Protein 1Z2F (pdb70)

Nearest PDB structures (foldseek):
  1m8n-assembly3_C  TM=9.891E-01  e=2.201E-18  Choristoneura fumiferana
  1l0s-assembly4_D  TM=8.156E-01  e=5.195E-10  Choristoneura fumiferana
  1n4i-assembly1_A  TM=8.699E-01  e=1.036E-05  Choristoneura fumiferana
  3gq7-assembly1_A  TM=3.235E-01  e=2.795E+00  Salasvirus phi29
  1m8n-assembly3_C  TM=9.851E-01  e=5.716E-19  Choristoneura fumiferana

Organism: Choristoneura fumiferana (NCBI:txid7141)

Foldseek 3Di:
DFDEAEDQDDADPQEDATPEYHANEYHANEYHGAHEYEHPEYEAVEYEHNEYEYHEYEYCEYYECEYYECEYHENEYEYVEYEEQKYKYFPYWYWFQWYYAQRRIDPDPRIDIDGMDIDGD

Solvent-accessible surface area: 5864 Å² total; per-residue (Å²): 164,40,91,45,87,62,90,89,13,97,48,45,119,117,7,55,2,51,118,2,43,1,52,59,0,95,0,67,66,0,88,0,32,27,70,0,60,0,45,148,1,63,0,22,64,6,32,0,87,101,0,72,0,54,61,7,56,0,47,134,2,82,0,56,108,1,58,1,55,18,1,58,1,67,12,6,87,0,119,62,4,46,0,54,16,0,17,1,40,32,119,60,1,44,1,13,68,2,61,0,72,129,19,112,28,58,143,56,91,56,25,114,69,72,62,32,70,55,56,51,124

CATH classification: 2.160.10.20

Structure (mmCIF, N/CA/C/O backbone):
data_1Z2F
#
_entry.id   1Z2F
#
loop_
_atom_site.group_PDB
_atom_site.id
_atom_site.type_symbol
_atom_site.label_atom_id
_atom_site.label_alt_id
_atom_site.label_comp_id
_atom_site.label_asym_id
_atom_site.label_entity_id
_atom_site.label_seq_id
_atom_site.pdbx_PDB_ins_code
_atom_site.Cartn_x
_atom_site.Cartn_y
_atom_site.Cartn_z
_atom_site.occupancy
_atom_site.B_iso_or_equiv
_atom_site.auth_seq_id
_atom_site.auth_comp_id
_atom_site.auth_asym_id
_atom_site.auth_atom_id
_atom_site.pdbx_PDB_model_num
ATOM 1 N N . ASP A 1 1 ? 9.829 -14.164 -1.668 1.00 0.00 1 ASP A N 1
ATOM 2 C CA . ASP A 1 1 ? 9.390 -12.980 -2.441 1.00 0.00 1 ASP A CA 1
ATOM 3 C C . ASP A 1 1 ? 8.179 -12.336 -1.769 1.00 0.00 1 ASP A C 1
ATOM 4 O O . ASP A 1 1 ? 7.361 -13.019 -1.146 1.00 0.00 1 ASP A O 1
ATOM 15 N N . GLY A 1 2 ? 8.067 -11.012 -1.869 1.00 0.00 2 GLY A N 1
ATOM 16 C CA . GLY A 1 2 ? 7.054 -10.218 -1.189 1.00 0.00 2 GLY A CA 1
ATOM 17 C C . GLY A 1 2 ? 7.148 -8.771 -1.659 1.00 0.00 2 GLY A C 1
ATOM 18 O O . GLY A 1 2 ? 7.835 -8.477 -2.642 1.00 0.00 2 GLY A O 1
ATOM 22 N N . THR A 1 3 ? 6.461 -7.864 -0.968 1.00 0.00 3 THR A N 1
ATOM 23 C CA . THR A 1 3 ? 6.368 -6.434 -1.264 1.00 0.00 3 THR A CA 1
ATOM 24 C C . THR A 1 3 ? 7.661 -5.676 -0.891 1.00 0.00 3 THR A C 1
ATOM 25 O O . THR A 1 3 ? 7.627 -4.616 -0.264 1.00 0.00 3 THR A O 1
ATOM 36 N N . CYS A 1 4 ? 8.821 -6.242 -1.230 1.00 0.00 4 CYS A N 1
ATOM 37 C CA . CYS A 1 4 ? 10.118 -5.602 -1.090 1.00 0.00 4 CYS A CA 1
ATOM 38 C C . CYS A 1 4 ? 10.139 -4.278 -1.865 1.00 0.00 4 CYS A C 1
ATOM 39 O O . CYS A 1 4 ? 9.555 -4.172 -2.947 1.00 0.00 4 CYS A O 1
ATOM 46 N N . VAL A 1 5 ? 10.909 -3.315 -1.366 1.00 0.00 5 VAL A N 1
ATOM 47 C CA . VAL A 1 5 ? 11.242 -2.065 -2.039 1.00 0.00 5 VAL A CA 1
ATOM 48 C C . VAL A 1 5 ? 12.774 -2.072 -2.126 1.00 0.00 5 VAL A C 1
ATOM 49 O O . VAL A 1 5 ? 13.478 -1.283 -1.492 1.00 0.00 5 VAL A O 1
ATOM 62 N N . ASN A 1 6 ? 13.300 -3.082 -2.826 1.00 0.00 6 ASN A N 1
ATOM 63 C CA . ASN A 1 6 ? 14.733 -3.286 -2.964 1.00 0.00 6 ASN A CA 1
ATOM 64 C C . ASN A 1 6 ? 15.261 -2.410 -4.097 1.00 0.00 6 ASN A C 1
ATOM 65 O O . ASN A 1 6 ? 14.738 -2.461 -5.213 1.00 0.00 6 ASN A O 1
ATOM 76 N N . THR A 1 7 ? 16.300 -1.629 -3.818 1.00 0.00 7 THR A N 1
ATOM 77 C CA . THR A 1 7 ? 16.991 -0.820 -4.816 1.00 0.00 7 THR A CA 1
ATOM 78 C C . THR A 1 7 ? 17.975 -1.703 -5.600 1.00 0.00 7 THR A C 1
ATOM 79 O O . THR A 1 7 ? 17.854 -1.866 -6.817 1.00 0.00 7 THR A O 1
ATOM 90 N N . ASN A 1 8 ? 18.945 -2.274 -4.876 1.00 0.00 8 ASN A N 1
ATOM 91 C CA . ASN A 1 8 ? 20.119 -2.978 -5.408 1.00 0.00 8 ASN A CA 1
ATOM 92 C C . ASN A 1 8 ? 20.730 -3.986 -4.418 1.00 0.00 8 ASN A C 1
ATOM 93 O O . ASN A 1 8 ? 21.822 -4.506 -4.653 1.00 0.00 8 ASN A O 1
ATOM 104 N N . SER A 1 9 ? 20.061 -4.241 -3.296 1.00 0.00 9 SER A N 1
ATOM 105 C CA . SER A 1 9 ? 20.487 -5.180 -2.266 1.00 0.00 9 SER A CA 1
ATOM 106 C C . SER A 1 9 ? 20.402 -6.623 -2.755 1.00 0.00 9 SER A C 1
ATOM 107 O O . SER A 1 9 ? 19.736 -6.923 -3.752 1.00 0.00 9 SER A O 1
ATOM 115 N N . GLN A 1 10 ? 21.010 -7.521 -1.983 1.00 0.00 10 GLN A N 1
ATOM 116 C CA . GLN A 1 10 ? 20.885 -8.958 -2.130 1.00 0.00 10 GLN A CA 1
ATOM 117 C C . GLN A 1 10 ? 19.930 -9.435 -1.040 1.00 0.00 10 GLN A C 1
ATOM 118 O O . GLN A 1 10 ? 20.073 -9.058 0.124 1.00 0.00 10 GLN A O 1
ATOM 132 N N . ILE A 1 11 ? 19.010 -10.312 -1.430 1.00 0.00 11 ILE A N 1
ATOM 133 C CA . ILE A 1 11 ? 18.093 -11.054 -0.576 1.00 0.00 11 ILE A CA 1
ATOM 134 C C . ILE A 1 11 ? 18.142 -12.479 -1.124 1.00 0.00 11 ILE A C 1
ATOM 135 O O . ILE A 1 11 ? 17.868 -12.677 -2.312 1.00 0.00 11 ILE A O 1
ATOM 151 N N . THR A 1 12 ? 18.581 -13.446 -0.313 1.00 0.00 12 THR A N 1
ATOM 152 C CA . THR A 1 12 ? 18.771 -14.812 -0.810 1.00 0.00 12 THR A CA 1
ATOM 153 C C . THR A 1 12 ? 17.424 -15.486 -1.111 1.00 0.00 12 THR A C 1
ATOM 154 O O . THR A 1 12 ? 16.363 -15.007 -0.698 1.00 0.00 12 THR A O 1
ATOM 165 N N . ALA A 1 13 ? 17.470 -16.640 -1.788 1.00 0.00 13 ALA A N 1
ATOM 166 C CA . ALA A 1 13 ? 16.300 -17.417 -2.188 1.00 0.00 13 ALA A CA 1
ATOM 167 C C . ALA A 1 13 ? 15.379 -17.794 -1.019 1.00 0.00 13 ALA A C 1
ATOM 168 O O . ALA A 1 13 ? 14.184 -17.999 -1.242 1.00 0.00 13 ALA A O 1
ATOM 175 N N . ASN A 1 14 ? 15.915 -17.896 0.206 1.00 0.00 14 ASN A N 1
ATOM 176 C CA . ASN A 1 14 ? 15.142 -18.273 1.397 1.00 0.00 14 ASN A CA 1
ATOM 177 C C . ASN A 1 14 ? 14.989 -17.112 2.387 1.00 0.00 14 ASN A C 1
ATOM 178 O O . ASN A 1 14 ? 14.307 -17.252 3.403 1.00 0.00 14 ASN A O 1
ATOM 189 N N . SER A 1 15 ? 15.623 -15.969 2.112 1.00 0.00 15 SER A N 1
ATOM 190 C CA . SER A 1 15 ? 15.372 -14.732 2.838 1.00 0.00 15 SER A CA 1
ATOM 191 C C . SER A 1 15 ? 14.013 -14.171 2.392 1.00 0.00 15 SER A C 1
ATOM 192 O O . SER A 1 15 ? 13.425 -14.671 1.425 1.00 0.00 15 SER A O 1
ATOM 200 N N . GLN A 1 16 ? 13.502 -13.124 3.050 1.00 0.00 16 GLN A N 1
ATOM 201 C CA . GLN A 1 16 ? 12.221 -12.542 2.682 1.00 0.00 16 GLN A CA 1
ATOM 202 C C . GLN A 1 16 ? 12.211 -11.061 3.031 1.00 0.00 16 GLN A C 1
ATOM 203 O O . GLN A 1 16 ? 12.781 -10.653 4.046 1.00 0.00 16 GLN A O 1
ATOM 217 N N . CYS A 1 17 ? 11.515 -10.272 2.213 1.00 0.00 17 CYS A N 1
ATOM 218 C CA . CYS A 1 17 ? 11.209 -8.883 2.502 1.00 0.00 17 CYS A CA 1
ATOM 219 C C . CYS A 1 17 ? 9.740 -8.604 2.182 1.00 0.00 17 CYS A C 1
ATOM 220 O O . CYS A 1 17 ? 9.198 -9.138 1.214 1.00 0.00 17 CYS A O 1
ATOM 227 N N . VAL A 1 18 ? 9.085 -7.795 3.019 1.00 0.00 18 VAL A N 1
ATOM 228 C CA . VAL A 1 18 ? 7.661 -7.476 2.913 1.00 0.00 18 VAL A CA 1
ATOM 229 C C . VAL A 1 18 ? 7.503 -6.040 3.415 1.00 0.00 18 VAL A C 1
ATOM 230 O O . VAL A 1 18 ? 7.994 -5.721 4.502 1.00 0.00 18 VAL A O 1
ATOM 243 N N . LYS A 1 19 ? 6.838 -5.189 2.623 1.00 0.00 19 LYS A N 1
ATOM 244 C CA . LYS A 1 19 ? 6.632 -3.750 2.831 1.00 0.00 19 LYS A CA 1
ATOM 245 C C . LYS A 1 19 ? 7.818 -3.057 3.515 1.00 0.00 19 LYS A C 1
ATOM 246 O O . LYS A 1 19 ? 7.627 -2.318 4.478 1.00 0.00 19 LYS A O 1
ATOM 265 N N . SER A 1 20 ? 9.038 -3.317 3.045 1.00 0.00 20 SER A N 1
ATOM 266 C CA . SER A 1 20 ? 10.283 -2.857 3.653 1.00 0.00 20 SER A CA 1
ATOM 267 C C . SER A 1 20 ? 11.263 -2.473 2.546 1.00 0.00 20 SER A C 1
ATOM 268 O O . SER A 1 20 ? 11.146 -2.971 1.422 1.00 0.00 20 SER A O 1
ATOM 276 N N . THR A 1 21 ? 12.233 -1.613 2.856 1.00 0.00 21 THR A N 1
ATOM 277 C CA . THR A 1 21 ? 13.108 -0.985 1.869 1.00 0.00 21 THR A CA 1
ATOM 278 C C . THR A 1 21 ? 14.547 -1.435 2.116 1.00 0.00 21 THR A C 1
ATOM 279 O O . THR A 1 21 ? 14.955 -1.603 3.268 1.00 0.00 21 THR A O 1
ATOM 290 N N . ALA A 1 22 ? 15.326 -1.629 1.049 1.00 0.00 22 ALA A N 1
ATOM 291 C CA . ALA A 1 22 ? 16.670 -2.172 1.152 1.00 0.00 22 ALA A CA 1
ATOM 292 C C . ALA A 1 22 ? 17.605 -1.419 0.214 1.00 0.00 22 ALA A C 1
ATOM 293 O O . ALA A 1 22 ? 17.330 -1.319 -0.987 1.00 0.00 22 ALA A O 1
ATOM 300 N N . THR A 1 23 ? 18.722 -0.937 0.758 1.00 0.00 23 THR A N 1
ATOM 301 C CA . THR A 1 23 ? 19.713 -0.149 0.039 1.00 0.00 23 THR A CA 1
ATOM 302 C C . THR A 1 23 ? 21.084 -0.825 0.156 1.00 0.00 23 THR A C 1
ATOM 303 O O . THR A 1 23 ? 21.757 -0.685 1.176 1.00 0.00 23 THR A O 1
ATOM 314 N N . ASN A 1 24 ? 21.513 -1.542 -0.894 1.00 0.00 24 ASN A N 1
ATOM 315 C CA . ASN A 1 24 ? 22.795 -2.262 -0.963 1.00 0.00 24 ASN A CA 1
ATOM 316 C C . ASN A 1 24 ? 23.025 -3.188 0.247 1.00 0.00 24 ASN A C 1
ATOM 317 O O . ASN A 1 24 ? 24.140 -3.300 0.753 1.00 0.00 24 ASN A O 1
ATOM 328 N N . CYS A 1 25 ? 21.966 -3.814 0.766 1.00 0.00 25 CYS A N 1
ATOM 329 C CA . CYS A 1 25 ? 22.062 -4.717 1.906 1.00 0.00 25 CYS A CA 1
ATOM 330 C C . CYS A 1 25 ? 22.468 -6.104 1.412 1.00 0.00 25 CYS A C 1
ATOM 331 O O . CYS A 1 25 ? 22.407 -6.389 0.213 1.00 0.00 25 CYS A O 1
ATOM 338 N N . TYR A 1 26 ? 22.796 -6.990 2.345 1.00 0.00 26 TYR A N 1
ATOM 339 C CA . TYR A 1 26 ? 23.158 -8.368 2.077 1.00 0.00 26 TYR A CA 1
ATOM 340 C C . TYR A 1 26 ? 22.387 -9.189 3.100 1.00 0.00 26 TYR A C 1
ATOM 341 O O . TYR A 1 26 ? 22.740 -9.217 4.278 1.00 0.00 26 TYR A O 1
ATOM 359 N N . ILE A 1 27 ? 21.275 -9.773 2.664 1.00 0.00 27 ILE A N 1
ATOM 360 C CA . ILE A 1 27 ? 20.287 -10.418 3.511 1.00 0.00 27 ILE A CA 1
ATOM 361 C C . ILE A 1 27 ? 20.396 -11.912 3.201 1.00 0.00 27 ILE A C 1
ATOM 362 O O . ILE A 1 27 ? 20.040 -12.328 2.095 1.00 0.00 27 ILE A O 1
ATOM 378 N N . ASP A 1 28 ? 20.925 -12.702 4.141 1.00 0.00 28 ASP A N 1
ATOM 379 C CA . ASP A 1 28 ? 21.191 -14.129 3.974 1.00 0.00 28 ASP A CA 1
ATOM 380 C C . ASP A 1 28 ? 20.389 -14.906 5.010 1.00 0.00 28 ASP A C 1
ATOM 381 O O . ASP A 1 28 ? 20.513 -14.651 6.207 1.00 0.00 28 ASP A O 1
ATOM 390 N N . ASN A 1 29 ? 19.557 -15.840 4.547 1.00 0.00 29 ASN A N 1
ATOM 391 C CA . ASN A 1 29 ? 18.538 -16.567 5.313 1.00 0.00 29 ASN A CA 1
ATOM 392 C C . ASN A 1 29 ? 17.786 -15.682 6.326 1.00 0.00 29 ASN A C 1
ATOM 393 O O . ASN A 1 29 ? 17.451 -16.139 7.420 1.00 0.00 29 ASN A O 1
ATOM 404 N N . SER A 1 30 ? 17.536 -14.413 5.989 1.00 0.00 30 SER A N 1
ATOM 405 C CA . SER A 1 30 ? 17.044 -13.410 6.926 1.00 0.00 30 SER A CA 1
ATOM 406 C C . SER A 1 30 ? 15.747 -12.753 6.463 1.00 0.00 30 SER A C 1
ATOM 407 O O . SER A 1 30 ? 15.326 -12.892 5.315 1.00 0.00 30 SER A O 1
ATOM 415 N N . GLN A 1 31 ? 15.106 -12.029 7.378 1.00 0.00 31 GLN A N 1
ATOM 416 C CA . GLN A 1 31 ? 13.763 -11.499 7.212 1.00 0.00 31 GLN A CA 1
ATOM 417 C C . GLN A 1 31 ? 13.803 -10.002 7.502 1.00 0.00 31 GLN A C 1
ATOM 418 O O . GLN A 1 31 ? 14.228 -9.592 8.584 1.00 0.00 31 GLN A O 1
ATOM 432 N N . LEU A 1 32 ? 13.350 -9.205 6.536 1.00 0.00 32 LEU A N 1
ATOM 433 C CA . LEU A 1 32 ? 13.311 -7.742 6.595 1.00 0.00 32 LEU A CA 1
ATOM 434 C C . LEU A 1 32 ? 11.847 -7.340 6.393 1.00 0.00 32 LEU A C 1
ATOM 435 O O . LEU A 1 32 ? 11.401 -7.259 5.248 1.00 0.00 32 LEU A O 1
ATOM 451 N N . VAL A 1 33 ? 11.083 -7.114 7.467 1.00 0.00 33 VAL A N 1
ATOM 452 C CA . VAL A 1 33 ? 9.627 -6.970 7.340 1.00 0.00 33 VAL A CA 1
ATOM 453 C C . VAL A 1 33 ? 9.054 -5.733 8.039 1.00 0.00 33 VAL A C 1
ATOM 454 O O . VAL A 1 33 ? 9.686 -5.152 8.923 1.00 0.00 33 VAL A O 1
ATOM 467 N N . ASP A 1 34 ? 7.822 -5.378 7.651 1.00 0.00 34 ASP A N 1
ATOM 468 C CA . ASP A 1 34 ? 6.979 -4.341 8.249 1.00 0.00 34 ASP A CA 1
ATOM 469 C C . ASP A 1 34 ? 7.695 -3.001 8.413 1.00 0.00 34 ASP A C 1
ATOM 470 O O . ASP A 1 34 ? 8.062 -2.613 9.515 1.00 0.00 34 ASP A O 1
ATOM 479 N N . THR A 1 35 ? 7.897 -2.283 7.309 1.00 0.00 35 THR A N 1
ATOM 480 C CA . THR A 1 35 ? 8.608 -1.023 7.220 1.00 0.00 35 THR A CA 1
ATOM 481 C C . THR A 1 35 ? 9.998 -1.042 7.872 1.00 0.00 35 THR A C 1
ATOM 482 O O . THR A 1 35 ? 10.417 -0.077 8.518 1.00 0.00 35 THR A O 1
ATOM 493 N N . SER A 1 36 ? 10.714 -2.158 7.740 1.00 0.00 36 SER A N 1
ATOM 494 C CA . SER A 1 36 ? 12.117 -2.178 8.083 1.00 0.00 36 SER A CA 1
ATOM 495 C C . SER A 1 36 ? 12.828 -1.475 6.929 1.00 0.00 36 SER A C 1
ATOM 496 O O . SER A 1 36 ? 12.353 -1.462 5.787 1.00 0.00 36 SER A O 1
ATOM 504 N N . ILE A 1 37 ? 13.973 -0.882 7.223 1.00 0.00 37 ILE A N 1
ATOM 505 C CA . ILE A 1 37 ? 14.765 -0.146 6.261 1.00 0.00 37 ILE A CA 1
ATOM 506 C C . ILE A 1 37 ? 16.215 -0.536 6.556 1.00 0.00 37 ILE A C 1
ATOM 507 O O . ILE A 1 37 ? 16.642 -0.454 7.712 1.00 0.00 37 ILE A O 1
ATOM 523 N N . CYS A 1 38 ? 16.978 -0.958 5.542 1.00 0.00 38 CYS A N 1
ATOM 524 C CA . CYS A 1 38 ? 18.379 -1.318 5.710 1.00 0.00 38 CYS A CA 1
ATOM 525 C C . CYS A 1 38 ? 19.213 -0.551 4.691 1.00 0.00 38 CYS A C 1
ATOM 526 O O . CYS A 1 38 ? 18.745 -0.265 3.583 1.00 0.00 38 CYS A O 1
ATOM 533 N N . THR A 1 39 ? 20.456 -0.256 5.063 1.00 0.00 39 THR A N 1
ATOM 534 C CA . THR A 1 39 ? 21.402 0.488 4.257 1.00 0.00 39 THR A CA 1
ATOM 535 C C . THR A 1 39 ? 22.766 -0.149 4.512 1.00 0.00 39 THR A C 1
ATOM 536 O O . THR A 1 39 ? 23.206 -0.218 5.662 1.00 0.00 39 THR A O 1
ATOM 547 N N . ARG A 1 40 ? 23.423 -0.639 3.459 1.00 0.00 40 ARG A N 1
ATOM 548 C CA . ARG A 1 40 ? 24.759 -1.255 3.460 1.00 0.00 40 ARG A CA 1
ATOM 549 C C . ARG A 1 40 ? 25.027 -2.197 4.645 1.00 0.00 40 ARG A C 1
ATOM 550 O O . ARG A 1 40 ? 26.133 -2.208 5.187 1.00 0.00 40 ARG A O 1
ATOM 571 N N . SER A 1 41 ? 24.023 -2.972 5.062 1.00 0.00 41 SER A N 1
ATOM 572 C CA . SER A 1 41 ? 24.102 -3.830 6.239 1.00 0.00 41 SER A CA 1
ATOM 573 C C . SER A 1 41 ? 24.057 -5.302 5.836 1.00 0.00 41 SER A C 1
ATOM 574 O O . SER A 1 41 ? 23.509 -5.657 4.789 1.00 0.00 41 SER A O 1
ATOM 582 N N . GLN A 1 42 ? 24.610 -6.147 6.702 1.00 0.00 42 GLN A N 1
ATOM 583 C CA . GLN A 1 42 ? 24.637 -7.599 6.569 1.00 0.00 42 GLN A CA 1
ATOM 584 C C . GLN A 1 42 ? 23.641 -8.160 7.578 1.00 0.00 42 GLN A C 1
ATOM 585 O O . GLN A 1 42 ? 23.754 -7.862 8.769 1.00 0.00 42 GLN A O 1
ATOM 599 N N . TYR A 1 43 ? 22.687 -8.973 7.128 1.00 0.00 43 TYR A N 1
ATOM 600 C CA . TYR A 1 43 ? 21.804 -9.747 7.993 1.00 0.00 43 TYR A CA 1
ATOM 601 C C . TYR A 1 43 ? 22.106 -11.205 7.666 1.00 0.00 43 TYR A C 1
ATOM 602 O O . TYR A 1 43 ? 22.193 -11.557 6.486 1.00 0.00 43 TYR A O 1
ATOM 620 N N . SER A 1 44 ? 22.245 -12.045 8.685 1.00 0.00 44 SER A N 1
ATOM 621 C CA . SER A 1 44 ? 22.609 -13.438 8.526 1.00 0.00 44 SER A CA 1
ATOM 622 C C . SER A 1 44 ? 21.781 -14.258 9.515 1.00 0.00 44 SER A C 1
ATOM 623 O O . SER A 1 44 ? 21.924 -14.104 10.729 1.00 0.00 44 SER A O 1
ATOM 631 N N . ASP A 1 45 ? 20.918 -15.130 8.990 1.00 0.00 45 ASP A N 1
ATOM 632 C CA . ASP A 1 45 ? 19.977 -15.967 9.736 1.00 0.00 45 ASP A CA 1
ATOM 633 C C . ASP A 1 45 ? 19.192 -15.190 10.814 1.00 0.00 45 ASP A C 1
ATOM 634 O O . ASP A 1 45 ? 18.978 -15.682 11.923 1.00 0.00 45 ASP A O 1
ATOM 643 N N . ALA A 1 46 ? 18.781 -13.952 10.508 1.00 0.00 46 ALA A N 1
ATOM 644 C CA . ALA A 1 46 ? 18.223 -12.992 11.460 1.00 0.00 46 ALA A CA 1
ATOM 645 C C . ALA A 1 46 ? 16.836 -12.491 11.036 1.00 0.00 46 ALA A C 1
ATOM 646 O O . ALA A 1 46 ? 16.423 -12.655 9.888 1.00 0.00 46 ALA A O 1
ATOM 653 N N . ASN A 1 47 ? 16.125 -11.822 11.947 1.00 0.00 47 ASN A N 1
ATOM 654 C CA . ASN A 1 47 ? 14.833 -11.190 11.681 1.00 0.00 47 ASN A CA 1
ATOM 655 C C . ASN A 1 47 ? 14.870 -9.755 12.175 1.00 0.00 47 ASN A C 1
ATOM 656 O O . ASN A 1 47 ? 15.398 -9.467 13.250 1.00 0.00 47 ASN A O 1
ATOM 667 N N . VAL A 1 48 ? 14.288 -8.869 11.381 1.00 0.00 48 VAL A N 1
ATOM 668 C CA . VAL A 1 48 ? 14.210 -7.447 11.658 1.00 0.00 48 VAL A CA 1
ATOM 669 C C . VAL A 1 48 ? 12.801 -6.973 11.300 1.00 0.00 48 VAL A C 1
ATOM 670 O O . VAL A 1 48 ? 12.265 -7.337 10.244 1.00 0.00 48 VAL A O 1
ATOM 683 N N . LYS A 1 49 ? 12.214 -6.159 12.185 1.00 0.00 49 LYS A N 1
ATOM 684 C CA . LYS A 1 49 ? 10.858 -5.640 12.053 1.00 0.00 49 LYS A CA 1
ATOM 685 C C . LYS A 1 49 ? 10.880 -4.148 12.356 1.00 0.00 49 LYS A C 1
ATOM 686 O O . LYS A 1 49 ? 11.455 -3.744 13.370 1.00 0.00 49 LYS A O 1
ATOM 705 N N . LYS A 1 50 ? 10.238 -3.342 11.509 1.00 0.00 50 LYS A N 1
ATOM 706 C CA . LYS A 1 50 ? 10.090 -1.886 11.593 1.00 0.00 50 LYS A CA 1
ATOM 707 C C . LYS A 1 50 ? 11.330 -1.120 12.066 1.00 0.00 50 LYS A C 1
ATOM 708 O O . LYS A 1 50 ? 11.197 -0.107 12.752 1.00 0.00 50 LYS A O 1
ATOM 727 N N . SER A 1 51 ? 12.534 -1.579 11.730 1.00 0.00 51 SER A N 1
ATOM 728 C CA . SER A 1 51 ? 13.765 -1.001 12.257 1.00 0.00 51 SER A CA 1
ATOM 729 C C . SER A 1 51 ? 14.494 -0.265 11.141 1.00 0.00 51 SER A C 1
ATOM 730 O O . SER A 1 51 ? 14.233 -0.519 9.966 1.00 0.00 51 SER A O 1
ATOM 738 N N . VAL A 1 52 ? 15.416 0.626 11.490 1.00 0.00 52 VAL A N 1
ATOM 739 C CA . VAL A 1 52 ? 16.187 1.411 10.535 1.00 0.00 52 VAL A CA 1
ATOM 740 C C . VAL A 1 52 ? 17.640 1.093 10.856 1.00 0.00 52 VAL A C 1
ATOM 741 O O . VAL A 1 52 ? 18.111 1.394 11.954 1.00 0.00 52 VAL A O 1
ATOM 754 N N . THR A 1 53 ? 18.354 0.473 9.922 1.00 0.00 53 THR A N 1
ATOM 755 C CA . THR A 1 53 ? 19.645 -0.088 10.172 1.00 0.00 53 THR A CA 1
ATOM 756 C C . THR A 1 53 ? 20.607 0.399 9.083 1.00 0.00 53 THR A C 1
ATOM 757 O O . THR A 1 53 ? 20.276 0.367 7.895 1.00 0.00 53 THR A O 1
ATOM 768 N N . THR A 1 54 ? 21.797 0.844 9.489 1.00 0.00 54 THR A N 1
ATOM 769 C CA . THR A 1 54 ? 22.813 1.390 8.604 1.00 0.00 54 THR A CA 1
ATOM 770 C C . THR A 1 54 ? 24.170 0.810 9.007 1.00 0.00 54 THR A C 1
ATOM 771 O O . THR A 1 54 ? 24.569 0.920 10.168 1.00 0.00 54 THR A O 1
ATOM 782 N N . ASP A 1 55 ? 24.894 0.257 8.029 1.00 0.00 55 ASP A N 1
ATOM 783 C CA . ASP A 1 55 ? 26.248 -0.285 8.156 1.00 0.00 55 ASP A CA 1
ATOM 784 C C . ASP A 1 55 ? 26.401 -1.267 9.329 1.00 0.00 55 ASP A C 1
ATOM 785 O O . ASP A 1 55 ? 27.362 -1.184 10.095 1.00 0.00 55 ASP A O 1
ATOM 794 N N . CYS A 1 56 ? 25.444 -2.189 9.502 1.00 0.00 56 CYS A N 1
ATOM 795 C CA . CYS A 1 56 ? 25.417 -3.099 10.643 1.00 0.00 56 CYS A CA 1
ATOM 796 C C . CYS A 1 56 ? 25.691 -4.537 10.208 1.00 0.00 56 CYS A C 1
ATOM 797 O O . CYS A 1 56 ? 25.636 -4.854 9.018 1.00 0.00 56 CYS A O 1
ATOM 804 N N . ASN A 1 57 ? 25.947 -5.419 11.178 1.00 0.00 57 ASN A N 1
ATOM 805 C CA . ASN A 1 57 ? 26.167 -6.844 10.965 1.00 0.00 57 ASN A CA 1
ATOM 806 C C . ASN A 1 57 ? 25.289 -7.534 11.992 1.00 0.00 57 ASN A C 1
ATOM 807 O O . ASN A 1 57 ? 25.537 -7.396 13.185 1.00 0.00 57 ASN A O 1
ATOM 818 N N . ILE A 1 58 ? 24.244 -8.221 11.550 1.00 0.00 58 ILE A N 1
ATOM 819 C CA . ILE A 1 58 ? 23.195 -8.738 12.415 1.00 0.00 58 ILE A CA 1
ATOM 820 C C . ILE A 1 58 ? 23.161 -10.244 12.189 1.00 0.00 58 ILE A C 1
ATOM 821 O O . ILE A 1 58 ? 22.686 -10.699 11.149 1.00 0.00 58 ILE A O 1
ATOM 837 N N . ASP A 1 59 ? 23.690 -11.015 13.141 1.00 0.00 59 ASP A N 1
ATOM 838 C CA . ASP A 1 59 ? 23.858 -12.457 13.001 1.00 0.00 59 ASP A CA 1
ATOM 839 C C . ASP A 1 59 ? 22.985 -13.161 14.030 1.00 0.00 59 ASP A C 1
ATOM 840 O O . ASP A 1 59 ? 23.030 -12.812 15.211 1.00 0.00 59 ASP A O 1
ATOM 849 N N . LYS A 1 60 ? 22.174 -14.125 13.584 1.00 0.00 60 LYS A N 1
ATOM 850 C CA . LYS A 1 60 ? 21.273 -14.948 14.402 1.00 0.00 60 LYS A CA 1
ATOM 851 C C . LYS A 1 60 ? 20.476 -14.147 15.444 1.00 0.00 60 LYS A C 1
ATOM 852 O O . LYS A 1 60 ? 20.258 -14.627 16.558 1.00 0.00 60 LYS A O 1
ATOM 871 N N . SER A 1 61 ? 20.049 -12.929 15.102 1.00 0.00 61 SER A N 1
ATOM 872 C CA . SER A 1 61 ? 19.420 -12.004 16.039 1.00 0.00 61 SER A CA 1
ATOM 873 C C . SER A 1 61 ? 17.993 -11.661 15.604 1.00 0.00 61 SER A C 1
ATOM 874 O O . SER A 1 61 ? 17.589 -11.936 14.472 1.00 0.00 61 SER A O 1
ATOM 882 N N . GLN A 1 62 ? 17.237 -11.041 16.508 1.00 0.00 62 GLN A N 1
ATOM 883 C CA . GLN A 1 62 ? 15.865 -10.602 16.319 1.00 0.00 62 GLN A CA 1
ATOM 884 C C . GLN A 1 62 ? 15.815 -9.135 16.743 1.00 0.00 62 GLN A C 1
ATOM 885 O O . GLN A 1 62 ? 16.299 -8.786 17.823 1.00 0.00 62 GLN A O 1
ATOM 899 N N . VAL A 1 63 ? 15.250 -8.277 15.899 1.00 0.00 63 VAL A N 1
ATOM 900 C CA . VAL A 1 63 ? 15.323 -6.830 16.050 1.00 0.00 63 VAL A CA 1
ATOM 901 C C . VAL A 1 63 ? 13.930 -6.251 15.804 1.00 0.00 63 VAL A C 1
ATOM 902 O O . VAL A 1 63 ? 13.285 -6.613 14.817 1.00 0.00 63 VAL A O 1
ATOM 915 N N . TYR A 1 64 ? 13.479 -5.334 16.665 1.00 0.00 64 TYR A N 1
ATOM 916 C CA . TYR A 1 64 ? 12.139 -4.760 16.593 1.00 0.00 64 TYR A CA 1
ATOM 917 C C . TYR A 1 64 ? 12.216 -3.260 16.853 1.00 0.00 64 TYR A C 1
ATOM 918 O O . TYR A 1 64 ? 12.756 -2.842 17.876 1.00 0.00 64 TYR A O 1
ATOM 936 N N . LEU A 1 65 ? 11.651 -2.452 15.955 1.00 0.00 65 LEU A N 1
ATOM 937 C CA . LEU A 1 65 ? 11.542 -0.992 16.042 1.00 0.00 65 LEU A CA 1
ATOM 938 C C . LEU A 1 65 ? 12.799 -0.302 16.605 1.00 0.00 65 LEU A C 1
ATOM 939 O O . LEU A 1 65 ? 12.720 0.583 17.458 1.00 0.00 65 LEU A O 1
ATOM 955 N N . THR A 1 66 ? 13.972 -0.735 16.147 1.00 0.00 66 THR A N 1
ATOM 956 C CA . THR A 1 66 ? 15.273 -0.350 16.680 1.00 0.00 66 THR A CA 1
ATOM 957 C C . THR A 1 66 ? 16.052 0.434 15.609 1.00 0.00 66 THR A C 1
ATOM 958 O O . THR A 1 66 ? 15.721 0.391 14.420 1.00 0.00 66 THR A O 1
ATOM 969 N N . THR A 1 67 ? 17.081 1.171 16.027 1.00 0.00 67 THR A N 1
ATOM 970 C CA . THR A 1 67 ? 17.877 2.038 15.170 1.00 0.00 67 THR A CA 1
ATOM 971 C C . THR A 1 67 ? 19.337 1.585 15.273 1.00 0.00 67 THR A C 1
ATOM 972 O O . THR A 1 67 ? 20.035 1.943 16.226 1.00 0.00 67 THR A O 1
ATOM 983 N N . CYS A 1 68 ? 19.783 0.750 14.330 1.00 0.00 68 CYS A N 1
ATOM 984 C CA . CYS A 1 68 ? 21.143 0.228 14.311 1.00 0.00 68 CYS A CA 1
ATOM 985 C C . CYS A 1 68 ? 22.014 1.157 13.469 1.00 0.00 68 CYS A C 1
ATOM 986 O O . CYS A 1 68 ? 21.683 1.425 12.312 1.00 0.00 68 CYS A O 1
ATOM 993 N N . THR A 1 69 ? 23.144 1.608 14.010 1.00 0.00 69 THR A N 1
ATOM 994 C CA . THR A 1 69 ? 24.077 2.479 13.314 1.00 0.00 69 THR A CA 1
ATOM 995 C C . THR A 1 69 ? 25.485 1.939 13.562 1.00 0.00 69 THR A C 1
ATOM 996 O O . THR A 1 69 ? 25.955 1.934 14.703 1.00 0.00 69 THR A O 1
ATOM 1007 N N . GLY A 1 70 ? 26.156 1.466 12.510 1.00 0.00 70 GLY A N 1
ATOM 1008 C CA . GLY A 1 70 ? 27.558 1.065 12.560 1.00 0.00 70 GLY A CA 1
ATOM 1009 C C . GLY A 1 70 ? 27.848 0.020 13.640 1.00 0.00 70 GLY A C 1
ATOM 1010 O O . GLY A 1 70 ? 28.929 0.056 14.228 1.00 0.00 70 GLY A O 1
ATOM 1014 N N . SER A 1 71 ? 26.892 -0.864 13.940 1.00 0.00 71 SER A N 1
ATOM 1015 C CA . SER A 1 71 ? 26.951 -1.760 15.088 1.00 0.00 71 SER A CA 1
ATOM 1016 C C . SER A 1 71 ? 26.811 -3.224 14.676 1.00 0.00 71 SER A C 1
ATOM 1017 O O . SER A 1 71 ? 26.369 -3.534 13.568 1.00 0.00 71 SER A O 1
ATOM 1025 N N . GLN A 1 72 ? 27.154 -4.139 15.582 1.00 0.00 72 GLN A N 1
ATOM 1026 C CA . GLN A 1 72 ? 27.041 -5.569 15.356 1.00 0.00 72 GLN A CA 1
ATOM 1027 C C . GLN A 1 72 ? 26.107 -6.164 16.399 1.00 0.00 72 GLN A C 1
ATOM 1028 O O . GLN A 1 72 ? 26.239 -5.860 17.586 1.00 0.00 72 GLN A O 1
ATOM 1042 N N . TYR A 1 73 ? 25.210 -7.044 15.963 1.00 0.00 73 TYR A N 1
ATOM 1043 C CA . TYR A 1 73 ? 24.321 -7.814 16.818 1.00 0.00 73 TYR A CA 1
ATOM 1044 C C . TYR A 1 73 ? 24.648 -9.276 16.545 1.00 0.00 73 TYR A C 1
ATOM 1045 O O . TYR A 1 73 ? 24.744 -9.666 15.381 1.00 0.00 73 TYR A O 1
ATOM 1063 N N . ASN A 1 74 ? 24.841 -10.082 17.584 1.00 0.00 74 ASN A N 1
ATOM 1064 C CA . ASN A 1 74 ? 25.244 -11.475 17.444 1.00 0.00 74 ASN A CA 1
ATOM 1065 C C . ASN A 1 74 ? 24.496 -12.325 18.475 1.00 0.00 74 ASN A C 1
ATOM 1066 O O . ASN A 1 74 ? 24.843 -12.321 19.657 1.00 0.00 74 ASN A O 1
ATOM 1077 N N . GLY A 1 75 ? 23.468 -13.054 18.041 1.00 0.00 75 GLY A N 1
ATOM 1078 C CA . GLY A 1 75 ? 22.681 -13.923 18.904 1.00 0.00 75 GLY A CA 1
ATOM 1079 C C . GLY A 1 75 ? 21.857 -13.147 19.931 1.00 0.00 75 GLY A C 1
ATOM 1080 O O . GLY A 1 75 ? 21.858 -13.530 21.104 1.00 0.00 75 GLY A O 1
ATOM 1084 N N . ILE A 1 76 ? 21.195 -12.049 19.540 1.00 0.00 76 ILE A N 1
ATOM 1085 C CA . ILE A 1 76 ? 20.499 -11.166 20.482 1.00 0.00 76 ILE A CA 1
ATOM 1086 C C . ILE A 1 76 ? 19.024 -10.987 20.109 1.00 0.00 76 ILE A C 1
ATOM 1087 O O . ILE A 1 76 ? 18.608 -11.260 18.985 1.00 0.00 76 ILE A O 1
ATOM 1103 N N . TYR A 1 77 ? 18.257 -10.442 21.046 1.00 0.00 77 TYR A N 1
ATOM 1104 C CA . TYR A 1 77 ? 16.895 -9.978 20.886 1.00 0.00 77 TYR A CA 1
ATOM 1105 C C . TYR A 1 77 ? 16.928 -8.523 21.348 1.00 0.00 77 TYR A C 1
ATOM 1106 O O . TYR A 1 77 ? 17.365 -8.253 22.469 1.00 0.00 77 TYR A O 1
ATOM 1124 N N . ILE A 1 78 ? 16.518 -7.575 20.509 1.00 0.00 78 ILE A N 1
ATOM 1125 C CA . ILE A 1 78 ? 16.595 -6.154 20.833 1.00 0.00 78 ILE A CA 1
ATOM 1126 C C . ILE A 1 78 ? 15.325 -5.459 20.350 1.00 0.00 78 ILE A C 1
ATOM 1127 O O . ILE A 1 78 ? 14.878 -5.697 19.223 1.00 0.00 78 ILE A O 1
ATOM 1143 N N . ARG A 1 79 ? 14.732 -4.611 21.199 1.00 0.00 79 ARG A N 1
ATOM 1144 C CA . ARG A 1 79 ? 13.501 -3.901 20.862 1.00 0.00 79 ARG A CA 1
ATOM 1145 C C . ARG A 1 79 ? 13.557 -2.440 21.287 1.00 0.00 79 ARG A C 1
ATOM 1146 O O . ARG A 1 79 ? 14.097 -2.116 22.352 1.00 0.00 79 ARG A O 1
ATOM 1167 N N . SER A 1 80 ? 12.942 -1.578 20.477 1.00 0.00 80 SER A N 1
ATOM 1168 C CA . SER A 1 80 ? 12.712 -0.167 20.760 1.00 0.00 80 SER A CA 1
ATOM 1169 C C . SER A 1 80 ? 13.986 0.585 21.186 1.00 0.00 80 SER A C 1
ATOM 1170 O O . SER A 1 80 ? 13.909 1.506 22.002 1.00 0.00 80 SER A O 1
ATOM 1178 N N . SER A 1 81 ? 15.154 0.198 20.663 1.00 0.00 81 SER A N 1
ATOM 1179 C CA . SER A 1 81 ? 16.454 0.673 21.137 1.00 0.00 81 SER A CA 1
ATOM 1180 C C . SER A 1 81 ? 17.238 1.387 20.027 1.00 0.00 81 SER A C 1
ATOM 1181 O O . SER A 1 81 ? 16.820 1.406 18.868 1.00 0.00 81 SER A O 1
ATOM 1189 N N . THR A 1 82 ? 18.390 1.966 20.365 1.00 0.00 82 THR A N 1
ATOM 1190 C CA . THR A 1 82 ? 19.298 2.623 19.431 1.00 0.00 82 THR A CA 1
ATOM 1191 C C . THR A 1 82 ? 20.722 2.204 19.797 1.00 0.00 82 THR A C 1
ATOM 1192 O O . THR A 1 82 ? 21.065 2.165 20.982 1.00 0.00 82 THR A O 1
ATOM 1203 N N . THR A 1 83 ? 21.558 1.895 18.807 1.00 0.00 83 THR A N 1
ATOM 1204 C CA . THR A 1 83 ? 22.904 1.385 19.033 1.00 0.00 83 THR A CA 1
ATOM 1205 C C . THR A 1 83 ? 23.841 2.041 18.015 1.00 0.00 83 THR A C 1
ATOM 1206 O O . THR A 1 83 ? 23.546 2.021 16.816 1.00 0.00 83 THR A O 1
ATOM 1217 N N . THR A 1 84 ? 24.950 2.620 18.478 1.00 0.00 84 THR A N 1
ATOM 1218 C CA . THR A 1 84 ? 25.822 3.461 17.667 1.00 0.00 84 THR A CA 1
ATOM 1219 C C . THR A 1 84 ? 27.277 3.040 17.888 1.00 0.00 84 THR A C 1
ATOM 1220 O O . THR A 1 84 ? 27.847 3.273 18.957 1.00 0.00 84 THR A O 1
ATOM 1231 N N . GLY A 1 85 ? 27.893 2.413 16.884 1.00 0.00 85 GLY A N 1
ATOM 1232 C CA . GLY A 1 85 ? 29.286 1.992 16.959 1.00 0.00 85 GLY A CA 1
ATOM 1233 C C . GLY A 1 85 ? 29.512 0.915 18.017 1.00 0.00 85 GLY A C 1
ATOM 1234 O O . GLY A 1 85 ? 30.507 0.988 18.737 1.00 0.00 85 GLY A O 1
ATOM 1238 N N . THR A 1 86 ? 28.613 -0.061 18.150 1.00 0.00 86 THR A N 1
ATOM 1239 C CA . THR A 1 86 ? 28.641 -1.059 19.220 1.00 0.00 86 THR A CA 1
ATOM 1240 C C . THR A 1 86 ? 28.857 -2.472 18.664 1.00 0.00 86 THR A C 1
ATOM 1241 O O . THR A 1 86 ? 28.762 -2.711 17.461 1.00 0.00 86 THR A O 1
ATOM 1252 N N . SER A 1 87 ? 29.160 -3.430 19.530 1.00 0.00 87 SER A N 1
ATOM 1253 C CA . SER A 1 87 ? 29.166 -4.848 19.220 1.00 0.00 87 SER A CA 1
ATOM 1254 C C . SER A 1 87 ? 28.497 -5.499 20.428 1.00 0.00 87 SER A C 1
ATOM 1255 O O . SER A 1 87 ? 28.901 -5.261 21.570 1.00 0.00 87 SER A O 1
ATOM 1263 N N . ILE A 1 88 ? 27.427 -6.253 20.181 1.00 0.00 88 ILE A N 1
ATOM 1264 C CA . ILE A 1 88 ? 26.522 -6.756 21.202 1.00 0.00 88 ILE A CA 1
ATOM 1265 C C . ILE A 1 88 ? 26.338 -8.252 20.961 1.00 0.00 88 ILE A C 1
ATOM 1266 O O . ILE A 1 88 ? 25.974 -8.665 19.854 1.00 0.00 88 ILE A O 1
ATOM 1282 N N . SER A 1 89 ? 26.586 -9.052 21.999 1.00 0.00 89 SER A N 1
ATOM 1283 C CA . SER A 1 89 ? 26.548 -10.508 21.950 1.00 0.00 89 SER A CA 1
ATOM 1284 C C . SER A 1 89 ? 25.908 -11.075 23.221 1.00 0.00 89 SER A C 1
ATOM 1285 O O . SER A 1 89 ? 25.755 -10.366 24.217 1.00 0.00 89 SER A O 1
ATOM 1293 N N . GLY A 1 90 ? 25.565 -12.365 23.200 1.00 0.00 90 GLY A N 1
ATOM 1294 C CA . GLY A 1 90 ? 25.150 -13.115 24.381 1.00 0.00 90 GLY A CA 1
ATOM 1295 C C . GLY A 1 90 ? 25.800 -14.501 24.329 1.00 0.00 90 GLY A C 1
ATOM 1296 O O . GLY A 1 90 ? 26.848 -14.677 24.956 1.00 0.00 90 GLY A O 1
ATOM 1300 N N . PRO A 1 91 ? 25.272 -15.459 23.542 1.00 0.00 91 PRO A N 1
ATOM 1301 C CA . PRO A 1 91 ? 23.985 -15.400 22.855 1.00 0.00 91 PRO A CA 1
ATOM 1302 C C . PRO A 1 91 ? 22.825 -15.501 23.861 1.00 0.00 91 PRO A C 1
ATOM 1303 O O . PRO A 1 91 ? 23.026 -15.824 25.035 1.00 0.00 91 PRO A O 1
ATOM 1314 N N . GLY A 1 92 ? 21.607 -15.202 23.406 1.00 0.00 92 GLY A N 1
ATOM 1315 C CA . GLY A 1 92 ? 20.432 -15.091 24.268 1.00 0.00 92 GLY A CA 1
ATOM 1316 C C . GLY A 1 92 ? 20.383 -13.733 24.975 1.00 0.00 92 GLY A C 1
ATOM 1317 O O . GLY A 1 92 ? 19.650 -13.571 25.953 1.00 0.00 92 GLY A O 1
ATOM 1321 N N . CYS A 1 93 ? 21.169 -12.763 24.494 1.00 0.00 93 CYS A N 1
ATOM 1322 C CA . CYS A 1 93 ? 21.114 -11.381 24.944 1.00 0.00 93 CYS A CA 1
ATOM 1323 C C . CYS A 1 93 ? 19.725 -10.826 24.655 1.00 0.00 93 CYS A C 1
ATOM 1324 O O . CYS A 1 93 ? 19.146 -11.114 23.607 1.00 0.00 93 CYS A O 1
ATOM 1331 N N . SER A 1 94 ? 19.226 -9.995 25.561 1.00 0.00 94 SER A N 1
ATOM 1332 C CA . SER A 1 94 ? 17.921 -9.372 25.496 1.00 0.00 94 SER A CA 1
ATOM 1333 C C . SER A 1 94 ? 18.109 -7.904 25.877 1.00 0.00 94 SER A C 1
ATOM 1334 O O . SER A 1 94 ? 18.735 -7.624 26.902 1.00 0.00 94 SER A O 1
ATOM 1342 N N . ILE A 1 95 ? 17.602 -6.976 25.062 1.00 0.00 95 ILE A N 1
ATOM 1343 C CA . ILE A 1 95 ? 17.742 -5.533 25.253 1.00 0.00 95 ILE A CA 1
ATOM 1344 C C . ILE A 1 95 ? 16.387 -4.894 24.942 1.00 0.00 95 ILE A C 1
ATOM 1345 O O . ILE A 1 95 ? 15.763 -5.216 23.926 1.00 0.00 95 ILE A O 1
ATOM 1361 N N . SER A 1 96 ? 15.954 -3.959 25.787 1.00 0.00 96 SER A N 1
ATOM 1362 C CA . SER A 1 96 ? 14.715 -3.219 25.600 1.00 0.00 96 SER A CA 1
ATOM 1363 C C . SER A 1 96 ? 14.958 -1.747 25.914 1.00 0.00 96 SER A C 1
ATOM 1364 O O . SER A 1 96 ? 15.569 -1.436 26.939 1.00 0.00 96 SER A O 1
ATOM 1372 N N . THR A 1 97 ? 14.436 -0.862 25.059 1.00 0.00 97 THR A N 1
ATOM 1373 C CA . THR A 1 97 ? 14.370 0.583 25.295 1.00 0.00 97 THR A CA 1
ATOM 1374 C C . THR A 1 97 ? 15.700 1.215 25.763 1.00 0.00 97 THR A C 1
ATOM 1375 O O . THR A 1 97 ? 15.709 2.108 26.615 1.00 0.00 97 THR A O 1
ATOM 1386 N N . CYS A 1 98 ? 16.832 0.774 25.202 1.00 0.00 98 CYS A N 1
ATOM 1387 C CA . CYS A 1 98 ? 18.163 1.284 25.528 1.00 0.00 98 CYS A CA 1
ATOM 1388 C C . CYS A 1 98 ? 18.700 2.183 24.416 1.00 0.00 98 CYS A C 1
ATOM 1389 O O . CYS A 1 98 ? 18.298 2.074 23.257 1.00 0.00 98 CYS A O 1
ATOM 1396 N N . THR A 1 99 ? 19.684 3.009 24.758 1.00 0.00 99 THR A N 1
ATOM 1397 C CA . THR A 1 99 ? 20.482 3.776 23.818 1.00 0.00 99 THR A CA 1
ATOM 1398 C C . THR A 1 99 ? 21.922 3.420 24.187 1.00 0.00 99 THR A C 1
ATOM 1399 O O . THR A 1 99 ? 22.273 3.444 25.368 1.00 0.00 99 THR A O 1
ATOM 1410 N N . ILE A 1 100 ? 22.739 3.001 23.220 1.00 0.00 100 ILE A N 1
ATOM 1411 C CA . ILE A 1 100 ? 24.057 2.436 23.492 1.00 0.00 100 ILE A CA 1
ATOM 1412 C C . ILE A 1 100 ? 25.018 3.035 22.472 1.00 0.00 100 ILE A C 1
ATOM 1413 O O . ILE A 1 100 ? 24.721 3.043 21.277 1.00 0.00 100 ILE A O 1
ATOM 1429 N N . THR A 1 101 ? 26.173 3.516 22.930 1.00 0.00 101 THR A N 1
ATOM 1430 C CA . THR A 1 101 ? 27.193 4.113 22.082 1.00 0.00 101 THR A CA 1
ATOM 1431 C C . THR A 1 101 ? 28.537 3.520 22.496 1.00 0.00 101 THR A C 1
ATOM 1432 O O . THR A 1 101 ? 28.876 3.548 23.679 1.00 0.00 101 THR A O 1
ATOM 1443 N N . ARG A 1 102 ? 29.287 2.962 21.535 1.00 0.00 102 ARG A N 1
ATOM 1444 C CA . ARG A 1 102 ? 30.618 2.358 21.725 1.00 0.00 102 ARG A CA 1
ATOM 1445 C C . ARG A 1 102 ? 30.748 1.550 23.030 1.00 0.00 102 ARG A C 1
ATOM 1446 O O . ARG A 1 102 ? 31.702 1.718 23.789 1.00 0.00 102 ARG A O 1
ATOM 1467 N N . GLY A 1 103 ? 29.774 0.676 23.299 1.00 0.00 103 GLY A N 1
ATOM 1468 C CA . GLY A 1 103 ? 29.811 -0.266 24.412 1.00 0.00 103 GLY A CA 1
ATOM 1469 C C . GLY A 1 103 ? 29.226 0.283 25.717 1.00 0.00 103 GLY A C 1
ATOM 1470 O O . GLY A 1 103 ? 29.148 -0.469 26.688 1.00 0.00 103 GLY A O 1
ATOM 1474 N N . VAL A 1 104 ? 28.796 1.548 25.762 1.00 0.00 104 VAL A N 1
ATOM 1475 C CA . VAL A 1 104 ? 28.267 2.186 26.966 1.00 0.00 104 VAL A CA 1
ATOM 1476 C C . VAL A 1 104 ? 26.774 2.437 26.737 1.00 0.00 104 VAL A C 1
ATOM 1477 O O . VAL A 1 104 ? 26.402 3.171 25.818 1.00 0.00 104 VAL A O 1
ATOM 1490 N N . ALA A 1 105 ? 25.918 1.799 27.542 1.00 0.00 105 ALA A N 1
ATOM 1491 C CA . ALA A 1 105 ? 24.479 2.044 27.539 1.00 0.00 105 ALA A CA 1
ATOM 1492 C C . ALA A 1 105 ? 24.157 3.281 28.385 1.00 0.00 105 ALA A C 1
ATOM 1493 O O . ALA A 1 105 ? 24.869 3.583 29.347 1.00 0.00 105 ALA A O 1
ATOM 1500 N N . THR A 1 106 ? 23.068 3.975 28.057 1.00 0.00 106 THR A N 1
ATOM 1501 C CA . THR A 1 106 ? 22.545 5.080 28.851 1.00 0.00 106 THR A CA 1
ATOM 1502 C C . THR A 1 106 ? 22.104 4.585 30.243 1.00 0.00 106 THR A C 1
ATOM 1503 O O . THR A 1 106 ? 21.592 3.466 30.356 1.00 0.00 106 THR A O 1
ATOM 1514 N N . PRO A 1 107 ? 22.230 5.406 31.303 1.00 0.00 107 PRO A N 1
ATOM 1515 C CA . PRO A 1 107 ? 21.837 5.041 32.663 1.00 0.00 107 PRO A CA 1
ATOM 1516 C C . PRO A 1 107 ? 20.330 5.208 32.936 1.00 0.00 107 PRO A C 1
ATOM 1517 O O . PRO A 1 107 ? 19.899 5.176 34.092 1.00 0.00 107 PRO A O 1
ATOM 1528 N N . ALA A 1 108 ? 19.527 5.426 31.891 1.00 0.00 108 ALA A N 1
ATOM 1529 C CA . ALA A 1 108 ? 18.092 5.637 31.996 1.00 0.00 108 ALA A CA 1
ATOM 1530 C C . ALA A 1 108 ? 17.429 4.345 32.471 1.00 0.00 108 ALA A C 1
ATOM 1531 O O . ALA A 1 108 ? 17.734 3.268 31.953 1.00 0.00 108 ALA A O 1
ATOM 1538 N N . ALA A 1 109 ? 16.466 4.458 33.389 1.00 0.00 109 ALA A N 1
ATOM 1539 C CA . ALA A 1 109 ? 15.718 3.314 33.908 1.00 0.00 109 ALA A CA 1
ATOM 1540 C C . ALA A 1 109 ? 14.910 2.597 32.816 1.00 0.00 109 ALA A C 1
ATOM 1541 O O . ALA A 1 109 ? 14.511 1.448 33.012 1.00 0.00 109 ALA A O 1
ATOM 1548 N N . ALA A 1 110 ? 14.660 3.250 31.674 1.00 0.00 110 ALA A N 1
ATOM 1549 C CA . ALA A 1 110 ? 13.976 2.634 30.542 1.00 0.00 110 ALA A CA 1
ATOM 1550 C C . ALA A 1 110 ? 14.826 1.533 29.897 1.00 0.00 110 ALA A C 1
ATOM 1551 O O . ALA A 1 110 ? 14.267 0.593 29.336 1.00 0.00 110 ALA A O 1
ATOM 1558 N N . CYS A 1 111 ? 16.157 1.623 29.981 1.00 0.00 111 CYS A N 1
ATOM 1559 C CA . CYS A 1 111 ? 17.044 0.634 29.393 1.00 0.00 111 CYS A CA 1
ATOM 1560 C C . CYS A 1 111 ? 16.989 -0.641 30.233 1.00 0.00 111 CYS A C 1
ATOM 1561 O O . CYS A 1 111 ? 17.361 -0.621 31.410 1.00 0.00 111 CYS A O 1
ATOM 1568 N N . LYS A 1 112 ? 16.551 -1.752 29.633 1.00 0.00 112 LYS A N 1
ATOM 1569 C CA . LYS A 1 112 ? 16.626 -3.087 30.225 1.00 0.00 112 LYS A CA 1
ATOM 1570 C C . LYS A 1 112 ? 17.629 -3.894 29.420 1.00 0.00 112 LYS A C 1
ATOM 1571 O O . LYS A 1 112 ? 17.653 -3.804 28.191 1.00 0.00 112 LYS A O 1
ATOM 1590 N N . ILE A 1 113 ? 18.398 -4.726 30.110 1.00 0.00 113 ILE A N 1
ATOM 1591 C CA . ILE A 1 113 ? 19.358 -5.657 29.524 1.00 0.00 113 ILE A CA 1
ATOM 1592 C C . ILE A 1 113 ? 19.296 -6.925 30.377 1.00 0.00 113 ILE A C 1
ATOM 1593 O O . ILE A 1 113 ? 19.268 -6.833 31.609 1.00 0.00 113 ILE A O 1
ATOM 1609 N N . SER A 1 114 ? 19.334 -8.089 29.726 1.00 0.00 114 SER A N 1
ATOM 1610 C CA . SER A 1 114 ? 19.475 -9.390 30.365 1.00 0.00 114 SER A CA 1
ATOM 1611 C C . SER A 1 114 ? 20.364 -10.270 29.482 1.00 0.00 114 SER A C 1
ATOM 1612 O O . SER A 1 114 ? 20.304 -10.181 28.252 1.00 0.00 114 SER A O 1
ATOM 1620 N N . GLY A 1 115 ? 21.181 -11.121 30.112 1.00 0.00 115 GLY A N 1
ATOM 1621 C CA . GLY A 1 115 ? 21.978 -12.154 29.454 1.00 0.00 115 GLY A CA 1
ATOM 1622 C C . GLY A 1 115 ? 22.915 -11.638 28.360 1.00 0.00 115 GLY A C 1
ATOM 1623 O O . GLY A 1 115 ? 23.203 -12.387 27.424 1.00 0.00 115 GLY A O 1
ATOM 1627 N N . CYS A 1 116 ? 23.365 -10.379 28.434 1.00 0.00 116 CYS A N 1
ATOM 1628 C CA . CYS A 1 116 ? 24.081 -9.730 27.343 1.00 0.00 116 CYS A CA 1
ATOM 1629 C C . CYS A 1 116 ? 25.495 -9.309 27.742 1.00 0.00 116 CYS A C 1
ATOM 1630 O O . CYS A 1 116 ? 25.799 -9.141 28.927 1.00 0.00 116 CYS A O 1
ATOM 1637 N N . SER A 1 117 ? 26.318 -9.059 26.725 1.00 0.00 117 SER A N 1
ATOM 1638 C CA . SER A 1 117 ? 27.634 -8.452 26.812 1.00 0.00 117 SER A CA 1
ATOM 1639 C C . SER A 1 117 ? 27.691 -7.335 25.764 1.00 0.00 117 SER A C 1
ATOM 1640 O O . SER A 1 117 ? 27.173 -7.494 24.653 1.00 0.00 117 SER A O 1
ATOM 1648 N N . LEU A 1 118 ? 28.323 -6.213 26.117 1.00 0.00 118 LEU A N 1
ATOM 1649 C CA . LEU A 1 118 ? 28.460 -5.034 25.265 1.00 0.00 118 LEU A CA 1
ATOM 1650 C C . LEU A 1 118 ? 29.946 -4.796 25.018 1.00 0.00 118 LEU A C 1
ATOM 1651 O O . LEU A 1 118 ? 30.778 -5.094 25.881 1.00 0.00 118 LEU A O 1
ATOM 1667 N N . SER A 1 119 ? 30.275 -4.215 23.867 1.00 0.00 119 SER A N 1
ATOM 1668 C CA . SER A 1 119 ? 31.630 -3.827 23.506 1.00 0.00 119 SER A CA 1
ATOM 1669 C C . SER A 1 119 ? 31.574 -2.676 22.499 1.00 0.00 119 SER A C 1
ATOM 1670 O O . SER A 1 119 ? 30.538 -2.436 21.866 1.00 0.00 119 SER A O 1
ATOM 1678 N N . ALA A 1 120 ? 32.678 -1.940 22.370 1.00 0.00 120 ALA A N 1
ATOM 1679 C CA . ALA A 1 120 ? 32.832 -0.941 21.326 1.00 0.00 120 ALA A CA 1
ATOM 1680 C C . ALA A 1 120 ? 33.117 -1.640 19.995 1.00 0.00 120 ALA A C 1
ATOM 1681 O O . ALA A 1 120 ? 33.834 -2.645 19.957 1.00 0.00 120 ALA A O 1
ATOM 1688 N N . MET A 1 121 ? 32.579 -1.086 18.909 1.00 0.00 121 MET A N 1
ATOM 1689 C CA . MET A 1 121 ? 32.916 -1.485 17.550 1.00 0.00 121 MET A CA 1
ATOM 1690 C C . MET A 1 121 ? 34.386 -1.153 17.302 1.00 0.00 121 MET A C 1
ATOM 1691 O O . MET A 1 121 ? 34.761 0.023 17.506 1.00 0.00 121 MET A O 1
ATOM 1706 N N . ASP A 1 1 ? 1.170 -10.753 -2.097 1.00 0.00 1 ASP A N 2
ATOM 1707 C CA . ASP A 1 1 ? 2.616 -10.725 -2.418 1.00 0.00 1 ASP A CA 2
ATOM 1708 C C . ASP A 1 1 ? 3.449 -10.438 -1.165 1.00 0.00 1 ASP A C 2
ATOM 1709 O O . ASP A 1 1 ? 3.996 -11.373 -0.575 1.00 0.00 1 ASP A O 2
ATOM 1720 N N . GLY A 1 2 ? 3.560 -9.170 -0.747 1.00 0.00 2 GLY A N 2
ATOM 1721 C CA . GLY A 1 2 ? 4.354 -8.748 0.406 1.00 0.00 2 GLY A CA 2
ATOM 1722 C C . GLY A 1 2 ? 4.959 -7.360 0.198 1.00 0.00 2 GLY A C 2
ATOM 1723 O O . GLY A 1 2 ? 5.073 -6.604 1.163 1.00 0.00 2 GLY A O 2
ATOM 1727 N N . THR A 1 3 ? 5.276 -7.004 -1.055 1.00 0.00 3 THR A N 2
ATOM 1728 C CA . THR A 1 3 ? 5.960 -5.772 -1.459 1.00 0.00 3 THR A CA 2
ATOM 1729 C C . THR A 1 3 ? 7.398 -5.717 -0.900 1.00 0.00 3 THR A C 2
ATOM 1730 O O . THR A 1 3 ? 7.729 -6.366 0.092 1.00 0.00 3 THR A O 2
ATOM 1741 N N . CYS A 1 4 ? 8.270 -4.946 -1.549 1.00 0.00 4 CYS A N 2
ATOM 1742 C CA . CYS A 1 4 ? 9.610 -4.576 -1.102 1.00 0.00 4 CYS A CA 2
ATOM 1743 C C . CYS A 1 4 ? 10.041 -3.398 -1.986 1.00 0.00 4 CYS A C 2
ATOM 1744 O O . CYS A 1 4 ? 9.502 -3.221 -3.084 1.00 0.00 4 CYS A O 2
ATOM 1751 N N . VAL A 1 5 ? 11.022 -2.615 -1.541 1.00 0.00 5 VAL A N 2
ATOM 1752 C CA . VAL A 1 5 ? 11.656 -1.564 -2.329 1.00 0.00 5 VAL A CA 2
ATOM 1753 C C . VAL A 1 5 ? 13.154 -1.840 -2.218 1.00 0.00 5 VAL A C 2
ATOM 1754 O O . VAL A 1 5 ? 13.675 -1.907 -1.106 1.00 0.00 5 VAL A O 2
ATOM 1767 N N . ASN A 1 6 ? 13.844 -2.046 -3.343 1.00 0.00 6 ASN A N 2
ATOM 1768 C CA . ASN A 1 6 ? 15.235 -2.497 -3.346 1.00 0.00 6 ASN A CA 2
ATOM 1769 C C . ASN A 1 6 ? 16.065 -1.649 -4.306 1.00 0.00 6 ASN A C 2
ATOM 1770 O O . ASN A 1 6 ? 15.652 -1.408 -5.443 1.00 0.00 6 ASN A O 2
ATOM 1781 N N . THR A 1 7 ? 17.255 -1.256 -3.858 1.00 0.00 7 THR A N 2
ATOM 1782 C CA . THR A 1 7 ? 18.300 -0.624 -4.638 1.00 0.00 7 THR A CA 2
ATOM 1783 C C . THR A 1 7 ? 19.565 -1.465 -4.427 1.00 0.00 7 THR A C 2
ATOM 1784 O O . THR A 1 7 ? 20.267 -1.308 -3.429 1.00 0.00 7 THR A O 2
ATOM 1795 N N . ASN A 1 8 ? 19.839 -2.376 -5.368 1.00 0.00 8 ASN A N 2
ATOM 1796 C CA . ASN A 1 8 ? 21.035 -3.226 -5.459 1.00 0.00 8 ASN A CA 2
ATOM 1797 C C . ASN A 1 8 ? 21.345 -4.100 -4.229 1.00 0.00 8 ASN A C 2
ATOM 1798 O O . ASN A 1 8 ? 22.467 -4.594 -4.098 1.00 0.00 8 ASN A O 2
ATOM 1809 N N . SER A 1 9 ? 20.402 -4.313 -3.310 1.00 0.00 9 SER A N 2
ATOM 1810 C CA . SER A 1 9 ? 20.576 -5.291 -2.237 1.00 0.00 9 SER A CA 2
ATOM 1811 C C . SER A 1 9 ? 20.435 -6.706 -2.783 1.00 0.00 9 SER A C 2
ATOM 1812 O O . SER A 1 9 ? 19.787 -6.928 -3.812 1.00 0.00 9 SER A O 2
ATOM 1820 N N . GLN A 1 10 ? 20.977 -7.660 -2.030 1.00 0.00 10 GLN A N 2
ATOM 1821 C CA . GLN A 1 10 ? 20.885 -9.083 -2.282 1.00 0.00 10 GLN A CA 2
ATOM 1822 C C . GLN A 1 10 ? 20.022 -9.675 -1.172 1.00 0.00 10 GLN A C 2
ATOM 1823 O O . GLN A 1 10 ? 20.218 -9.382 0.009 1.00 0.00 10 GLN A O 2
ATOM 1837 N N . ILE A 1 11 ? 19.086 -10.527 -1.576 1.00 0.00 11 ILE A N 2
ATOM 1838 C CA . ILE A 1 11 ? 18.108 -11.193 -0.730 1.00 0.00 11 ILE A CA 2
ATOM 1839 C C . ILE A 1 11 ? 18.082 -12.647 -1.204 1.00 0.00 11 ILE A C 2
ATOM 1840 O O . ILE A 1 11 ? 17.773 -12.913 -2.368 1.00 0.00 11 ILE A O 2
ATOM 1856 N N . THR A 1 12 ? 18.482 -13.570 -0.329 1.00 0.00 12 THR A N 2
ATOM 1857 C CA . THR A 1 12 ? 18.580 -14.994 -0.659 1.00 0.00 12 THR A CA 2
ATOM 1858 C C . THR A 1 12 ? 17.191 -15.641 -0.831 1.00 0.00 12 THR A C 2
ATOM 1859 O O . THR A 1 12 ? 16.157 -15.038 -0.530 1.00 0.00 12 THR A O 2
ATOM 1870 N N . ALA A 1 13 ? 17.163 -16.888 -1.322 1.00 0.00 13 ALA A N 2
ATOM 1871 C CA . ALA A 1 13 ? 15.942 -17.607 -1.684 1.00 0.00 13 ALA A CA 2
ATOM 1872 C C . ALA A 1 13 ? 14.958 -17.784 -0.518 1.00 0.00 13 ALA A C 2
ATOM 1873 O O . ALA A 1 13 ? 13.752 -17.862 -0.756 1.00 0.00 13 ALA A O 2
ATOM 1880 N N . ASN A 1 14 ? 15.453 -17.844 0.725 1.00 0.00 14 ASN A N 2
ATOM 1881 C CA . ASN A 1 14 ? 14.631 -18.024 1.930 1.00 0.00 14 ASN A CA 2
ATOM 1882 C C . ASN A 1 14 ? 14.637 -16.755 2.794 1.00 0.00 14 ASN A C 2
ATOM 1883 O O . ASN A 1 14 ? 14.544 -16.803 4.025 1.00 0.00 14 ASN A O 2
ATOM 1894 N N . SER A 1 15 ? 14.759 -15.606 2.135 1.00 0.00 15 SER A N 2
ATOM 1895 C CA . SER A 1 15 ? 14.820 -14.294 2.748 1.00 0.00 15 SER A CA 2
ATOM 1896 C C . SER A 1 15 ? 13.784 -13.386 2.089 1.00 0.00 15 SER A C 2
ATOM 1897 O O . SER A 1 15 ? 13.368 -13.635 0.953 1.00 0.00 15 SER A O 2
ATOM 1905 N N . GLN A 1 16 ? 13.343 -12.349 2.805 1.00 0.00 16 GLN A N 2
ATOM 1906 C CA . GLN A 1 16 ? 12.279 -11.457 2.360 1.00 0.00 16 GLN A CA 2
ATOM 1907 C C . GLN A 1 16 ? 12.527 -10.056 2.916 1.00 0.00 16 GLN A C 2
ATOM 1908 O O . GLN A 1 16 ? 13.102 -9.911 3.997 1.00 0.00 16 GLN A O 2
ATOM 1922 N N . CYS A 1 17 ? 12.013 -9.046 2.211 1.00 0.00 17 CYS A N 2
ATOM 1923 C CA . CYS A 1 17 ? 12.080 -7.635 2.581 1.00 0.00 17 CYS A CA 2
ATOM 1924 C C . CYS A 1 17 ? 10.660 -7.037 2.607 1.00 0.00 17 CYS A C 2
ATOM 1925 O O . CYS A 1 17 ? 10.398 -6.013 1.982 1.00 0.00 17 CYS A O 2
ATOM 1932 N N . VAL A 1 18 ? 9.727 -7.722 3.281 1.00 0.00 18 VAL A N 2
ATOM 1933 C CA . VAL A 1 18 ? 8.283 -7.457 3.265 1.00 0.00 18 VAL A CA 2
ATOM 1934 C C . VAL A 1 18 ? 7.993 -5.993 3.635 1.00 0.00 18 VAL A C 2
ATOM 1935 O O . VAL A 1 18 ? 8.218 -5.579 4.773 1.00 0.00 18 VAL A O 2
ATOM 1948 N N . LYS A 1 19 ? 7.495 -5.215 2.669 1.00 0.00 19 LYS A N 2
ATOM 1949 C CA . LYS A 1 19 ? 7.298 -3.755 2.669 1.00 0.00 19 LYS A CA 2
ATOM 1950 C C . LYS A 1 19 ? 8.578 -2.932 2.864 1.00 0.00 19 LYS A C 2
ATOM 1951 O O . LYS A 1 19 ? 8.585 -1.751 2.515 1.00 0.00 19 LYS A O 2
ATOM 1970 N N . SER A 1 20 ? 9.626 -3.506 3.440 1.00 0.00 20 SER A N 2
ATOM 1971 C CA . SER A 1 20 ? 10.854 -2.837 3.798 1.00 0.00 20 SER A CA 2
ATOM 1972 C C . SER A 1 20 ? 11.566 -2.229 2.590 1.00 0.00 20 SER A C 2
ATOM 1973 O O . SER A 1 20 ? 11.426 -2.685 1.449 1.00 0.00 20 SER A O 2
ATOM 1981 N N . THR A 1 21 ? 12.369 -1.209 2.875 1.00 0.00 21 THR A N 2
ATOM 1982 C CA . THR A 1 21 ? 13.293 -0.610 1.929 1.00 0.00 21 THR A CA 2
ATOM 1983 C C . THR A 1 21 ? 14.653 -1.287 2.138 1.00 0.00 21 THR A C 2
ATOM 1984 O O . THR A 1 21 ? 15.016 -1.626 3.267 1.00 0.00 21 THR A O 2
ATOM 1995 N N . ALA A 1 22 ? 15.422 -1.484 1.073 1.00 0.00 22 ALA A N 2
ATOM 1996 C CA . ALA A 1 22 ? 16.721 -2.123 1.138 1.00 0.00 22 ALA A CA 2
ATOM 1997 C C . ALA A 1 22 ? 17.662 -1.405 0.185 1.00 0.00 22 ALA A C 2
ATOM 1998 O O . ALA A 1 22 ? 17.366 -1.297 -1.006 1.00 0.00 22 ALA A O 2
ATOM 2005 N N . THR A 1 23 ? 18.796 -0.934 0.698 1.00 0.00 23 THR A N 2
ATOM 2006 C CA . THR A 1 23 ? 19.811 -0.263 -0.104 1.00 0.00 23 THR A CA 2
ATOM 2007 C C . THR A 1 23 ? 21.143 -0.992 0.084 1.00 0.00 23 THR A C 2
ATOM 2008 O O . THR A 1 23 ? 21.729 -0.939 1.165 1.00 0.00 23 THR A O 2
ATOM 2019 N N . ASN A 1 24 ? 21.620 -1.648 -0.979 1.00 0.00 24 ASN A N 2
ATOM 2020 C CA . ASN A 1 24 ? 22.848 -2.439 -1.071 1.00 0.00 24 ASN A CA 2
ATOM 2021 C C . ASN A 1 24 ? 23.099 -3.327 0.161 1.00 0.00 24 ASN A C 2
ATOM 2022 O O . ASN A 1 24 ? 24.212 -3.377 0.690 1.00 0.00 24 ASN A O 2
ATOM 2033 N N . CYS A 1 25 ? 22.057 -3.992 0.660 1.00 0.00 25 CYS A N 2
ATOM 2034 C CA . CYS A 1 25 ? 22.146 -4.877 1.816 1.00 0.00 25 CYS A CA 2
ATOM 2035 C C . CYS A 1 25 ? 22.516 -6.283 1.351 1.00 0.00 25 CYS A C 2
ATOM 2036 O O . CYS A 1 25 ? 22.444 -6.586 0.157 1.00 0.00 25 CYS A O 2
ATOM 2043 N N . TYR A 1 26 ? 22.818 -7.164 2.298 1.00 0.00 26 TYR A N 2
ATOM 2044 C CA . TYR A 1 26 ? 23.101 -8.568 2.049 1.00 0.00 26 TYR A CA 2
ATOM 2045 C C . TYR A 1 26 ? 22.309 -9.348 3.091 1.00 0.00 26 TYR A C 2
ATOM 2046 O O . TYR A 1 26 ? 22.537 -9.174 4.290 1.00 0.00 26 TYR A O 2
ATOM 2064 N N . ILE A 1 27 ? 21.351 -10.159 2.645 1.00 0.00 27 ILE A N 2
ATOM 2065 C CA . ILE A 1 27 ? 20.369 -10.799 3.505 1.00 0.00 27 ILE A CA 2
ATOM 2066 C C . ILE A 1 27 ? 20.468 -12.304 3.245 1.00 0.00 27 ILE A C 2
ATOM 2067 O O . ILE A 1 27 ? 20.076 -12.778 2.173 1.00 0.00 27 ILE A O 2
ATOM 2083 N N . ASP A 1 28 ? 21.011 -13.049 4.212 1.00 0.00 28 ASP A N 2
ATOM 2084 C CA . ASP A 1 28 ? 21.287 -14.479 4.134 1.00 0.00 28 ASP A CA 2
ATOM 2085 C C . ASP A 1 28 ? 20.389 -15.203 5.133 1.00 0.00 28 ASP A C 2
ATOM 2086 O O . ASP A 1 28 ? 20.509 -14.981 6.338 1.00 0.00 28 ASP A O 2
ATOM 2095 N N . ASN A 1 29 ? 19.473 -16.041 4.637 1.00 0.00 29 ASN A N 2
ATOM 2096 C CA . ASN A 1 29 ? 18.431 -16.735 5.407 1.00 0.00 29 ASN A CA 2
ATOM 2097 C C . ASN A 1 29 ? 17.718 -15.833 6.433 1.00 0.00 29 ASN A C 2
ATOM 2098 O O . ASN A 1 29 ? 17.358 -16.290 7.520 1.00 0.00 29 ASN A O 2
ATOM 2109 N N . SER A 1 30 ? 17.529 -14.549 6.118 1.00 0.00 30 SER A N 2
ATOM 2110 C CA . SER A 1 30 ? 17.073 -13.534 7.057 1.00 0.00 30 SER A CA 2
ATOM 2111 C C . SER A 1 30 ? 15.845 -12.803 6.526 1.00 0.00 30 SER A C 2
ATOM 2112 O O . SER A 1 30 ? 15.600 -12.756 5.323 1.00 0.00 30 SER A O 2
ATOM 2120 N N . GLN A 1 31 ? 15.051 -12.224 7.420 1.00 0.00 31 GLN A N 2
ATOM 2121 C CA . GLN A 1 31 ? 13.776 -11.618 7.075 1.00 0.00 31 GLN A CA 2
ATOM 2122 C C . GLN A 1 31 ? 13.732 -10.213 7.671 1.00 0.00 31 GLN A C 2
ATOM 2123 O O . GLN A 1 31 ? 14.115 -10.008 8.824 1.00 0.00 31 GLN A O 2
ATOM 2137 N N . LEU A 1 32 ? 13.289 -9.253 6.862 1.00 0.00 32 LEU A N 2
ATOM 2138 C CA . LEU A 1 32 ? 13.332 -7.819 7.122 1.00 0.00 32 LEU A CA 2
ATOM 2139 C C . LEU A 1 32 ? 11.927 -7.329 6.800 1.00 0.00 32 LEU A C 2
ATOM 2140 O O . LEU A 1 32 ? 11.626 -7.030 5.646 1.00 0.00 32 LEU A O 2
ATOM 2156 N N . VAL A 1 33 ? 11.046 -7.257 7.793 1.00 0.00 33 VAL A N 2
ATOM 2157 C CA . VAL A 1 33 ? 9.618 -7.054 7.558 1.00 0.00 33 VAL A CA 2
ATOM 2158 C C . VAL A 1 33 ? 9.075 -5.758 8.163 1.00 0.00 33 VAL A C 2
ATOM 2159 O O . VAL A 1 33 ? 9.774 -5.047 8.892 1.00 0.00 33 VAL A O 2
ATOM 2172 N N . ASP A 1 34 ? 7.789 -5.506 7.898 1.00 0.00 34 ASP A N 2
ATOM 2173 C CA . ASP A 1 34 ? 6.978 -4.446 8.492 1.00 0.00 34 ASP A CA 2
ATOM 2174 C C . ASP A 1 34 ? 7.600 -3.067 8.265 1.00 0.00 34 ASP A C 2
ATOM 2175 O O . ASP A 1 34 ? 7.780 -2.274 9.190 1.00 0.00 34 ASP A O 2
ATOM 2184 N N . THR A 1 35 ? 7.956 -2.805 7.007 1.00 0.00 35 THR A N 2
ATOM 2185 C CA . THR A 1 35 ? 8.473 -1.534 6.545 1.00 0.00 35 THR A CA 2
ATOM 2186 C C . THR A 1 35 ? 9.740 -1.092 7.306 1.00 0.00 35 THR A C 2
ATOM 2187 O O . THR A 1 35 ? 9.874 0.062 7.724 1.00 0.00 35 THR A O 2
ATOM 2198 N N . SER A 1 36 ? 10.676 -2.026 7.506 1.00 0.00 36 SER A N 2
ATOM 2199 C CA . SER A 1 36 ? 12.011 -1.721 7.991 1.00 0.00 36 SER A CA 2
ATOM 2200 C C . SER A 1 36 ? 12.799 -1.014 6.880 1.00 0.00 36 SER A C 2
ATOM 2201 O O . SER A 1 36 ? 12.329 -0.871 5.745 1.00 0.00 36 SER A O 2
ATOM 2209 N N . ILE A 1 37 ? 14.028 -0.603 7.179 1.00 0.00 37 ILE A N 2
ATOM 2210 C CA . ILE A 1 37 ? 14.969 -0.135 6.176 1.00 0.00 37 ILE A CA 2
ATOM 2211 C C . ILE A 1 37 ? 16.358 -0.650 6.520 1.00 0.00 37 ILE A C 2
ATOM 2212 O O . ILE A 1 37 ? 16.771 -0.567 7.681 1.00 0.00 37 ILE A O 2
ATOM 2228 N N . CYS A 1 38 ? 17.086 -1.133 5.511 1.00 0.00 38 CYS A N 2
ATOM 2229 C CA . CYS A 1 38 ? 18.474 -1.503 5.662 1.00 0.00 38 CYS A CA 2
ATOM 2230 C C . CYS A 1 38 ? 19.301 -0.661 4.705 1.00 0.00 38 CYS A C 2
ATOM 2231 O O . CYS A 1 38 ? 18.858 -0.381 3.584 1.00 0.00 38 CYS A O 2
ATOM 2238 N N . THR A 1 39 ? 20.504 -0.284 5.140 1.00 0.00 39 THR A N 2
ATOM 2239 C CA . THR A 1 39 ? 21.383 0.555 4.332 1.00 0.00 39 THR A CA 2
ATOM 2240 C C . THR A 1 39 ? 22.821 0.053 4.479 1.00 0.00 39 THR A C 2
ATOM 2241 O O . THR A 1 39 ? 23.466 0.293 5.500 1.00 0.00 39 THR A O 2
ATOM 2252 N N . ARG A 1 40 ? 23.323 -0.639 3.451 1.00 0.00 40 ARG A N 2
ATOM 2253 C CA . ARG A 1 40 ? 24.656 -1.241 3.396 1.00 0.00 40 ARG A CA 2
ATOM 2254 C C . ARG A 1 40 ? 24.926 -2.119 4.625 1.00 0.00 40 ARG A C 2
ATOM 2255 O O . ARG A 1 40 ? 25.965 -1.991 5.274 1.00 0.00 40 ARG A O 2
ATOM 2276 N N . SER A 1 41 ? 23.985 -3.011 4.940 1.00 0.00 41 SER A N 2
ATOM 2277 C CA . SER A 1 41 ? 24.007 -3.824 6.148 1.00 0.00 41 SER A CA 2
ATOM 2278 C C . SER A 1 41 ? 23.913 -5.312 5.809 1.00 0.00 41 SER A C 2
ATOM 2279 O O . SER A 1 41 ? 23.372 -5.694 4.766 1.00 0.00 41 SER A O 2
ATOM 2287 N N . GLN A 1 42 ? 24.438 -6.143 6.708 1.00 0.00 42 GLN A N 2
ATOM 2288 C CA . GLN A 1 42 ? 24.494 -7.596 6.603 1.00 0.00 42 GLN A CA 2
ATOM 2289 C C . GLN A 1 42 ? 23.486 -8.188 7.587 1.00 0.00 42 GLN A C 2
ATOM 2290 O O . GLN A 1 42 ? 23.377 -7.723 8.724 1.00 0.00 42 GLN A O 2
ATOM 2304 N N . TYR A 1 43 ? 22.809 -9.253 7.171 1.00 0.00 43 TYR A N 2
ATOM 2305 C CA . TYR A 1 43 ? 21.842 -9.989 7.967 1.00 0.00 43 TYR A CA 2
ATOM 2306 C C . TYR A 1 43 ? 22.101 -11.456 7.686 1.00 0.00 43 TYR A C 2
ATOM 2307 O O . TYR A 1 43 ? 22.199 -11.837 6.515 1.00 0.00 43 TYR A O 2
ATOM 2325 N N . SER A 1 44 ? 22.236 -12.259 8.735 1.00 0.00 44 SER A N 2
ATOM 2326 C CA . SER A 1 44 ? 22.627 -13.649 8.620 1.00 0.00 44 SER A CA 2
ATOM 2327 C C . SER A 1 44 ? 21.820 -14.450 9.642 1.00 0.00 44 SER A C 2
ATOM 2328 O O . SER A 1 44 ? 21.980 -14.262 10.849 1.00 0.00 44 SER A O 2
ATOM 2336 N N . ASP A 1 45 ? 20.952 -15.335 9.152 1.00 0.00 45 ASP A N 2
ATOM 2337 C CA . ASP A 1 45 ? 19.995 -16.136 9.918 1.00 0.00 45 ASP A CA 2
ATOM 2338 C C . ASP A 1 45 ? 19.211 -15.332 10.976 1.00 0.00 45 ASP A C 2
ATOM 2339 O O . ASP A 1 45 ? 18.971 -15.808 12.088 1.00 0.00 45 ASP A O 2
ATOM 2348 N N . ALA A 1 46 ? 18.834 -14.090 10.653 1.00 0.00 46 ALA A N 2
ATOM 2349 C CA . ALA A 1 46 ? 18.275 -13.108 11.580 1.00 0.00 46 ALA A CA 2
ATOM 2350 C C . ALA A 1 46 ? 16.855 -12.689 11.175 1.00 0.00 46 ALA A C 2
ATOM 2351 O O . ALA A 1 46 ? 16.443 -12.863 10.027 1.00 0.00 46 ALA A O 2
ATOM 2358 N N . ASN A 1 47 ? 16.116 -12.071 12.099 1.00 0.00 47 ASN A N 2
ATOM 2359 C CA . ASN A 1 47 ? 14.789 -11.516 11.844 1.00 0.00 47 ASN A CA 2
ATOM 2360 C C . ASN A 1 47 ? 14.754 -10.077 12.325 1.00 0.00 47 ASN A C 2
ATOM 2361 O O . ASN A 1 47 ? 15.311 -9.754 13.372 1.00 0.00 47 ASN A O 2
ATOM 2372 N N . VAL A 1 48 ? 14.095 -9.219 11.566 1.00 0.00 48 VAL A N 2
ATOM 2373 C CA . VAL A 1 48 ? 14.080 -7.783 11.778 1.00 0.00 48 VAL A CA 2
ATOM 2374 C C . VAL A 1 48 ? 12.680 -7.280 11.438 1.00 0.00 48 VAL A C 2
ATOM 2375 O O . VAL A 1 48 ? 12.115 -7.683 10.420 1.00 0.00 48 VAL A O 2
ATOM 2388 N N . LYS A 1 49 ? 12.126 -6.398 12.274 1.00 0.00 49 LYS A N 2
ATOM 2389 C CA . LYS A 1 49 ? 10.765 -5.886 12.137 1.00 0.00 49 LYS A CA 2
ATOM 2390 C C . LYS A 1 49 ? 10.783 -4.389 12.415 1.00 0.00 49 LYS A C 2
ATOM 2391 O O . LYS A 1 49 ? 11.303 -3.967 13.450 1.00 0.00 49 LYS A O 2
ATOM 2410 N N . LYS A 1 50 ? 10.189 -3.608 11.508 1.00 0.00 50 LYS A N 2
ATOM 2411 C CA . LYS A 1 50 ? 10.066 -2.148 11.540 1.00 0.00 50 LYS A CA 2
ATOM 2412 C C . LYS A 1 50 ? 11.310 -1.447 12.108 1.00 0.00 50 LYS A C 2
ATOM 2413 O O . LYS A 1 50 ? 11.193 -0.598 12.988 1.00 0.00 50 LYS A O 2
ATOM 2432 N N . SER A 1 51 ? 12.506 -1.803 11.643 1.00 0.00 51 SER A N 2
ATOM 2433 C CA . SER A 1 51 ? 13.757 -1.298 12.204 1.00 0.00 51 SER A CA 2
ATOM 2434 C C . SER A 1 51 ? 14.525 -0.538 11.125 1.00 0.00 51 SER A C 2
ATOM 2435 O O . SER A 1 51 ? 14.165 -0.596 9.952 1.00 0.00 51 SER A O 2
ATOM 2443 N N . VAL A 1 52 ? 15.568 0.193 11.506 1.00 0.00 52 VAL A N 2
ATOM 2444 C CA . VAL A 1 52 ? 16.264 1.139 10.642 1.00 0.00 52 VAL A CA 2
ATOM 2445 C C . VAL A 1 52 ? 17.751 0.835 10.756 1.00 0.00 52 VAL A C 2
ATOM 2446 O O . VAL A 1 52 ? 18.245 0.756 11.885 1.00 0.00 52 VAL A O 2
ATOM 2459 N N . THR A 1 53 ? 18.484 0.694 9.645 1.00 0.00 53 THR A N 2
ATOM 2460 C CA . THR A 1 53 ? 19.928 0.484 9.759 1.00 0.00 53 THR A CA 2
ATOM 2461 C C . THR A 1 53 ? 20.734 1.338 8.800 1.00 0.00 53 THR A C 2
ATOM 2462 O O . THR A 1 53 ? 20.245 1.788 7.757 1.00 0.00 53 THR A O 2
ATOM 2473 N N . THR A 1 54 ? 21.992 1.562 9.170 1.00 0.00 54 THR A N 2
ATOM 2474 C CA . THR A 1 54 ? 23.014 2.140 8.334 1.00 0.00 54 THR A CA 2
ATOM 2475 C C . THR A 1 54 ? 24.325 1.500 8.798 1.00 0.00 54 THR A C 2
ATOM 2476 O O . THR A 1 54 ? 24.751 1.731 9.932 1.00 0.00 54 THR A O 2
ATOM 2487 N N . ASP A 1 55 ? 24.940 0.685 7.937 1.00 0.00 55 ASP A N 2
ATOM 2488 C CA . ASP A 1 55 ? 26.135 -0.113 8.212 1.00 0.00 55 ASP A CA 2
ATOM 2489 C C . ASP A 1 55 ? 25.988 -0.945 9.488 1.00 0.00 55 ASP A C 2
ATOM 2490 O O . ASP A 1 55 ? 26.542 -0.613 10.538 1.00 0.00 55 ASP A O 2
ATOM 2499 N N . CYS A 1 56 ? 25.207 -2.023 9.407 1.00 0.00 56 CYS A N 2
ATOM 2500 C CA . CYS A 1 56 ? 24.917 -2.907 10.525 1.00 0.00 56 CYS A CA 2
ATOM 2501 C C . CYS A 1 56 ? 25.305 -4.339 10.151 1.00 0.00 56 CYS A C 2
ATOM 2502 O O . CYS A 1 56 ? 25.358 -4.667 8.963 1.00 0.00 56 CYS A O 2
ATOM 2509 N N . ASN A 1 57 ? 25.531 -5.214 11.134 1.00 0.00 57 ASN A N 2
ATOM 2510 C CA . ASN A 1 57 ? 25.742 -6.640 10.904 1.00 0.00 57 ASN A CA 2
ATOM 2511 C C . ASN A 1 57 ? 24.912 -7.364 11.943 1.00 0.00 57 ASN A C 2
ATOM 2512 O O . ASN A 1 57 ? 25.126 -7.141 13.131 1.00 0.00 57 ASN A O 2
ATOM 2523 N N . ILE A 1 58 ? 23.959 -8.184 11.520 1.00 0.00 58 ILE A N 2
ATOM 2524 C CA . ILE A 1 58 ? 22.963 -8.766 12.403 1.00 0.00 58 ILE A CA 2
ATOM 2525 C C . ILE A 1 58 ? 23.041 -10.272 12.205 1.00 0.00 58 ILE A C 2
ATOM 2526 O O . ILE A 1 58 ? 22.582 -10.791 11.186 1.00 0.00 58 ILE A O 2
ATOM 2542 N N . ASP A 1 59 ? 23.645 -10.973 13.164 1.00 0.00 59 ASP A N 2
ATOM 2543 C CA . ASP A 1 59 ? 23.864 -12.408 13.084 1.00 0.00 59 ASP A CA 2
ATOM 2544 C C . ASP A 1 59 ? 22.957 -13.081 14.103 1.00 0.00 59 ASP A C 2
ATOM 2545 O O . ASP A 1 59 ? 22.967 -12.697 15.271 1.00 0.00 59 ASP A O 2
ATOM 2554 N N . LYS A 1 60 ? 22.154 -14.058 13.674 1.00 0.00 60 LYS A N 2
ATOM 2555 C CA . LYS A 1 60 ? 21.298 -14.910 14.514 1.00 0.00 60 LYS A CA 2
ATOM 2556 C C . LYS A 1 60 ? 20.375 -14.140 15.474 1.00 0.00 60 LYS A C 2
ATOM 2557 O O . LYS A 1 60 ? 19.899 -14.715 16.456 1.00 0.00 60 LYS A O 2
ATOM 2576 N N . SER A 1 61 ? 20.112 -12.862 15.212 1.00 0.00 61 SER A N 2
ATOM 2577 C CA . SER A 1 61 ? 19.437 -11.969 16.147 1.00 0.00 61 SER A CA 2
ATOM 2578 C C . SER A 1 61 ? 18.002 -11.689 15.701 1.00 0.00 61 SER A C 2
ATOM 2579 O O . SER A 1 61 ? 17.619 -11.978 14.566 1.00 0.00 61 SER A O 2
ATOM 2587 N N . GLN A 1 62 ? 17.209 -11.128 16.608 1.00 0.00 62 GLN A N 2
ATOM 2588 C CA . GLN A 1 62 ? 15.806 -10.803 16.436 1.00 0.00 62 GLN A CA 2
ATOM 2589 C C . GLN A 1 62 ? 15.689 -9.336 16.852 1.00 0.00 62 GLN A C 2
ATOM 2590 O O . GLN A 1 62 ? 16.039 -8.970 17.976 1.00 0.00 62 GLN A O 2
ATOM 2604 N N . VAL A 1 63 ? 15.232 -8.490 15.937 1.00 0.00 63 VAL A N 2
ATOM 2605 C CA . VAL A 1 63 ? 15.286 -7.042 16.073 1.00 0.00 63 VAL A CA 2
ATOM 2606 C C . VAL A 1 63 ? 13.888 -6.473 15.839 1.00 0.00 63 VAL A C 2
ATOM 2607 O O . VAL A 1 63 ? 13.213 -6.871 14.886 1.00 0.00 63 VAL A O 2
ATOM 2620 N N . TYR A 1 64 ? 13.464 -5.535 16.685 1.00 0.00 64 TYR A N 2
ATOM 2621 C CA . TYR A 1 64 ? 12.119 -4.979 16.669 1.00 0.00 64 TYR A CA 2
ATOM 2622 C C . TYR A 1 64 ? 12.224 -3.481 16.935 1.00 0.00 64 TYR A C 2
ATOM 2623 O O . TYR A 1 64 ? 12.815 -3.094 17.942 1.00 0.00 64 TYR A O 2
ATOM 2641 N N . LEU A 1 65 ? 11.635 -2.641 16.077 1.00 0.00 65 LEU A N 2
ATOM 2642 C CA . LEU A 1 65 ? 11.517 -1.186 16.249 1.00 0.00 65 LEU A CA 2
ATOM 2643 C C . LEU A 1 65 ? 12.841 -0.491 16.643 1.00 0.00 65 LEU A C 2
ATOM 2644 O O . LEU A 1 65 ? 12.832 0.548 17.305 1.00 0.00 65 LEU A O 2
ATOM 2660 N N . THR A 1 66 ? 13.98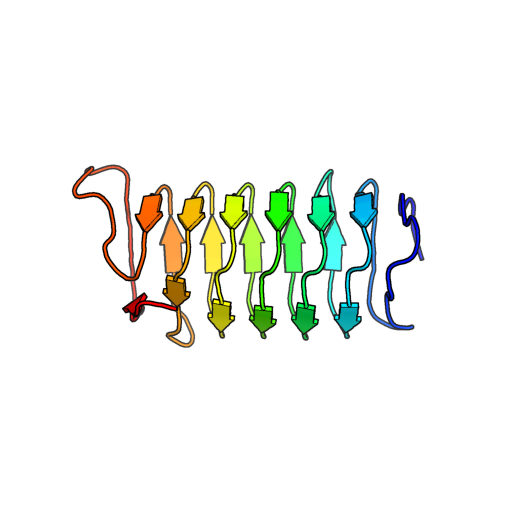4 -1.047 16.242 1.00 0.00 66 THR A N 2
ATOM 2661 C CA . THR A 1 66 ? 15.306 -0.638 16.707 1.00 0.00 66 THR A CA 2
ATOM 2662 C C . THR A 1 66 ? 16.056 0.108 15.591 1.00 0.00 66 THR A C 2
ATOM 2663 O O . THR A 1 66 ? 15.719 -0.008 14.409 1.00 0.00 66 THR A O 2
ATOM 2674 N N . THR A 1 67 ? 17.081 0.879 15.958 1.00 0.00 67 THR A N 2
ATOM 2675 C CA . THR A 1 67 ? 17.903 1.657 15.041 1.00 0.00 67 THR A CA 2
ATOM 2676 C C . THR A 1 67 ? 19.365 1.244 15.241 1.00 0.00 67 THR A C 2
ATOM 2677 O O . THR A 1 67 ? 19.853 1.248 16.373 1.00 0.00 67 THR A O 2
ATOM 2688 N N . CYS A 1 68 ? 20.062 0.904 14.152 1.00 0.00 68 CYS A N 2
ATOM 2689 C CA . CYS A 1 68 ? 21.430 0.401 14.169 1.00 0.00 68 CYS A CA 2
ATOM 2690 C C . CYS A 1 68 ? 22.302 1.285 13.285 1.00 0.00 68 CYS A C 2
ATOM 2691 O O . CYS A 1 68 ? 22.054 1.379 12.081 1.00 0.00 68 CYS A O 2
ATOM 2698 N N . THR A 1 69 ? 23.350 1.879 13.853 1.00 0.00 69 THR A N 2
ATOM 2699 C CA . THR A 1 69 ? 24.226 2.802 13.148 1.00 0.00 69 THR A CA 2
ATOM 2700 C C . THR A 1 69 ? 25.665 2.374 13.428 1.00 0.00 69 THR A C 2
ATOM 2701 O O . THR A 1 69 ? 26.122 2.448 14.571 1.00 0.00 69 THR A O 2
ATOM 2712 N N . GLY A 1 70 ? 26.376 1.885 12.408 1.00 0.00 70 GLY A N 2
ATOM 2713 C CA . GLY A 1 70 ? 27.764 1.448 12.536 1.00 0.00 70 GLY A CA 2
ATOM 2714 C C . GLY A 1 70 ? 27.947 0.396 13.634 1.00 0.00 70 GLY A C 2
ATOM 2715 O O . GLY A 1 70 ? 28.968 0.420 14.323 1.00 0.00 70 GLY A O 2
ATOM 2719 N N . SER A 1 71 ? 26.960 -0.482 13.842 1.00 0.00 71 SER A N 2
ATOM 2720 C CA . SER A 1 71 ? 26.902 -1.388 14.986 1.00 0.00 71 SER A CA 2
ATOM 2721 C C . SER A 1 71 ? 26.669 -2.837 14.549 1.00 0.00 71 SER A C 2
ATOM 2722 O O . SER A 1 71 ? 26.490 -3.120 13.365 1.00 0.00 71 SER A O 2
ATOM 2730 N N . GLN A 1 72 ? 26.707 -3.779 15.492 1.00 0.00 72 GLN A N 2
ATOM 2731 C CA . GLN A 1 72 ? 26.720 -5.202 15.193 1.00 0.00 72 GLN A CA 2
ATOM 2732 C C . GLN A 1 72 ? 26.006 -5.973 16.300 1.00 0.00 72 GLN A C 2
ATOM 2733 O O . GLN A 1 72 ? 26.221 -5.690 17.480 1.00 0.00 72 GLN A O 2
ATOM 2747 N N . TYR A 1 73 ? 25.204 -6.970 15.925 1.00 0.00 73 TYR A N 2
ATOM 2748 C CA . TYR A 1 73 ? 24.443 -7.814 16.837 1.00 0.00 73 TYR A CA 2
ATOM 2749 C C . TYR A 1 73 ? 24.799 -9.269 16.536 1.00 0.00 73 TYR A C 2
ATOM 2750 O O . TYR A 1 73 ? 24.891 -9.641 15.364 1.00 0.00 73 TYR A O 2
ATOM 2768 N N . ASN A 1 74 ? 24.966 -10.099 17.567 1.00 0.00 74 ASN A N 2
ATOM 2769 C CA . ASN A 1 74 ? 25.168 -11.540 17.433 1.00 0.00 74 ASN A CA 2
ATOM 2770 C C . ASN A 1 74 ? 24.324 -12.262 18.491 1.00 0.00 74 ASN A C 2
ATOM 2771 O O . ASN A 1 74 ? 24.592 -12.137 19.686 1.00 0.00 74 ASN A O 2
ATOM 2782 N N . GLY A 1 75 ? 23.335 -13.043 18.056 1.00 0.00 75 GLY A N 2
ATOM 2783 C CA . GLY A 1 75 ? 22.491 -13.863 18.914 1.00 0.00 75 GLY A CA 2
ATOM 2784 C C . GLY A 1 75 ? 21.733 -13.064 19.976 1.00 0.00 75 GLY A C 2
ATOM 2785 O O . GLY A 1 75 ? 21.721 -13.482 21.137 1.00 0.00 75 GLY A O 2
ATOM 2789 N N . ILE A 1 76 ? 21.129 -11.924 19.620 1.00 0.00 76 ILE A N 2
ATOM 2790 C CA . ILE A 1 76 ? 20.443 -11.057 20.583 1.00 0.00 76 ILE A CA 2
ATOM 2791 C C . ILE A 1 76 ? 18.975 -10.853 20.206 1.00 0.00 76 ILE A C 2
ATOM 2792 O O . ILE A 1 76 ? 18.597 -10.987 19.044 1.00 0.00 76 ILE A O 2
ATOM 2808 N N . TYR A 1 77 ? 18.174 -10.451 21.187 1.00 0.00 77 TYR A N 2
ATOM 2809 C CA . TYR A 1 77 ? 16.818 -9.963 21.025 1.00 0.00 77 TYR A CA 2
ATOM 2810 C C . TYR A 1 77 ? 16.936 -8.487 21.390 1.00 0.00 77 TYR A C 2
ATOM 2811 O O . TYR A 1 77 ? 17.443 -8.183 22.473 1.00 0.00 77 TYR A O 2
ATOM 2829 N N . ILE A 1 78 ? 16.523 -7.561 20.527 1.00 0.00 78 ILE A N 2
ATOM 2830 C CA . ILE A 1 78 ? 16.645 -6.132 20.807 1.00 0.00 78 ILE A CA 2
ATOM 2831 C C . ILE A 1 78 ? 15.366 -5.430 20.362 1.00 0.00 78 ILE A C 2
ATOM 2832 O O . ILE A 1 78 ? 14.866 -5.687 19.263 1.00 0.00 78 ILE A O 2
ATOM 2848 N N . ARG A 1 79 ? 14.817 -4.579 21.235 1.00 0.00 79 ARG A N 2
ATOM 2849 C CA . ARG A 1 79 ? 13.486 -4.010 21.058 1.00 0.00 79 ARG A CA 2
ATOM 2850 C C . ARG A 1 79 ? 13.545 -2.516 21.303 1.00 0.00 79 ARG A C 2
ATOM 2851 O O . ARG A 1 79 ? 14.085 -2.100 22.329 1.00 0.00 79 ARG A O 2
ATOM 2872 N N . SER A 1 80 ? 12.952 -1.722 20.417 1.00 0.00 80 SER A N 2
ATOM 2873 C CA . SER A 1 80 ? 12.727 -0.293 20.600 1.00 0.00 80 SER A CA 2
ATOM 2874 C C . SER A 1 80 ? 13.990 0.479 21.033 1.00 0.00 80 SER A C 2
ATOM 2875 O O . SER A 1 80 ? 13.888 1.451 21.786 1.00 0.00 80 SER A O 2
ATOM 2883 N N . SER A 1 81 ? 15.178 0.046 20.596 1.00 0.00 81 SER A N 2
ATOM 2884 C CA . SER A 1 81 ? 16.458 0.547 21.093 1.00 0.00 81 SER A CA 2
ATOM 2885 C C . SER A 1 81 ? 17.249 1.258 19.988 1.00 0.00 81 SER A C 2
ATOM 2886 O O . SER A 1 81 ? 16.864 1.230 18.817 1.00 0.00 81 SER A O 2
ATOM 2894 N N . THR A 1 82 ? 18.368 1.888 20.345 1.00 0.00 82 THR A N 2
ATOM 2895 C CA . THR A 1 82 ? 19.257 2.572 19.411 1.00 0.00 82 THR A CA 2
ATOM 2896 C C . THR A 1 82 ? 20.693 2.181 19.757 1.00 0.00 82 THR A C 2
ATOM 2897 O O . THR A 1 82 ? 21.070 2.197 20.932 1.00 0.00 82 THR A O 2
ATOM 2908 N N . THR A 1 83 ? 21.503 1.835 18.758 1.00 0.00 83 THR A N 2
ATOM 2909 C CA . THR A 1 83 ? 22.859 1.351 18.972 1.00 0.00 83 THR A CA 2
ATOM 2910 C C . THR A 1 83 ? 23.787 2.068 17.988 1.00 0.00 83 THR A C 2
ATOM 2911 O O . THR A 1 83 ? 23.500 2.095 16.785 1.00 0.00 83 THR A O 2
ATOM 2922 N N . THR A 1 84 ? 24.878 2.646 18.492 1.00 0.00 84 THR A N 2
ATOM 2923 C CA . THR A 1 84 ? 25.773 3.493 17.717 1.00 0.00 84 THR A CA 2
ATOM 2924 C C . THR A 1 84 ? 27.217 3.052 17.967 1.00 0.00 84 THR A C 2
ATOM 2925 O O . THR A 1 84 ? 27.671 3.015 19.113 1.00 0.00 84 THR A O 2
ATOM 2936 N N . GLY A 1 85 ? 27.953 2.735 16.898 1.00 0.00 85 GLY A N 2
ATOM 2937 C CA . GLY A 1 85 ? 29.362 2.367 16.958 1.00 0.00 85 GLY A CA 2
ATOM 2938 C C . GLY A 1 85 ? 29.662 1.247 17.954 1.00 0.00 85 GLY A C 2
ATOM 2939 O O . GLY A 1 85 ? 30.694 1.325 18.621 1.00 0.00 85 GLY A O 2
ATOM 2943 N N . THR A 1 86 ? 28.801 0.236 18.104 1.00 0.00 86 THR A N 2
ATOM 2944 C CA . THR A 1 86 ? 28.909 -0.746 19.183 1.00 0.00 86 THR A CA 2
ATOM 2945 C C . THR A 1 86 ? 28.688 -2.170 18.656 1.00 0.00 86 THR A C 2
ATOM 2946 O O . THR A 1 86 ? 28.003 -2.368 17.654 1.00 0.00 86 THR A O 2
ATOM 2957 N N . SER A 1 87 ? 29.229 -3.174 19.346 1.00 0.00 87 SER A N 2
ATOM 2958 C CA . SER A 1 87 ? 28.935 -4.581 19.098 1.00 0.00 87 SER A CA 2
ATOM 2959 C C . SER A 1 87 ? 28.256 -5.153 20.339 1.00 0.00 87 SER A C 2
ATOM 2960 O O . SER A 1 87 ? 28.585 -4.765 21.465 1.00 0.00 87 SER A O 2
ATOM 2968 N N . ILE A 1 88 ? 27.308 -6.064 20.127 1.00 0.00 88 ILE A N 2
ATOM 2969 C CA . ILE A 1 88 ? 26.451 -6.629 21.157 1.00 0.00 88 ILE A CA 2
ATOM 2970 C C . ILE A 1 88 ? 26.351 -8.126 20.866 1.00 0.00 88 ILE A C 2
ATOM 2971 O O . ILE A 1 88 ? 26.031 -8.520 19.740 1.00 0.00 88 ILE A O 2
ATOM 2987 N N . SER A 1 89 ? 26.598 -8.945 21.884 1.00 0.00 89 SER A N 2
ATOM 2988 C CA . SER A 1 89 ? 26.667 -10.394 21.769 1.00 0.00 89 SER A CA 2
ATOM 2989 C C . SER A 1 89 ? 25.973 -11.044 22.968 1.00 0.00 89 SER A C 2
ATOM 2990 O O . SER A 1 89 ? 25.705 -10.377 23.972 1.00 0.00 89 SER A O 2
ATOM 2998 N N . GLY A 1 90 ? 25.713 -12.349 22.883 1.00 0.00 90 GLY A N 2
ATOM 2999 C CA . GLY A 1 90 ? 25.258 -13.162 24.005 1.00 0.00 90 GLY A CA 2
ATOM 3000 C C . GLY A 1 90 ? 25.902 -14.547 23.891 1.00 0.00 90 GLY A C 2
ATOM 3001 O O . GLY A 1 90 ? 27.003 -14.720 24.421 1.00 0.00 90 GLY A O 2
ATOM 3005 N N . PRO A 1 91 ? 25.309 -15.506 23.155 1.00 0.00 91 PRO A N 2
ATOM 3006 C CA . PRO A 1 91 ? 23.967 -15.451 22.584 1.00 0.00 91 PRO A CA 2
ATOM 3007 C C . PRO A 1 91 ? 22.894 -15.570 23.683 1.00 0.00 91 PRO A C 2
ATOM 3008 O O . PRO A 1 91 ? 23.199 -15.882 24.837 1.00 0.00 91 PRO A O 2
ATOM 3019 N N . GLY A 1 92 ? 21.634 -15.309 23.328 1.00 0.00 92 GLY A N 2
ATOM 3020 C CA . GLY A 1 92 ? 20.519 -15.268 24.272 1.00 0.00 92 GLY A CA 2
ATOM 3021 C C . GLY A 1 92 ? 20.452 -13.927 25.009 1.00 0.00 92 GLY A C 2
ATOM 3022 O O . GLY A 1 92 ? 19.782 -13.817 26.037 1.00 0.00 92 GLY A O 2
ATOM 3026 N N . CYS A 1 93 ? 21.162 -12.916 24.500 1.00 0.00 93 CYS A N 2
ATOM 3027 C CA . CYS A 1 93 ? 21.104 -11.545 24.984 1.00 0.00 93 CYS A CA 2
ATOM 3028 C C . CYS A 1 93 ? 19.701 -10.991 24.718 1.00 0.00 93 CYS A C 2
ATOM 3029 O O . CYS A 1 93 ? 19.096 -11.320 23.697 1.00 0.00 93 CYS A O 2
ATOM 3036 N N . SER A 1 94 ? 19.201 -10.123 25.594 1.00 0.00 94 SER A N 2
ATOM 3037 C CA . SER A 1 94 ? 17.901 -9.487 25.475 1.00 0.00 94 SER A CA 2
ATOM 3038 C C . SER A 1 94 ? 18.067 -8.028 25.895 1.00 0.00 94 SER A C 2
ATOM 3039 O O . SER A 1 94 ? 18.651 -7.754 26.945 1.00 0.00 94 SER A O 2
ATOM 3047 N N . ILE A 1 95 ? 17.577 -7.095 25.076 1.00 0.00 95 ILE A N 2
ATOM 3048 C CA . ILE A 1 95 ? 17.692 -5.656 25.282 1.00 0.00 95 ILE A CA 2
ATOM 3049 C C . ILE A 1 95 ? 16.345 -5.033 24.921 1.00 0.00 95 ILE A C 2
ATOM 3050 O O . ILE A 1 95 ? 15.739 -5.398 23.908 1.00 0.00 95 ILE A O 2
ATOM 3066 N N . SER A 1 96 ? 15.905 -4.057 25.709 1.00 0.00 96 SER A N 2
ATOM 3067 C CA . SER A 1 96 ? 14.695 -3.305 25.429 1.00 0.00 96 SER A CA 2
ATOM 3068 C C . SER A 1 96 ? 14.911 -1.838 25.786 1.00 0.00 96 SER A C 2
ATOM 3069 O O . SER A 1 96 ? 15.574 -1.527 26.781 1.00 0.00 96 SER A O 2
ATOM 3077 N N . THR A 1 97 ? 14.306 -0.971 24.971 1.00 0.00 97 THR A N 2
ATOM 3078 C CA . THR A 1 97 ? 14.162 0.472 25.174 1.00 0.00 97 THR A CA 2
ATOM 3079 C C . THR A 1 97 ? 15.460 1.183 25.613 1.00 0.00 97 THR A C 2
ATOM 3080 O O . THR A 1 97 ? 15.424 2.141 26.388 1.00 0.00 97 THR A O 2
ATOM 3091 N N . CYS A 1 98 ? 16.617 0.729 25.117 1.00 0.00 98 CYS A N 2
ATOM 3092 C CA . CYS A 1 98 ? 17.927 1.198 25.548 1.00 0.00 98 CYS A CA 2
ATOM 3093 C C . CYS A 1 98 ? 18.586 2.046 24.454 1.00 0.00 98 CYS A C 2
ATOM 3094 O O . CYS A 1 98 ? 18.220 1.966 23.280 1.00 0.00 98 CYS A O 2
ATOM 3101 N N . THR A 1 99 ? 19.610 2.813 24.826 1.00 0.00 99 THR A N 2
ATOM 3102 C CA . THR A 1 99 ? 20.486 3.511 23.899 1.00 0.00 99 THR A CA 2
ATOM 3103 C C . THR A 1 99 ? 21.903 3.079 24.277 1.00 0.00 99 THR A C 2
ATOM 3104 O O . THR A 1 99 ? 22.234 3.020 25.464 1.00 0.00 99 THR A O 2
ATOM 3115 N N . ILE A 1 100 ? 22.729 2.714 23.295 1.00 0.00 100 ILE A N 2
ATOM 3116 C CA . ILE A 1 100 ? 24.047 2.137 23.535 1.00 0.00 100 ILE A CA 2
ATOM 3117 C C . ILE A 1 100 ? 24.997 2.785 22.538 1.00 0.00 100 ILE A C 2
ATOM 3118 O O . ILE A 1 100 ? 24.704 2.834 21.342 1.00 0.00 100 ILE A O 2
ATOM 3134 N N . THR A 1 101 ? 26.137 3.269 23.023 1.00 0.00 101 THR A N 2
ATOM 3135 C CA . THR A 1 101 ? 27.136 3.955 22.221 1.00 0.00 101 THR A CA 2
ATOM 3136 C C . THR A 1 101 ? 28.496 3.370 22.593 1.00 0.00 101 THR A C 2
ATOM 3137 O O . THR A 1 101 ? 28.854 3.360 23.770 1.00 0.00 101 THR A O 2
ATOM 3148 N N . ARG A 1 102 ? 29.250 2.880 21.599 1.00 0.00 102 ARG A N 2
ATOM 3149 C CA . ARG A 1 102 ? 30.619 2.360 21.742 1.00 0.00 102 ARG A CA 2
ATOM 3150 C C . ARG A 1 102 ? 30.821 1.507 23.006 1.00 0.00 102 ARG A C 2
ATOM 3151 O O . ARG A 1 102 ? 31.744 1.738 23.786 1.00 0.00 102 ARG A O 2
ATOM 3172 N N . GLY A 1 103 ? 29.950 0.521 23.218 1.00 0.00 103 GLY A N 2
ATOM 3173 C CA . GLY A 1 103 ? 30.079 -0.454 24.290 1.00 0.00 103 GLY A CA 2
ATOM 3174 C C . GLY A 1 103 ? 29.506 0.021 25.627 1.00 0.00 103 GLY A C 2
ATOM 3175 O O . GLY A 1 103 ? 29.629 -0.709 26.610 1.00 0.00 103 GLY A O 2
ATOM 3179 N N . VAL A 1 104 ? 28.880 1.202 25.691 1.00 0.00 104 VAL A N 2
ATOM 3180 C CA . VAL A 1 104 ? 28.367 1.788 26.929 1.00 0.00 104 VAL A CA 2
ATOM 3181 C C . VAL A 1 104 ? 26.875 2.072 26.736 1.00 0.00 104 VAL A C 2
ATOM 3182 O O . VAL A 1 104 ? 26.489 2.840 25.853 1.00 0.00 104 VAL A O 2
ATOM 3195 N N . ALA A 1 105 ? 26.028 1.421 27.538 1.00 0.00 105 ALA A N 2
ATOM 3196 C CA . ALA A 1 105 ? 24.596 1.696 27.593 1.00 0.00 105 ALA A CA 2
ATOM 3197 C C . ALA A 1 105 ? 24.337 2.989 28.375 1.00 0.00 105 ALA A C 2
ATOM 3198 O O . ALA A 1 105 ? 25.101 3.326 29.286 1.00 0.00 105 ALA A O 2
ATOM 3205 N N . THR A 1 106 ? 23.252 3.695 28.061 1.00 0.00 106 THR A N 2
ATOM 3206 C CA . THR A 1 106 ? 22.808 4.848 28.834 1.00 0.00 106 THR A CA 2
ATOM 3207 C C . THR A 1 106 ? 22.356 4.410 30.242 1.00 0.00 106 THR A C 2
ATOM 3208 O O . THR A 1 106 ? 21.877 3.285 30.415 1.00 0.00 106 THR A O 2
ATOM 3219 N N . PRO A 1 107 ? 22.454 5.289 31.258 1.00 0.00 107 PRO A N 2
ATOM 3220 C CA . PRO A 1 107 ? 22.014 5.004 32.621 1.00 0.00 107 PRO A CA 2
ATOM 3221 C C . PRO A 1 107 ? 20.504 5.213 32.831 1.00 0.00 107 PRO A C 2
ATOM 3222 O O . PRO A 1 107 ? 20.030 5.241 33.970 1.00 0.00 107 PRO A O 2
ATOM 3233 N N . ALA A 1 108 ? 19.746 5.405 31.748 1.00 0.00 108 ALA A N 2
ATOM 3234 C CA . ALA A 1 108 ? 18.316 5.669 31.791 1.00 0.00 108 ALA A CA 2
ATOM 3235 C C . ALA A 1 108 ? 17.590 4.413 32.270 1.00 0.00 108 ALA A C 2
ATOM 3236 O O . ALA A 1 108 ? 17.888 3.311 31.801 1.00 0.00 108 ALA A O 2
ATOM 3243 N N . ALA A 1 109 ? 16.588 4.580 33.136 1.00 0.00 109 ALA A N 2
ATOM 3244 C CA . ALA A 1 109 ? 15.774 3.474 33.641 1.00 0.00 109 ALA A CA 2
ATOM 3245 C C . ALA A 1 109 ? 14.999 2.759 32.521 1.00 0.00 109 ALA A C 2
ATOM 3246 O O . ALA A 1 109 ? 14.568 1.620 32.709 1.00 0.00 109 ALA A O 2
ATOM 3253 N N . ALA A 1 110 ? 14.820 3.409 31.363 1.00 0.00 110 ALA A N 2
ATOM 3254 C CA . ALA A 1 110 ? 14.181 2.799 30.202 1.00 0.00 110 ALA A CA 2
ATOM 3255 C C . ALA A 1 110 ? 15.048 1.690 29.596 1.00 0.00 110 ALA A C 2
ATOM 3256 O O . ALA A 1 110 ? 14.504 0.773 28.983 1.00 0.00 110 ALA A O 2
ATOM 3263 N N . CYS A 1 111 ? 16.372 1.738 29.768 1.00 0.00 111 CYS A N 2
ATOM 3264 C CA . CYS A 1 111 ? 17.254 0.702 29.260 1.00 0.00 111 CYS A CA 2
ATOM 3265 C C . CYS A 1 111 ? 17.088 -0.559 30.110 1.00 0.00 111 CYS A C 2
ATOM 3266 O O . CYS A 1 111 ? 17.257 -0.510 31.332 1.00 0.00 111 CYS A O 2
ATOM 3273 N N . LYS A 1 112 ? 16.805 -1.696 29.468 1.00 0.00 112 LYS A N 2
ATOM 3274 C CA . LYS A 1 112 ? 16.834 -3.021 30.085 1.00 0.00 112 LYS A CA 2
ATOM 3275 C C . LYS A 1 112 ? 17.803 -3.849 29.249 1.00 0.00 112 LYS A C 2
ATOM 3276 O O . LYS A 1 112 ? 17.743 -3.786 28.020 1.00 0.00 112 LYS A O 2
ATOM 3295 N N . ILE A 1 113 ? 18.677 -4.614 29.903 1.00 0.00 113 ILE A N 2
ATOM 3296 C CA . ILE A 1 113 ? 19.674 -5.491 29.293 1.00 0.00 113 ILE A CA 2
ATOM 3297 C C . ILE A 1 113 ? 19.730 -6.732 30.190 1.00 0.00 113 ILE A C 2
ATOM 3298 O O . ILE A 1 113 ? 19.797 -6.594 31.417 1.00 0.00 113 ILE A O 2
ATOM 3314 N N . SER A 1 114 ? 19.750 -7.923 29.586 1.00 0.00 114 SER A N 2
ATOM 3315 C CA . SER A 1 114 ? 19.863 -9.203 30.273 1.00 0.00 114 SER A CA 2
ATOM 3316 C C . SER A 1 114 ? 20.677 -10.161 29.399 1.00 0.00 114 SER A C 2
ATOM 3317 O O . SER A 1 114 ? 20.400 -10.298 28.207 1.00 0.00 114 SER A O 2
ATOM 3325 N N . GLY A 1 115 ? 21.666 -10.841 29.989 1.00 0.00 115 GLY A N 2
ATOM 3326 C CA . GLY A 1 115 ? 22.416 -11.912 29.334 1.00 0.00 115 GLY A CA 2
ATOM 3327 C C . GLY A 1 115 ? 23.287 -11.441 28.166 1.00 0.00 115 GLY A C 2
ATOM 3328 O O . GLY A 1 115 ? 23.551 -12.233 27.259 1.00 0.00 115 GLY A O 2
ATOM 3332 N N . CYS A 1 116 ? 23.712 -10.173 28.155 1.00 0.00 116 CYS A N 2
ATOM 3333 C CA . CYS A 1 116 ? 24.446 -9.578 27.041 1.00 0.00 116 CYS A CA 2
ATOM 3334 C C . CYS A 1 116 ? 25.903 -9.296 27.399 1.00 0.00 116 CYS A C 2
ATOM 3335 O O . CYS A 1 116 ? 26.264 -9.172 28.573 1.00 0.00 116 CYS A O 2
ATOM 3342 N N . SER A 1 117 ? 26.702 -9.104 26.353 1.00 0.00 117 SER A N 2
ATOM 3343 C CA . SER A 1 117 ? 28.071 -8.615 26.390 1.00 0.00 117 SER A CA 2
ATOM 3344 C C . SER A 1 117 ? 28.149 -7.463 25.384 1.00 0.00 117 SER A C 2
ATOM 3345 O O . SER A 1 117 ? 27.462 -7.495 24.356 1.00 0.00 117 SER A O 2
ATOM 3353 N N . LEU A 1 118 ? 28.960 -6.444 25.680 1.00 0.00 118 LEU A N 2
ATOM 3354 C CA . LEU A 1 118 ? 29.078 -5.220 24.890 1.00 0.00 118 LEU A CA 2
ATOM 3355 C C . LEU A 1 118 ? 30.552 -4.961 24.601 1.00 0.00 118 LEU A C 2
ATOM 3356 O O . LEU A 1 118 ? 31.403 -5.224 25.458 1.00 0.00 118 LEU A O 2
ATOM 3372 N N . SER A 1 119 ? 30.843 -4.382 23.435 1.00 0.00 119 SER A N 2
ATOM 3373 C CA . SER A 1 119 ? 32.182 -3.962 23.038 1.00 0.00 119 SER A CA 2
ATOM 3374 C C . SER A 1 119 ? 32.065 -2.717 22.157 1.00 0.00 119 SER A C 2
ATOM 3375 O O . SER A 1 119 ? 31.085 -2.563 21.424 1.00 0.00 119 SER A O 2
ATOM 3383 N N . ALA A 1 120 ? 33.059 -1.828 22.210 1.00 0.00 120 ALA A N 2
ATOM 3384 C CA . ALA A 1 120 ? 33.153 -0.727 21.261 1.00 0.00 120 ALA A CA 2
ATOM 3385 C C . ALA A 1 120 ? 33.475 -1.299 19.875 1.00 0.00 120 ALA A C 2
ATOM 3386 O O . ALA A 1 120 ? 34.276 -2.232 19.761 1.00 0.00 120 ALA A O 2
ATOM 3393 N N . MET A 1 121 ? 32.866 -0.734 18.830 1.00 0.00 121 MET A N 2
ATOM 3394 C CA . MET A 1 121 ? 33.202 -1.054 17.449 1.00 0.00 121 MET A CA 2
ATOM 3395 C C . MET A 1 121 ? 34.643 -0.620 17.186 1.00 0.00 121 MET A C 2
ATOM 3396 O O . MET A 1 121 ? 35.453 -1.443 16.712 1.00 0.00 121 MET A O 2
ATOM 3411 N N . ASP A 1 1 ? 14.021 -11.440 -6.079 1.00 0.00 1 ASP A N 3
ATOM 3412 C CA . ASP A 1 1 ? 12.655 -11.744 -5.599 1.00 0.00 1 ASP A CA 3
ATOM 3413 C C . ASP A 1 1 ? 12.415 -11.110 -4.229 1.00 0.00 1 ASP A C 3
ATOM 3414 O O . ASP A 1 1 ? 13.233 -11.267 -3.319 1.00 0.00 1 ASP A O 3
ATOM 3425 N N . GLY A 1 2 ? 11.306 -10.382 -4.071 1.00 0.00 2 GLY A N 3
ATOM 3426 C CA . GLY A 1 2 ? 10.917 -9.731 -2.828 1.00 0.00 2 GLY A CA 3
ATOM 3427 C C . GLY A 1 2 ? 9.603 -8.976 -3.016 1.00 0.00 2 GLY A C 3
ATOM 3428 O O . GLY A 1 2 ? 9.059 -8.928 -4.125 1.00 0.00 2 GLY A O 3
ATOM 3432 N N . THR A 1 3 ? 9.110 -8.372 -1.936 1.00 0.00 3 THR A N 3
ATOM 3433 C CA . THR A 1 3 ? 7.851 -7.628 -1.880 1.00 0.00 3 THR A CA 3
ATOM 3434 C C . THR A 1 3 ? 8.132 -6.316 -1.127 1.00 0.00 3 THR A C 3
ATOM 3435 O O . THR A 1 3 ? 7.414 -5.933 -0.201 1.00 0.00 3 THR A O 3
ATOM 3446 N N . CYS A 1 4 ? 9.248 -5.662 -1.460 1.00 0.00 4 CYS A N 3
ATOM 3447 C CA . CYS A 1 4 ? 9.805 -4.530 -0.735 1.00 0.00 4 CYS A CA 3
ATOM 3448 C C . CYS A 1 4 ? 10.450 -3.552 -1.722 1.00 0.00 4 CYS A C 3
ATOM 3449 O O . CYS A 1 4 ? 10.655 -3.882 -2.894 1.00 0.00 4 CYS A O 3
ATOM 3456 N N . VAL A 1 5 ? 10.798 -2.355 -1.247 1.00 0.00 5 VAL A N 3
ATOM 3457 C CA . VAL A 1 5 ? 11.494 -1.328 -2.014 1.00 0.00 5 VAL A CA 3
ATOM 3458 C C . VAL A 1 5 ? 12.988 -1.689 -2.014 1.00 0.00 5 VAL A C 3
ATOM 3459 O O . VAL A 1 5 ? 13.805 -1.066 -1.331 1.00 0.00 5 VAL A O 3
ATOM 3472 N N . ASN A 1 6 ? 13.340 -2.763 -2.725 1.00 0.00 6 ASN A N 3
ATOM 3473 C CA . ASN A 1 6 ? 14.726 -3.161 -2.915 1.00 0.00 6 ASN A CA 3
ATOM 3474 C C . ASN A 1 6 ? 15.359 -2.255 -3.976 1.00 0.00 6 ASN A C 3
ATOM 3475 O O . ASN A 1 6 ? 14.933 -2.271 -5.134 1.00 0.00 6 ASN A O 3
ATOM 3486 N N . THR A 1 7 ? 16.361 -1.470 -3.584 1.00 0.00 7 THR A N 3
ATOM 3487 C CA . THR A 1 7 ? 17.087 -0.574 -4.477 1.00 0.00 7 THR A CA 3
ATOM 3488 C C . THR A 1 7 ? 18.119 -1.368 -5.299 1.00 0.00 7 THR A C 3
ATOM 3489 O O . THR A 1 7 ? 18.078 -1.339 -6.531 1.00 0.00 7 THR A O 3
ATOM 3500 N N . ASN A 1 8 ? 19.047 -2.068 -4.627 1.00 0.00 8 ASN A N 3
ATOM 3501 C CA . ASN A 1 8 ? 20.207 -2.738 -5.237 1.00 0.00 8 ASN A CA 3
ATOM 3502 C C . ASN A 1 8 ? 20.793 -3.790 -4.277 1.00 0.00 8 ASN A C 3
ATOM 3503 O O . ASN A 1 8 ? 22.010 -3.941 -4.148 1.00 0.00 8 ASN A O 3
ATOM 3514 N N . SER A 1 9 ? 19.932 -4.439 -3.499 1.00 0.00 9 SER A N 3
ATOM 3515 C CA . SER A 1 9 ? 20.283 -5.330 -2.399 1.00 0.00 9 SER A CA 3
ATOM 3516 C C . SER A 1 9 ? 20.099 -6.784 -2.813 1.00 0.00 9 SER A C 3
ATOM 3517 O O . SER A 1 9 ? 19.394 -7.084 -3.782 1.00 0.00 9 SER A O 3
ATOM 3525 N N . GLN A 1 10 ? 20.691 -7.684 -2.031 1.00 0.00 10 GLN A N 3
ATOM 3526 C CA . GLN A 1 10 ? 20.635 -9.116 -2.249 1.00 0.00 10 GLN A CA 3
ATOM 3527 C C . GLN A 1 10 ? 19.818 -9.724 -1.114 1.00 0.00 10 GLN A C 3
ATOM 3528 O O . GLN A 1 10 ? 20.070 -9.454 0.060 1.00 0.00 10 GLN A O 3
ATOM 3542 N N . ILE A 1 11 ? 18.880 -10.579 -1.502 1.00 0.00 11 ILE A N 3
ATOM 3543 C CA . ILE A 1 11 ? 17.953 -11.317 -0.655 1.00 0.00 11 ILE A CA 3
ATOM 3544 C C . ILE A 1 11 ? 18.105 -12.771 -1.104 1.00 0.00 11 ILE A C 3
ATOM 3545 O O . ILE A 1 11 ? 17.961 -13.043 -2.301 1.00 0.00 11 ILE A O 3
ATOM 3561 N N . THR A 1 12 ? 18.453 -13.693 -0.203 1.00 0.00 12 THR A N 3
ATOM 3562 C CA . THR A 1 12 ? 18.623 -15.091 -0.615 1.00 0.00 12 THR A CA 3
ATOM 3563 C C . THR A 1 12 ? 17.266 -15.736 -0.942 1.00 0.00 12 THR A C 3
ATOM 3564 O O . THR A 1 12 ? 16.208 -15.214 -0.578 1.00 0.00 12 THR A O 3
ATOM 3575 N N . ALA A 1 13 ? 17.295 -16.908 -1.588 1.00 0.00 13 ALA A N 3
ATOM 3576 C CA . ALA A 1 13 ? 16.107 -17.646 -2.015 1.00 0.00 13 ALA A CA 3
ATOM 3577 C C . ALA A 1 13 ? 15.139 -17.974 -0.870 1.00 0.00 13 ALA A C 3
ATOM 3578 O O . ALA A 1 13 ? 13.944 -18.140 -1.121 1.00 0.00 13 ALA A O 3
ATOM 3585 N N . ASN A 1 14 ? 15.639 -18.077 0.369 1.00 0.00 14 ASN A N 3
ATOM 3586 C CA . ASN A 1 14 ? 14.831 -18.422 1.546 1.00 0.00 14 ASN A CA 3
ATOM 3587 C C . ASN A 1 14 ? 14.687 -17.243 2.519 1.00 0.00 14 ASN A C 3
ATOM 3588 O O . ASN A 1 14 ? 13.999 -17.359 3.536 1.00 0.00 14 ASN A O 3
ATOM 3599 N N . SER A 1 15 ? 15.326 -16.110 2.224 1.00 0.00 15 SER A N 3
ATOM 3600 C CA . SER A 1 15 ? 15.095 -14.865 2.939 1.00 0.00 15 SER A CA 3
ATOM 3601 C C . SER A 1 15 ? 13.722 -14.291 2.562 1.00 0.00 15 SER A C 3
ATOM 3602 O O . SER A 1 15 ? 13.064 -14.768 1.630 1.00 0.00 15 SER A O 3
ATOM 3610 N N . GLN A 1 16 ? 13.302 -13.234 3.260 1.00 0.00 16 GLN A N 3
ATOM 3611 C CA . GLN A 1 16 ? 12.085 -12.485 2.987 1.00 0.00 16 GLN A CA 3
ATOM 3612 C C . GLN A 1 16 ? 12.420 -10.999 3.085 1.00 0.00 16 GLN A C 3
ATOM 3613 O O . GLN A 1 16 ? 13.213 -10.591 3.938 1.00 0.00 16 GLN A O 3
ATOM 3627 N N . CYS A 1 17 ? 11.799 -10.191 2.229 1.00 0.00 17 CYS A N 3
ATOM 3628 C CA . CYS A 1 17 ? 11.891 -8.740 2.239 1.00 0.00 17 CYS A CA 3
ATOM 3629 C C . CYS A 1 17 ? 10.481 -8.268 1.902 1.00 0.00 17 CYS A C 3
ATOM 3630 O O . CYS A 1 17 ? 10.026 -8.509 0.783 1.00 0.00 17 CYS A O 3
ATOM 3637 N N . VAL A 1 18 ? 9.766 -7.662 2.855 1.00 0.00 18 VAL A N 3
ATOM 3638 C CA . VAL A 1 18 ? 8.334 -7.373 2.709 1.00 0.00 18 VAL A CA 3
ATOM 3639 C C . VAL A 1 18 ? 8.035 -6.001 3.318 1.00 0.00 18 VAL A C 3
ATOM 3640 O O . VAL A 1 18 ? 8.353 -5.766 4.482 1.00 0.00 18 VAL A O 3
ATOM 3653 N N . LYS A 1 19 ? 7.444 -5.092 2.528 1.00 0.00 19 LYS A N 3
ATOM 3654 C CA . LYS A 1 19 ? 7.160 -3.671 2.815 1.00 0.00 19 LYS A CA 3
ATOM 3655 C C . LYS A 1 19 ? 8.386 -2.798 3.113 1.00 0.00 19 LYS A C 3
ATOM 3656 O O . LYS A 1 19 ? 8.298 -1.579 2.974 1.00 0.00 19 LYS A O 3
ATOM 3675 N N . SER A 1 20 ? 9.498 -3.387 3.537 1.00 0.00 20 SER A N 3
ATOM 3676 C CA . SER A 1 20 ? 10.739 -2.718 3.880 1.00 0.00 20 SER A CA 3
ATOM 3677 C C . SER A 1 20 ? 11.356 -1.951 2.707 1.00 0.00 20 SER A C 3
ATOM 3678 O O . SER A 1 20 ? 10.909 -2.051 1.563 1.00 0.00 20 SER A O 3
ATOM 3686 N N . THR A 1 21 ? 12.435 -1.229 2.990 1.00 0.00 21 THR A N 3
ATOM 3687 C CA . THR A 1 21 ? 13.302 -0.592 2.013 1.00 0.00 21 THR A CA 3
ATOM 3688 C C . THR A 1 21 ? 14.689 -1.213 2.193 1.00 0.00 21 THR A C 3
ATOM 3689 O O . THR A 1 21 ? 15.078 -1.532 3.317 1.00 0.00 21 THR A O 3
ATOM 3700 N N . ALA A 1 22 ? 15.446 -1.406 1.114 1.00 0.00 22 ALA A N 3
ATOM 3701 C CA . ALA A 1 22 ? 16.769 -2.004 1.199 1.00 0.00 22 ALA A CA 3
ATOM 3702 C C . ALA A 1 22 ? 17.695 -1.274 0.240 1.00 0.00 22 ALA A C 3
ATOM 3703 O O . ALA A 1 22 ? 17.369 -1.129 -0.941 1.00 0.00 22 ALA A O 3
ATOM 3710 N N . THR A 1 23 ? 18.847 -0.839 0.743 1.00 0.00 23 THR A N 3
ATOM 3711 C CA . THR A 1 23 ? 19.773 0.018 0.019 1.00 0.00 23 THR A CA 3
ATOM 3712 C C . THR A 1 23 ? 21.141 -0.678 0.004 1.00 0.00 23 THR A C 3
ATOM 3713 O O . THR A 1 23 ? 21.954 -0.499 0.911 1.00 0.00 23 THR A O 3
ATOM 3724 N N . ASN A 1 24 ? 21.359 -1.520 -1.013 1.00 0.00 24 ASN A N 3
ATOM 3725 C CA . ASN A 1 24 ? 22.503 -2.424 -1.169 1.00 0.00 24 ASN A CA 3
ATOM 3726 C C . ASN A 1 24 ? 22.815 -3.209 0.109 1.00 0.00 24 ASN A C 3
ATOM 3727 O O . ASN A 1 24 ? 23.937 -3.203 0.610 1.00 0.00 24 ASN A O 3
ATOM 3738 N N . CYS A 1 25 ? 21.791 -3.859 0.663 1.00 0.00 25 CYS A N 3
ATOM 3739 C CA . CYS A 1 25 ? 21.925 -4.713 1.835 1.00 0.00 25 CYS A CA 3
ATOM 3740 C C . CYS A 1 25 ? 22.204 -6.138 1.377 1.00 0.00 25 CYS A C 3
ATOM 3741 O O . CYS A 1 25 ? 22.056 -6.463 0.195 1.00 0.00 25 CYS A O 3
ATOM 3748 N N . TYR A 1 26 ? 22.524 -7.006 2.331 1.00 0.00 26 TYR A N 3
ATOM 3749 C CA . TYR A 1 26 ? 22.784 -8.411 2.084 1.00 0.00 26 TYR A CA 3
ATOM 3750 C C . TYR A 1 26 ? 22.027 -9.180 3.159 1.00 0.00 26 TYR A C 3
ATOM 3751 O O . TYR A 1 26 ? 22.336 -9.075 4.346 1.00 0.00 26 TYR A O 3
ATOM 3769 N N . ILE A 1 27 ? 20.977 -9.881 2.739 1.00 0.00 27 ILE A N 3
ATOM 3770 C CA . ILE A 1 27 ? 19.990 -10.521 3.591 1.00 0.00 27 ILE A CA 3
ATOM 3771 C C . ILE A 1 27 ? 20.139 -12.015 3.305 1.00 0.00 27 ILE A C 3
ATOM 3772 O O . ILE A 1 27 ? 19.815 -12.464 2.202 1.00 0.00 27 ILE A O 3
ATOM 3788 N N . ASP A 1 28 ? 20.677 -12.767 4.269 1.00 0.00 28 ASP A N 3
ATOM 3789 C CA . ASP A 1 28 ? 21.008 -14.183 4.136 1.00 0.00 28 ASP A CA 3
ATOM 3790 C C . ASP A 1 28 ? 20.202 -14.962 5.164 1.00 0.00 28 ASP A C 3
ATOM 3791 O O . ASP A 1 28 ? 20.320 -14.706 6.361 1.00 0.00 28 ASP A O 3
ATOM 3800 N N . ASN A 1 29 ? 19.368 -15.889 4.693 1.00 0.00 29 ASN A N 3
ATOM 3801 C CA . ASN A 1 29 ? 18.345 -16.615 5.453 1.00 0.00 29 ASN A CA 3
ATOM 3802 C C . ASN A 1 29 ? 17.607 -15.727 6.472 1.00 0.00 29 ASN A C 3
ATOM 3803 O O . ASN A 1 29 ? 17.316 -16.167 7.586 1.00 0.00 29 ASN A O 3
ATOM 3814 N N . SER A 1 30 ? 17.328 -14.470 6.119 1.00 0.00 30 SER A N 3
ATOM 3815 C CA . SER A 1 30 ? 16.840 -13.455 7.044 1.00 0.00 30 SER A CA 3
ATOM 3816 C C . SER A 1 30 ? 15.536 -12.826 6.561 1.00 0.00 30 SER A C 3
ATOM 3817 O O . SER A 1 30 ? 15.162 -12.955 5.397 1.00 0.00 30 SER A O 3
ATOM 3825 N N . GLN A 1 31 ? 14.829 -12.146 7.464 1.00 0.00 31 GLN A N 3
ATOM 3826 C CA . GLN A 1 31 ? 13.477 -11.649 7.237 1.00 0.00 31 GLN A CA 3
ATOM 3827 C C . GLN A 1 31 ? 13.456 -10.149 7.530 1.00 0.00 31 GLN A C 3
ATOM 3828 O O . GLN A 1 31 ? 13.307 -9.744 8.682 1.00 0.00 31 GLN A O 3
ATOM 3842 N N . LEU A 1 32 ? 13.655 -9.329 6.496 1.00 0.00 32 LEU A N 3
ATOM 3843 C CA . LEU A 1 32 ? 13.597 -7.873 6.575 1.00 0.00 32 LEU A CA 3
ATOM 3844 C C . LEU A 1 32 ? 12.139 -7.458 6.352 1.00 0.00 32 LEU A C 3
ATOM 3845 O O . LEU A 1 32 ? 11.752 -7.191 5.209 1.00 0.00 32 LEU A O 3
ATOM 3861 N N . VAL A 1 33 ? 11.310 -7.394 7.397 1.00 0.00 33 VAL A N 3
ATOM 3862 C CA . VAL A 1 33 ? 9.865 -7.241 7.210 1.00 0.00 33 VAL A CA 3
ATOM 3863 C C . VAL A 1 33 ? 9.258 -6.065 7.989 1.00 0.00 33 VAL A C 3
ATOM 3864 O O . VAL A 1 33 ? 9.934 -5.374 8.758 1.00 0.00 33 VAL A O 3
ATOM 3877 N N . ASP A 1 34 ? 7.959 -5.852 7.746 1.00 0.00 34 ASP A N 3
ATOM 3878 C CA . ASP A 1 34 ? 7.117 -4.770 8.250 1.00 0.00 34 ASP A CA 3
ATOM 3879 C C . ASP A 1 34 ? 7.806 -3.410 8.185 1.00 0.00 34 ASP A C 3
ATOM 3880 O O . ASP A 1 34 ? 8.100 -2.797 9.205 1.00 0.00 34 ASP A O 3
ATOM 3889 N N . THR A 1 35 ? 8.057 -2.929 6.967 1.00 0.00 35 THR A N 3
ATOM 3890 C CA . THR A 1 35 ? 8.524 -1.578 6.711 1.00 0.00 35 THR A CA 3
ATOM 3891 C C . THR A 1 35 ? 9.822 -1.220 7.473 1.00 0.00 35 THR A C 3
ATOM 3892 O O . THR A 1 35 ? 9.982 -0.105 7.975 1.00 0.00 35 THR A O 3
ATOM 3903 N N . SER A 1 36 ? 10.754 -2.173 7.578 1.00 0.00 36 SER A N 3
ATOM 3904 C CA . SER A 1 36 ? 12.101 -1.913 8.060 1.00 0.00 36 SER A CA 3
ATOM 3905 C C . SER A 1 36 ? 12.879 -1.156 6.973 1.00 0.00 36 SER A C 3
ATOM 3906 O O . SER A 1 36 ? 12.410 -1.009 5.841 1.00 0.00 36 SER A O 3
ATOM 3914 N N . ILE A 1 37 ? 14.090 -0.696 7.279 1.00 0.00 37 ILE A N 3
ATOM 3915 C CA . ILE A 1 37 ? 15.002 -0.160 6.280 1.00 0.00 37 ILE A CA 3
ATOM 3916 C C . ILE A 1 37 ? 16.428 -0.571 6.600 1.00 0.00 37 ILE A C 3
ATOM 3917 O O . ILE A 1 37 ? 16.805 -0.606 7.773 1.00 0.00 37 ILE A O 3
ATOM 3933 N N . CYS A 1 38 ? 17.233 -0.820 5.565 1.00 0.00 38 CYS A N 3
ATOM 3934 C CA . CYS A 1 38 ? 18.649 -1.077 5.714 1.00 0.00 38 CYS A CA 3
ATOM 3935 C C . CYS A 1 38 ? 19.429 -0.313 4.649 1.00 0.00 38 CYS A C 3
ATOM 3936 O O . CYS A 1 38 ? 18.920 -0.061 3.550 1.00 0.00 38 CYS A O 3
ATOM 3943 N N . THR A 1 39 ? 20.678 0.018 4.973 1.00 0.00 39 THR A N 3
ATOM 3944 C CA . THR A 1 39 ? 21.597 0.736 4.107 1.00 0.00 39 THR A CA 3
ATOM 3945 C C . THR A 1 39 ? 22.980 0.119 4.318 1.00 0.00 39 THR A C 3
ATOM 3946 O O . THR A 1 39 ? 23.594 0.317 5.367 1.00 0.00 39 THR A O 3
ATOM 3957 N N . ARG A 1 40 ? 23.451 -0.660 3.340 1.00 0.00 40 ARG A N 3
ATOM 3958 C CA . ARG A 1 40 ? 24.709 -1.413 3.381 1.00 0.00 40 ARG A CA 3
ATOM 3959 C C . ARG A 1 40 ? 24.909 -2.184 4.696 1.00 0.00 40 ARG A C 3
ATOM 3960 O O . ARG A 1 40 ? 26.026 -2.256 5.211 1.00 0.00 40 ARG A O 3
ATOM 3981 N N . SER A 1 41 ? 23.838 -2.771 5.237 1.00 0.00 41 SER A N 3
ATOM 3982 C CA . SER A 1 41 ? 23.913 -3.654 6.395 1.00 0.00 41 SER A CA 3
ATOM 3983 C C . SER A 1 41 ? 23.799 -5.113 5.945 1.00 0.00 41 SER A C 3
ATOM 3984 O O . SER A 1 41 ? 23.287 -5.412 4.858 1.00 0.00 41 SER A O 3
ATOM 3992 N N . GLN A 1 42 ? 24.257 -6.016 6.809 1.00 0.00 42 GLN A N 3
ATOM 3993 C CA . GLN A 1 42 ? 24.230 -7.460 6.623 1.00 0.00 42 GLN A CA 3
ATOM 3994 C C . GLN A 1 42 ? 23.300 -8.037 7.686 1.00 0.00 42 GLN A C 3
ATOM 3995 O O . GLN A 1 42 ? 23.456 -7.725 8.867 1.00 0.00 42 GLN A O 3
ATOM 4009 N N . TYR A 1 43 ? 22.392 -8.921 7.281 1.00 0.00 43 TYR A N 3
ATOM 4010 C CA . TYR A 1 43 ? 21.575 -9.723 8.181 1.00 0.00 43 TYR A CA 3
ATOM 4011 C C . TYR A 1 43 ? 21.829 -11.175 7.806 1.00 0.00 43 TYR A C 3
ATOM 4012 O O . TYR A 1 43 ? 21.794 -11.511 6.619 1.00 0.00 43 TYR A O 3
ATOM 4030 N N . SER A 1 44 ? 22.093 -12.016 8.801 1.00 0.00 44 SER A N 3
ATOM 4031 C CA . SER A 1 44 ? 22.473 -13.398 8.602 1.00 0.00 44 SER A CA 3
ATOM 4032 C C . SER A 1 44 ? 21.710 -14.244 9.620 1.00 0.00 44 SER A C 3
ATOM 4033 O O . SER A 1 44 ? 21.902 -14.100 10.831 1.00 0.00 44 SER A O 3
ATOM 4041 N N . ASP A 1 45 ? 20.843 -15.121 9.112 1.00 0.00 45 ASP A N 3
ATOM 4042 C CA . ASP A 1 45 ? 19.916 -15.964 9.864 1.00 0.00 45 ASP A CA 3
ATOM 4043 C C . ASP A 1 45 ? 19.154 -15.184 10.952 1.00 0.00 45 ASP A C 3
ATOM 4044 O O . ASP A 1 45 ? 19.005 -15.650 12.083 1.00 0.00 45 ASP A O 3
ATOM 4053 N N . ALA A 1 46 ? 18.696 -13.971 10.618 1.00 0.00 46 ALA A N 3
ATOM 4054 C CA . ALA A 1 46 ? 18.150 -12.982 11.545 1.00 0.00 46 ALA A CA 3
ATOM 4055 C C . ALA A 1 46 ? 16.761 -12.481 11.116 1.00 0.00 46 ALA A C 3
ATOM 4056 O O . ALA A 1 46 ? 16.304 -12.734 10.000 1.00 0.00 46 ALA A O 3
ATOM 4063 N N . ASN A 1 47 ? 16.083 -11.737 11.991 1.00 0.00 47 ASN A N 3
ATOM 4064 C CA . ASN A 1 47 ? 14.723 -11.233 11.767 1.00 0.00 47 ASN A CA 3
ATOM 4065 C C . ASN A 1 47 ? 14.666 -9.757 12.135 1.00 0.00 47 ASN A C 3
ATOM 4066 O O . ASN A 1 47 ? 15.325 -9.326 13.083 1.00 0.00 47 ASN A O 3
ATOM 4077 N N . VAL A 1 48 ? 13.886 -8.987 11.389 1.00 0.00 48 VAL A N 3
ATOM 4078 C CA . VAL A 1 48 ? 13.856 -7.534 11.443 1.00 0.00 48 VAL A CA 3
ATOM 4079 C C . VAL A 1 48 ? 12.407 -7.087 11.294 1.00 0.00 48 VAL A C 3
ATOM 4080 O O . VAL A 1 48 ? 11.716 -7.536 10.375 1.00 0.00 48 VAL A O 3
ATOM 4093 N N . LYS A 1 49 ? 11.960 -6.190 12.174 1.00 0.00 49 LYS A N 3
ATOM 4094 C CA . LYS A 1 49 ? 10.571 -5.758 12.225 1.00 0.00 49 LYS A CA 3
ATOM 4095 C C . LYS A 1 49 ? 10.564 -4.260 12.467 1.00 0.00 49 LYS A C 3
ATOM 4096 O O . LYS A 1 49 ? 11.043 -3.804 13.508 1.00 0.00 49 LYS A O 3
ATOM 4115 N N . LYS A 1 50 ? 10.029 -3.503 11.508 1.00 0.00 50 LYS A N 3
ATOM 4116 C CA . LYS A 1 50 ? 9.963 -2.040 11.489 1.00 0.00 50 LYS A CA 3
ATOM 4117 C C . LYS A 1 50 ? 11.188 -1.374 12.129 1.00 0.00 50 LYS A C 3
ATOM 4118 O O . LYS A 1 50 ? 11.045 -0.564 13.044 1.00 0.00 50 LYS A O 3
ATOM 4137 N N . SER A 1 51 ? 12.393 -1.739 11.692 1.00 0.00 51 SER A N 3
ATOM 4138 C CA . SER A 1 51 ? 13.633 -1.257 12.292 1.00 0.00 51 SER A CA 3
ATOM 4139 C C . SER A 1 51 ? 14.480 -0.580 11.224 1.00 0.00 51 SER A C 3
ATOM 4140 O O . SER A 1 51 ? 14.220 -0.735 10.033 1.00 0.00 51 SER A O 3
ATOM 4148 N N . VAL A 1 52 ? 15.483 0.181 11.639 1.00 0.00 52 VAL A N 3
ATOM 4149 C CA . VAL A 1 52 ? 16.262 1.066 10.790 1.00 0.00 52 VAL A CA 3
ATOM 4150 C C . VAL A 1 52 ? 17.714 0.630 10.939 1.00 0.00 52 VAL A C 3
ATOM 4151 O O . VAL A 1 52 ? 18.174 0.433 12.066 1.00 0.00 52 VAL A O 3
ATOM 4164 N N . THR A 1 53 ? 18.459 0.503 9.842 1.00 0.00 53 THR A N 3
ATOM 4165 C CA . THR A 1 53 ? 19.881 0.202 9.975 1.00 0.00 53 THR A CA 3
ATOM 4166 C C . THR A 1 53 ? 20.730 0.873 8.901 1.00 0.00 53 THR A C 3
ATOM 4167 O O . THR A 1 53 ? 20.305 1.023 7.752 1.00 0.00 53 THR A O 3
ATOM 4178 N N . THR A 1 54 ? 21.948 1.249 9.292 1.00 0.00 54 THR A N 3
ATOM 4179 C CA . THR A 1 54 ? 22.997 1.709 8.402 1.00 0.00 54 THR A CA 3
ATOM 4180 C C . THR A 1 54 ? 24.307 1.050 8.845 1.00 0.00 54 THR A C 3
ATOM 4181 O O . THR A 1 54 ? 24.695 1.159 10.013 1.00 0.00 54 THR A O 3
ATOM 4192 N N . ASP A 1 55 ? 25.008 0.430 7.892 1.00 0.00 55 ASP A N 3
ATOM 4193 C CA . ASP A 1 55 ? 26.342 -0.155 8.034 1.00 0.00 55 ASP A CA 3
ATOM 4194 C C . ASP A 1 55 ? 26.485 -1.010 9.299 1.00 0.00 55 ASP A C 3
ATOM 4195 O O . ASP A 1 55 ? 27.289 -0.719 10.186 1.00 0.00 55 ASP A O 3
ATOM 4204 N N . CYS A 1 56 ? 25.650 -2.044 9.406 1.00 0.00 56 CYS A N 3
ATOM 4205 C CA . CYS A 1 56 ? 25.502 -2.868 10.598 1.00 0.00 56 CYS A CA 3
ATOM 4206 C C . CYS A 1 56 ? 25.695 -4.334 10.205 1.00 0.00 56 CYS A C 3
ATOM 4207 O O . CYS A 1 56 ? 25.527 -4.681 9.033 1.00 0.00 56 CYS A O 3
ATOM 4214 N N . ASN A 1 57 ? 25.982 -5.216 11.165 1.00 0.00 57 ASN A N 3
ATOM 4215 C CA . ASN A 1 57 ? 26.008 -6.655 10.927 1.00 0.00 57 ASN A CA 3
ATOM 4216 C C . ASN A 1 57 ? 25.144 -7.278 11.998 1.00 0.00 57 ASN A C 3
ATOM 4217 O O . ASN A 1 57 ? 25.330 -6.962 13.170 1.00 0.00 57 ASN A O 3
ATOM 4228 N N . ILE A 1 58 ? 24.210 -8.134 11.609 1.00 0.00 58 ILE A N 3
ATOM 4229 C CA . ILE A 1 58 ? 23.236 -8.712 12.508 1.00 0.00 58 ILE A CA 3
ATOM 4230 C C . ILE A 1 58 ? 23.279 -10.212 12.262 1.00 0.00 58 ILE A C 3
ATOM 4231 O O . ILE A 1 58 ? 22.905 -10.678 11.185 1.00 0.00 58 ILE A O 3
ATOM 4247 N N . ASP A 1 59 ? 23.744 -10.964 13.253 1.00 0.00 59 ASP A N 3
ATOM 4248 C CA . ASP A 1 59 ? 23.926 -12.406 13.163 1.00 0.00 59 ASP A CA 3
ATOM 4249 C C . ASP A 1 59 ? 23.009 -13.085 14.174 1.00 0.00 59 ASP A C 3
ATOM 4250 O O . ASP A 1 59 ? 23.032 -12.730 15.353 1.00 0.00 59 ASP A O 3
ATOM 4259 N N . LYS A 1 60 ? 22.203 -14.051 13.719 1.00 0.00 60 LYS A N 3
ATOM 4260 C CA . LYS A 1 60 ? 21.322 -14.889 14.547 1.00 0.00 60 LYS A CA 3
ATOM 4261 C C . LYS A 1 60 ? 20.562 -14.095 15.620 1.00 0.00 60 LYS A C 3
ATOM 4262 O O . LYS A 1 60 ? 20.477 -14.522 16.771 1.00 0.00 60 LYS A O 3
ATOM 4281 N N . SER A 1 61 ? 20.019 -12.936 15.248 1.00 0.00 61 SER A N 3
ATOM 4282 C CA . SER A 1 61 ? 19.371 -12.013 16.170 1.00 0.00 61 SER A CA 3
ATOM 4283 C C . SER A 1 61 ? 17.970 -11.662 15.670 1.00 0.00 61 SER A C 3
ATOM 4284 O O . SER A 1 61 ? 17.643 -11.892 14.502 1.00 0.00 61 SER A O 3
ATOM 4292 N N . GLN A 1 62 ? 17.150 -11.069 16.537 1.00 0.00 62 GLN A N 3
ATOM 4293 C CA . GLN A 1 62 ? 15.838 -10.545 16.187 1.00 0.00 62 GLN A CA 3
ATOM 4294 C C . GLN A 1 62 ? 15.793 -9.084 16.623 1.00 0.00 62 GLN A C 3
ATOM 4295 O O . GLN A 1 62 ? 16.249 -8.740 17.716 1.00 0.00 62 GLN A O 3
ATOM 4309 N N . VAL A 1 63 ? 15.248 -8.229 15.763 1.00 0.00 63 VAL A N 3
ATOM 4310 C CA . VAL A 1 63 ? 15.315 -6.784 15.885 1.00 0.00 63 VAL A CA 3
ATOM 4311 C C . VAL A 1 63 ? 13.906 -6.231 15.659 1.00 0.00 63 VAL A C 3
ATOM 4312 O O . VAL A 1 63 ? 13.268 -6.588 14.666 1.00 0.00 63 VAL A O 3
ATOM 4325 N N . TYR A 1 64 ? 13.426 -5.363 16.555 1.00 0.00 64 TYR A N 3
ATOM 4326 C CA . TYR A 1 64 ? 12.076 -4.807 16.518 1.00 0.00 64 TYR A CA 3
ATOM 4327 C C . TYR A 1 64 ? 12.149 -3.326 16.876 1.00 0.00 64 TYR A C 3
ATOM 4328 O O . TYR A 1 64 ? 12.758 -2.999 17.895 1.00 0.00 64 TYR A O 3
ATOM 4346 N N . LEU A 1 65 ? 11.510 -2.434 16.105 1.00 0.00 65 LEU A N 3
ATOM 4347 C CA . LEU A 1 65 ? 11.437 -0.986 16.370 1.00 0.00 65 LEU A CA 3
ATOM 4348 C C . LEU A 1 65 ? 12.795 -0.341 16.729 1.00 0.00 65 LEU A C 3
ATOM 4349 O O . LEU A 1 65 ? 12.833 0.689 17.404 1.00 0.00 65 LEU A O 3
ATOM 4365 N N . THR A 1 66 ? 13.913 -0.920 16.291 1.00 0.00 66 THR A N 3
ATOM 4366 C CA . THR A 1 66 ? 15.254 -0.555 16.737 1.00 0.00 66 THR A CA 3
ATOM 4367 C C . THR A 1 66 ? 16.008 0.199 15.634 1.00 0.00 66 THR A C 3
ATOM 4368 O O . THR A 1 66 ? 15.626 0.144 14.464 1.00 0.00 66 THR A O 3
ATOM 4379 N N . THR A 1 67 ? 17.080 0.904 16.000 1.00 0.00 67 THR A N 3
ATOM 4380 C CA . THR A 1 67 ? 17.919 1.671 15.090 1.00 0.00 67 THR A CA 3
ATOM 4381 C C . THR A 1 67 ? 19.378 1.243 15.293 1.00 0.00 67 THR A C 3
ATOM 4382 O O . THR A 1 67 ? 19.865 1.262 16.424 1.00 0.00 67 THR A O 3
ATOM 4393 N N . CYS A 1 68 ? 20.082 0.892 14.211 1.00 0.00 68 CYS A N 3
ATOM 4394 C CA . CYS A 1 68 ? 21.497 0.531 14.239 1.00 0.00 68 CYS A CA 3
ATOM 4395 C C . CYS A 1 68 ? 22.287 1.484 13.344 1.00 0.00 68 CYS A C 3
ATOM 4396 O O . CYS A 1 68 ? 21.907 1.711 12.192 1.00 0.00 68 CYS A O 3
ATOM 4403 N N . THR A 1 69 ? 23.425 1.969 13.842 1.00 0.00 69 THR A N 3
ATOM 4404 C CA . THR A 1 69 ? 24.396 2.714 13.056 1.00 0.00 69 THR A CA 3
ATOM 4405 C C . THR A 1 69 ? 25.781 2.162 13.399 1.00 0.00 69 THR A C 3
ATOM 4406 O O . THR A 1 69 ? 26.174 2.177 14.568 1.00 0.00 69 THR A O 3
ATOM 4417 N N . GLY A 1 70 ? 26.527 1.670 12.407 1.00 0.00 70 GLY A N 3
ATOM 4418 C CA . GLY A 1 70 ? 27.937 1.320 12.580 1.00 0.00 70 GLY A CA 3
ATOM 4419 C C . GLY A 1 70 ? 28.190 0.312 13.705 1.00 0.00 70 GLY A C 3
ATOM 4420 O O . GLY A 1 70 ? 29.188 0.451 14.414 1.00 0.00 70 GLY A O 3
ATOM 4424 N N . SER A 1 71 ? 27.283 -0.647 13.920 1.00 0.00 71 SER A N 3
ATOM 4425 C CA . SER A 1 71 ? 27.300 -1.536 15.079 1.00 0.00 71 SER A CA 3
ATOM 4426 C C . SER A 1 71 ? 27.133 -3.005 14.659 1.00 0.00 71 SER A C 3
ATOM 4427 O O . SER A 1 71 ? 26.934 -3.310 13.481 1.00 0.00 71 SER A O 3
ATOM 4435 N N . GLN A 1 72 ? 27.244 -3.927 15.614 1.00 0.00 72 GLN A N 3
ATOM 4436 C CA . GLN A 1 72 ? 27.324 -5.364 15.373 1.00 0.00 72 GLN A CA 3
ATOM 4437 C C . GLN A 1 72 ? 26.390 -6.043 16.379 1.00 0.00 72 GLN A C 3
ATOM 4438 O O . GLN A 1 72 ? 26.496 -5.747 17.569 1.00 0.00 72 GLN A O 3
ATOM 4452 N N . TYR A 1 73 ? 25.512 -6.951 15.942 1.00 0.00 73 TYR A N 3
ATOM 4453 C CA . TYR A 1 73 ? 24.645 -7.734 16.818 1.00 0.00 73 TYR A CA 3
ATOM 4454 C C . TYR A 1 73 ? 24.951 -9.203 16.553 1.00 0.00 73 TYR A C 3
ATOM 4455 O O . TYR A 1 73 ? 24.959 -9.619 15.396 1.00 0.00 73 TYR A O 3
ATOM 4473 N N . ASN A 1 74 ? 25.144 -10.004 17.597 1.00 0.00 74 ASN A N 3
ATOM 4474 C CA . ASN A 1 74 ? 25.242 -11.456 17.502 1.00 0.00 74 ASN A CA 3
ATOM 4475 C C . ASN A 1 74 ? 24.366 -12.056 18.598 1.00 0.00 74 ASN A C 3
ATOM 4476 O O . ASN A 1 74 ? 24.585 -11.761 19.771 1.00 0.00 74 ASN A O 3
ATOM 4487 N N . GLY A 1 75 ? 23.428 -12.932 18.243 1.00 0.00 75 GLY A N 3
ATOM 4488 C CA . GLY A 1 75 ? 22.666 -13.712 19.209 1.00 0.00 75 GLY A CA 3
ATOM 4489 C C . GLY A 1 75 ? 21.832 -12.862 20.171 1.00 0.00 75 GLY A C 3
ATOM 4490 O O . GLY A 1 75 ? 21.781 -13.190 21.363 1.00 0.00 75 GLY A O 3
ATOM 4494 N N . ILE A 1 76 ? 21.204 -11.778 19.697 1.00 0.00 76 ILE A N 3
ATOM 4495 C CA . ILE A 1 76 ? 20.456 -10.854 20.552 1.00 0.00 76 ILE A CA 3
ATOM 4496 C C . ILE A 1 76 ? 18.980 -10.780 20.149 1.00 0.00 76 ILE A C 3
ATOM 4497 O O . ILE A 1 76 ? 18.599 -11.101 19.024 1.00 0.00 76 ILE A O 3
ATOM 4513 N N . TYR A 1 77 ? 18.159 -10.280 21.063 1.00 0.00 77 TYR A N 3
ATOM 4514 C CA . TYR A 1 77 ? 16.776 -9.905 20.859 1.00 0.00 77 TYR A CA 3
ATOM 4515 C C . TYR A 1 77 ? 16.744 -8.452 21.309 1.00 0.00 77 TYR A C 3
ATOM 4516 O O . TYR A 1 77 ? 17.065 -8.176 22.467 1.00 0.00 77 TYR A O 3
ATOM 4534 N N . ILE A 1 78 ? 16.437 -7.515 20.414 1.00 0.00 78 ILE A N 3
ATOM 4535 C CA . ILE A 1 78 ? 16.537 -6.091 20.708 1.00 0.00 78 ILE A CA 3
ATOM 4536 C C . ILE A 1 78 ? 15.253 -5.400 20.261 1.00 0.00 78 ILE A C 3
ATOM 4537 O O . ILE A 1 78 ? 14.768 -5.630 19.149 1.00 0.00 78 ILE A O 3
ATOM 4553 N N . ARG A 1 79 ? 14.685 -4.584 21.151 1.00 0.00 79 ARG A N 3
ATOM 4554 C CA . ARG A 1 79 ? 13.362 -4.008 20.988 1.00 0.00 79 ARG A CA 3
ATOM 4555 C C . ARG A 1 79 ? 13.428 -2.524 21.308 1.00 0.00 79 ARG A C 3
ATOM 4556 O O . ARG A 1 79 ? 13.937 -2.145 22.366 1.00 0.00 79 ARG A O 3
ATOM 4577 N N . SER A 1 80 ? 12.878 -1.693 20.427 1.00 0.00 80 SER A N 3
ATOM 4578 C CA . SER A 1 80 ? 12.660 -0.270 20.652 1.00 0.00 80 SER A CA 3
ATOM 4579 C C . SER A 1 80 ? 13.927 0.478 21.111 1.00 0.00 80 SER A C 3
ATOM 4580 O O . SER A 1 80 ? 13.830 1.423 21.897 1.00 0.00 80 SER A O 3
ATOM 4588 N N . SER A 1 81 ? 15.112 0.055 20.656 1.00 0.00 81 SER A N 3
ATOM 4589 C CA . SER A 1 81 ? 16.398 0.526 21.167 1.00 0.00 81 SER A CA 3
ATOM 4590 C C . SER A 1 81 ? 17.227 1.194 20.063 1.00 0.00 81 SER A C 3
ATOM 4591 O O . SER A 1 81 ? 16.846 1.181 18.891 1.00 0.00 81 SER A O 3
ATOM 4599 N N . THR A 1 82 ? 18.376 1.769 20.419 1.00 0.00 82 THR A N 3
ATOM 4600 C CA . THR A 1 82 ? 19.293 2.404 19.479 1.00 0.00 82 THR A CA 3
ATOM 4601 C C . THR A 1 82 ? 20.718 1.972 19.822 1.00 0.00 82 THR A C 3
ATOM 4602 O O . THR A 1 82 ? 21.079 1.920 20.999 1.00 0.00 82 THR A O 3
ATOM 4613 N N . THR A 1 83 ? 21.546 1.704 18.813 1.00 0.00 83 THR A N 3
ATOM 4614 C CA . THR A 1 83 ? 22.948 1.363 19.000 1.00 0.00 83 THR A CA 3
ATOM 4615 C C . THR A 1 83 ? 23.786 2.182 18.017 1.00 0.00 83 THR A C 3
ATOM 4616 O O . THR A 1 83 ? 23.378 2.396 16.869 1.00 0.00 83 THR A O 3
ATOM 4627 N N . THR A 1 84 ? 24.949 2.665 18.450 1.00 0.00 84 THR A N 3
ATOM 4628 C CA . THR A 1 84 ? 25.845 3.455 17.623 1.00 0.00 84 THR A CA 3
ATOM 4629 C C . THR A 1 84 ? 27.288 3.113 18.003 1.00 0.00 84 THR A C 3
ATOM 4630 O O . THR A 1 84 ? 27.668 3.204 19.172 1.00 0.00 84 THR A O 3
ATOM 4641 N N . GLY A 1 85 ? 28.098 2.730 17.012 1.00 0.00 85 GLY A N 3
ATOM 4642 C CA . GLY A 1 85 ? 29.507 2.414 17.203 1.00 0.00 85 GLY A CA 3
ATOM 4643 C C . GLY A 1 85 ? 29.735 1.393 18.314 1.00 0.00 85 GLY A C 3
ATOM 4644 O O . GLY A 1 85 ? 30.583 1.625 19.173 1.00 0.00 85 GLY A O 3
ATOM 4648 N N . THR A 1 86 ? 28.997 0.286 18.360 1.00 0.00 86 THR A N 3
ATOM 4649 C CA . THR A 1 86 ? 29.122 -0.683 19.447 1.00 0.00 86 THR A CA 3
ATOM 4650 C C . THR A 1 86 ? 28.926 -2.105 18.912 1.00 0.00 86 THR A C 3
ATOM 4651 O O . THR A 1 86 ? 28.449 -2.300 17.794 1.00 0.00 86 THR A O 3
ATOM 4662 N N . SER A 1 87 ? 29.286 -3.109 19.703 1.00 0.00 87 SER A N 3
ATOM 4663 C CA . SER A 1 87 ? 29.134 -4.508 19.351 1.00 0.00 87 SER A CA 3
ATOM 4664 C C . SER A 1 87 ? 28.436 -5.182 20.520 1.00 0.00 87 SER A C 3
ATOM 4665 O O . SER A 1 87 ? 28.827 -4.958 21.665 1.00 0.00 87 SER A O 3
ATOM 4673 N N . ILE A 1 88 ? 27.417 -5.988 20.235 1.00 0.00 88 ILE A N 3
ATOM 4674 C CA . ILE A 1 88 ? 26.580 -6.660 21.213 1.00 0.00 88 ILE A CA 3
ATOM 4675 C C . ILE A 1 88 ? 26.591 -8.140 20.821 1.00 0.00 88 ILE A C 3
ATOM 4676 O O . ILE A 1 88 ? 26.438 -8.470 19.640 1.00 0.00 88 ILE A O 3
ATOM 4692 N N . SER A 1 89 ? 26.739 -9.025 21.803 1.00 0.00 89 SER A N 3
ATOM 4693 C CA . SER A 1 89 ? 26.953 -10.448 21.601 1.00 0.00 89 SER A CA 3
ATOM 4694 C C . SER A 1 89 ? 26.125 -11.258 22.602 1.00 0.00 89 SER A C 3
ATOM 4695 O O . SER A 1 89 ? 25.661 -10.737 23.624 1.00 0.00 89 SER A O 3
ATOM 4703 N N . GLY A 1 90 ? 25.968 -12.548 22.307 1.00 0.00 90 GLY A N 3
ATOM 4704 C CA . GLY A 1 90 ? 25.134 -13.494 23.032 1.00 0.00 90 GLY A CA 3
ATOM 4705 C C . GLY A 1 90 ? 25.730 -14.900 22.878 1.00 0.00 90 GLY A C 3
ATOM 4706 O O . GLY A 1 90 ? 26.956 -15.027 22.972 1.00 0.00 90 GLY A O 3
ATOM 4710 N N . PRO A 1 91 ? 24.933 -15.961 22.635 1.00 0.00 91 PRO A N 3
ATOM 4711 C CA . PRO A 1 91 ? 23.485 -15.944 22.445 1.00 0.00 91 PRO A CA 3
ATOM 4712 C C . PRO A 1 91 ? 22.724 -15.702 23.757 1.00 0.00 91 PRO A C 3
ATOM 4713 O O . PRO A 1 91 ? 23.283 -15.823 24.850 1.00 0.00 91 PRO A O 3
ATOM 4724 N N . GLY A 1 92 ? 21.431 -15.388 23.638 1.00 0.00 92 GLY A N 3
ATOM 4725 C CA . GLY A 1 92 ? 20.516 -15.246 24.768 1.00 0.00 92 GLY A CA 3
ATOM 4726 C C . GLY A 1 92 ? 20.466 -13.814 25.299 1.00 0.00 92 GLY A C 3
ATOM 4727 O O . GLY A 1 92 ? 19.914 -13.582 26.376 1.00 0.00 92 GLY A O 3
ATOM 4731 N N . CYS A 1 93 ? 21.053 -12.860 24.572 1.00 0.00 93 CYS A N 3
ATOM 4732 C CA . CYS A 1 93 ? 21.019 -11.453 24.927 1.00 0.00 93 CYS A CA 3
ATOM 4733 C C . CYS A 1 93 ? 19.634 -10.889 24.626 1.00 0.00 93 CYS A C 3
ATOM 4734 O O . CYS A 1 93 ? 19.044 -11.202 23.590 1.00 0.00 93 CYS A O 3
ATOM 4741 N N . SER A 1 94 ? 19.150 -10.020 25.504 1.00 0.00 94 SER A N 3
ATOM 4742 C CA . SER A 1 94 ? 17.828 -9.427 25.465 1.00 0.00 94 SER A CA 3
ATOM 4743 C C . SER A 1 94 ? 17.975 -7.960 25.867 1.00 0.00 94 SER A C 3
ATOM 4744 O O . SER A 1 94 ? 18.582 -7.671 26.899 1.00 0.00 94 SER A O 3
ATOM 4752 N N . ILE A 1 95 ? 17.454 -7.043 25.049 1.00 0.00 95 ILE A N 3
ATOM 4753 C CA . ILE A 1 95 ? 17.574 -5.597 25.213 1.00 0.00 95 ILE A CA 3
ATOM 4754 C C . ILE A 1 95 ? 16.209 -4.989 24.886 1.00 0.00 95 ILE A C 3
ATOM 4755 O O . ILE A 1 95 ? 15.608 -5.328 23.862 1.00 0.00 95 ILE A O 3
ATOM 4771 N N . SER A 1 96 ? 15.733 -4.063 25.719 1.00 0.00 96 SER A N 3
ATOM 4772 C CA . SER A 1 96 ? 14.540 -3.275 25.455 1.00 0.00 96 SER A CA 3
ATOM 4773 C C . SER A 1 96 ? 14.773 -1.826 25.882 1.00 0.00 96 SER A C 3
ATOM 4774 O O . SER A 1 96 ? 15.334 -1.574 26.953 1.00 0.00 96 SER A O 3
ATOM 4782 N N . THR A 1 97 ? 14.300 -0.900 25.042 1.00 0.00 97 THR A N 3
ATOM 4783 C CA . THR A 1 97 ? 14.283 0.548 25.258 1.00 0.00 97 THR A CA 3
ATOM 4784 C C . THR A 1 97 ? 15.617 1.135 25.772 1.00 0.00 97 THR A C 3
ATOM 4785 O O . THR A 1 97 ? 15.627 2.078 26.566 1.00 0.00 97 THR A O 3
ATOM 4796 N N . CYS A 1 98 ? 16.753 0.603 25.303 1.00 0.00 98 CYS A N 3
ATOM 4797 C CA . CYS A 1 98 ? 18.088 1.098 25.632 1.00 0.00 98 CYS A CA 3
ATOM 4798 C C . CYS A 1 98 ? 18.644 1.966 24.500 1.00 0.00 98 CYS A C 3
ATOM 4799 O O . CYS A 1 98 ? 18.213 1.872 23.350 1.00 0.00 98 CYS A O 3
ATOM 4806 N N . THR A 1 99 ? 19.670 2.752 24.812 1.00 0.00 99 THR A N 3
ATOM 4807 C CA . THR A 1 99 ? 20.481 3.473 23.846 1.00 0.00 99 THR A CA 3
ATOM 4808 C C . THR A 1 99 ? 21.918 3.118 24.225 1.00 0.00 99 THR A C 3
ATOM 4809 O O . THR A 1 99 ? 22.257 3.141 25.409 1.00 0.00 99 THR A O 3
ATOM 4820 N N . ILE A 1 100 ? 22.749 2.719 23.262 1.00 0.00 100 ILE A N 3
ATOM 4821 C CA . ILE A 1 100 ? 24.088 2.206 23.534 1.00 0.00 100 ILE A CA 3
ATOM 4822 C C . ILE A 1 100 ? 25.031 2.868 22.537 1.00 0.00 100 ILE A C 3
ATOM 4823 O O . ILE A 1 100 ? 24.816 2.773 21.328 1.00 0.00 100 ILE A O 3
ATOM 4839 N N . THR A 1 101 ? 26.083 3.505 23.040 1.00 0.00 101 THR A N 3
ATOM 4840 C CA . THR A 1 101 ? 27.026 4.254 22.228 1.00 0.00 101 THR A CA 3
ATOM 4841 C C . THR A 1 101 ? 28.425 3.873 22.699 1.00 0.00 101 THR A C 3
ATOM 4842 O O . THR A 1 101 ? 28.692 3.938 23.900 1.00 0.00 101 THR A O 3
ATOM 4853 N N . ARG A 1 102 ? 29.309 3.455 21.779 1.00 0.00 102 ARG A N 3
ATOM 4854 C CA . ARG A 1 102 ? 30.704 3.080 22.074 1.00 0.00 102 ARG A CA 3
ATOM 4855 C C . ARG A 1 102 ? 30.815 2.206 23.335 1.00 0.00 102 ARG A C 3
ATOM 4856 O O . ARG A 1 102 ? 31.649 2.455 24.204 1.00 0.00 102 ARG A O 3
ATOM 4877 N N . GLY A 1 103 ? 29.959 1.183 23.447 1.00 0.00 103 GLY A N 3
ATOM 4878 C CA . GLY A 1 103 ? 30.037 0.200 24.521 1.00 0.00 103 GLY A CA 3
ATOM 4879 C C . GLY A 1 103 ? 29.529 0.714 25.869 1.00 0.00 103 GLY A C 3
ATOM 4880 O O . GLY A 1 103 ? 29.804 0.079 26.888 1.00 0.00 103 GLY A O 3
ATOM 4884 N N . VAL A 1 104 ? 28.788 1.827 25.905 1.00 0.00 104 VAL A N 3
ATOM 4885 C CA . VAL A 1 104 ? 28.194 2.378 27.119 1.00 0.00 104 VAL A CA 3
ATOM 4886 C C . VAL A 1 104 ? 26.692 2.496 26.861 1.00 0.00 104 VAL A C 3
ATOM 4887 O O . VAL A 1 104 ? 26.267 3.241 25.974 1.00 0.00 104 VAL A O 3
ATOM 4900 N N . ALA A 1 105 ? 25.889 1.725 27.601 1.00 0.00 105 ALA A N 3
ATOM 4901 C CA . ALA A 1 105 ? 24.440 1.872 27.612 1.00 0.00 105 ALA A CA 3
ATOM 4902 C C . ALA A 1 105 ? 24.064 3.091 28.458 1.00 0.00 105 ALA A C 3
ATOM 4903 O O . ALA A 1 105 ? 24.725 3.379 29.459 1.00 0.00 105 ALA A O 3
ATOM 4910 N N . THR A 1 106 ? 22.991 3.788 28.088 1.00 0.00 106 THR A N 3
ATOM 4911 C CA . THR A 1 106 ? 22.437 4.894 28.857 1.00 0.00 106 THR A CA 3
ATOM 4912 C C . THR A 1 106 ? 21.961 4.386 30.233 1.00 0.00 106 THR A C 3
ATOM 4913 O O . THR A 1 106 ? 21.161 3.447 30.267 1.00 0.00 106 THR A O 3
ATOM 4924 N N . PRO A 1 107 ? 22.370 4.993 31.367 1.00 0.00 107 PRO A N 3
ATOM 4925 C CA . PRO A 1 107 ? 21.871 4.658 32.708 1.00 0.00 107 PRO A CA 3
ATOM 4926 C C . PRO A 1 107 ? 20.375 4.935 32.966 1.00 0.00 107 PRO A C 3
ATOM 4927 O O . PRO A 1 107 ? 19.942 4.948 34.122 1.00 0.00 107 PRO A O 3
ATOM 4938 N N . ALA A 1 108 ? 19.592 5.213 31.923 1.00 0.00 108 ALA A N 3
ATOM 4939 C CA . ALA A 1 108 ? 18.177 5.538 32.023 1.00 0.00 108 ALA A CA 3
ATOM 4940 C C . ALA A 1 108 ? 17.404 4.301 32.482 1.00 0.00 108 ALA A C 3
ATOM 4941 O O . ALA A 1 108 ? 17.666 3.195 32.003 1.00 0.00 108 ALA A O 3
ATOM 49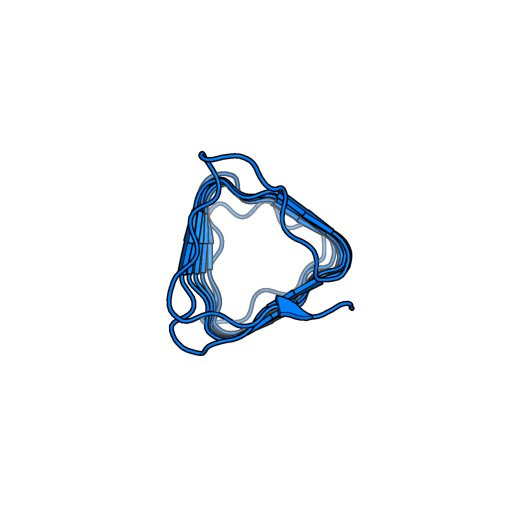48 N N . ALA A 1 109 ? 16.397 4.497 33.337 1.00 0.00 109 ALA A N 3
ATOM 4949 C CA . ALA A 1 109 ? 15.534 3.418 33.818 1.00 0.00 109 ALA A CA 3
ATOM 4950 C C . ALA A 1 109 ? 14.749 2.743 32.681 1.00 0.00 109 ALA A C 3
ATOM 4951 O O . ALA A 1 109 ? 14.283 1.614 32.848 1.00 0.00 109 ALA A O 3
ATOM 4958 N N . ALA A 1 110 ? 14.600 3.415 31.532 1.00 0.00 110 ALA A N 3
ATOM 4959 C CA . ALA A 1 110 ? 13.967 2.842 30.350 1.00 0.00 110 ALA A CA 3
ATOM 4960 C C . ALA A 1 110 ? 14.793 1.692 29.762 1.00 0.00 110 ALA A C 3
ATOM 4961 O O . ALA A 1 110 ? 14.216 0.800 29.143 1.00 0.00 110 ALA A O 3
ATOM 4968 N N . CYS A 1 111 ? 16.116 1.676 29.949 1.00 0.00 111 CYS A N 3
ATOM 4969 C CA . CYS A 1 111 ? 16.946 0.597 29.442 1.00 0.00 111 CYS A CA 3
ATOM 4970 C C . CYS A 1 111 ? 16.736 -0.642 30.313 1.00 0.00 111 CYS A C 3
ATOM 4971 O O . CYS A 1 111 ? 16.846 -0.570 31.541 1.00 0.00 111 CYS A O 3
ATOM 4978 N N . LYS A 1 112 ? 16.485 -1.787 29.676 1.00 0.00 112 LYS A N 3
ATOM 4979 C CA . LYS A 1 112 ? 16.405 -3.105 30.300 1.00 0.00 112 LYS A CA 3
ATOM 4980 C C . LYS A 1 112 ? 17.294 -4.021 29.471 1.00 0.00 112 LYS A C 3
ATOM 4981 O O . LYS A 1 112 ? 17.174 -4.034 28.244 1.00 0.00 112 LYS A O 3
ATOM 5000 N N . ILE A 1 113 ? 18.178 -4.773 30.122 1.00 0.00 113 ILE A N 3
ATOM 5001 C CA . ILE A 1 113 ? 19.144 -5.649 29.478 1.00 0.00 113 ILE A CA 3
ATOM 5002 C C . ILE A 1 113 ? 19.293 -6.921 30.315 1.00 0.00 113 ILE A C 3
ATOM 5003 O O . ILE A 1 113 ? 19.184 -6.868 31.544 1.00 0.00 113 ILE A O 3
ATOM 5019 N N . SER A 1 114 ? 19.530 -8.068 29.677 1.00 0.00 114 SER A N 3
ATOM 5020 C CA . SER A 1 114 ? 19.841 -9.334 30.338 1.00 0.00 114 SER A CA 3
ATOM 5021 C C . SER A 1 114 ? 20.576 -10.251 29.357 1.00 0.00 114 SER A C 3
ATOM 5022 O O . SER A 1 114 ? 20.307 -10.215 28.155 1.00 0.00 114 SER A O 3
ATOM 5030 N N . GLY A 1 115 ? 21.482 -11.090 29.871 1.00 0.00 115 GLY A N 3
ATOM 5031 C CA . GLY A 1 115 ? 22.141 -12.150 29.111 1.00 0.00 115 GLY A CA 3
ATOM 5032 C C . GLY A 1 115 ? 23.079 -11.646 28.010 1.00 0.00 115 GLY A C 3
ATOM 5033 O O . GLY A 1 115 ? 23.365 -12.398 27.078 1.00 0.00 115 GLY A O 3
ATOM 5037 N N . CYS A 1 116 ? 23.541 -10.393 28.083 1.00 0.00 116 CYS A N 3
ATOM 5038 C CA . CYS A 1 116 ? 24.313 -9.753 27.022 1.00 0.00 116 CYS A CA 3
ATOM 5039 C C . CYS A 1 116 ? 25.768 -9.544 27.428 1.00 0.00 116 CYS A C 3
ATOM 5040 O O . CYS A 1 116 ? 26.098 -9.440 28.613 1.00 0.00 116 CYS A O 3
ATOM 5047 N N . SER A 1 117 ? 26.609 -9.396 26.408 1.00 0.00 117 SER A N 3
ATOM 5048 C CA . SER A 1 117 ? 27.995 -8.967 26.490 1.00 0.00 117 SER A CA 3
ATOM 5049 C C . SER A 1 117 ? 28.136 -7.900 25.403 1.00 0.00 117 SER A C 3
ATOM 5050 O O . SER A 1 117 ? 27.526 -8.043 24.338 1.00 0.00 117 SER A O 3
ATOM 5058 N N . LEU A 1 118 ? 28.870 -6.815 25.655 1.00 0.00 118 LEU A N 3
ATOM 5059 C CA . LEU A 1 118 ? 29.009 -5.727 24.689 1.00 0.00 118 LEU A CA 3
ATOM 5060 C C . LEU A 1 118 ? 30.380 -5.060 24.772 1.00 0.00 118 LEU A C 3
ATOM 5061 O O . LEU A 1 118 ? 31.102 -5.233 25.759 1.00 0.00 118 LEU A O 3
ATOM 5077 N N . SER A 1 119 ? 30.717 -4.301 23.727 1.00 0.00 119 SER A N 3
ATOM 5078 C CA . SER A 1 119 ? 32.016 -3.674 23.518 1.00 0.00 119 SER A CA 3
ATOM 5079 C C . SER A 1 119 ? 31.844 -2.380 22.714 1.00 0.00 119 SER A C 3
ATOM 5080 O O . SER A 1 119 ? 30.825 -2.175 22.041 1.00 0.00 119 SER A O 3
ATOM 5088 N N . ALA A 1 120 ? 32.848 -1.504 22.769 1.00 0.00 120 ALA A N 3
ATOM 5089 C CA . ALA A 1 120 ? 32.930 -0.340 21.900 1.00 0.00 120 ALA A CA 3
ATOM 5090 C C . ALA A 1 120 ? 33.441 -0.773 20.523 1.00 0.00 120 ALA A C 3
ATOM 5091 O O . ALA A 1 120 ? 34.306 -1.650 20.430 1.00 0.00 120 ALA A O 3
ATOM 5098 N N . MET A 1 121 ? 32.927 -0.148 19.463 1.00 0.00 121 MET A N 3
ATOM 5099 C CA . MET A 1 121 ? 33.481 -0.293 18.125 1.00 0.00 121 MET A CA 3
ATOM 5100 C C . MET A 1 121 ? 34.757 0.543 18.097 1.00 0.00 121 MET A C 3
ATOM 5101 O O . MET A 1 121 ? 35.814 0.022 17.686 1.00 0.00 121 MET A O 3
ATOM 5116 N N . ASP A 1 1 ? 5.948 -14.935 0.574 1.00 0.00 1 ASP A N 4
ATOM 5117 C CA . ASP A 1 1 ? 6.104 -13.997 -0.561 1.00 0.00 1 ASP A CA 4
ATOM 5118 C C . ASP A 1 1 ? 5.977 -12.549 -0.080 1.00 0.00 1 ASP A C 4
ATOM 5119 O O . ASP A 1 1 ? 5.369 -12.282 0.961 1.00 0.00 1 ASP A O 4
ATOM 5130 N N . GLY A 1 2 ? 6.535 -11.603 -0.837 1.00 0.00 2 GLY A N 4
ATOM 5131 C CA . GLY A 1 2 ? 6.459 -10.175 -0.551 1.00 0.00 2 GLY A CA 4
ATOM 5132 C C . GLY A 1 2 ? 7.295 -9.382 -1.550 1.00 0.00 2 GLY A C 4
ATOM 5133 O O . GLY A 1 2 ? 7.913 -9.959 -2.451 1.00 0.00 2 GLY A O 4
ATOM 5137 N N . THR A 1 3 ? 7.314 -8.062 -1.380 1.00 0.00 3 THR A N 4
ATOM 5138 C CA . THR A 1 3 ? 8.051 -7.114 -2.206 1.00 0.00 3 THR A CA 4
ATOM 5139 C C . THR A 1 3 ? 8.657 -6.043 -1.289 1.00 0.00 3 THR A C 4
ATOM 5140 O O . THR A 1 3 ? 8.183 -5.849 -0.164 1.00 0.00 3 THR A O 4
ATOM 5151 N N . CYS A 1 4 ? 9.691 -5.347 -1.767 1.00 0.00 4 CYS A N 4
ATOM 5152 C CA . CYS A 1 4 ? 10.431 -4.328 -1.035 1.00 0.00 4 CYS A CA 4
ATOM 5153 C C . CYS A 1 4 ? 10.969 -3.285 -2.009 1.00 0.00 4 CYS A C 4
ATOM 5154 O O . CYS A 1 4 ? 11.099 -3.549 -3.209 1.00 0.00 4 CYS A O 4
ATOM 5161 N N . VAL A 1 5 ? 11.344 -2.123 -1.477 1.00 0.00 5 VAL A N 4
ATOM 5162 C CA . VAL A 1 5 ? 12.076 -1.092 -2.201 1.00 0.00 5 VAL A CA 4
ATOM 5163 C C . VAL A 1 5 ? 13.549 -1.532 -2.192 1.00 0.00 5 VAL A C 4
ATOM 5164 O O . VAL A 1 5 ? 14.358 -1.068 -1.386 1.00 0.00 5 VAL A O 4
ATOM 5177 N N . ASN A 1 6 ? 13.869 -2.513 -3.039 1.00 0.00 6 ASN A N 4
ATOM 5178 C CA . ASN A 1 6 ? 15.235 -2.958 -3.288 1.00 0.00 6 ASN A CA 4
ATOM 5179 C C . ASN A 1 6 ? 15.920 -1.883 -4.136 1.00 0.00 6 ASN A C 4
ATOM 5180 O O . ASN A 1 6 ? 15.534 -1.675 -5.290 1.00 0.00 6 ASN A O 4
ATOM 5191 N N . THR A 1 7 ? 16.910 -1.191 -3.571 1.00 0.00 7 THR A N 4
ATOM 5192 C CA . THR A 1 7 ? 17.682 -0.189 -4.297 1.00 0.00 7 THR A CA 4
ATOM 5193 C C . THR A 1 7 ? 18.783 -0.884 -5.119 1.00 0.00 7 THR A C 4
ATOM 5194 O O . THR A 1 7 ? 18.841 -0.715 -6.339 1.00 0.00 7 THR A O 4
ATOM 5205 N N . ASN A 1 8 ? 19.645 -1.669 -4.458 1.00 0.00 8 ASN A N 4
ATOM 5206 C CA . ASN A 1 8 ? 20.771 -2.399 -5.051 1.00 0.00 8 ASN A CA 4
ATOM 5207 C C . ASN A 1 8 ? 21.207 -3.473 -4.050 1.00 0.00 8 ASN A C 4
ATOM 5208 O O . ASN A 1 8 ? 22.358 -3.521 -3.612 1.00 0.00 8 ASN A O 4
ATOM 5219 N N . SER A 1 9 ? 20.249 -4.282 -3.615 1.00 0.00 9 SER A N 4
ATOM 5220 C CA . SER A 1 9 ? 20.362 -5.209 -2.500 1.00 0.00 9 SER A CA 4
ATOM 5221 C C . SER A 1 9 ? 20.128 -6.654 -2.935 1.00 0.00 9 SER A C 4
ATOM 5222 O O . SER A 1 9 ? 19.608 -6.913 -4.025 1.00 0.00 9 SER A O 4
ATOM 5230 N N . GLN A 1 10 ? 20.485 -7.594 -2.058 1.00 0.00 10 GLN A N 4
ATOM 5231 C CA . GLN A 1 10 ? 20.469 -9.021 -2.316 1.00 0.00 10 GLN A CA 4
ATOM 5232 C C . GLN A 1 10 ? 19.663 -9.695 -1.209 1.00 0.00 10 GLN A C 4
ATOM 5233 O O . GLN A 1 10 ? 19.814 -9.377 -0.028 1.00 0.00 10 GLN A O 4
ATOM 5247 N N . ILE A 1 11 ? 18.834 -10.654 -1.615 1.00 0.00 11 ILE A N 4
ATOM 5248 C CA . ILE A 1 11 ? 17.927 -11.417 -0.770 1.00 0.00 11 ILE A CA 4
ATOM 5249 C C . ILE A 1 11 ? 18.078 -12.867 -1.226 1.00 0.00 11 ILE A C 4
ATOM 5250 O O . ILE A 1 11 ? 17.822 -13.174 -2.394 1.00 0.00 11 ILE A O 4
ATOM 5266 N N . THR A 1 12 ? 18.563 -13.736 -0.337 1.00 0.00 12 THR A N 4
ATOM 5267 C CA . THR A 1 12 ? 18.803 -15.141 -0.681 1.00 0.00 12 THR A CA 4
ATOM 5268 C C . THR A 1 12 ? 17.478 -15.889 -0.906 1.00 0.00 12 THR A C 4
ATOM 5269 O O . THR A 1 12 ? 16.407 -15.429 -0.503 1.00 0.00 12 THR A O 4
ATOM 5280 N N . ALA A 1 13 ? 17.556 -17.070 -1.532 1.00 0.00 13 ALA A N 4
ATOM 5281 C CA . ALA A 1 13 ? 16.405 -17.848 -1.987 1.00 0.00 13 ALA A CA 4
ATOM 5282 C C . ALA A 1 13 ? 15.398 -18.194 -0.882 1.00 0.00 13 ALA A C 4
ATOM 5283 O O . ALA A 1 13 ? 14.218 -18.385 -1.183 1.00 0.00 13 ALA A O 4
ATOM 5290 N N . ASN A 1 14 ? 15.847 -18.291 0.376 1.00 0.00 14 ASN A N 4
ATOM 5291 C CA . ASN A 1 14 ? 14.999 -18.681 1.511 1.00 0.00 14 ASN A CA 4
ATOM 5292 C C . ASN A 1 14 ? 14.778 -17.524 2.495 1.00 0.00 14 ASN A C 4
ATOM 5293 O O . ASN A 1 14 ? 14.062 -17.676 3.486 1.00 0.00 14 ASN A O 4
ATOM 5304 N N . SER A 1 15 ? 15.384 -16.366 2.232 1.00 0.00 15 SER A N 4
ATOM 5305 C CA . SER A 1 15 ? 15.098 -15.134 2.947 1.00 0.00 15 SER A CA 4
ATOM 5306 C C . SER A 1 15 ? 13.735 -14.578 2.523 1.00 0.00 15 SER A C 4
ATOM 5307 O O . SER A 1 15 ? 13.130 -15.073 1.567 1.00 0.00 15 SER A O 4
ATOM 5315 N N . GLN A 1 16 ? 13.256 -13.527 3.195 1.00 0.00 16 GLN A N 4
ATOM 5316 C CA . GLN A 1 16 ? 12.043 -12.813 2.820 1.00 0.00 16 GLN A CA 4
ATOM 5317 C C . GLN A 1 16 ? 12.287 -11.325 3.025 1.00 0.00 16 GLN A C 4
ATOM 5318 O O . GLN A 1 16 ? 12.986 -10.928 3.961 1.00 0.00 16 GLN A O 4
ATOM 5332 N N . CYS A 1 17 ? 11.664 -10.507 2.179 1.00 0.00 17 CYS A N 4
ATOM 5333 C CA . CYS A 1 17 ? 11.598 -9.069 2.342 1.00 0.00 17 CYS A CA 4
ATOM 5334 C C . CYS A 1 17 ? 10.148 -8.669 2.067 1.00 0.00 17 CYS A C 4
ATOM 5335 O O . CYS A 1 17 ? 9.587 -9.097 1.053 1.00 0.00 17 CYS A O 4
ATOM 5342 N N . VAL A 1 18 ? 9.528 -7.905 2.970 1.00 0.00 18 VAL A N 4
ATOM 5343 C CA . VAL A 1 18 ? 8.114 -7.545 2.883 1.00 0.00 18 VAL A CA 4
ATOM 5344 C C . VAL A 1 18 ? 7.955 -6.090 3.342 1.00 0.00 18 VAL A C 4
ATOM 5345 O O . VAL A 1 18 ? 8.382 -5.750 4.448 1.00 0.00 18 VAL A O 4
ATOM 5358 N N . LYS A 1 19 ? 7.338 -5.249 2.498 1.00 0.00 19 LYS A N 4
ATOM 5359 C CA . LYS A 1 19 ? 7.079 -3.814 2.694 1.00 0.00 19 LYS A CA 4
ATOM 5360 C C . LYS A 1 19 ? 8.178 -3.091 3.478 1.00 0.00 19 LYS A C 4
ATOM 5361 O O . LYS A 1 19 ? 7.899 -2.393 4.451 1.00 0.00 19 LYS A O 4
ATOM 5380 N N . SER A 1 20 ? 9.424 -3.270 3.052 1.00 0.00 20 SER A N 4
ATOM 5381 C CA . SER A 1 20 ? 10.609 -2.713 3.683 1.00 0.00 20 SER A CA 4
ATOM 5382 C C . SER A 1 20 ? 11.509 -2.118 2.593 1.00 0.00 20 SER A C 4
ATOM 5383 O O . SER A 1 20 ? 11.242 -2.290 1.398 1.00 0.00 20 SER A O 4
ATOM 5391 N N . THR A 1 21 ? 12.560 -1.404 2.985 1.00 0.00 21 THR A N 4
ATOM 5392 C CA . THR A 1 21 ? 13.445 -0.678 2.081 1.00 0.00 21 THR A CA 4
ATOM 5393 C C . THR A 1 21 ? 14.868 -1.158 2.337 1.00 0.00 21 THR A C 4
ATOM 5394 O O . THR A 1 21 ? 15.277 -1.300 3.494 1.00 0.00 21 THR A O 4
ATOM 5405 N N . ALA A 1 22 ? 15.620 -1.393 1.261 1.00 0.00 22 ALA A N 4
ATOM 5406 C CA . ALA A 1 22 ? 16.960 -1.931 1.328 1.00 0.00 22 ALA A CA 4
ATOM 5407 C C . ALA A 1 22 ? 17.857 -1.104 0.425 1.00 0.00 22 ALA A C 4
ATOM 5408 O O . ALA A 1 22 ? 17.776 -1.198 -0.804 1.00 0.00 22 ALA A O 4
ATOM 5415 N N . THR A 1 23 ? 18.714 -0.300 1.040 1.00 0.00 23 THR A N 4
ATOM 5416 C CA . THR A 1 23 ? 19.608 0.631 0.375 1.00 0.00 23 THR A CA 4
ATOM 5417 C C . THR A 1 23 ? 20.989 -0.036 0.312 1.00 0.00 23 THR A C 4
ATOM 5418 O O . THR A 1 23 ? 21.881 0.278 1.101 1.00 0.00 23 THR A O 4
ATOM 5429 N N . ASN A 1 24 ? 21.140 -1.004 -0.602 1.00 0.00 24 ASN A N 4
ATOM 5430 C CA . ASN A 1 24 ? 22.280 -1.914 -0.689 1.00 0.00 24 ASN A CA 4
ATOM 5431 C C . ASN A 1 24 ? 22.461 -2.680 0.619 1.00 0.00 24 ASN A C 4
ATOM 5432 O O . ASN A 1 24 ? 23.316 -2.351 1.437 1.00 0.00 24 ASN A O 4
ATOM 5443 N N . CYS A 1 25 ? 21.633 -3.703 0.824 1.00 0.00 25 CYS A N 4
ATOM 5444 C CA . CYS A 1 25 ? 21.723 -4.597 1.968 1.00 0.00 25 CYS A CA 4
ATOM 5445 C C . CYS A 1 25 ? 21.873 -6.031 1.469 1.00 0.00 25 CYS A C 4
ATOM 5446 O O . CYS A 1 25 ? 21.630 -6.322 0.293 1.00 0.00 25 CYS A O 4
ATOM 5453 N N . TYR A 1 26 ? 22.224 -6.927 2.382 1.00 0.00 26 TYR A N 4
ATOM 5454 C CA . TYR A 1 26 ? 22.458 -8.333 2.113 1.00 0.00 26 TYR A CA 4
ATOM 5455 C C . TYR A 1 26 ? 21.685 -9.107 3.175 1.00 0.00 26 TYR A C 4
ATOM 5456 O O . TYR A 1 26 ? 21.678 -8.718 4.348 1.00 0.00 26 TYR A O 4
ATOM 5474 N N . ILE A 1 27 ? 20.983 -10.156 2.751 1.00 0.00 27 ILE A N 4
ATOM 5475 C CA . ILE A 1 27 ? 20.018 -10.874 3.566 1.00 0.00 27 ILE A CA 4
ATOM 5476 C C . ILE A 1 27 ? 20.264 -12.361 3.293 1.00 0.00 27 ILE A C 4
ATOM 5477 O O . ILE A 1 27 ? 19.965 -12.857 2.202 1.00 0.00 27 ILE A O 4
ATOM 5493 N N . ASP A 1 28 ? 20.845 -13.057 4.269 1.00 0.00 28 ASP A N 4
ATOM 5494 C CA . ASP A 1 28 ? 21.232 -14.461 4.211 1.00 0.00 28 ASP A CA 4
ATOM 5495 C C . ASP A 1 28 ? 20.362 -15.235 5.195 1.00 0.00 28 ASP A C 4
ATOM 5496 O O . ASP A 1 28 ? 20.444 -14.998 6.400 1.00 0.00 28 ASP A O 4
ATOM 5505 N N . ASN A 1 29 ? 19.507 -16.125 4.685 1.00 0.00 29 ASN A N 4
ATOM 5506 C CA . ASN A 1 29 ? 18.466 -16.848 5.427 1.00 0.00 29 ASN A CA 4
ATOM 5507 C C . ASN A 1 29 ? 17.726 -15.977 6.463 1.00 0.00 29 ASN A C 4
ATOM 5508 O O . ASN A 1 29 ? 17.460 -16.424 7.580 1.00 0.00 29 ASN A O 4
ATOM 5519 N N . SER A 1 30 ? 17.422 -14.723 6.122 1.00 0.00 30 SER A N 4
ATOM 5520 C CA . SER A 1 30 ? 16.921 -13.719 7.053 1.00 0.00 30 SER A CA 4
ATOM 5521 C C . SER A 1 30 ? 15.610 -13.103 6.566 1.00 0.00 30 SER A C 4
ATOM 5522 O O . SER A 1 30 ? 15.188 -13.297 5.425 1.00 0.00 30 SER A O 4
ATOM 5530 N N . GLN A 1 31 ? 14.940 -12.367 7.450 1.00 0.00 31 GLN A N 4
ATOM 5531 C CA . GLN A 1 31 ? 13.583 -11.880 7.247 1.00 0.00 31 GLN A CA 4
ATOM 5532 C C . GLN A 1 31 ? 13.584 -10.387 7.550 1.00 0.00 31 GLN A C 4
ATOM 5533 O O . GLN A 1 31 ? 13.837 -10.001 8.691 1.00 0.00 31 GLN A O 4
ATOM 5547 N N . LEU A 1 32 ? 13.307 -9.562 6.540 1.00 0.00 32 LEU A N 4
ATOM 5548 C CA . LEU A 1 32 ? 13.284 -8.103 6.654 1.00 0.00 32 LEU A CA 4
ATOM 5549 C C . LEU A 1 32 ? 11.855 -7.651 6.372 1.00 0.00 32 LEU A C 4
ATOM 5550 O O . LEU A 1 32 ? 11.458 -7.568 5.209 1.00 0.00 32 LEU A O 4
ATOM 5566 N N . VAL A 1 33 ? 11.058 -7.403 7.414 1.00 0.00 33 VAL A N 4
ATOM 5567 C CA . VAL A 1 33 ? 9.622 -7.194 7.249 1.00 0.00 33 VAL A CA 4
ATOM 5568 C C . VAL A 1 33 ? 9.145 -5.895 7.902 1.00 0.00 33 VAL A C 4
ATOM 5569 O O . VAL A 1 33 ? 9.855 -5.309 8.717 1.00 0.00 33 VAL A O 4
ATOM 5582 N N . ASP A 1 34 ? 7.923 -5.490 7.537 1.00 0.00 34 ASP A N 4
ATOM 5583 C CA . ASP A 1 34 ? 7.174 -4.327 8.015 1.00 0.00 34 ASP A CA 4
ATOM 5584 C C . ASP A 1 34 ? 8.022 -3.088 8.274 1.00 0.00 34 ASP A C 4
ATOM 5585 O O . ASP A 1 34 ? 8.516 -2.876 9.382 1.00 0.00 34 ASP A O 4
ATOM 5594 N N . THR A 1 35 ? 8.125 -2.236 7.254 1.00 0.00 35 THR A N 4
ATOM 5595 C CA . THR A 1 35 ? 8.718 -0.918 7.317 1.00 0.00 35 THR A CA 4
ATOM 5596 C C . THR A 1 35 ? 10.123 -0.915 7.944 1.00 0.00 35 THR A C 4
ATOM 5597 O O . THR A 1 35 ? 10.535 0.052 8.589 1.00 0.00 35 THR A O 4
ATOM 5608 N N . SER A 1 36 ? 10.868 -2.008 7.778 1.00 0.00 36 SER A N 4
ATOM 5609 C CA . SER A 1 36 ? 12.268 -2.048 8.113 1.00 0.00 36 SER A CA 4
ATOM 5610 C C . SER A 1 36 ? 12.979 -1.262 7.024 1.00 0.00 36 SER A C 4
ATOM 5611 O O . SER A 1 36 ? 12.569 -1.269 5.858 1.00 0.00 36 SER A O 4
ATOM 5619 N N . ILE A 1 37 ? 14.034 -0.559 7.398 1.00 0.00 37 ILE A N 4
ATOM 5620 C CA . ILE A 1 37 ? 14.762 0.312 6.507 1.00 0.00 37 ILE A CA 4
ATOM 5621 C C . ILE A 1 37 ? 16.227 0.026 6.824 1.00 0.00 37 ILE A C 4
ATOM 5622 O O . ILE A 1 37 ? 16.654 0.193 7.970 1.00 0.00 37 ILE A O 4
ATOM 5638 N N . CYS A 1 38 ? 16.990 -0.427 5.828 1.00 0.00 38 CYS A N 4
ATOM 5639 C CA . CYS A 1 38 ? 18.398 -0.748 5.994 1.00 0.00 38 CYS A CA 4
ATOM 5640 C C . CYS A 1 38 ? 19.213 -0.027 4.924 1.00 0.00 38 CYS A C 4
ATOM 5641 O O . CYS A 1 38 ? 18.705 0.273 3.839 1.00 0.00 38 CYS A O 4
ATOM 5648 N N . THR A 1 39 ? 20.488 0.211 5.220 1.00 0.00 39 THR A N 4
ATOM 5649 C CA . THR A 1 39 ? 21.457 0.824 4.338 1.00 0.00 39 THR A CA 4
ATOM 5650 C C . THR A 1 39 ? 22.785 0.139 4.636 1.00 0.00 39 THR A C 4
ATOM 5651 O O . THR A 1 39 ? 23.142 -0.002 5.805 1.00 0.00 39 THR A O 4
ATOM 5662 N N . ARG A 1 40 ? 23.513 -0.288 3.605 1.00 0.00 40 ARG A N 4
ATOM 5663 C CA . ARG A 1 40 ? 24.867 -0.861 3.686 1.00 0.00 40 ARG A CA 4
ATOM 5664 C C . ARG A 1 40 ? 25.000 -2.000 4.716 1.00 0.00 40 ARG A C 4
ATOM 5665 O O . ARG A 1 40 ? 26.094 -2.230 5.231 1.00 0.00 40 ARG A O 4
ATOM 5686 N N . SER A 1 41 ? 23.918 -2.709 5.047 1.00 0.00 41 SER A N 4
ATOM 5687 C CA . SER A 1 41 ? 23.904 -3.645 6.171 1.00 0.00 41 SER A CA 4
ATOM 5688 C C . SER A 1 41 ? 23.800 -5.101 5.728 1.00 0.00 41 SER A C 4
ATOM 5689 O O . SER A 1 41 ? 23.400 -5.411 4.603 1.00 0.00 41 SER A O 4
ATOM 5697 N N . GLN A 1 42 ? 24.146 -5.988 6.655 1.00 0.00 42 GLN A N 4
ATOM 5698 C CA . GLN A 1 42 ? 24.194 -7.432 6.477 1.00 0.00 42 GLN A CA 4
ATOM 5699 C C . GLN A 1 42 ? 23.321 -8.063 7.558 1.00 0.00 42 GLN A C 4
ATOM 5700 O O . GLN A 1 42 ? 23.396 -7.666 8.726 1.00 0.00 42 GLN A O 4
ATOM 5714 N N . TYR A 1 43 ? 22.543 -9.070 7.175 1.00 0.00 43 TYR A N 4
ATOM 5715 C CA . TYR A 1 43 ? 21.660 -9.823 8.048 1.00 0.00 43 TYR A CA 4
ATOM 5716 C C . TYR A 1 43 ? 21.884 -11.300 7.748 1.00 0.00 43 TYR A C 4
ATOM 5717 O O . TYR A 1 43 ? 21.787 -11.704 6.586 1.00 0.00 43 TYR A O 4
ATOM 5735 N N . SER A 1 44 ? 22.154 -12.093 8.782 1.00 0.00 44 SER A N 4
ATOM 5736 C CA . SER A 1 44 ? 22.504 -13.496 8.653 1.00 0.00 44 SER A CA 4
ATOM 5737 C C . SER A 1 44 ? 21.704 -14.293 9.681 1.00 0.00 44 SER A C 4
ATOM 5738 O O . SER A 1 44 ? 21.829 -14.060 10.884 1.00 0.00 44 SER A O 4
ATOM 5746 N N . ASP A 1 45 ? 20.896 -15.239 9.203 1.00 0.00 45 ASP A N 4
ATOM 5747 C CA . ASP A 1 45 ? 19.960 -16.065 9.966 1.00 0.00 45 ASP A CA 4
ATOM 5748 C C . ASP A 1 45 ? 19.151 -15.274 11.013 1.00 0.00 45 ASP A C 4
ATOM 5749 O O . ASP A 1 45 ? 18.965 -15.725 12.145 1.00 0.00 45 ASP A O 4
ATOM 5758 N N . ALA A 1 46 ? 18.688 -14.071 10.652 1.00 0.00 46 ALA A N 4
ATOM 5759 C CA . ALA A 1 46 ? 18.097 -13.091 11.561 1.00 0.00 46 ALA A CA 4
ATOM 5760 C C . ALA A 1 46 ? 16.669 -12.705 11.148 1.00 0.00 46 ALA A C 4
ATOM 5761 O O . ALA A 1 46 ? 16.260 -12.908 10.004 1.00 0.00 46 ALA A O 4
ATOM 5768 N N . ASN A 1 47 ? 15.923 -12.084 12.064 1.00 0.00 47 ASN A N 4
ATOM 5769 C CA . ASN A 1 47 ? 14.596 -11.521 11.810 1.00 0.00 47 ASN A CA 4
ATOM 5770 C C . ASN A 1 47 ? 14.609 -10.057 12.219 1.00 0.00 47 ASN A C 4
ATOM 5771 O O . ASN A 1 47 ? 15.235 -9.681 13.212 1.00 0.00 47 ASN A O 4
ATOM 5782 N N . VAL A 1 48 ? 13.931 -9.237 11.433 1.00 0.00 48 VAL A N 4
ATOM 5783 C CA . VAL A 1 48 ? 13.999 -7.791 11.520 1.00 0.00 48 VAL A CA 4
ATOM 5784 C C . VAL A 1 48 ? 12.606 -7.227 11.252 1.00 0.00 48 VAL A C 4
ATOM 5785 O O . VAL A 1 48 ? 11.959 -7.620 10.275 1.00 0.00 48 VAL A O 4
ATOM 5798 N N . LYS A 1 49 ? 12.162 -6.288 12.090 1.00 0.00 49 LYS A N 4
ATOM 5799 C CA . LYS A 1 49 ? 10.885 -5.602 11.958 1.00 0.00 49 LYS A CA 4
ATOM 5800 C C . LYS A 1 49 ? 11.096 -4.131 12.294 1.00 0.00 49 LYS A C 4
ATOM 5801 O O . LYS A 1 49 ? 11.743 -3.825 13.299 1.00 0.00 49 LYS A O 4
ATOM 5820 N N . LYS A 1 50 ? 10.524 -3.226 11.496 1.00 0.00 50 LYS A N 4
ATOM 5821 C CA . LYS A 1 50 ? 10.661 -1.771 11.589 1.00 0.00 50 LYS A CA 4
ATOM 5822 C C . LYS A 1 50 ? 12.067 -1.273 11.952 1.00 0.00 50 LYS A C 4
ATOM 5823 O O . LYS A 1 50 ? 12.192 -0.311 12.713 1.00 0.00 50 LYS A O 4
ATOM 5842 N N . SER A 1 51 ? 13.134 -1.909 11.471 1.00 0.00 51 SER A N 4
ATOM 5843 C CA . SER A 1 51 ? 14.467 -1.412 11.771 1.00 0.00 51 SER A CA 4
ATOM 5844 C C . SER A 1 51 ? 14.741 -0.066 11.089 1.00 0.00 51 SER A C 4
ATOM 5845 O O . SER A 1 51 ? 14.077 0.300 10.115 1.00 0.00 51 SER A O 4
ATOM 5853 N N . VAL A 1 52 ? 15.765 0.637 11.572 1.00 0.00 52 VAL A N 4
ATOM 5854 C CA . VAL A 1 52 ? 16.348 1.817 10.943 1.00 0.00 52 VAL A CA 4
ATOM 5855 C C . VAL A 1 52 ? 17.849 1.575 11.116 1.00 0.00 52 VAL A C 4
ATOM 5856 O O . VAL A 1 52 ? 18.463 2.030 12.081 1.00 0.00 52 VAL A O 4
ATOM 5869 N N . THR A 1 53 ? 18.448 0.809 10.209 1.00 0.00 53 THR A N 4
ATOM 5870 C CA . THR A 1 53 ? 19.773 0.284 10.364 1.00 0.00 53 THR A CA 4
ATOM 5871 C C . THR A 1 53 ? 20.677 0.819 9.249 1.00 0.00 53 THR A C 4
ATOM 5872 O O . THR A 1 53 ? 20.277 0.883 8.087 1.00 0.00 53 THR A O 4
ATOM 5883 N N . THR A 1 54 ? 21.904 1.191 9.604 1.00 0.00 54 THR A N 4
ATOM 5884 C CA . THR A 1 54 ? 22.895 1.729 8.692 1.00 0.00 54 THR A CA 4
ATOM 5885 C C . THR A 1 54 ? 24.236 1.068 9.014 1.00 0.00 54 THR A C 4
ATOM 5886 O O . THR A 1 54 ? 24.706 1.142 10.151 1.00 0.00 54 THR A O 4
ATOM 5897 N N . ASP A 1 55 ? 24.868 0.481 7.996 1.00 0.00 55 ASP A N 4
ATOM 5898 C CA . ASP A 1 55 ? 26.195 -0.129 8.034 1.00 0.00 55 ASP A CA 4
ATOM 5899 C C . ASP A 1 55 ? 26.381 -1.106 9.205 1.00 0.00 55 ASP A C 4
ATOM 5900 O O . ASP A 1 55 ? 27.350 -0.995 9.958 1.00 0.00 55 ASP A O 4
ATOM 5909 N N . CYS A 1 56 ? 25.448 -2.052 9.395 1.00 0.00 56 CYS A N 4
ATOM 5910 C CA . CYS A 1 56 ? 25.467 -2.973 10.530 1.00 0.00 56 CYS A CA 4
ATOM 5911 C C . CYS A 1 56 ? 25.630 -4.424 10.074 1.00 0.00 56 CYS A C 4
ATOM 5912 O O . CYS A 1 56 ? 25.406 -4.743 8.905 1.00 0.00 56 CYS A O 4
ATOM 5919 N N . ASN A 1 57 ? 25.997 -5.312 11.004 1.00 0.00 57 ASN A N 4
ATOM 5920 C CA . ASN A 1 57 ? 26.252 -6.727 10.754 1.00 0.00 57 ASN A CA 4
ATOM 5921 C C . ASN A 1 57 ? 25.465 -7.454 11.827 1.00 0.00 57 ASN A C 4
ATOM 5922 O O . ASN A 1 57 ? 25.838 -7.402 12.995 1.00 0.00 57 ASN A O 4
ATOM 5933 N N . ILE A 1 58 ? 24.355 -8.077 11.453 1.00 0.00 58 ILE A N 4
ATOM 5934 C CA . ILE A 1 58 ? 23.383 -8.601 12.399 1.00 0.00 58 ILE A CA 4
ATOM 5935 C C . ILE A 1 58 ? 23.281 -10.102 12.157 1.00 0.00 58 ILE A C 4
ATOM 5936 O O . ILE A 1 58 ? 22.910 -10.535 11.067 1.00 0.00 58 ILE A O 4
ATOM 5952 N N . ASP A 1 59 ? 23.624 -10.899 13.169 1.00 0.00 59 ASP A N 4
ATOM 5953 C CA . ASP A 1 59 ? 23.791 -12.340 13.043 1.00 0.00 59 ASP A CA 4
ATOM 5954 C C . ASP A 1 59 ? 22.942 -13.046 14.093 1.00 0.00 59 ASP A C 4
ATOM 5955 O O . ASP A 1 59 ? 22.963 -12.655 15.261 1.00 0.00 59 ASP A O 4
ATOM 5964 N N . LYS A 1 60 ? 22.183 -14.069 13.688 1.00 0.00 60 LYS A N 4
ATOM 5965 C CA . LYS A 1 60 ? 21.350 -14.919 14.550 1.00 0.00 60 LYS A CA 4
ATOM 5966 C C . LYS A 1 60 ? 20.466 -14.128 15.529 1.00 0.00 60 LYS A C 4
ATOM 5967 O O . LYS A 1 60 ? 20.191 -14.604 16.632 1.00 0.00 60 LYS A O 4
ATOM 5986 N N . SER A 1 61 ? 20.029 -12.924 15.152 1.00 0.00 61 SER A N 4
ATOM 5987 C CA . SER A 1 61 ? 19.368 -11.990 16.056 1.00 0.00 61 SER A CA 4
ATOM 5988 C C . SER A 1 61 ? 17.924 -11.718 15.630 1.00 0.00 61 SER A C 4
ATOM 5989 O O . SER A 1 61 ? 17.505 -12.064 14.524 1.00 0.00 61 SER A O 4
ATOM 5997 N N . GLN A 1 62 ? 17.169 -11.070 16.512 1.00 0.00 62 GLN A N 4
ATOM 5998 C CA . GLN A 1 62 ? 15.792 -10.653 16.325 1.00 0.00 62 GLN A CA 4
ATOM 5999 C C . GLN A 1 62 ? 15.755 -9.169 16.687 1.00 0.00 62 GLN A C 4
ATOM 6000 O O . GLN A 1 62 ? 16.209 -8.786 17.767 1.00 0.00 62 GLN A O 4
ATOM 6014 N N . VAL A 1 63 ? 15.245 -8.333 15.790 1.00 0.00 63 VAL A N 4
ATOM 6015 C CA . VAL A 1 63 ? 15.340 -6.883 15.888 1.00 0.00 63 VAL A CA 4
ATOM 6016 C C . VAL A 1 63 ? 13.947 -6.311 15.649 1.00 0.00 63 VAL A C 4
ATOM 6017 O O . VAL A 1 63 ? 13.317 -6.649 14.647 1.00 0.00 63 VAL A O 4
ATOM 6030 N N . TYR A 1 64 ? 13.480 -5.429 16.537 1.00 0.00 64 TYR A N 4
ATOM 6031 C CA . TYR A 1 64 ? 12.141 -4.859 16.476 1.00 0.00 64 TYR A CA 4
ATOM 6032 C C . TYR A 1 64 ? 12.237 -3.365 16.760 1.00 0.00 64 TYR A C 4
ATOM 6033 O O . TYR A 1 64 ? 12.753 -2.974 17.806 1.00 0.00 64 TYR A O 4
ATOM 6051 N N . LEU A 1 65 ? 11.743 -2.531 15.842 1.00 0.00 65 LEU A N 4
ATOM 6052 C CA . LEU A 1 65 ? 11.624 -1.071 15.969 1.00 0.00 65 LEU A CA 4
ATOM 6053 C C . LEU A 1 65 ? 12.918 -0.393 16.466 1.00 0.00 65 LEU A C 4
ATOM 6054 O O . LEU A 1 65 ? 12.878 0.615 17.173 1.00 0.00 65 LEU A O 4
ATOM 6070 N N . THR A 1 66 ? 14.075 -0.961 16.126 1.00 0.00 66 THR A N 4
ATOM 6071 C CA . THR A 1 66 ? 15.371 -0.584 16.677 1.00 0.00 66 THR A CA 4
ATOM 6072 C C . THR A 1 66 ? 16.211 0.127 15.608 1.00 0.00 66 THR A C 4
ATOM 6073 O O . THR A 1 66 ? 16.062 -0.109 14.403 1.00 0.00 66 THR A O 4
ATOM 6084 N N . THR A 1 67 ? 17.107 0.996 16.070 1.00 0.00 67 THR A N 4
ATOM 6085 C CA . THR A 1 67 ? 17.987 1.807 15.252 1.00 0.00 67 THR A CA 4
ATOM 6086 C C . THR A 1 67 ? 19.417 1.292 15.445 1.00 0.00 67 THR A C 4
ATOM 6087 O O . THR A 1 67 ? 19.835 1.024 16.578 1.00 0.00 67 THR A O 4
ATOM 6098 N N . CYS A 1 68 ? 20.174 1.168 14.356 1.00 0.00 68 CYS A N 4
ATOM 6099 C CA . CYS A 1 68 ? 21.527 0.628 14.355 1.00 0.00 68 CYS A CA 4
ATOM 6100 C C . CYS A 1 68 ? 22.388 1.511 13.467 1.00 0.00 68 CYS A C 4
ATOM 6101 O O . CYS A 1 68 ? 21.986 1.821 12.345 1.00 0.00 68 CYS A O 4
ATOM 6108 N N . THR A 1 69 ? 23.573 1.889 13.941 1.00 0.00 69 THR A N 4
ATOM 6109 C CA . THR A 1 69 ? 24.504 2.713 13.186 1.00 0.00 69 THR A CA 4
ATOM 6110 C C . THR A 1 69 ? 25.898 2.130 13.394 1.00 0.00 69 THR A C 4
ATOM 6111 O O . THR A 1 69 ? 26.387 2.118 14.524 1.00 0.00 69 THR A O 4
ATOM 6122 N N . GLY A 1 70 ? 26.534 1.627 12.335 1.00 0.00 70 GLY A N 4
ATOM 6123 C CA . GLY A 1 70 ? 27.927 1.190 12.376 1.00 0.00 70 GLY A CA 4
ATOM 6124 C C . GLY A 1 70 ? 28.195 0.168 13.483 1.00 0.00 70 GLY A C 4
ATOM 6125 O O . GLY A 1 70 ? 29.218 0.277 14.159 1.00 0.00 70 GLY A O 4
ATOM 6129 N N . SER A 1 71 ? 27.264 -0.762 13.725 1.00 0.00 71 SER A N 4
ATOM 6130 C CA . SER A 1 71 ? 27.293 -1.655 14.878 1.00 0.00 71 SER A CA 4
ATOM 6131 C C . SER A 1 71 ? 27.078 -3.111 14.468 1.00 0.00 71 SER A C 4
ATOM 6132 O O . SER A 1 71 ? 26.701 -3.401 13.332 1.00 0.00 71 SER A O 4
ATOM 6140 N N . GLN A 1 72 ? 27.290 -4.043 15.395 1.00 0.00 72 GLN A N 4
ATOM 6141 C CA . GLN A 1 72 ? 27.156 -5.468 15.138 1.00 0.00 72 GLN A CA 4
ATOM 6142 C C . GLN A 1 72 ? 26.254 -6.086 16.193 1.00 0.00 72 GLN A C 4
ATOM 6143 O O . GLN A 1 72 ? 26.393 -5.760 17.373 1.00 0.00 72 GLN A O 4
ATOM 6157 N N . TYR A 1 73 ? 25.387 -7.013 15.787 1.00 0.00 73 TYR A N 4
ATOM 6158 C CA . TYR A 1 73 ? 24.603 -7.833 16.707 1.00 0.00 73 TYR A CA 4
ATOM 6159 C C . TYR A 1 73 ? 24.967 -9.292 16.444 1.00 0.00 73 TYR A C 4
ATOM 6160 O O . TYR A 1 73 ? 25.087 -9.685 15.283 1.00 0.00 73 TYR A O 4
ATOM 6178 N N . ASN A 1 74 ? 25.088 -10.104 17.491 1.00 0.00 74 ASN A N 4
ATOM 6179 C CA . ASN A 1 74 ? 25.225 -11.552 17.383 1.00 0.00 74 ASN A CA 4
ATOM 6180 C C . ASN A 1 74 ? 24.371 -12.199 18.474 1.00 0.00 74 ASN A C 4
ATOM 6181 O O . ASN A 1 74 ? 24.648 -12.013 19.660 1.00 0.00 74 ASN A O 4
ATOM 6192 N N . GLY A 1 75 ? 23.364 -12.980 18.088 1.00 0.00 75 GLY A N 4
ATOM 6193 C CA . GLY A 1 75 ? 22.548 -13.751 19.015 1.00 0.00 75 GLY A CA 4
ATOM 6194 C C . GLY A 1 75 ? 21.772 -12.881 20.003 1.00 0.00 75 GLY A C 4
ATOM 6195 O O . GLY A 1 75 ? 21.768 -13.199 21.197 1.00 0.00 75 GLY A O 4
ATOM 6199 N N . ILE A 1 76 ? 21.147 -11.788 19.550 1.00 0.00 76 ILE A N 4
ATOM 6200 C CA . ILE A 1 76 ? 20.434 -10.859 20.432 1.00 0.00 76 ILE A CA 4
ATOM 6201 C C . ILE A 1 76 ? 18.948 -10.783 20.067 1.00 0.00 76 ILE A C 4
ATOM 6202 O O . ILE A 1 76 ? 18.543 -11.134 18.963 1.00 0.00 76 ILE A O 4
ATOM 6218 N N . TYR A 1 77 ? 18.152 -10.252 20.985 1.00 0.00 77 TYR A N 4
ATOM 6219 C CA . TYR A 1 77 ? 16.746 -9.932 20.846 1.00 0.00 77 TYR A CA 4
ATOM 6220 C C . TYR A 1 77 ? 16.651 -8.488 21.328 1.00 0.00 77 TYR A C 4
ATOM 6221 O O . TYR A 1 77 ? 16.956 -8.222 22.491 1.00 0.00 77 TYR A O 4
ATOM 6239 N N . ILE A 1 78 ? 16.328 -7.540 20.447 1.00 0.00 78 ILE A N 4
ATOM 6240 C CA . ILE A 1 78 ? 16.421 -6.115 20.757 1.00 0.00 78 ILE A CA 4
ATOM 6241 C C . ILE A 1 78 ? 15.147 -5.403 20.313 1.00 0.00 78 ILE A C 4
ATOM 6242 O O . ILE A 1 78 ? 14.648 -5.659 19.212 1.00 0.00 78 ILE A O 4
ATOM 6258 N N . ARG A 1 79 ? 14.606 -4.530 21.172 1.00 0.00 79 ARG A N 4
ATOM 6259 C CA . ARG A 1 79 ? 13.317 -3.883 20.941 1.00 0.00 79 ARG A CA 4
ATOM 6260 C C . ARG A 1 79 ? 13.424 -2.396 21.202 1.00 0.00 79 ARG A C 4
ATOM 6261 O O . ARG A 1 79 ? 13.946 -2.009 22.249 1.00 0.00 79 ARG A O 4
ATOM 6282 N N . SER A 1 80 ? 12.873 -1.580 20.308 1.00 0.00 80 SER A N 4
ATOM 6283 C CA . SER A 1 80 ? 12.683 -0.145 20.493 1.00 0.00 80 SER A CA 4
ATOM 6284 C C . SER A 1 80 ? 13.944 0.590 20.981 1.00 0.00 80 SER A C 4
ATOM 6285 O O . SER A 1 80 ? 13.839 1.544 21.756 1.00 0.00 80 SER A O 4
ATOM 6293 N N . SER A 1 81 ? 15.131 0.142 20.565 1.00 0.00 81 SER A N 4
ATOM 6294 C CA . SER A 1 81 ? 16.407 0.601 21.108 1.00 0.00 81 SER A CA 4
ATOM 6295 C C . SER A 1 81 ? 17.254 1.303 20.041 1.00 0.00 81 SER A C 4
ATOM 6296 O O . SER A 1 81 ? 16.876 1.350 18.870 1.00 0.00 81 SER A O 4
ATOM 6304 N N . THR A 1 82 ? 18.404 1.849 20.438 1.00 0.00 82 THR A N 4
ATOM 6305 C CA . THR A 1 82 ? 19.345 2.528 19.555 1.00 0.00 82 THR A CA 4
ATOM 6306 C C . THR A 1 82 ? 20.758 2.028 19.877 1.00 0.00 82 THR A C 4
ATOM 6307 O O . THR A 1 82 ? 21.098 1.824 21.045 1.00 0.00 82 THR A O 4
ATOM 6318 N N . THR A 1 83 ? 21.583 1.849 18.847 1.00 0.00 83 THR A N 4
ATOM 6319 C CA . THR A 1 83 ? 22.957 1.369 18.948 1.00 0.00 83 THR A CA 4
ATOM 6320 C C . THR A 1 83 ? 23.809 2.193 17.975 1.00 0.00 83 THR A C 4
ATOM 6321 O O . THR A 1 83 ? 23.319 2.604 16.914 1.00 0.00 83 THR A O 4
ATOM 6332 N N . THR A 1 84 ? 25.049 2.518 18.337 1.00 0.00 84 THR A N 4
ATOM 6333 C CA . THR A 1 84 ? 25.938 3.365 17.550 1.00 0.00 84 THR A CA 4
ATOM 6334 C C . THR A 1 84 ? 27.394 2.997 17.870 1.00 0.00 84 THR A C 4
ATOM 6335 O O . THR A 1 84 ? 27.839 3.119 19.014 1.00 0.00 84 THR A O 4
ATOM 6346 N N . GLY A 1 85 ? 28.151 2.571 16.855 1.00 0.00 85 GLY A N 4
ATOM 6347 C CA . GLY A 1 85 ? 29.550 2.184 16.997 1.00 0.00 85 GLY A CA 4
ATOM 6348 C C . GLY A 1 85 ? 29.725 1.083 18.038 1.00 0.00 85 GLY A C 4
ATOM 6349 O O . GLY A 1 85 ? 30.670 1.134 18.822 1.00 0.00 85 GLY A O 4
ATOM 6353 N N . THR A 1 86 ? 28.837 0.094 18.058 1.00 0.00 86 THR A N 4
ATOM 6354 C CA . THR A 1 86 ? 28.722 -0.906 19.116 1.00 0.00 86 THR A CA 4
ATOM 6355 C C . THR A 1 86 ? 28.879 -2.329 18.576 1.00 0.00 86 THR A C 4
ATOM 6356 O O . THR A 1 86 ? 28.732 -2.578 17.383 1.00 0.00 86 THR A O 4
ATOM 6367 N N . SER A 1 87 ? 29.146 -3.290 19.451 1.00 0.00 87 SER A N 4
ATOM 6368 C CA . SER A 1 87 ? 29.092 -4.710 19.145 1.00 0.00 87 SER A CA 4
ATOM 6369 C C . SER A 1 87 ? 28.389 -5.351 20.342 1.00 0.00 87 SER A C 4
ATOM 6370 O O . SER A 1 87 ? 28.790 -5.135 21.489 1.00 0.00 87 SER A O 4
ATOM 6378 N N . ILE A 1 88 ? 27.295 -6.061 20.072 1.00 0.00 88 ILE A N 4
ATOM 6379 C CA . ILE A 1 88 ? 26.362 -6.576 21.063 1.00 0.00 88 ILE A CA 4
ATOM 6380 C C . ILE A 1 88 ? 26.311 -8.089 20.844 1.00 0.00 88 ILE A C 4
ATOM 6381 O O . ILE A 1 88 ? 26.055 -8.540 19.722 1.00 0.00 88 ILE A O 4
ATOM 6397 N N . SER A 1 89 ? 26.530 -8.862 21.904 1.00 0.00 89 SER A N 4
ATOM 6398 C CA . SER A 1 89 ? 26.649 -10.312 21.836 1.00 0.00 89 SER A CA 4
ATOM 6399 C C . SER A 1 89 ? 25.913 -10.951 23.016 1.00 0.00 89 SER A C 4
ATOM 6400 O O . SER A 1 89 ? 25.573 -10.267 23.984 1.00 0.00 89 SER A O 4
ATOM 6408 N N . GLY A 1 90 ? 25.696 -12.265 22.958 1.00 0.00 90 GLY A N 4
ATOM 6409 C CA . GLY A 1 90 ? 25.204 -13.056 24.081 1.00 0.00 90 GLY A CA 4
ATOM 6410 C C . GLY A 1 90 ? 25.841 -14.446 24.008 1.00 0.00 90 GLY A C 4
ATOM 6411 O O . GLY A 1 90 ? 26.911 -14.626 24.593 1.00 0.00 90 GLY A O 4
ATOM 6415 N N . PRO A 1 91 ? 25.276 -15.403 23.246 1.00 0.00 91 PRO A N 4
ATOM 6416 C CA . PRO A 1 91 ? 23.965 -15.338 22.608 1.00 0.00 91 PRO A CA 4
ATOM 6417 C C . PRO A 1 91 ? 22.841 -15.444 23.655 1.00 0.00 91 PRO A C 4
ATOM 6418 O O . PRO A 1 91 ? 23.087 -15.750 24.824 1.00 0.00 91 PRO A O 4
ATOM 6429 N N . GLY A 1 92 ? 21.602 -15.183 23.235 1.00 0.00 92 GLY A N 4
ATOM 6430 C CA . GLY A 1 92 ? 20.452 -15.100 24.131 1.00 0.00 92 GLY A CA 4
ATOM 6431 C C . GLY A 1 92 ? 20.418 -13.755 24.865 1.00 0.00 92 GLY A C 4
ATOM 6432 O O . GLY A 1 92 ? 19.823 -13.652 25.939 1.00 0.00 92 GLY A O 4
ATOM 6436 N N . CYS A 1 93 ? 21.084 -12.738 24.309 1.00 0.00 93 CYS A N 4
ATOM 6437 C CA . CYS A 1 93 ? 21.038 -11.372 24.805 1.00 0.00 93 CYS A CA 4
ATOM 6438 C C . CYS A 1 93 ? 19.649 -10.799 24.539 1.00 0.00 93 CYS A C 4
ATOM 6439 O O . CYS A 1 93 ? 19.060 -11.068 23.492 1.00 0.00 93 CYS A O 4
ATOM 6446 N N . SER A 1 94 ? 19.162 -9.973 25.455 1.00 0.00 94 SER A N 4
ATOM 6447 C CA . SER A 1 94 ? 17.837 -9.389 25.441 1.00 0.00 94 SER A CA 4
ATOM 6448 C C . SER A 1 94 ? 17.984 -7.922 25.842 1.00 0.00 94 SER A C 4
ATOM 6449 O O . SER A 1 94 ? 18.579 -7.636 26.881 1.00 0.00 94 SER A O 4
ATOM 6457 N N . ILE A 1 95 ? 17.471 -6.999 25.025 1.00 0.00 95 ILE A N 4
ATOM 6458 C CA . ILE A 1 95 ? 17.555 -5.554 25.226 1.00 0.00 95 ILE A CA 4
ATOM 6459 C C . ILE A 1 95 ? 16.183 -4.974 24.874 1.00 0.00 95 ILE A C 4
ATOM 6460 O O . ILE A 1 95 ? 15.602 -5.317 23.841 1.00 0.00 95 ILE A O 4
ATOM 6476 N N . SER A 1 96 ? 15.682 -4.056 25.697 1.00 0.00 96 SER A N 4
ATOM 6477 C CA . SER A 1 96 ? 14.484 -3.292 25.396 1.00 0.00 96 SER A CA 4
ATOM 6478 C C . SER A 1 96 ? 14.708 -1.829 25.759 1.00 0.00 96 SER A C 4
ATOM 6479 O O . SER A 1 96 ? 15.341 -1.522 26.777 1.00 0.00 96 SER A O 4
ATOM 6487 N N . THR A 1 97 ? 14.131 -0.961 24.926 1.00 0.00 97 THR A N 4
ATOM 6488 C CA . THR A 1 97 ? 13.999 0.481 25.128 1.00 0.00 97 THR A CA 4
ATOM 6489 C C . THR A 1 97 ? 15.281 1.155 25.662 1.00 0.00 97 THR A C 4
ATOM 6490 O O . THR A 1 97 ? 15.222 1.990 26.566 1.00 0.00 97 THR A O 4
ATOM 6501 N N . CYS A 1 98 ? 16.449 0.791 25.119 1.00 0.00 98 CYS A N 4
ATOM 6502 C CA . CYS A 1 98 ? 17.750 1.255 25.588 1.00 0.00 98 CYS A CA 4
ATOM 6503 C C . CYS A 1 98 ? 18.461 2.054 24.488 1.00 0.00 98 CYS A C 4
ATOM 6504 O O . CYS A 1 98 ? 18.107 1.969 23.313 1.00 0.00 98 CYS A O 4
ATOM 6511 N N . THR A 1 99 ? 19.512 2.787 24.853 1.00 0.00 99 THR A N 4
ATOM 6512 C CA . THR A 1 99 ? 20.422 3.432 23.918 1.00 0.00 99 THR A CA 4
ATOM 6513 C C . THR A 1 99 ? 21.820 3.019 24.361 1.00 0.00 99 THR A C 4
ATOM 6514 O O . THR A 1 99 ? 22.136 3.107 25.548 1.00 0.00 99 THR A O 4
ATOM 6525 N N . ILE A 1 100 ? 22.655 2.557 23.435 1.00 0.00 100 ILE A N 4
ATOM 6526 C CA . ILE A 1 100 ? 23.996 2.062 23.721 1.00 0.00 100 ILE A CA 4
ATOM 6527 C C . ILE A 1 100 ? 24.903 2.706 22.671 1.00 0.00 100 ILE A C 4
ATOM 6528 O O . ILE A 1 100 ? 24.494 2.895 21.524 1.00 0.00 100 ILE A O 4
ATOM 6544 N N . THR A 1 101 ? 26.123 3.085 23.041 1.00 0.00 101 THR A N 4
ATOM 6545 C CA . THR A 1 101 ? 27.083 3.677 22.119 1.00 0.00 101 THR A CA 4
ATOM 6546 C C . THR A 1 101 ? 28.484 3.258 22.565 1.00 0.00 101 THR A C 4
ATOM 6547 O O . THR A 1 101 ? 28.770 3.254 23.763 1.00 0.00 101 THR A O 4
ATOM 6558 N N . ARG A 1 102 ? 29.340 2.869 21.609 1.00 0.00 102 ARG A N 4
ATOM 6559 C CA . ARG A 1 102 ? 30.703 2.354 21.831 1.00 0.00 102 ARG A CA 4
ATOM 6560 C C . ARG A 1 102 ? 30.823 1.460 23.075 1.00 0.00 102 ARG A C 4
ATOM 6561 O O . ARG A 1 102 ? 31.701 1.656 23.914 1.00 0.00 102 ARG A O 4
ATOM 6582 N N . GLY A 1 103 ? 29.931 0.473 23.199 1.00 0.00 103 GLY A N 4
ATOM 6583 C CA . GLY A 1 103 ? 30.000 -0.541 24.247 1.00 0.00 103 GLY A CA 4
ATOM 6584 C C . GLY A 1 103 ? 29.494 -0.077 25.615 1.00 0.00 103 GLY A C 4
ATOM 6585 O O . GLY A 1 103 ? 29.606 -0.845 26.570 1.00 0.00 103 GLY A O 4
ATOM 6589 N N . VAL A 1 104 ? 28.929 1.128 25.735 1.00 0.00 104 VAL A N 4
ATOM 6590 C CA . VAL A 1 104 ? 28.444 1.680 26.998 1.00 0.00 104 VAL A CA 4
ATOM 6591 C C . VAL A 1 104 ? 26.945 1.948 26.840 1.00 0.00 104 VAL A C 4
ATOM 6592 O O . VAL A 1 104 ? 26.529 2.656 25.920 1.00 0.00 104 VAL A O 4
ATOM 6605 N N . ALA A 1 105 ? 26.126 1.352 27.714 1.00 0.00 105 ALA A N 4
ATOM 6606 C CA . ALA A 1 105 ? 24.699 1.645 27.786 1.00 0.00 105 ALA A CA 4
ATOM 6607 C C . ALA A 1 105 ? 24.509 3.036 28.397 1.00 0.00 105 ALA A C 4
ATOM 6608 O O . ALA A 1 105 ? 25.203 3.407 29.346 1.00 0.00 105 ALA A O 4
ATOM 6615 N N . THR A 1 106 ? 23.556 3.796 27.867 1.00 0.00 106 THR A N 4
ATOM 6616 C CA . THR A 1 106 ? 23.220 5.129 28.352 1.00 0.00 106 THR A CA 4
ATOM 6617 C C . THR A 1 106 ? 22.358 4.965 29.614 1.00 0.00 106 THR A C 4
ATOM 6618 O O . THR A 1 106 ? 21.377 4.214 29.561 1.00 0.00 106 THR A O 4
ATOM 6629 N N . PRO A 1 107 ? 22.675 5.633 30.739 1.00 0.00 107 PRO A N 4
ATOM 6630 C CA . PRO A 1 107 ? 21.793 5.696 31.898 1.00 0.00 107 PRO A CA 4
ATOM 6631 C C . PRO A 1 107 ? 20.416 6.249 31.502 1.00 0.00 107 PRO A C 4
ATOM 6632 O O . PRO A 1 107 ? 20.290 7.428 31.158 1.00 0.00 107 PRO A O 4
ATOM 6643 N N . ALA A 1 108 ? 19.386 5.401 31.535 1.00 0.00 108 ALA A N 4
ATOM 6644 C CA . ALA A 1 108 ? 17.994 5.763 31.320 1.00 0.00 108 ALA A CA 4
ATOM 6645 C C . ALA A 1 108 ? 17.146 4.675 31.973 1.00 0.00 108 ALA A C 4
ATOM 6646 O O . ALA A 1 108 ? 17.434 3.490 31.796 1.00 0.00 108 ALA A O 4
ATOM 6653 N N . ALA A 1 109 ? 16.086 5.065 32.684 1.00 0.00 109 ALA A N 4
ATOM 6654 C CA . ALA A 1 109 ? 15.211 4.124 33.382 1.00 0.00 109 ALA A CA 4
ATOM 6655 C C . ALA A 1 109 ? 14.502 3.168 32.411 1.00 0.00 109 ALA A C 4
ATOM 6656 O O . ALA A 1 109 ? 14.139 2.056 32.799 1.00 0.00 109 ALA A O 4
ATOM 6663 N N . ALA A 1 110 ? 14.304 3.591 31.157 1.00 0.00 110 ALA A N 4
ATOM 6664 C CA . ALA A 1 110 ? 13.680 2.770 30.126 1.00 0.00 110 ALA A CA 4
ATOM 6665 C C . ALA A 1 110 ? 14.579 1.608 29.689 1.00 0.00 110 ALA A C 4
ATOM 6666 O O . ALA A 1 110 ? 14.051 0.580 29.256 1.00 0.00 110 ALA A O 4
ATOM 6673 N N . CYS A 1 111 ? 15.907 1.735 29.809 1.00 0.00 111 CYS A N 4
ATOM 6674 C CA . CYS A 1 111 ? 16.825 0.693 29.371 1.00 0.00 111 CYS A CA 4
ATOM 6675 C C . CYS A 1 111 ? 16.605 -0.554 30.229 1.00 0.00 111 CYS A C 4
ATOM 6676 O O . CYS A 1 111 ? 16.656 -0.481 31.460 1.00 0.00 111 CYS A O 4
ATOM 6683 N N . LYS A 1 112 ? 16.417 -1.703 29.579 1.00 0.00 112 LYS A N 4
ATOM 6684 C CA . LYS A 1 112 ? 16.354 -3.014 30.216 1.00 0.00 112 LYS A CA 4
ATOM 6685 C C . LYS A 1 112 ? 17.251 -3.932 29.399 1.00 0.00 112 LYS A C 4
ATOM 6686 O O . LYS A 1 112 ? 17.200 -3.891 28.168 1.00 0.00 112 LYS A O 4
ATOM 6705 N N . ILE A 1 113 ? 18.078 -4.734 30.066 1.00 0.00 113 ILE A N 4
ATOM 6706 C CA . ILE A 1 113 ? 19.058 -5.610 29.444 1.00 0.00 113 ILE A CA 4
ATOM 6707 C C . ILE A 1 113 ? 19.179 -6.894 30.271 1.00 0.00 113 ILE A C 4
ATOM 6708 O O . ILE A 1 113 ? 19.019 -6.854 31.495 1.00 0.00 113 ILE A O 4
ATOM 6724 N N . SER A 1 114 ? 19.456 -8.034 29.634 1.00 0.00 114 SER A N 4
ATOM 6725 C CA . SER A 1 114 ? 19.767 -9.302 30.292 1.00 0.00 114 SER A CA 4
ATOM 6726 C C . SER A 1 114 ? 20.529 -10.209 29.319 1.00 0.00 114 SER A C 4
ATOM 6727 O O . SER A 1 114 ? 20.266 -10.186 28.115 1.00 0.00 114 SER A O 4
ATOM 6735 N N . GLY A 1 115 ? 21.445 -11.031 29.840 1.00 0.00 115 GLY A N 4
ATOM 6736 C CA . GLY A 1 115 ? 22.127 -12.078 29.081 1.00 0.00 115 GLY A CA 4
ATOM 6737 C C . GLY A 1 115 ? 23.059 -11.550 27.987 1.00 0.00 115 GLY A C 4
ATOM 6738 O O . GLY A 1 115 ? 23.317 -12.269 27.019 1.00 0.00 115 GLY A O 4
ATOM 6742 N N . CYS A 1 116 ? 23.545 -10.310 28.106 1.00 0.00 116 CYS A N 4
ATOM 6743 C CA . CYS A 1 116 ? 24.298 -9.635 27.054 1.00 0.00 116 CYS A CA 4
ATOM 6744 C C . CYS A 1 116 ? 25.754 -9.404 27.450 1.00 0.00 116 CYS A C 4
ATOM 6745 O O . CYS A 1 116 ? 26.098 -9.346 28.634 1.00 0.00 116 CYS A O 4
ATOM 6752 N N . SER A 1 117 ? 26.571 -9.180 26.426 1.00 0.00 117 SER A N 4
ATOM 6753 C CA . SER A 1 117 ? 27.946 -8.722 26.494 1.00 0.00 117 SER A CA 4
ATOM 6754 C C . SER A 1 117 ? 28.045 -7.554 25.511 1.00 0.00 117 SER A C 4
ATOM 6755 O O . SER A 1 117 ? 27.407 -7.580 24.451 1.00 0.00 117 SER A O 4
ATOM 6763 N N . LEU A 1 118 ? 28.809 -6.519 25.866 1.00 0.00 118 LEU A N 4
ATOM 6764 C CA . LEU A 1 118 ? 28.877 -5.259 25.132 1.00 0.00 118 LEU A CA 4
ATOM 6765 C C . LEU A 1 118 ? 30.344 -4.941 24.869 1.00 0.00 118 LEU A C 4
ATOM 6766 O O . LEU A 1 118 ? 31.179 -5.088 25.768 1.00 0.00 118 LEU A O 4
ATOM 6782 N N . SER A 1 119 ? 30.637 -4.450 23.666 1.00 0.00 119 SER A N 4
ATOM 6783 C CA . SER A 1 119 ? 31.968 -4.042 23.242 1.00 0.00 119 SER A CA 4
ATOM 6784 C C . SER A 1 119 ? 31.844 -2.805 22.351 1.00 0.00 119 SER A C 4
ATOM 6785 O O . SER A 1 119 ? 30.809 -2.581 21.713 1.00 0.00 119 SER A O 4
ATOM 6793 N N . ALA A 1 120 ? 32.896 -1.986 22.317 1.00 0.00 120 ALA A N 4
ATOM 6794 C CA . ALA A 1 120 ? 33.000 -0.901 21.355 1.00 0.00 120 ALA A CA 4
ATOM 6795 C C . ALA A 1 120 ? 33.345 -1.498 19.988 1.00 0.00 120 ALA A C 4
ATOM 6796 O O . ALA A 1 120 ? 34.112 -2.462 19.902 1.00 0.00 120 ALA A O 4
ATOM 6803 N N . MET A 1 121 ? 32.793 -0.913 18.926 1.00 0.00 121 MET A N 4
ATOM 6804 C CA . MET A 1 121 ? 33.161 -1.239 17.556 1.00 0.00 121 MET A CA 4
ATOM 6805 C C . MET A 1 121 ? 34.612 -0.823 17.330 1.00 0.00 121 MET A C 4
ATOM 6806 O O . MET A 1 121 ? 34.932 0.356 17.603 1.00 0.00 121 MET A O 4
ATOM 6821 N N . ASP A 1 1 ? 10.910 -14.392 -2.290 1.00 0.00 1 ASP A N 5
ATOM 6822 C CA . ASP A 1 1 ? 9.564 -13.822 -2.062 1.00 0.00 1 ASP A CA 5
ATOM 6823 C C . ASP A 1 1 ? 9.681 -12.475 -1.357 1.00 0.00 1 ASP A C 5
ATOM 6824 O O . ASP A 1 1 ? 10.377 -12.370 -0.343 1.00 0.00 1 ASP A O 5
ATOM 6835 N N . GLY A 1 2 ? 9.026 -11.432 -1.871 1.00 0.00 2 GLY A N 5
ATOM 6836 C CA . GLY A 1 2 ? 9.065 -10.127 -1.235 1.00 0.00 2 GLY A CA 5
ATOM 6837 C C . GLY A 1 2 ? 8.340 -9.043 -2.025 1.00 0.00 2 GLY A C 5
ATOM 6838 O O . GLY A 1 2 ? 7.885 -9.272 -3.149 1.00 0.00 2 GLY A O 5
ATOM 6842 N N . THR A 1 3 ? 8.267 -7.859 -1.420 1.00 0.00 3 THR A N 5
ATOM 6843 C CA . THR A 1 3 ? 7.630 -6.651 -1.945 1.00 0.00 3 THR A CA 5
ATOM 6844 C C . THR A 1 3 ? 8.488 -5.401 -1.653 1.00 0.00 3 THR A C 5
ATOM 6845 O O . THR A 1 3 ? 8.041 -4.274 -1.879 1.00 0.00 3 THR A O 5
ATOM 6856 N N . CYS A 1 4 ? 9.706 -5.583 -1.120 1.00 0.00 4 CYS A N 5
ATOM 6857 C CA . CYS A 1 4 ? 10.587 -4.497 -0.703 1.00 0.00 4 CYS A CA 5
ATOM 6858 C C . CYS A 1 4 ? 10.932 -3.514 -1.821 1.00 0.00 4 CYS A C 5
ATOM 6859 O O . CYS A 1 4 ? 10.999 -3.867 -3.002 1.00 0.00 4 CYS A O 5
ATOM 6866 N N . VAL A 1 5 ? 11.255 -2.291 -1.401 1.00 0.00 5 VAL A N 5
ATOM 6867 C CA . VAL A 1 5 ? 11.844 -1.247 -2.218 1.00 0.00 5 VAL A CA 5
ATOM 6868 C C . VAL A 1 5 ? 13.340 -1.593 -2.233 1.00 0.00 5 VAL A C 5
ATOM 6869 O O . VAL A 1 5 ? 14.133 -1.079 -1.441 1.00 0.00 5 VAL A O 5
ATOM 6882 N N . ASN A 1 6 ? 13.699 -2.580 -3.056 1.00 0.00 6 ASN A N 5
ATOM 6883 C CA . ASN A 1 6 ? 15.080 -2.987 -3.278 1.00 0.00 6 ASN A CA 5
ATOM 6884 C C . ASN A 1 6 ? 15.729 -1.908 -4.143 1.00 0.00 6 ASN A C 5
ATOM 6885 O O . ASN A 1 6 ? 15.519 -1.878 -5.359 1.00 0.00 6 ASN A O 5
ATOM 6896 N N . THR A 1 7 ? 16.462 -0.989 -3.518 1.00 0.00 7 THR A N 5
ATOM 6897 C CA . THR A 1 7 ? 17.198 0.057 -4.211 1.00 0.00 7 THR A CA 5
ATOM 6898 C C . THR A 1 7 ? 18.323 -0.593 -5.031 1.00 0.00 7 THR A C 5
ATOM 6899 O O . THR A 1 7 ? 18.388 -0.406 -6.248 1.00 0.00 7 THR A O 5
ATOM 6910 N N . ASN A 1 8 ? 19.183 -1.379 -4.368 1.00 0.00 8 ASN A N 5
ATOM 6911 C CA . ASN A 1 8 ? 20.264 -2.164 -4.962 1.00 0.00 8 ASN A CA 5
ATOM 6912 C C . ASN A 1 8 ? 20.826 -3.089 -3.878 1.00 0.00 8 ASN A C 5
ATOM 6913 O O . ASN A 1 8 ? 21.796 -2.737 -3.211 1.00 0.00 8 ASN A O 5
ATOM 6924 N N . SER A 1 9 ? 20.173 -4.221 -3.639 1.00 0.00 9 SER A N 5
ATOM 6925 C CA . SER A 1 9 ? 20.488 -5.170 -2.575 1.00 0.00 9 SER A CA 5
ATOM 6926 C C . SER A 1 9 ? 20.214 -6.599 -3.043 1.00 0.00 9 SER A C 5
ATOM 6927 O O . SER A 1 9 ? 19.561 -6.812 -4.071 1.00 0.00 9 SER A O 5
ATOM 6935 N N . GLN A 1 10 ? 20.675 -7.578 -2.265 1.00 0.00 10 GLN A N 5
ATOM 6936 C CA . GLN A 1 10 ? 20.562 -8.994 -2.554 1.00 0.00 10 GLN A CA 5
ATOM 6937 C C . GLN A 1 10 ? 19.803 -9.655 -1.408 1.00 0.00 10 GLN A C 5
ATOM 6938 O O . GLN A 1 10 ? 20.098 -9.429 -0.234 1.00 0.00 10 GLN A O 5
ATOM 6952 N N . ILE A 1 11 ? 18.848 -10.503 -1.775 1.00 0.00 11 ILE A N 5
ATOM 6953 C CA . ILE A 1 11 ? 17.964 -11.242 -0.882 1.00 0.00 11 ILE A CA 5
ATOM 6954 C C . ILE A 1 11 ? 18.032 -12.689 -1.373 1.00 0.00 11 ILE A C 5
ATOM 6955 O O . ILE A 1 11 ? 17.744 -12.963 -2.542 1.00 0.00 11 ILE A O 5
ATOM 6971 N N . THR A 1 12 ? 18.481 -13.595 -0.505 1.00 0.00 12 THR A N 5
ATOM 6972 C CA . THR A 1 12 ? 18.687 -14.998 -0.866 1.00 0.00 12 THR A CA 5
ATOM 6973 C C . THR A 1 12 ? 17.349 -15.719 -1.098 1.00 0.00 12 THR A C 5
ATOM 6974 O O . THR A 1 12 ? 16.285 -15.242 -0.693 1.00 0.00 12 THR A O 5
ATOM 6985 N N . ALA A 1 13 ? 17.408 -16.898 -1.728 1.00 0.00 13 ALA A N 5
ATOM 6986 C CA . ALA A 1 13 ? 16.248 -17.668 -2.176 1.00 0.00 13 ALA A CA 5
ATOM 6987 C C . ALA A 1 13 ? 15.249 -18.010 -1.063 1.00 0.00 13 ALA A C 5
ATOM 6988 O O . ALA A 1 13 ? 14.066 -18.196 -1.355 1.00 0.00 13 ALA A O 5
ATOM 6995 N N . ASN A 1 14 ? 15.706 -18.105 0.193 1.00 0.00 14 ASN A N 5
ATOM 6996 C CA . ASN A 1 14 ? 14.869 -18.497 1.335 1.00 0.00 14 ASN A CA 5
ATOM 6997 C C . ASN A 1 14 ? 14.686 -17.352 2.340 1.00 0.00 14 ASN A C 5
ATOM 6998 O O . ASN A 1 14 ? 14.034 -17.522 3.371 1.00 0.00 14 ASN A O 5
ATOM 7009 N N . SER A 1 15 ? 15.263 -16.183 2.055 1.00 0.00 15 SER A N 5
ATOM 7010 C CA . SER A 1 15 ? 14.991 -14.962 2.796 1.00 0.00 15 SER A CA 5
ATOM 7011 C C . SER A 1 15 ? 13.609 -14.421 2.415 1.00 0.00 15 SER A C 5
ATOM 7012 O O . SER A 1 15 ? 12.962 -14.931 1.492 1.00 0.00 15 SER A O 5
ATOM 7020 N N . GLN A 1 16 ? 13.166 -13.359 3.090 1.00 0.00 16 GLN A N 5
ATOM 7021 C CA . GLN A 1 16 ? 11.955 -12.642 2.736 1.00 0.00 16 GLN A CA 5
ATOM 7022 C C . GLN A 1 16 ? 12.215 -11.159 2.977 1.00 0.00 16 GLN A C 5
ATOM 7023 O O . GLN A 1 16 ? 12.912 -10.801 3.931 1.00 0.00 16 GLN A O 5
ATOM 7037 N N . CYS A 1 17 ? 11.659 -10.298 2.127 1.00 0.00 17 CYS A N 5
ATOM 7038 C CA . CYS A 1 17 ? 11.786 -8.855 2.259 1.00 0.00 17 CYS A CA 5
ATOM 7039 C C . CYS A 1 17 ? 10.419 -8.259 1.933 1.00 0.00 17 CYS A C 5
ATOM 7040 O O . CYS A 1 17 ? 10.037 -8.235 0.765 1.00 0.00 17 CYS A O 5
ATOM 7047 N N . VAL A 1 18 ? 9.674 -7.773 2.927 1.00 0.00 18 VAL A N 5
ATOM 7048 C CA . VAL A 1 18 ? 8.273 -7.390 2.750 1.00 0.00 18 VAL A CA 5
ATOM 7049 C C . VAL A 1 18 ? 8.078 -5.951 3.224 1.00 0.00 18 VAL A C 5
ATOM 7050 O O . VAL A 1 18 ? 8.509 -5.597 4.325 1.00 0.00 18 VAL A O 5
ATOM 7063 N N . LYS A 1 19 ? 7.413 -5.141 2.388 1.00 0.00 19 LYS A N 5
ATOM 7064 C CA . LYS A 1 19 ? 7.057 -3.731 2.603 1.00 0.00 19 LYS A CA 5
ATOM 7065 C C . LYS A 1 19 ? 8.113 -2.924 3.369 1.00 0.00 19 LYS A C 5
ATOM 7066 O O . LYS A 1 19 ? 7.772 -2.153 4.261 1.00 0.00 19 LYS A O 5
ATOM 7085 N N . SER A 1 20 ? 9.387 -3.104 3.030 1.00 0.00 20 SER A N 5
ATOM 7086 C CA . SER A 1 20 ? 10.531 -2.470 3.676 1.00 0.00 20 SER A CA 5
ATOM 7087 C C . SER A 1 20 ? 11.483 -1.969 2.586 1.00 0.00 20 SER A C 5
ATOM 7088 O O . SER A 1 20 ? 11.260 -2.240 1.404 1.00 0.00 20 SER A O 5
ATOM 7096 N N . THR A 1 21 ? 12.537 -1.244 2.949 1.00 0.00 21 THR A N 5
ATOM 7097 C CA . THR A 1 21 ? 13.486 -0.667 1.997 1.00 0.00 21 THR A CA 5
ATOM 7098 C C . THR A 1 21 ? 14.836 -1.366 2.184 1.00 0.00 21 THR A C 5
ATOM 7099 O O . THR A 1 21 ? 15.194 -1.706 3.312 1.00 0.00 21 THR A O 5
ATOM 7110 N N . ALA A 1 22 ? 15.596 -1.589 1.109 1.00 0.00 22 ALA A N 5
ATOM 7111 C CA . ALA A 1 22 ? 16.899 -2.235 1.194 1.00 0.00 22 ALA A CA 5
ATOM 7112 C C . ALA A 1 22 ? 17.866 -1.579 0.219 1.00 0.00 22 ALA A C 5
ATOM 7113 O O . ALA A 1 22 ? 17.673 -1.669 -0.997 1.00 0.00 22 ALA A O 5
ATOM 7120 N N . THR A 1 23 ? 18.936 -0.986 0.745 1.00 0.00 23 THR A N 5
ATOM 7121 C CA . THR A 1 23 ? 19.933 -0.275 -0.051 1.00 0.00 23 THR A CA 5
ATOM 7122 C C . THR A 1 23 ? 21.340 -0.779 0.290 1.00 0.00 23 THR A C 5
ATOM 7123 O O . THR A 1 23 ? 21.777 -0.677 1.437 1.00 0.00 23 THR A O 5
ATOM 7134 N N . ASN A 1 24 ? 22.065 -1.279 -0.721 1.00 0.00 24 ASN A N 5
ATOM 7135 C CA . ASN A 1 24 ? 23.387 -1.897 -0.618 1.00 0.00 24 ASN A CA 5
ATOM 7136 C C . ASN A 1 24 ? 23.427 -2.930 0.509 1.00 0.00 24 ASN A C 5
ATOM 7137 O O . ASN A 1 24 ? 24.244 -2.827 1.427 1.00 0.00 24 ASN A O 5
ATOM 7148 N N . CYS A 1 25 ? 22.515 -3.902 0.479 1.00 0.00 25 CYS A N 5
ATOM 7149 C CA . CYS A 1 25 ? 22.339 -4.844 1.570 1.00 0.00 25 CYS A CA 5
ATOM 7150 C C . CYS A 1 25 ? 22.405 -6.281 1.088 1.00 0.00 25 CYS A C 5
ATOM 7151 O O . CYS A 1 25 ? 22.245 -6.566 -0.100 1.00 0.00 25 CYS A O 5
ATOM 7158 N N . TYR A 1 26 ? 22.607 -7.180 2.049 1.00 0.00 26 TYR A N 5
ATOM 7159 C CA . TYR A 1 26 ? 22.812 -8.598 1.827 1.00 0.00 26 TYR A CA 5
ATOM 7160 C C . TYR A 1 26 ? 21.991 -9.311 2.897 1.00 0.00 26 TYR A C 5
ATOM 7161 O O . TYR A 1 26 ? 22.215 -9.091 4.090 1.00 0.00 26 TYR A O 5
ATOM 7179 N N . ILE A 1 27 ? 21.014 -10.108 2.477 1.00 0.00 27 ILE A N 5
ATOM 7180 C CA . ILE A 1 27 ? 20.014 -10.711 3.343 1.00 0.00 27 ILE A CA 5
ATOM 7181 C C . ILE A 1 27 ? 20.129 -12.221 3.098 1.00 0.00 27 ILE A C 5
ATOM 7182 O O . ILE A 1 27 ? 19.750 -12.720 2.034 1.00 0.00 27 ILE A O 5
ATOM 7198 N N . ASP A 1 28 ? 20.714 -12.935 4.063 1.00 0.00 28 ASP A N 5
ATOM 7199 C CA . ASP A 1 28 ? 21.041 -14.357 4.004 1.00 0.00 28 ASP A CA 5
ATOM 7200 C C . ASP A 1 28 ? 20.146 -15.100 4.991 1.00 0.00 28 ASP A C 5
ATOM 7201 O O . ASP A 1 28 ? 20.216 -14.836 6.189 1.00 0.00 28 ASP A O 5
ATOM 7210 N N . ASN A 1 29 ? 19.291 -15.998 4.495 1.00 0.00 29 ASN A N 5
ATOM 7211 C CA . ASN A 1 29 ? 18.234 -16.698 5.240 1.00 0.00 29 ASN A CA 5
ATOM 7212 C C . ASN A 1 29 ? 17.487 -15.816 6.262 1.00 0.00 29 ASN A C 5
ATOM 7213 O O . ASN A 1 29 ? 17.114 -16.285 7.340 1.00 0.00 29 ASN A O 5
ATOM 7224 N N . SER A 1 30 ? 17.273 -14.536 5.951 1.00 0.00 30 SER A N 5
ATOM 7225 C CA . SER A 1 30 ? 16.786 -13.533 6.890 1.00 0.00 30 SER A CA 5
ATOM 7226 C C . SER A 1 30 ? 15.458 -12.927 6.432 1.00 0.00 30 SER A C 5
ATOM 7227 O O . SER A 1 30 ? 15.073 -13.040 5.268 1.00 0.00 30 SER A O 5
ATOM 7235 N N . GLN A 1 31 ? 14.733 -12.305 7.362 1.00 0.00 31 GLN A N 5
ATOM 7236 C CA . GLN A 1 31 ? 13.370 -11.836 7.166 1.00 0.00 31 GLN A CA 5
ATOM 7237 C C . GLN A 1 31 ? 13.311 -10.357 7.543 1.00 0.00 31 GLN A C 5
ATOM 7238 O O . GLN A 1 31 ? 13.270 -10.022 8.733 1.00 0.00 31 GLN A O 5
ATOM 7252 N N . LEU A 1 32 ? 13.340 -9.482 6.536 1.00 0.00 32 LEU A N 5
ATOM 7253 C CA . LEU A 1 32 ? 13.183 -8.036 6.705 1.00 0.00 32 LEU A CA 5
ATOM 7254 C C . LEU A 1 32 ? 11.714 -7.702 6.459 1.00 0.00 32 LEU A C 5
ATOM 7255 O O . LEU A 1 32 ? 11.201 -8.017 5.384 1.00 0.00 32 LEU A O 5
ATOM 7271 N N . VAL A 1 33 ? 11.020 -7.099 7.425 1.00 0.00 33 VAL A N 5
ATOM 7272 C CA . VAL A 1 33 ? 9.569 -6.944 7.349 1.00 0.00 33 VAL A CA 5
ATOM 7273 C C . VAL A 1 33 ? 9.091 -5.616 7.950 1.00 0.00 33 VAL A C 5
ATOM 7274 O O . VAL A 1 33 ? 9.769 -5.000 8.777 1.00 0.00 33 VAL A O 5
ATOM 7287 N N . ASP A 1 34 ? 7.869 -5.241 7.555 1.00 0.00 34 ASP A N 5
ATOM 7288 C CA . ASP A 1 34 ? 7.050 -4.154 8.089 1.00 0.00 34 ASP A CA 5
ATOM 7289 C C . ASP A 1 34 ? 7.776 -2.816 8.217 1.00 0.00 34 ASP A C 5
ATOM 7290 O O . ASP A 1 34 ? 8.145 -2.402 9.310 1.00 0.00 34 ASP A O 5
ATOM 7299 N N . THR A 1 35 ? 7.942 -2.112 7.100 1.00 0.00 35 THR A N 5
ATOM 7300 C CA . THR A 1 35 ? 8.506 -0.776 7.011 1.00 0.00 35 THR A CA 5
ATOM 7301 C C . THR A 1 35 ? 9.863 -0.629 7.717 1.00 0.00 35 THR A C 5
ATOM 7302 O O . THR A 1 35 ? 10.161 0.399 8.335 1.00 0.00 35 THR A O 5
ATOM 7313 N N . SER A 1 36 ? 10.695 -1.667 7.644 1.00 0.00 36 SER A N 5
ATOM 7314 C CA . SER A 1 36 ? 12.080 -1.568 8.056 1.00 0.00 36 SER A CA 5
ATOM 7315 C C . SER A 1 36 ? 12.867 -0.883 6.934 1.00 0.00 36 SER A C 5
ATOM 7316 O O . SER A 1 36 ? 12.369 -0.704 5.815 1.00 0.00 36 SER A O 5
ATOM 7324 N N . ILE A 1 37 ? 14.123 -0.546 7.206 1.00 0.00 37 ILE A N 5
ATOM 7325 C CA . ILE A 1 37 ? 15.054 -0.097 6.185 1.00 0.00 37 ILE A CA 5
ATOM 7326 C C . ILE A 1 37 ? 16.431 -0.679 6.473 1.00 0.00 37 ILE A C 5
ATOM 7327 O O . ILE A 1 37 ? 16.920 -0.587 7.600 1.00 0.00 37 ILE A O 5
ATOM 7343 N N . CYS A 1 38 ? 17.047 -1.249 5.438 1.00 0.00 38 CYS A N 5
ATOM 7344 C CA . CYS A 1 38 ? 18.390 -1.766 5.481 1.00 0.00 38 CYS A CA 5
ATOM 7345 C C . CYS A 1 38 ? 19.239 -0.792 4.685 1.00 0.00 38 CYS A C 5
ATOM 7346 O O . CYS A 1 38 ? 18.874 -0.470 3.548 1.00 0.00 38 CYS A O 5
ATOM 7353 N N . THR A 1 39 ? 20.368 -0.360 5.244 1.00 0.00 39 THR A N 5
ATOM 7354 C CA . THR A 1 39 ? 21.289 0.518 4.538 1.00 0.00 39 THR A CA 5
ATOM 7355 C C . THR A 1 39 ? 22.704 0.022 4.812 1.00 0.00 39 THR A C 5
ATOM 7356 O O . THR A 1 39 ? 23.128 -0.036 5.967 1.00 0.00 39 THR A O 5
ATOM 7367 N N . ARG A 1 40 ? 23.441 -0.348 3.763 1.00 0.00 40 ARG A N 5
ATOM 7368 C CA . ARG A 1 40 ? 24.848 -0.770 3.833 1.00 0.00 40 ARG A CA 5
ATOM 7369 C C . ARG A 1 40 ? 25.078 -1.883 4.867 1.00 0.00 40 ARG A C 5
ATOM 7370 O O . ARG A 1 40 ? 26.143 -1.937 5.481 1.00 0.00 40 ARG A O 5
ATOM 7391 N N . SER A 1 41 ? 24.090 -2.752 5.094 1.00 0.00 41 SER A N 5
ATOM 7392 C CA . SER A 1 41 ? 24.093 -3.710 6.193 1.00 0.00 41 SER A CA 5
ATOM 7393 C C . SER A 1 41 ? 24.002 -5.152 5.697 1.00 0.00 41 SER A C 5
ATOM 7394 O O . SER A 1 41 ? 23.664 -5.422 4.541 1.00 0.00 41 SER A O 5
ATOM 7402 N N . GLN A 1 42 ? 24.285 -6.086 6.603 1.00 0.00 42 GLN A N 5
ATOM 7403 C CA . GLN A 1 42 ? 24.258 -7.521 6.357 1.00 0.00 42 GLN A CA 5
ATOM 7404 C C . GLN A 1 42 ? 23.369 -8.172 7.409 1.00 0.00 42 GLN A C 5
ATOM 7405 O O . GLN A 1 42 ? 23.555 -7.911 8.600 1.00 0.00 42 GLN A O 5
ATOM 7419 N N . TYR A 1 43 ? 22.453 -9.041 6.987 1.00 0.00 43 TYR A N 5
ATOM 7420 C CA . TYR A 1 43 ? 21.607 -9.834 7.869 1.00 0.00 43 TYR A CA 5
ATOM 7421 C C . TYR A 1 43 ? 21.851 -11.300 7.525 1.00 0.00 43 TYR A C 5
ATOM 7422 O O . TYR A 1 43 ? 21.864 -11.650 6.341 1.00 0.00 43 TYR A O 5
ATOM 7440 N N . SER A 1 44 ? 22.021 -12.140 8.542 1.00 0.00 44 SER A N 5
ATOM 7441 C CA . SER A 1 44 ? 22.357 -13.544 8.407 1.00 0.00 44 SER A CA 5
ATOM 7442 C C . SER A 1 44 ? 21.540 -14.331 9.432 1.00 0.00 44 SER A C 5
ATOM 7443 O O . SER A 1 44 ? 21.690 -14.134 10.639 1.00 0.00 44 SER A O 5
ATOM 7451 N N . ASP A 1 45 ? 20.678 -15.225 8.945 1.00 0.00 45 ASP A N 5
ATOM 7452 C CA . ASP A 1 45 ? 19.716 -16.020 9.709 1.00 0.00 45 ASP A CA 5
ATOM 7453 C C . ASP A 1 45 ? 18.980 -15.208 10.792 1.00 0.00 45 ASP A C 5
ATOM 7454 O O . ASP A 1 45 ? 18.800 -15.671 11.921 1.00 0.00 45 ASP A O 5
ATOM 7463 N N . ALA A 1 46 ? 18.582 -13.973 10.466 1.00 0.00 46 ALA A N 5
ATOM 7464 C CA . ALA A 1 46 ? 18.073 -12.980 11.408 1.00 0.00 46 ALA A CA 5
ATOM 7465 C C . ALA A 1 46 ? 16.718 -12.416 10.965 1.00 0.00 46 ALA A C 5
ATOM 7466 O O . ALA A 1 46 ? 16.300 -12.589 9.819 1.00 0.00 46 ALA A O 5
ATOM 7473 N N . ASN A 1 47 ? 16.044 -11.686 11.858 1.00 0.00 47 ASN A N 5
ATOM 7474 C CA . ASN A 1 47 ? 14.774 -11.024 11.565 1.00 0.00 47 ASN A CA 5
ATOM 7475 C C . ASN A 1 47 ? 14.819 -9.586 12.052 1.00 0.00 47 ASN A C 5
ATOM 7476 O O . ASN A 1 47 ? 15.333 -9.301 13.135 1.00 0.00 47 ASN A O 5
ATOM 7487 N N . VAL A 1 48 ? 14.270 -8.691 11.240 1.00 0.00 48 VAL A N 5
ATOM 7488 C CA . VAL A 1 48 ? 14.302 -7.252 11.442 1.00 0.00 48 VAL A CA 5
ATOM 7489 C C . VAL A 1 48 ? 12.892 -6.743 11.140 1.00 0.00 48 VAL A C 5
ATOM 7490 O O . VAL A 1 48 ? 12.346 -7.052 10.077 1.00 0.00 48 VAL A O 5
ATOM 7503 N N . LYS A 1 49 ? 12.293 -6.000 12.077 1.00 0.00 49 LYS A N 5
ATOM 7504 C CA . LYS A 1 49 ? 10.880 -5.621 12.036 1.00 0.00 49 LYS A CA 5
ATOM 7505 C C . LYS A 1 49 ? 10.769 -4.147 12.402 1.00 0.00 49 LYS A C 5
ATOM 7506 O O . LYS A 1 49 ? 11.233 -3.748 13.473 1.00 0.00 49 LYS A O 5
ATOM 7525 N N . LYS A 1 50 ? 10.153 -3.352 11.525 1.00 0.00 50 LYS A N 5
ATOM 7526 C CA . LYS A 1 50 ? 10.060 -1.891 11.582 1.00 0.00 50 LYS A CA 5
ATOM 7527 C C . LYS A 1 50 ? 11.313 -1.231 12.160 1.00 0.00 50 LYS A C 5
ATOM 7528 O O . LYS A 1 50 ? 11.215 -0.401 13.063 1.00 0.00 50 LYS A O 5
ATOM 7547 N N . SER A 1 51 ? 12.497 -1.609 11.680 1.00 0.00 51 SER A N 5
ATOM 7548 C CA . SER A 1 51 ? 13.762 -1.184 12.261 1.00 0.00 51 SER A CA 5
ATOM 7549 C C . SER A 1 51 ? 14.619 -0.549 11.177 1.00 0.00 51 SER A C 5
ATOM 7550 O O . SER A 1 51 ? 14.403 -0.776 9.987 1.00 0.00 51 SER A O 5
ATOM 7558 N N . VAL A 1 52 ? 15.583 0.261 11.586 1.00 0.00 52 VAL A N 5
ATOM 7559 C CA . VAL A 1 52 ? 16.378 1.111 10.719 1.00 0.00 52 VAL A CA 5
ATOM 7560 C C . VAL A 1 52 ? 17.810 0.625 10.868 1.00 0.00 52 VAL A C 5
ATOM 7561 O O . VAL A 1 52 ? 18.265 0.448 12.004 1.00 0.00 52 VAL A O 5
ATOM 7574 N N . THR A 1 53 ? 18.536 0.430 9.766 1.00 0.00 53 THR A N 5
ATOM 7575 C CA . THR A 1 53 ? 19.953 0.088 9.875 1.00 0.00 53 THR A CA 5
ATOM 7576 C C . THR A 1 53 ? 20.781 0.988 8.974 1.00 0.00 53 THR A C 5
ATOM 7577 O O . THR A 1 53 ? 20.321 1.431 7.918 1.00 0.00 53 THR A O 5
ATOM 7588 N N . THR A 1 54 ? 22.002 1.288 9.404 1.00 0.00 54 THR A N 5
ATOM 7589 C CA . THR A 1 54 ? 23.014 1.947 8.609 1.00 0.00 54 THR A CA 5
ATOM 7590 C C . THR A 1 54 ? 24.350 1.351 9.057 1.00 0.00 54 THR A C 5
ATOM 7591 O O . THR A 1 54 ? 24.749 1.538 10.208 1.00 0.00 54 THR A O 5
ATOM 7602 N N . ASP A 1 55 ? 25.017 0.626 8.155 1.00 0.00 55 ASP A N 5
ATOM 7603 C CA . ASP A 1 55 ? 26.250 -0.122 8.416 1.00 0.00 55 ASP A CA 5
ATOM 7604 C C . ASP A 1 55 ? 26.114 -1.032 9.641 1.00 0.00 55 ASP A C 5
ATOM 7605 O O . ASP A 1 55 ? 26.656 -0.752 10.713 1.00 0.00 55 ASP A O 5
ATOM 7614 N N . CYS A 1 56 ? 25.341 -2.112 9.496 1.00 0.00 56 CYS A N 5
ATOM 7615 C CA . CYS A 1 56 ? 25.004 -3.027 10.573 1.00 0.00 56 CYS A CA 5
ATOM 7616 C C . CYS A 1 56 ? 25.343 -4.453 10.140 1.00 0.00 56 CYS A C 5
ATOM 7617 O O . CYS A 1 56 ? 25.337 -4.756 8.944 1.00 0.00 56 CYS A O 5
ATOM 7624 N N . ASN A 1 57 ? 25.598 -5.348 11.094 1.00 0.00 57 ASN A N 5
ATOM 7625 C CA . ASN A 1 57 ? 25.888 -6.751 10.830 1.00 0.00 57 ASN A CA 5
ATOM 7626 C C . ASN A 1 57 ? 25.076 -7.528 11.847 1.00 0.00 57 ASN A C 5
ATOM 7627 O O . ASN A 1 57 ? 25.331 -7.398 13.042 1.00 0.00 57 ASN A O 5
ATOM 7638 N N . ILE A 1 58 ? 24.073 -8.267 11.391 1.00 0.00 58 ILE A N 5
ATOM 7639 C CA . ILE A 1 58 ? 23.077 -8.888 12.251 1.00 0.00 58 ILE A CA 5
ATOM 7640 C C . ILE A 1 58 ? 23.156 -10.381 11.983 1.00 0.00 58 ILE A C 5
ATOM 7641 O O . ILE A 1 58 ? 22.785 -10.827 10.899 1.00 0.00 58 ILE A O 5
ATOM 7657 N N . ASP A 1 59 ? 23.635 -11.153 12.955 1.00 0.00 59 ASP A N 5
ATOM 7658 C CA . ASP A 1 59 ? 23.758 -12.600 12.841 1.00 0.00 59 ASP A CA 5
ATOM 7659 C C . ASP A 1 59 ? 22.877 -13.245 13.900 1.00 0.00 59 ASP A C 5
ATOM 7660 O O . ASP A 1 59 ? 22.970 -12.889 15.076 1.00 0.00 59 ASP A O 5
ATOM 7669 N N . LYS A 1 60 ? 22.014 -14.178 13.488 1.00 0.00 60 LYS A N 5
ATOM 7670 C CA . LYS A 1 60 ? 21.187 -15.024 14.358 1.00 0.00 60 LYS A CA 5
ATOM 7671 C C . LYS A 1 60 ? 20.408 -14.229 15.419 1.00 0.00 60 LYS A C 5
ATOM 7672 O O . LYS A 1 60 ? 20.241 -14.704 16.544 1.00 0.00 60 LYS A O 5
ATOM 7691 N N . SER A 1 61 ? 19.939 -13.024 15.082 1.00 0.00 61 SER A N 5
ATOM 7692 C CA . SER A 1 61 ? 19.323 -12.101 16.032 1.00 0.00 61 SER A CA 5
ATOM 7693 C C . SER A 1 61 ? 17.914 -11.706 15.583 1.00 0.00 61 SER A C 5
ATOM 7694 O O . SER A 1 61 ? 17.545 -11.897 14.421 1.00 0.00 61 SER A O 5
ATOM 7702 N N . GLN A 1 62 ? 17.135 -11.126 16.498 1.00 0.00 62 GLN A N 5
ATOM 7703 C CA . GLN A 1 62 ? 15.791 -10.617 16.234 1.00 0.00 62 GLN A CA 5
ATOM 7704 C C . GLN A 1 62 ? 15.757 -9.164 16.702 1.00 0.00 62 GLN A C 5
ATOM 7705 O O . GLN A 1 62 ? 16.215 -8.854 17.805 1.00 0.00 62 GLN A O 5
ATOM 7719 N N . VAL A 1 63 ? 15.219 -8.283 15.863 1.00 0.00 63 VAL A N 5
ATOM 7720 C CA . VAL A 1 63 ? 15.302 -6.839 16.027 1.00 0.00 63 VAL A CA 5
ATOM 7721 C C . VAL A 1 63 ? 13.920 -6.241 15.770 1.00 0.00 63 VAL A C 5
ATOM 7722 O O . VAL A 1 63 ? 13.318 -6.529 14.731 1.00 0.00 63 VAL A O 5
ATOM 7735 N N . TYR A 1 64 ? 13.433 -5.396 16.685 1.00 0.00 64 TYR A N 5
ATOM 7736 C CA . TYR A 1 64 ? 12.101 -4.799 16.598 1.00 0.00 64 TYR A CA 5
ATOM 7737 C C . TYR A 1 64 ? 12.183 -3.313 16.931 1.00 0.00 64 TYR A C 5
ATOM 7738 O O . TYR A 1 64 ? 12.750 -2.957 17.962 1.00 0.00 64 TYR A O 5
ATOM 7756 N N . LEU A 1 65 ? 11.585 -2.441 16.112 1.00 0.00 65 LEU A N 5
ATOM 7757 C CA . LEU A 1 65 ? 11.483 -0.992 16.339 1.00 0.00 65 LEU A CA 5
ATOM 7758 C C . LEU A 1 65 ? 12.817 -0.361 16.796 1.00 0.00 65 LEU A C 5
ATOM 7759 O O . LEU A 1 65 ? 12.834 0.537 17.639 1.00 0.00 65 LEU A O 5
ATOM 7775 N N . THR A 1 66 ? 13.944 -0.831 16.257 1.00 0.00 66 THR A N 5
ATOM 7776 C CA . THR A 1 66 ? 15.286 -0.503 16.731 1.00 0.00 66 THR A CA 5
ATOM 7777 C C . THR A 1 66 ? 16.089 0.201 15.626 1.00 0.00 66 THR A C 5
ATOM 7778 O O . THR A 1 66 ? 15.753 0.102 14.443 1.00 0.00 66 THR A O 5
ATOM 7789 N N . THR A 1 67 ? 17.147 0.922 16.004 1.00 0.00 67 THR A N 5
ATOM 7790 C CA . THR A 1 67 ? 17.976 1.714 15.104 1.00 0.00 67 THR A CA 5
ATOM 7791 C C . THR A 1 67 ? 19.439 1.295 15.296 1.00 0.00 67 THR A C 5
ATOM 7792 O O . THR A 1 67 ? 20.052 1.613 16.318 1.00 0.00 67 THR A O 5
ATOM 7803 N N . CYS A 1 68 ? 19.987 0.562 14.322 1.00 0.00 68 CYS A N 5
ATOM 7804 C CA . CYS A 1 68 ? 21.367 0.096 14.326 1.00 0.00 68 CYS A CA 5
ATOM 7805 C C . CYS A 1 68 ? 22.217 1.065 13.503 1.00 0.00 68 CYS A C 5
ATOM 7806 O O . CYS A 1 68 ? 21.948 1.242 12.312 1.00 0.00 68 CYS A O 5
ATOM 7813 N N . THR A 1 69 ? 23.263 1.639 14.095 1.00 0.00 69 THR A N 5
ATOM 7814 C CA . THR A 1 69 ? 24.165 2.561 13.416 1.00 0.00 69 THR A CA 5
ATOM 7815 C C . THR A 1 69 ? 25.596 2.128 13.734 1.00 0.00 69 THR A C 5
ATOM 7816 O O . THR A 1 69 ? 25.992 2.143 14.901 1.00 0.00 69 THR A O 5
ATOM 7827 N N . GLY A 1 70 ? 26.370 1.714 12.726 1.00 0.00 70 GLY A N 5
ATOM 7828 C CA . GLY A 1 70 ? 27.761 1.296 12.906 1.00 0.00 70 GLY A CA 5
ATOM 7829 C C . GLY A 1 70 ? 27.904 0.277 14.039 1.00 0.00 70 GLY A C 5
ATOM 7830 O O . GLY A 1 70 ? 28.787 0.413 14.882 1.00 0.00 70 GLY A O 5
ATOM 7834 N N . SER A 1 71 ? 26.991 -0.688 14.119 1.00 0.00 71 SER A N 5
ATOM 7835 C CA . SER A 1 71 ? 26.849 -1.598 15.246 1.00 0.00 71 SER A CA 5
ATOM 7836 C C . SER A 1 71 ? 26.661 -3.022 14.724 1.00 0.00 71 SER A C 5
ATOM 7837 O O . SER A 1 71 ? 26.455 -3.229 13.527 1.00 0.00 71 SER A O 5
ATOM 7845 N N . GLN A 1 72 ? 26.760 -4.021 15.598 1.00 0.00 72 GLN A N 5
ATOM 7846 C CA . GLN A 1 72 ? 26.650 -5.420 15.207 1.00 0.00 72 GLN A CA 5
ATOM 7847 C C . GLN A 1 72 ? 25.815 -6.138 16.252 1.00 0.00 72 GLN A C 5
ATOM 7848 O O . GLN A 1 72 ? 25.935 -5.829 17.437 1.00 0.00 72 GLN A O 5
ATOM 7862 N N . TYR A 1 73 ? 25.021 -7.116 15.829 1.00 0.00 73 TYR A N 5
ATOM 7863 C CA . TYR A 1 73 ? 24.135 -7.883 16.686 1.00 0.00 73 TYR A CA 5
ATOM 7864 C C . TYR A 1 73 ? 24.451 -9.341 16.397 1.00 0.00 73 TYR A C 5
ATOM 7865 O O . TYR A 1 73 ? 24.427 -9.744 15.236 1.00 0.00 73 TYR A O 5
ATOM 7883 N N . ASN A 1 74 ? 24.796 -10.126 17.413 1.00 0.00 74 ASN A N 5
ATOM 7884 C CA . ASN A 1 74 ? 25.262 -11.497 17.240 1.00 0.00 74 ASN A CA 5
ATOM 7885 C C . ASN A 1 74 ? 24.594 -12.395 18.283 1.00 0.00 74 ASN A C 5
ATOM 7886 O O . ASN A 1 74 ? 25.019 -12.430 19.438 1.00 0.00 74 ASN A O 5
ATOM 7897 N N . GLY A 1 75 ? 23.542 -13.113 17.892 1.00 0.00 75 GLY A N 5
ATOM 7898 C CA . GLY A 1 75 ? 22.800 -13.993 18.782 1.00 0.00 75 GLY A CA 5
ATOM 7899 C C . GLY A 1 75 ? 22.046 -13.219 19.866 1.00 0.00 75 GLY A C 5
ATOM 7900 O O . GLY A 1 75 ? 22.160 -13.578 21.042 1.00 0.00 75 GLY A O 5
ATOM 7904 N N . ILE A 1 76 ? 21.320 -12.152 19.507 1.00 0.00 76 ILE A N 5
ATOM 7905 C CA . ILE A 1 76 ? 20.639 -11.285 20.475 1.00 0.00 76 ILE A CA 5
ATOM 7906 C C . ILE A 1 76 ? 19.159 -11.096 20.127 1.00 0.00 76 ILE A C 5
ATOM 7907 O O . ILE A 1 76 ? 18.724 -11.336 18.998 1.00 0.00 76 ILE A O 5
ATOM 7923 N N . TYR A 1 77 ? 18.405 -10.566 21.085 1.00 0.00 77 TYR A N 5
ATOM 7924 C CA . TYR A 1 77 ? 17.039 -10.106 20.912 1.00 0.00 77 TYR A CA 5
ATOM 7925 C C . TYR A 1 77 ? 17.047 -8.646 21.362 1.00 0.00 77 TYR A C 5
ATOM 7926 O O . TYR A 1 77 ? 17.533 -8.352 22.456 1.00 0.00 77 TYR A O 5
ATOM 7944 N N . ILE A 1 78 ? 16.560 -7.721 20.536 1.00 0.00 78 ILE A N 5
ATOM 7945 C CA . ILE A 1 78 ? 16.605 -6.296 20.856 1.00 0.00 78 ILE A CA 5
ATOM 7946 C C . ILE A 1 78 ? 15.313 -5.627 20.392 1.00 0.00 78 ILE A C 5
ATOM 7947 O O . ILE A 1 78 ? 14.859 -5.857 19.264 1.00 0.00 78 ILE A O 5
ATOM 7963 N N . ARG A 1 79 ? 14.716 -4.797 21.259 1.00 0.00 79 ARG A N 5
ATOM 7964 C CA . ARG A 1 79 ? 13.513 -4.046 20.906 1.00 0.00 79 ARG A CA 5
ATOM 7965 C C . ARG A 1 79 ? 13.585 -2.584 21.326 1.00 0.00 79 ARG A C 5
ATOM 7966 O O . ARG A 1 79 ? 14.143 -2.253 22.378 1.00 0.00 79 ARG A O 5
ATOM 7987 N N . SER A 1 80 ? 12.938 -1.723 20.544 1.00 0.00 80 SER A N 5
ATOM 7988 C CA . SER A 1 80 ? 12.696 -0.320 20.861 1.00 0.00 80 SER A CA 5
ATOM 7989 C C . SER A 1 80 ? 13.976 0.448 21.247 1.00 0.00 80 SER A C 5
ATOM 7990 O O . SER A 1 80 ? 13.901 1.383 22.047 1.00 0.00 80 SER A O 5
ATOM 7998 N N . SER A 1 81 ? 15.144 0.066 20.717 1.00 0.00 81 SER A N 5
ATOM 7999 C CA . SER A 1 81 ? 16.438 0.565 21.179 1.00 0.00 81 SER A CA 5
ATOM 8000 C C . SER A 1 81 ? 17.245 1.239 20.061 1.00 0.00 81 SER A C 5
ATOM 8001 O O . SER A 1 81 ? 16.867 1.197 18.890 1.00 0.00 81 SER A O 5
ATOM 8009 N N . THR A 1 82 ? 18.373 1.856 20.411 1.00 0.00 82 THR A N 5
ATOM 8010 C CA . THR A 1 82 ? 19.288 2.493 19.471 1.00 0.00 82 THR A CA 5
ATOM 8011 C C . THR A 1 82 ? 20.715 2.125 19.880 1.00 0.00 82 THR A C 5
ATOM 8012 O O . THR A 1 82 ? 21.039 2.133 21.070 1.00 0.00 82 THR A O 5
ATOM 8023 N N . THR A 1 83 ? 21.572 1.810 18.912 1.00 0.00 83 THR A N 5
ATOM 8024 C CA . THR A 1 83 ? 22.930 1.347 19.154 1.00 0.00 83 THR A CA 5
ATOM 8025 C C . THR A 1 83 ? 23.843 2.060 18.153 1.00 0.00 83 THR A C 5
ATOM 8026 O O . THR A 1 83 ? 23.534 2.089 16.956 1.00 0.00 83 THR A O 5
ATOM 8037 N N . THR A 1 84 ? 24.933 2.657 18.638 1.00 0.00 84 THR A N 5
ATOM 8038 C CA . THR A 1 84 ? 25.810 3.523 17.867 1.00 0.00 84 THR A CA 5
ATOM 8039 C C . THR A 1 84 ? 27.265 3.147 18.172 1.00 0.00 84 THR A C 5
ATOM 8040 O O . THR A 1 84 ? 27.743 3.370 19.288 1.00 0.00 84 THR A O 5
ATOM 8051 N N . GLY A 1 85 ? 27.996 2.598 17.195 1.00 0.00 85 GLY A N 5
ATOM 8052 C CA . GLY A 1 85 ? 29.384 2.189 17.405 1.00 0.00 85 GLY A CA 5
ATOM 8053 C C . GLY A 1 85 ? 29.465 1.047 18.417 1.00 0.00 85 GLY A C 5
ATOM 8054 O O . GLY A 1 85 ? 30.298 1.100 19.324 1.00 0.00 85 GLY A O 5
ATOM 8058 N N . THR A 1 86 ? 28.588 0.045 18.312 1.00 0.00 86 THR A N 5
ATOM 8059 C CA . THR A 1 86 ? 28.418 -0.967 19.348 1.00 0.00 86 THR A CA 5
ATOM 8060 C C . THR A 1 86 ? 28.231 -2.373 18.777 1.00 0.00 86 THR A C 5
ATOM 8061 O O . THR A 1 86 ? 27.176 -2.707 18.241 1.00 0.00 86 THR A O 5
ATOM 8072 N N . SER A 1 87 ? 29.258 -3.214 18.879 1.00 0.00 87 SER A N 5
ATOM 8073 C CA . SER A 1 87 ? 29.133 -4.635 18.595 1.00 0.00 87 SER A CA 5
ATOM 8074 C C . SER A 1 87 ? 28.568 -5.291 19.862 1.00 0.00 87 SER A C 5
ATOM 8075 O O . SER A 1 87 ? 29.051 -5.003 20.964 1.00 0.00 87 SER A O 5
ATOM 8083 N N . ILE A 1 88 ? 27.554 -6.146 19.720 1.00 0.00 88 ILE A N 5
ATOM 8084 C CA . ILE A 1 88 ? 26.777 -6.723 20.812 1.00 0.00 88 ILE A CA 5
ATOM 8085 C C . ILE A 1 88 ? 26.590 -8.209 20.492 1.00 0.00 88 ILE A C 5
ATOM 8086 O O . ILE A 1 88 ? 26.228 -8.567 19.367 1.00 0.00 88 ILE A O 5
ATOM 8102 N N . SER A 1 89 ? 26.788 -9.058 21.496 1.00 0.00 89 SER A N 5
ATOM 8103 C CA . SER A 1 89 ? 26.770 -10.505 21.390 1.00 0.00 89 SER A CA 5
ATOM 8104 C C . SER A 1 89 ? 25.932 -11.117 22.520 1.00 0.00 89 SER A C 5
ATOM 8105 O O . SER A 1 89 ? 25.589 -10.433 23.491 1.00 0.00 89 SER A O 5
ATOM 8113 N N . GLY A 1 90 ? 25.613 -12.406 22.358 1.00 0.00 90 GLY A N 5
ATOM 8114 C CA . GLY A 1 90 ? 24.940 -13.285 23.312 1.00 0.00 90 GLY A CA 5
ATOM 8115 C C . GLY A 1 90 ? 25.739 -13.534 24.606 1.00 0.00 90 GLY A C 5
ATOM 8116 O O . GLY A 1 90 ? 26.484 -12.654 25.043 1.00 0.00 90 GLY A O 5
ATOM 8120 N N . PRO A 1 91 ? 25.634 -14.723 25.237 1.00 0.00 91 PRO A N 5
ATOM 8121 C CA . PRO A 1 91 ? 24.992 -15.944 24.738 1.00 0.00 91 PRO A CA 5
ATOM 8122 C C . PRO A 1 91 ? 23.457 -15.957 24.827 1.00 0.00 91 PRO A C 5
ATOM 8123 O O . PRO A 1 91 ? 22.830 -16.816 24.206 1.00 0.00 91 PRO A O 5
ATOM 8134 N N . GLY A 1 92 ? 22.844 -15.030 25.569 1.00 0.00 92 GLY A N 5
ATOM 8135 C CA . GLY A 1 92 ? 21.399 -14.994 25.801 1.00 0.00 92 GLY A CA 5
ATOM 8136 C C . GLY A 1 92 ? 20.936 -13.547 25.906 1.00 0.00 92 GLY A C 5
ATOM 8137 O O . GLY A 1 92 ? 20.195 -13.190 26.822 1.00 0.00 92 GLY A O 5
ATOM 8141 N N . CYS A 1 93 ? 21.463 -12.705 25.014 1.00 0.00 93 CYS A N 5
ATOM 8142 C CA . CYS A 1 93 ? 21.318 -11.266 25.086 1.00 0.00 93 CYS A CA 5
ATOM 8143 C C . CYS A 1 93 ? 19.897 -10.838 24.763 1.00 0.00 93 CYS A C 5
ATOM 8144 O O . CYS A 1 93 ? 19.338 -11.224 23.734 1.00 0.00 93 CYS A O 5
ATOM 8151 N N . SER A 1 94 ? 19.379 -9.961 25.611 1.00 0.00 94 SER A N 5
ATOM 8152 C CA . SER A 1 94 ? 18.068 -9.365 25.547 1.00 0.00 94 SER A CA 5
ATOM 8153 C C . SER A 1 94 ? 18.263 -7.890 25.887 1.00 0.00 94 SER A C 5
ATOM 8154 O O . SER A 1 94 ? 18.854 -7.575 26.923 1.00 0.00 94 SER A O 5
ATOM 8162 N N . ILE A 1 95 ? 17.796 -6.989 25.021 1.00 0.00 95 ILE A N 5
ATOM 8163 C CA . ILE A 1 95 ? 17.916 -5.545 25.198 1.00 0.00 95 ILE A CA 5
ATOM 8164 C C . ILE A 1 95 ? 16.545 -4.943 24.902 1.00 0.00 95 ILE A C 5
ATOM 8165 O O . ILE A 1 95 ? 15.851 -5.369 23.971 1.00 0.00 95 ILE A O 5
ATOM 8181 N N . SER A 1 96 ? 16.128 -3.956 25.689 1.00 0.00 96 SER A N 5
ATOM 8182 C CA . SER A 1 96 ? 14.867 -3.273 25.468 1.00 0.00 96 SER A CA 5
ATOM 8183 C C . SER A 1 96 ? 14.974 -1.808 25.868 1.00 0.00 96 SER A C 5
ATOM 8184 O O . SER A 1 96 ? 15.609 -1.486 26.879 1.00 0.00 96 SER A O 5
ATOM 8192 N N . THR A 1 97 ? 14.306 -0.959 25.080 1.00 0.00 97 THR A N 5
ATOM 8193 C CA . THR A 1 97 ? 14.071 0.459 25.353 1.00 0.00 97 THR A CA 5
ATOM 8194 C C . THR A 1 97 ? 15.337 1.217 25.805 1.00 0.00 97 THR A C 5
ATOM 8195 O O . THR A 1 97 ? 15.274 2.091 26.673 1.00 0.00 97 THR A O 5
ATOM 8206 N N . CYS A 1 98 ? 16.496 0.894 25.218 1.00 0.00 98 CYS A N 5
ATOM 8207 C CA . CYS A 1 98 ? 17.797 1.401 25.641 1.00 0.00 98 CYS A CA 5
ATOM 8208 C C . CYS A 1 98 ? 18.461 2.185 24.505 1.00 0.00 98 CYS A C 5
ATOM 8209 O O . CYS A 1 98 ? 18.166 1.965 23.330 1.00 0.00 98 CYS A O 5
ATOM 8216 N N . THR A 1 99 ? 19.410 3.054 24.840 1.00 0.00 99 THR A N 5
ATOM 8217 C CA . THR A 1 99 ? 20.280 3.711 23.879 1.00 0.00 99 THR A CA 5
ATOM 8218 C C . THR A 1 99 ? 21.705 3.378 24.323 1.00 0.00 99 THR A C 5
ATOM 8219 O O . THR A 1 99 ? 22.003 3.407 25.518 1.00 0.00 99 THR A O 5
ATOM 8230 N N . ILE A 1 100 ? 22.579 3.018 23.384 1.00 0.00 100 ILE A N 5
ATOM 8231 C CA . ILE A 1 100 ? 23.937 2.583 23.683 1.00 0.00 100 ILE A CA 5
ATOM 8232 C C . ILE A 1 100 ? 24.843 3.250 22.654 1.00 0.00 100 ILE A C 5
ATOM 8233 O O . ILE A 1 100 ? 24.543 3.229 21.459 1.00 0.00 100 ILE A O 5
ATOM 8249 N N . THR A 1 101 ? 25.949 3.832 23.114 1.00 0.00 101 THR A N 5
ATOM 8250 C CA . THR A 1 101 ? 26.931 4.490 22.268 1.00 0.00 101 THR A CA 5
ATOM 8251 C C . THR A 1 101 ? 28.309 4.026 22.733 1.00 0.00 101 THR A C 5
ATOM 8252 O O . THR A 1 101 ? 28.599 4.075 23.928 1.00 0.00 101 THR A O 5
ATOM 8263 N N . ARG A 1 102 ? 29.158 3.566 21.805 1.00 0.00 102 ARG A N 5
ATOM 8264 C CA . ARG A 1 102 ? 30.544 3.159 22.046 1.00 0.00 102 ARG A CA 5
ATOM 8265 C C . ARG A 1 102 ? 30.730 2.274 23.294 1.00 0.00 102 ARG A C 5
ATOM 8266 O O . ARG A 1 102 ? 31.703 2.428 24.032 1.00 0.00 102 ARG A O 5
ATOM 8287 N N . GLY A 1 103 ? 29.800 1.343 23.536 1.00 0.00 103 GLY A N 5
ATOM 8288 C CA . GLY A 1 103 ? 29.883 0.388 24.640 1.00 0.00 103 GLY A CA 5
ATOM 8289 C C . GLY A 1 103 ? 29.330 0.918 25.968 1.00 0.00 103 GLY A C 5
ATOM 8290 O O . GLY A 1 103 ? 29.500 0.248 26.986 1.00 0.00 103 GLY A O 5
ATOM 8294 N N . VAL A 1 104 ? 28.669 2.080 25.983 1.00 0.00 104 VAL A N 5
ATOM 8295 C CA . VAL A 1 104 ? 28.125 2.704 27.187 1.00 0.00 104 VAL A CA 5
ATOM 8296 C C . VAL A 1 104 ? 26.625 2.911 26.959 1.00 0.00 104 VAL A C 5
ATOM 8297 O O . VAL A 1 104 ? 26.222 3.592 26.012 1.00 0.00 104 VAL A O 5
ATOM 8310 N N . ALA A 1 105 ? 25.794 2.281 27.795 1.00 0.00 105 ALA A N 5
ATOM 8311 C CA . ALA A 1 105 ? 24.347 2.461 27.782 1.00 0.00 105 ALA A CA 5
ATOM 8312 C C . ALA A 1 105 ? 23.972 3.781 28.463 1.00 0.00 105 ALA A C 5
ATOM 8313 O O . ALA A 1 105 ? 24.679 4.238 29.367 1.00 0.00 105 ALA A O 5
ATOM 8320 N N . THR A 1 106 ? 22.843 4.371 28.076 1.00 0.00 106 THR A N 5
ATOM 8321 C CA . THR A 1 106 ? 22.261 5.514 28.769 1.00 0.00 106 THR A CA 5
ATOM 8322 C C . THR A 1 106 ? 21.839 5.111 30.197 1.00 0.00 106 THR A C 5
ATOM 8323 O O . THR A 1 106 ? 21.413 3.970 30.406 1.00 0.00 106 THR A O 5
ATOM 8334 N N . PRO A 1 107 ? 21.892 6.028 31.182 1.00 0.00 107 PRO A N 5
ATOM 8335 C CA . PRO A 1 107 ? 21.539 5.741 32.571 1.00 0.00 107 PRO A CA 5
ATOM 8336 C C . PRO A 1 107 ? 20.024 5.773 32.847 1.00 0.00 107 PRO A C 5
ATOM 8337 O O . PRO A 1 107 ? 19.602 5.742 34.006 1.00 0.00 107 PRO A O 5
ATOM 8348 N N . ALA A 1 108 ? 19.205 5.870 31.800 1.00 0.00 108 ALA A N 5
ATOM 8349 C CA . ALA A 1 108 ? 17.755 5.934 31.899 1.00 0.00 108 ALA A CA 5
ATOM 8350 C C . ALA A 1 108 ? 17.226 4.592 32.406 1.00 0.00 108 ALA A C 5
ATOM 8351 O O . ALA A 1 108 ? 17.639 3.539 31.915 1.00 0.00 108 ALA A O 5
ATOM 8358 N N . ALA A 1 109 ? 16.253 4.630 33.320 1.00 0.00 109 ALA A N 5
ATOM 8359 C CA . ALA A 1 109 ? 15.607 3.431 33.854 1.00 0.00 109 ALA A CA 5
ATOM 8360 C C . ALA A 1 109 ? 14.865 2.633 32.768 1.00 0.00 109 ALA A C 5
ATOM 8361 O O . ALA A 1 109 ? 14.561 1.457 32.978 1.00 0.00 109 ALA A O 5
ATOM 8368 N N . ALA A 1 110 ? 14.569 3.254 31.618 1.00 0.00 110 ALA A N 5
ATOM 8369 C CA . ALA A 1 110 ? 13.953 2.576 30.484 1.00 0.00 110 ALA A CA 5
ATOM 8370 C C . ALA A 1 110 ? 14.902 1.552 29.849 1.00 0.00 110 ALA A C 5
ATOM 8371 O O . ALA A 1 110 ? 14.425 0.582 29.261 1.00 0.00 110 ALA A O 5
ATOM 8378 N N . CYS A 1 111 ? 16.223 1.733 29.967 1.00 0.00 111 CYS A N 5
ATOM 8379 C CA . CYS A 1 111 ? 17.176 0.780 29.423 1.00 0.00 111 CYS A CA 5
ATOM 8380 C C . CYS A 1 111 ? 17.089 -0.527 30.211 1.00 0.00 111 CYS A C 5
ATOM 8381 O O . CYS A 1 111 ? 17.152 -0.518 31.444 1.00 0.00 111 CYS A O 5
ATOM 8388 N N . LYS A 1 112 ? 17.027 -1.653 29.499 1.00 0.00 112 LYS A N 5
ATOM 8389 C CA . LYS A 1 112 ? 17.153 -3.000 30.047 1.00 0.00 112 LYS A CA 5
ATOM 8390 C C . LYS A 1 112 ? 18.153 -3.731 29.161 1.00 0.00 112 LYS A C 5
ATOM 8391 O O . LYS A 1 112 ? 18.047 -3.649 27.936 1.00 0.00 112 LYS A O 5
ATOM 8410 N N . ILE A 1 113 ? 19.103 -4.433 29.775 1.00 0.00 113 ILE A N 5
ATOM 8411 C CA . ILE A 1 113 ? 20.109 -5.273 29.135 1.00 0.00 113 ILE A CA 5
ATOM 8412 C C . ILE A 1 113 ? 20.238 -6.479 30.066 1.00 0.00 113 ILE A C 5
ATOM 8413 O O . ILE A 1 113 ? 20.403 -6.298 31.278 1.00 0.00 113 ILE A O 5
ATOM 8429 N N . SER A 1 114 ? 20.190 -7.692 29.516 1.00 0.00 114 SER A N 5
ATOM 8430 C CA . SER A 1 114 ? 20.357 -8.938 30.253 1.00 0.00 114 SER A CA 5
ATOM 8431 C C . SER A 1 114 ? 21.054 -9.946 29.341 1.00 0.00 114 SER A C 5
ATOM 8432 O O . SER A 1 114 ? 20.733 -10.017 28.155 1.00 0.00 114 SER A O 5
ATOM 8440 N N . GLY A 1 115 ? 21.995 -10.727 29.882 1.00 0.00 115 GLY A N 5
ATOM 8441 C CA . GLY A 1 115 ? 22.637 -11.842 29.187 1.00 0.00 115 GLY A CA 5
ATOM 8442 C C . GLY A 1 115 ? 23.501 -11.441 27.986 1.00 0.00 115 GLY A C 5
ATOM 8443 O O . GLY A 1 115 ? 23.789 -12.299 27.147 1.00 0.00 115 GLY A O 5
ATOM 8447 N N . CYS A 1 116 ? 23.886 -10.164 27.872 1.00 0.00 116 CYS A N 5
ATOM 8448 C CA . CYS A 1 116 ? 24.655 -9.645 26.747 1.00 0.00 116 CYS A CA 5
ATOM 8449 C C . CYS A 1 116 ? 26.135 -9.484 27.085 1.00 0.00 116 CYS A C 5
ATOM 8450 O O . CYS A 1 116 ? 26.519 -9.376 28.254 1.00 0.00 116 CYS A O 5
ATOM 8457 N N . SER A 1 117 ? 26.935 -9.366 26.029 1.00 0.00 117 SER A N 5
ATOM 8458 C CA . SER A 1 117 ? 28.338 -8.982 26.049 1.00 0.00 117 SER A CA 5
ATOM 8459 C C . SER A 1 117 ? 28.492 -7.930 24.946 1.00 0.00 117 SER A C 5
ATOM 8460 O O . SER A 1 117 ? 27.817 -8.021 23.917 1.00 0.00 117 SER A O 5
ATOM 8468 N N . LEU A 1 118 ? 29.325 -6.912 25.158 1.00 0.00 118 LEU A N 5
ATOM 8469 C CA . LEU A 1 118 ? 29.516 -5.816 24.208 1.00 0.00 118 LEU A CA 5
ATOM 8470 C C . LEU A 1 118 ? 31.010 -5.605 23.984 1.00 0.00 118 LEU A C 5
ATOM 8471 O O . LEU A 1 118 ? 31.816 -5.857 24.886 1.00 0.00 118 LEU A O 5
ATOM 8487 N N . SER A 1 119 ? 31.356 -5.085 22.806 1.00 0.00 119 SER A N 5
ATOM 8488 C CA . SER A 1 119 ? 32.741 -4.900 22.370 1.00 0.00 119 SER A CA 5
ATOM 8489 C C . SER A 1 119 ? 32.968 -3.519 21.729 1.00 0.00 119 SER A C 5
ATOM 8490 O O . SER A 1 119 ? 34.026 -3.295 21.134 1.00 0.00 119 SER A O 5
ATOM 8498 N N . ALA A 1 120 ? 32.009 -2.587 21.877 1.00 0.00 120 ALA A N 5
ATOM 8499 C CA . ALA A 1 120 ? 32.039 -1.246 21.287 1.00 0.00 120 ALA A CA 5
ATOM 8500 C C . ALA A 1 120 ? 32.385 -1.309 19.787 1.00 0.00 120 ALA A C 5
ATOM 8501 O O . ALA A 1 120 ? 31.954 -2.236 19.092 1.00 0.00 120 ALA A O 5
ATOM 8508 N N . MET A 1 121 ? 33.126 -0.320 19.290 1.00 0.00 121 MET A N 5
ATOM 8509 C CA . MET A 1 121 ? 33.697 -0.276 17.953 1.00 0.00 121 MET A CA 5
ATOM 8510 C C . MET A 1 121 ? 35.098 0.299 18.096 1.00 0.00 121 MET A C 5
ATOM 8511 O O . MET A 1 121 ? 35.226 1.363 18.737 1.00 0.00 121 MET A O 5
ATOM 8526 N N . ASP A 1 1 ? -0.749 -11.507 -0.369 1.00 0.00 1 ASP A N 6
ATOM 8527 C CA . ASP A 1 1 ? 0.083 -10.721 -1.312 1.00 0.00 1 ASP A CA 6
ATOM 8528 C C . ASP A 1 1 ? 1.006 -9.763 -0.553 1.00 0.00 1 ASP A C 6
ATOM 8529 O O . ASP A 1 1 ? 0.778 -9.457 0.620 1.00 0.00 1 ASP A O 6
ATOM 8540 N N . GLY A 1 2 ? 2.056 -9.276 -1.219 1.00 0.00 2 GLY A N 6
ATOM 8541 C CA . GLY A 1 2 ? 3.022 -8.337 -0.664 1.00 0.00 2 GLY A CA 6
ATOM 8542 C C . GLY A 1 2 ? 4.030 -7.924 -1.736 1.00 0.00 2 GLY A C 6
ATOM 8543 O O . GLY A 1 2 ? 3.995 -8.434 -2.860 1.00 0.00 2 GLY A O 6
ATOM 8547 N N . THR A 1 3 ? 4.920 -6.995 -1.389 1.00 0.00 3 THR A N 6
ATOM 8548 C CA . THR A 1 3 ? 5.979 -6.488 -2.254 1.00 0.00 3 THR A CA 6
ATOM 8549 C C . THR A 1 3 ? 7.087 -5.912 -1.356 1.00 0.00 3 THR A C 6
ATOM 8550 O O . THR A 1 3 ? 6.966 -5.943 -0.126 1.00 0.00 3 THR A O 6
ATOM 8561 N N . CYS A 1 4 ? 8.147 -5.374 -1.957 1.00 0.00 4 CYS A N 6
ATOM 8562 C CA . CYS A 1 4 ? 9.299 -4.786 -1.282 1.00 0.00 4 CYS A CA 6
ATOM 8563 C C . CYS A 1 4 ? 9.663 -3.459 -1.958 1.00 0.00 4 CYS A C 6
ATOM 8564 O O . CYS A 1 4 ? 9.171 -3.150 -3.046 1.00 0.00 4 CYS A O 6
ATOM 8571 N N . VAL A 1 5 ? 10.602 -2.726 -1.359 1.00 0.00 5 VAL A N 6
ATOM 8572 C CA . VAL A 1 5 ? 11.240 -1.545 -1.936 1.00 0.00 5 VAL A CA 6
ATOM 8573 C C . VAL A 1 5 ? 12.751 -1.839 -1.946 1.00 0.00 5 VAL A C 6
ATOM 8574 O O . VAL A 1 5 ? 13.577 -1.100 -1.404 1.00 0.00 5 VAL A O 6
ATOM 8587 N N . ASN A 1 6 ? 13.122 -2.992 -2.516 1.00 0.00 6 ASN A N 6
ATOM 8588 C CA . ASN A 1 6 ? 14.523 -3.356 -2.685 1.00 0.00 6 ASN A CA 6
ATOM 8589 C C . ASN A 1 6 ? 15.118 -2.423 -3.737 1.00 0.00 6 ASN A C 6
ATOM 8590 O O . ASN A 1 6 ? 14.711 -2.460 -4.901 1.00 0.00 6 ASN A O 6
ATOM 8601 N N . THR A 1 7 ? 16.044 -1.563 -3.317 1.00 0.00 7 THR A N 6
ATOM 8602 C CA . THR A 1 7 ? 16.633 -0.543 -4.167 1.00 0.00 7 THR A CA 6
ATOM 8603 C C . THR A 1 7 ? 17.809 -1.139 -4.959 1.00 0.00 7 THR A C 6
ATOM 8604 O O . THR A 1 7 ? 17.865 -0.964 -6.178 1.00 0.00 7 THR A O 6
ATOM 8615 N N . ASN A 1 8 ? 18.734 -1.852 -4.296 1.00 0.00 8 ASN A N 6
ATOM 8616 C CA . ASN A 1 8 ? 19.954 -2.390 -4.923 1.00 0.00 8 ASN A CA 6
ATOM 8617 C C . ASN A 1 8 ? 20.593 -3.503 -4.072 1.00 0.00 8 ASN A C 6
ATOM 8618 O O . ASN A 1 8 ? 21.817 -3.649 -4.037 1.00 0.00 8 ASN A O 6
ATOM 8629 N N . SER A 1 9 ? 19.793 -4.226 -3.290 1.00 0.00 9 SER A N 6
ATOM 8630 C CA . SER A 1 9 ? 20.247 -5.235 -2.336 1.00 0.00 9 SER A CA 6
ATOM 8631 C C . SER A 1 9 ? 20.090 -6.638 -2.906 1.00 0.00 9 SER A C 6
ATOM 8632 O O . SER A 1 9 ? 19.352 -6.852 -3.874 1.00 0.00 9 SER A O 6
ATOM 8640 N N . GLN A 1 10 ? 20.728 -7.599 -2.239 1.00 0.00 10 GLN A N 6
ATOM 8641 C CA . GLN A 1 10 ? 20.617 -9.012 -2.552 1.00 0.00 10 GLN A CA 6
ATOM 8642 C C . GLN A 1 10 ? 19.913 -9.721 -1.394 1.00 0.00 10 GLN A C 6
ATOM 8643 O O . GLN A 1 10 ? 20.357 -9.666 -0.243 1.00 0.00 10 GLN A O 6
ATOM 8657 N N . ILE A 1 11 ? 18.785 -10.352 -1.711 1.00 0.00 11 ILE A N 6
ATOM 8658 C CA . ILE A 1 11 ? 17.880 -11.006 -0.776 1.00 0.00 11 ILE A CA 6
ATOM 8659 C C . ILE A 1 11 ? 17.890 -12.473 -1.206 1.00 0.00 11 ILE A C 6
ATOM 8660 O O . ILE A 1 11 ? 17.568 -12.782 -2.357 1.00 0.00 11 ILE A O 6
ATOM 8676 N N . THR A 1 12 ? 18.344 -13.358 -0.320 1.00 0.00 12 THR A N 6
ATOM 8677 C CA . THR A 1 12 ? 18.509 -14.775 -0.666 1.00 0.00 12 THR A CA 6
ATOM 8678 C C . THR A 1 12 ? 17.154 -15.486 -0.860 1.00 0.00 12 THR A C 6
ATOM 8679 O O . THR A 1 12 ? 16.092 -14.949 -0.531 1.00 0.00 12 THR A O 6
ATOM 8690 N N . ALA A 1 13 ? 17.190 -16.711 -1.401 1.00 0.00 13 ALA A N 6
ATOM 8691 C CA . ALA A 1 13 ? 16.008 -17.477 -1.794 1.00 0.00 13 ALA A CA 6
ATOM 8692 C C . ALA A 1 13 ? 15.030 -17.739 -0.641 1.00 0.00 13 ALA A C 6
ATOM 8693 O O . ALA A 1 13 ? 13.831 -17.883 -0.888 1.00 0.00 13 ALA A O 6
ATOM 8700 N N . ASN A 1 14 ? 15.521 -17.800 0.603 1.00 0.00 14 ASN A N 6
ATOM 8701 C CA . ASN A 1 14 ? 14.705 -18.056 1.798 1.00 0.00 14 ASN A CA 6
ATOM 8702 C C . ASN A 1 14 ? 14.631 -16.812 2.695 1.00 0.00 14 ASN A C 6
ATOM 8703 O O . ASN A 1 14 ? 14.451 -16.905 3.913 1.00 0.00 14 ASN A O 6
ATOM 8714 N N . SER A 1 15 ? 14.780 -15.637 2.089 1.00 0.00 15 SER A N 6
ATOM 8715 C CA . SER A 1 15 ? 14.763 -14.344 2.748 1.00 0.00 15 SER A CA 6
ATOM 8716 C C . SER A 1 15 ? 13.661 -13.481 2.142 1.00 0.00 15 SER A C 6
ATOM 8717 O O . SER A 1 15 ? 13.181 -13.754 1.036 1.00 0.00 15 SER A O 6
ATOM 8725 N N . GLN A 1 16 ? 13.238 -12.450 2.874 1.00 0.00 16 GLN A N 6
ATOM 8726 C CA . GLN A 1 16 ? 12.081 -11.634 2.531 1.00 0.00 16 GLN A CA 6
ATOM 8727 C C . GLN A 1 16 ? 12.353 -10.183 2.919 1.00 0.00 16 GLN A C 6
ATOM 8728 O O . GLN A 1 16 ? 13.104 -9.924 3.859 1.00 0.00 16 GLN A O 6
ATOM 8742 N N . CYS A 1 17 ? 11.694 -9.265 2.209 1.00 0.00 17 CYS A N 6
ATOM 8743 C CA . CYS A 1 17 ? 11.840 -7.814 2.317 1.00 0.00 17 CYS A CA 6
ATOM 8744 C C . CYS A 1 17 ? 10.465 -7.115 2.386 1.00 0.00 17 CYS A C 6
ATOM 8745 O O . CYS A 1 17 ? 10.332 -5.958 1.982 1.00 0.00 17 CYS A O 6
ATOM 8752 N N . VAL A 1 18 ? 9.428 -7.825 2.844 1.00 0.00 18 VAL A N 6
ATOM 8753 C CA . VAL A 1 18 ? 8.027 -7.402 2.761 1.00 0.00 18 VAL A CA 6
ATOM 8754 C C . VAL A 1 18 ? 7.817 -6.000 3.351 1.00 0.00 18 VAL A C 6
ATOM 8755 O O . VAL A 1 18 ? 8.232 -5.720 4.479 1.00 0.00 18 VAL A O 6
ATOM 8768 N N . LYS A 1 19 ? 7.156 -5.120 2.585 1.00 0.00 19 LYS A N 6
ATOM 8769 C CA . LYS A 1 19 ? 6.876 -3.708 2.893 1.00 0.00 19 LYS A CA 6
ATOM 8770 C C . LYS A 1 19 ? 8.122 -2.881 3.222 1.00 0.00 19 LYS A C 6
ATOM 8771 O O . LYS A 1 19 ? 7.978 -1.717 3.594 1.00 0.00 19 LYS A O 6
ATOM 8790 N N . SER A 1 20 ? 9.326 -3.426 3.082 1.00 0.00 20 SER A N 6
ATOM 8791 C CA . SER A 1 20 ? 10.533 -2.815 3.601 1.00 0.00 20 SER A CA 6
ATOM 8792 C C . SER A 1 20 ? 11.454 -2.346 2.487 1.00 0.00 20 SER A C 6
ATOM 8793 O O . SER A 1 20 ? 11.437 -2.879 1.372 1.00 0.00 20 SER A O 6
ATOM 8801 N N . THR A 1 21 ? 12.268 -1.346 2.804 1.00 0.00 21 THR A N 6
ATOM 8802 C CA . THR A 1 21 ? 13.253 -0.790 1.894 1.00 0.00 21 THR A CA 6
ATOM 8803 C C . THR A 1 21 ? 14.573 -1.494 2.176 1.00 0.00 21 THR A C 6
ATOM 8804 O O . THR A 1 21 ? 14.906 -1.739 3.338 1.00 0.00 21 THR A O 6
ATOM 8815 N N . ALA A 1 22 ? 15.340 -1.811 1.134 1.00 0.00 22 ALA A N 6
ATOM 8816 C CA . ALA A 1 22 ? 16.644 -2.430 1.289 1.00 0.00 22 ALA A CA 6
ATOM 8817 C C . ALA A 1 22 ? 17.615 -1.678 0.399 1.00 0.00 22 ALA A C 6
ATOM 8818 O O . ALA A 1 22 ? 17.461 -1.685 -0.827 1.00 0.00 22 ALA A O 6
ATOM 8825 N N . THR A 1 23 ? 18.612 -1.048 1.012 1.00 0.00 23 THR A N 6
ATOM 8826 C CA . THR A 1 23 ? 19.504 -0.119 0.331 1.00 0.00 23 THR A CA 6
ATOM 8827 C C . THR A 1 23 ? 20.910 -0.733 0.294 1.00 0.00 23 THR A C 6
ATOM 8828 O O . THR A 1 23 ? 21.690 -0.574 1.232 1.00 0.00 23 THR A O 6
ATOM 8839 N N . ASN A 1 24 ? 21.205 -1.458 -0.790 1.00 0.00 24 ASN A N 6
ATOM 8840 C CA . ASN A 1 24 ? 22.437 -2.212 -1.042 1.00 0.00 24 ASN A CA 6
ATOM 8841 C C . ASN A 1 24 ? 22.904 -3.048 0.154 1.00 0.00 24 ASN A C 6
ATOM 8842 O O . ASN A 1 24 ? 24.028 -2.908 0.636 1.00 0.00 24 ASN A O 6
ATOM 8853 N N . CYS A 1 25 ? 22.022 -3.924 0.635 1.00 0.00 25 CYS A N 6
ATOM 8854 C CA . CYS A 1 25 ? 22.280 -4.852 1.725 1.00 0.00 25 CYS A CA 6
ATOM 8855 C C . CYS A 1 25 ? 22.487 -6.262 1.171 1.00 0.00 25 CYS A C 6
ATOM 8856 O O . CYS A 1 25 ? 22.229 -6.523 -0.007 1.00 0.00 25 CYS A O 6
ATOM 8863 N N . TYR A 1 26 ? 22.888 -7.187 2.041 1.00 0.00 26 TYR A N 6
ATOM 8864 C CA . TYR A 1 26 ? 22.939 -8.616 1.764 1.00 0.00 26 TYR A CA 6
ATOM 8865 C C . TYR A 1 26 ? 22.204 -9.272 2.926 1.00 0.00 26 TYR A C 6
ATOM 8866 O O . TYR A 1 26 ? 22.565 -9.076 4.089 1.00 0.00 26 TYR A O 6
ATOM 8884 N N . ILE A 1 27 ? 21.136 -9.996 2.602 1.00 0.00 27 ILE A N 6
ATOM 8885 C CA . ILE A 1 27 ? 20.222 -10.591 3.557 1.00 0.00 27 ILE A CA 6
ATOM 8886 C C . ILE A 1 27 ? 20.276 -12.095 3.283 1.00 0.00 27 ILE A C 6
ATOM 8887 O O . ILE A 1 27 ? 19.794 -12.561 2.246 1.00 0.00 27 ILE A O 6
ATOM 8903 N N . ASP A 1 28 ? 20.931 -12.836 4.182 1.00 0.00 28 ASP A N 6
ATOM 8904 C CA . ASP A 1 28 ? 21.265 -14.250 4.045 1.00 0.00 28 ASP A CA 6
ATOM 8905 C C . ASP A 1 28 ? 20.433 -15.051 5.040 1.00 0.00 28 ASP A C 6
ATOM 8906 O O . ASP A 1 28 ? 20.592 -14.872 6.248 1.00 0.00 28 ASP A O 6
ATOM 8915 N N . ASN A 1 29 ? 19.525 -15.899 4.548 1.00 0.00 29 ASN A N 6
ATOM 8916 C CA . ASN A 1 29 ? 18.505 -16.616 5.329 1.00 0.00 29 ASN A CA 6
ATOM 8917 C C . ASN A 1 29 ? 17.832 -15.725 6.391 1.00 0.00 29 ASN A C 6
ATOM 8918 O O . ASN A 1 29 ? 17.566 -16.171 7.509 1.00 0.00 29 ASN A O 6
ATOM 8929 N N . SER A 1 30 ? 17.590 -14.454 6.070 1.00 0.00 30 SER A N 6
ATOM 8930 C CA . SER A 1 30 ? 17.171 -13.433 7.016 1.00 0.00 30 SER A CA 6
ATOM 8931 C C . SER A 1 30 ? 15.911 -12.723 6.537 1.00 0.00 30 SER A C 6
ATOM 8932 O O . SER A 1 30 ? 15.563 -12.757 5.359 1.00 0.00 30 SER A O 6
ATOM 8940 N N . GLN A 1 31 ? 15.207 -12.067 7.454 1.00 0.00 31 GLN A N 6
ATOM 8941 C CA . GLN A 1 31 ? 13.892 -11.509 7.189 1.00 0.00 31 GLN A CA 6
ATOM 8942 C C . GLN A 1 31 ? 13.922 -10.025 7.551 1.00 0.00 31 GLN A C 6
ATOM 8943 O O . GLN A 1 31 ? 14.471 -9.641 8.584 1.00 0.00 31 GLN A O 6
ATOM 8957 N N . LEU A 1 32 ? 13.336 -9.202 6.689 1.00 0.00 32 LEU A N 6
ATOM 8958 C CA . LEU A 1 32 ? 13.262 -7.752 6.776 1.00 0.00 32 LEU A CA 6
ATOM 8959 C C . LEU A 1 32 ? 11.792 -7.457 6.495 1.00 0.00 32 LEU A C 6
ATOM 8960 O O . LEU A 1 32 ? 11.343 -7.681 5.370 1.00 0.00 32 LEU A O 6
ATOM 8976 N N . VAL A 1 33 ? 11.023 -7.036 7.499 1.00 0.00 33 VAL A N 6
ATOM 8977 C CA . VAL A 1 33 ? 9.569 -6.958 7.369 1.00 0.00 33 VAL A CA 6
ATOM 8978 C C . VAL A 1 33 ? 8.979 -5.702 8.016 1.00 0.00 33 VAL A C 6
ATOM 8979 O O . VAL A 1 33 ? 9.615 -5.061 8.859 1.00 0.00 33 VAL A O 6
ATOM 8992 N N . ASP A 1 34 ? 7.725 -5.410 7.648 1.00 0.00 34 ASP A N 6
ATOM 8993 C CA . ASP A 1 34 ? 6.860 -4.378 8.219 1.00 0.00 34 ASP A CA 6
ATOM 8994 C C . ASP A 1 34 ? 7.524 -3.001 8.231 1.00 0.00 34 ASP A C 6
ATOM 8995 O O . ASP A 1 34 ? 7.817 -2.439 9.280 1.00 0.00 34 ASP A O 6
ATOM 9004 N N . THR A 1 35 ? 7.786 -2.455 7.044 1.00 0.00 35 THR A N 6
ATOM 9005 C CA . THR A 1 35 ? 8.498 -1.209 6.830 1.00 0.00 35 THR A CA 6
ATOM 9006 C C . THR A 1 35 ? 9.818 -1.067 7.603 1.00 0.00 35 THR A C 6
ATOM 9007 O O . THR A 1 35 ? 10.085 -0.049 8.251 1.00 0.00 35 THR A O 6
ATOM 9018 N N . SER A 1 36 ? 10.642 -2.111 7.575 1.00 0.00 36 SER A N 6
ATOM 9019 C CA . SER A 1 36 ? 12.012 -1.985 8.021 1.00 0.00 36 SER A CA 6
ATOM 9020 C C . SER A 1 36 ? 12.748 -1.262 6.884 1.00 0.00 36 SER A C 6
ATOM 9021 O O . SER A 1 36 ? 12.261 -1.190 5.748 1.00 0.00 36 SER A O 6
ATOM 9029 N N . ILE A 1 37 ? 13.922 -0.712 7.166 1.00 0.00 37 ILE A N 6
ATOM 9030 C CA . ILE A 1 37 ? 14.695 0.049 6.195 1.00 0.00 37 ILE A CA 6
ATOM 9031 C C . ILE A 1 37 ? 16.161 -0.355 6.397 1.00 0.00 37 ILE A C 6
ATOM 9032 O O . ILE A 1 37 ? 16.807 0.085 7.352 1.00 0.00 37 ILE A O 6
ATOM 9048 N N . CYS A 1 38 ? 16.676 -1.243 5.542 1.00 0.00 38 CYS A N 6
ATOM 9049 C CA . CYS A 1 38 ? 18.055 -1.692 5.627 1.00 0.00 38 CYS A CA 6
ATOM 9050 C C . CYS A 1 38 ? 18.914 -0.700 4.860 1.00 0.00 38 CYS A C 6
ATOM 9051 O O . CYS A 1 38 ? 18.530 -0.296 3.754 1.00 0.00 38 CYS A O 6
ATOM 9058 N N . THR A 1 39 ? 20.099 -0.383 5.378 1.00 0.00 39 THR A N 6
ATOM 9059 C CA . THR A 1 39 ? 21.061 0.448 4.664 1.00 0.00 39 THR A CA 6
ATOM 9060 C C . THR A 1 39 ? 22.446 -0.167 4.831 1.00 0.00 39 THR A C 6
ATOM 9061 O O . THR A 1 39 ? 22.963 -0.269 5.946 1.00 0.00 39 THR A O 6
ATOM 9072 N N . ARG A 1 40 ? 23.046 -0.579 3.714 1.00 0.00 40 ARG A N 6
ATOM 9073 C CA . ARG A 1 40 ? 24.405 -1.113 3.573 1.00 0.00 40 ARG A CA 6
ATOM 9074 C C . ARG A 1 40 ? 24.821 -2.102 4.670 1.00 0.00 40 ARG A C 6
ATOM 9075 O O . ARG A 1 40 ? 25.981 -2.118 5.082 1.00 0.00 40 ARG A O 6
ATOM 9096 N N . SER A 1 41 ? 23.881 -2.916 5.152 1.00 0.00 41 SER A N 6
ATOM 9097 C CA . SER A 1 41 ? 24.091 -3.828 6.267 1.00 0.00 41 SER A CA 6
ATOM 9098 C C . SER A 1 41 ? 24.117 -5.280 5.778 1.00 0.00 41 SER A C 6
ATOM 9099 O O . SER A 1 41 ? 23.672 -5.601 4.671 1.00 0.00 41 SER A O 6
ATOM 9107 N N . GLN A 1 42 ? 24.617 -6.153 6.647 1.00 0.00 42 GLN A N 6
ATOM 9108 C CA . GLN A 1 42 ? 24.661 -7.598 6.469 1.00 0.00 42 GLN A CA 6
ATOM 9109 C C . GLN A 1 42 ? 23.702 -8.199 7.487 1.00 0.00 42 GLN A C 6
ATOM 9110 O O . GLN A 1 42 ? 23.879 -7.961 8.683 1.00 0.00 42 GLN A O 6
ATOM 9124 N N . TYR A 1 43 ? 22.726 -8.988 7.044 1.00 0.00 43 TYR A N 6
ATOM 9125 C CA . TYR A 1 43 ? 21.891 -9.787 7.936 1.00 0.00 43 TYR A CA 6
ATOM 9126 C C . TYR A 1 43 ? 22.200 -11.243 7.607 1.00 0.00 43 TYR A C 6
ATOM 9127 O O . TYR A 1 43 ? 22.272 -11.594 6.424 1.00 0.00 43 TYR A O 6
ATOM 9145 N N . SER A 1 44 ? 22.366 -12.075 8.630 1.00 0.00 44 SER A N 6
ATOM 9146 C CA . SER A 1 44 ? 22.724 -13.472 8.478 1.00 0.00 44 SER A CA 6
ATOM 9147 C C . SER A 1 44 ? 21.950 -14.279 9.524 1.00 0.00 44 SER A C 6
ATOM 9148 O O . SER A 1 44 ? 22.132 -14.091 10.728 1.00 0.00 44 SER A O 6
ATOM 9156 N N . ASP A 1 45 ? 21.082 -15.177 9.055 1.00 0.00 45 ASP A N 6
ATOM 9157 C CA . ASP A 1 45 ? 20.129 -15.964 9.839 1.00 0.00 45 ASP A CA 6
ATOM 9158 C C . ASP A 1 45 ? 19.371 -15.145 10.904 1.00 0.00 45 ASP A C 6
ATOM 9159 O O . ASP A 1 45 ? 19.169 -15.603 12.030 1.00 0.00 45 ASP A O 6
ATOM 9168 N N . ALA A 1 46 ? 18.968 -13.913 10.568 1.00 0.00 46 ALA A N 6
ATOM 9169 C CA . ALA A 1 46 ? 18.434 -12.917 11.497 1.00 0.00 46 ALA A CA 6
ATOM 9170 C C . ALA A 1 46 ? 17.049 -12.407 11.074 1.00 0.00 46 ALA A C 6
ATOM 9171 O O . ALA A 1 46 ? 16.592 -12.659 9.958 1.00 0.00 46 ALA A O 6
ATOM 9178 N N . ASN A 1 47 ? 16.381 -11.644 11.944 1.00 0.00 47 ASN A N 6
ATOM 9179 C CA . ASN A 1 47 ? 15.084 -11.026 11.663 1.00 0.00 47 ASN A CA 6
ATOM 9180 C C . ASN A 1 47 ? 15.100 -9.571 12.103 1.00 0.00 47 ASN A C 6
ATOM 9181 O O . ASN A 1 47 ? 15.629 -9.243 13.164 1.00 0.00 47 ASN A O 6
ATOM 9192 N N . VAL A 1 48 ? 14.489 -8.719 11.295 1.00 0.00 48 VAL A N 6
ATOM 9193 C CA . VAL A 1 48 ? 14.442 -7.277 11.457 1.00 0.00 48 VAL A CA 6
ATOM 9194 C C . VAL A 1 48 ? 13.010 -6.847 11.134 1.00 0.00 48 VAL A C 6
ATOM 9195 O O . VAL A 1 48 ? 12.493 -7.175 10.061 1.00 0.00 48 VAL A O 6
ATOM 9208 N N . LYS A 1 49 ? 12.356 -6.145 12.067 1.00 0.00 49 LYS A N 6
ATOM 9209 C CA . LYS A 1 49 ? 10.935 -5.811 11.975 1.00 0.00 49 LYS A CA 6
ATOM 9210 C C . LYS A 1 49 ? 10.732 -4.350 12.357 1.00 0.00 49 LYS A C 6
ATOM 9211 O O . LYS A 1 49 ? 11.151 -3.925 13.439 1.00 0.00 49 LYS A O 6
ATOM 9230 N N . LYS A 1 50 ? 10.082 -3.594 11.470 1.00 0.00 50 LYS A N 6
ATOM 9231 C CA . LYS A 1 50 ? 9.942 -2.139 11.508 1.00 0.00 50 LYS A CA 6
ATOM 9232 C C . LYS A 1 50 ? 11.170 -1.444 12.104 1.00 0.00 50 LYS A C 6
ATOM 9233 O O . LYS A 1 50 ? 11.047 -0.645 13.031 1.00 0.00 50 LYS A O 6
ATOM 9252 N N . SER A 1 51 ? 12.365 -1.780 11.620 1.00 0.00 51 SER A N 6
ATOM 9253 C CA . SER A 1 51 ? 13.619 -1.316 12.198 1.00 0.00 51 SER A CA 6
ATOM 9254 C C . SER A 1 51 ? 14.492 -0.756 11.089 1.00 0.00 51 SER A C 6
ATOM 9255 O O . SER A 1 51 ? 14.311 -1.094 9.919 1.00 0.00 51 SER A O 6
ATOM 9263 N N . VAL A 1 52 ? 15.447 0.092 11.447 1.00 0.00 52 VAL A N 6
ATOM 9264 C CA . VAL A 1 52 ? 16.316 0.780 10.511 1.00 0.00 52 VAL A CA 6
ATOM 9265 C C . VAL A 1 52 ? 17.731 0.292 10.802 1.00 0.00 52 VAL A C 6
ATOM 9266 O O . VAL A 1 52 ? 18.091 0.133 11.973 1.00 0.00 52 VAL A O 6
ATOM 9279 N N . THR A 1 53 ? 18.542 0.062 9.771 1.00 0.00 53 THR A N 6
ATOM 9280 C CA . THR A 1 53 ? 19.936 -0.319 9.958 1.00 0.00 53 THR A CA 6
ATOM 9281 C C . THR A 1 53 ? 20.802 0.563 9.074 1.00 0.00 53 THR A C 6
ATOM 9282 O O . THR A 1 53 ? 20.387 0.922 7.969 1.00 0.00 53 THR A O 6
ATOM 9293 N N . THR A 1 54 ? 21.999 0.902 9.549 1.00 0.00 54 THR A N 6
ATOM 9294 C CA . THR A 1 54 ? 23.013 1.575 8.762 1.00 0.00 54 THR A CA 6
ATOM 9295 C C . THR A 1 54 ? 24.345 0.900 9.070 1.00 0.00 54 THR A C 6
ATOM 9296 O O . THR A 1 54 ? 24.812 0.971 10.207 1.00 0.00 54 THR A O 6
ATOM 9307 N N . ASP A 1 55 ? 24.958 0.279 8.057 1.00 0.00 55 ASP A N 6
ATOM 9308 C CA . ASP A 1 55 ? 26.284 -0.346 8.121 1.00 0.00 55 ASP A CA 6
ATOM 9309 C C . ASP A 1 55 ? 26.430 -1.290 9.323 1.00 0.00 55 ASP A C 6
ATOM 9310 O O . ASP A 1 55 ? 27.364 -1.171 10.119 1.00 0.00 55 ASP A O 6
ATOM 9319 N N . CYS A 1 56 ? 25.476 -2.212 9.491 1.00 0.00 56 CYS A N 6
ATOM 9320 C CA . CYS A 1 56 ? 25.442 -3.132 10.620 1.00 0.00 56 CYS A CA 6
ATOM 9321 C C . CYS A 1 56 ? 25.747 -4.550 10.153 1.00 0.00 56 CYS A C 6
ATOM 9322 O O . CYS A 1 56 ? 25.654 -4.853 8.961 1.00 0.00 56 CYS A O 6
ATOM 9329 N N . ASN A 1 57 ? 26.063 -5.438 11.095 1.00 0.00 57 ASN A N 6
ATOM 9330 C CA . ASN A 1 57 ? 26.265 -6.856 10.846 1.00 0.00 57 ASN A CA 6
ATOM 9331 C C . ASN A 1 57 ? 25.421 -7.543 11.901 1.00 0.00 57 ASN A C 6
ATOM 9332 O O . ASN A 1 57 ? 25.695 -7.395 13.089 1.00 0.00 57 ASN A O 6
ATOM 9343 N N . ILE A 1 58 ? 24.361 -8.221 11.482 1.00 0.00 58 ILE A N 6
ATOM 9344 C CA . ILE A 1 58 ? 23.331 -8.738 12.367 1.00 0.00 58 ILE A CA 6
ATOM 9345 C C . ILE A 1 58 ? 23.292 -10.241 12.133 1.00 0.00 58 ILE A C 6
ATOM 9346 O O . ILE A 1 58 ? 22.880 -10.693 11.066 1.00 0.00 58 ILE A O 6
ATOM 9362 N N . ASP A 1 59 ? 23.755 -11.009 13.116 1.00 0.00 59 ASP A N 6
ATOM 9363 C CA . ASP A 1 59 ? 23.991 -12.438 12.992 1.00 0.00 59 ASP A CA 6
ATOM 9364 C C . ASP A 1 59 ? 23.135 -13.149 14.029 1.00 0.00 59 ASP A C 6
ATOM 9365 O O . ASP A 1 59 ? 23.198 -12.800 15.208 1.00 0.00 59 ASP A O 6
ATOM 9374 N N . LYS A 1 60 ? 22.313 -14.113 13.607 1.00 0.00 60 LYS A N 6
ATOM 9375 C CA . LYS A 1 60 ? 21.465 -14.938 14.480 1.00 0.00 60 LYS A CA 6
ATOM 9376 C C . LYS A 1 60 ? 20.615 -14.122 15.473 1.00 0.00 60 LYS A C 6
ATOM 9377 O O . LYS A 1 60 ? 20.277 -14.626 16.547 1.00 0.00 60 LYS A O 6
ATOM 9396 N N . SER A 1 61 ? 20.274 -12.872 15.145 1.00 0.00 61 SER A N 6
ATOM 9397 C CA . SER A 1 61 ? 19.661 -11.928 16.075 1.00 0.00 61 SER A CA 6
ATOM 9398 C C . SER A 1 61 ? 18.251 -11.544 15.623 1.00 0.00 61 SER A C 6
ATOM 9399 O O . SER A 1 61 ? 17.859 -11.801 14.481 1.00 0.00 61 SER A O 6
ATOM 9407 N N . GLN A 1 62 ? 17.489 -10.908 16.514 1.00 0.00 62 GLN A N 6
ATOM 9408 C CA . GLN A 1 62 ? 16.121 -10.471 16.279 1.00 0.00 62 GLN A CA 6
ATOM 9409 C C . GLN A 1 62 ? 16.029 -9.004 16.698 1.00 0.00 62 GLN A C 6
ATOM 9410 O O . GLN A 1 62 ? 16.473 -8.636 17.787 1.00 0.00 62 GLN A O 6
ATOM 9424 N N . VAL A 1 63 ? 15.455 -8.171 15.835 1.00 0.00 63 VAL A N 6
ATOM 9425 C CA . VAL A 1 63 ? 15.476 -6.721 15.956 1.00 0.00 63 VAL A CA 6
ATOM 9426 C C . VAL A 1 63 ? 14.057 -6.215 15.694 1.00 0.00 63 VAL A C 6
ATOM 9427 O O . VAL A 1 63 ? 13.457 -6.591 14.684 1.00 0.00 63 VAL A O 6
ATOM 9440 N N . TYR A 1 64 ? 13.519 -5.370 16.579 1.00 0.00 64 TYR A N 6
ATOM 9441 C CA . TYR A 1 64 ? 12.166 -4.831 16.453 1.00 0.00 64 TYR A CA 6
ATOM 9442 C C . TYR A 1 64 ? 12.157 -3.349 16.828 1.00 0.00 64 TYR A C 6
ATOM 9443 O O . TYR A 1 64 ? 12.752 -2.989 17.842 1.00 0.00 64 TYR A O 6
ATOM 9461 N N . LEU A 1 65 ? 11.480 -2.484 16.058 1.00 0.00 65 LEU A N 6
ATOM 9462 C CA . LEU A 1 65 ? 11.367 -1.037 16.330 1.00 0.00 65 LEU A CA 6
ATOM 9463 C C . LEU A 1 65 ? 12.713 -0.358 16.677 1.00 0.00 65 LEU A C 6
ATOM 9464 O O . LEU A 1 65 ? 12.736 0.634 17.409 1.00 0.00 65 LEU A O 6
ATOM 9480 N N . THR A 1 66 ? 13.840 -0.862 16.170 1.00 0.00 66 THR A N 6
ATOM 9481 C CA . THR A 1 66 ? 15.177 -0.462 16.600 1.00 0.00 66 THR A CA 6
ATOM 9482 C C . THR A 1 66 ? 15.933 0.256 15.475 1.00 0.00 66 THR A C 6
ATOM 9483 O O . THR A 1 66 ? 15.604 0.107 14.297 1.00 0.00 66 THR A O 6
ATOM 9494 N N . THR A 1 67 ? 16.962 1.020 15.841 1.00 0.00 67 THR A N 6
ATOM 9495 C CA . THR A 1 67 ? 17.797 1.790 14.931 1.00 0.00 67 THR A CA 6
ATOM 9496 C C . THR A 1 67 ? 19.245 1.342 15.152 1.00 0.00 67 THR A C 6
ATOM 9497 O O . THR A 1 67 ? 19.912 1.785 16.091 1.00 0.00 67 THR A O 6
ATOM 9508 N N . CYS A 1 68 ? 19.707 0.407 14.320 1.00 0.00 68 CYS A N 6
ATOM 9509 C CA . CYS A 1 68 ? 21.075 -0.083 14.345 1.00 0.00 68 CYS A CA 6
ATOM 9510 C C . CYS A 1 68 ? 21.952 0.885 13.554 1.00 0.00 68 CYS A C 6
ATOM 9511 O O . CYS A 1 68 ? 21.648 1.177 12.393 1.00 0.00 68 CYS A O 6
ATOM 9518 N N . THR A 1 69 ? 23.069 1.326 14.134 1.00 0.00 69 THR A N 6
ATOM 9519 C CA . THR A 1 69 ? 24.003 2.223 13.469 1.00 0.00 69 THR A CA 6
ATOM 9520 C C . THR A 1 69 ? 25.407 1.689 13.732 1.00 0.00 69 THR A C 6
ATOM 9521 O O . THR A 1 69 ? 25.800 1.569 14.893 1.00 0.00 69 THR A O 6
ATOM 9532 N N . GLY A 1 70 ? 26.156 1.344 12.682 1.00 0.00 70 GLY A N 6
ATOM 9533 C CA . GLY A 1 70 ? 27.556 0.942 12.770 1.00 0.00 70 GLY A CA 6
ATOM 9534 C C . GLY A 1 70 ? 27.810 -0.060 13.893 1.00 0.00 70 GLY A C 6
ATOM 9535 O O . GLY A 1 70 ? 28.697 0.174 14.707 1.00 0.00 70 GLY A O 6
ATOM 953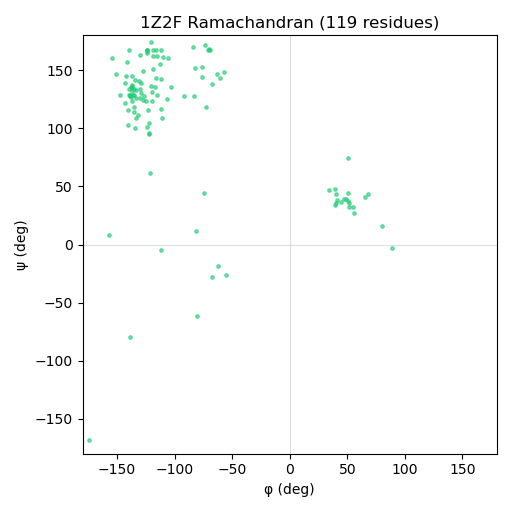9 N N . SER A 1 71 ? 26.989 -1.107 14.010 1.00 0.00 71 SER A N 6
ATOM 9540 C CA . SER A 1 71 ? 26.989 -2.011 15.153 1.00 0.00 71 SER A CA 6
ATOM 9541 C C . SER A 1 71 ? 26.986 -3.467 14.685 1.00 0.00 71 SER A C 6
ATOM 9542 O O . SER A 1 71 ? 26.595 -3.775 13.555 1.00 0.00 71 SER A O 6
ATOM 9550 N N . GLN A 1 72 ? 27.414 -4.367 15.569 1.00 0.00 72 GLN A N 6
ATOM 9551 C CA . GLN A 1 72 ? 27.472 -5.800 15.332 1.00 0.00 72 GLN A CA 6
ATOM 9552 C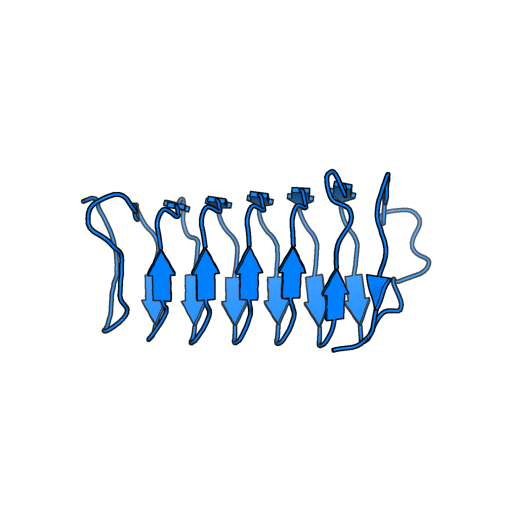 C . GLN A 1 72 ? 26.527 -6.418 16.360 1.00 0.00 72 GLN A C 6
ATOM 9553 O O . GLN A 1 72 ? 26.702 -6.181 17.556 1.00 0.00 72 GLN A O 6
ATOM 9567 N N . TYR A 1 73 ? 25.527 -7.175 15.912 1.00 0.00 73 TYR A N 6
ATOM 9568 C CA . TYR A 1 73 ? 24.605 -7.902 16.779 1.00 0.00 73 TYR A CA 6
ATOM 9569 C C . TYR A 1 73 ? 24.875 -9.384 16.531 1.00 0.00 73 TYR A C 6
ATOM 9570 O O . TYR A 1 73 ? 24.892 -9.796 15.371 1.00 0.00 73 TYR A O 6
ATOM 9588 N N . ASN A 1 74 ? 25.106 -10.197 17.561 1.00 0.00 74 ASN A N 6
ATOM 9589 C CA . ASN A 1 74 ? 25.378 -11.627 17.397 1.00 0.00 74 ASN A CA 6
ATOM 9590 C C . ASN A 1 74 ? 24.604 -12.420 18.452 1.00 0.00 74 ASN A C 6
ATOM 9591 O O . ASN A 1 74 ? 24.947 -12.379 19.635 1.00 0.00 74 ASN A O 6
ATOM 9602 N N . GLY A 1 75 ? 23.585 -13.165 18.026 1.00 0.00 75 GLY A N 6
ATOM 9603 C CA . GLY A 1 75 ? 22.775 -14.001 18.899 1.00 0.00 75 GLY A CA 6
ATOM 9604 C C . GLY A 1 75 ? 22.001 -13.199 19.946 1.00 0.00 75 GLY A C 6
ATOM 9605 O O . GLY A 1 75 ? 21.929 -13.642 21.094 1.00 0.00 75 GLY A O 6
ATOM 9609 N N . ILE A 1 76 ? 21.459 -12.024 19.600 1.00 0.00 76 ILE A N 6
ATOM 9610 C CA . ILE A 1 76 ? 20.797 -11.136 20.563 1.00 0.00 76 ILE A CA 6
ATOM 9611 C C . ILE A 1 76 ? 19.358 -10.824 20.136 1.00 0.00 76 ILE A C 6
ATOM 9612 O O . ILE A 1 76 ? 18.969 -11.052 18.990 1.00 0.00 76 ILE A O 6
ATOM 9628 N N . TYR A 1 77 ? 18.576 -10.262 21.051 1.00 0.00 77 TYR A N 6
ATOM 9629 C CA . TYR A 1 77 ? 17.223 -9.782 20.830 1.00 0.00 77 TYR A CA 6
ATOM 9630 C C . TYR A 1 77 ? 17.191 -8.337 21.313 1.00 0.00 77 TYR A C 6
ATOM 9631 O O . TYR A 1 77 ? 17.636 -8.048 22.428 1.00 0.00 77 TYR A O 6
ATOM 9649 N N . ILE A 1 78 ? 16.696 -7.422 20.482 1.00 0.00 78 ILE A N 6
ATOM 9650 C CA . ILE A 1 78 ? 16.681 -6.000 20.788 1.00 0.00 78 ILE A CA 6
ATOM 9651 C C . ILE A 1 78 ? 15.368 -5.397 20.298 1.00 0.00 78 ILE A C 6
ATOM 9652 O O . ILE A 1 78 ? 14.929 -5.672 19.174 1.00 0.00 78 ILE A O 6
ATOM 9668 N N . ARG A 1 79 ? 14.731 -4.586 21.148 1.00 0.00 79 ARG A N 6
ATOM 9669 C CA . ARG A 1 79 ? 13.451 -3.968 20.837 1.00 0.00 79 ARG A CA 6
ATOM 9670 C C . ARG A 1 79 ? 13.439 -2.504 21.250 1.00 0.00 79 ARG A C 6
ATOM 9671 O O . ARG A 1 79 ? 13.941 -2.151 22.324 1.00 0.00 79 ARG A O 6
ATOM 9692 N N . SER A 1 80 ? 12.831 -1.672 20.408 1.00 0.00 80 SER A N 6
ATOM 9693 C CA . SER A 1 80 ? 12.569 -0.259 20.652 1.00 0.00 80 SER A CA 6
ATOM 9694 C C . SER A 1 80 ? 13.821 0.532 21.078 1.00 0.00 80 SER A C 6
ATOM 9695 O O . SER A 1 80 ? 13.713 1.461 21.879 1.00 0.00 80 SER A O 6
ATOM 9703 N N . SER A 1 81 ? 15.005 0.169 20.569 1.00 0.00 81 SER A N 6
ATOM 9704 C CA . SER A 1 81 ? 16.290 0.683 21.044 1.00 0.00 81 SER A CA 6
ATOM 9705 C C . SER A 1 81 ? 17.100 1.346 19.918 1.00 0.00 81 SER A C 6
ATOM 9706 O O . SER A 1 81 ? 16.702 1.321 18.753 1.00 0.00 81 SER A O 6
ATOM 9714 N N . THR A 1 82 ? 18.251 1.934 20.248 1.00 0.00 82 THR A N 6
ATOM 9715 C CA . THR A 1 82 ? 19.181 2.521 19.285 1.00 0.00 82 THR A CA 6
ATOM 9716 C C . THR A 1 82 ? 20.602 2.115 19.684 1.00 0.00 82 THR A C 6
ATOM 9717 O O . THR A 1 82 ? 20.909 2.056 20.879 1.00 0.00 82 THR A O 6
ATOM 9728 N N . THR A 1 83 ? 21.472 1.854 18.707 1.00 0.00 83 THR A N 6
ATOM 9729 C CA . THR A 1 83 ? 22.862 1.469 18.939 1.00 0.00 83 THR A CA 6
ATOM 9730 C C . THR A 1 83 ? 23.752 2.295 17.999 1.00 0.00 83 THR A C 6
ATOM 9731 O O . THR A 1 83 ? 23.274 2.771 16.960 1.00 0.00 83 THR A O 6
ATOM 9742 N N . THR A 1 84 ? 25.019 2.535 18.350 1.00 0.00 84 THR A N 6
ATOM 9743 C CA . THR A 1 84 ? 25.945 3.346 17.568 1.00 0.00 84 THR A CA 6
ATOM 9744 C C . THR A 1 84 ? 27.386 2.946 17.915 1.00 0.00 84 THR A C 6
ATOM 9745 O O . THR A 1 84 ? 27.872 3.262 19.005 1.00 0.00 84 THR A O 6
ATOM 9756 N N . GLY A 1 85 ? 28.099 2.292 16.991 1.00 0.00 85 GLY A N 6
ATOM 9757 C CA . GLY A 1 85 ? 29.495 1.921 17.216 1.00 0.00 85 GLY A CA 6
ATOM 9758 C C . GLY A 1 85 ? 29.588 0.905 18.349 1.00 0.00 85 GLY A C 6
ATOM 9759 O O . GLY A 1 85 ? 30.359 1.105 19.291 1.00 0.00 85 GLY A O 6
ATOM 9763 N N . THR A 1 86 ? 28.784 -0.154 18.290 1.00 0.00 86 THR A N 6
ATOM 9764 C CA . THR A 1 86 ? 28.601 -1.064 19.411 1.00 0.00 86 THR A CA 6
ATOM 9765 C C . THR A 1 86 ? 28.580 -2.521 18.954 1.00 0.00 86 THR A C 6
ATOM 9766 O O . THR A 1 86 ? 27.840 -2.882 18.039 1.00 0.00 86 THR A O 6
ATOM 9777 N N . SER A 1 87 ? 29.386 -3.368 19.591 1.00 0.00 87 SER A N 6
ATOM 9778 C CA . SER A 1 87 ? 29.308 -4.814 19.422 1.00 0.00 87 SER A CA 6
ATOM 9779 C C . SER A 1 87 ? 28.448 -5.343 20.568 1.00 0.00 87 SER A C 6
ATOM 9780 O O . SER A 1 87 ? 28.632 -4.922 21.714 1.00 0.00 87 SER A O 6
ATOM 9788 N N . ILE A 1 88 ? 27.502 -6.235 20.272 1.00 0.00 88 ILE A N 6
ATOM 9789 C CA . ILE A 1 88 ? 26.467 -6.678 21.195 1.00 0.00 88 ILE A CA 6
ATOM 9790 C C . ILE A 1 88 ? 26.309 -8.186 20.991 1.00 0.00 88 ILE A C 6
ATOM 9791 O O . ILE A 1 88 ? 26.010 -8.638 19.882 1.00 0.00 88 ILE A O 6
ATOM 9807 N N . SER A 1 89 ? 26.516 -8.963 22.052 1.00 0.00 89 SER A N 6
ATOM 9808 C CA . SER A 1 89 ? 26.539 -10.419 22.001 1.00 0.00 89 SER A CA 6
ATOM 9809 C C . SER A 1 89 ? 25.954 -11.012 23.287 1.00 0.00 89 SER A C 6
ATOM 9810 O O . SER A 1 89 ? 25.677 -10.289 24.246 1.00 0.00 89 SER A O 6
ATOM 9818 N N . GLY A 1 90 ? 25.762 -12.332 23.318 1.00 0.00 90 GLY A N 6
ATOM 9819 C CA . GLY A 1 90 ? 25.406 -13.066 24.528 1.00 0.00 90 GLY A CA 6
ATOM 9820 C C . GLY A 1 90 ? 25.983 -14.481 24.439 1.00 0.00 90 GLY A C 6
ATOM 9821 O O . GLY A 1 90 ? 27.030 -14.724 25.044 1.00 0.00 90 GLY A O 6
ATOM 9825 N N . PRO A 1 91 ? 25.394 -15.393 23.641 1.00 0.00 91 PRO A N 6
ATOM 9826 C CA . PRO A 1 91 ? 24.100 -15.254 22.977 1.00 0.00 91 PRO A CA 6
ATOM 9827 C C . PRO A 1 91 ? 22.948 -15.354 23.993 1.00 0.00 91 PRO A C 6
ATOM 9828 O O . PRO A 1 91 ? 23.158 -15.683 25.165 1.00 0.00 91 PRO A O 6
ATOM 9839 N N . GLY A 1 92 ? 21.726 -15.064 23.546 1.00 0.00 92 GLY A N 6
ATOM 9840 C CA . GLY A 1 92 ? 20.533 -15.048 24.389 1.00 0.00 92 GLY A CA 6
ATOM 9841 C C . GLY A 1 92 ? 20.367 -13.711 25.114 1.00 0.00 92 GLY A C 6
ATOM 9842 O O . GLY A 1 92 ? 19.599 -13.622 26.074 1.00 0.00 92 GLY A O 6
ATOM 9846 N N . CYS A 1 93 ? 21.097 -12.679 24.677 1.00 0.00 93 CYS A N 6
ATOM 9847 C CA . CYS A 1 93 ? 20.954 -11.321 25.177 1.00 0.00 93 CYS A CA 6
ATOM 9848 C C . CYS A 1 93 ? 19.581 -10.778 24.807 1.00 0.00 93 CYS A C 6
ATOM 9849 O O . CYS A 1 93 ? 19.062 -11.075 23.730 1.00 0.00 93 CYS A O 6
ATOM 9856 N N . SER A 1 94 ? 19.063 -9.911 25.670 1.00 0.00 94 SER A N 6
ATOM 9857 C CA . SER A 1 94 ? 17.802 -9.220 25.517 1.00 0.00 94 SER A CA 6
ATOM 9858 C C . SER A 1 94 ? 18.045 -7.756 25.882 1.00 0.00 94 SER A C 6
ATOM 9859 O O . SER A 1 94 ? 18.656 -7.481 26.917 1.00 0.00 94 SER A O 6
ATOM 9867 N N . ILE A 1 95 ? 17.582 -6.830 25.042 1.00 0.00 95 ILE A N 6
ATOM 9868 C CA . ILE A 1 95 ? 17.721 -5.385 25.208 1.00 0.00 95 ILE A CA 6
ATOM 9869 C C . ILE A 1 95 ? 16.348 -4.785 24.903 1.00 0.00 95 ILE A C 6
ATOM 9870 O O . ILE A 1 95 ? 15.750 -5.106 23.873 1.00 0.00 95 ILE A O 6
ATOM 9886 N N . SER A 1 96 ? 15.869 -3.889 25.765 1.00 0.00 96 SER A N 6
ATOM 9887 C CA . SER A 1 96 ? 14.592 -3.212 25.611 1.00 0.00 96 SER A CA 6
ATOM 9888 C C . SER A 1 96 ? 14.783 -1.726 25.903 1.00 0.00 96 SER A C 6
ATOM 9889 O O . SER A 1 96 ? 15.365 -1.375 26.935 1.00 0.00 96 SER A O 6
ATOM 9897 N N . THR A 1 97 ? 14.255 -0.878 25.016 1.00 0.00 97 THR A N 6
ATOM 9898 C CA . THR A 1 97 ? 14.148 0.572 25.195 1.00 0.00 97 THR A CA 6
ATOM 9899 C C . THR A 1 97 ? 15.458 1.248 25.657 1.00 0.00 97 THR A C 6
ATOM 9900 O O . THR A 1 97 ? 15.439 2.196 26.445 1.00 0.00 97 THR A O 6
ATOM 9911 N N . CYS A 1 98 ? 16.606 0.773 25.161 1.00 0.00 98 CYS A N 6
ATOM 9912 C CA . CYS A 1 98 ? 17.927 1.299 25.491 1.00 0.00 98 CYS A CA 6
ATOM 9913 C C . CYS A 1 98 ? 18.463 2.187 24.370 1.00 0.00 98 CYS A C 6
ATOM 9914 O O . CYS A 1 98 ? 18.050 2.090 23.214 1.00 0.00 98 CYS A O 6
ATOM 9921 N N . THR A 1 99 ? 19.462 2.996 24.705 1.00 0.00 99 THR A N 6
ATOM 9922 C CA . THR A 1 99 ? 20.264 3.743 23.755 1.00 0.00 99 THR A CA 6
ATOM 9923 C C . THR A 1 99 ? 21.693 3.365 24.134 1.00 0.00 99 THR A C 6
ATOM 9924 O O . THR A 1 99 ? 22.044 3.393 25.315 1.00 0.00 99 THR A O 6
ATOM 9935 N N . ILE A 1 100 ? 22.495 2.925 23.169 1.00 0.00 100 ILE A N 6
ATOM 9936 C CA . ILE A 1 100 ? 23.812 2.362 23.428 1.00 0.00 100 ILE A CA 6
ATOM 9937 C C . ILE A 1 100 ? 24.749 3.017 22.421 1.00 0.00 100 ILE A C 6
ATOM 9938 O O . ILE A 1 100 ? 24.384 3.215 21.261 1.00 0.00 100 ILE A O 6
ATOM 9954 N N . THR A 1 101 ? 25.937 3.424 22.852 1.00 0.00 101 THR A N 6
ATOM 9955 C CA . THR A 1 101 ? 26.897 4.109 22.004 1.00 0.00 101 THR A CA 6
ATOM 9956 C C . THR A 1 101 ? 28.294 3.769 22.520 1.00 0.00 101 THR A C 6
ATOM 9957 O O . THR A 1 101 ? 28.522 3.792 23.730 1.00 0.00 101 THR A O 6
ATOM 9968 N N . ARG A 1 102 ? 29.220 3.437 21.610 1.00 0.00 102 ARG A N 6
ATOM 9969 C CA . ARG A 1 102 ? 30.627 3.122 21.900 1.00 0.00 102 ARG A CA 6
ATOM 9970 C C . ARG A 1 102 ? 30.785 2.225 23.141 1.00 0.00 102 ARG A C 6
ATOM 9971 O O . ARG A 1 102 ? 31.607 2.496 24.015 1.00 0.00 102 ARG A O 6
ATOM 9992 N N . GLY A 1 103 ? 29.982 1.158 23.227 1.00 0.00 103 GLY A N 6
ATOM 9993 C CA . GLY A 1 103 ? 30.102 0.140 24.266 1.00 0.00 103 GLY A CA 6
ATOM 9994 C C . GLY A 1 103 ? 29.400 0.485 25.582 1.00 0.00 103 GLY A C 6
ATOM 9995 O O . GLY A 1 103 ? 29.516 -0.300 26.524 1.00 0.00 103 GLY A O 6
ATOM 9999 N N . VAL A 1 104 ? 28.674 1.606 25.679 1.00 0.00 104 VAL A N 6
ATOM 10000 C CA . VAL A 1 104 ? 28.054 2.065 26.922 1.00 0.00 104 VAL A CA 6
ATOM 10001 C C . VAL A 1 104 ? 26.564 2.304 26.659 1.00 0.00 104 VAL A C 6
ATOM 10002 O O . VAL A 1 104 ? 26.207 2.996 25.704 1.00 0.00 104 VAL A O 6
ATOM 10015 N N . ALA A 1 105 ? 25.693 1.714 27.487 1.00 0.00 105 ALA A N 6
ATOM 10016 C CA . ALA A 1 105 ? 24.253 1.956 27.458 1.00 0.00 105 ALA A CA 6
ATOM 10017 C C . ALA A 1 105 ? 23.910 3.161 28.340 1.00 0.00 105 ALA A C 6
ATOM 10018 O O . ALA A 1 105 ? 24.612 3.437 29.318 1.00 0.00 105 ALA A O 6
ATOM 10025 N N . THR A 1 106 ? 22.822 3.863 28.025 1.00 0.00 106 THR A N 6
ATOM 10026 C CA . THR A 1 106 ? 22.315 4.960 28.838 1.00 0.00 106 THR A CA 6
ATOM 10027 C C . THR A 1 106 ? 21.882 4.453 30.229 1.00 0.00 106 THR A C 6
ATOM 10028 O O . THR A 1 106 ? 21.382 3.329 30.345 1.00 0.00 106 THR A O 6
ATOM 10039 N N . PRO A 1 107 ? 22.022 5.269 31.292 1.00 0.00 107 PRO A N 6
ATOM 10040 C CA . PRO A 1 107 ? 21.618 4.906 32.650 1.00 0.00 107 PRO A CA 6
ATOM 10041 C C . PRO A 1 107 ? 20.120 5.133 32.924 1.00 0.00 107 PRO A C 6
ATOM 10042 O O . PRO A 1 107 ? 19.674 5.043 34.071 1.00 0.00 107 PRO A O 6
ATOM 10053 N N . ALA A 1 108 ? 19.352 5.467 31.887 1.00 0.00 108 ALA A N 6
ATOM 10054 C CA . ALA A 1 108 ? 17.932 5.771 31.982 1.00 0.00 108 ALA A CA 6
ATOM 10055 C C . ALA A 1 108 ? 17.161 4.511 32.377 1.00 0.00 108 ALA A C 6
ATOM 10056 O O . ALA A 1 108 ? 17.445 3.427 31.861 1.00 0.00 108 ALA A O 6
ATOM 10063 N N . ALA A 1 109 ? 16.132 4.664 33.216 1.00 0.00 109 ALA A N 6
ATOM 10064 C CA . ALA A 1 109 ? 15.260 3.564 33.631 1.00 0.00 109 ALA A CA 6
ATOM 10065 C C . ALA A 1 109 ? 14.496 2.942 32.452 1.00 0.00 109 ALA A C 6
ATOM 10066 O O . ALA A 1 109 ? 13.987 1.825 32.571 1.00 0.00 109 ALA A O 6
ATOM 10073 N N . ALA A 1 110 ? 14.412 3.636 31.310 1.00 0.00 110 ALA A N 6
ATOM 10074 C CA . ALA A 1 110 ? 13.839 3.078 30.092 1.00 0.00 110 ALA A CA 6
ATOM 10075 C C . ALA A 1 110 ? 14.654 1.873 29.607 1.00 0.00 110 ALA A C 6
ATOM 10076 O O . ALA A 1 110 ? 14.068 0.907 29.121 1.00 0.00 110 ALA A O 6
ATOM 10083 N N . CYS A 1 111 ? 15.978 1.893 29.774 1.00 0.00 111 CYS A N 6
ATOM 10084 C CA . CYS A 1 111 ? 16.841 0.825 29.301 1.00 0.00 111 CYS A CA 6
ATOM 10085 C C . CYS A 1 111 ? 16.732 -0.379 30.235 1.00 0.00 111 CYS A C 6
ATOM 10086 O O . CYS A 1 111 ? 16.968 -0.253 31.440 1.00 0.00 111 CYS A O 6
ATOM 10093 N N . LYS A 1 112 ? 16.428 -1.551 29.676 1.00 0.00 112 LYS A N 6
ATOM 10094 C CA . LYS A 1 112 ? 16.491 -2.847 30.350 1.00 0.00 112 LYS A CA 6
ATOM 10095 C C . LYS A 1 112 ? 17.385 -3.730 29.486 1.00 0.00 112 LYS A C 6
ATOM 10096 O O . LYS A 1 112 ? 17.238 -3.741 28.263 1.00 0.00 112 LYS A O 6
ATOM 10115 N N . ILE A 1 113 ? 18.283 -4.486 30.110 1.00 0.00 113 ILE A N 6
ATOM 10116 C CA . ILE A 1 113 ? 19.197 -5.402 29.448 1.00 0.00 113 ILE A CA 6
ATOM 10117 C C . ILE A 1 113 ? 19.328 -6.659 30.310 1.00 0.00 113 ILE A C 6
ATOM 10118 O O . ILE A 1 113 ? 19.195 -6.585 31.536 1.00 0.00 113 ILE A O 6
ATOM 10134 N N . SER A 1 114 ? 19.567 -7.818 29.699 1.00 0.00 114 SER A N 6
ATOM 10135 C CA . SER A 1 114 ? 19.828 -9.075 30.396 1.00 0.00 114 SER A CA 6
ATOM 10136 C C . SER A 1 114 ? 20.639 -10.007 29.492 1.00 0.00 114 SER A C 6
ATOM 10137 O O . SER A 1 114 ? 20.532 -9.927 28.264 1.00 0.00 114 SER A O 6
ATOM 10145 N N . GLY A 1 115 ? 21.426 -10.896 30.111 1.00 0.00 115 GLY A N 6
ATOM 10146 C CA . GLY A 1 115 ? 22.177 -11.964 29.453 1.00 0.00 115 GLY A CA 6
ATOM 10147 C C . GLY A 1 115 ? 23.080 -11.465 28.327 1.00 0.00 115 GLY A C 6
ATOM 10148 O O . GLY A 1 115 ? 23.213 -12.156 27.315 1.00 0.00 115 GLY A O 6
ATOM 10152 N N . CYS A 1 116 ? 23.676 -10.276 28.475 1.00 0.00 116 CYS A N 6
ATOM 10153 C CA . CYS A 1 116 ? 24.370 -9.597 27.389 1.00 0.00 116 CYS A CA 6
ATOM 10154 C C . CYS A 1 116 ? 25.823 -9.272 27.718 1.00 0.00 116 CYS A C 6
ATOM 10155 O O . CYS A 1 116 ? 26.213 -9.173 28.885 1.00 0.00 116 CYS A O 6
ATOM 10162 N N . SER A 1 117 ? 26.578 -9.022 26.653 1.00 0.00 117 SER A N 6
ATOM 10163 C CA . SER A 1 117 ? 27.926 -8.491 26.647 1.00 0.00 117 SER A CA 6
ATOM 10164 C C . SER A 1 117 ? 27.933 -7.345 25.631 1.00 0.00 117 SER A C 6
ATOM 10165 O O . SER A 1 117 ? 27.294 -7.441 24.578 1.00 0.00 117 SER A O 6
ATOM 10173 N N . LEU A 1 118 ? 28.638 -6.260 25.954 1.00 0.00 118 LEU A N 6
ATOM 10174 C CA . LEU A 1 118 ? 28.746 -5.061 25.128 1.00 0.00 118 LEU A CA 6
ATOM 10175 C C . LEU A 1 118 ? 30.229 -4.736 24.986 1.00 0.00 118 LEU A C 6
ATOM 10176 O O . LEU A 1 118 ? 30.973 -4.852 25.967 1.00 0.00 118 LEU A O 6
ATOM 10192 N N . SER A 1 119 ? 30.639 -4.267 23.809 1.00 0.00 119 SER A N 6
ATOM 10193 C CA . SER A 1 119 ? 31.990 -3.780 23.556 1.00 0.00 119 SER A CA 6
ATOM 10194 C C . SER A 1 119 ? 31.914 -2.557 22.642 1.00 0.00 119 SER A C 6
ATOM 10195 O O . SER A 1 119 ? 30.977 -2.412 21.849 1.00 0.00 119 SER A O 6
ATOM 10203 N N . ALA A 1 120 ? 32.890 -1.661 22.780 1.00 0.00 120 ALA A N 6
ATOM 10204 C CA . ALA A 1 120 ? 33.007 -0.472 21.952 1.00 0.00 120 ALA A CA 6
ATOM 10205 C C . ALA A 1 120 ? 33.538 -0.822 20.559 1.00 0.00 120 ALA A C 6
ATOM 10206 O O . ALA A 1 120 ? 34.070 -1.912 20.324 1.00 0.00 120 ALA A O 6
ATOM 10213 N N . MET A 1 121 ? 33.460 0.161 19.665 1.00 0.00 121 MET A N 6
ATOM 10214 C CA . MET A 1 121 ? 34.072 0.175 18.348 1.00 0.00 121 MET A CA 6
ATOM 10215 C C . MET A 1 121 ? 34.826 1.490 18.245 1.00 0.00 121 MET A C 6
ATOM 10216 O O . MET A 1 121 ? 34.214 2.536 18.551 1.00 0.00 121 MET A O 6
ATOM 10231 N N . ASP A 1 1 ? 8.140 -8.241 -4.460 1.00 0.00 1 ASP A N 7
ATOM 10232 C CA . ASP A 1 1 ? 7.203 -9.018 -3.617 1.00 0.00 1 ASP A CA 7
ATOM 10233 C C . ASP A 1 1 ? 6.864 -8.243 -2.344 1.00 0.00 1 ASP A C 7
ATOM 10234 O O . ASP A 1 1 ? 7.697 -7.481 -1.849 1.00 0.00 1 ASP A O 7
ATOM 10245 N N . GLY A 1 2 ? 5.643 -8.401 -1.818 1.00 0.00 2 GLY A N 7
ATOM 10246 C CA . GLY A 1 2 ? 5.208 -7.826 -0.543 1.00 0.00 2 GLY A CA 7
ATOM 10247 C C . GLY A 1 2 ? 5.361 -6.307 -0.459 1.00 0.00 2 GLY A C 7
ATOM 10248 O O . GLY A 1 2 ? 5.603 -5.786 0.627 1.00 0.00 2 GLY A O 7
ATOM 10252 N N . THR A 1 3 ? 5.290 -5.600 -1.592 1.00 0.00 3 THR A N 7
ATOM 10253 C CA . THR A 1 3 ? 5.563 -4.163 -1.706 1.00 0.00 3 THR A CA 7
ATOM 10254 C C . THR A 1 3 ? 6.937 -3.750 -1.126 1.00 0.00 3 THR A C 7
ATOM 10255 O O . THR A 1 3 ? 7.145 -2.581 -0.794 1.00 0.00 3 THR A O 7
ATOM 10266 N N . CYS A 1 4 ? 7.886 -4.686 -0.980 1.00 0.00 4 CYS A N 7
ATOM 10267 C CA . CYS A 1 4 ? 9.269 -4.364 -0.648 1.00 0.00 4 CYS A CA 7
ATOM 10268 C C . CYS A 1 4 ? 9.884 -3.561 -1.804 1.00 0.00 4 CYS A C 7
ATOM 10269 O O . CYS A 1 4 ? 9.473 -3.706 -2.960 1.00 0.00 4 CYS A O 7
ATOM 10276 N N . VAL A 1 5 ? 10.894 -2.748 -1.503 1.00 0.00 5 VAL A N 7
ATOM 10277 C CA . VAL A 1 5 ? 11.591 -1.886 -2.449 1.00 0.00 5 VAL A CA 7
ATOM 10278 C C . VAL A 1 5 ? 13.082 -2.185 -2.288 1.00 0.00 5 VAL A C 7
ATOM 10279 O O . VAL A 1 5 ? 13.569 -2.338 -1.166 1.00 0.00 5 VAL A O 7
ATOM 10292 N N . ASN A 1 6 ? 13.813 -2.291 -3.401 1.00 0.00 6 ASN A N 7
ATOM 10293 C CA . ASN A 1 6 ? 15.218 -2.683 -3.396 1.00 0.00 6 ASN A CA 7
ATOM 10294 C C . ASN A 1 6 ? 16.020 -1.787 -4.336 1.00 0.00 6 ASN A C 7
ATOM 10295 O O . ASN A 1 6 ? 15.581 -1.508 -5.454 1.00 0.00 6 ASN A O 7
ATOM 10306 N N . THR A 1 7 ? 17.214 -1.401 -3.896 1.00 0.00 7 THR A N 7
ATOM 10307 C CA . THR A 1 7 ? 18.237 -0.731 -4.675 1.00 0.00 7 THR A CA 7
ATOM 10308 C C . THR A 1 7 ? 19.520 -1.545 -4.477 1.00 0.00 7 THR A C 7
ATOM 10309 O O . THR A 1 7 ? 20.235 -1.360 -3.495 1.00 0.00 7 THR A O 7
ATOM 10320 N N . ASN A 1 8 ? 19.788 -2.471 -5.403 1.00 0.00 8 ASN A N 7
ATOM 10321 C CA . ASN A 1 8 ? 20.984 -3.321 -5.490 1.00 0.00 8 ASN A CA 7
ATOM 10322 C C . ASN A 1 8 ? 21.320 -4.164 -4.243 1.00 0.00 8 ASN A C 7
ATOM 10323 O O . ASN A 1 8 ? 22.449 -4.638 -4.112 1.00 0.00 8 ASN A O 7
ATOM 10334 N N . SER A 1 9 ? 20.388 -4.368 -3.311 1.00 0.00 9 SER A N 7
ATOM 10335 C CA . SER A 1 9 ? 20.584 -5.308 -2.209 1.00 0.00 9 SER A CA 7
ATOM 10336 C C . SER A 1 9 ? 20.433 -6.744 -2.695 1.00 0.00 9 SER A C 7
ATOM 10337 O O . SER A 1 9 ? 19.753 -7.013 -3.693 1.00 0.00 9 SER A O 7
ATOM 10345 N N . GLN A 1 10 ? 21.024 -7.658 -1.932 1.00 0.00 10 GLN A N 7
ATOM 10346 C CA . GLN A 1 10 ? 20.837 -9.089 -2.065 1.00 0.00 10 GLN A CA 7
ATOM 10347 C C . GLN A 1 10 ? 19.695 -9.470 -1.130 1.00 0.00 10 GLN A C 7
ATOM 10348 O O . GLN A 1 10 ? 19.672 -9.045 0.027 1.00 0.00 10 GLN A O 7
ATOM 10362 N N . ILE A 1 11 ? 18.817 -10.344 -1.613 1.00 0.00 11 ILE A N 7
ATOM 10363 C CA . ILE A 1 11 ? 17.788 -11.022 -0.840 1.00 0.00 11 ILE A CA 7
ATOM 10364 C C . ILE A 1 11 ? 17.877 -12.466 -1.335 1.00 0.00 11 ILE A C 7
ATOM 10365 O O . ILE A 1 11 ? 17.611 -12.735 -2.509 1.00 0.00 11 ILE A O 7
ATOM 10381 N N . THR A 1 12 ? 18.365 -13.368 -0.482 1.00 0.00 12 THR A N 7
ATOM 10382 C CA . THR A 1 12 ? 18.576 -14.769 -0.853 1.00 0.00 12 THR A CA 7
ATOM 10383 C C . THR A 1 12 ? 17.233 -15.498 -1.034 1.00 0.00 12 THR A C 7
ATOM 10384 O O . THR A 1 12 ? 16.179 -14.991 -0.641 1.00 0.00 12 THR A O 7
ATOM 10395 N N . ALA A 1 13 ? 17.270 -16.703 -1.616 1.00 0.00 13 ALA A N 7
ATOM 10396 C CA . ALA A 1 13 ? 16.095 -17.458 -2.053 1.00 0.00 13 ALA A CA 7
ATOM 10397 C C . ALA A 1 13 ? 15.052 -17.708 -0.954 1.00 0.00 13 ALA A C 7
ATOM 10398 O O . ALA A 1 13 ? 13.870 -17.851 -1.271 1.00 0.00 13 ALA A O 7
ATOM 10405 N N . ASN A 1 14 ? 15.471 -17.765 0.317 1.00 0.00 14 ASN A N 7
ATOM 10406 C CA . ASN A 1 14 ? 14.577 -18.008 1.458 1.00 0.00 14 ASN A CA 7
ATOM 10407 C C . ASN A 1 14 ? 14.502 -16.800 2.402 1.00 0.00 14 ASN A C 7
ATOM 10408 O O . ASN A 1 14 ? 13.768 -16.821 3.393 1.00 0.00 14 ASN A O 7
ATOM 10419 N N . SER A 1 15 ? 15.253 -15.740 2.107 1.00 0.00 15 SER A N 7
ATOM 10420 C CA . SER A 1 15 ? 15.114 -14.462 2.784 1.00 0.00 15 SER A CA 7
ATOM 10421 C C . SER A 1 15 ? 13.838 -13.770 2.299 1.00 0.00 15 SER A C 7
ATOM 10422 O O . SER A 1 15 ? 13.311 -14.116 1.236 1.00 0.00 15 SER A O 7
ATOM 10430 N N . GLN A 1 16 ? 13.321 -12.802 3.063 1.00 0.00 16 GLN A N 7
ATOM 10431 C CA . GLN A 1 16 ? 12.024 -12.199 2.781 1.00 0.00 16 GLN A CA 7
ATOM 10432 C C . GLN A 1 16 ? 12.058 -10.739 3.203 1.00 0.00 16 GLN A C 7
ATOM 10433 O O . GLN A 1 16 ? 12.620 -10.413 4.250 1.00 0.00 16 GLN A O 7
ATOM 10447 N N . CYS A 1 17 ? 11.423 -9.868 2.421 1.00 0.00 17 CYS A N 7
ATOM 10448 C CA . CYS A 1 17 ? 11.177 -8.494 2.822 1.00 0.00 17 CYS A CA 7
ATOM 10449 C C . CYS A 1 17 ? 9.770 -8.089 2.395 1.00 0.00 17 CYS A C 7
ATOM 10450 O O . CYS A 1 17 ? 9.274 -8.558 1.368 1.00 0.00 17 CYS A O 7
ATOM 10457 N N . VAL A 1 18 ? 9.112 -7.256 3.205 1.00 0.00 18 VAL A N 7
ATOM 10458 C CA . VAL A 1 18 ? 7.700 -6.898 3.060 1.00 0.00 18 VAL A CA 7
ATOM 10459 C C . VAL A 1 18 ? 7.575 -5.453 3.546 1.00 0.00 18 VAL A C 7
ATOM 10460 O O . VAL A 1 18 ? 7.970 -5.154 4.674 1.00 0.00 18 VAL A O 7
ATOM 10473 N N . LYS A 1 19 ? 7.078 -4.556 2.689 1.00 0.00 19 LYS A N 7
ATOM 10474 C CA . LYS A 1 19 ? 7.021 -3.087 2.823 1.00 0.00 19 LYS A CA 7
ATOM 10475 C C . LYS A 1 19 ? 8.377 -2.383 3.004 1.00 0.00 19 LYS A C 7
ATOM 10476 O O . LYS A 1 19 ? 8.466 -1.181 2.756 1.00 0.00 19 LYS A O 7
ATOM 10495 N N . SER A 1 20 ? 9.411 -3.095 3.441 1.00 0.00 20 SER A N 7
ATOM 10496 C CA . SER A 1 20 ? 10.745 -2.587 3.702 1.00 0.00 20 SER A CA 7
ATOM 10497 C C . SER A 1 20 ? 11.414 -1.978 2.469 1.00 0.00 20 SER A C 7
ATOM 10498 O O . SER A 1 20 ? 11.029 -2.265 1.333 1.00 0.00 20 SER A O 7
ATOM 10506 N N . THR A 1 21 ? 12.463 -1.191 2.707 1.00 0.00 21 THR A N 7
ATOM 10507 C CA . THR A 1 21 ? 13.286 -0.588 1.667 1.00 0.00 21 THR A CA 7
ATOM 10508 C C . THR A 1 21 ? 14.736 -0.979 1.952 1.00 0.00 21 THR A C 7
ATOM 10509 O O . THR A 1 21 ? 15.224 -0.772 3.065 1.00 0.00 21 THR A O 7
ATOM 10520 N N . ALA A 1 22 ? 15.424 -1.555 0.967 1.00 0.00 22 ALA A N 7
ATOM 10521 C CA . ALA A 1 22 ? 16.762 -2.094 1.141 1.00 0.00 22 ALA A CA 7
ATOM 10522 C C . ALA A 1 22 ? 17.709 -1.419 0.158 1.00 0.00 22 ALA A C 7
ATOM 10523 O O . ALA A 1 22 ? 17.435 -1.404 -1.045 1.00 0.00 22 ALA A O 7
ATOM 10530 N N . THR A 1 23 ? 18.825 -0.893 0.663 1.00 0.00 23 THR A N 7
ATOM 10531 C CA . THR A 1 23 ? 19.813 -0.183 -0.145 1.00 0.00 23 THR A CA 7
ATOM 10532 C C . THR A 1 23 ? 21.178 -0.871 -0.014 1.00 0.00 23 THR A C 7
ATOM 10533 O O . THR A 1 23 ? 21.863 -0.729 1.000 1.00 0.00 23 THR A O 7
ATOM 10544 N N . ASN A 1 24 ? 21.583 -1.602 -1.056 1.00 0.00 24 ASN A N 7
ATOM 10545 C CA . ASN A 1 24 ? 22.811 -2.391 -1.154 1.00 0.00 24 ASN A CA 7
ATOM 10546 C C . ASN A 1 24 ? 23.091 -3.202 0.123 1.00 0.00 24 ASN A C 7
ATOM 10547 O O . ASN A 1 24 ? 24.208 -3.202 0.645 1.00 0.00 24 ASN A O 7
ATOM 10558 N N . CYS A 1 25 ? 22.060 -3.848 0.669 1.00 0.00 25 CYS A N 7
ATOM 10559 C CA . CYS A 1 25 ? 22.165 -4.683 1.857 1.00 0.00 25 CYS A CA 7
ATOM 10560 C C . CYS A 1 25 ? 22.478 -6.115 1.426 1.00 0.00 25 CYS A C 7
ATOM 10561 O O . CYS A 1 25 ? 22.366 -6.452 0.244 1.00 0.00 25 CYS A O 7
ATOM 10568 N N . TYR A 1 26 ? 22.794 -6.982 2.381 1.00 0.00 26 TYR A N 7
ATOM 10569 C CA . TYR A 1 26 ? 23.126 -8.374 2.135 1.00 0.00 26 TYR A CA 7
ATOM 10570 C C . TYR A 1 26 ? 22.340 -9.205 3.139 1.00 0.00 26 TYR A C 7
ATOM 10571 O O . TYR A 1 26 ? 22.604 -9.141 4.340 1.00 0.00 26 TYR A O 7
ATOM 10589 N N . ILE A 1 27 ? 21.337 -9.936 2.658 1.00 0.00 27 ILE A N 7
ATOM 10590 C CA . ILE A 1 27 ? 20.399 -10.670 3.489 1.00 0.00 27 ILE A CA 7
ATOM 10591 C C . ILE A 1 27 ? 20.660 -12.150 3.185 1.00 0.00 27 ILE A C 7
ATOM 10592 O O . ILE A 1 27 ? 20.602 -12.559 2.019 1.00 0.00 27 ILE A O 7
ATOM 10608 N N . ASP A 1 28 ? 21.007 -12.943 4.201 1.00 0.00 28 ASP A N 7
ATOM 10609 C CA . ASP A 1 28 ? 21.315 -14.367 4.101 1.00 0.00 28 ASP A CA 7
ATOM 10610 C C . ASP A 1 28 ? 20.392 -15.125 5.049 1.00 0.00 28 ASP A C 7
ATOM 10611 O O . ASP A 1 28 ? 20.485 -14.947 6.264 1.00 0.00 28 ASP A O 7
ATOM 10620 N N . ASN A 1 29 ? 19.476 -15.928 4.500 1.00 0.00 29 ASN A N 7
ATOM 10621 C CA . ASN A 1 29 ? 18.380 -16.608 5.208 1.00 0.00 29 ASN A CA 7
ATOM 10622 C C . ASN A 1 29 ? 17.677 -15.723 6.256 1.00 0.00 29 ASN A C 7
ATOM 10623 O O . ASN A 1 29 ? 17.273 -16.206 7.318 1.00 0.00 29 ASN A O 7
ATOM 10634 N N . SER A 1 30 ? 17.542 -14.426 5.986 1.00 0.00 30 SER A N 7
ATOM 10635 C CA . SER A 1 30 ? 17.104 -13.431 6.955 1.00 0.00 30 SER A CA 7
ATOM 10636 C C . SER A 1 30 ? 15.856 -12.700 6.472 1.00 0.00 30 SER A C 7
ATOM 10637 O O . SER A 1 30 ? 15.491 -12.742 5.297 1.00 0.00 30 SER A O 7
ATOM 10645 N N . GLN A 1 31 ? 15.164 -12.049 7.400 1.00 0.00 31 GLN A N 7
ATOM 10646 C CA . GLN A 1 31 ? 13.867 -11.447 7.163 1.00 0.00 31 GLN A CA 7
ATOM 10647 C C . GLN A 1 31 ? 13.948 -9.976 7.561 1.00 0.00 31 GLN A C 7
ATOM 10648 O O . GLN A 1 31 ? 14.476 -9.647 8.623 1.00 0.00 31 GLN A O 7
ATOM 10662 N N . LEU A 1 32 ? 13.442 -9.101 6.693 1.00 0.00 32 LEU A N 7
ATOM 10663 C CA . LEU A 1 32 ? 13.504 -7.644 6.823 1.00 0.00 32 LEU A CA 7
ATOM 10664 C C . LEU A 1 32 ? 12.102 -7.138 6.496 1.00 0.00 32 LEU A C 7
ATOM 10665 O O . LEU A 1 32 ? 11.819 -6.802 5.346 1.00 0.00 32 LEU A O 7
ATOM 10681 N N . VAL A 1 33 ? 11.208 -7.066 7.477 1.00 0.00 33 VAL A N 7
ATOM 10682 C CA . VAL A 1 33 ? 9.781 -6.847 7.226 1.00 0.00 33 VAL A CA 7
ATOM 10683 C C . VAL A 1 33 ? 9.189 -5.644 7.970 1.00 0.00 33 VAL A C 7
ATOM 10684 O O . VAL A 1 33 ? 9.848 -5.006 8.794 1.00 0.00 33 VAL A O 7
ATOM 10697 N N . ASP A 1 34 ? 7.912 -5.376 7.676 1.00 0.00 34 ASP A N 7
ATOM 10698 C CA . ASP A 1 34 ? 7.053 -4.370 8.296 1.00 0.00 34 ASP A CA 7
ATOM 10699 C C . ASP A 1 34 ? 7.658 -2.968 8.224 1.00 0.00 34 ASP A C 7
ATOM 10700 O O . ASP A 1 34 ? 7.713 -2.233 9.209 1.00 0.00 34 ASP A O 7
ATOM 10709 N N . THR A 1 35 ? 8.125 -2.592 7.037 1.00 0.00 35 THR A N 7
ATOM 10710 C CA . THR A 1 35 ? 8.771 -1.330 6.759 1.00 0.00 35 THR A CA 7
ATOM 10711 C C . THR A 1 35 ? 10.078 -1.130 7.538 1.00 0.00 35 THR A C 7
ATOM 10712 O O . THR A 1 35 ? 10.321 -0.073 8.128 1.00 0.00 35 THR A O 7
ATOM 10723 N N . SER A 1 36 ? 10.914 -2.167 7.591 1.00 0.00 36 SER A N 7
ATOM 10724 C CA . SER A 1 36 ? 12.275 -1.994 8.061 1.00 0.00 36 SER A CA 7
ATOM 10725 C C . SER A 1 36 ? 13.017 -1.281 6.928 1.00 0.00 36 SER A C 7
ATOM 10726 O O . SER A 1 36 ? 12.595 -1.323 5.768 1.00 0.00 36 SER A O 7
ATOM 10734 N N . ILE A 1 37 ? 14.123 -0.612 7.226 1.00 0.00 37 ILE A N 7
ATOM 10735 C CA . ILE A 1 37 ? 14.872 0.120 6.214 1.00 0.00 37 ILE A CA 7
ATOM 10736 C C . ILE A 1 37 ? 16.349 -0.157 6.477 1.00 0.00 37 ILE A C 7
ATOM 10737 O O . ILE A 1 37 ? 16.799 0.020 7.612 1.00 0.00 37 ILE A O 7
ATOM 10753 N N . CYS A 1 38 ? 17.102 -0.590 5.458 1.00 0.00 38 CYS A N 7
ATOM 10754 C CA . CYS A 1 38 ? 18.509 -0.928 5.618 1.00 0.00 38 CYS A CA 7
ATOM 10755 C C . CYS A 1 38 ? 19.352 -0.212 4.579 1.00 0.00 38 CYS A C 7
ATOM 10756 O O . CYS A 1 38 ? 18.871 0.134 3.494 1.00 0.00 38 CYS A O 7
ATOM 10763 N N . THR A 1 39 ? 20.628 -0.003 4.896 1.00 0.00 39 THR A N 7
ATOM 10764 C CA . THR A 1 39 ? 21.585 0.606 3.985 1.00 0.00 39 THR A CA 7
ATOM 10765 C C . THR A 1 39 ? 22.970 0.039 4.308 1.00 0.00 39 THR A C 7
ATOM 10766 O O . THR A 1 39 ? 23.437 0.162 5.439 1.00 0.00 39 THR A O 7
ATOM 10777 N N . ARG A 1 40 ? 23.624 -0.575 3.313 1.00 0.00 40 ARG A N 7
ATOM 10778 C CA . ARG A 1 40 ? 24.946 -1.216 3.396 1.00 0.00 40 ARG A CA 7
ATOM 10779 C C . ARG A 1 40 ? 25.140 -2.135 4.614 1.00 0.00 40 ARG A C 7
ATOM 10780 O O . ARG A 1 40 ? 26.228 -2.184 5.189 1.00 0.00 40 ARG A O 7
ATOM 10801 N N . SER A 1 41 ? 24.102 -2.877 4.998 1.00 0.00 41 SER A N 7
ATOM 10802 C CA . SER A 1 41 ? 24.108 -3.735 6.178 1.00 0.00 41 SER A CA 7
ATOM 10803 C C . SER A 1 41 ? 24.093 -5.218 5.795 1.00 0.00 41 SER A C 7
ATOM 10804 O O . SER A 1 41 ? 23.773 -5.573 4.657 1.00 0.00 41 SER A O 7
ATOM 10812 N N . GLN A 1 42 ? 24.393 -6.077 6.768 1.00 0.00 42 GLN A N 7
ATOM 10813 C CA . GLN A 1 42 ? 24.466 -7.532 6.643 1.00 0.00 42 GLN A CA 7
ATOM 10814 C C . GLN A 1 42 ? 23.500 -8.157 7.649 1.00 0.00 42 GLN A C 7
ATOM 10815 O O . GLN A 1 42 ? 23.437 -7.720 8.801 1.00 0.00 42 GLN A O 7
ATOM 10829 N N . TYR A 1 43 ? 22.811 -9.221 7.237 1.00 0.00 43 TYR A N 7
ATOM 10830 C CA . TYR A 1 43 ? 21.874 -9.978 8.056 1.00 0.00 43 TYR A CA 7
ATOM 10831 C C . TYR A 1 43 ? 22.091 -11.443 7.727 1.00 0.00 43 TYR A C 7
ATOM 10832 O O . TYR A 1 43 ? 22.140 -11.794 6.546 1.00 0.00 43 TYR A O 7
ATOM 10850 N N . SER A 1 44 ? 22.229 -12.278 8.750 1.00 0.00 44 SER A N 7
ATOM 10851 C CA . SER A 1 44 ? 22.597 -13.669 8.601 1.00 0.00 44 SER A CA 7
ATOM 10852 C C . SER A 1 44 ? 21.777 -14.491 9.599 1.00 0.00 44 SER A C 7
ATOM 10853 O O . SER A 1 44 ? 21.939 -14.360 10.815 1.00 0.00 44 SER A O 7
ATOM 10861 N N . ASP A 1 45 ? 20.888 -15.331 9.068 1.00 0.00 45 ASP A N 7
ATOM 10862 C CA . ASP A 1 45 ? 19.882 -16.120 9.780 1.00 0.00 45 ASP A CA 7
ATOM 10863 C C . ASP A 1 45 ? 19.148 -15.334 10.886 1.00 0.00 45 ASP A C 7
ATOM 10864 O O . ASP A 1 45 ? 18.962 -15.830 11.999 1.00 0.00 45 ASP A O 7
ATOM 10873 N N . ALA A 1 46 ? 18.759 -14.085 10.600 1.00 0.00 46 ALA A N 7
ATOM 10874 C CA . ALA A 1 46 ? 18.239 -13.116 11.567 1.00 0.00 46 ALA A CA 7
ATOM 10875 C C . ALA A 1 46 ? 16.905 -12.521 11.092 1.00 0.00 46 ALA A C 7
ATOM 10876 O O . ALA A 1 46 ? 16.582 -12.592 9.905 1.00 0.00 46 ALA A O 7
ATOM 10883 N N . ASN A 1 47 ? 16.138 -11.886 11.987 1.00 0.00 47 ASN A N 7
ATOM 10884 C CA . ASN A 1 47 ? 14.853 -11.274 11.636 1.00 0.00 47 ASN A CA 7
ATOM 10885 C C . ASN A 1 47 ? 14.797 -9.848 12.163 1.00 0.00 47 ASN A C 7
ATOM 10886 O O . ASN A 1 47 ? 15.251 -9.559 13.267 1.00 0.00 47 ASN A O 7
ATOM 10897 N N . VAL A 1 48 ? 14.241 -8.955 11.361 1.00 0.00 48 VAL A N 7
ATOM 10898 C CA . VAL A 1 48 ? 14.234 -7.520 11.573 1.00 0.00 48 VAL A CA 7
ATOM 10899 C C . VAL A 1 48 ? 12.833 -7.026 11.217 1.00 0.00 48 VAL A C 7
ATOM 10900 O O . VAL A 1 48 ? 12.306 -7.379 10.157 1.00 0.00 48 VAL A O 7
ATOM 10913 N N . LYS A 1 49 ? 12.228 -6.229 12.103 1.00 0.00 49 LYS A N 7
ATOM 10914 C CA . LYS A 1 49 ? 10.844 -5.791 11.967 1.00 0.00 49 LYS A CA 7
ATOM 10915 C C . LYS A 1 49 ? 10.750 -4.307 12.306 1.00 0.00 49 LYS A C 7
ATOM 10916 O O . LYS A 1 49 ? 11.189 -3.886 13.383 1.00 0.00 49 LYS A O 7
ATOM 10935 N N . LYS A 1 50 ? 10.169 -3.524 11.392 1.00 0.00 50 LYS A N 7
ATOM 10936 C CA . LYS A 1 50 ? 10.064 -2.064 11.430 1.00 0.00 50 LYS A CA 7
ATOM 10937 C C . LYS A 1 50 ? 11.293 -1.398 12.067 1.00 0.00 50 LYS A C 7
ATOM 10938 O O . LYS A 1 50 ? 11.151 -0.624 13.012 1.00 0.00 50 LYS A O 7
ATOM 10957 N N . SER A 1 51 ? 12.505 -1.713 11.606 1.00 0.00 51 SER A N 7
ATOM 10958 C CA . SER A 1 51 ? 13.726 -1.208 12.226 1.00 0.00 51 SER A CA 7
ATOM 10959 C C . SER A 1 51 ? 14.587 -0.530 11.169 1.00 0.00 51 SER A C 7
ATOM 10960 O O . SER A 1 51 ? 14.593 -0.944 10.010 1.00 0.00 51 SER A O 7
ATOM 10968 N N . VAL A 1 52 ? 15.308 0.514 11.570 1.00 0.00 52 VAL A N 7
ATOM 10969 C CA . VAL A 1 52 ? 16.278 1.209 10.737 1.00 0.00 52 VAL A CA 7
ATOM 10970 C C . VAL A 1 52 ? 17.623 0.559 11.054 1.00 0.00 52 VAL A C 7
ATOM 10971 O O . VAL A 1 52 ? 17.931 0.313 12.223 1.00 0.00 52 VAL A O 7
ATOM 10984 N N . THR A 1 53 ? 18.421 0.227 10.044 1.00 0.00 53 THR A N 7
ATOM 10985 C CA . THR A 1 53 ? 19.601 -0.590 10.267 1.00 0.00 53 THR A CA 7
ATOM 10986 C C . THR A 1 53 ? 20.643 -0.288 9.185 1.00 0.00 53 THR A C 7
ATOM 10987 O O . THR A 1 53 ? 20.574 -0.790 8.062 1.00 0.00 53 THR A O 7
ATOM 10998 N N . THR A 1 54 ? 21.610 0.572 9.510 1.00 0.00 54 THR A N 7
ATOM 10999 C CA . THR A 1 54 ? 22.584 1.091 8.558 1.00 0.00 54 THR A CA 7
ATOM 11000 C C . THR A 1 54 ? 23.980 0.662 9.001 1.00 0.00 54 THR A C 7
ATOM 11001 O O . THR A 1 54 ? 24.317 0.773 10.183 1.00 0.00 54 THR A O 7
ATOM 11012 N N . ASP A 1 55 ? 24.789 0.199 8.043 1.00 0.00 55 ASP A N 7
ATOM 11013 C CA . ASP A 1 55 ? 26.126 -0.364 8.247 1.00 0.00 55 ASP A CA 7
ATOM 11014 C C . ASP A 1 55 ? 26.142 -1.409 9.374 1.00 0.00 55 ASP A C 7
ATOM 11015 O O . ASP A 1 55 ? 27.081 -1.482 10.168 1.00 0.00 55 ASP A O 7
ATOM 11024 N N . CYS A 1 56 ? 25.060 -2.184 9.498 1.00 0.00 56 CYS A N 7
ATOM 11025 C CA . CYS A 1 56 ? 24.850 -3.094 10.612 1.00 0.00 56 CYS A CA 7
ATOM 11026 C C . CYS A 1 56 ? 25.364 -4.481 10.217 1.00 0.00 56 CYS A C 7
ATOM 11027 O O . CYS A 1 56 ? 25.477 -4.775 9.025 1.00 0.00 56 CYS A O 7
ATOM 11034 N N . ASN A 1 57 ? 25.618 -5.366 11.182 1.00 0.00 57 ASN A N 7
ATOM 11035 C CA . ASN A 1 57 ? 25.938 -6.764 10.909 1.00 0.00 57 ASN A CA 7
ATOM 11036 C C . ASN A 1 57 ? 25.194 -7.576 11.946 1.00 0.00 57 ASN A C 7
ATOM 11037 O O . ASN A 1 57 ? 25.514 -7.473 13.126 1.00 0.00 57 ASN A O 7
ATOM 11048 N N . ILE A 1 58 ? 24.196 -8.347 11.536 1.00 0.00 58 ILE A N 7
ATOM 11049 C CA . ILE A 1 58 ? 23.269 -8.989 12.454 1.00 0.00 58 ILE A CA 7
ATOM 11050 C C . ILE A 1 58 ? 23.340 -10.486 12.214 1.00 0.00 58 ILE A C 7
ATOM 11051 O O . ILE A 1 58 ? 22.990 -10.947 11.128 1.00 0.00 58 ILE A O 7
ATOM 11067 N N . ASP A 1 59 ? 23.764 -11.245 13.226 1.00 0.00 59 ASP A N 7
ATOM 11068 C CA . ASP A 1 59 ? 23.871 -12.699 13.124 1.00 0.00 59 ASP A CA 7
ATOM 11069 C C . ASP A 1 59 ? 22.958 -13.363 14.149 1.00 0.00 59 ASP A C 7
ATOM 11070 O O . ASP A 1 59 ? 22.980 -12.985 15.323 1.00 0.00 59 ASP A O 7
ATOM 11079 N N . LYS A 1 60 ? 22.142 -14.331 13.714 1.00 0.00 60 LYS A N 7
ATOM 11080 C CA . LYS A 1 60 ? 21.243 -15.143 14.549 1.00 0.00 60 LYS A CA 7
ATOM 11081 C C . LYS A 1 60 ? 20.511 -14.338 15.635 1.00 0.00 60 LYS A C 7
ATOM 11082 O O . LYS A 1 60 ? 20.426 -14.776 16.783 1.00 0.00 60 LYS A O 7
ATOM 11101 N N . SER A 1 61 ? 19.993 -13.158 15.289 1.00 0.00 61 SER A N 7
ATOM 11102 C CA . SER A 1 61 ? 19.366 -12.239 16.234 1.00 0.00 61 SER A CA 7
ATOM 11103 C C . SER A 1 61 ? 17.965 -11.859 15.754 1.00 0.00 61 SER A C 7
ATOM 11104 O O . SER A 1 61 ? 17.606 -12.106 14.596 1.00 0.00 61 SER A O 7
ATOM 11112 N N . GLN A 1 62 ? 17.186 -11.214 16.628 1.00 0.00 62 GLN A N 7
ATOM 11113 C CA . GLN A 1 62 ? 15.900 -10.639 16.270 1.00 0.00 62 GLN A CA 7
ATOM 11114 C C . GLN A 1 62 ? 15.855 -9.180 16.719 1.00 0.00 62 GLN A C 7
ATOM 11115 O O . GLN A 1 62 ? 16.351 -8.831 17.792 1.00 0.00 62 GLN A O 7
ATOM 11129 N N . VAL A 1 63 ? 15.249 -8.334 15.890 1.00 0.00 63 VAL A N 7
ATOM 11130 C CA . VAL A 1 63 ? 15.289 -6.886 16.009 1.00 0.00 63 VAL A CA 7
ATOM 11131 C C . VAL A 1 63 ? 13.880 -6.357 15.739 1.00 0.00 63 VAL A C 7
ATOM 11132 O O . VAL A 1 63 ? 13.258 -6.760 14.752 1.00 0.00 63 VAL A O 7
ATOM 11145 N N . TYR A 1 64 ? 13.380 -5.453 16.583 1.00 0.00 64 TYR A N 7
ATOM 11146 C CA . TYR A 1 64 ? 12.056 -4.860 16.434 1.00 0.00 64 TYR A CA 7
ATOM 11147 C C . TYR A 1 64 ? 12.117 -3.384 16.821 1.00 0.00 64 TYR A C 7
ATOM 11148 O O . TYR A 1 64 ? 12.705 -3.061 17.854 1.00 0.00 64 TYR A O 7
ATOM 11166 N N . LEU A 1 65 ? 11.504 -2.491 16.030 1.00 0.00 65 LEU A N 7
ATOM 11167 C CA . LEU A 1 65 ? 11.411 -1.042 16.296 1.00 0.00 65 LEU A CA 7
ATOM 11168 C C . LEU A 1 65 ? 12.758 -0.377 16.653 1.00 0.00 65 LEU A C 7
ATOM 11169 O O . LEU A 1 65 ? 12.782 0.662 17.317 1.00 0.00 65 LEU A O 7
ATOM 11185 N N . THR A 1 66 ? 13.882 -0.948 16.227 1.00 0.00 66 THR A N 7
ATOM 11186 C CA . THR A 1 66 ? 15.214 -0.554 16.675 1.00 0.00 66 THR A CA 7
ATOM 11187 C C . THR A 1 66 ? 15.942 0.261 15.592 1.00 0.00 66 THR A C 7
ATOM 11188 O O . THR A 1 66 ? 15.528 0.284 14.430 1.00 0.00 66 THR A O 7
ATOM 11199 N N . THR A 1 67 ? 17.021 0.946 15.976 1.00 0.00 67 THR A N 7
ATOM 11200 C CA . THR A 1 67 ? 17.831 1.801 15.121 1.00 0.00 67 THR A CA 7
ATOM 11201 C C . THR A 1 67 ? 19.299 1.379 15.283 1.00 0.00 67 THR A C 7
ATOM 11202 O O . THR A 1 67 ? 19.970 1.806 16.224 1.00 0.00 67 THR A O 7
ATOM 11213 N N . CYS A 1 68 ? 19.794 0.514 14.391 1.00 0.00 68 CYS A N 7
ATOM 11214 C CA . CYS A 1 68 ? 21.206 0.148 14.342 1.00 0.00 68 CYS A CA 7
ATOM 11215 C C . CYS A 1 68 ? 21.939 1.150 13.453 1.00 0.00 68 CYS A C 7
ATOM 11216 O O . CYS A 1 68 ? 21.508 1.389 12.320 1.00 0.00 68 CYS A O 7
ATOM 11223 N N . THR A 1 69 ? 23.068 1.677 13.927 1.00 0.00 69 THR A N 7
ATOM 11224 C CA . THR A 1 69 ? 23.912 2.592 13.177 1.00 0.00 69 THR A CA 7
ATOM 11225 C C . THR A 1 69 ? 25.369 2.174 13.403 1.00 0.00 69 THR A C 7
ATOM 11226 O O . THR A 1 69 ? 25.981 2.522 14.414 1.00 0.00 69 THR A O 7
ATOM 11237 N N . GLY A 1 70 ? 25.937 1.419 12.459 1.00 0.00 70 GLY A N 7
ATOM 11238 C CA . GLY A 1 70 ? 27.337 1.022 12.512 1.00 0.00 70 GLY A CA 7
ATOM 11239 C C . GLY A 1 70 ? 27.636 0.100 13.694 1.00 0.00 70 GLY A C 7
ATOM 11240 O O . GLY A 1 70 ? 28.681 0.257 14.328 1.00 0.00 70 GLY A O 7
ATOM 11244 N N . SER A 1 71 ? 26.736 -0.837 14.007 1.00 0.00 71 SER A N 7
ATOM 11245 C CA . SER A 1 71 ? 26.889 -1.767 15.121 1.00 0.00 71 SER A CA 7
ATOM 11246 C C . SER A 1 71 ? 26.734 -3.213 14.643 1.00 0.00 71 SER A C 7
ATOM 11247 O O . SER A 1 71 ? 26.291 -3.471 13.523 1.00 0.00 71 SER A O 7
ATOM 11255 N N . GLN A 1 72 ? 27.101 -4.165 15.497 1.00 0.00 72 GLN A N 7
ATOM 11256 C CA . GLN A 1 72 ? 27.094 -5.587 15.195 1.00 0.00 72 GLN A CA 7
ATOM 11257 C C . GLN A 1 72 ? 26.321 -6.304 16.296 1.00 0.00 72 GLN A C 7
ATOM 11258 O O . GLN A 1 72 ? 26.541 -6.024 17.477 1.00 0.00 72 GLN A O 7
ATOM 11272 N N . TYR A 1 73 ? 25.448 -7.237 15.910 1.00 0.00 73 TYR A N 7
ATOM 11273 C CA . TYR A 1 73 ? 24.650 -8.056 16.811 1.00 0.00 73 TYR A CA 7
ATOM 11274 C C . TYR A 1 73 ? 25.006 -9.517 16.532 1.00 0.00 73 TYR A C 7
ATOM 11275 O O . TYR A 1 73 ? 25.201 -9.890 15.373 1.00 0.00 73 TYR A O 7
ATOM 11293 N N . ASN A 1 74 ? 25.082 -10.356 17.562 1.00 0.00 74 ASN A N 7
ATOM 11294 C CA . ASN A 1 74 ? 25.203 -11.805 17.435 1.00 0.00 74 ASN A CA 7
ATOM 11295 C C . ASN A 1 74 ? 24.396 -12.443 18.561 1.00 0.00 74 ASN A C 7
ATOM 11296 O O . ASN A 1 74 ? 24.710 -12.210 19.727 1.00 0.00 74 ASN A O 7
ATOM 11307 N N . GLY A 1 75 ? 23.405 -13.272 18.237 1.00 0.00 75 GLY A N 7
ATOM 11308 C CA . GLY A 1 75 ? 22.645 -14.018 19.232 1.00 0.00 75 GLY A CA 7
ATOM 11309 C C . GLY A 1 75 ? 21.904 -13.119 20.224 1.00 0.00 75 GLY A C 7
ATOM 11310 O O . GLY A 1 75 ? 21.967 -13.390 21.428 1.00 0.00 75 GLY A O 7
ATOM 11314 N N . ILE A 1 76 ? 21.238 -12.052 19.762 1.00 0.00 76 ILE A N 7
ATOM 11315 C CA . ILE A 1 76 ? 20.537 -11.106 20.636 1.00 0.00 76 ILE A CA 7
ATOM 11316 C C . ILE A 1 76 ? 19.060 -10.969 20.250 1.00 0.00 76 ILE A C 7
ATOM 11317 O O . ILE A 1 76 ? 18.643 -11.341 19.152 1.00 0.00 76 ILE A O 7
ATOM 11333 N N . TYR A 1 77 ? 18.288 -10.351 21.138 1.00 0.00 77 TYR A N 7
ATOM 11334 C CA . TYR A 1 77 ? 16.922 -9.912 20.921 1.00 0.00 77 TYR A CA 7
ATOM 11335 C C . TYR A 1 77 ? 16.929 -8.441 21.318 1.00 0.00 77 TYR A C 7
ATOM 11336 O O . TYR A 1 77 ? 17.382 -8.126 22.420 1.00 0.00 77 TYR A O 7
ATOM 11354 N N . ILE A 1 78 ? 16.483 -7.532 20.450 1.00 0.00 78 ILE A N 7
ATOM 11355 C CA . ILE A 1 78 ? 16.536 -6.098 20.729 1.00 0.00 78 ILE A CA 7
ATOM 11356 C C . ILE A 1 78 ? 15.237 -5.427 20.277 1.00 0.00 78 ILE A C 7
ATOM 11357 O O . ILE A 1 78 ? 14.727 -5.717 19.191 1.00 0.00 78 ILE A O 7
ATOM 11373 N N . ARG A 1 79 ? 14.684 -4.556 21.133 1.00 0.00 79 ARG A N 7
ATOM 11374 C CA . ARG A 1 79 ? 13.346 -3.997 20.964 1.00 0.00 79 ARG A CA 7
ATOM 11375 C C . ARG A 1 79 ? 13.385 -2.506 21.239 1.00 0.00 79 ARG A C 7
ATOM 11376 O O . ARG A 1 79 ? 13.896 -2.101 22.287 1.00 0.00 79 ARG A O 7
ATOM 11397 N N . SER A 1 80 ? 12.802 -1.698 20.357 1.00 0.00 80 SER A N 7
ATOM 11398 C CA . SER A 1 80 ? 12.566 -0.274 20.576 1.00 0.00 80 SER A CA 7
ATOM 11399 C C . SER A 1 80 ? 13.823 0.484 21.045 1.00 0.00 80 SER A C 7
ATOM 11400 O O . SER A 1 80 ? 13.721 1.399 21.867 1.00 0.00 80 SER A O 7
ATOM 11408 N N . SER A 1 81 ? 15.006 0.096 20.559 1.00 0.00 81 SER A N 7
ATOM 11409 C CA . SER A 1 81 ? 16.290 0.567 21.072 1.00 0.00 81 SER A CA 7
ATOM 11410 C C . SER A 1 81 ? 17.141 1.214 19.973 1.00 0.00 81 SER A C 7
ATOM 11411 O O . SER A 1 81 ? 16.770 1.202 18.799 1.00 0.00 81 SER A O 7
ATOM 11419 N N . THR A 1 82 ? 18.294 1.770 20.337 1.00 0.00 82 THR A N 7
ATOM 11420 C CA . THR A 1 82 ? 19.232 2.390 19.407 1.00 0.00 82 THR A CA 7
ATOM 11421 C C . THR A 1 82 ? 20.640 1.917 19.772 1.00 0.00 82 THR A C 7
ATOM 11422 O O . THR A 1 82 ? 20.976 1.832 20.955 1.00 0.00 82 THR A O 7
ATOM 11433 N N . THR A 1 83 ? 21.471 1.618 18.776 1.00 0.00 83 THR A N 7
ATOM 11434 C CA . THR A 1 83 ? 22.825 1.122 18.984 1.00 0.00 83 THR A CA 7
ATOM 11435 C C . THR A 1 83 ? 23.740 1.835 17.988 1.00 0.00 83 THR A C 7
ATOM 11436 O O . THR A 1 83 ? 23.442 1.850 16.789 1.00 0.00 83 THR A O 7
ATOM 11447 N N . THR A 1 84 ? 24.824 2.438 18.480 1.00 0.00 84 THR A N 7
ATOM 11448 C CA . THR A 1 84 ? 25.667 3.326 17.695 1.00 0.00 84 THR A CA 7
ATOM 11449 C C . THR A 1 84 ? 27.135 3.012 17.985 1.00 0.00 84 THR A C 7
ATOM 11450 O O . THR A 1 84 ? 27.658 3.365 19.048 1.00 0.00 84 THR A O 7
ATOM 11461 N N . GLY A 1 85 ? 27.814 2.364 17.036 1.00 0.00 85 GLY A N 7
ATOM 11462 C CA . GLY A 1 85 ? 29.226 2.036 17.163 1.00 0.00 85 GLY A CA 7
ATOM 11463 C C . GLY A 1 85 ? 29.456 1.047 18.301 1.00 0.00 85 GLY A C 7
ATOM 11464 O O . GLY A 1 85 ? 30.248 1.319 19.208 1.00 0.00 85 GLY A O 7
ATOM 11468 N N . THR A 1 86 ? 28.754 -0.082 18.281 1.00 0.00 86 THR A N 7
ATOM 11469 C CA . THR A 1 86 ? 28.765 -1.074 19.349 1.00 0.00 86 THR A CA 7
ATOM 11470 C C . THR A 1 86 ? 28.863 -2.490 18.772 1.00 0.00 86 THR A C 7
ATOM 11471 O O . THR A 1 86 ? 28.537 -2.734 17.607 1.00 0.00 86 THR A O 7
ATOM 11482 N N . SER A 1 87 ? 29.273 -3.437 19.609 1.00 0.00 87 SER A N 7
ATOM 11483 C CA . SER A 1 87 ? 29.392 -4.849 19.287 1.00 0.00 87 SER A CA 7
ATOM 11484 C C . SER A 1 87 ? 28.690 -5.580 20.423 1.00 0.00 87 SER A C 7
ATOM 11485 O O . SER A 1 87 ? 29.048 -5.371 21.581 1.00 0.00 87 SER A O 7
ATOM 11493 N N . ILE A 1 88 ? 27.664 -6.375 20.127 1.00 0.00 88 ILE A N 7
ATOM 11494 C CA . ILE A 1 88 ? 26.769 -6.971 21.112 1.00 0.00 88 ILE A CA 7
ATOM 11495 C C . ILE A 1 88 ? 26.657 -8.434 20.695 1.00 0.00 88 ILE A C 7
ATOM 11496 O O . ILE A 1 88 ? 26.101 -8.713 19.632 1.00 0.00 88 ILE A O 7
ATOM 11512 N N . SER A 1 89 ? 27.174 -9.366 21.502 1.00 0.00 89 SER A N 7
ATOM 11513 C CA . SER A 1 89 ? 27.312 -10.753 21.057 1.00 0.00 89 SER A CA 7
ATOM 11514 C C . SER A 1 89 ? 26.858 -11.824 22.044 1.00 0.00 89 SER A C 7
ATOM 11515 O O . SER A 1 89 ? 26.998 -13.007 21.731 1.00 0.00 89 SER A O 7
ATOM 11523 N N . GLY A 1 90 ? 26.263 -11.410 23.167 1.00 0.00 90 GLY A N 7
ATOM 11524 C CA . GLY A 1 90 ? 25.676 -12.260 24.211 1.00 0.00 90 GLY A CA 7
ATOM 11525 C C . GLY A 1 90 ? 26.413 -13.600 24.384 1.00 0.00 90 GLY A C 7
ATOM 11526 O O . GLY A 1 90 ? 27.521 -13.586 24.929 1.00 0.00 90 GLY A O 7
ATOM 11530 N N . PRO A 1 91 ? 25.872 -14.739 23.905 1.00 0.00 91 PRO A N 7
ATOM 11531 C CA . PRO A 1 91 ? 24.554 -14.889 23.289 1.00 0.00 91 PRO A CA 7
ATOM 11532 C C . PRO A 1 91 ? 23.444 -14.897 24.353 1.00 0.00 91 PRO A C 7
ATOM 11533 O O . PRO A 1 91 ? 23.716 -14.976 25.554 1.00 0.00 91 PRO A O 7
ATOM 11544 N N . GLY A 1 92 ? 22.186 -14.817 23.913 1.00 0.00 92 GLY A N 7
ATOM 11545 C CA . GLY A 1 92 ? 21.024 -14.768 24.797 1.00 0.00 92 GLY A CA 7
ATOM 11546 C C . GLY A 1 92 ? 20.847 -13.374 25.406 1.00 0.00 92 GLY A C 7
ATOM 11547 O O . GLY A 1 92 ? 20.226 -13.231 26.461 1.00 0.00 92 GLY A O 7
ATOM 11551 N N . CYS A 1 93 ? 21.429 -12.357 24.764 1.00 0.00 93 CYS A N 7
ATOM 11552 C CA . CYS A 1 93 ? 21.289 -10.964 25.150 1.00 0.00 93 CYS A CA 7
ATOM 11553 C C . CYS A 1 93 ? 19.879 -10.504 24.799 1.00 0.00 93 CYS A C 7
ATOM 11554 O O . CYS A 1 93 ? 19.380 -10.816 23.716 1.00 0.00 93 CYS A O 7
ATOM 11561 N N . SER A 1 94 ? 19.277 -9.715 25.679 1.00 0.00 94 SER A N 7
ATOM 11562 C CA . SER A 1 94 ? 17.916 -9.242 25.565 1.00 0.00 94 SER A CA 7
ATOM 11563 C C . SER A 1 94 ? 17.927 -7.760 25.923 1.00 0.00 94 SER A C 7
ATOM 11564 O O . SER A 1 94 ? 18.250 -7.395 27.054 1.00 0.00 94 SER A O 7
ATOM 11572 N N . ILE A 1 95 ? 17.595 -6.906 24.957 1.00 0.00 95 ILE A N 7
ATOM 11573 C CA . ILE A 1 95 ? 17.662 -5.459 25.083 1.00 0.00 95 ILE A CA 7
ATOM 11574 C C . ILE A 1 95 ? 16.268 -4.921 24.780 1.00 0.00 95 ILE A C 7
ATOM 11575 O O . ILE A 1 95 ? 15.647 -5.313 23.789 1.00 0.00 95 ILE A O 7
ATOM 11591 N N . SER A 1 96 ? 15.801 -3.987 25.600 1.00 0.00 96 SER A N 7
ATOM 11592 C CA . SER A 1 96 ? 14.557 -3.284 25.354 1.00 0.00 96 SER A CA 7
ATOM 11593 C C . SER A 1 96 ? 14.732 -1.826 25.760 1.00 0.00 96 SER A C 7
ATOM 11594 O O . SER A 1 96 ? 15.396 -1.532 26.761 1.00 0.00 96 SER A O 7
ATOM 11602 N N . THR A 1 97 ? 14.092 -0.950 24.984 1.00 0.00 97 THR A N 7
ATOM 11603 C CA . THR A 1 97 ? 13.916 0.477 25.261 1.00 0.00 97 THR A CA 7
ATOM 11604 C C . THR A 1 97 ? 15.199 1.178 25.757 1.00 0.00 97 THR A C 7
ATOM 11605 O O . THR A 1 97 ? 15.160 1.969 26.702 1.00 0.00 97 THR A O 7
ATOM 11616 N N . CYS A 1 98 ? 16.346 0.896 25.127 1.00 0.00 98 CYS A N 7
ATOM 11617 C CA . CYS A 1 98 ? 17.659 1.367 25.560 1.00 0.00 98 CYS A CA 7
ATOM 11618 C C . CYS A 1 98 ? 18.379 2.082 24.412 1.00 0.00 98 CYS A C 7
ATOM 11619 O O . CYS A 1 98 ? 18.058 1.874 23.242 1.00 0.00 98 CYS A O 7
ATOM 11626 N N . THR A 1 99 ? 19.396 2.881 24.726 1.00 0.00 99 THR A N 7
ATOM 11627 C CA . THR A 1 99 ? 20.308 3.449 23.746 1.00 0.00 99 THR A CA 7
ATOM 11628 C C . THR A 1 99 ? 21.713 3.067 24.205 1.00 0.00 99 THR A C 7
ATOM 11629 O O . THR A 1 99 ? 22.015 3.148 25.397 1.00 0.00 99 THR A O 7
ATOM 11640 N N . ILE A 1 100 ? 22.568 2.623 23.285 1.00 0.00 100 ILE A N 7
ATOM 11641 C CA . ILE A 1 100 ? 23.925 2.197 23.593 1.00 0.00 100 ILE A CA 7
ATOM 11642 C C . ILE A 1 100 ? 24.822 2.836 22.539 1.00 0.00 100 ILE A C 7
ATOM 11643 O O . ILE A 1 100 ? 24.600 2.653 21.340 1.00 0.00 100 ILE A O 7
ATOM 11659 N N . THR A 1 101 ? 25.839 3.570 22.979 1.00 0.00 101 THR A N 7
ATOM 11660 C CA . THR A 1 101 ? 26.705 4.349 22.109 1.00 0.00 101 THR A CA 7
ATOM 11661 C C . THR A 1 101 ? 28.135 4.109 22.575 1.00 0.00 101 THR A C 7
ATOM 11662 O O . THR A 1 101 ? 28.427 4.280 23.760 1.00 0.00 101 THR A O 7
ATOM 11673 N N . ARG A 1 102 ? 29.017 3.682 21.660 1.00 0.00 102 ARG A N 7
ATOM 11674 C CA . ARG A 1 102 ? 30.429 3.366 21.923 1.00 0.00 102 ARG A CA 7
ATOM 11675 C C . ARG A 1 102 ? 30.627 2.614 23.252 1.00 0.00 102 ARG A C 7
ATOM 11676 O O . ARG A 1 102 ? 31.475 2.976 24.068 1.00 0.00 102 ARG A O 7
ATOM 11697 N N . GLY A 1 103 ? 29.822 1.570 23.477 1.00 0.00 103 GLY A N 7
ATOM 11698 C CA . GLY A 1 103 ? 29.967 0.662 24.611 1.00 0.00 103 GLY A CA 7
ATOM 11699 C C . GLY A 1 103 ? 29.335 1.171 25.909 1.00 0.00 103 GLY A C 7
ATOM 11700 O O . GLY A 1 103 ? 29.476 0.502 26.934 1.00 0.00 103 GLY A O 7
ATOM 11704 N N . VAL A 1 104 ? 28.632 2.309 25.897 1.00 0.00 104 VAL A N 7
ATOM 11705 C CA . VAL A 1 104 ? 28.004 2.893 27.079 1.00 0.00 104 VAL A CA 7
ATOM 11706 C C . VAL A 1 104 ? 26.492 2.880 26.843 1.00 0.00 104 VAL A C 7
ATOM 11707 O O . VAL A 1 104 ? 26.001 3.532 25.920 1.00 0.00 104 VAL A O 7
ATOM 11720 N N . ALA A 1 105 ? 25.763 2.099 27.648 1.00 0.00 105 ALA A N 7
ATOM 11721 C CA . ALA A 1 105 ? 24.304 2.097 27.660 1.00 0.00 105 ALA A CA 7
ATOM 11722 C C . ALA A 1 105 ? 23.794 3.296 28.464 1.00 0.00 105 ALA A C 7
ATOM 11723 O O . ALA A 1 105 ? 24.441 3.720 29.426 1.00 0.00 105 ALA A O 7
ATOM 11730 N N . THR A 1 106 ? 22.621 3.820 28.109 1.00 0.00 106 THR A N 7
ATOM 11731 C CA . THR A 1 106 ? 21.940 4.854 28.877 1.00 0.00 106 THR A CA 7
ATOM 11732 C C . THR A 1 106 ? 21.576 4.314 30.275 1.00 0.00 106 THR A C 7
ATOM 11733 O O . THR A 1 106 ? 21.057 3.198 30.370 1.00 0.00 106 THR A O 7
ATOM 11744 N N . PRO A 1 107 ? 21.786 5.082 31.362 1.00 0.00 107 PRO A N 7
ATOM 11745 C CA . PRO A 1 107 ? 21.494 4.644 32.727 1.00 0.00 107 PRO A CA 7
ATOM 11746 C C . PRO A 1 107 ? 20.013 4.790 33.122 1.00 0.00 107 PRO A C 7
ATOM 11747 O O . PRO A 1 107 ? 19.663 4.636 34.296 1.00 0.00 107 PRO A O 7
ATOM 11758 N N . ALA A 1 108 ? 19.148 5.119 32.162 1.00 0.00 108 ALA A N 7
ATOM 11759 C CA . ALA A 1 108 ? 17.721 5.305 32.373 1.00 0.00 108 ALA A CA 7
ATOM 11760 C C . ALA A 1 108 ? 17.080 3.973 32.762 1.00 0.00 108 ALA A C 7
ATOM 11761 O O . ALA A 1 108 ? 17.432 2.931 32.204 1.00 0.00 108 ALA A O 7
ATOM 11768 N N . ALA A 1 109 ? 16.076 4.014 33.644 1.00 0.00 109 ALA A N 7
ATOM 11769 C CA . ALA A 1 109 ? 15.322 2.830 34.055 1.00 0.00 109 ALA A CA 7
ATOM 11770 C C . ALA A 1 109 ? 14.581 2.170 32.882 1.00 0.00 109 ALA A C 7
ATOM 11771 O O . ALA A 1 109 ? 14.227 0.992 32.966 1.00 0.00 109 ALA A O 7
ATOM 11778 N N . ALA A 1 110 ? 14.348 2.909 31.787 1.00 0.00 110 ALA A N 7
ATOM 11779 C CA . ALA A 1 110 ? 13.758 2.365 30.570 1.00 0.00 110 ALA A CA 7
ATOM 11780 C C . ALA A 1 110 ? 14.675 1.334 29.904 1.00 0.00 110 ALA A C 7
ATOM 11781 O O . ALA A 1 110 ? 14.172 0.434 29.236 1.00 0.00 110 ALA A O 7
ATOM 11788 N N . CYS A 1 111 ? 15.996 1.425 30.082 1.00 0.00 111 CYS A N 7
ATOM 11789 C CA . CYS A 1 111 ? 16.916 0.484 29.466 1.00 0.00 111 CYS A CA 7
ATOM 11790 C C . CYS A 1 111 ? 16.851 -0.860 30.191 1.00 0.00 111 CYS A C 7
ATOM 11791 O O . CYS A 1 111 ? 17.008 -0.917 31.414 1.00 0.00 111 CYS A O 7
ATOM 11798 N N . LYS A 1 112 ? 16.681 -1.944 29.430 1.00 0.00 112 LYS A N 7
ATOM 11799 C CA . LYS A 1 112 ? 16.840 -3.318 29.905 1.00 0.00 112 LYS A CA 7
ATOM 11800 C C . LYS A 1 112 ? 17.907 -3.935 29.005 1.00 0.00 112 LYS A C 7
ATOM 11801 O O . LYS A 1 112 ? 17.898 -3.667 27.803 1.00 0.00 112 LYS A O 7
ATOM 11820 N N . ILE A 1 113 ? 18.835 -4.700 29.580 1.00 0.00 113 ILE A N 7
ATOM 11821 C CA . ILE A 1 113 ? 20.041 -5.195 28.911 1.00 0.00 113 ILE A CA 7
ATOM 11822 C C . ILE A 1 113 ? 20.406 -6.594 29.458 1.00 0.00 113 ILE A C 7
ATOM 11823 O O . ILE A 1 113 ? 21.573 -6.935 29.663 1.00 0.00 113 ILE A O 7
ATOM 11839 N N . SER A 1 114 ? 19.384 -7.388 29.781 1.00 0.00 114 SER A N 7
ATOM 11840 C CA . SER A 1 114 ? 19.493 -8.667 30.463 1.00 0.00 114 SER A CA 7
ATOM 11841 C C . SER A 1 114 ? 20.360 -9.661 29.675 1.00 0.00 114 SER A C 7
ATOM 11842 O O . SER A 1 114 ? 20.194 -9.823 28.463 1.00 0.00 114 SER A O 7
ATOM 11850 N N . GLY A 1 115 ? 21.266 -10.350 30.378 1.00 0.00 115 GLY A N 7
ATOM 11851 C CA . GLY A 1 115 ? 22.072 -11.444 29.840 1.00 0.00 115 GLY A CA 7
ATOM 11852 C C . GLY A 1 115 ? 23.056 -11.026 28.742 1.00 0.00 115 GLY A C 7
ATOM 11853 O O . GLY A 1 115 ? 23.582 -11.893 28.042 1.00 0.00 115 GLY A O 7
ATOM 11857 N N . CYS A 1 116 ? 23.285 -9.724 28.547 1.00 0.00 116 CYS A N 7
ATOM 11858 C CA . CYS A 1 116 ? 24.096 -9.224 27.448 1.00 0.00 116 CYS A CA 7
ATOM 11859 C C . CYS A 1 116 ? 25.594 -9.268 27.750 1.00 0.00 116 CYS A C 7
ATOM 11860 O O . CYS A 1 116 ? 26.022 -9.299 28.907 1.00 0.00 116 CYS A O 7
ATOM 11867 N N . SER A 1 117 ? 26.369 -9.213 26.666 1.00 0.00 117 SER A N 7
ATOM 11868 C CA . SER A 1 117 ? 27.820 -9.164 26.626 1.00 0.00 117 SER A CA 7
ATOM 11869 C C . SER A 1 117 ? 28.110 -8.270 25.426 1.00 0.00 117 SER A C 7
ATOM 11870 O O . SER A 1 117 ? 27.688 -8.596 24.309 1.00 0.00 117 SER A O 7
ATOM 11878 N N . LEU A 1 118 ? 28.702 -7.101 25.664 1.00 0.00 118 LEU A N 7
ATOM 11879 C CA . LEU A 1 118 ? 28.846 -6.062 24.655 1.00 0.00 118 LEU A CA 7
ATOM 11880 C C . LEU A 1 118 ? 30.085 -5.208 24.899 1.00 0.00 118 LEU A C 7
ATOM 11881 O O . LEU A 1 118 ? 30.628 -5.191 26.009 1.00 0.00 118 LEU A O 7
ATOM 11897 N N . SER A 1 119 ? 30.508 -4.497 23.857 1.00 0.00 119 SER A N 7
ATOM 11898 C CA . SER A 1 119 ? 31.720 -3.693 23.802 1.00 0.00 119 SER A CA 7
ATOM 11899 C C . SER A 1 119 ? 31.502 -2.514 22.845 1.00 0.00 119 SER A C 7
ATOM 11900 O O . SER A 1 119 ? 30.554 -2.503 22.049 1.00 0.00 119 SER A O 7
ATOM 11908 N N . ALA A 1 120 ? 32.388 -1.519 22.908 1.00 0.00 120 ALA A N 7
ATOM 11909 C CA . ALA A 1 120 ? 32.442 -0.444 21.929 1.00 0.00 120 ALA A CA 7
ATOM 11910 C C . ALA A 1 120 ? 33.025 -0.959 20.609 1.00 0.00 120 ALA A C 7
ATOM 11911 O O . ALA A 1 120 ? 33.857 -1.872 20.606 1.00 0.00 120 ALA A O 7
ATOM 11918 N N . MET A 1 121 ? 32.610 -0.346 19.498 1.00 0.00 121 MET A N 7
ATOM 11919 C CA . MET A 1 121 ? 33.238 -0.548 18.197 1.00 0.00 121 MET A CA 7
ATOM 11920 C C . MET A 1 121 ? 34.682 -0.066 18.320 1.00 0.00 121 MET A C 7
ATOM 11921 O O . MET A 1 121 ? 34.881 1.065 18.820 1.00 0.00 121 MET A O 7
ATOM 11936 N N . ASP A 1 1 ? 11.550 -14.362 -2.774 1.00 0.00 1 ASP A N 8
ATOM 11937 C CA . ASP A 1 1 ? 10.140 -14.002 -2.507 1.00 0.00 1 ASP A CA 8
ATOM 11938 C C . ASP A 1 1 ? 10.079 -12.765 -1.617 1.00 0.00 1 ASP A C 8
ATOM 11939 O O . ASP A 1 1 ? 10.754 -12.715 -0.588 1.00 0.00 1 ASP A O 8
ATOM 11950 N N . GLY A 1 2 ? 9.298 -11.751 -1.994 1.00 0.00 2 GLY A N 8
ATOM 11951 C CA . GLY A 1 2 ? 9.164 -10.529 -1.217 1.00 0.00 2 GLY A CA 8
ATOM 11952 C C . GLY A 1 2 ? 8.243 -9.531 -1.905 1.00 0.00 2 GLY A C 8
ATOM 11953 O O . GLY A 1 2 ? 7.712 -9.791 -2.988 1.00 0.00 2 GLY A O 8
ATOM 11957 N N . THR A 1 3 ? 8.040 -8.387 -1.263 1.00 0.00 3 THR A N 8
ATOM 11958 C CA . THR A 1 3 ? 7.302 -7.231 -1.758 1.00 0.00 3 THR A CA 8
ATOM 11959 C C . THR A 1 3 ? 7.920 -6.049 -1.008 1.00 0.00 3 THR A C 8
ATOM 11960 O O . THR A 1 3 ? 7.427 -5.639 0.042 1.00 0.00 3 THR A O 8
ATOM 11971 N N . CYS A 1 4 ? 9.074 -5.579 -1.482 1.00 0.00 4 CYS A N 8
ATOM 11972 C CA . CYS A 1 4 ? 9.928 -4.619 -0.796 1.00 0.00 4 CYS A CA 8
ATOM 11973 C C . CYS A 1 4 ? 10.583 -3.686 -1.812 1.00 0.00 4 CYS A C 8
ATOM 11974 O O . CYS A 1 4 ? 10.744 -4.037 -2.985 1.00 0.00 4 CYS A O 8
ATOM 11981 N N . VAL A 1 5 ? 11.001 -2.510 -1.345 1.00 0.00 5 VAL A N 8
ATOM 11982 C CA . VAL A 1 5 ? 11.773 -1.544 -2.113 1.00 0.00 5 VAL A CA 8
ATOM 11983 C C . VAL A 1 5 ? 13.232 -2.012 -2.051 1.00 0.00 5 VAL A C 8
ATOM 11984 O O . VAL A 1 5 ? 14.040 -1.492 -1.280 1.00 0.00 5 VAL A O 8
ATOM 11997 N N . ASN A 1 6 ? 13.555 -3.061 -2.812 1.00 0.00 6 ASN A N 8
ATOM 11998 C CA . ASN A 1 6 ? 14.934 -3.486 -3.006 1.00 0.00 6 ASN A CA 8
ATOM 11999 C C . ASN A 1 6 ? 15.587 -2.530 -4.006 1.00 0.00 6 ASN A C 8
ATOM 12000 O O . ASN A 1 6 ? 15.373 -2.657 -5.214 1.00 0.00 6 ASN A O 8
ATOM 12011 N N . THR A 1 7 ? 16.344 -1.556 -3.511 1.00 0.00 7 THR A N 8
ATOM 12012 C CA . THR A 1 7 ? 17.038 -0.576 -4.330 1.00 0.00 7 THR A CA 8
ATOM 12013 C C . THR A 1 7 ? 18.146 -1.260 -5.152 1.00 0.00 7 THR A C 8
ATOM 12014 O O . THR A 1 7 ? 18.173 -1.118 -6.376 1.00 0.00 7 THR A O 8
ATOM 12025 N N . ASN A 1 8 ? 19.061 -1.991 -4.493 1.00 0.00 8 ASN A N 8
ATOM 12026 C CA . ASN A 1 8 ? 20.272 -2.561 -5.113 1.00 0.00 8 ASN A CA 8
ATOM 12027 C C . ASN A 1 8 ? 20.924 -3.642 -4.224 1.00 0.00 8 ASN A C 8
ATOM 12028 O O . ASN A 1 8 ? 22.151 -3.757 -4.163 1.00 0.00 8 ASN A O 8
ATOM 12039 N N . SER A 1 9 ? 20.125 -4.362 -3.439 1.00 0.00 9 SER A N 8
ATOM 12040 C CA . SER A 1 9 ? 20.567 -5.343 -2.451 1.00 0.00 9 SER A CA 8
ATOM 12041 C C . SER A 1 9 ? 20.439 -6.768 -2.980 1.00 0.00 9 SER A C 8
ATOM 12042 O O . SER A 1 9 ? 19.739 -7.026 -3.968 1.00 0.00 9 SER A O 8
ATOM 12050 N N . GLN A 1 10 ? 21.063 -7.695 -2.255 1.00 0.00 10 GLN A N 8
ATOM 12051 C CA . GLN A 1 10 ? 20.913 -9.123 -2.432 1.00 0.00 10 GLN A CA 8
ATOM 12052 C C . GLN A 1 10 ? 20.022 -9.612 -1.293 1.00 0.00 10 GLN A C 8
ATOM 12053 O O . GLN A 1 10 ? 20.250 -9.288 -0.126 1.00 0.00 10 GLN A O 8
ATOM 12067 N N . ILE A 1 11 ? 19.052 -10.442 -1.658 1.00 0.00 11 ILE A N 8
ATOM 12068 C CA . ILE A 1 11 ? 18.140 -11.142 -0.765 1.00 0.00 11 ILE A CA 8
ATOM 12069 C C . ILE A 1 11 ? 18.162 -12.583 -1.264 1.00 0.00 11 ILE A C 8
ATOM 12070 O O . ILE A 1 11 ? 17.837 -12.845 -2.425 1.00 0.00 11 ILE A O 8
ATOM 12086 N N . THR A 1 12 ? 18.652 -13.492 -0.421 1.00 0.00 12 THR A N 8
ATOM 12087 C CA . THR A 1 12 ? 18.869 -14.888 -0.802 1.00 0.00 12 THR A CA 8
ATOM 12088 C C . THR A 1 12 ? 17.535 -15.618 -1.022 1.00 0.00 12 THR A C 8
ATOM 12089 O O . THR A 1 12 ? 16.469 -15.142 -0.618 1.00 0.00 12 THR A O 8
ATOM 12100 N N . ALA A 1 13 ? 17.602 -16.803 -1.641 1.00 0.00 13 ALA A N 8
ATOM 12101 C CA . ALA A 1 13 ? 16.449 -17.595 -2.064 1.00 0.00 13 ALA A CA 8
ATOM 12102 C C . ALA A 1 13 ? 15.453 -17.906 -0.940 1.00 0.00 13 ALA A C 8
ATOM 12103 O O . ALA A 1 13 ? 14.272 -18.115 -1.226 1.00 0.00 13 ALA A O 8
ATOM 12110 N N . ASN A 1 14 ? 15.911 -17.948 0.318 1.00 0.00 14 ASN A N 8
ATOM 12111 C CA . ASN A 1 14 ? 15.075 -18.299 1.473 1.00 0.00 14 ASN A CA 8
ATOM 12112 C C . ASN A 1 14 ? 14.933 -17.138 2.467 1.00 0.00 14 ASN A C 8
ATOM 12113 O O . ASN A 1 14 ? 14.371 -17.318 3.546 1.00 0.00 14 ASN A O 8
ATOM 12124 N N . SER A 1 15 ? 15.434 -15.953 2.112 1.00 0.00 15 SER A N 8
ATOM 12125 C CA . SER A 1 15 ? 15.188 -14.706 2.830 1.00 0.00 15 SER A CA 8
ATOM 12126 C C . SER A 1 15 ? 13.873 -14.100 2.327 1.00 0.00 15 SER A C 8
ATOM 12127 O O . SER A 1 15 ? 13.362 -14.533 1.285 1.00 0.00 15 SER A O 8
ATOM 12135 N N . GLN A 1 16 ? 13.317 -13.098 3.017 1.00 0.00 16 GLN A N 8
ATOM 12136 C CA . GLN A 1 16 ? 12.153 -12.367 2.529 1.00 0.00 16 GLN A CA 8
ATOM 12137 C C . GLN A 1 16 ? 12.265 -10.917 2.971 1.00 0.00 16 GLN A C 8
ATOM 12138 O O . GLN A 1 16 ? 12.801 -10.639 4.047 1.00 0.00 16 GLN A O 8
ATOM 12152 N N . CYS A 1 17 ? 11.711 -10.004 2.171 1.00 0.00 17 CYS A N 8
ATOM 12153 C CA . CYS A 1 17 ? 11.519 -8.627 2.585 1.00 0.00 17 CYS A CA 8
ATOM 12154 C C . CYS A 1 17 ? 10.102 -8.202 2.212 1.00 0.00 17 CYS A C 8
ATOM 12155 O O . CYS A 1 17 ? 9.596 -8.593 1.160 1.00 0.00 17 CYS A O 8
ATOM 12162 N N . VAL A 1 18 ? 9.426 -7.462 3.095 1.00 0.00 18 VAL A N 8
ATOM 12163 C CA . VAL A 1 18 ? 7.999 -7.165 2.967 1.00 0.00 18 VAL A CA 8
ATOM 12164 C C . VAL A 1 18 ? 7.759 -5.753 3.499 1.00 0.00 18 VAL A C 8
ATOM 12165 O O . VAL A 1 18 ? 8.196 -5.432 4.607 1.00 0.00 18 VAL A O 8
ATOM 12178 N N . LYS A 1 19 ? 7.056 -4.922 2.719 1.00 0.00 19 LYS A N 8
ATOM 12179 C CA . LYS A 1 19 ? 6.714 -3.520 2.992 1.00 0.00 19 LYS A CA 8
ATOM 12180 C C . LYS A 1 19 ? 7.869 -2.716 3.605 1.00 0.00 19 LYS A C 8
ATOM 12181 O O . LYS A 1 19 ? 7.632 -1.850 4.443 1.00 0.00 19 LYS A O 8
ATOM 12200 N N . SER A 1 20 ? 9.108 -3.007 3.209 1.00 0.00 20 SER A N 8
ATOM 12201 C CA . SER A 1 20 ? 10.340 -2.487 3.797 1.00 0.00 20 SER A CA 8
ATOM 12202 C C . SER A 1 20 ? 11.314 -2.124 2.674 1.00 0.00 20 SER A C 8
ATOM 12203 O O . SER A 1 20 ? 11.075 -2.462 1.510 1.00 0.00 20 SER A O 8
ATOM 12211 N N . THR A 1 21 ? 12.417 -1.460 3.015 1.00 0.00 21 THR A N 8
ATOM 12212 C CA . THR A 1 21 ? 13.383 -0.928 2.058 1.00 0.00 21 THR A CA 8
ATOM 12213 C C . THR A 1 21 ? 14.731 -1.619 2.280 1.00 0.00 21 THR A C 8
ATOM 12214 O O . THR A 1 21 ? 15.111 -1.875 3.422 1.00 0.00 21 THR A O 8
ATOM 12225 N N . ALA A 1 22 ? 15.481 -1.903 1.215 1.00 0.00 22 ALA A N 8
ATOM 12226 C CA . ALA A 1 22 ? 16.806 -2.492 1.312 1.00 0.00 22 ALA A CA 8
ATOM 12227 C C . ALA A 1 22 ? 17.693 -1.851 0.258 1.00 0.00 22 ALA A C 8
ATOM 12228 O O . ALA A 1 22 ? 17.437 -2.002 -0.938 1.00 0.00 22 ALA A O 8
ATOM 12235 N N . THR A 1 23 ? 18.757 -1.182 0.694 1.00 0.00 23 THR A N 8
ATOM 12236 C CA . THR A 1 23 ? 19.679 -0.475 -0.182 1.00 0.00 23 THR A CA 8
ATOM 12237 C C . THR A 1 23 ? 21.088 -1.045 -0.004 1.00 0.00 23 THR A C 8
ATOM 12238 O O . THR A 1 23 ? 21.720 -0.876 1.039 1.00 0.00 23 THR A O 8
ATOM 12249 N N . ASN A 1 24 ? 21.559 -1.718 -1.059 1.00 0.00 24 ASN A N 8
ATOM 12250 C CA . ASN A 1 24 ? 22.828 -2.428 -1.185 1.00 0.00 24 ASN A CA 8
ATOM 12251 C C . ASN A 1 24 ? 23.224 -3.242 0.050 1.00 0.00 24 ASN A C 8
ATOM 12252 O O . ASN A 1 24 ? 24.360 -3.175 0.521 1.00 0.00 24 ASN A O 8
ATOM 12263 N N . CYS A 1 25 ? 22.273 -4.011 0.578 1.00 0.00 25 CYS A N 8
ATOM 12264 C CA . CYS A 1 25 ? 22.496 -4.933 1.678 1.00 0.00 25 CYS A CA 8
ATOM 12265 C C . CYS A 1 25 ? 22.749 -6.341 1.147 1.00 0.00 25 CYS A C 8
ATOM 12266 O O . CYS A 1 25 ? 22.540 -6.622 -0.035 1.00 0.00 25 CYS A O 8
ATOM 12273 N N . TYR A 1 26 ? 23.126 -7.235 2.057 1.00 0.00 26 TYR A N 8
ATOM 12274 C CA . TYR A 1 26 ? 23.256 -8.661 1.821 1.00 0.00 26 TYR A CA 8
ATOM 12275 C C . TYR A 1 26 ? 22.430 -9.328 2.915 1.00 0.00 26 TYR A C 8
ATOM 12276 O O . TYR A 1 26 ? 22.634 -9.056 4.101 1.00 0.00 26 TYR A O 8
ATOM 12294 N N . ILE A 1 27 ? 21.467 -10.157 2.522 1.00 0.00 27 ILE A N 8
ATOM 12295 C CA . ILE A 1 27 ? 20.453 -10.703 3.409 1.00 0.00 27 ILE A CA 8
ATOM 12296 C C . ILE A 1 27 ? 20.484 -12.217 3.190 1.00 0.00 27 ILE A C 8
ATOM 12297 O O . ILE A 1 27 ? 20.093 -12.705 2.124 1.00 0.00 27 ILE A O 8
ATOM 12313 N N . ASP A 1 28 ? 21.010 -12.947 4.176 1.00 0.00 28 ASP A N 8
ATOM 12314 C CA . ASP A 1 28 ? 21.260 -14.384 4.136 1.00 0.00 28 ASP A CA 8
ATOM 12315 C C . ASP A 1 28 ? 20.318 -15.066 5.120 1.00 0.00 28 ASP A C 8
ATOM 12316 O O . ASP A 1 28 ? 20.386 -14.786 6.316 1.00 0.00 28 ASP A O 8
ATOM 12325 N N . ASN A 1 29 ? 19.427 -15.930 4.626 1.00 0.00 29 ASN A N 8
ATOM 12326 C CA . ASN A 1 29 ? 18.329 -16.571 5.368 1.00 0.00 29 ASN A CA 8
ATOM 12327 C C . ASN A 1 29 ? 17.598 -15.633 6.352 1.00 0.00 29 ASN A C 8
ATOM 12328 O O . ASN A 1 29 ? 17.174 -16.061 7.431 1.00 0.00 29 ASN A O 8
ATOM 12339 N N . SER A 1 30 ? 17.469 -14.347 6.015 1.00 0.00 30 SER A N 8
ATOM 12340 C CA . SER A 1 30 ? 17.009 -13.314 6.930 1.00 0.00 30 SER A CA 8
ATOM 12341 C C . SER A 1 30 ? 15.724 -12.644 6.448 1.00 0.00 30 SER A C 8
ATOM 12342 O O . SER A 1 30 ? 15.425 -12.574 5.255 1.00 0.00 30 SER A O 8
ATOM 12350 N N . GLN A 1 31 ? 14.956 -12.148 7.414 1.00 0.00 31 GLN A N 8
ATOM 12351 C CA . GLN A 1 31 ? 13.603 -11.663 7.239 1.00 0.00 31 GLN A CA 8
ATOM 12352 C C . GLN A 1 31 ? 13.592 -10.175 7.589 1.00 0.00 31 GLN A C 8
ATOM 12353 O O . GLN A 1 31 ? 14.008 -9.797 8.687 1.00 0.00 31 GLN A O 8
ATOM 12367 N N . LEU A 1 32 ? 13.125 -9.336 6.663 1.00 0.00 32 LEU A N 8
ATOM 12368 C CA . LEU A 1 32 ? 13.107 -7.878 6.819 1.00 0.00 32 LEU A CA 8
ATOM 12369 C C . LEU A 1 32 ? 11.689 -7.379 6.554 1.00 0.00 32 LEU A C 8
ATOM 12370 O O . LEU A 1 32 ? 11.283 -7.284 5.396 1.00 0.00 32 LEU A O 8
ATOM 12386 N N . VAL A 1 33 ? 10.927 -7.045 7.593 1.00 0.00 33 VAL A N 8
ATOM 12387 C CA . VAL A 1 33 ? 9.498 -6.796 7.433 1.00 0.00 33 VAL A CA 8
ATOM 12388 C C . VAL A 1 33 ? 9.021 -5.513 8.115 1.00 0.00 33 VAL A C 8
ATOM 12389 O O . VAL A 1 33 ? 9.713 -4.925 8.953 1.00 0.00 33 VAL A O 8
ATOM 12402 N N . ASP A 1 34 ? 7.790 -5.130 7.765 1.00 0.00 34 ASP A N 8
ATOM 12403 C CA . ASP A 1 34 ? 6.997 -4.088 8.405 1.00 0.00 34 ASP A CA 8
ATOM 12404 C C . ASP A 1 34 ? 7.698 -2.729 8.487 1.00 0.00 34 ASP A C 8
ATOM 12405 O O . ASP A 1 34 ? 8.039 -2.267 9.569 1.00 0.00 34 ASP A O 8
ATOM 12414 N N . THR A 1 35 ? 7.909 -2.075 7.345 1.00 0.00 35 THR A N 8
ATOM 12415 C CA . THR A 1 35 ? 8.499 -0.753 7.230 1.00 0.00 35 THR A CA 8
ATOM 12416 C C . THR A 1 35 ? 9.868 -0.625 7.915 1.00 0.00 35 THR A C 8
ATOM 12417 O O . THR A 1 35 ? 10.188 0.390 8.541 1.00 0.00 35 THR A O 8
ATOM 12428 N N . SER A 1 36 ? 10.688 -1.668 7.803 1.00 0.00 36 SER A N 8
ATOM 12429 C CA . SER A 1 36 ? 12.084 -1.597 8.185 1.00 0.00 36 SER A CA 8
ATOM 12430 C C . SER A 1 36 ? 12.872 -0.961 7.034 1.00 0.00 36 SER A C 8
ATOM 12431 O O . SER A 1 36 ? 12.366 -0.818 5.913 1.00 0.00 36 SER A O 8
ATOM 12439 N N . ILE A 1 37 ? 14.139 -0.636 7.283 1.00 0.00 37 ILE A N 8
ATOM 12440 C CA . ILE A 1 37 ? 15.067 -0.230 6.236 1.00 0.00 37 ILE A CA 8
ATOM 12441 C C . ILE A 1 37 ? 16.454 -0.801 6.509 1.00 0.00 37 ILE A C 8
ATOM 12442 O O . ILE A 1 37 ? 16.911 -0.802 7.653 1.00 0.00 37 ILE A O 8
ATOM 12458 N N . CYS A 1 38 ? 17.124 -1.247 5.446 1.00 0.00 38 CYS A N 8
ATOM 12459 C CA . CYS A 1 38 ? 18.480 -1.754 5.470 1.00 0.00 38 CYS A CA 8
ATOM 12460 C C . CYS A 1 38 ? 19.308 -0.867 4.546 1.00 0.00 38 CYS A C 8
ATOM 12461 O O . CYS A 1 38 ? 18.849 -0.562 3.442 1.00 0.00 38 CYS A O 8
ATOM 12468 N N . THR A 1 39 ? 20.518 -0.487 4.959 1.00 0.00 39 THR A N 8
ATOM 12469 C CA . THR A 1 39 ? 21.385 0.398 4.194 1.00 0.00 39 THR A CA 8
ATOM 12470 C C . THR A 1 39 ? 22.822 -0.100 4.363 1.00 0.00 39 THR A C 8
ATOM 12471 O O . THR A 1 39 ? 23.354 -0.062 5.475 1.00 0.00 39 THR A O 8
ATOM 12482 N N . ARG A 1 40 ? 23.436 -0.597 3.283 1.00 0.00 40 ARG A N 8
ATOM 12483 C CA . ARG A 1 40 ? 24.812 -1.110 3.217 1.00 0.00 40 ARG A CA 8
ATOM 12484 C C . ARG A 1 40 ? 25.171 -1.971 4.437 1.00 0.00 40 ARG A C 8
ATOM 12485 O O . ARG A 1 40 ? 26.104 -1.662 5.175 1.00 0.00 40 ARG A O 8
ATOM 12506 N N . SER A 1 41 ? 24.388 -3.025 4.682 1.00 0.00 41 SER A N 8
ATOM 12507 C CA . SER A 1 41 ? 24.461 -3.842 5.890 1.00 0.00 41 SER A CA 8
ATOM 12508 C C . SER A 1 41 ? 24.363 -5.334 5.563 1.00 0.00 41 SER A C 8
ATOM 12509 O O . SER A 1 41 ? 24.059 -5.719 4.429 1.00 0.00 41 SER A O 8
ATOM 12517 N N . GLN A 1 42 ? 24.597 -6.166 6.578 1.00 0.00 42 GLN A N 8
ATOM 12518 C CA . GLN A 1 42 ? 24.592 -7.622 6.497 1.00 0.00 42 GLN A CA 8
ATOM 12519 C C . GLN A 1 42 ? 23.576 -8.151 7.505 1.00 0.00 42 GLN A C 8
ATOM 12520 O O . GLN A 1 42 ? 23.624 -7.771 8.677 1.00 0.00 42 GLN A O 8
ATOM 12534 N N . TYR A 1 43 ? 22.720 -9.075 7.074 1.00 0.00 43 TYR A N 8
ATOM 12535 C CA . TYR A 1 43 ? 21.836 -9.843 7.941 1.00 0.00 43 TYR A CA 8
ATOM 12536 C C . TYR A 1 43 ? 22.118 -11.313 7.652 1.00 0.00 43 TYR A C 8
ATOM 12537 O O . TYR A 1 43 ? 22.220 -11.684 6.478 1.00 0.00 43 TYR A O 8
ATOM 12555 N N . SER A 1 44 ? 22.230 -12.135 8.691 1.00 0.00 44 SER A N 8
ATOM 12556 C CA . SER A 1 44 ? 22.565 -13.540 8.573 1.00 0.00 44 SER A CA 8
ATOM 12557 C C . SER A 1 44 ? 21.723 -14.322 9.584 1.00 0.00 44 SER A C 8
ATOM 12558 O O . SER A 1 44 ? 21.871 -14.149 10.796 1.00 0.00 44 SER A O 8
ATOM 12566 N N . ASP A 1 45 ? 20.840 -15.180 9.071 1.00 0.00 45 ASP A N 8
ATOM 12567 C CA . ASP A 1 45 ? 19.841 -15.962 9.799 1.00 0.00 45 ASP A CA 8
ATOM 12568 C C . ASP A 1 45 ? 19.097 -15.151 10.874 1.00 0.00 45 ASP A C 8
ATOM 12569 O O . ASP A 1 45 ? 18.935 -15.595 12.013 1.00 0.00 45 ASP A O 8
ATOM 12578 N N . ALA A 1 46 ? 18.673 -13.931 10.526 1.00 0.00 46 ALA A N 8
ATOM 12579 C CA . ALA A 1 46 ? 18.144 -12.934 11.453 1.00 0.00 46 ALA A CA 8
ATOM 12580 C C . ALA A 1 46 ? 16.726 -12.490 11.070 1.00 0.00 46 ALA A C 8
ATOM 12581 O O . ALA A 1 46 ? 16.224 -12.813 9.991 1.00 0.00 46 ALA A O 8
ATOM 12588 N N . ASN A 1 47 ? 16.077 -11.716 11.943 1.00 0.00 47 ASN A N 8
ATOM 12589 C CA . ASN A 1 47 ? 14.752 -11.147 11.696 1.00 0.00 47 ASN A CA 8
ATOM 12590 C C . ASN A 1 47 ? 14.726 -9.700 12.163 1.00 0.00 47 ASN A C 8
ATOM 12591 O O . ASN A 1 47 ? 15.296 -9.367 13.201 1.00 0.00 47 ASN A O 8
ATOM 12602 N N . VAL A 1 48 ? 14.068 -8.846 11.395 1.00 0.00 48 VAL A N 8
ATOM 12603 C CA . VAL A 1 48 ? 14.080 -7.400 11.561 1.00 0.00 48 VAL A CA 8
ATOM 12604 C C . VAL A 1 48 ? 12.661 -6.890 11.296 1.00 0.00 48 VAL A C 8
ATOM 12605 O O . VAL A 1 48 ? 12.076 -7.220 10.261 1.00 0.00 48 VAL A O 8
ATOM 12618 N N . LYS A 1 49 ? 12.110 -6.091 12.219 1.00 0.00 49 LYS A N 8
ATOM 12619 C CA . LYS A 1 49 ? 10.739 -5.577 12.159 1.00 0.00 49 LYS A CA 8
ATOM 12620 C C . LYS A 1 49 ? 10.751 -4.094 12.500 1.00 0.00 49 LYS A C 8
ATOM 12621 O O . LYS A 1 49 ? 11.305 -3.720 13.537 1.00 0.00 49 LYS A O 8
ATOM 12640 N N . LYS A 1 50 ? 10.105 -3.270 11.671 1.00 0.00 50 LYS A N 8
ATOM 12641 C CA . LYS A 1 50 ? 10.055 -1.806 11.738 1.00 0.00 50 LYS A CA 8
ATOM 12642 C C . LYS A 1 50 ? 11.338 -1.177 12.295 1.00 0.00 50 LYS A C 8
ATOM 12643 O O . LYS A 1 50 ? 11.274 -0.355 13.208 1.00 0.00 50 LYS A O 8
ATOM 12662 N N . SER A 1 51 ? 12.508 -1.569 11.789 1.00 0.00 51 SER A N 8
ATOM 12663 C CA . SER A 1 51 ? 13.787 -1.159 12.354 1.00 0.00 51 SER A CA 8
ATOM 12664 C C . SER A 1 51 ? 14.635 -0.516 11.267 1.00 0.00 51 SER A C 8
ATOM 12665 O O . SER A 1 51 ? 14.429 -0.764 10.080 1.00 0.00 51 SER A O 8
ATOM 12673 N N . VAL A 1 52 ? 15.585 0.320 11.670 1.00 0.00 52 VAL A N 8
ATOM 12674 C CA . VAL A 1 52 ? 16.346 1.182 10.781 1.00 0.00 52 VAL A CA 8
ATOM 12675 C C . VAL A 1 52 ? 17.798 0.751 10.914 1.00 0.00 52 VAL A C 8
ATOM 12676 O O . VAL A 1 52 ? 18.318 0.705 12.030 1.00 0.00 52 VAL A O 8
ATOM 12689 N N . THR A 1 53 ? 18.462 0.431 9.805 1.00 0.00 53 THR A N 8
ATOM 12690 C CA . THR A 1 53 ? 19.806 -0.085 9.854 1.00 0.00 53 THR A CA 8
ATOM 12691 C C . THR A 1 53 ? 20.638 0.676 8.820 1.00 0.00 53 THR A C 8
ATOM 12692 O O . THR A 1 53 ? 20.226 0.823 7.663 1.00 0.00 53 THR A O 8
ATOM 12703 N N . THR A 1 54 ? 21.814 1.141 9.244 1.00 0.00 54 THR A N 8
ATOM 12704 C CA . THR A 1 54 ? 22.842 1.699 8.383 1.00 0.00 54 THR A CA 8
ATOM 12705 C C . THR A 1 54 ? 24.175 1.128 8.871 1.00 0.00 54 THR A C 8
ATOM 12706 O O . THR A 1 54 ? 24.511 1.285 10.048 1.00 0.00 54 THR A O 8
ATOM 12717 N N . ASP A 1 55 ? 24.931 0.487 7.975 1.00 0.00 55 ASP A N 8
ATOM 12718 C CA . ASP A 1 55 ? 26.179 -0.220 8.275 1.00 0.00 55 ASP A CA 8
ATOM 12719 C C . ASP A 1 55 ? 26.067 -1.090 9.534 1.00 0.00 55 ASP A C 8
ATOM 12720 O O . ASP A 1 55 ? 26.701 -0.831 10.558 1.00 0.00 55 ASP A O 8
ATOM 12729 N N . CYS A 1 56 ? 25.208 -2.109 9.470 1.00 0.00 56 CYS A N 8
ATOM 12730 C CA . CYS A 1 56 ? 24.939 -3.029 10.562 1.00 0.00 56 CYS A CA 8
ATOM 12731 C C . CYS A 1 56 ? 25.387 -4.431 10.146 1.00 0.00 56 CYS A C 8
ATOM 12732 O O . CYS A 1 56 ? 25.449 -4.735 8.951 1.00 0.00 56 CYS A O 8
ATOM 12739 N N . ASN A 1 57 ? 25.650 -5.310 11.112 1.00 0.00 57 ASN A N 8
ATOM 12740 C CA . ASN A 1 57 ? 25.986 -6.706 10.867 1.00 0.00 57 ASN A CA 8
ATOM 12741 C C . ASN A 1 57 ? 25.208 -7.493 11.901 1.00 0.00 57 ASN A C 8
ATOM 12742 O O . ASN A 1 57 ? 25.508 -7.381 13.087 1.00 0.00 57 ASN A O 8
ATOM 12753 N N . ILE A 1 58 ? 24.188 -8.231 11.479 1.00 0.00 58 ILE A N 8
ATOM 12754 C CA . ILE A 1 58 ? 23.229 -8.855 12.378 1.00 0.00 58 ILE A CA 8
ATOM 12755 C C . ILE A 1 58 ? 23.323 -10.350 12.144 1.00 0.00 58 ILE A C 8
ATOM 12756 O O . ILE A 1 58 ? 23.035 -10.817 11.043 1.00 0.00 58 ILE A O 8
ATOM 12772 N N . ASP A 1 59 ? 23.701 -11.097 13.177 1.00 0.00 59 ASP A N 8
ATOM 12773 C CA . ASP A 1 59 ? 23.862 -12.540 13.099 1.00 0.00 59 ASP A CA 8
ATOM 12774 C C . ASP A 1 59 ? 22.937 -13.194 14.120 1.00 0.00 59 ASP A C 8
ATOM 12775 O O . ASP A 1 59 ? 22.957 -12.819 15.294 1.00 0.00 59 ASP A O 8
ATOM 12784 N N . LYS A 1 60 ? 22.129 -14.163 13.676 1.00 0.00 60 LYS A N 8
ATOM 12785 C CA . LYS A 1 60 ? 21.269 -15.010 14.512 1.00 0.00 60 LYS A CA 8
ATOM 12786 C C . LYS A 1 60 ? 20.478 -14.225 15.571 1.00 0.00 60 LYS A C 8
ATOM 12787 O O . LYS A 1 60 ? 20.342 -14.682 16.707 1.00 0.00 60 LYS A O 8
ATOM 12806 N N . SER A 1 61 ? 19.964 -13.046 15.216 1.00 0.00 61 SER A N 8
ATOM 12807 C CA . SER A 1 61 ? 19.313 -12.130 16.149 1.00 0.00 61 SER A CA 8
ATOM 12808 C C . SER A 1 61 ? 17.911 -11.765 15.661 1.00 0.00 61 SER A C 8
ATOM 12809 O O . SER A 1 61 ? 17.598 -11.925 14.476 1.00 0.00 61 SER A O 8
ATOM 12817 N N . GLN A 1 62 ? 17.084 -11.222 16.558 1.00 0.00 62 GLN A N 8
ATOM 12818 C CA . GLN A 1 62 ? 15.800 -10.627 16.214 1.00 0.00 62 GLN A CA 8
ATOM 12819 C C . GLN A 1 62 ? 15.791 -9.179 16.691 1.00 0.00 62 GLN A C 8
ATOM 12820 O O . GLN A 1 62 ? 16.310 -8.859 17.765 1.00 0.00 62 GLN A O 8
ATOM 12834 N N . VAL A 1 63 ? 15.195 -8.309 15.885 1.00 0.00 63 VAL A N 8
ATOM 12835 C CA . VAL A 1 63 ? 15.274 -6.868 16.036 1.00 0.00 63 VAL A CA 8
ATOM 12836 C C . VAL A 1 63 ? 13.876 -6.307 15.800 1.00 0.00 63 VAL A C 8
ATOM 12837 O O . VAL A 1 63 ? 13.241 -6.649 14.798 1.00 0.00 63 VAL A O 8
ATOM 12850 N N . TYR A 1 64 ? 13.403 -5.442 16.697 1.00 0.00 64 TYR A N 8
ATOM 12851 C CA . TYR A 1 64 ? 12.067 -4.865 16.637 1.00 0.00 64 TYR A CA 8
ATOM 12852 C C . TYR A 1 64 ? 12.176 -3.386 16.997 1.00 0.00 64 TYR A C 8
ATOM 12853 O O . TYR A 1 64 ? 12.773 -3.061 18.023 1.00 0.00 64 TYR A O 8
ATOM 12871 N N . LEU A 1 65 ? 11.579 -2.492 16.204 1.00 0.00 65 LEU A N 8
ATOM 12872 C CA . LEU A 1 65 ? 11.469 -1.048 16.463 1.00 0.00 65 LEU A CA 8
ATOM 12873 C C . LEU A 1 65 ? 12.814 -0.384 16.844 1.00 0.00 65 LEU A C 8
ATOM 12874 O O . LEU A 1 65 ? 12.833 0.643 17.526 1.00 0.00 65 LEU A O 8
ATOM 12890 N N . THR A 1 66 ? 13.943 -0.940 16.405 1.00 0.00 66 THR A N 8
ATOM 12891 C CA . THR A 1 66 ? 15.280 -0.572 16.859 1.00 0.00 66 THR A CA 8
ATOM 12892 C C . THR A 1 66 ? 16.061 0.160 15.755 1.00 0.00 66 THR A C 8
ATOM 12893 O O . THR A 1 66 ? 15.697 0.109 14.576 1.00 0.00 66 THR A O 8
ATOM 12904 N N . THR A 1 67 ? 17.146 0.842 16.131 1.00 0.00 67 THR A N 8
ATOM 12905 C CA . THR A 1 67 ? 18.022 1.569 15.224 1.00 0.00 67 THR A CA 8
ATOM 12906 C C . THR A 1 67 ? 19.458 1.062 15.415 1.00 0.00 67 THR A C 8
ATOM 12907 O O . THR A 1 67 ? 19.983 1.082 16.533 1.00 0.00 67 THR A O 8
ATOM 12918 N N . CYS A 1 68 ? 20.094 0.635 14.321 1.00 0.00 68 CYS A N 8
ATOM 12919 C CA . CYS A 1 68 ? 21.473 0.173 14.283 1.00 0.00 68 CYS A CA 8
ATOM 12920 C C . CYS A 1 68 ? 22.252 1.106 13.362 1.00 0.00 68 CYS A C 8
ATOM 12921 O O . CYS A 1 68 ? 21.889 1.259 12.190 1.00 0.00 68 CYS A O 8
ATOM 12928 N N . THR A 1 69 ? 23.337 1.683 13.868 1.00 0.00 69 THR A N 8
ATOM 12929 C CA . THR A 1 69 ? 24.162 2.625 13.133 1.00 0.00 69 THR A CA 8
ATOM 12930 C C . THR A 1 69 ? 25.617 2.244 13.392 1.00 0.00 69 THR A C 8
ATOM 12931 O O . THR A 1 69 ? 26.083 2.331 14.531 1.00 0.00 69 THR A O 8
ATOM 12942 N N . GLY A 1 70 ? 26.334 1.788 12.359 1.00 0.00 70 GLY A N 8
ATOM 12943 C CA . GLY A 1 70 ? 27.744 1.421 12.470 1.00 0.00 70 GLY A CA 8
ATOM 12944 C C . GLY A 1 70 ? 27.979 0.413 13.597 1.00 0.00 70 GLY A C 8
ATOM 12945 O O . GLY A 1 70 ? 28.904 0.599 14.388 1.00 0.00 70 GLY A O 8
ATOM 12949 N N . SER A 1 71 ? 27.108 -0.593 13.728 1.00 0.00 71 SER A N 8
ATOM 12950 C CA . SER A 1 71 ? 27.083 -1.491 14.879 1.00 0.00 71 SER A CA 8
ATOM 12951 C C . SER A 1 71 ? 26.864 -2.951 14.472 1.00 0.00 71 SER A C 8
ATOM 12952 O O . SER A 1 71 ? 26.657 -3.249 13.295 1.00 0.00 71 SER A O 8
ATOM 12960 N N . GLN A 1 72 ? 26.925 -3.887 15.424 1.00 0.00 72 GLN A N 8
ATOM 12961 C CA . GLN A 1 72 ? 26.815 -5.316 15.155 1.00 0.00 72 GLN A CA 8
ATOM 12962 C C . GLN A 1 72 ? 25.972 -5.993 16.231 1.00 0.00 72 GLN A C 8
ATOM 12963 O O . GLN A 1 72 ? 26.067 -5.616 17.401 1.00 0.00 72 GLN A O 8
ATOM 12977 N N . TYR A 1 73 ? 25.231 -7.038 15.861 1.00 0.00 73 TYR A N 8
ATOM 12978 C CA . TYR A 1 73 ? 24.465 -7.874 16.777 1.00 0.00 73 TYR A CA 8
ATOM 12979 C C . TYR A 1 73 ? 24.843 -9.329 16.503 1.00 0.00 73 TYR A C 8
ATOM 12980 O O . TYR A 1 73 ? 24.944 -9.722 15.339 1.00 0.00 73 TYR A O 8
ATOM 12998 N N . ASN A 1 74 ? 25.007 -10.143 17.546 1.00 0.00 74 ASN A N 8
ATOM 12999 C CA . ASN A 1 74 ? 25.208 -11.585 17.438 1.00 0.00 74 ASN A CA 8
ATOM 13000 C C . ASN A 1 74 ? 24.395 -12.270 18.538 1.00 0.00 74 ASN A C 8
ATOM 13001 O O . ASN A 1 74 ? 24.682 -12.084 19.721 1.00 0.00 74 ASN A O 8
ATOM 13012 N N . GLY A 1 75 ? 23.410 -13.086 18.161 1.00 0.00 75 GLY A N 8
ATOM 13013 C CA . GLY A 1 75 ? 22.632 -13.883 19.101 1.00 0.00 75 GLY A CA 8
ATOM 13014 C C . GLY A 1 75 ? 21.832 -13.039 20.094 1.00 0.00 75 GLY A C 8
ATOM 13015 O O . GLY A 1 75 ? 21.854 -13.352 21.287 1.00 0.00 75 GLY A O 8
ATOM 13019 N N . ILE A 1 76 ? 21.161 -11.970 19.649 1.00 0.00 76 ILE A N 8
ATOM 13020 C CA . ILE A 1 76 ? 20.441 -11.056 20.542 1.00 0.00 76 ILE A CA 8
ATOM 13021 C C . ILE A 1 76 ? 18.961 -10.951 20.160 1.00 0.00 76 ILE A C 8
ATOM 13022 O O . ILE A 1 76 ? 18.564 -11.267 19.038 1.00 0.00 76 ILE A O 8
ATOM 13038 N N . TYR A 1 77 ? 18.164 -10.414 21.076 1.00 0.00 77 TYR A N 8
ATOM 13039 C CA . TYR A 1 77 ? 16.785 -10.020 20.876 1.00 0.00 77 TYR A CA 8
ATOM 13040 C C . TYR A 1 77 ? 16.729 -8.576 21.366 1.00 0.00 77 TYR A C 8
ATOM 13041 O O . TYR A 1 77 ? 17.013 -8.326 22.540 1.00 0.00 77 TYR A O 8
ATOM 13059 N N . ILE A 1 78 ? 16.444 -7.618 20.484 1.00 0.00 78 ILE A N 8
ATOM 13060 C CA . ILE A 1 78 ? 16.545 -6.196 20.809 1.00 0.00 78 ILE A CA 8
ATOM 13061 C C . ILE A 1 78 ? 15.268 -5.484 20.369 1.00 0.00 78 ILE A C 8
ATOM 13062 O O . ILE A 1 78 ? 14.778 -5.702 19.258 1.00 0.00 78 ILE A O 8
ATOM 13078 N N . ARG A 1 79 ? 14.712 -4.656 21.257 1.00 0.00 79 ARG A N 8
ATOM 13079 C CA . ARG A 1 79 ? 13.396 -4.061 21.097 1.00 0.00 79 ARG A CA 8
ATOM 13080 C C . ARG A 1 79 ? 13.481 -2.574 21.405 1.00 0.00 79 ARG A C 8
ATOM 13081 O O . ARG A 1 79 ? 14.018 -2.194 22.448 1.00 0.00 79 ARG A O 8
ATOM 13102 N N . SER A 1 80 ? 12.912 -1.743 20.537 1.00 0.00 80 SER A N 8
ATOM 13103 C CA . SER A 1 80 ? 12.704 -0.317 20.756 1.00 0.00 80 SER A CA 8
ATOM 13104 C C . SER A 1 80 ? 13.975 0.435 21.196 1.00 0.00 80 SER A C 8
ATOM 13105 O O . SER A 1 80 ? 13.882 1.397 21.962 1.00 0.00 80 SER A O 8
ATOM 13113 N N . SER A 1 81 ? 15.158 0.004 20.745 1.00 0.00 81 SER A N 8
ATOM 13114 C CA . SER A 1 81 ? 16.445 0.485 21.248 1.00 0.00 81 SER A CA 8
ATOM 13115 C C . SER A 1 81 ? 17.256 1.197 20.158 1.00 0.00 81 SER A C 8
ATOM 13116 O O . SER A 1 81 ? 16.874 1.209 18.987 1.00 0.00 81 SER A O 8
ATOM 13124 N N . THR A 1 82 ? 18.392 1.785 20.533 1.00 0.00 82 THR A N 8
ATOM 13125 C CA . THR A 1 82 ? 19.302 2.479 19.630 1.00 0.00 82 THR A CA 8
ATOM 13126 C C . THR A 1 82 ? 20.728 2.031 19.960 1.00 0.00 82 THR A C 8
ATOM 13127 O O . THR A 1 82 ? 21.080 1.885 21.133 1.00 0.00 82 THR A O 8
ATOM 13138 N N . THR A 1 83 ? 21.548 1.830 18.931 1.00 0.00 83 THR A N 8
ATOM 13139 C CA . THR A 1 83 ? 22.883 1.253 19.035 1.00 0.00 83 THR A CA 8
ATOM 13140 C C . THR A 1 83 ? 23.759 1.946 17.991 1.00 0.00 83 THR A C 8
ATOM 13141 O O . THR A 1 83 ? 23.439 1.905 16.797 1.00 0.00 83 THR A O 8
ATOM 13152 N N . THR A 1 84 ? 24.815 2.628 18.444 1.00 0.00 84 THR A N 8
ATOM 13153 C CA . THR A 1 84 ? 25.629 3.513 17.623 1.00 0.00 84 THR A CA 8
ATOM 13154 C C . THR A 1 84 ? 27.104 3.267 17.948 1.00 0.00 84 THR A C 8
ATOM 13155 O O . THR A 1 84 ? 27.544 3.530 19.068 1.00 0.00 84 THR A O 8
ATOM 13166 N N . GLY A 1 85 ? 27.887 2.781 16.982 1.00 0.00 85 GLY A N 8
ATOM 13167 C CA . GLY A 1 85 ? 29.290 2.451 17.203 1.00 0.00 85 GLY A CA 8
ATOM 13168 C C . GLY A 1 85 ? 29.449 1.348 18.252 1.00 0.00 85 GLY A C 8
ATOM 13169 O O . GLY A 1 85 ? 30.257 1.489 19.172 1.00 0.00 85 GLY A O 8
ATOM 13173 N N . THR A 1 86 ? 28.668 0.271 18.158 1.00 0.00 86 THR A N 8
ATOM 13174 C CA . THR A 1 86 ? 28.558 -0.746 19.202 1.00 0.00 86 THR A CA 8
ATOM 13175 C C . THR A 1 86 ? 28.603 -2.159 18.615 1.00 0.00 86 THR A C 8
ATOM 13176 O O . THR A 1 86 ? 28.251 -2.368 17.460 1.00 0.00 86 THR A O 8
ATOM 13187 N N . SER A 1 87 ? 29.000 -3.153 19.402 1.00 0.00 87 SER A N 8
ATOM 13188 C CA . SER A 1 87 ? 28.879 -4.559 19.051 1.00 0.00 87 SER A CA 8
ATOM 13189 C C . SER A 1 87 ? 28.252 -5.240 20.262 1.00 0.00 87 SER A C 8
ATOM 13190 O O . SER A 1 87 ? 28.682 -5.007 21.397 1.00 0.00 87 SER A O 8
ATOM 13198 N N . ILE A 1 88 ? 27.211 -6.033 20.022 1.00 0.00 88 ILE A N 8
ATOM 13199 C CA . ILE A 1 88 ? 26.349 -6.601 21.046 1.00 0.00 88 ILE A CA 8
ATOM 13200 C C . ILE A 1 88 ? 26.348 -8.113 20.822 1.00 0.00 88 ILE A C 8
ATOM 13201 O O . ILE A 1 88 ? 26.095 -8.570 19.703 1.00 0.00 88 ILE A O 8
ATOM 13217 N N . SER A 1 89 ? 26.587 -8.879 21.884 1.00 0.00 89 SER A N 8
ATOM 13218 C CA . SER A 1 89 ? 26.703 -10.330 21.831 1.00 0.00 89 SER A CA 8
ATOM 13219 C C . SER A 1 89 ? 25.983 -10.946 23.033 1.00 0.00 89 SER A C 8
ATOM 13220 O O . SER A 1 89 ? 25.665 -10.241 23.994 1.00 0.00 89 SER A O 8
ATOM 13228 N N . GLY A 1 90 ? 25.753 -12.261 23.004 1.00 0.00 90 GLY A N 8
ATOM 13229 C CA . GLY A 1 90 ? 25.273 -13.025 24.150 1.00 0.00 90 GLY A CA 8
ATOM 13230 C C . GLY A 1 90 ? 25.917 -14.413 24.125 1.00 0.00 90 GLY A C 8
ATOM 13231 O O . GLY A 1 90 ? 26.994 -14.563 24.708 1.00 0.00 90 GLY A O 8
ATOM 13235 N N . PRO A 1 91 ? 25.354 -15.403 23.407 1.00 0.00 91 PRO A N 8
ATOM 13236 C CA . PRO A 1 91 ? 24.037 -15.374 22.776 1.00 0.00 91 PRO A CA 8
ATOM 13237 C C . PRO A 1 91 ? 22.915 -15.460 23.828 1.00 0.00 91 PRO A C 8
ATOM 13238 O O . PRO A 1 91 ? 23.166 -15.715 25.009 1.00 0.00 91 PRO A O 8
ATOM 13249 N N . GLY A 1 92 ? 21.670 -15.237 23.398 1.00 0.00 92 GLY A N 8
ATOM 13250 C CA . GLY A 1 92 ? 20.508 -15.153 24.279 1.00 0.00 92 GLY A CA 8
ATOM 13251 C C . GLY A 1 92 ? 20.405 -13.778 24.948 1.00 0.00 92 GLY A C 8
ATOM 13252 O O . GLY A 1 92 ? 19.680 -13.620 25.933 1.00 0.00 92 GLY A O 8
ATOM 13256 N N . CYS A 1 93 ? 21.150 -12.792 24.439 1.00 0.00 93 CYS A N 8
ATOM 13257 C CA . CYS A 1 93 ? 21.116 -11.419 24.912 1.00 0.00 93 CYS A CA 8
ATOM 13258 C C . CYS A 1 93 ? 19.731 -10.837 24.644 1.00 0.00 93 CYS A C 8
ATOM 13259 O O . CYS A 1 93 ? 19.139 -11.096 23.598 1.00 0.00 93 CYS A O 8
ATOM 13266 N N . SER A 1 94 ? 19.233 -10.038 25.578 1.00 0.00 94 SER A N 8
ATOM 13267 C CA . SER A 1 94 ? 17.891 -9.492 25.581 1.00 0.00 94 SER A CA 8
ATOM 13268 C C . SER A 1 94 ? 18.005 -8.019 25.964 1.00 0.00 94 SER A C 8
ATOM 13269 O O . SER A 1 94 ? 18.613 -7.702 26.989 1.00 0.00 94 SER A O 8
ATOM 13277 N N . ILE A 1 95 ? 17.463 -7.123 25.135 1.00 0.00 95 ILE A N 8
ATOM 13278 C CA . ILE A 1 95 ? 17.582 -5.675 25.279 1.00 0.00 95 ILE A CA 8
ATOM 13279 C C . ILE A 1 95 ? 16.214 -5.065 24.970 1.00 0.00 95 ILE A C 8
ATOM 13280 O O . ILE A 1 95 ? 15.594 -5.413 23.961 1.00 0.00 95 ILE A O 8
ATOM 13296 N N . SER A 1 96 ? 15.764 -4.123 25.797 1.00 0.00 96 SER A N 8
ATOM 13297 C CA . SER A 1 96 ? 14.583 -3.312 25.544 1.00 0.00 96 SER A CA 8
ATOM 13298 C C . SER A 1 96 ? 14.865 -1.863 25.938 1.00 0.00 96 SER A C 8
ATOM 13299 O O . SER A 1 96 ? 15.465 -1.607 26.986 1.00 0.00 96 SER A O 8
ATOM 13307 N N . THR A 1 97 ? 14.388 -0.939 25.098 1.00 0.00 97 THR A N 8
ATOM 13308 C CA . THR A 1 97 ? 14.383 0.510 25.300 1.00 0.00 97 THR A CA 8
ATOM 13309 C C . THR A 1 97 ? 15.733 1.103 25.758 1.00 0.00 97 THR A C 8
ATOM 13310 O O . THR A 1 97 ? 15.770 2.121 26.455 1.00 0.00 97 THR A O 8
ATOM 13321 N N . CYS A 1 98 ? 16.855 0.496 25.354 1.00 0.00 98 CYS A N 8
ATOM 13322 C CA . CYS A 1 98 ? 18.194 0.993 25.653 1.00 0.00 98 CYS A CA 8
ATOM 13323 C C . CYS A 1 98 ? 18.678 1.951 24.564 1.00 0.00 98 CYS A C 8
ATOM 13324 O O . CYS A 1 98 ? 18.228 1.901 23.420 1.00 0.00 98 CYS A O 8
ATOM 13331 N N . THR A 1 99 ? 19.666 2.772 24.909 1.00 0.00 99 THR A N 8
ATOM 13332 C CA . THR A 1 99 ? 20.417 3.599 23.978 1.00 0.00 99 THR A CA 8
ATOM 13333 C C . THR A 1 99 ? 21.872 3.305 24.325 1.00 0.00 99 THR A C 8
ATOM 13334 O O . THR A 1 99 ? 22.248 3.398 25.496 1.00 0.00 99 THR A O 8
ATOM 13345 N N . ILE A 1 100 ? 22.671 2.882 23.350 1.00 0.00 100 ILE A N 8
ATOM 13346 C CA . ILE A 1 100 ? 24.017 2.375 23.573 1.00 0.00 100 ILE A CA 8
ATOM 13347 C C . ILE A 1 100 ? 24.896 3.051 22.523 1.00 0.00 100 ILE A C 8
ATOM 13348 O O . ILE A 1 100 ? 24.556 3.052 21.336 1.00 0.00 100 ILE A O 8
ATOM 13364 N N . THR A 1 101 ? 26.019 3.620 22.955 1.00 0.00 101 THR A N 8
ATOM 13365 C CA . THR A 1 101 ? 26.854 4.477 22.130 1.00 0.00 101 THR A CA 8
ATOM 13366 C C . THR A 1 101 ? 28.313 4.157 22.452 1.00 0.00 101 THR A C 8
ATOM 13367 O O . THR A 1 101 ? 28.675 4.089 23.627 1.00 0.00 101 THR A O 8
ATOM 13378 N N . ARG A 1 102 ? 29.153 3.957 21.425 1.00 0.00 102 ARG A N 8
ATOM 13379 C CA . ARG A 1 102 ? 30.597 3.700 21.554 1.00 0.00 102 ARG A CA 8
ATOM 13380 C C . ARG A 1 102 ? 30.908 2.645 22.631 1.00 0.00 102 ARG A C 8
ATOM 13381 O O . ARG A 1 102 ? 31.842 2.797 23.417 1.00 0.00 102 ARG A O 8
ATOM 13402 N N . GLY A 1 103 ? 30.103 1.578 22.685 1.00 0.00 103 GLY A N 8
ATOM 13403 C CA . GLY A 1 103 ? 30.309 0.448 23.586 1.00 0.00 103 GLY A CA 8
ATOM 13404 C C . GLY A 1 103 ? 29.796 0.660 25.012 1.00 0.00 103 GLY A C 8
ATOM 13405 O O . GLY A 1 103 ? 30.087 -0.178 25.867 1.00 0.00 103 GLY A O 8
ATOM 13409 N N . VAL A 1 104 ? 29.042 1.729 25.293 1.00 0.00 104 VAL A N 8
ATOM 13410 C CA . VAL A 1 104 ? 28.576 2.064 26.639 1.00 0.00 104 VAL A CA 8
ATOM 13411 C C . VAL A 1 104 ? 27.061 2.280 26.573 1.00 0.00 104 VAL A C 8
ATOM 13412 O O . VAL A 1 104 ? 26.575 3.055 25.746 1.00 0.00 104 VAL A O 8
ATOM 13425 N N . ALA A 1 105 ? 26.305 1.571 27.418 1.00 0.00 105 ALA A N 8
ATOM 13426 C CA . ALA A 1 105 ? 24.869 1.782 27.567 1.00 0.00 105 ALA A CA 8
ATOM 13427 C C . ALA A 1 105 ? 24.623 3.078 28.344 1.00 0.00 105 ALA A C 8
ATOM 13428 O O . ALA A 1 105 ? 25.353 3.391 29.290 1.00 0.00 105 ALA A O 8
ATOM 13435 N N . THR A 1 106 ? 23.584 3.818 27.966 1.00 0.00 106 THR A N 8
ATOM 13436 C CA . THR A 1 106 ? 23.182 5.043 28.648 1.00 0.00 106 THR A CA 8
ATOM 13437 C C . THR A 1 106 ? 22.678 4.679 30.059 1.00 0.00 106 THR A C 8
ATOM 13438 O O . THR A 1 106 ? 21.892 3.734 30.186 1.00 0.00 106 THR A O 8
ATOM 13449 N N . PRO A 1 107 ? 23.085 5.404 31.119 1.00 0.00 107 PRO A N 8
ATOM 13450 C CA . PRO A 1 107 ? 22.582 5.212 32.472 1.00 0.00 107 PRO A CA 8
ATOM 13451 C C . PRO A 1 107 ? 21.159 5.785 32.593 1.00 0.00 107 PRO A C 8
ATOM 13452 O O . PRO A 1 107 ? 20.959 6.890 33.106 1.00 0.00 107 PRO A O 8
ATOM 13463 N N . ALA A 1 108 ? 20.166 5.050 32.087 1.00 0.00 108 ALA A N 8
ATOM 13464 C CA . ALA A 1 108 ? 18.759 5.426 32.100 1.00 0.00 108 ALA A CA 8
ATOM 13465 C C . ALA A 1 108 ? 17.928 4.201 32.467 1.00 0.00 108 ALA A C 8
ATOM 13466 O O . ALA A 1 108 ? 18.160 3.115 31.930 1.00 0.00 108 ALA A O 8
ATOM 13473 N N . ALA A 1 109 ? 16.928 4.384 33.334 1.00 0.00 109 ALA A N 8
ATOM 13474 C CA . ALA A 1 109 ? 16.051 3.309 33.792 1.00 0.00 109 ALA A CA 8
ATOM 13475 C C . ALA A 1 109 ? 15.226 2.695 32.652 1.00 0.00 109 ALA A C 8
ATOM 13476 O O . ALA A 1 109 ? 14.766 1.559 32.775 1.00 0.00 109 ALA A O 8
ATOM 13483 N N . ALA A 1 110 ? 15.041 3.427 31.544 1.00 0.00 110 ALA A N 8
ATOM 13484 C CA . ALA A 1 110 ? 14.378 2.910 30.353 1.00 0.00 110 ALA A CA 8
ATOM 13485 C C . ALA A 1 110 ? 15.159 1.749 29.725 1.00 0.00 110 ALA A C 8
ATOM 13486 O O . ALA A 1 110 ? 14.546 0.884 29.106 1.00 0.00 110 ALA A O 8
ATOM 13493 N N . CYS A 1 111 ? 16.485 1.694 29.888 1.00 0.00 111 CYS A N 8
ATOM 13494 C CA . CYS A 1 111 ? 17.268 0.578 29.385 1.00 0.00 111 CYS A CA 8
ATOM 13495 C C . CYS A 1 111 ? 17.036 -0.641 30.280 1.00 0.00 111 CYS A C 8
ATOM 13496 O O . CYS A 1 111 ? 17.291 -0.581 31.487 1.00 0.00 111 CYS A O 8
ATOM 13503 N N . LYS A 1 112 ? 16.593 -1.755 29.691 1.00 0.00 112 LYS A N 8
ATOM 13504 C CA . LYS A 1 112 ? 16.522 -3.061 30.342 1.00 0.00 112 LYS A CA 8
ATOM 13505 C C . LYS A 1 112 ? 17.392 -3.991 29.504 1.00 0.00 112 LYS A C 8
ATOM 13506 O O . LYS A 1 112 ? 17.242 -4.029 28.283 1.00 0.00 112 LYS A O 8
ATOM 13525 N N . ILE A 1 113 ? 18.294 -4.729 30.148 1.00 0.00 113 ILE A N 8
ATOM 13526 C CA . ILE A 1 113 ? 19.268 -5.591 29.498 1.00 0.00 113 ILE A CA 8
ATOM 13527 C C . ILE A 1 113 ? 19.451 -6.855 30.343 1.00 0.00 113 ILE A C 8
ATOM 13528 O O . ILE A 1 113 ? 19.367 -6.792 31.573 1.00 0.00 113 ILE A O 8
ATOM 13544 N N . SER A 1 114 ? 19.686 -8.007 29.711 1.00 0.00 114 SER A N 8
ATOM 13545 C CA . SER A 1 114 ? 20.017 -9.264 30.380 1.00 0.00 114 SER A CA 8
ATOM 13546 C C . SER A 1 114 ? 20.744 -10.187 29.400 1.00 0.00 114 SER A C 8
ATOM 13547 O O . SER A 1 114 ? 20.424 -10.204 28.209 1.00 0.00 114 SER A O 8
ATOM 13555 N N . GLY A 1 115 ? 21.697 -10.977 29.903 1.00 0.00 115 GLY A N 8
ATOM 13556 C CA . GLY A 1 115 ? 22.381 -12.017 29.137 1.00 0.00 115 GLY A CA 8
ATOM 13557 C C . GLY A 1 115 ? 23.271 -11.474 28.017 1.00 0.00 115 GLY A C 8
ATOM 13558 O O . GLY A 1 115 ? 23.500 -12.186 27.037 1.00 0.00 115 GLY A O 8
ATOM 13562 N N . CYS A 1 116 ? 23.748 -10.230 28.126 1.00 0.00 116 CYS A N 8
ATOM 13563 C CA . CYS A 1 116 ? 24.455 -9.541 27.050 1.00 0.00 116 CYS A CA 8
ATOM 13564 C C . CYS A 1 116 ? 25.910 -9.253 27.411 1.00 0.00 116 CYS A C 8
ATOM 13565 O O . CYS A 1 116 ? 26.274 -9.160 28.587 1.00 0.00 116 CYS A O 8
ATOM 13572 N N . SER A 1 117 ? 26.701 -9.021 26.369 1.00 0.00 117 SER A N 8
ATOM 13573 C CA . SER A 1 117 ? 28.063 -8.516 26.407 1.00 0.00 117 SER A CA 8
ATOM 13574 C C . SER A 1 117 ? 28.124 -7.360 25.403 1.00 0.00 117 SER A C 8
ATOM 13575 O O . SER A 1 117 ? 27.439 -7.399 24.374 1.00 0.00 117 SER A O 8
ATOM 13583 N N . LEU A 1 118 ? 28.915 -6.329 25.710 1.00 0.00 118 LEU A N 8
ATOM 13584 C CA . LEU A 1 118 ? 28.969 -5.078 24.957 1.00 0.00 118 LEU A CA 8
ATOM 13585 C C . LEU A 1 118 ? 30.426 -4.769 24.628 1.00 0.00 118 LEU A C 8
ATOM 13586 O O . LEU A 1 118 ? 31.302 -4.944 25.482 1.00 0.00 118 LEU A O 8
ATOM 13602 N N . SER A 1 119 ? 30.664 -4.239 23.430 1.00 0.00 119 SER A N 8
ATOM 13603 C CA . SER A 1 119 ? 31.953 -3.740 22.973 1.00 0.00 119 SER A CA 8
ATOM 13604 C C . SER A 1 119 ? 31.713 -2.498 22.111 1.00 0.00 119 SER A C 8
ATOM 13605 O O . SER A 1 119 ? 30.617 -2.309 21.571 1.00 0.00 119 SER A O 8
ATOM 13613 N N . ALA A 1 120 ? 32.725 -1.640 21.984 1.00 0.00 120 ALA A N 8
ATOM 13614 C CA . ALA A 1 120 ? 32.691 -0.513 21.060 1.00 0.00 120 ALA A CA 8
ATOM 13615 C C . ALA A 1 120 ? 33.032 -0.985 19.643 1.00 0.00 120 ALA A C 8
ATOM 13616 O O . ALA A 1 120 ? 33.672 -2.025 19.457 1.00 0.00 120 ALA A O 8
ATOM 13623 N N . MET A 1 121 ? 32.622 -0.192 18.651 1.00 0.00 121 MET A N 8
ATOM 13624 C CA . MET A 1 121 ? 33.036 -0.340 17.261 1.00 0.00 121 MET A CA 8
ATOM 13625 C C . MET A 1 121 ? 34.564 -0.288 17.198 1.00 0.00 121 MET A C 8
ATOM 13626 O O . MET A 1 121 ? 35.163 0.638 17.786 1.00 0.00 121 MET A O 8
ATOM 13641 N N . ASP A 1 1 ? 11.709 -13.958 -1.027 1.00 0.00 1 ASP A N 9
ATOM 13642 C CA . ASP A 1 1 ? 10.245 -13.985 -0.801 1.00 0.00 1 ASP A CA 9
ATOM 13643 C C . ASP A 1 1 ? 9.730 -12.597 -0.419 1.00 0.00 1 ASP A C 9
ATOM 13644 O O . ASP A 1 1 ? 10.382 -11.902 0.360 1.00 0.00 1 ASP A O 9
ATOM 13655 N N . GLY A 1 2 ? 8.571 -12.185 -0.942 1.00 0.00 2 GLY A N 9
ATOM 13656 C CA . GLY A 1 2 ? 7.904 -10.948 -0.546 1.00 0.00 2 GLY A CA 9
ATOM 13657 C C . GLY A 1 2 ? 7.997 -9.865 -1.621 1.00 0.00 2 GLY A C 9
ATOM 13658 O O . GLY A 1 2 ? 8.467 -10.115 -2.736 1.00 0.00 2 GLY A O 9
ATOM 13662 N N . THR A 1 3 ? 7.543 -8.660 -1.279 1.00 0.00 3 THR A N 9
ATOM 13663 C CA . THR A 1 3 ? 7.547 -7.478 -2.132 1.00 0.00 3 THR A CA 9
ATOM 13664 C C . THR A 1 3 ? 8.004 -6.297 -1.272 1.00 0.00 3 THR A C 9
ATOM 13665 O O . THR A 1 3 ? 7.453 -6.057 -0.192 1.00 0.00 3 THR A O 9
ATOM 13676 N N . CYS A 1 4 ? 9.028 -5.575 -1.727 1.00 0.00 4 CYS A N 9
ATOM 13677 C CA . CYS A 1 4 ? 9.676 -4.492 -0.999 1.00 0.00 4 CYS A CA 9
ATOM 13678 C C . CYS A 1 4 ? 10.370 -3.565 -2.003 1.00 0.00 4 CYS A C 9
ATOM 13679 O O . CYS A 1 4 ? 10.524 -3.918 -3.177 1.00 0.00 4 CYS A O 9
ATOM 13686 N N . VAL A 1 5 ? 10.814 -2.392 -1.549 1.00 0.00 5 VAL A N 9
ATOM 13687 C CA . VAL A 1 5 ? 11.668 -1.509 -2.334 1.00 0.00 5 VAL A CA 9
ATOM 13688 C C . VAL A 1 5 ? 13.099 -2.044 -2.193 1.00 0.00 5 VAL A C 9
ATOM 13689 O O . VAL A 1 5 ? 13.548 -2.328 -1.078 1.00 0.00 5 VAL A O 9
ATOM 13702 N N . ASN A 1 6 ? 13.829 -2.170 -3.303 1.00 0.00 6 ASN A N 9
ATOM 13703 C CA . ASN A 1 6 ? 15.223 -2.606 -3.301 1.00 0.00 6 ASN A CA 9
ATOM 13704 C C . ASN A 1 6 ? 16.032 -1.700 -4.228 1.00 0.00 6 ASN A C 9
ATOM 13705 O O . ASN A 1 6 ? 15.610 -1.437 -5.356 1.00 0.00 6 ASN A O 9
ATOM 13716 N N . THR A 1 7 ? 17.201 -1.269 -3.763 1.00 0.00 7 THR A N 9
ATOM 13717 C CA . THR A 1 7 ? 18.213 -0.563 -4.526 1.00 0.00 7 THR A CA 9
ATOM 13718 C C . THR A 1 7 ? 19.521 -1.341 -4.341 1.00 0.00 7 THR A C 9
ATOM 13719 O O . THR A 1 7 ? 20.226 -1.161 -3.351 1.00 0.00 7 THR A O 9
ATOM 13730 N N . ASN A 1 8 ? 19.828 -2.226 -5.295 1.00 0.00 8 ASN A N 9
ATOM 13731 C CA . ASN A 1 8 ? 21.054 -3.033 -5.394 1.00 0.00 8 ASN A CA 9
ATOM 13732 C C . ASN A 1 8 ? 21.384 -3.921 -4.177 1.00 0.00 8 ASN A C 9
ATOM 13733 O O . ASN A 1 8 ? 22.511 -4.406 -4.064 1.00 0.00 8 ASN A O 9
ATOM 13744 N N . SER A 1 9 ? 20.450 -4.150 -3.251 1.00 0.00 9 SER A N 9
ATOM 13745 C CA . SER A 1 9 ? 20.628 -5.149 -2.199 1.00 0.00 9 SER A CA 9
ATOM 13746 C C . SER A 1 9 ? 20.450 -6.548 -2.774 1.00 0.00 9 SER A C 9
ATOM 13747 O O . SER A 1 9 ? 19.859 -6.721 -3.848 1.00 0.00 9 SER A O 9
ATOM 13755 N N . GLN A 1 10 ? 20.873 -7.541 -1.997 1.00 0.00 10 GLN A N 9
ATOM 13756 C CA . GLN A 1 10 ? 20.593 -8.944 -2.274 1.00 0.00 10 GLN A CA 9
ATOM 13757 C C . GLN A 1 10 ? 19.824 -9.518 -1.088 1.00 0.00 10 GLN A C 9
ATOM 13758 O O . GLN A 1 10 ? 20.177 -9.277 0.070 1.00 0.00 10 GLN A O 9
ATOM 13772 N N . ILE A 1 11 ? 18.793 -10.298 -1.397 1.00 0.00 11 ILE A N 9
ATOM 13773 C CA . ILE A 1 11 ? 17.977 -11.038 -0.455 1.00 0.00 11 ILE A CA 9
ATOM 13774 C C . ILE A 1 11 ? 17.925 -12.445 -1.044 1.00 0.00 11 ILE A C 9
ATOM 13775 O O . ILE A 1 11 ? 17.485 -12.611 -2.187 1.00 0.00 11 ILE A O 9
ATOM 13791 N N . THR A 1 12 ? 18.431 -13.436 -0.307 1.00 0.00 12 THR A N 9
ATOM 13792 C CA . THR A 1 12 ? 18.497 -14.805 -0.824 1.00 0.00 12 THR A CA 9
ATOM 13793 C C . THR A 1 12 ? 17.090 -15.390 -1.051 1.00 0.00 12 THR A C 9
ATOM 13794 O O . THR A 1 12 ? 16.088 -14.890 -0.527 1.00 0.00 12 THR A O 9
ATOM 13805 N N . ALA A 1 13 ? 17.009 -16.504 -1.790 1.00 0.00 13 ALA A N 9
ATOM 13806 C CA . ALA A 1 13 ? 15.764 -17.232 -2.035 1.00 0.00 13 ALA A CA 9
ATOM 13807 C C . ALA A 1 13 ? 15.090 -17.713 -0.739 1.00 0.00 13 ALA A C 9
ATOM 13808 O O . ALA A 1 13 ? 13.872 -17.898 -0.712 1.00 0.00 13 ALA A O 9
ATOM 13815 N N . ASN A 1 14 ? 15.875 -17.914 0.323 1.00 0.00 14 ASN A N 9
ATOM 13816 C CA . ASN A 1 14 ? 15.423 -18.377 1.638 1.00 0.00 14 ASN A CA 9
ATOM 13817 C C . ASN A 1 14 ? 15.299 -17.215 2.637 1.00 0.00 14 ASN A C 9
ATOM 13818 O O . ASN A 1 14 ? 15.161 -17.448 3.839 1.00 0.00 14 ASN A O 9
ATOM 13829 N N . SER A 1 15 ? 15.318 -15.974 2.146 1.00 0.00 15 SER A N 9
ATOM 13830 C CA . SER A 1 15 ? 15.138 -14.760 2.924 1.00 0.00 15 SER A CA 9
ATOM 13831 C C . SER A 1 15 ? 13.850 -14.051 2.495 1.00 0.00 15 SER A C 9
ATOM 13832 O O . SER A 1 15 ? 13.262 -14.380 1.457 1.00 0.00 15 SER A O 9
ATOM 13840 N N . GLN A 1 16 ? 13.406 -13.061 3.276 1.00 0.00 16 GLN A N 9
ATOM 13841 C CA . GLN A 1 16 ? 12.123 -12.401 3.093 1.00 0.00 16 GLN A CA 9
ATOM 13842 C C . GLN A 1 16 ? 12.331 -10.890 3.154 1.00 0.00 16 GLN A C 9
ATOM 13843 O O . GLN A 1 16 ? 13.077 -10.407 4.003 1.00 0.00 16 GLN A O 9
ATOM 13857 N N . CYS A 1 17 ? 11.662 -10.159 2.264 1.00 0.00 17 CYS A N 9
ATOM 13858 C CA . CYS A 1 17 ? 11.720 -8.709 2.138 1.00 0.00 17 CYS A CA 9
ATOM 13859 C C . CYS A 1 17 ? 10.288 -8.243 1.872 1.00 0.00 17 CYS A C 9
ATOM 13860 O O . CYS A 1 17 ? 9.758 -8.497 0.792 1.00 0.00 17 CYS A O 9
ATOM 13867 N N . VAL A 1 18 ? 9.638 -7.609 2.853 1.00 0.00 18 VAL A N 9
ATOM 13868 C CA . VAL A 1 18 ? 8.203 -7.298 2.820 1.00 0.00 18 VAL A CA 9
ATOM 13869 C C . VAL A 1 18 ? 8.004 -5.869 3.329 1.00 0.00 18 VAL A C 9
ATOM 13870 O O . VAL A 1 18 ? 8.480 -5.542 4.417 1.00 0.00 18 VAL A O 9
ATOM 13883 N N . LYS A 1 19 ? 7.318 -5.019 2.546 1.00 0.00 19 LYS A N 9
ATOM 13884 C CA . LYS A 1 19 ? 6.997 -3.597 2.814 1.00 0.00 19 LYS A CA 9
ATOM 13885 C C . LYS A 1 19 ? 8.201 -2.686 3.094 1.00 0.00 19 LYS A C 9
ATOM 13886 O O . LYS A 1 19 ? 8.032 -1.481 3.279 1.00 0.00 19 LYS A O 9
ATOM 13905 N N . SER A 1 20 ? 9.397 -3.247 3.156 1.00 0.00 20 SER A N 9
ATOM 13906 C CA . SER A 1 20 ? 10.597 -2.590 3.623 1.00 0.00 20 SER A CA 9
ATOM 13907 C C . SER A 1 20 ? 11.342 -1.913 2.473 1.00 0.00 20 SER A C 9
ATOM 13908 O O . SER A 1 20 ? 10.935 -2.013 1.313 1.00 0.00 20 SER A O 9
ATOM 13916 N N . THR A 1 21 ? 12.446 -1.247 2.800 1.00 0.00 21 THR A N 9
ATOM 13917 C CA . THR A 1 21 ? 13.366 -0.667 1.836 1.00 0.00 21 THR A CA 9
ATOM 13918 C C . THR A 1 21 ? 14.747 -1.232 2.153 1.00 0.00 21 THR A C 9
ATOM 13919 O O . THR A 1 21 ? 15.147 -1.263 3.318 1.00 0.00 21 THR A O 9
ATOM 13930 N N . ALA A 1 22 ? 15.482 -1.670 1.133 1.00 0.00 22 ALA A N 9
ATOM 13931 C CA . ALA A 1 22 ? 16.829 -2.185 1.286 1.00 0.00 22 ALA A CA 9
ATOM 13932 C C . ALA A 1 22 ? 17.719 -1.479 0.273 1.00 0.00 22 ALA A C 9
ATOM 13933 O O . ALA A 1 22 ? 17.430 -1.502 -0.925 1.00 0.00 22 ALA A O 9
ATOM 13940 N N . THR A 1 23 ? 18.808 -0.887 0.752 1.00 0.00 23 THR A N 9
ATOM 13941 C CA . THR A 1 23 ? 19.785 -0.191 -0.070 1.00 0.00 23 THR A CA 9
ATOM 13942 C C . THR A 1 23 ? 21.140 -0.877 0.118 1.00 0.00 23 THR A C 9
ATOM 13943 O O . THR A 1 23 ? 21.735 -0.797 1.192 1.00 0.00 23 THR A O 9
ATOM 13954 N N . ASN A 1 24 ? 21.626 -1.538 -0.936 1.00 0.00 24 ASN A N 9
ATOM 13955 C CA . ASN A 1 24 ? 22.877 -2.294 -1.018 1.00 0.00 24 ASN A CA 9
ATOM 13956 C C . ASN A 1 24 ? 23.132 -3.199 0.202 1.00 0.00 24 ASN A C 9
ATOM 13957 O O . ASN A 1 24 ? 24.267 -3.309 0.668 1.00 0.00 24 ASN A O 9
ATOM 13968 N N . CYS A 1 25 ? 22.087 -3.819 0.757 1.00 0.00 25 CYS A N 9
ATOM 13969 C CA . CYS A 1 25 ? 22.191 -4.699 1.916 1.00 0.00 25 CYS A CA 9
ATOM 13970 C C . CYS A 1 25 ? 22.436 -6.130 1.440 1.00 0.00 25 CYS A C 9
ATOM 13971 O O . CYS A 1 25 ? 22.287 -6.434 0.253 1.00 0.00 25 CYS A O 9
ATOM 13978 N N . TYR A 1 26 ? 22.758 -7.027 2.368 1.00 0.00 26 TYR A N 9
ATOM 13979 C CA . TYR A 1 26 ? 22.942 -8.443 2.092 1.00 0.00 26 TYR A CA 9
ATOM 13980 C C . TYR A 1 26 ? 22.182 -9.199 3.171 1.00 0.00 26 TYR A C 9
ATOM 13981 O O . TYR A 1 26 ? 22.367 -8.926 4.357 1.00 0.00 26 TYR A O 9
ATOM 13999 N N . ILE A 1 27 ? 21.323 -10.132 2.771 1.00 0.00 27 ILE A N 9
ATOM 14000 C CA . ILE A 1 27 ? 20.369 -10.788 3.651 1.00 0.00 27 ILE A CA 9
ATOM 14001 C C . ILE A 1 27 ? 20.408 -12.276 3.291 1.00 0.00 27 ILE A C 9
ATOM 14002 O O . ILE A 1 27 ? 20.107 -12.627 2.146 1.00 0.00 27 ILE A O 9
ATOM 14018 N N . ASP A 1 28 ? 20.823 -13.131 4.235 1.00 0.00 28 ASP A N 9
ATOM 14019 C CA . ASP A 1 28 ? 20.953 -14.580 4.052 1.00 0.00 28 ASP A CA 9
ATOM 14020 C C . ASP A 1 28 ? 20.173 -15.308 5.145 1.00 0.00 28 ASP A C 9
ATOM 14021 O O . ASP A 1 28 ? 20.374 -15.029 6.329 1.00 0.00 28 ASP A O 9
ATOM 14030 N N . ASN A 1 29 ? 19.295 -16.237 4.750 1.00 0.00 29 ASN A N 9
ATOM 14031 C CA . ASN A 1 29 ? 18.286 -16.910 5.578 1.00 0.00 29 ASN A CA 9
ATOM 14032 C C . ASN A 1 29 ? 17.625 -15.966 6.596 1.00 0.00 29 ASN A C 9
ATOM 14033 O O . ASN A 1 29 ? 17.380 -16.352 7.740 1.00 0.00 29 ASN A O 9
ATOM 14044 N N . SER A 1 30 ? 17.366 -14.717 6.203 1.00 0.00 30 SER A N 9
ATOM 14045 C CA . SER A 1 30 ? 16.958 -13.652 7.107 1.00 0.00 30 SER A CA 9
ATOM 14046 C C . SER A 1 30 ? 15.700 -12.935 6.626 1.00 0.00 30 SER A C 9
ATOM 14047 O O . SER A 1 30 ? 15.254 -13.108 5.493 1.00 0.00 30 SER A O 9
ATOM 14055 N N . GLN A 1 31 ? 15.111 -12.121 7.497 1.00 0.00 31 GLN A N 9
ATOM 14056 C CA . GLN A 1 31 ? 13.803 -11.523 7.292 1.00 0.00 31 GLN A CA 9
ATOM 14057 C C . GLN A 1 31 ? 13.915 -10.018 7.521 1.00 0.00 31 GLN A C 9
ATOM 14058 O O . GLN A 1 31 ? 14.464 -9.578 8.532 1.00 0.00 31 GLN A O 9
ATOM 14072 N N . LEU A 1 32 ? 13.375 -9.248 6.580 1.00 0.00 32 LEU A N 9
ATOM 14073 C CA . LEU A 1 32 ? 13.275 -7.794 6.597 1.00 0.00 32 LEU A CA 9
ATOM 14074 C C . LEU A 1 32 ? 11.799 -7.494 6.358 1.00 0.00 32 LEU A C 9
ATOM 14075 O O . LEU A 1 32 ? 11.318 -7.695 5.240 1.00 0.00 32 LEU A O 9
ATOM 14091 N N . VAL A 1 33 ? 11.062 -7.073 7.387 1.00 0.00 33 VAL A N 9
ATOM 14092 C CA . VAL A 1 33 ? 9.606 -6.990 7.293 1.00 0.00 33 VAL A CA 9
ATOM 14093 C C . VAL A 1 33 ? 9.047 -5.690 7.882 1.00 0.00 33 VAL A C 9
ATOM 14094 O O . VAL A 1 33 ? 9.704 -5.019 8.685 1.00 0.00 33 VAL A O 9
ATOM 14107 N N . ASP A 1 34 ? 7.798 -5.395 7.500 1.00 0.00 34 ASP A N 9
ATOM 14108 C CA . ASP A 1 34 ? 6.946 -4.304 7.979 1.00 0.00 34 ASP A CA 9
ATOM 14109 C C . ASP A 1 34 ? 7.679 -2.965 8.048 1.00 0.00 34 ASP A C 9
ATOM 14110 O O . ASP A 1 34 ? 8.031 -2.484 9.119 1.00 0.00 34 ASP A O 9
ATOM 14119 N N . THR A 1 35 ? 7.915 -2.362 6.883 1.00 0.00 35 THR A N 9
ATOM 14120 C CA . THR A 1 35 ? 8.599 -1.089 6.724 1.00 0.00 35 THR A CA 9
ATOM 14121 C C . THR A 1 35 ? 9.924 -0.954 7.501 1.00 0.00 35 THR A C 9
ATOM 14122 O O . THR A 1 35 ? 10.191 0.069 8.141 1.00 0.00 35 THR A O 9
ATOM 14133 N N . SER A 1 36 ? 10.754 -1.997 7.495 1.00 0.00 36 SER A N 9
ATOM 14134 C CA . SER A 1 36 ? 12.121 -1.866 7.962 1.00 0.00 36 SER A CA 9
ATOM 14135 C C . SER A 1 36 ? 12.863 -1.103 6.858 1.00 0.00 36 SER A C 9
ATOM 14136 O O . SER A 1 36 ? 12.425 -1.074 5.702 1.00 0.00 36 SER A O 9
ATOM 14144 N N . ILE A 1 37 ? 13.987 -0.479 7.184 1.00 0.00 37 ILE A N 9
ATOM 14145 C CA . ILE A 1 37 ? 14.751 0.316 6.231 1.00 0.00 37 ILE A CA 9
ATOM 14146 C C . ILE A 1 37 ? 16.225 -0.035 6.467 1.00 0.00 37 ILE A C 9
ATOM 14147 O O . ILE A 1 37 ? 16.703 0.048 7.598 1.00 0.00 37 ILE A O 9
ATOM 14163 N N . CYS A 1 38 ? 16.949 -0.446 5.422 1.00 0.00 38 CYS A N 9
ATOM 14164 C CA . CYS A 1 38 ? 18.284 -1.008 5.541 1.00 0.00 38 CYS A CA 9
ATOM 14165 C C . CYS A 1 38 ? 19.205 -0.281 4.573 1.00 0.00 38 CYS A C 9
ATOM 14166 O O . CYS A 1 38 ? 18.826 -0.062 3.422 1.00 0.00 38 CYS A O 9
ATOM 14173 N N . THR A 1 39 ? 20.419 0.043 5.021 1.00 0.00 39 THR A N 9
ATOM 14174 C CA . THR A 1 39 ? 21.452 0.671 4.216 1.00 0.00 39 THR A CA 9
ATOM 14175 C C . THR A 1 39 ? 22.772 -0.045 4.514 1.00 0.00 39 THR A C 9
ATOM 14176 O O . THR A 1 39 ? 23.315 0.078 5.608 1.00 0.00 39 THR A O 9
ATOM 14187 N N . ARG A 1 40 ? 23.293 -0.794 3.540 1.00 0.00 40 ARG A N 9
ATOM 14188 C CA . ARG A 1 40 ? 24.564 -1.523 3.581 1.00 0.00 40 ARG A CA 9
ATOM 14189 C C . ARG A 1 40 ? 24.761 -2.427 4.810 1.00 0.00 40 ARG A C 9
ATOM 14190 O O . ARG A 1 40 ? 25.904 -2.688 5.188 1.00 0.00 40 ARG A O 9
ATOM 14211 N N . SER A 1 41 ? 23.692 -2.927 5.431 1.00 0.00 41 SER A N 9
ATOM 14212 C CA . SER A 1 41 ? 23.814 -3.843 6.559 1.00 0.00 41 SER A CA 9
ATOM 14213 C C . SER A 1 41 ? 23.797 -5.297 6.068 1.00 0.00 41 SER A C 9
ATOM 14214 O O . SER A 1 41 ? 23.341 -5.603 4.962 1.00 0.00 41 SER A O 9
ATOM 14222 N N . GLN A 1 42 ? 24.306 -6.182 6.921 1.00 0.00 42 GLN A N 9
ATOM 14223 C CA . GLN A 1 42 ? 24.458 -7.617 6.703 1.00 0.00 42 GLN A CA 9
ATOM 14224 C C . GLN A 1 42 ? 23.516 -8.319 7.676 1.00 0.00 42 GLN A C 9
ATOM 14225 O O . GLN A 1 42 ? 23.660 -8.122 8.883 1.00 0.00 42 GLN A O 9
ATOM 14239 N N . TYR A 1 43 ? 22.589 -9.145 7.188 1.00 0.00 43 TYR A N 9
ATOM 14240 C CA . TYR A 1 43 ? 21.758 -10.003 8.029 1.00 0.00 43 TYR A CA 9
ATOM 14241 C C . TYR A 1 43 ? 22.141 -11.445 7.722 1.00 0.00 43 TYR A C 9
ATOM 14242 O O . TYR A 1 43 ? 22.257 -11.815 6.548 1.00 0.00 43 TYR A O 9
ATOM 14260 N N . SER A 1 44 ? 22.282 -12.256 8.767 1.00 0.00 44 SER A N 9
ATOM 14261 C CA . SER A 1 44 ? 22.632 -13.657 8.658 1.00 0.00 44 SER A CA 9
ATOM 14262 C C . SER A 1 44 ? 21.796 -14.427 9.683 1.00 0.00 44 SER A C 9
ATOM 14263 O O . SER A 1 44 ? 21.941 -14.219 10.890 1.00 0.00 44 SER A O 9
ATOM 14271 N N . ASP A 1 45 ? 20.928 -15.318 9.198 1.00 0.00 45 ASP A N 9
ATOM 14272 C CA . ASP A 1 45 ? 19.982 -16.114 9.984 1.00 0.00 45 ASP A CA 9
ATOM 14273 C C . ASP A 1 45 ? 19.207 -15.296 11.038 1.00 0.00 45 ASP A C 9
ATOM 14274 O O . ASP A 1 45 ? 19.039 -15.732 12.178 1.00 0.00 45 ASP A O 9
ATOM 14283 N N . ALA A 1 46 ? 18.752 -14.087 10.681 1.00 0.00 46 ALA A N 9
ATOM 14284 C CA . ALA A 1 46 ? 18.195 -13.097 11.604 1.00 0.00 46 ALA A CA 9
ATOM 14285 C C . ALA A 1 46 ? 16.849 -12.532 11.130 1.00 0.00 46 ALA A C 9
ATOM 14286 O O . ALA A 1 46 ? 16.443 -12.736 9.986 1.00 0.00 46 ALA A O 9
ATOM 14293 N N . ASN A 1 47 ? 16.163 -11.770 11.985 1.00 0.00 47 ASN A N 9
ATOM 14294 C CA . ASN A 1 47 ? 14.909 -11.091 11.655 1.00 0.00 47 ASN A CA 9
ATOM 14295 C C . ASN A 1 47 ? 14.972 -9.646 12.112 1.00 0.00 47 ASN A C 9
ATOM 14296 O O . ASN A 1 47 ? 15.459 -9.354 13.205 1.00 0.00 47 ASN A O 9
ATOM 14307 N N . VAL A 1 48 ? 14.431 -8.759 11.291 1.00 0.00 48 VAL A N 9
ATOM 14308 C CA . VAL A 1 48 ? 14.373 -7.329 11.529 1.00 0.00 48 VAL A CA 9
ATOM 14309 C C . VAL A 1 48 ? 12.977 -6.853 11.125 1.00 0.00 48 VAL A C 9
ATOM 14310 O O . VAL A 1 48 ? 12.516 -7.144 10.016 1.00 0.00 48 VAL A O 9
ATOM 14323 N N . LYS A 1 49 ? 12.309 -6.131 12.032 1.00 0.00 49 LYS A N 9
ATOM 14324 C CA . LYS A 1 49 ? 10.930 -5.687 11.860 1.00 0.00 49 LYS A CA 9
ATOM 14325 C C . LYS A 1 49 ? 10.813 -4.219 12.246 1.00 0.00 49 LYS A C 9
ATOM 14326 O O . LYS A 1 49 ? 11.250 -3.819 13.331 1.00 0.00 49 LYS A O 9
ATOM 14345 N N . LYS A 1 50 ? 10.198 -3.438 11.355 1.00 0.00 50 LYS A N 9
ATOM 14346 C CA . LYS A 1 50 ? 10.039 -1.988 11.413 1.00 0.00 50 LYS A CA 9
ATOM 14347 C C . LYS A 1 50 ? 11.228 -1.283 12.073 1.00 0.00 50 LYS A C 9
ATOM 14348 O O . LYS A 1 50 ? 11.049 -0.490 12.996 1.00 0.00 50 LYS A O 9
ATOM 14367 N N . SER A 1 51 ? 12.448 -1.594 11.640 1.00 0.00 51 SER A N 9
ATOM 14368 C CA . SER A 1 51 ? 13.669 -1.082 12.248 1.00 0.00 51 SER A CA 9
ATOM 14369 C C . SER A 1 51 ? 14.515 -0.425 11.165 1.00 0.00 51 SER A C 9
ATOM 14370 O O . SER A 1 51 ? 14.311 -0.683 9.978 1.00 0.00 51 SER A O 9
ATOM 14378 N N . VAL A 1 52 ? 15.466 0.415 11.564 1.00 0.00 52 VAL A N 9
ATOM 14379 C CA . VAL A 1 52 ? 16.285 1.202 10.655 1.00 0.00 52 VAL A CA 9
ATOM 14380 C C . VAL A 1 52 ? 17.732 0.797 10.917 1.00 0.00 52 VAL A C 9
ATOM 14381 O O . VAL A 1 52 ? 18.143 0.722 12.076 1.00 0.00 52 VAL A O 9
ATOM 14394 N N . THR A 1 53 ? 18.510 0.515 9.876 1.00 0.00 53 THR A N 9
ATOM 14395 C CA . THR A 1 53 ? 19.872 0.032 10.047 1.00 0.00 53 THR A CA 9
ATOM 14396 C C . THR A 1 53 ? 20.790 0.623 8.980 1.00 0.00 53 THR A C 9
ATOM 14397 O O . THR A 1 53 ? 20.403 0.765 7.815 1.00 0.00 53 THR A O 9
ATOM 14408 N N . THR A 1 54 ? 22.004 0.973 9.405 1.00 0.00 54 THR A N 9
ATOM 14409 C CA . THR A 1 54 ? 23.029 1.590 8.591 1.00 0.00 54 THR A CA 9
ATOM 14410 C C . THR A 1 54 ? 24.357 0.907 8.922 1.00 0.00 54 THR A C 9
ATOM 14411 O O . THR A 1 54 ? 24.889 1.069 10.024 1.00 0.00 54 THR A O 9
ATOM 14422 N N . ASP A 1 55 ? 24.903 0.185 7.941 1.00 0.00 55 ASP A N 9
ATOM 14423 C CA . ASP A 1 55 ? 26.225 -0.433 7.956 1.00 0.00 55 ASP A CA 9
ATOM 14424 C C . ASP A 1 55 ? 26.453 -1.298 9.202 1.00 0.00 55 ASP A C 9
ATOM 14425 O O . ASP A 1 55 ? 27.455 -1.154 9.905 1.00 0.00 55 ASP A O 9
ATOM 14434 N N . CYS A 1 56 ? 25.494 -2.181 9.503 1.00 0.00 56 CYS A N 9
ATOM 14435 C CA . CYS A 1 56 ? 25.514 -3.037 10.684 1.00 0.00 56 CYS A CA 9
ATOM 14436 C C . CYS A 1 56 ? 25.696 -4.498 10.279 1.00 0.00 56 CYS A C 9
ATOM 14437 O O . CYS A 1 56 ? 25.533 -4.852 9.110 1.00 0.00 56 CYS A O 9
ATOM 14444 N N . ASN A 1 57 ? 25.967 -5.365 11.255 1.00 0.00 57 ASN A N 9
ATOM 14445 C CA . ASN A 1 57 ? 25.957 -6.814 11.086 1.00 0.00 57 ASN A CA 9
ATOM 14446 C C . ASN A 1 57 ? 24.921 -7.332 12.062 1.00 0.00 57 ASN A C 9
ATOM 14447 O O . ASN A 1 57 ? 24.923 -6.892 13.207 1.00 0.00 57 ASN A O 9
ATOM 14458 N N . ILE A 1 58 ? 24.056 -8.247 11.648 1.00 0.00 58 ILE A N 9
ATOM 14459 C CA . ILE A 1 58 ? 22.976 -8.754 12.474 1.00 0.00 58 ILE A CA 9
ATOM 14460 C C . ILE A 1 58 ? 22.995 -10.268 12.284 1.00 0.00 58 ILE A C 9
ATOM 14461 O O . ILE A 1 58 ? 22.531 -10.774 11.262 1.00 0.00 58 ILE A O 9
ATOM 14477 N N . ASP A 1 59 ? 23.579 -10.987 13.245 1.00 0.00 59 ASP A N 9
ATOM 14478 C CA . ASP A 1 59 ? 23.784 -12.428 13.159 1.00 0.00 59 ASP A CA 9
ATOM 14479 C C . ASP A 1 59 ? 22.878 -13.099 14.184 1.00 0.00 59 ASP A C 9
ATOM 14480 O O . ASP A 1 59 ? 22.876 -12.692 15.345 1.00 0.00 59 ASP A O 9
ATOM 14489 N N . LYS A 1 60 ? 22.098 -14.104 13.774 1.00 0.00 60 LYS A N 9
ATOM 14490 C CA . LYS A 1 60 ? 21.265 -14.948 14.647 1.00 0.00 60 LYS A CA 9
ATOM 14491 C C . LYS A 1 60 ? 20.338 -14.159 15.592 1.00 0.00 60 LYS A C 9
ATOM 14492 O O . LYS A 1 60 ? 19.971 -14.669 16.652 1.00 0.00 60 LYS A O 9
ATOM 14511 N N . SER A 1 61 ? 19.965 -12.927 15.241 1.00 0.00 61 SER A N 9
ATOM 14512 C CA . SER A 1 61 ? 19.275 -12.005 16.139 1.00 0.00 61 SER A CA 9
ATOM 14513 C C . SER A 1 61 ? 17.837 -11.742 15.684 1.00 0.00 61 SER A C 9
ATOM 14514 O O . SER A 1 61 ? 17.466 -12.051 14.551 1.00 0.00 61 SER A O 9
ATOM 14522 N N . GLN A 1 62 ? 17.037 -11.127 16.554 1.00 0.00 62 GLN A N 9
ATOM 14523 C CA . GLN A 1 62 ? 15.690 -10.650 16.270 1.00 0.00 62 GLN A CA 9
ATOM 14524 C C . GLN A 1 62 ? 15.645 -9.194 16.731 1.00 0.00 62 GLN A C 9
ATOM 14525 O O . GLN A 1 62 ? 16.079 -8.881 17.843 1.00 0.00 62 GLN A O 9
ATOM 14539 N N . VAL A 1 63 ? 15.132 -8.311 15.879 1.00 0.00 63 VAL A N 9
ATOM 14540 C CA . VAL A 1 63 ? 15.213 -6.867 16.047 1.00 0.00 63 VAL A CA 9
ATOM 14541 C C . VAL A 1 63 ? 13.836 -6.275 15.746 1.00 0.00 63 VAL A C 9
ATOM 14542 O O . VAL A 1 63 ? 13.260 -6.589 14.700 1.00 0.00 63 VAL A O 9
ATOM 14555 N N . TYR A 1 64 ? 13.322 -5.410 16.625 1.00 0.00 64 TYR A N 9
ATOM 14556 C CA . TYR A 1 64 ? 11.994 -4.814 16.477 1.00 0.00 64 TYR A CA 9
ATOM 14557 C C . TYR A 1 64 ? 12.054 -3.326 16.816 1.00 0.00 64 TYR A C 9
ATOM 14558 O O . TYR A 1 64 ? 12.602 -2.972 17.860 1.00 0.00 64 TYR A O 9
ATOM 14576 N N . LEU A 1 65 ? 11.454 -2.447 16.001 1.00 0.00 65 LEU A N 9
ATOM 14577 C CA . LEU A 1 65 ? 11.330 -1.005 16.295 1.00 0.00 65 LEU A CA 9
ATOM 14578 C C . LEU A 1 65 ? 12.662 -0.340 16.715 1.00 0.00 65 LEU A C 9
ATOM 14579 O O . LEU A 1 65 ? 12.662 0.628 17.476 1.00 0.00 65 LEU A O 9
ATOM 14595 N N . THR A 1 66 ? 13.803 -0.844 16.244 1.00 0.00 66 THR A N 9
ATOM 14596 C CA . THR A 1 66 ? 15.132 -0.474 16.725 1.00 0.00 66 THR A CA 9
ATOM 14597 C C . THR A 1 66 ? 15.900 0.309 15.647 1.00 0.00 66 THR A C 9
ATOM 14598 O O . THR A 1 66 ? 15.530 0.298 14.470 1.00 0.00 66 THR A O 9
ATOM 14609 N N . THR A 1 67 ? 16.966 1.002 16.047 1.00 0.00 67 THR A N 9
ATOM 14610 C CA . THR A 1 67 ? 17.810 1.806 15.173 1.00 0.00 67 THR A CA 9
ATOM 14611 C C . THR A 1 67 ? 19.259 1.337 15.353 1.00 0.00 67 THR A C 9
ATOM 14612 O O . THR A 1 67 ? 19.733 1.227 16.485 1.00 0.00 67 THR A O 9
ATOM 14623 N N . CYS A 1 68 ? 19.964 1.066 14.253 1.00 0.00 68 CYS A N 9
ATOM 14624 C CA . CYS A 1 68 ? 21.308 0.505 14.261 1.00 0.00 68 CYS A CA 9
ATOM 14625 C C . CYS A 1 68 ? 22.207 1.351 13.366 1.00 0.00 68 CYS A C 9
ATOM 14626 O O . CYS A 1 68 ? 21.868 1.591 12.205 1.00 0.00 68 CYS A O 9
ATOM 14633 N N . THR A 1 69 ? 23.370 1.748 13.879 1.00 0.00 69 THR A N 9
ATOM 14634 C CA . THR A 1 69 ? 24.366 2.499 13.135 1.00 0.00 69 THR A CA 9
ATOM 14635 C C . THR A 1 69 ? 25.729 1.917 13.501 1.00 0.00 69 THR A C 9
ATOM 14636 O O . THR A 1 69 ? 26.098 1.914 14.678 1.00 0.00 69 THR A O 9
ATOM 14647 N N . GLY A 1 70 ? 26.472 1.405 12.515 1.00 0.00 70 GLY A N 9
ATOM 14648 C CA . GLY A 1 70 ? 27.848 0.939 12.692 1.00 0.00 70 GLY A CA 9
ATOM 14649 C C . GLY A 1 70 ? 28.002 -0.099 13.808 1.00 0.00 70 GLY A C 9
ATOM 14650 O O . GLY A 1 70 ? 29.039 -0.133 14.472 1.00 0.00 70 GLY A O 9
ATOM 14654 N N . SER A 1 71 ? 26.977 -0.916 14.047 1.00 0.00 71 SER A N 9
ATOM 14655 C CA . SER A 1 71 ? 26.894 -1.800 15.199 1.00 0.00 71 SER A CA 9
ATOM 14656 C C . SER A 1 71 ? 26.769 -3.252 14.740 1.00 0.00 71 SER A C 9
ATOM 14657 O O . SER A 1 71 ? 26.464 -3.532 13.578 1.00 0.00 71 SER A O 9
ATOM 14665 N N . GLN A 1 72 ? 27.059 -4.191 15.633 1.00 0.00 72 GLN A N 9
ATOM 14666 C CA . GLN A 1 72 ? 27.179 -5.603 15.315 1.00 0.00 72 GLN A CA 9
ATOM 14667 C C . GLN A 1 72 ? 26.353 -6.340 16.355 1.00 0.00 72 GLN A C 9
ATOM 14668 O O . GLN A 1 72 ? 26.614 -6.183 17.544 1.00 0.00 72 GLN A O 9
ATOM 14682 N N . TYR A 1 73 ? 25.360 -7.117 15.934 1.00 0.00 73 TYR A N 9
ATOM 14683 C CA . TYR A 1 73 ? 24.547 -7.934 16.817 1.00 0.00 73 TYR A CA 9
ATOM 14684 C C . TYR A 1 73 ? 24.926 -9.379 16.527 1.00 0.00 73 TYR A C 9
ATOM 14685 O O . TYR A 1 73 ? 25.069 -9.750 15.359 1.00 0.00 73 TYR A O 9
ATOM 14703 N N . ASN A 1 74 ? 25.055 -10.192 17.569 1.00 0.00 74 ASN A N 9
ATOM 14704 C CA . ASN A 1 74 ? 25.201 -11.633 17.465 1.00 0.00 74 ASN A CA 9
ATOM 14705 C C . ASN A 1 74 ? 24.316 -12.260 18.543 1.00 0.00 74 ASN A C 9
ATOM 14706 O O . ASN A 1 74 ? 24.577 -12.082 19.734 1.00 0.00 74 ASN A O 9
ATOM 14717 N N . GLY A 1 75 ? 23.294 -13.004 18.125 1.00 0.00 75 GLY A N 9
ATOM 14718 C CA . GLY A 1 75 ? 22.424 -13.764 19.007 1.00 0.00 75 GLY A CA 9
ATOM 14719 C C . GLY A 1 75 ? 21.678 -12.891 20.014 1.00 0.00 75 GLY A C 9
ATOM 14720 O O . GLY A 1 75 ? 21.707 -13.202 21.209 1.00 0.00 75 GLY A O 9
ATOM 14724 N N . ILE A 1 76 ? 21.046 -11.801 19.563 1.00 0.00 76 ILE A N 9
ATOM 14725 C CA . ILE A 1 76 ? 20.376 -10.841 20.443 1.00 0.00 76 ILE A CA 9
ATOM 14726 C C . ILE A 1 76 ? 18.878 -10.777 20.140 1.00 0.00 76 ILE A C 9
ATOM 14727 O O . ILE A 1 76 ? 18.446 -11.065 19.024 1.00 0.00 76 ILE A O 9
ATOM 14743 N N . TYR A 1 77 ? 18.100 -10.321 21.118 1.00 0.00 77 TYR A N 9
ATOM 14744 C CA . TYR A 1 77 ? 16.670 -10.101 21.013 1.00 0.00 77 TYR A CA 9
ATOM 14745 C C . TYR A 1 77 ? 16.458 -8.671 21.500 1.00 0.00 77 TYR A C 9
ATOM 14746 O O . TYR A 1 77 ? 16.533 -8.409 22.706 1.00 0.00 77 TYR A O 9
ATOM 14764 N N . ILE A 1 78 ? 16.253 -7.731 20.579 1.00 0.00 78 ILE A N 9
ATOM 14765 C CA . ILE A 1 78 ? 16.259 -6.304 20.888 1.00 0.00 78 ILE A CA 9
ATOM 14766 C C . ILE A 1 78 ? 14.954 -5.656 20.437 1.00 0.00 78 ILE A C 9
ATOM 14767 O O . ILE A 1 78 ? 14.482 -5.920 19.323 1.00 0.00 78 ILE A O 9
ATOM 14783 N N . ARG A 1 79 ? 14.377 -4.788 21.283 1.00 0.00 79 ARG A N 9
ATOM 14784 C CA . ARG A 1 79 ? 13.248 -3.965 20.857 1.00 0.00 79 ARG A CA 9
ATOM 14785 C C . ARG A 1 79 ? 13.348 -2.518 21.310 1.00 0.00 79 ARG A C 9
ATOM 14786 O O . ARG A 1 79 ? 13.852 -2.226 22.402 1.00 0.00 79 ARG A O 9
ATOM 14807 N N . SER A 1 80 ? 12.798 -1.635 20.478 1.00 0.00 80 SER A N 9
ATOM 14808 C CA . SER A 1 80 ? 12.586 -0.222 20.759 1.00 0.00 80 SER A CA 9
ATOM 14809 C C . SER A 1 80 ? 13.868 0.503 21.204 1.00 0.00 80 SER A C 9
ATOM 14810 O O . SER A 1 80 ? 13.796 1.436 22.007 1.00 0.00 80 SER A O 9
ATOM 14818 N N . SER A 1 81 ? 15.036 0.081 20.710 1.00 0.00 81 SER A N 9
ATOM 14819 C CA . SER A 1 81 ? 16.336 0.526 21.206 1.00 0.00 81 SER A CA 9
ATOM 14820 C C . SER A 1 81 ? 17.179 1.184 20.103 1.00 0.00 81 SER A C 9
ATOM 14821 O O . SER A 1 81 ? 16.778 1.215 18.937 1.00 0.00 81 SER A O 9
ATOM 14829 N N . THR A 1 82 ? 18.350 1.712 20.464 1.00 0.00 82 THR A N 9
ATOM 14830 C CA . THR A 1 82 ? 19.282 2.361 19.548 1.00 0.00 82 THR A CA 9
ATOM 14831 C C . THR A 1 82 ? 20.704 1.895 19.880 1.00 0.00 82 THR A C 9
ATOM 14832 O O . THR A 1 82 ? 21.076 1.834 21.055 1.00 0.00 82 THR A O 9
ATOM 14843 N N . THR A 1 83 ? 21.512 1.602 18.862 1.00 0.00 83 THR A N 9
ATOM 14844 C CA . THR A 1 83 ? 22.894 1.158 19.011 1.00 0.00 83 THR A CA 9
ATOM 14845 C C . THR A 1 83 ? 23.750 1.924 17.996 1.00 0.00 83 THR A C 9
ATOM 14846 O O . THR A 1 83 ? 23.407 1.958 16.808 1.00 0.00 83 THR A O 9
ATOM 14857 N N . THR A 1 84 ? 24.837 2.545 18.456 1.00 0.00 84 THR A N 9
ATOM 14858 C CA . THR A 1 84 ? 25.687 3.412 17.657 1.00 0.00 84 THR A CA 9
ATOM 14859 C C . THR A 1 84 ? 27.152 3.058 17.938 1.00 0.00 84 THR A C 9
ATOM 14860 O O . THR A 1 84 ? 27.666 3.317 19.030 1.00 0.00 84 THR A O 9
ATOM 14871 N N . GLY A 1 85 ? 27.841 2.487 16.946 1.00 0.00 85 GLY A N 9
ATOM 14872 C CA . GLY A 1 85 ? 29.233 2.083 17.080 1.00 0.00 85 GLY A CA 9
ATOM 14873 C C . GLY A 1 85 ? 29.399 1.067 18.207 1.00 0.00 85 GLY A C 9
ATOM 14874 O O . GLY A 1 85 ? 30.253 1.257 19.075 1.00 0.00 85 GLY A O 9
ATOM 14878 N N . THR A 1 86 ? 28.586 0.013 18.223 1.00 0.00 86 THR A N 9
ATOM 14879 C CA . THR A 1 86 ? 28.489 -0.904 19.354 1.00 0.00 86 THR A CA 9
ATOM 14880 C C . THR A 1 86 ? 28.433 -2.359 18.897 1.00 0.00 86 THR A C 9
ATOM 14881 O O . THR A 1 86 ? 27.620 -2.717 18.046 1.00 0.00 86 THR A O 9
ATOM 14892 N N . SER A 1 87 ? 29.254 -3.216 19.494 1.00 0.00 87 SER A N 9
ATOM 14893 C CA . SER A 1 87 ? 29.155 -4.655 19.313 1.00 0.00 87 SER A CA 9
ATOM 14894 C C . SER A 1 87 ? 28.333 -5.197 20.484 1.00 0.00 87 SER A C 9
ATOM 14895 O O . SER A 1 87 ? 28.540 -4.787 21.630 1.00 0.00 87 SER A O 9
ATOM 14903 N N . ILE A 1 88 ? 27.407 -6.105 20.195 1.00 0.00 88 ILE A N 9
ATOM 14904 C CA . ILE A 1 88 ? 26.419 -6.657 21.104 1.00 0.00 88 ILE A CA 9
ATOM 14905 C C . ILE A 1 88 ? 26.476 -8.168 20.843 1.00 0.00 88 ILE A C 9
ATOM 14906 O O . ILE A 1 88 ? 26.068 -8.618 19.767 1.00 0.00 88 ILE A O 9
ATOM 14922 N N . SER A 1 89 ? 26.994 -8.950 21.791 1.00 0.00 89 SER A N 9
ATOM 14923 C CA . SER A 1 89 ? 27.298 -10.358 21.548 1.00 0.00 89 SER A CA 9
ATOM 14924 C C . SER A 1 89 ? 26.893 -11.225 22.735 1.00 0.00 89 SER A C 9
ATOM 14925 O O . SER A 1 89 ? 26.965 -10.796 23.891 1.00 0.00 89 SER A O 9
ATOM 14933 N N . GLY A 1 90 ? 26.507 -12.466 22.435 1.00 0.00 90 GLY A N 9
ATOM 14934 C CA . GLY A 1 90 ? 26.103 -13.468 23.406 1.00 0.00 90 GLY A CA 9
ATOM 14935 C C . GLY A 1 90 ? 26.484 -14.840 22.841 1.00 0.00 90 GLY A C 9
ATOM 14936 O O . GLY A 1 90 ? 27.669 -15.181 22.919 1.00 0.00 90 GLY A O 9
ATOM 14940 N N . PRO A 1 91 ? 25.571 -15.606 22.210 1.00 0.00 91 PRO A N 9
ATOM 14941 C CA . PRO A 1 91 ? 24.125 -15.397 22.147 1.00 0.00 91 PRO A CA 9
ATOM 14942 C C . PRO A 1 91 ? 23.452 -15.337 23.525 1.00 0.00 91 PRO A C 9
ATOM 14943 O O . PRO A 1 91 ? 24.029 -15.767 24.527 1.00 0.00 91 PRO A O 9
ATOM 14954 N N . GLY A 1 92 ? 22.222 -14.822 23.559 1.00 0.00 92 GLY A N 9
ATOM 14955 C CA . GLY A 1 92 ? 21.380 -14.763 24.754 1.00 0.00 92 GLY A CA 9
ATOM 14956 C C . GLY A 1 92 ? 21.069 -13.329 25.188 1.00 0.00 92 GLY A C 9
ATOM 14957 O O . GLY A 1 92 ? 20.340 -13.142 26.164 1.00 0.00 92 GLY A O 9
ATOM 14961 N N . CYS A 1 93 ? 21.611 -12.328 24.486 1.00 0.00 93 CYS A N 9
ATOM 14962 C CA . CYS A 1 93 ? 21.371 -10.921 24.772 1.00 0.00 93 CYS A CA 9
ATOM 14963 C C . CYS A 1 93 ? 19.894 -10.598 24.625 1.00 0.00 93 CYS A C 9
ATOM 14964 O O . CYS A 1 93 ? 19.272 -10.951 23.624 1.00 0.00 93 CYS A O 9
ATOM 14971 N N . SER A 1 94 ? 19.393 -9.798 25.552 1.00 0.00 94 SER A N 9
ATOM 14972 C CA . SER A 1 94 ? 18.047 -9.269 25.550 1.00 0.00 94 SER A CA 9
ATOM 14973 C C . SER A 1 94 ? 18.183 -7.791 25.890 1.00 0.00 94 SER A C 9
ATOM 14974 O O . SER A 1 94 ? 18.808 -7.471 26.902 1.00 0.00 94 SER A O 9
ATOM 14982 N N . ILE A 1 95 ? 17.671 -6.896 25.038 1.00 0.00 95 ILE A N 9
ATOM 14983 C CA . ILE A 1 95 ? 17.815 -5.446 25.196 1.00 0.00 95 ILE A CA 9
ATOM 14984 C C . ILE A 1 95 ? 16.460 -4.809 24.892 1.00 0.00 95 ILE A C 9
ATOM 14985 O O . ILE A 1 95 ? 15.815 -5.146 23.895 1.00 0.00 95 ILE A O 9
ATOM 15001 N N . SER A 1 96 ? 16.029 -3.869 25.726 1.00 0.00 96 SER A N 9
ATOM 15002 C CA . SER A 1 96 ? 14.722 -3.252 25.589 1.00 0.00 96 SER A CA 9
ATOM 15003 C C . SER A 1 96 ? 14.824 -1.775 25.943 1.00 0.00 96 SER A C 9
ATOM 15004 O O . SER A 1 96 ? 15.435 -1.424 26.960 1.00 0.00 96 SER A O 9
ATOM 15012 N N . THR A 1 97 ? 14.201 -0.940 25.104 1.00 0.00 97 THR A N 9
ATOM 15013 C CA . THR A 1 97 ? 14.035 0.502 25.304 1.00 0.00 97 THR A CA 9
ATOM 15014 C C . THR A 1 97 ? 15.333 1.213 25.742 1.00 0.00 97 THR A C 9
ATOM 15015 O O . THR A 1 97 ? 15.309 2.113 26.584 1.00 0.00 97 THR A O 9
ATOM 15026 N N . CYS A 1 98 ? 16.478 0.806 25.182 1.00 0.00 98 CYS A N 9
ATOM 15027 C CA . CYS A 1 98 ? 17.801 1.248 25.606 1.00 0.00 98 CYS A CA 9
ATOM 15028 C C . CYS A 1 98 ? 18.483 2.037 24.486 1.00 0.00 98 CYS A C 9
ATOM 15029 O O . CYS A 1 98 ? 18.139 1.888 23.314 1.00 0.00 98 CYS A O 9
ATOM 15036 N N . THR A 1 99 ? 19.499 2.826 24.823 1.00 0.00 99 THR A N 9
ATOM 15037 C CA . THR A 1 99 ? 20.382 3.467 23.864 1.00 0.00 99 THR A CA 9
ATOM 15038 C C . THR A 1 99 ? 21.800 3.091 24.290 1.00 0.00 99 THR A C 9
ATOM 15039 O O . THR A 1 99 ? 22.111 3.099 25.482 1.00 0.00 99 THR A O 9
ATOM 15050 N N . ILE A 1 100 ? 22.657 2.724 23.338 1.00 0.00 100 ILE A N 9
ATOM 15051 C CA . ILE A 1 100 ? 24.022 2.292 23.608 1.00 0.00 100 ILE A CA 9
ATOM 15052 C C . ILE A 1 100 ? 24.893 2.958 22.546 1.00 0.00 100 ILE A C 9
ATOM 15053 O O . ILE A 1 100 ? 24.565 2.912 21.359 1.00 0.00 100 ILE A O 9
ATOM 15069 N N . THR A 1 101 ? 25.992 3.581 22.969 1.00 0.00 101 THR A N 9
ATOM 15070 C CA . THR A 1 101 ? 26.921 4.274 22.088 1.00 0.00 101 THR A CA 9
ATOM 15071 C C . THR A 1 101 ? 28.335 3.908 22.534 1.00 0.00 101 THR A C 9
ATOM 15072 O O . THR A 1 101 ? 28.626 3.958 23.729 1.00 0.00 101 THR A O 9
ATOM 15083 N N . ARG A 1 102 ? 29.206 3.526 21.589 1.00 0.00 102 ARG A N 9
ATOM 15084 C CA . ARG A 1 102 ? 30.602 3.126 21.824 1.00 0.00 102 ARG A CA 9
ATOM 15085 C C . ARG A 1 102 ? 30.791 2.304 23.110 1.00 0.00 102 ARG A C 9
ATOM 15086 O O . ARG A 1 102 ? 31.630 2.621 23.954 1.00 0.00 102 ARG A O 9
ATOM 15107 N N . GLY A 1 103 ? 29.992 1.247 23.271 1.00 0.00 103 GLY A N 9
ATOM 15108 C CA . GLY A 1 103 ? 30.131 0.282 24.356 1.00 0.00 103 GLY A CA 9
ATOM 15109 C C . GLY A 1 103 ? 29.518 0.732 25.686 1.00 0.00 103 GLY A C 9
ATOM 15110 O O . GLY A 1 103 ? 29.638 -0.006 26.664 1.00 0.00 103 GLY A O 9
ATOM 15114 N N . VAL A 1 104 ? 28.854 1.893 25.751 1.00 0.00 104 VAL A N 9
ATOM 15115 C CA . VAL A 1 104 ? 28.288 2.441 26.983 1.00 0.00 104 VAL A CA 9
ATOM 15116 C C . VAL A 1 104 ? 26.780 2.611 26.777 1.00 0.00 104 VAL A C 9
ATOM 15117 O O . VAL A 1 104 ? 26.350 3.311 25.857 1.00 0.00 104 VAL A O 9
ATOM 15130 N N . ALA A 1 105 ? 25.975 1.940 27.608 1.00 0.00 105 ALA A N 9
ATOM 15131 C CA . ALA A 1 105 ? 24.526 2.114 27.639 1.00 0.00 105 ALA A CA 9
ATOM 15132 C C . ALA A 1 105 ? 24.174 3.412 28.375 1.00 0.00 105 ALA A C 9
ATOM 15133 O O . ALA A 1 105 ? 24.889 3.819 29.295 1.00 0.00 105 ALA A O 9
ATOM 15140 N N . THR A 1 106 ? 23.060 4.043 28.006 1.00 0.00 106 THR A N 9
ATOM 15141 C CA . THR A 1 106 ? 22.531 5.203 28.714 1.00 0.00 106 THR A CA 9
ATOM 15142 C C . THR A 1 106 ? 22.113 4.808 30.145 1.00 0.00 106 THR A C 9
ATOM 15143 O O . THR A 1 106 ? 21.627 3.691 30.350 1.00 0.00 106 THR A O 9
ATOM 15154 N N . PRO A 1 107 ? 22.234 5.711 31.138 1.00 0.00 107 PRO A N 9
ATOM 15155 C CA . PRO A 1 107 ? 21.864 5.437 32.526 1.00 0.00 107 PRO A CA 9
ATOM 15156 C C . PRO A 1 107 ? 20.357 5.572 32.805 1.00 0.00 107 PRO A C 9
ATOM 15157 O O . PRO A 1 107 ? 19.930 5.534 33.962 1.00 0.00 107 PRO A O 9
ATOM 15168 N N . ALA A 1 108 ? 19.551 5.763 31.760 1.00 0.00 108 ALA A N 9
ATOM 15169 C CA . ALA A 1 108 ? 18.110 5.941 31.856 1.00 0.00 108 ALA A CA 9
ATOM 15170 C C . ALA A 1 108 ? 17.469 4.640 32.335 1.00 0.00 108 ALA A C 9
ATOM 15171 O O . ALA A 1 108 ? 17.792 3.565 31.823 1.00 0.00 108 ALA A O 9
ATOM 15178 N N . ALA A 1 109 ? 16.498 4.744 33.247 1.00 0.00 109 ALA A N 9
ATOM 15179 C CA . ALA A 1 109 ? 15.738 3.599 33.749 1.00 0.00 109 ALA A CA 9
ATOM 15180 C C . ALA A 1 109 ? 14.928 2.902 32.643 1.00 0.00 109 ALA A C 9
ATOM 15181 O O . ALA A 1 109 ? 14.497 1.763 32.829 1.00 0.00 109 ALA A O 9
ATOM 15188 N N . ALA A 1 110 ? 14.720 3.566 31.497 1.00 0.00 110 ALA A N 9
ATOM 15189 C CA . ALA A 1 110 ? 14.073 2.965 30.337 1.00 0.00 110 ALA A CA 9
ATOM 15190 C C . ALA A 1 110 ? 14.896 1.797 29.783 1.00 0.00 110 ALA A C 9
ATOM 15191 O O . ALA A 1 110 ? 14.305 0.828 29.305 1.00 0.00 110 ALA A O 9
ATOM 15198 N N . CYS A 1 111 ? 16.228 1.854 29.869 1.00 0.00 111 CYS A N 9
ATOM 15199 C CA . CYS A 1 111 ? 17.086 0.796 29.358 1.00 0.00 111 CYS A CA 9
ATOM 15200 C C . CYS A 1 111 ? 16.978 -0.443 30.248 1.00 0.00 111 CYS A C 9
ATOM 15201 O O . CYS A 1 111 ? 17.115 -0.346 31.471 1.00 0.00 111 CYS A O 9
ATOM 15208 N N . LYS A 1 112 ? 16.797 -1.612 29.630 1.00 0.00 112 LYS A N 9
ATOM 15209 C CA . LYS A 1 112 ? 16.910 -2.914 30.281 1.00 0.00 112 LYS A CA 9
ATOM 15210 C C . LYS A 1 112 ? 17.834 -3.741 29.397 1.00 0.00 112 LYS A C 9
ATOM 15211 O O . LYS A 1 112 ? 17.698 -3.706 28.170 1.00 0.00 112 LYS A O 9
ATOM 15230 N N . ILE A 1 113 ? 18.746 -4.492 30.010 1.00 0.00 113 ILE A N 9
ATOM 15231 C CA . ILE A 1 113 ? 19.629 -5.435 29.352 1.00 0.00 113 ILE A CA 9
ATOM 15232 C C . ILE A 1 113 ? 19.769 -6.676 30.238 1.00 0.00 113 ILE A C 9
ATOM 15233 O O . ILE A 1 113 ? 19.824 -6.549 31.466 1.00 0.00 113 ILE A O 9
ATOM 15249 N N . SER A 1 114 ? 19.861 -7.853 29.618 1.00 0.00 114 SER A N 9
ATOM 15250 C CA . SER A 1 114 ? 20.075 -9.126 30.297 1.00 0.00 114 SER A CA 9
ATOM 15251 C C . SER A 1 114 ? 20.917 -10.043 29.405 1.00 0.00 114 SER A C 9
ATOM 15252 O O . SER A 1 114 ? 20.829 -9.965 28.175 1.00 0.00 114 SER A O 9
ATOM 15260 N N . GLY A 1 115 ? 21.702 -10.923 30.040 1.00 0.00 115 GLY A N 9
ATOM 15261 C CA . GLY A 1 115 ? 22.423 -12.026 29.408 1.00 0.00 115 GLY A CA 9
ATOM 15262 C C . GLY A 1 115 ? 23.313 -11.604 28.242 1.00 0.00 115 GLY A C 9
ATOM 15263 O O . GLY A 1 115 ? 23.380 -12.332 27.250 1.00 0.00 115 GLY A O 9
ATOM 15267 N N . CYS A 1 116 ? 23.968 -10.440 28.330 1.00 0.00 116 CYS A N 9
ATOM 15268 C CA . CYS A 1 116 ? 24.661 -9.842 27.194 1.00 0.00 116 CYS A CA 9
ATOM 15269 C C . CYS A 1 116 ? 26.060 -9.339 27.548 1.00 0.00 116 CYS A C 9
ATOM 15270 O O . CYS A 1 116 ? 26.353 -9.055 28.713 1.00 0.00 116 CYS A O 9
ATOM 15277 N N . SER A 1 117 ? 26.886 -9.165 26.514 1.00 0.00 117 SER A N 9
ATOM 15278 C CA . SER A 1 117 ? 28.186 -8.514 26.561 1.00 0.00 117 SER A CA 9
ATOM 15279 C C . SER A 1 117 ? 28.200 -7.401 25.507 1.00 0.00 117 SER A C 9
ATOM 15280 O O . SER A 1 117 ? 27.569 -7.531 24.451 1.00 0.00 117 SER A O 9
ATOM 15288 N N . LEU A 1 118 ? 28.921 -6.315 25.793 1.00 0.00 118 LEU A N 9
ATOM 15289 C CA . LEU A 1 118 ? 28.962 -5.102 24.979 1.00 0.00 118 LEU A CA 9
ATOM 15290 C C . LEU A 1 118 ? 30.421 -4.742 24.709 1.00 0.00 118 LEU A C 9
ATOM 15291 O O . LEU A 1 118 ? 31.279 -4.964 25.572 1.00 0.00 118 LEU A O 9
ATOM 15307 N N . SER A 1 119 ? 30.694 -4.121 23.561 1.00 0.00 119 SER A N 9
ATOM 15308 C CA . SER A 1 119 ? 31.993 -3.544 23.226 1.00 0.00 119 SER A CA 9
ATOM 15309 C C . SER A 1 119 ? 31.780 -2.304 22.353 1.00 0.00 119 SER A C 9
ATOM 15310 O O . SER A 1 119 ? 30.727 -2.148 21.728 1.00 0.00 119 SER A O 9
ATOM 15318 N N . ALA A 1 120 ? 32.776 -1.418 22.299 1.00 0.00 120 ALA A N 9
ATOM 15319 C CA . ALA A 1 120 ? 32.790 -0.314 21.351 1.00 0.00 120 ALA A CA 9
ATOM 15320 C C . ALA A 1 120 ? 33.261 -0.816 19.981 1.00 0.00 120 ALA A C 9
ATOM 15321 O O . ALA A 1 120 ? 34.090 -1.727 19.898 1.00 0.00 120 ALA A O 9
ATOM 15328 N N . MET A 1 121 ? 32.755 -0.187 18.920 1.00 0.00 121 MET A N 9
ATOM 15329 C CA . MET A 1 121 ? 33.235 -0.365 17.555 1.00 0.00 121 MET A CA 9
ATOM 15330 C C . MET A 1 121 ? 34.712 0.027 17.507 1.00 0.00 121 MET A C 9
ATOM 15331 O O . MET A 1 121 ? 35.537 -0.790 17.048 1.00 0.00 121 MET A O 9
ATOM 15346 N N . ASP A 1 1 ? 7.719 -14.358 -2.699 1.00 0.00 1 ASP A N 10
ATOM 15347 C CA . ASP A 1 1 ? 6.589 -13.458 -2.382 1.00 0.00 1 ASP A CA 10
ATOM 15348 C C . ASP A 1 1 ? 7.000 -12.457 -1.306 1.00 0.00 1 ASP A C 10
ATOM 15349 O O . ASP A 1 1 ? 7.482 -12.854 -0.244 1.00 0.00 1 ASP A O 10
ATOM 15360 N N . GLY A 1 2 ? 6.832 -11.160 -1.566 1.00 0.00 2 GLY A N 10
ATOM 15361 C CA . GLY A 1 2 ? 7.185 -10.081 -0.653 1.00 0.00 2 GLY A CA 10
ATOM 15362 C C . GLY A 1 2 ? 6.959 -8.735 -1.339 1.00 0.00 2 GLY A C 10
ATOM 15363 O O . GLY A 1 2 ? 6.494 -8.689 -2.483 1.00 0.00 2 GLY A O 10
ATOM 15367 N N . THR A 1 3 ? 7.308 -7.649 -0.656 1.00 0.00 3 THR A N 10
ATOM 15368 C CA . THR A 1 3 ? 7.224 -6.281 -1.157 1.00 0.00 3 THR A CA 10
ATOM 15369 C C . THR A 1 3 ? 8.465 -5.574 -0.619 1.00 0.00 3 THR A C 10
ATOM 15370 O O . THR A 1 3 ? 8.682 -5.531 0.592 1.00 0.00 3 THR A O 10
ATOM 15381 N N . CYS A 1 4 ? 9.332 -5.076 -1.502 1.00 0.00 4 CYS A N 10
ATOM 15382 C CA . CYS A 1 4 ? 10.642 -4.590 -1.103 1.00 0.00 4 CYS A CA 10
ATOM 15383 C C . CYS A 1 4 ? 11.043 -3.462 -2.045 1.00 0.00 4 CYS A C 10
ATOM 15384 O O . CYS A 1 4 ? 11.173 -3.679 -3.253 1.00 0.00 4 CYS A O 10
ATOM 15391 N N . VAL A 1 5 ? 11.227 -2.258 -1.505 1.00 0.00 5 VAL A N 10
ATOM 15392 C CA . VAL A 1 5 ? 11.755 -1.111 -2.237 1.00 0.00 5 VAL A CA 10
ATOM 15393 C C . VAL A 1 5 ? 13.276 -1.309 -2.281 1.00 0.00 5 VAL A C 10
ATOM 15394 O O . VAL A 1 5 ? 14.024 -0.717 -1.500 1.00 0.00 5 VAL A O 10
ATOM 15407 N N . ASN A 1 6 ? 13.725 -2.247 -3.118 1.00 0.00 6 ASN A N 10
ATOM 15408 C CA . ASN A 1 6 ? 15.117 -2.668 -3.176 1.00 0.00 6 ASN A CA 10
ATOM 15409 C C . ASN A 1 6 ? 15.869 -1.844 -4.218 1.00 0.00 6 ASN A C 10
ATOM 15410 O O . ASN A 1 6 ? 15.458 -1.783 -5.380 1.00 0.00 6 ASN A O 10
ATOM 15421 N N . THR A 1 7 ? 16.974 -1.229 -3.805 1.00 0.00 7 THR A N 10
ATOM 15422 C CA . THR A 1 7 ? 17.838 -0.427 -4.660 1.00 0.00 7 THR A CA 10
ATOM 15423 C C . THR A 1 7 ? 18.783 -1.345 -5.459 1.00 0.00 7 THR A C 10
ATOM 15424 O O . THR A 1 7 ? 18.795 -1.288 -6.690 1.00 0.00 7 THR A O 10
ATOM 15435 N N . ASN A 1 8 ? 19.566 -2.195 -4.772 1.00 0.00 8 ASN A N 10
ATOM 15436 C CA . ASN A 1 8 ? 20.593 -3.062 -5.377 1.00 0.00 8 ASN A CA 10
ATOM 15437 C C . ASN A 1 8 ? 20.983 -4.239 -4.459 1.00 0.00 8 ASN A C 10
ATOM 15438 O O . ASN A 1 8 ? 22.017 -4.879 -4.649 1.00 0.00 8 ASN A O 10
ATOM 15449 N N . SER A 1 9 ? 20.212 -4.475 -3.399 1.00 0.00 9 SER A N 10
ATOM 15450 C CA . SER A 1 9 ? 20.526 -5.431 -2.344 1.00 0.00 9 SER A CA 10
ATOM 15451 C C . SER A 1 9 ? 20.338 -6.865 -2.824 1.00 0.00 9 SER A C 10
ATOM 15452 O O . SER A 1 9 ? 19.572 -7.124 -3.759 1.00 0.00 9 SER A O 10
ATOM 15460 N N . GLN A 1 10 ? 20.985 -7.794 -2.122 1.00 0.00 10 GLN A N 10
ATOM 15461 C CA . GLN A 1 10 ? 20.791 -9.221 -2.268 1.00 0.00 10 GLN A CA 10
ATOM 15462 C C . GLN A 1 10 ? 19.808 -9.651 -1.184 1.00 0.00 10 GLN A C 10
ATOM 15463 O O . GLN A 1 10 ? 19.979 -9.319 -0.008 1.00 0.00 10 GLN A O 10
ATOM 15477 N N . ILE A 1 11 ? 18.831 -10.454 -1.592 1.00 0.00 11 ILE A N 10
ATOM 15478 C CA . ILE A 1 11 ? 17.867 -11.128 -0.734 1.00 0.00 11 ILE A CA 10
ATOM 15479 C C . ILE A 1 11 ? 17.858 -12.566 -1.246 1.00 0.00 11 ILE A C 10
ATOM 15480 O O . ILE A 1 11 ? 17.524 -12.810 -2.409 1.00 0.00 11 ILE A O 10
ATOM 15496 N N . THR A 1 12 ? 18.341 -13.491 -0.418 1.00 0.00 12 THR A N 10
ATOM 15497 C CA . THR A 1 12 ? 18.536 -14.885 -0.820 1.00 0.00 12 THR A CA 10
ATOM 15498 C C . THR A 1 12 ? 17.193 -15.617 -0.992 1.00 0.00 12 THR A C 10
ATOM 15499 O O . THR A 1 12 ? 16.131 -15.109 -0.619 1.00 0.00 12 THR A O 10
ATOM 15510 N N . ALA A 1 13 ? 17.245 -16.831 -1.557 1.00 0.00 13 ALA A N 10
ATOM 15511 C CA . ALA A 1 13 ? 16.080 -17.636 -1.922 1.00 0.00 13 ALA A CA 10
ATOM 15512 C C . ALA A 1 13 ? 15.132 -17.925 -0.751 1.00 0.00 13 ALA A C 10
ATOM 15513 O O . ALA A 1 13 ? 13.941 -18.149 -0.981 1.00 0.00 13 ALA A O 10
ATOM 15520 N N . ASN A 1 14 ? 15.641 -17.923 0.485 1.00 0.00 14 ASN A N 10
ATOM 15521 C CA . ASN A 1 14 ? 14.861 -18.177 1.701 1.00 0.00 14 ASN A CA 10
ATOM 15522 C C . ASN A 1 14 ? 14.945 -16.982 2.658 1.00 0.00 14 ASN A C 10
ATOM 15523 O O . ASN A 1 14 ? 14.959 -17.139 3.881 1.00 0.00 14 ASN A O 10
ATOM 15534 N N . SER A 1 15 ? 15.009 -15.781 2.086 1.00 0.00 15 SER A N 10
ATOM 15535 C CA . SER A 1 15 ? 14.950 -14.506 2.784 1.00 0.00 15 SER A CA 10
ATOM 15536 C C . SER A 1 15 ? 13.777 -13.693 2.236 1.00 0.00 15 SER A C 10
ATOM 15537 O O . SER A 1 15 ? 13.253 -14.019 1.165 1.00 0.00 15 SER A O 10
ATOM 15545 N N . GLN A 1 16 ? 13.336 -12.651 2.953 1.00 0.00 16 GLN A N 10
ATOM 15546 C CA . GLN A 1 16 ? 12.117 -11.942 2.590 1.00 0.00 16 GLN A CA 10
ATOM 15547 C C . GLN A 1 16 ? 12.148 -10.520 3.141 1.00 0.00 16 GLN A C 10
ATOM 15548 O O . GLN A 1 16 ? 12.686 -10.277 4.225 1.00 0.00 16 GLN A O 10
ATOM 15562 N N . CYS A 1 17 ? 11.518 -9.602 2.412 1.00 0.00 17 CYS A N 10
ATOM 15563 C CA . CYS A 1 17 ? 11.223 -8.255 2.866 1.00 0.00 17 CYS A CA 10
ATOM 15564 C C . CYS A 1 17 ? 9.776 -7.941 2.486 1.00 0.00 17 CYS A C 10
ATOM 15565 O O . CYS A 1 17 ? 9.273 -8.434 1.473 1.00 0.00 17 CYS A O 10
ATOM 15572 N N . VAL A 1 18 ? 9.096 -7.172 3.340 1.00 0.00 18 VAL A N 10
ATOM 15573 C CA . VAL A 1 18 ? 7.671 -6.875 3.229 1.00 0.00 18 VAL A CA 10
ATOM 15574 C C . VAL A 1 18 ? 7.504 -5.423 3.679 1.00 0.00 18 VAL A C 10
ATOM 15575 O O . VAL A 1 18 ? 7.826 -5.089 4.821 1.00 0.00 18 VAL A O 10
ATOM 15588 N N . LYS A 1 19 ? 7.060 -4.557 2.766 1.00 0.00 19 LYS A N 10
ATOM 15589 C CA . LYS A 1 19 ? 6.994 -3.089 2.851 1.00 0.00 19 LYS A CA 10
ATOM 15590 C C . LYS A 1 19 ? 8.358 -2.396 2.998 1.00 0.00 19 LYS A C 10
ATOM 15591 O O . LYS A 1 19 ? 8.445 -1.195 2.744 1.00 0.00 19 LYS A O 10
ATOM 15610 N N . SER A 1 20 ? 9.398 -3.104 3.432 1.00 0.00 20 SER A N 10
ATOM 15611 C CA . SER A 1 20 ? 10.707 -2.551 3.741 1.00 0.00 20 SER A CA 10
ATOM 15612 C C . SER A 1 20 ? 11.408 -1.932 2.529 1.00 0.00 20 SER A C 10
ATOM 15613 O O . SER A 1 20 ? 11.075 -2.212 1.374 1.00 0.00 20 SER A O 10
ATOM 15621 N N . THR A 1 21 ? 12.436 -1.138 2.813 1.00 0.00 21 THR A N 10
ATOM 15622 C CA . THR A 1 21 ? 13.338 -0.542 1.834 1.00 0.00 21 THR A CA 10
ATOM 15623 C C . THR A 1 21 ? 14.712 -1.194 2.024 1.00 0.00 21 THR A C 10
ATOM 15624 O O . THR A 1 21 ? 15.059 -1.579 3.143 1.00 0.00 21 THR A O 10
ATOM 15635 N N . ALA A 1 22 ? 15.504 -1.336 0.958 1.00 0.00 22 ALA A N 10
ATOM 15636 C CA . ALA A 1 22 ? 16.819 -1.951 1.046 1.00 0.00 22 ALA A CA 10
ATOM 15637 C C . ALA A 1 22 ? 17.792 -1.207 0.142 1.00 0.00 22 ALA A C 10
ATOM 15638 O O . ALA A 1 22 ? 17.488 -0.955 -1.028 1.00 0.00 22 ALA A O 10
ATOM 15645 N N . THR A 1 23 ? 18.970 -0.886 0.674 1.00 0.00 23 THR A N 10
ATOM 15646 C CA . THR A 1 23 ? 19.927 0.007 0.029 1.00 0.00 23 THR A CA 10
ATOM 15647 C C . THR A 1 23 ? 21.307 -0.668 -0.020 1.00 0.00 23 THR A C 10
ATOM 15648 O O . THR A 1 23 ? 22.173 -0.418 0.822 1.00 0.00 23 THR A O 10
ATOM 15659 N N . ASN A 1 24 ? 21.497 -1.551 -1.009 1.00 0.00 24 ASN A N 10
ATOM 15660 C CA . ASN A 1 24 ? 22.699 -2.365 -1.217 1.00 0.00 24 ASN A CA 10
ATOM 15661 C C . ASN A 1 24 ? 23.075 -3.142 0.052 1.00 0.00 24 ASN A C 10
ATOM 15662 O O . ASN A 1 24 ? 24.150 -2.956 0.625 1.00 0.00 24 ASN A O 10
ATOM 15673 N N . CYS A 1 25 ? 22.159 -3.988 0.513 1.00 0.00 25 CYS A N 10
ATOM 15674 C CA . CYS A 1 25 ? 22.321 -4.835 1.688 1.00 0.00 25 CYS A CA 10
ATOM 15675 C C . CYS A 1 25 ? 22.525 -6.281 1.238 1.00 0.00 25 CYS A C 10
ATOM 15676 O O . CYS A 1 25 ? 22.380 -6.593 0.053 1.00 0.00 25 CYS A O 10
ATOM 15683 N N . TYR A 1 26 ? 22.796 -7.174 2.185 1.00 0.00 26 TYR A N 10
ATOM 15684 C CA . TYR A 1 26 ? 23.030 -8.585 1.922 1.00 0.00 26 TYR A CA 10
ATOM 15685 C C . TYR A 1 26 ? 22.276 -9.359 2.997 1.00 0.00 26 TYR A C 10
ATOM 15686 O O . TYR A 1 26 ? 22.546 -9.193 4.188 1.00 0.00 26 TYR A O 10
ATOM 15704 N N . ILE A 1 27 ? 21.295 -10.158 2.580 1.00 0.00 27 ILE A N 10
ATOM 15705 C CA . ILE A 1 27 ? 20.334 -10.804 3.462 1.00 0.00 27 ILE A CA 10
ATOM 15706 C C . ILE A 1 27 ? 20.439 -12.305 3.179 1.00 0.00 27 ILE A C 10
ATOM 15707 O O . ILE A 1 27 ? 20.109 -12.754 2.076 1.00 0.00 27 ILE A O 10
ATOM 15723 N N . ASP A 1 28 ? 20.925 -13.070 4.159 1.00 0.00 28 ASP A N 10
ATOM 15724 C CA . ASP A 1 28 ? 21.213 -14.498 4.065 1.00 0.00 28 ASP A CA 10
ATOM 15725 C C . ASP A 1 28 ? 20.331 -15.236 5.066 1.00 0.00 28 ASP A C 10
ATOM 15726 O O . ASP A 1 28 ? 20.461 -15.022 6.272 1.00 0.00 28 ASP A O 10
ATOM 15735 N N . ASN A 1 29 ? 19.421 -16.078 4.571 1.00 0.00 29 ASN A N 10
ATOM 15736 C CA . ASN A 1 29 ? 18.390 -16.783 5.343 1.00 0.00 29 ASN A CA 10
ATOM 15737 C C . ASN A 1 29 ? 17.699 -15.890 6.395 1.00 0.00 29 ASN A C 10
ATOM 15738 O O . ASN A 1 29 ? 17.441 -16.336 7.516 1.00 0.00 29 ASN A O 10
ATOM 15749 N N . SER A 1 30 ? 17.433 -14.622 6.068 1.00 0.00 30 SER A N 10
ATOM 15750 C CA . SER A 1 30 ? 16.992 -13.608 7.020 1.00 0.00 30 SER A CA 10
ATOM 15751 C C . SER A 1 30 ? 15.742 -12.867 6.546 1.00 0.00 30 SER A C 10
ATOM 15752 O O . SER A 1 30 ? 15.367 -12.916 5.374 1.00 0.00 30 SER A O 10
ATOM 15760 N N . GLN A 1 31 ? 15.092 -12.153 7.462 1.00 0.00 31 GLN A N 10
ATOM 15761 C CA . GLN A 1 31 ? 13.837 -11.459 7.211 1.00 0.00 31 GLN A CA 10
ATOM 15762 C C . GLN A 1 31 ? 13.994 -10.002 7.629 1.00 0.00 31 GLN A C 10
ATOM 15763 O O . GLN A 1 31 ? 14.495 -9.719 8.718 1.00 0.00 31 GLN A O 10
ATOM 15777 N N . LEU A 1 32 ? 13.548 -9.090 6.763 1.00 0.00 32 LEU A N 10
ATOM 15778 C CA . LEU A 1 32 ? 13.604 -7.640 6.955 1.00 0.00 32 LEU A CA 10
ATOM 15779 C C . LEU A 1 32 ? 12.213 -7.119 6.607 1.00 0.00 32 LEU A C 10
ATOM 15780 O O . LEU A 1 32 ? 11.970 -6.698 5.478 1.00 0.00 32 LEU A O 10
ATOM 15796 N N . VAL A 1 33 ? 11.283 -7.139 7.557 1.00 0.00 33 VAL A N 10
ATOM 15797 C CA . VAL A 1 33 ? 9.862 -6.915 7.286 1.00 0.00 33 VAL A CA 10
ATOM 15798 C C . VAL A 1 33 ? 9.267 -5.727 8.050 1.00 0.00 33 VAL A C 10
ATOM 15799 O O . VAL A 1 33 ? 9.947 -5.065 8.840 1.00 0.00 33 VAL A O 10
ATOM 15812 N N . ASP A 1 34 ? 7.973 -5.488 7.818 1.00 0.00 34 ASP A N 10
ATOM 15813 C CA . ASP A 1 34 ? 7.144 -4.471 8.458 1.00 0.00 34 ASP A CA 10
ATOM 15814 C C . ASP A 1 34 ? 7.738 -3.070 8.302 1.00 0.00 34 ASP A C 10
ATOM 15815 O O . ASP A 1 34 ? 7.950 -2.352 9.274 1.00 0.00 34 ASP A O 10
ATOM 15824 N N . THR A 1 35 ? 8.036 -2.690 7.058 1.00 0.00 35 THR A N 10
ATOM 15825 C CA . THR A 1 35 ? 8.558 -1.380 6.713 1.00 0.00 35 THR A CA 10
ATOM 15826 C C . THR A 1 35 ? 9.884 -1.045 7.433 1.00 0.00 35 THR A C 10
ATOM 15827 O O . THR A 1 35 ? 10.095 0.080 7.897 1.00 0.00 35 THR A O 10
ATOM 15838 N N . SER A 1 36 ? 10.790 -2.021 7.545 1.00 0.00 36 SER A N 10
ATOM 15839 C CA . SER A 1 36 ? 12.153 -1.778 7.991 1.00 0.00 36 SER A CA 10
ATOM 15840 C C . SER A 1 36 ? 12.940 -1.077 6.877 1.00 0.00 36 SER A C 10
ATOM 15841 O O . SER A 1 36 ? 12.465 -0.933 5.746 1.00 0.00 36 SER A O 10
ATOM 15849 N N . ILE A 1 37 ? 14.173 -0.668 7.171 1.00 0.00 37 ILE A N 10
ATOM 15850 C CA . ILE A 1 37 ? 15.105 -0.202 6.155 1.00 0.00 37 ILE A CA 10
ATOM 15851 C C . ILE A 1 37 ? 16.514 -0.667 6.499 1.00 0.00 37 ILE A C 10
ATOM 15852 O O . ILE A 1 37 ? 16.876 -0.728 7.677 1.00 0.00 37 ILE A O 10
ATOM 15868 N N . CYS A 1 38 ? 17.310 -0.952 5.468 1.00 0.00 38 CYS A N 10
ATOM 15869 C CA . CYS A 1 38 ? 18.714 -1.283 5.597 1.00 0.00 38 CYS A CA 10
ATOM 15870 C C . CYS A 1 38 ? 19.495 -0.450 4.588 1.00 0.00 38 CYS A C 10
ATOM 15871 O O . CYS A 1 38 ? 18.972 -0.097 3.524 1.00 0.00 38 CYS A O 10
ATOM 15878 N N . THR A 1 39 ? 20.761 -0.187 4.895 1.00 0.00 39 THR A N 10
ATOM 15879 C CA . THR A 1 39 ? 21.715 0.452 4.012 1.00 0.00 39 THR A CA 10
ATOM 15880 C C . THR A 1 39 ? 23.056 -0.203 4.310 1.00 0.00 39 THR A C 10
ATOM 15881 O O . THR A 1 39 ? 23.445 -0.259 5.477 1.00 0.00 39 THR A O 10
ATOM 15892 N N . ARG A 1 40 ? 23.747 -0.714 3.287 1.00 0.00 40 ARG A N 10
ATOM 15893 C CA . ARG A 1 40 ? 25.089 -1.310 3.376 1.00 0.00 40 ARG A CA 10
ATOM 15894 C C . ARG A 1 40 ? 25.253 -2.298 4.546 1.00 0.00 40 ARG A C 10
ATOM 15895 O O . ARG A 1 40 ? 26.311 -2.335 5.174 1.00 0.00 40 ARG A O 10
ATOM 15916 N N . SER A 1 41 ? 24.212 -3.072 4.865 1.00 0.00 41 SER A N 10
ATOM 15917 C CA . SER A 1 41 ? 24.178 -3.919 6.056 1.00 0.00 41 SER A CA 10
ATOM 15918 C C . SER A 1 41 ? 24.099 -5.396 5.682 1.00 0.00 41 SER A C 10
ATOM 15919 O O . SER A 1 41 ? 23.668 -5.754 4.581 1.00 0.00 41 SER A O 10
ATOM 15927 N N . GLN A 1 42 ? 24.503 -6.242 6.627 1.00 0.00 42 GLN A N 10
ATOM 15928 C CA . GLN A 1 42 ? 24.550 -7.693 6.505 1.00 0.00 42 GLN A CA 10
ATOM 15929 C C . GLN A 1 42 ? 23.558 -8.273 7.509 1.00 0.00 42 GLN A C 10
ATOM 15930 O O . GLN A 1 42 ? 23.522 -7.838 8.663 1.00 0.00 42 GLN A O 10
ATOM 15944 N N . TYR A 1 43 ? 22.808 -9.288 7.090 1.00 0.00 43 TYR A N 10
ATOM 15945 C CA . TYR A 1 43 ? 21.854 -10.009 7.915 1.00 0.00 43 TYR A CA 10
ATOM 15946 C C . TYR A 1 43 ? 22.063 -11.484 7.624 1.00 0.00 43 TYR A C 10
ATOM 15947 O O . TYR A 1 43 ? 22.104 -11.867 6.452 1.00 0.00 43 TYR A O 10
ATOM 15965 N N . SER A 1 44 ? 22.211 -12.291 8.669 1.00 0.00 44 SER A N 10
ATOM 15966 C CA . SER A 1 44 ? 22.590 -13.683 8.550 1.00 0.00 44 SER A CA 10
ATOM 15967 C C . SER A 1 44 ? 21.795 -14.483 9.583 1.00 0.00 44 SER A C 10
ATOM 15968 O O . SER A 1 44 ? 21.958 -14.292 10.790 1.00 0.00 44 SER A O 10
ATOM 15976 N N . ASP A 1 45 ? 20.932 -15.375 9.097 1.00 0.00 45 ASP A N 10
ATOM 15977 C CA . ASP A 1 45 ? 19.973 -16.172 9.864 1.00 0.00 45 ASP A CA 10
ATOM 15978 C C . ASP A 1 45 ? 19.222 -15.369 10.945 1.00 0.00 45 ASP A C 10
ATOM 15979 O O . ASP A 1 45 ? 19.051 -15.829 12.075 1.00 0.00 45 ASP A O 10
ATOM 15988 N N . ALA A 1 46 ? 18.797 -14.144 10.614 1.00 0.00 46 ALA A N 10
ATOM 15989 C CA . ALA A 1 46 ? 18.261 -13.154 11.546 1.00 0.00 46 ALA A CA 10
ATOM 15990 C C . ALA A 1 46 ? 16.864 -12.676 11.127 1.00 0.00 46 ALA A C 10
ATOM 15991 O O . ALA A 1 46 ? 16.435 -12.889 9.992 1.00 0.00 46 ALA A O 10
ATOM 15998 N N . ASN A 1 47 ? 16.158 -11.979 12.020 1.00 0.00 47 ASN A N 10
ATOM 15999 C CA . ASN A 1 47 ? 14.844 -11.398 11.739 1.00 0.00 47 ASN A CA 10
ATOM 16000 C C . ASN A 1 47 ? 14.791 -9.975 12.264 1.00 0.00 47 ASN A C 10
ATOM 16001 O O . ASN A 1 47 ? 15.264 -9.689 13.361 1.00 0.00 47 ASN A O 10
ATOM 16012 N N . VAL A 1 48 ? 14.203 -9.094 11.473 1.00 0.00 48 VAL A N 10
ATOM 16013 C CA . VAL A 1 48 ? 14.178 -7.662 11.703 1.00 0.00 48 VAL A CA 10
ATOM 16014 C C . VAL A 1 48 ? 12.784 -7.163 11.336 1.00 0.00 48 VAL A C 10
ATOM 16015 O O . VAL A 1 48 ? 12.256 -7.521 10.278 1.00 0.00 48 VAL A O 10
ATOM 16028 N N . LYS A 1 49 ? 12.193 -6.339 12.206 1.00 0.00 49 LYS A N 10
ATOM 16029 C CA . LYS A 1 49 ? 10.829 -5.849 12.057 1.00 0.00 49 LYS A CA 10
ATOM 16030 C C . LYS A 1 49 ? 10.820 -4.354 12.354 1.00 0.00 49 LYS A C 10
ATOM 16031 O O . LYS A 1 49 ? 11.347 -3.927 13.386 1.00 0.00 49 LYS A O 10
ATOM 16050 N N . LYS A 1 50 ? 10.209 -3.567 11.467 1.00 0.00 50 LYS A N 10
ATOM 16051 C CA . LYS A 1 50 ? 10.086 -2.109 11.526 1.00 0.00 50 LYS A CA 10
ATOM 16052 C C . LYS A 1 50 ? 11.310 -1.415 12.138 1.00 0.00 50 LYS A C 10
ATOM 16053 O O . LYS A 1 50 ? 11.170 -0.646 13.088 1.00 0.00 50 LYS A O 10
ATOM 16072 N N . SER A 1 51 ? 12.515 -1.695 11.644 1.00 0.00 51 SER A N 10
ATOM 16073 C CA . SER A 1 51 ? 13.748 -1.174 12.228 1.00 0.00 51 SER A CA 10
ATOM 16074 C C . SER A 1 51 ? 14.529 -0.416 11.159 1.00 0.00 51 SER A C 10
ATOM 16075 O O . SER A 1 51 ? 14.344 -0.656 9.967 1.00 0.00 51 SER A O 10
ATOM 16083 N N . VAL A 1 52 ? 15.393 0.506 11.574 1.00 0.00 52 VAL A N 10
ATOM 16084 C CA . VAL A 1 52 ? 16.055 1.466 10.697 1.00 0.00 52 VAL A CA 10
ATOM 16085 C C . VAL A 1 52 ? 17.550 1.246 10.870 1.00 0.00 52 VAL A C 10
ATOM 16086 O O . VAL A 1 52 ? 18.085 1.541 11.939 1.00 0.00 52 VAL A O 10
ATOM 16099 N N . THR A 1 53 ? 18.240 0.721 9.857 1.00 0.00 53 THR A N 10
ATOM 16100 C CA . THR A 1 53 ? 19.594 0.278 10.027 1.00 0.00 53 THR A CA 10
ATOM 16101 C C . THR A 1 53 ? 20.476 0.856 8.916 1.00 0.00 53 THR A C 10
ATOM 16102 O O . THR A 1 53 ? 20.077 0.889 7.750 1.00 0.00 53 THR A O 10
ATOM 16113 N N . THR A 1 54 ? 21.691 1.268 9.284 1.00 0.00 54 THR A N 10
ATOM 16114 C CA . THR A 1 54 ? 22.737 1.690 8.367 1.00 0.00 54 THR A CA 10
ATOM 16115 C C . THR A 1 54 ? 24.052 1.060 8.838 1.00 0.00 54 THR A C 10
ATOM 16116 O O . THR A 1 54 ? 24.426 1.196 10.004 1.00 0.00 54 THR A O 10
ATOM 16127 N N . ASP A 1 55 ? 24.756 0.418 7.903 1.00 0.00 55 ASP A N 10
ATOM 16128 C CA . ASP A 1 55 ? 26.042 -0.253 8.066 1.00 0.00 55 ASP A CA 10
ATOM 16129 C C . ASP A 1 55 ? 26.126 -1.068 9.363 1.00 0.00 55 ASP A C 10
ATOM 16130 O O . ASP A 1 55 ? 26.862 -0.714 10.287 1.00 0.00 55 ASP A O 10
ATOM 16139 N N . CYS A 1 56 ? 25.338 -2.146 9.450 1.00 0.00 56 CYS A N 10
ATOM 16140 C CA . CYS A 1 56 ? 25.325 -3.041 10.599 1.00 0.00 56 CYS A CA 10
ATOM 16141 C C . CYS A 1 56 ? 25.500 -4.494 10.154 1.00 0.00 56 CYS A C 10
ATOM 16142 O O . CYS A 1 56 ? 25.374 -4.808 8.969 1.00 0.00 56 CYS A O 10
ATOM 16149 N N . ASN A 1 57 ? 25.771 -5.387 11.109 1.00 0.00 57 ASN A N 10
ATOM 16150 C CA . ASN A 1 57 ? 26.017 -6.804 10.869 1.00 0.00 57 ASN A CA 10
ATOM 16151 C C . ASN A 1 57 ? 25.173 -7.544 11.890 1.00 0.00 57 ASN A C 10
ATOM 16152 O O . ASN A 1 57 ? 25.428 -7.425 13.086 1.00 0.00 57 ASN A O 10
ATOM 16163 N N . ILE A 1 58 ? 24.148 -8.255 11.434 1.00 0.00 58 ILE A N 10
ATOM 16164 C CA . ILE A 1 58 ? 23.117 -8.825 12.283 1.00 0.00 58 ILE A CA 10
ATOM 16165 C C . ILE A 1 58 ? 23.199 -10.340 12.109 1.00 0.00 58 ILE A C 10
ATOM 16166 O O . ILE A 1 58 ? 22.829 -10.848 11.050 1.00 0.00 58 ILE A O 10
ATOM 16182 N N . ASP A 1 59 ? 23.692 -11.069 13.111 1.00 0.00 59 ASP A N 10
ATOM 16183 C CA . ASP A 1 59 ? 23.895 -12.511 13.014 1.00 0.00 59 ASP A CA 10
ATOM 16184 C C . ASP A 1 59 ? 23.044 -13.200 14.069 1.00 0.00 59 ASP A C 10
ATOM 16185 O O . ASP A 1 59 ? 23.105 -12.829 15.243 1.00 0.00 59 ASP A O 10
ATOM 16194 N N . LYS A 1 60 ? 22.235 -14.181 13.655 1.00 0.00 60 LYS A N 10
ATOM 16195 C CA . LYS A 1 60 ? 21.391 -15.018 14.518 1.00 0.00 60 LYS A CA 10
ATOM 16196 C C . LYS A 1 60 ? 20.582 -14.218 15.553 1.00 0.00 60 LYS A C 10
ATOM 16197 O O . LYS A 1 60 ? 20.369 -14.694 16.670 1.00 0.00 60 LYS A O 10
ATOM 16216 N N . SER A 1 61 ? 20.136 -13.009 15.205 1.00 0.00 61 SER A N 10
ATOM 16217 C CA . SER A 1 61 ? 19.504 -12.082 16.139 1.00 0.00 61 SER A CA 10
ATOM 16218 C C . SER A 1 61 ? 18.074 -11.753 15.709 1.00 0.00 61 SER A C 10
ATOM 16219 O O . SER A 1 61 ? 17.681 -12.004 14.566 1.00 0.00 61 SER A O 10
ATOM 16227 N N . GLN A 1 62 ? 17.305 -11.164 16.625 1.00 0.00 62 GLN A N 10
ATOM 16228 C CA . GLN A 1 62 ? 15.936 -10.723 16.414 1.00 0.00 62 GLN A CA 10
ATOM 16229 C C . GLN A 1 62 ? 15.861 -9.251 16.813 1.00 0.00 62 GLN A C 10
ATOM 16230 O O . GLN A 1 62 ? 16.355 -8.867 17.875 1.00 0.00 62 GLN A O 10
ATOM 16244 N N . VAL A 1 63 ? 15.251 -8.427 15.966 1.00 0.00 63 VAL A N 10
ATOM 16245 C CA . VAL A 1 63 ? 15.283 -6.976 16.077 1.00 0.00 63 VAL A CA 10
ATOM 16246 C C . VAL A 1 63 ? 13.868 -6.451 15.829 1.00 0.00 63 VAL A C 10
ATOM 16247 O O . VAL A 1 63 ? 13.232 -6.864 14.856 1.00 0.00 63 VAL A O 10
ATOM 16260 N N . TYR A 1 64 ? 13.380 -5.531 16.667 1.00 0.00 64 TYR A N 10
ATOM 16261 C CA . TYR A 1 64 ? 12.073 -4.907 16.471 1.00 0.00 64 TYR A CA 10
ATOM 16262 C C . TYR A 1 64 ? 12.141 -3.427 16.843 1.00 0.00 64 TYR A C 10
ATOM 16263 O O . TYR A 1 64 ? 12.703 -3.101 17.889 1.00 0.00 64 TYR A O 10
ATOM 16281 N N . LEU A 1 65 ? 11.548 -2.533 16.038 1.00 0.00 65 LEU A N 10
ATOM 16282 C CA . LEU A 1 65 ? 11.398 -1.097 16.343 1.00 0.00 65 LEU A CA 10
ATOM 16283 C C . LEU A 1 65 ? 12.720 -0.413 16.741 1.00 0.00 65 LEU A C 10
ATOM 16284 O O . LEU A 1 65 ? 12.715 0.582 17.468 1.00 0.00 65 LEU A O 10
ATOM 16300 N N . THR A 1 66 ? 13.857 -0.922 16.272 1.00 0.00 66 THR A N 10
ATOM 16301 C CA . THR A 1 66 ? 15.180 -0.526 16.736 1.00 0.00 66 THR A CA 10
ATOM 16302 C C . THR A 1 66 ? 15.907 0.273 15.647 1.00 0.00 66 THR A C 10
ATOM 16303 O O . THR A 1 66 ? 15.559 0.207 14.465 1.00 0.00 66 THR A O 10
ATOM 16314 N N . THR A 1 67 ? 16.920 1.043 16.044 1.00 0.00 67 THR A N 10
ATOM 16315 C CA . THR A 1 67 ? 17.724 1.868 15.156 1.00 0.00 67 THR A CA 10
ATOM 16316 C C . THR A 1 67 ? 19.184 1.435 15.317 1.00 0.00 67 THR A C 10
ATOM 16317 O O . THR A 1 67 ? 19.680 1.365 16.443 1.00 0.00 67 THR A O 10
ATOM 16328 N N . CYS A 1 68 ? 19.869 1.144 14.209 1.00 0.00 68 CYS A N 10
ATOM 16329 C CA . CYS A 1 68 ? 21.208 0.567 14.208 1.00 0.00 68 CYS A CA 10
ATOM 16330 C C . CYS A 1 68 ? 22.107 1.415 13.317 1.00 0.00 68 CYS A C 10
ATOM 16331 O O . CYS A 1 68 ? 21.783 1.628 12.147 1.00 0.00 68 CYS A O 10
ATOM 16338 N N . THR A 1 69 ? 23.241 1.865 13.851 1.00 0.00 69 THR A N 10
ATOM 16339 C CA . THR A 1 69 ? 24.236 2.622 13.106 1.00 0.00 69 THR A CA 10
ATOM 16340 C C . THR A 1 69 ? 25.608 2.061 13.474 1.00 0.00 69 THR A C 10
ATOM 16341 O O . THR A 1 69 ? 25.974 2.066 14.654 1.00 0.00 69 THR A O 10
ATOM 16352 N N . GLY A 1 70 ? 26.370 1.575 12.491 1.00 0.00 70 GLY A N 10
ATOM 16353 C CA . GLY A 1 70 ? 27.762 1.166 12.689 1.00 0.00 70 GLY A CA 10
ATOM 16354 C C . GLY A 1 70 ? 27.920 0.139 13.813 1.00 0.00 70 GLY A C 10
ATOM 16355 O O . GLY A 1 70 ? 28.883 0.219 14.573 1.00 0.00 70 GLY A O 10
ATOM 16359 N N . SER A 1 71 ? 26.965 -0.779 13.962 1.00 0.00 71 SER A N 10
ATOM 16360 C CA . SER A 1 71 ? 26.859 -1.675 15.107 1.00 0.00 71 SER A CA 10
ATOM 16361 C C . SER A 1 71 ? 26.717 -3.124 14.641 1.00 0.00 71 SER A C 10
ATOM 16362 O O . SER A 1 71 ? 26.441 -3.390 13.470 1.00 0.00 71 SER A O 10
ATOM 16370 N N . GLN A 1 72 ? 26.912 -4.078 15.546 1.00 0.00 72 GLN A N 10
ATOM 16371 C CA . GLN A 1 72 ? 26.849 -5.498 15.237 1.00 0.00 72 GLN A CA 10
ATOM 16372 C C . GLN A 1 72 ? 25.997 -6.168 16.298 1.00 0.00 72 GLN A C 10
ATOM 16373 O O . GLN A 1 72 ? 26.197 -5.910 17.485 1.00 0.00 72 GLN A O 10
ATOM 16387 N N . TYR A 1 73 ? 25.083 -7.039 15.886 1.00 0.00 73 TYR A N 10
ATOM 16388 C CA . TYR A 1 73 ? 24.241 -7.813 16.788 1.00 0.00 73 TYR A CA 10
ATOM 16389 C C . TYR A 1 73 ? 24.579 -9.271 16.523 1.00 0.00 73 TYR A C 10
ATOM 16390 O O . TYR A 1 73 ? 24.632 -9.674 15.362 1.00 0.00 73 TYR A O 10
ATOM 16408 N N . ASN A 1 74 ? 24.836 -10.055 17.567 1.00 0.00 74 ASN A N 10
ATOM 16409 C CA . ASN A 1 74 ? 25.303 -11.427 17.427 1.00 0.00 74 ASN A CA 10
ATOM 16410 C C . ASN A 1 74 ? 24.617 -12.308 18.476 1.00 0.00 74 ASN A C 10
ATOM 16411 O O . ASN A 1 74 ? 25.003 -12.302 19.647 1.00 0.00 74 ASN A O 10
ATOM 16422 N N . GLY A 1 75 ? 23.599 -13.063 18.067 1.00 0.00 75 GLY A N 10
ATOM 16423 C CA . GLY A 1 75 ? 22.863 -13.965 18.939 1.00 0.00 75 GLY A CA 10
ATOM 16424 C C . GLY A 1 75 ? 22.040 -13.227 19.994 1.00 0.00 75 GLY A C 10
ATOM 16425 O O . GLY A 1 75 ? 22.084 -13.624 21.161 1.00 0.00 75 GLY A O 10
ATOM 16429 N N . ILE A 1 76 ? 21.332 -12.145 19.639 1.00 0.00 76 ILE A N 10
ATOM 16430 C CA . ILE A 1 76 ? 20.628 -11.303 20.613 1.00 0.00 76 ILE A CA 10
ATOM 16431 C C . ILE A 1 76 ? 19.164 -11.071 20.217 1.00 0.00 76 ILE A C 10
ATOM 16432 O O . ILE A 1 76 ? 18.757 -11.333 19.086 1.00 0.00 76 ILE A O 10
ATOM 16448 N N . TYR A 1 77 ? 18.395 -10.498 21.138 1.00 0.00 77 TYR A N 10
ATOM 16449 C CA . TYR A 1 77 ? 17.055 -9.982 20.931 1.00 0.00 77 TYR A CA 10
ATOM 16450 C C . TYR A 1 77 ? 17.110 -8.518 21.366 1.00 0.00 77 TYR A C 10
ATOM 16451 O O . TYR A 1 77 ? 17.611 -8.223 22.454 1.00 0.00 77 TYR A O 10
ATOM 16469 N N . ILE A 1 78 ? 16.629 -7.599 20.530 1.00 0.00 78 ILE A N 10
ATOM 16470 C CA . ILE A 1 78 ? 16.679 -6.173 20.819 1.00 0.00 78 ILE A CA 10
ATOM 16471 C C . ILE A 1 78 ? 15.408 -5.497 20.304 1.00 0.00 78 ILE A C 10
ATOM 16472 O O . ILE A 1 78 ? 14.978 -5.732 19.169 1.00 0.00 78 ILE A O 10
ATOM 16488 N N . ARG A 1 79 ? 14.779 -4.680 21.155 1.00 0.00 79 ARG A N 10
ATOM 16489 C CA . ARG A 1 79 ? 13.463 -4.131 20.906 1.00 0.00 79 ARG A CA 10
ATOM 16490 C C . ARG A 1 79 ? 13.444 -2.659 21.298 1.00 0.00 79 ARG A C 10
ATOM 16491 O O . ARG A 1 79 ? 13.925 -2.296 22.374 1.00 0.00 79 ARG A O 10
ATOM 16512 N N . SER A 1 80 ? 12.857 -1.819 20.450 1.00 0.00 80 SER A N 10
ATOM 16513 C CA . SER A 1 80 ? 12.616 -0.400 20.700 1.00 0.00 80 SER A CA 10
ATOM 16514 C C . SER A 1 80 ? 13.869 0.368 21.162 1.00 0.00 80 SER A C 10
ATOM 16515 O O . SER A 1 80 ? 13.761 1.267 22.000 1.00 0.00 80 SER A O 10
ATOM 16523 N N . SER A 1 81 ? 15.055 0.013 20.655 1.00 0.00 81 SER A N 10
ATOM 16524 C CA . SER A 1 81 ? 16.332 0.515 21.163 1.00 0.00 81 SER A CA 10
ATOM 16525 C C . SER A 1 81 ? 17.142 1.228 20.069 1.00 0.00 81 SER A C 10
ATOM 16526 O O . SER A 1 81 ? 16.747 1.240 18.902 1.00 0.00 81 SER A O 10
ATOM 16534 N N . THR A 1 82 ? 18.279 1.826 20.431 1.00 0.00 82 THR A N 10
ATOM 16535 C CA . THR A 1 82 ? 19.163 2.540 19.517 1.00 0.00 82 THR A CA 10
ATOM 16536 C C . THR A 1 82 ? 20.610 2.157 19.841 1.00 0.00 82 THR A C 10
ATOM 16537 O O . THR A 1 82 ? 20.999 2.151 21.011 1.00 0.00 82 THR A O 10
ATOM 16548 N N . THR A 1 83 ? 21.411 1.848 18.822 1.00 0.00 83 THR A N 10
ATOM 16549 C CA . THR A 1 83 ? 22.772 1.355 18.990 1.00 0.00 83 THR A CA 10
ATOM 16550 C C . THR A 1 83 ? 23.671 2.079 17.983 1.00 0.00 83 THR A C 10
ATOM 16551 O O . THR A 1 83 ? 23.346 2.127 16.789 1.00 0.00 83 THR A O 10
ATOM 16562 N N . THR A 1 84 ? 24.776 2.656 18.456 1.00 0.00 84 THR A N 10
ATOM 16563 C CA . THR A 1 84 ? 25.668 3.485 17.662 1.00 0.00 84 THR A CA 10
ATOM 16564 C C . THR A 1 84 ? 27.111 3.080 17.975 1.00 0.00 84 THR A C 10
ATOM 16565 O O . THR A 1 84 ? 27.591 3.285 19.094 1.00 0.00 84 THR A O 10
ATOM 16576 N N . GLY A 1 85 ? 27.829 2.531 16.992 1.00 0.00 85 GLY A N 10
ATOM 16577 C CA . GLY A 1 85 ? 29.215 2.122 17.179 1.00 0.00 85 GLY A CA 10
ATOM 16578 C C . GLY A 1 85 ? 29.335 1.012 18.223 1.00 0.00 85 GLY A C 10
ATOM 16579 O O . GLY A 1 85 ? 30.242 1.057 19.052 1.00 0.00 85 GLY A O 10
ATOM 16583 N N . THR A 1 86 ? 28.440 0.025 18.212 1.00 0.00 86 THR A N 10
ATOM 16584 C CA . THR A 1 86 ? 28.318 -0.947 19.295 1.00 0.00 86 THR A CA 10
ATOM 16585 C C . THR A 1 86 ? 28.264 -2.379 18.773 1.00 0.00 86 THR A C 10
ATOM 16586 O O . THR A 1 86 ? 27.372 -2.717 18.000 1.00 0.00 86 THR A O 10
ATOM 16597 N N . SER A 1 87 ? 29.196 -3.235 19.191 1.00 0.00 87 SER A N 10
ATOM 16598 C CA . SER A 1 87 ? 29.090 -4.669 18.946 1.00 0.00 87 SER A CA 10
ATOM 16599 C C . SER A 1 87 ? 28.427 -5.252 20.197 1.00 0.00 87 SER A C 10
ATOM 16600 O O . SER A 1 87 ? 28.790 -4.884 21.318 1.00 0.00 87 SER A O 10
ATOM 16608 N N . ILE A 1 88 ? 27.438 -6.125 20.010 1.00 0.00 88 ILE A N 10
ATOM 16609 C CA . ILE A 1 88 ? 26.549 -6.603 21.060 1.00 0.00 88 ILE A CA 10
ATOM 16610 C C . ILE A 1 88 ? 26.379 -8.111 20.869 1.00 0.00 88 ILE A C 10
ATOM 16611 O O . ILE A 1 88 ? 25.986 -8.560 19.787 1.00 0.00 88 ILE A O 10
ATOM 16627 N N . SER A 1 89 ? 26.668 -8.881 21.918 1.00 0.00 89 SER A N 10
ATOM 16628 C CA . SER A 1 89 ? 26.628 -10.338 21.905 1.00 0.00 89 SER A CA 10
ATOM 16629 C C . SER A 1 89 ? 26.026 -10.876 23.207 1.00 0.00 89 SER A C 10
ATOM 16630 O O . SER A 1 89 ? 25.913 -10.148 24.194 1.00 0.00 89 SER A O 10
ATOM 16638 N N . GLY A 1 90 ? 25.677 -12.164 23.219 1.00 0.00 90 GLY A N 10
ATOM 16639 C CA . GLY A 1 90 ? 25.298 -12.900 24.422 1.00 0.00 90 GLY A CA 10
ATOM 16640 C C . GLY A 1 90 ? 26.066 -14.224 24.404 1.00 0.00 90 GLY A C 10
ATOM 16641 O O . GLY A 1 90 ? 27.140 -14.281 25.007 1.00 0.00 90 GLY A O 10
ATOM 16645 N N . PRO A 1 91 ? 25.614 -15.254 23.661 1.00 0.00 91 PRO A N 10
ATOM 16646 C CA . PRO A 1 91 ? 24.312 -15.349 23.000 1.00 0.00 91 PRO A CA 10
ATOM 16647 C C . PRO A 1 91 ? 23.160 -15.374 24.018 1.00 0.00 91 PRO A C 10
ATOM 16648 O O . PRO A 1 91 ? 23.374 -15.613 25.209 1.00 0.00 91 PRO A O 10
ATOM 16659 N N . GLY A 1 92 ? 21.935 -15.142 23.547 1.00 0.00 92 GLY A N 10
ATOM 16660 C CA . GLY A 1 92 ? 20.744 -15.088 24.389 1.00 0.00 92 GLY A CA 10
ATOM 16661 C C . GLY A 1 92 ? 20.635 -13.748 25.120 1.00 0.00 92 GLY A C 10
ATOM 16662 O O . GLY A 1 92 ? 19.941 -13.657 26.134 1.00 0.00 92 GLY A O 10
ATOM 16666 N N . CYS A 1 93 ? 21.337 -12.719 24.630 1.00 0.00 93 CYS A N 10
ATOM 16667 C CA . CYS A 1 93 ? 21.198 -11.360 25.129 1.00 0.00 93 CYS A CA 10
ATOM 16668 C C . CYS A 1 93 ? 19.804 -10.847 24.788 1.00 0.00 93 CYS A C 10
ATOM 16669 O O . CYS A 1 93 ? 19.267 -11.163 23.725 1.00 0.00 93 CYS A O 10
ATOM 16676 N N . SER A 1 94 ? 19.268 -10.004 25.662 1.00 0.00 94 SER A N 10
ATOM 16677 C CA . SER A 1 94 ? 17.962 -9.392 25.535 1.00 0.00 94 SER A CA 10
ATOM 16678 C C . SER A 1 94 ? 18.115 -7.920 25.906 1.00 0.00 94 SER A C 10
ATOM 16679 O O . SER A 1 94 ? 18.722 -7.608 26.933 1.00 0.00 94 SER A O 10
ATOM 16687 N N . ILE A 1 95 ? 17.582 -7.023 25.075 1.00 0.00 95 ILE A N 10
ATOM 16688 C CA . ILE A 1 95 ? 17.661 -5.575 25.235 1.00 0.00 95 ILE A CA 10
ATOM 16689 C C . ILE A 1 95 ? 16.272 -5.021 24.915 1.00 0.00 95 ILE A C 10
ATOM 16690 O O . ILE A 1 95 ? 15.674 -5.383 23.897 1.00 0.00 95 ILE A O 10
ATOM 16706 N N . SER A 1 96 ? 15.781 -4.104 25.746 1.00 0.00 96 SER A N 10
ATOM 16707 C CA . SER A 1 96 ? 14.582 -3.336 25.464 1.00 0.00 96 SER A CA 10
ATOM 16708 C C . SER A 1 96 ? 14.779 -1.885 25.873 1.00 0.00 96 SER A C 10
ATOM 16709 O O . SER A 1 96 ? 15.333 -1.598 26.939 1.00 0.00 96 SER A O 10
ATOM 16717 N N . THR A 1 97 ? 14.244 -0.991 25.042 1.00 0.00 97 THR A N 10
ATOM 16718 C CA . THR A 1 97 ? 14.102 0.428 25.341 1.00 0.00 97 THR A CA 10
ATOM 16719 C C . THR A 1 97 ? 15.429 1.123 25.729 1.00 0.00 97 THR A C 10
ATOM 16720 O O . THR A 1 97 ? 15.429 2.066 26.524 1.00 0.00 97 THR A O 10
ATOM 16731 N N . CYS A 1 98 ? 16.566 0.669 25.187 1.00 0.00 98 CYS A N 10
ATOM 16732 C CA . CYS A 1 98 ? 17.897 1.169 25.532 1.00 0.00 98 CYS A CA 10
ATOM 16733 C C . CYS A 1 98 ? 18.466 2.079 24.444 1.00 0.00 98 CYS A C 10
ATOM 16734 O O . CYS A 1 98 ? 18.042 2.044 23.291 1.00 0.00 98 CYS A O 10
ATOM 16741 N N . THR A 1 99 ? 19.496 2.840 24.806 1.00 0.00 99 THR A N 10
ATOM 16742 C CA . THR A 1 99 ? 20.333 3.603 23.893 1.00 0.00 99 THR A CA 10
ATOM 16743 C C . THR A 1 99 ? 21.758 3.214 24.291 1.00 0.00 99 THR A C 10
ATOM 16744 O O . THR A 1 99 ? 22.051 3.114 25.488 1.00 0.00 99 THR A O 10
ATOM 16755 N N . ILE A 1 100 ? 22.616 2.896 23.322 1.00 0.00 100 ILE A N 10
ATOM 16756 C CA . ILE A 1 100 ? 23.952 2.373 23.582 1.00 0.00 100 ILE A CA 10
ATOM 16757 C C . ILE A 1 100 ? 24.881 3.007 22.545 1.00 0.00 100 ILE A C 10
ATOM 16758 O O . ILE A 1 100 ? 24.538 3.074 21.362 1.00 0.00 100 ILE A O 10
ATOM 16774 N N . THR A 1 101 ? 26.050 3.471 22.987 1.00 0.00 101 THR A N 10
ATOM 16775 C CA . THR A 1 101 ? 26.984 4.243 22.184 1.00 0.00 101 THR A CA 10
ATOM 16776 C C . THR A 1 101 ? 28.404 3.776 22.517 1.00 0.00 101 THR A C 10
ATOM 16777 O O . THR A 1 101 ? 28.771 3.720 23.691 1.00 0.00 101 THR A O 10
ATOM 16788 N N . ARG A 1 102 ? 29.210 3.441 21.499 1.00 0.00 102 ARG A N 10
ATOM 16789 C CA . ARG A 1 102 ? 30.615 3.014 21.624 1.00 0.00 102 ARG A CA 10
ATOM 16790 C C . ARG A 1 102 ? 30.861 2.069 22.812 1.00 0.00 102 ARG A C 10
ATOM 16791 O O . ARG A 1 102 ? 31.774 2.272 23.611 1.00 0.00 102 ARG A O 10
ATOM 16812 N N . GLY A 1 103 ? 30.034 1.029 22.931 1.00 0.00 103 GLY A N 10
ATOM 16813 C CA . GLY A 1 103 ? 30.220 -0.039 23.906 1.00 0.00 103 GLY A CA 10
ATOM 16814 C C . GLY A 1 103 ? 29.666 0.271 25.296 1.00 0.00 103 GLY A C 10
ATOM 16815 O O . GLY A 1 103 ? 29.814 -0.573 26.180 1.00 0.00 103 GLY A O 10
ATOM 16819 N N . VAL A 1 104 ? 29.023 1.424 25.516 1.00 0.00 104 VAL A N 10
ATOM 16820 C CA . VAL A 1 104 ? 28.511 1.820 26.830 1.00 0.00 104 VAL A CA 10
ATOM 16821 C C . VAL A 1 104 ? 27.054 2.267 26.661 1.00 0.00 104 VAL A C 10
ATOM 16822 O O . VAL A 1 104 ? 26.720 2.958 25.697 1.00 0.00 104 VAL A O 10
ATOM 16835 N N . ALA A 1 105 ? 26.167 1.856 27.572 1.00 0.00 105 ALA A N 10
ATOM 16836 C CA . ALA A 1 105 ? 24.788 2.335 27.579 1.00 0.00 105 ALA A CA 10
ATOM 16837 C C . ALA A 1 105 ? 24.769 3.847 27.839 1.00 0.00 105 ALA A C 10
ATOM 16838 O O . ALA A 1 105 ? 25.607 4.367 28.581 1.00 0.00 105 ALA A O 10
ATOM 16845 N N . THR A 1 106 ? 23.783 4.540 27.280 1.00 0.00 106 THR A N 10
ATOM 16846 C CA . THR A 1 106 ? 23.610 5.982 27.383 1.00 0.00 106 THR A CA 10
ATOM 16847 C C . THR A 1 106 ? 22.145 6.292 27.751 1.00 0.00 106 THR A C 10
ATOM 16848 O O . THR A 1 106 ? 21.293 5.405 27.631 1.00 0.00 106 THR A O 10
ATOM 16859 N N . PRO A 1 107 ? 21.839 7.503 28.265 1.00 0.00 107 PRO A N 10
ATOM 16860 C CA . PRO A 1 107 ? 20.526 7.846 28.808 1.00 0.00 107 PRO A CA 10
ATOM 16861 C C . PRO A 1 107 ? 19.362 7.479 27.878 1.00 0.00 107 PRO A C 10
ATOM 16862 O O . PRO A 1 107 ? 19.310 7.930 26.729 1.00 0.00 107 PRO A O 10
ATOM 16873 N N . ALA A 1 108 ? 18.424 6.677 28.397 1.00 0.00 108 ALA A N 10
ATOM 16874 C CA . ALA A 1 108 ? 17.256 6.183 27.661 1.00 0.00 108 ALA A CA 10
ATOM 16875 C C . ALA A 1 108 ? 15.971 6.127 28.494 1.00 0.00 108 ALA A C 10
ATOM 16876 O O . ALA A 1 108 ? 14.905 5.780 27.986 1.00 0.00 108 ALA A O 10
ATOM 16883 N N . ALA A 1 109 ? 16.104 6.442 29.779 1.00 0.00 109 ALA A N 10
ATOM 16884 C CA . ALA A 1 109 ? 15.118 6.429 30.867 1.00 0.00 109 ALA A CA 10
ATOM 16885 C C . ALA A 1 109 ? 14.396 5.093 31.136 1.00 0.00 109 ALA A C 10
ATOM 16886 O O . ALA A 1 109 ? 13.823 4.943 32.218 1.00 0.00 109 ALA A O 10
ATOM 16893 N N . ALA A 1 110 ? 14.420 4.126 30.212 1.00 0.00 110 ALA A N 10
ATOM 16894 C CA . ALA A 1 110 ? 13.676 2.868 30.304 1.00 0.00 110 ALA A CA 10
ATOM 16895 C C . ALA A 1 110 ? 14.523 1.646 29.915 1.00 0.00 110 ALA A C 10
ATOM 16896 O O . ALA A 1 110 ? 13.961 0.572 29.689 1.00 0.00 110 ALA A O 10
ATOM 16903 N N . CYS A 1 111 ? 15.848 1.789 29.797 1.00 0.00 111 CYS A N 10
ATOM 16904 C CA . CYS A 1 111 ? 16.722 0.711 29.339 1.00 0.00 111 CYS A CA 10
ATOM 16905 C C . CYS A 1 111 ? 16.607 -0.509 30.258 1.00 0.00 111 CYS A C 10
ATOM 16906 O O . CYS A 1 111 ? 16.681 -0.380 31.484 1.00 0.00 111 CYS A O 10
ATOM 16913 N N . LYS A 1 112 ? 16.475 -1.692 29.655 1.00 0.00 112 LYS A N 10
ATOM 16914 C CA . LYS A 1 112 ? 16.456 -2.992 30.316 1.00 0.00 112 LYS A CA 10
ATOM 16915 C C . LYS A 1 112 ? 17.352 -3.904 29.484 1.00 0.00 112 LYS A C 10
ATOM 16916 O O . LYS A 1 112 ? 17.173 -3.978 28.267 1.00 0.00 112 LYS A O 10
ATOM 16935 N N . ILE A 1 113 ? 18.310 -4.585 30.112 1.00 0.00 113 ILE A N 10
ATOM 16936 C CA . ILE A 1 113 ? 19.263 -5.463 29.450 1.00 0.00 113 ILE A CA 10
ATOM 16937 C C . ILE A 1 113 ? 19.503 -6.698 30.319 1.00 0.00 113 ILE A C 10
ATOM 16938 O O . ILE A 1 113 ? 19.544 -6.587 31.550 1.00 0.00 113 ILE A O 10
ATOM 16954 N N . SER A 1 114 ? 19.686 -7.857 29.683 1.00 0.00 114 SER A N 10
ATOM 16955 C CA . SER A 1 114 ? 19.935 -9.133 30.345 1.00 0.00 114 SER A CA 10
ATOM 16956 C C . SER A 1 114 ? 20.859 -9.986 29.472 1.00 0.00 114 SER A C 10
ATOM 16957 O O . SER A 1 114 ? 20.768 -9.938 28.241 1.00 0.00 114 SER A O 10
ATOM 16965 N N . GLY A 1 115 ? 21.714 -10.790 30.117 1.00 0.00 115 GLY A N 10
ATOM 16966 C CA . GLY A 1 115 ? 22.530 -11.829 29.492 1.00 0.00 115 GLY A CA 10
ATOM 16967 C C . GLY A 1 115 ? 23.390 -11.320 28.337 1.00 0.00 115 GLY A C 10
ATOM 16968 O O . GLY A 1 115 ? 23.526 -12.026 27.336 1.00 0.00 115 GLY A O 10
ATOM 16972 N N . CYS A 1 116 ? 23.941 -10.106 28.447 1.00 0.00 116 CYS A N 10
ATOM 16973 C CA . CYS A 1 116 ? 24.591 -9.428 27.331 1.00 0.00 116 CYS A CA 10
ATOM 16974 C C . CYS A 1 116 ? 26.030 -9.022 27.637 1.00 0.00 116 CYS A C 10
ATOM 16975 O O . CYS A 1 116 ? 26.412 -8.854 28.799 1.00 0.00 116 CYS A O 10
ATOM 16982 N N . SER A 1 117 ? 26.785 -8.788 26.566 1.00 0.00 117 SER A N 10
ATOM 16983 C CA . SER A 1 117 ? 28.126 -8.230 26.551 1.00 0.00 117 SER A CA 10
ATOM 16984 C C . SER A 1 117 ? 28.162 -7.157 25.458 1.00 0.00 117 SER A C 10
ATOM 16985 O O . SER A 1 117 ? 27.507 -7.302 24.419 1.00 0.00 117 SER A O 10
ATOM 16993 N N . LEU A 1 118 ? 28.919 -6.082 25.693 1.00 0.00 118 LEU A N 10
ATOM 16994 C CA . LEU A 1 118 ? 28.993 -4.907 24.828 1.00 0.00 118 LEU A CA 10
ATOM 16995 C C . LEU A 1 118 ? 30.463 -4.603 24.548 1.00 0.00 118 LEU A C 10
ATOM 16996 O O . LEU A 1 118 ? 31.300 -4.751 25.446 1.00 0.00 118 LEU A O 10
ATOM 17012 N N . SER A 1 119 ? 30.755 -4.109 23.347 1.00 0.00 119 SER A N 10
ATOM 17013 C CA . SER A 1 119 ? 32.081 -3.657 22.939 1.00 0.00 119 SER A CA 10
ATOM 17014 C C . SER A 1 119 ? 31.930 -2.425 22.045 1.00 0.00 119 SER A C 10
ATOM 17015 O O . SER A 1 119 ? 30.919 -2.268 21.351 1.00 0.00 119 SER A O 10
ATOM 17023 N N . ALA A 1 120 ? 32.931 -1.541 22.072 1.00 0.00 120 ALA A N 10
ATOM 17024 C CA . ALA A 1 120 ? 33.019 -0.410 21.157 1.00 0.00 120 ALA A CA 10
ATOM 17025 C C . ALA A 1 120 ? 33.319 -0.896 19.733 1.00 0.00 120 ALA A C 10
ATOM 17026 O O . ALA A 1 120 ? 33.680 -2.058 19.517 1.00 0.00 120 ALA A O 10
ATOM 17033 N N . MET A 1 121 ? 33.205 0.016 18.766 1.00 0.00 121 MET A N 10
ATOM 17034 C CA . MET A 1 121 ? 33.379 -0.259 17.347 1.00 0.00 121 MET A CA 10
ATOM 17035 C C . MET A 1 121 ? 34.140 0.919 16.751 1.00 0.00 121 MET A C 10
ATOM 17036 O O . MET A 1 121 ? 35.335 1.065 17.082 1.00 0.00 121 MET A O 10
ATOM 17051 N N . ASP A 1 1 ? 6.326 -12.093 -2.498 1.00 0.00 1 ASP A N 11
ATOM 17052 C CA . ASP A 1 1 ? 6.301 -10.655 -2.148 1.00 0.00 1 ASP A CA 11
ATOM 17053 C C . ASP A 1 1 ? 6.021 -9.789 -3.384 1.00 0.00 1 ASP A C 11
ATOM 17054 O O . ASP A 1 1 ? 6.423 -10.132 -4.499 1.00 0.00 1 ASP A O 11
ATOM 17065 N N . GLY A 1 2 ? 5.356 -8.646 -3.178 1.00 0.00 2 GLY A N 11
ATOM 17066 C CA . GLY A 1 2 ? 5.178 -7.590 -4.168 1.00 0.00 2 GLY A CA 11
ATOM 17067 C C . GLY A 1 2 ? 5.215 -6.210 -3.503 1.00 0.00 2 GLY A C 11
ATOM 17068 O O . GLY A 1 2 ? 4.539 -5.295 -3.975 1.00 0.00 2 GLY A O 11
ATOM 17072 N N . THR A 1 3 ? 5.950 -6.060 -2.391 1.00 0.00 3 THR A N 11
ATOM 17073 C CA . THR A 1 3 ? 5.917 -4.876 -1.535 1.00 0.00 3 THR A CA 11
ATOM 17074 C C . THR A 1 3 ? 7.313 -4.430 -1.065 1.00 0.00 3 THR A C 11
ATOM 17075 O O . THR A 1 3 ? 7.443 -3.324 -0.536 1.00 0.00 3 THR A O 11
ATOM 17086 N N . CYS A 1 4 ? 8.364 -5.240 -1.250 1.00 0.00 4 CYS A N 11
ATOM 17087 C CA . CYS A 1 4 ? 9.738 -4.820 -1.007 1.00 0.00 4 CYS A CA 11
ATOM 17088 C C . CYS A 1 4 ? 10.075 -3.614 -1.893 1.00 0.00 4 CYS A C 11
ATOM 17089 O O . CYS A 1 4 ? 9.609 -3.516 -3.033 1.00 0.00 4 CYS A O 11
ATOM 17096 N N . VAL A 1 5 ? 10.953 -2.744 -1.399 1.00 0.00 5 VAL A N 11
ATOM 17097 C CA . VAL A 1 5 ? 11.478 -1.581 -2.099 1.00 0.00 5 VAL A CA 11
ATOM 17098 C C . VAL A 1 5 ? 13.000 -1.762 -2.109 1.00 0.00 5 VAL A C 11
ATOM 17099 O O . VAL A 1 5 ? 13.751 -1.050 -1.440 1.00 0.00 5 VAL A O 11
ATOM 17112 N N . ASN A 1 6 ? 13.450 -2.809 -2.808 1.00 0.00 6 ASN A N 11
ATOM 17113 C CA . ASN A 1 6 ? 14.867 -3.013 -3.086 1.00 0.00 6 ASN A CA 11
ATOM 17114 C C . ASN A 1 6 ? 15.323 -1.998 -4.140 1.00 0.00 6 ASN A C 11
ATOM 17115 O O . ASN A 1 6 ? 14.518 -1.496 -4.930 1.00 0.00 6 ASN A O 11
ATOM 17126 N N . THR A 1 7 ? 16.623 -1.735 -4.179 1.00 0.00 7 THR A N 11
ATOM 17127 C CA . THR A 1 7 ? 17.295 -0.844 -5.109 1.00 0.00 7 THR A CA 11
ATOM 17128 C C . THR A 1 7 ? 18.371 -1.664 -5.829 1.00 0.00 7 THR A C 11
ATOM 17129 O O . THR A 1 7 ? 18.251 -1.956 -7.021 1.00 0.00 7 THR A O 11
ATOM 17140 N N . ASN A 1 8 ? 19.379 -2.095 -5.067 1.00 0.00 8 ASN A N 11
ATOM 17141 C CA . ASN A 1 8 ? 20.521 -2.898 -5.514 1.00 0.00 8 ASN A CA 11
ATOM 17142 C C . ASN A 1 8 ? 21.052 -3.837 -4.416 1.00 0.00 8 ASN A C 11
ATOM 17143 O O . ASN A 1 8 ? 22.179 -4.328 -4.515 1.00 0.00 8 ASN A O 11
ATOM 17154 N N . SER A 1 9 ? 20.272 -4.085 -3.362 1.00 0.00 9 SER A N 11
ATOM 17155 C CA . SER A 1 9 ? 20.575 -5.101 -2.355 1.00 0.00 9 SER A CA 11
ATOM 17156 C C . SER A 1 9 ? 20.424 -6.501 -2.944 1.00 0.00 9 SER A C 11
ATOM 17157 O O . SER A 1 9 ? 19.823 -6.674 -4.011 1.00 0.00 9 SER A O 11
ATOM 17165 N N . GLN A 1 10 ? 20.879 -7.503 -2.190 1.00 0.00 10 GLN A N 11
ATOM 17166 C CA . GLN A 1 10 ? 20.626 -8.909 -2.493 1.00 0.00 10 GLN A CA 11
ATOM 17167 C C . GLN A 1 10 ? 19.831 -9.525 -1.345 1.00 0.00 10 GLN A C 11
ATOM 17168 O O . GLN A 1 10 ? 20.116 -9.256 -0.174 1.00 0.00 10 GLN A O 11
ATOM 17182 N N . ILE A 1 11 ? 18.862 -10.373 -1.691 1.00 0.00 11 ILE A N 11
ATOM 17183 C CA . ILE A 1 11 ? 18.019 -11.098 -0.758 1.00 0.00 11 ILE A CA 11
ATOM 17184 C C . ILE A 1 11 ? 18.068 -12.558 -1.214 1.00 0.00 11 ILE A C 11
ATOM 17185 O O . ILE A 1 11 ? 17.678 -12.860 -2.346 1.00 0.00 11 ILE A O 11
ATOM 17201 N N . THR A 1 12 ? 18.603 -13.442 -0.365 1.00 0.00 12 THR A N 11
ATOM 17202 C CA . THR A 1 12 ? 18.735 -14.865 -0.704 1.00 0.00 12 THR A CA 11
ATOM 17203 C C . THR A 1 12 ? 17.359 -15.529 -0.895 1.00 0.00 12 THR A C 11
ATOM 17204 O O . THR A 1 12 ? 16.332 -15.013 -0.446 1.00 0.00 12 THR A O 11
ATOM 17215 N N . ALA A 1 13 ? 17.339 -16.701 -1.543 1.00 0.00 13 ALA A N 11
ATOM 17216 C CA . ALA A 1 13 ? 16.122 -17.385 -1.980 1.00 0.00 13 ALA A CA 11
ATOM 17217 C C . ALA A 1 13 ? 15.126 -17.692 -0.853 1.00 0.00 13 ALA A C 11
ATOM 17218 O O . ALA A 1 13 ? 13.925 -17.768 -1.119 1.00 0.00 13 ALA A O 11
ATOM 17225 N N . ASN A 1 14 ? 15.605 -17.878 0.384 1.00 0.00 14 ASN A N 11
ATOM 17226 C CA . ASN A 1 14 ? 14.759 -18.224 1.535 1.00 0.00 14 ASN A CA 11
ATOM 17227 C C . ASN A 1 14 ? 14.627 -17.059 2.525 1.00 0.00 14 ASN A C 11
ATOM 17228 O O . ASN A 1 14 ? 13.879 -17.152 3.500 1.00 0.00 14 ASN A O 11
ATOM 17239 N N . SER A 1 15 ? 15.343 -15.960 2.284 1.00 0.00 15 SER A N 11
ATOM 17240 C CA . SER A 1 15 ? 15.158 -14.711 3.004 1.00 0.00 15 SER A CA 11
ATOM 17241 C C . SER A 1 15 ? 13.841 -14.053 2.581 1.00 0.00 15 SER A C 11
ATOM 17242 O O . SER A 1 15 ? 13.198 -14.500 1.625 1.00 0.00 15 SER A O 11
ATOM 17250 N N . GLN A 1 16 ? 13.424 -12.983 3.266 1.00 0.00 16 GLN A N 11
ATOM 17251 C CA . GLN A 1 16 ? 12.186 -12.272 2.967 1.00 0.00 16 GLN A CA 11
ATOM 17252 C C . GLN A 1 16 ? 12.427 -10.772 3.092 1.00 0.00 16 GLN A C 11
ATOM 17253 O O . GLN A 1 16 ? 13.134 -10.325 3.996 1.00 0.00 16 GLN A O 11
ATOM 17267 N N . CYS A 1 17 ? 11.780 -10.009 2.214 1.00 0.00 17 CYS A N 11
ATOM 17268 C CA . CYS A 1 17 ? 11.675 -8.563 2.266 1.00 0.00 17 CYS A CA 11
ATOM 17269 C C . CYS A 1 17 ? 10.202 -8.272 1.995 1.00 0.00 17 CYS A C 11
ATOM 17270 O O . CYS A 1 17 ? 9.697 -8.707 0.958 1.00 0.00 17 CYS A O 11
ATOM 17277 N N . VAL A 1 18 ? 9.499 -7.603 2.914 1.00 0.00 18 VAL A N 11
ATOM 17278 C CA . VAL A 1 18 ? 8.058 -7.354 2.797 1.00 0.00 18 VAL A CA 11
ATOM 17279 C C . VAL A 1 18 ? 7.788 -5.964 3.369 1.00 0.00 18 VAL A C 11
ATOM 17280 O O . VAL A 1 18 ? 8.246 -5.658 4.473 1.00 0.00 18 VAL A O 11
ATOM 17293 N N . LYS A 1 19 ? 7.064 -5.125 2.616 1.00 0.00 19 LYS A N 11
ATOM 17294 C CA . LYS A 1 19 ? 6.792 -3.704 2.879 1.00 0.00 19 LYS A CA 11
ATOM 17295 C C . LYS A 1 19 ? 7.956 -2.981 3.568 1.00 0.00 19 LYS A C 11
ATOM 17296 O O . LYS A 1 19 ? 7.749 -2.260 4.541 1.00 0.00 19 LYS A O 11
ATOM 17315 N N . SER A 1 20 ? 9.179 -3.201 3.085 1.00 0.00 20 SER A N 11
ATOM 17316 C CA . SER A 1 20 ? 10.424 -2.734 3.684 1.00 0.00 20 SER A CA 11
ATOM 17317 C C . SER A 1 20 ? 11.354 -2.277 2.565 1.00 0.00 20 SER A C 11
ATOM 17318 O O . SER A 1 20 ? 11.164 -2.664 1.408 1.00 0.00 20 SER A O 11
ATOM 17326 N N . THR A 1 21 ? 12.358 -1.466 2.895 1.00 0.00 21 THR A N 11
ATOM 17327 C CA . THR A 1 21 ? 13.222 -0.810 1.917 1.00 0.00 21 THR A CA 11
ATOM 17328 C C . THR A 1 21 ? 14.649 -1.312 2.127 1.00 0.00 21 THR A C 11
ATOM 17329 O O . THR A 1 21 ? 15.078 -1.502 3.269 1.00 0.00 21 THR A O 11
ATOM 17340 N N . ALA A 1 22 ? 15.389 -1.527 1.040 1.00 0.00 22 ALA A N 11
ATOM 17341 C CA . ALA A 1 22 ? 16.712 -2.119 1.102 1.00 0.00 22 ALA A CA 11
ATOM 17342 C C . ALA A 1 22 ? 17.643 -1.384 0.149 1.00 0.00 22 ALA A C 11
ATOM 17343 O O . ALA A 1 22 ? 17.366 -1.308 -1.054 1.00 0.00 22 ALA A O 11
ATOM 17350 N N . THR A 1 23 ? 18.751 -0.880 0.690 1.00 0.00 23 THR A N 11
ATOM 17351 C CA . THR A 1 23 ? 19.774 -0.156 -0.054 1.00 0.00 23 THR A CA 11
ATOM 17352 C C . THR A 1 23 ? 21.115 -0.878 0.108 1.00 0.00 23 THR A C 11
ATOM 17353 O O . THR A 1 23 ? 21.696 -0.858 1.192 1.00 0.00 23 THR A O 11
ATOM 17364 N N . ASN A 1 24 ? 21.624 -1.493 -0.966 1.00 0.00 24 ASN A N 11
ATOM 17365 C CA . ASN A 1 24 ? 22.872 -2.265 -1.013 1.00 0.00 24 ASN A CA 11
ATOM 17366 C C . ASN A 1 24 ? 23.078 -3.193 0.200 1.00 0.00 24 ASN A C 11
ATOM 17367 O O . ASN A 1 24 ? 24.174 -3.264 0.762 1.00 0.00 24 ASN A O 11
ATOM 17378 N N . CYS A 1 25 ? 22.017 -3.861 0.660 1.00 0.00 25 CYS A N 11
ATOM 17379 C CA . CYS A 1 25 ? 22.075 -4.763 1.804 1.00 0.00 25 CYS A CA 11
ATOM 17380 C C . CYS A 1 25 ? 22.460 -6.155 1.310 1.00 0.00 25 CYS A C 11
ATOM 17381 O O . CYS A 1 25 ? 22.342 -6.455 0.117 1.00 0.00 25 CYS A O 11
ATOM 17388 N N . TYR A 1 26 ? 22.825 -7.037 2.236 1.00 0.00 26 TYR A N 11
ATOM 17389 C CA . TYR A 1 26 ? 23.045 -8.446 1.957 1.00 0.00 26 TYR A CA 11
ATOM 17390 C C . TYR A 1 26 ? 22.301 -9.223 3.036 1.00 0.00 26 TYR A C 11
ATOM 17391 O O . TYR A 1 26 ? 22.504 -8.975 4.227 1.00 0.00 26 TYR A O 11
ATOM 17409 N N . ILE A 1 27 ? 21.430 -10.141 2.623 1.00 0.00 27 ILE A N 11
ATOM 17410 C CA . ILE A 1 27 ? 20.488 -10.817 3.499 1.00 0.00 27 ILE A CA 11
ATOM 17411 C C . ILE A 1 27 ? 20.674 -12.317 3.253 1.00 0.00 27 ILE A C 11
ATOM 17412 O O . ILE A 1 27 ? 20.484 -12.788 2.126 1.00 0.00 27 ILE A O 11
ATOM 17428 N N . ASP A 1 28 ? 21.073 -13.059 4.288 1.00 0.00 28 ASP A N 11
ATOM 17429 C CA . ASP A 1 28 ? 21.339 -14.493 4.258 1.00 0.00 28 ASP A CA 11
ATOM 17430 C C . ASP A 1 28 ? 20.400 -15.178 5.245 1.00 0.00 28 ASP A C 11
ATOM 17431 O O . ASP A 1 28 ? 20.485 -14.927 6.447 1.00 0.00 28 ASP A O 11
ATOM 17440 N N . ASN A 1 29 ? 19.496 -16.018 4.737 1.00 0.00 29 ASN A N 11
ATOM 17441 C CA . ASN A 1 29 ? 18.424 -16.694 5.479 1.00 0.00 29 ASN A CA 11
ATOM 17442 C C . ASN A 1 29 ? 17.725 -15.801 6.523 1.00 0.00 29 ASN A C 11
ATOM 17443 O O . ASN A 1 29 ? 17.453 -16.245 7.640 1.00 0.00 29 ASN A O 11
ATOM 17454 N N . SER A 1 30 ? 17.468 -14.533 6.196 1.00 0.00 30 SER A N 11
ATOM 17455 C CA . SER A 1 30 ? 17.010 -13.522 7.144 1.00 0.00 30 SER A CA 11
ATOM 17456 C C . SER A 1 30 ? 15.747 -12.821 6.646 1.00 0.00 30 SER A C 11
ATOM 17457 O O . SER A 1 30 ? 15.380 -12.919 5.475 1.00 0.00 30 SER A O 11
ATOM 17465 N N . GLN A 1 31 ? 15.063 -12.105 7.537 1.00 0.00 31 GLN A N 11
ATOM 17466 C CA . GLN A 1 31 ? 13.771 -11.497 7.256 1.00 0.00 31 GLN A CA 11
ATOM 17467 C C . GLN A 1 31 ? 13.839 -10.009 7.588 1.00 0.00 31 GLN A C 11
ATOM 17468 O O . GLN A 1 31 ? 14.275 -9.634 8.677 1.00 0.00 31 GLN A O 11
ATOM 17482 N N . LEU A 1 32 ? 13.395 -9.181 6.644 1.00 0.00 32 LEU A N 11
ATOM 17483 C CA . LEU A 1 32 ? 13.369 -7.724 6.723 1.00 0.00 32 LEU A CA 11
ATOM 17484 C C . LEU A 1 32 ? 11.920 -7.324 6.446 1.00 0.00 32 LEU A C 11
ATOM 17485 O O . LEU A 1 32 ? 11.497 -7.345 5.289 1.00 0.00 32 LEU A O 11
ATOM 17501 N N . VAL A 1 33 ? 11.136 -7.013 7.478 1.00 0.00 33 VAL A N 11
ATOM 17502 C CA . VAL A 1 33 ? 9.692 -6.857 7.309 1.00 0.00 33 VAL A CA 11
ATOM 17503 C C . VAL A 1 33 ? 9.128 -5.622 8.014 1.00 0.00 33 VAL A C 11
ATOM 17504 O O . VAL A 1 33 ? 9.749 -5.054 8.915 1.00 0.00 33 VAL A O 11
ATOM 17517 N N . ASP A 1 34 ? 7.908 -5.249 7.610 1.00 0.00 34 ASP A N 11
ATOM 17518 C CA . ASP A 1 34 ? 7.061 -4.249 8.257 1.00 0.00 34 ASP A CA 11
ATOM 17519 C C . ASP A 1 34 ? 7.746 -2.892 8.430 1.00 0.00 34 ASP A C 11
ATOM 17520 O O . ASP A 1 34 ? 7.949 -2.416 9.541 1.00 0.00 34 ASP A O 11
ATOM 17529 N N . THR A 1 35 ? 8.092 -2.240 7.324 1.00 0.00 35 THR A N 11
ATOM 17530 C CA . THR A 1 35 ? 8.770 -0.963 7.268 1.00 0.00 35 THR A CA 11
ATOM 17531 C C . THR A 1 35 ? 10.161 -0.983 7.912 1.00 0.00 35 THR A C 11
ATOM 17532 O O . THR A 1 35 ? 10.583 -0.015 8.550 1.00 0.00 35 THR A O 11
ATOM 17543 N N . SER A 1 36 ? 10.871 -2.104 7.795 1.00 0.00 36 SER A N 11
ATOM 17544 C CA . SER A 1 36 ? 12.276 -2.116 8.141 1.00 0.00 36 SER A CA 11
ATOM 17545 C C . SER A 1 36 ? 12.995 -1.436 6.978 1.00 0.00 36 SER A C 11
ATOM 17546 O O . SER A 1 36 ? 12.516 -1.440 5.837 1.00 0.00 36 SER A O 11
ATOM 17554 N N . ILE A 1 37 ? 14.134 -0.820 7.257 1.00 0.00 37 ILE A N 11
ATOM 17555 C CA . ILE A 1 37 ? 14.869 -0.044 6.275 1.00 0.00 37 ILE A CA 11
ATOM 17556 C C . ILE A 1 37 ? 16.342 -0.380 6.508 1.00 0.00 37 ILE A C 11
ATOM 17557 O O . ILE A 1 37 ? 16.838 -0.158 7.616 1.00 0.00 37 ILE A O 11
ATOM 17573 N N . CYS A 1 38 ? 17.042 -0.916 5.499 1.00 0.00 38 CYS A N 11
ATOM 17574 C CA . CYS A 1 38 ? 18.443 -1.290 5.633 1.00 0.00 38 CYS A CA 11
ATOM 17575 C C . CYS A 1 38 ? 19.277 -0.519 4.619 1.00 0.00 38 CYS A C 11
ATOM 17576 O O . CYS A 1 38 ? 18.807 -0.236 3.512 1.00 0.00 38 CYS A O 11
ATOM 17583 N N . THR A 1 39 ? 20.518 -0.206 4.993 1.00 0.00 39 THR A N 11
ATOM 17584 C CA . THR A 1 39 ? 21.454 0.528 4.154 1.00 0.00 39 THR A CA 11
ATOM 17585 C C . THR A 1 39 ? 22.854 -0.042 4.390 1.00 0.00 39 THR A C 11
ATOM 17586 O O . THR A 1 39 ? 23.391 0.091 5.484 1.00 0.00 39 THR A O 11
ATOM 17597 N N . ARG A 1 40 ? 23.460 -0.668 3.375 1.00 0.00 40 ARG A N 11
ATOM 17598 C CA . ARG A 1 40 ? 24.830 -1.207 3.397 1.00 0.00 40 ARG A CA 11
ATOM 17599 C C . ARG A 1 40 ? 25.059 -2.282 4.479 1.00 0.00 40 ARG A C 11
ATOM 17600 O O . ARG A 1 40 ? 26.201 -2.650 4.752 1.00 0.00 40 ARG A O 11
ATOM 17621 N N . SER A 1 41 ? 24.003 -2.824 5.078 1.00 0.00 41 SER A N 11
ATOM 17622 C CA . SER A 1 41 ? 24.100 -3.726 6.216 1.00 0.00 41 SER A CA 11
ATOM 17623 C C . SER A 1 41 ? 24.068 -5.198 5.790 1.00 0.00 41 SER A C 11
ATOM 17624 O O . SER A 1 41 ? 23.688 -5.539 4.665 1.00 0.00 41 SER A O 11
ATOM 17632 N N . GLN A 1 42 ? 24.428 -6.062 6.735 1.00 0.00 42 GLN A N 11
ATOM 17633 C CA . GLN A 1 42 ? 24.512 -7.513 6.611 1.00 0.00 42 GLN A CA 11
ATOM 17634 C C . GLN A 1 42 ? 23.522 -8.125 7.600 1.00 0.00 42 GLN A C 11
ATOM 17635 O O . GLN A 1 42 ? 23.471 -7.705 8.758 1.00 0.00 42 GLN A O 11
ATOM 17649 N N . TYR A 1 43 ? 22.803 -9.163 7.172 1.00 0.00 43 TYR A N 11
ATOM 17650 C CA . TYR A 1 43 ? 21.838 -9.890 7.987 1.00 0.00 43 TYR A CA 11
ATOM 17651 C C . TYR A 1 43 ? 22.078 -11.368 7.738 1.00 0.00 43 TYR A C 11
ATOM 17652 O O . TYR A 1 43 ? 22.173 -11.773 6.576 1.00 0.00 43 TYR A O 11
ATOM 17670 N N . SER A 1 44 ? 22.194 -12.151 8.805 1.00 0.00 44 SER A N 11
ATOM 17671 C CA . SER A 1 44 ? 22.602 -13.541 8.732 1.00 0.00 44 SER A CA 11
ATOM 17672 C C . SER A 1 44 ? 21.791 -14.341 9.754 1.00 0.00 44 SER A C 11
ATOM 17673 O O . SER A 1 44 ? 21.938 -14.148 10.962 1.00 0.00 44 SER A O 11
ATOM 17681 N N . ASP A 1 45 ? 20.936 -15.241 9.263 1.00 0.00 45 ASP A N 11
ATOM 17682 C CA . ASP A 1 45 ? 19.970 -16.032 10.029 1.00 0.00 45 ASP A CA 11
ATOM 17683 C C . ASP A 1 45 ? 19.224 -15.208 11.097 1.00 0.00 45 ASP A C 11
ATOM 17684 O O . ASP A 1 45 ? 19.087 -15.626 12.249 1.00 0.00 45 ASP A O 11
ATOM 17693 N N . ALA A 1 46 ? 18.773 -14.005 10.723 1.00 0.00 46 ALA A N 11
ATOM 17694 C CA . ALA A 1 46 ? 18.241 -12.980 11.616 1.00 0.00 46 ALA A CA 11
ATOM 17695 C C . ALA A 1 46 ? 16.839 -12.515 11.198 1.00 0.00 46 ALA A C 11
ATOM 17696 O O . ALA A 1 46 ? 16.359 -12.826 10.108 1.00 0.00 46 ALA A O 11
ATOM 17703 N N . ASN A 1 47 ? 16.187 -11.716 12.046 1.00 0.00 47 ASN A N 11
ATOM 17704 C CA . ASN A 1 47 ? 14.891 -11.098 11.767 1.00 0.00 47 ASN A CA 11
ATOM 17705 C C . ASN A 1 47 ? 14.945 -9.630 12.156 1.00 0.00 47 ASN A C 11
ATOM 17706 O O . ASN A 1 47 ? 15.575 -9.273 13.152 1.00 0.00 47 ASN A O 11
ATOM 17717 N N . VAL A 1 48 ? 14.268 -8.793 11.387 1.00 0.00 48 VAL A N 11
ATOM 17718 C CA . VAL A 1 48 ? 14.225 -7.351 11.551 1.00 0.00 48 VAL A CA 11
ATOM 17719 C C . VAL A 1 48 ? 12.786 -6.916 11.274 1.00 0.00 48 VAL A C 11
ATOM 17720 O O . VAL A 1 48 ? 12.225 -7.280 10.236 1.00 0.00 48 VAL A O 11
ATOM 17733 N N . LYS A 1 49 ? 12.193 -6.146 12.193 1.00 0.00 49 LYS A N 11
ATOM 17734 C CA . LYS A 1 49 ? 10.815 -5.676 12.089 1.00 0.00 49 LYS A CA 11
ATOM 17735 C C . LYS A 1 49 ? 10.785 -4.194 12.428 1.00 0.00 49 LYS A C 11
ATOM 17736 O O . LYS A 1 49 ? 11.267 -3.793 13.492 1.00 0.00 49 LYS A O 11
ATOM 17755 N N . LYS A 1 50 ? 10.201 -3.391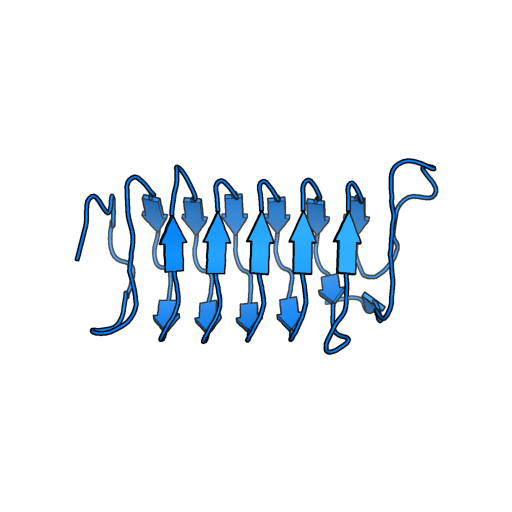 11.539 1.00 0.00 50 LYS A N 11
ATOM 17756 C CA . LYS A 1 50 ? 10.095 -1.936 11.626 1.00 0.00 50 LYS A CA 11
ATOM 17757 C C . LYS A 1 50 ? 11.337 -1.268 12.225 1.00 0.00 50 LYS A C 11
ATOM 17758 O O . LYS A 1 50 ? 11.220 -0.472 13.158 1.00 0.00 50 LYS A O 11
ATOM 17777 N N . SER A 1 51 ? 12.531 -1.606 11.737 1.00 0.00 51 SER A N 11
ATOM 17778 C CA . SER A 1 51 ? 13.776 -1.118 12.317 1.00 0.00 51 SER A CA 11
ATOM 17779 C C . SER A 1 51 ? 14.645 -0.508 11.224 1.00 0.00 51 SER A C 11
ATOM 17780 O O . SER A 1 51 ? 14.593 -0.941 10.072 1.00 0.00 51 SER A O 11
ATOM 17788 N N . VAL A 1 52 ? 15.444 0.494 11.589 1.00 0.00 52 VAL A N 11
ATOM 17789 C CA . VAL A 1 52 ? 16.338 1.204 10.681 1.00 0.00 52 VAL A CA 11
ATOM 17790 C C . VAL A 1 52 ? 17.737 0.704 11.022 1.00 0.00 52 VAL A C 11
ATOM 17791 O O . VAL A 1 52 ? 18.112 0.686 12.194 1.00 0.00 52 VAL A O 11
ATOM 17804 N N . THR A 1 53 ? 18.511 0.265 10.036 1.00 0.00 53 THR A N 11
ATOM 17805 C CA . THR A 1 53 ? 19.753 -0.441 10.317 1.00 0.00 53 THR A CA 11
ATOM 17806 C C . THR A 1 53 ? 20.754 -0.155 9.195 1.00 0.00 53 THR A C 11
ATOM 17807 O O . THR A 1 53 ? 20.557 -0.546 8.041 1.00 0.00 53 THR A O 11
ATOM 17818 N N . THR A 1 54 ? 21.820 0.578 9.525 1.00 0.00 54 THR A N 11
ATOM 17819 C CA . THR A 1 54 ? 22.757 1.133 8.557 1.00 0.00 54 THR A CA 11
ATOM 17820 C C . THR A 1 54 ? 24.181 0.693 8.897 1.00 0.00 54 THR A C 11
ATOM 17821 O O . THR A 1 54 ? 24.647 0.904 10.019 1.00 0.00 54 THR A O 11
ATOM 17832 N N . ASP A 1 55 ? 24.874 0.132 7.903 1.00 0.00 55 ASP A N 11
ATOM 17833 C CA . ASP A 1 55 ? 26.218 -0.439 7.983 1.00 0.00 55 ASP A CA 11
ATOM 17834 C C . ASP A 1 55 ? 26.377 -1.360 9.202 1.00 0.00 55 ASP A C 11
ATOM 17835 O O . ASP A 1 55 ? 27.390 -1.328 9.901 1.00 0.00 55 ASP A O 11
ATOM 17844 N N . CYS A 1 56 ? 25.347 -2.162 9.494 1.00 0.00 56 CYS A N 11
ATOM 17845 C CA . CYS A 1 56 ? 25.313 -3.028 10.663 1.00 0.00 56 CYS A CA 11
ATOM 17846 C C . CYS A 1 56 ? 25.534 -4.478 10.244 1.00 0.00 56 CYS A C 11
ATOM 17847 O O . CYS A 1 56 ? 25.410 -4.815 9.065 1.00 0.00 56 CYS A O 11
ATOM 17854 N N . ASN A 1 57 ? 25.832 -5.348 11.209 1.00 0.00 57 ASN A N 11
ATOM 17855 C CA . ASN A 1 57 ? 25.991 -6.781 10.998 1.00 0.00 57 ASN A CA 11
ATOM 17856 C C . ASN A 1 57 ? 25.087 -7.444 12.011 1.00 0.00 57 ASN A C 11
ATOM 17857 O O . ASN A 1 57 ? 25.368 -7.367 13.205 1.00 0.00 57 ASN A O 11
ATOM 17868 N N . ILE A 1 58 ? 24.024 -8.089 11.554 1.00 0.00 58 ILE A N 11
ATOM 17869 C CA . ILE A 1 58 ? 22.961 -8.582 12.409 1.00 0.00 58 ILE A CA 11
ATOM 17870 C C . ILE A 1 58 ? 22.972 -10.099 12.249 1.00 0.00 58 ILE A C 11
ATOM 17871 O O . ILE A 1 58 ? 22.495 -10.612 11.236 1.00 0.00 58 ILE A O 11
ATOM 17887 N N . ASP A 1 59 ? 23.559 -10.823 13.204 1.00 0.00 59 ASP A N 11
ATOM 17888 C CA . ASP A 1 59 ? 23.796 -12.256 13.067 1.00 0.00 59 ASP A CA 11
ATOM 17889 C C . ASP A 1 59 ? 23.025 -12.976 14.161 1.00 0.00 59 ASP A C 11
ATOM 17890 O O . ASP A 1 59 ? 23.082 -12.556 15.315 1.00 0.00 59 ASP A O 11
ATOM 17899 N N . LYS A 1 60 ? 22.262 -14.019 13.816 1.00 0.00 60 LYS A N 11
ATOM 17900 C CA . LYS A 1 60 ? 21.407 -14.792 14.732 1.00 0.00 60 LYS A CA 11
ATOM 17901 C C . LYS A 1 60 ? 20.490 -13.929 15.619 1.00 0.00 60 LYS A C 11
ATOM 17902 O O . LYS A 1 60 ? 20.049 -14.397 16.671 1.00 0.00 60 LYS A O 11
ATOM 17921 N N . SER A 1 61 ? 20.191 -12.689 15.231 1.00 0.00 61 SER A N 11
ATOM 17922 C CA . SER A 1 61 ? 19.525 -11.716 16.093 1.00 0.00 61 SER A CA 11
ATOM 17923 C C . SER A 1 61 ? 18.100 -11.432 15.623 1.00 0.00 61 SER A C 11
ATOM 17924 O O . SER A 1 61 ? 17.728 -11.761 14.496 1.00 0.00 61 SER A O 11
ATOM 17932 N N . GLN A 1 62 ? 17.286 -10.841 16.496 1.00 0.00 62 GLN A N 11
ATOM 17933 C CA . GLN A 1 62 ? 15.885 -10.533 16.256 1.00 0.00 62 GLN A CA 11
ATOM 17934 C C . GLN A 1 62 ? 15.696 -9.089 16.717 1.00 0.00 62 GLN A C 11
ATOM 17935 O O . GLN A 1 62 ? 15.874 -8.779 17.897 1.00 0.00 62 GLN A O 11
ATOM 17949 N N . VAL A 1 63 ? 15.364 -8.207 15.781 1.00 0.00 63 VAL A N 11
ATOM 17950 C CA . VAL A 1 63 ? 15.367 -6.763 15.962 1.00 0.00 63 VAL A CA 11
ATOM 17951 C C . VAL A 1 63 ? 13.952 -6.234 15.725 1.00 0.00 63 VAL A C 11
ATOM 17952 O O . VAL A 1 63 ? 13.325 -6.608 14.733 1.00 0.00 63 VAL A O 11
ATOM 17965 N N . TYR A 1 64 ? 13.459 -5.356 16.604 1.00 0.00 64 TYR A N 11
ATOM 17966 C CA . TYR A 1 64 ? 12.098 -4.828 16.545 1.00 0.00 64 TYR A CA 11
ATOM 17967 C C . TYR A 1 64 ? 12.114 -3.349 16.921 1.00 0.00 64 TYR A C 11
ATOM 17968 O O . TYR A 1 64 ? 12.685 -3.010 17.959 1.00 0.00 64 TYR A O 11
ATOM 17986 N N . LEU A 1 65 ? 11.451 -2.472 16.151 1.00 0.00 65 LEU A N 11
ATOM 17987 C CA . LEU A 1 65 ? 11.291 -1.038 16.463 1.00 0.00 65 LEU A CA 11
ATOM 17988 C C . LEU A 1 65 ? 12.616 -0.338 16.844 1.00 0.00 65 LEU A C 11
ATOM 17989 O O . LEU A 1 65 ? 12.608 0.653 17.578 1.00 0.00 65 LEU A O 11
ATOM 18005 N N . THR A 1 66 ? 13.756 -0.830 16.361 1.00 0.00 66 THR A N 11
ATOM 18006 C CA . THR A 1 66 ? 15.086 -0.429 16.808 1.00 0.00 66 THR A CA 11
ATOM 18007 C C . THR A 1 66 ? 15.828 0.360 15.718 1.00 0.00 66 THR A C 11
ATOM 18008 O O . THR A 1 66 ? 15.458 0.343 14.541 1.00 0.00 66 THR A O 11
ATOM 18019 N N . THR A 1 67 ? 16.893 1.057 16.114 1.00 0.00 67 THR A N 11
ATOM 18020 C CA . THR A 1 67 ? 17.776 1.809 15.238 1.00 0.00 67 THR A CA 11
ATOM 18021 C C . THR A 1 67 ? 19.201 1.288 15.462 1.00 0.00 67 THR A C 11
ATOM 18022 O O . THR A 1 67 ? 19.633 1.162 16.609 1.00 0.00 67 THR A O 11
ATOM 18033 N N . CYS A 1 68 ? 19.927 0.991 14.383 1.00 0.00 68 CYS A N 11
ATOM 18034 C CA . CYS A 1 68 ? 21.287 0.467 14.412 1.00 0.00 68 CYS A CA 11
ATOM 18035 C C . CYS A 1 68 ? 22.137 1.287 13.450 1.00 0.00 68 CYS A C 11
ATOM 18036 O O . CYS A 1 68 ? 21.724 1.516 12.309 1.00 0.00 68 CYS A O 11
ATOM 18043 N N . THR A 1 69 ? 23.331 1.685 13.889 1.00 0.00 69 THR A N 11
ATOM 18044 C CA . THR A 1 69 ? 24.274 2.440 13.076 1.00 0.00 69 THR A CA 11
ATOM 18045 C C . THR A 1 69 ? 25.669 1.867 13.325 1.00 0.00 69 THR A C 11
ATOM 18046 O O . THR A 1 69 ? 26.145 1.892 14.461 1.00 0.00 69 THR A O 11
ATOM 18057 N N . GLY A 1 70 ? 26.327 1.343 12.290 1.00 0.00 70 GLY A N 11
ATOM 18058 C CA . GLY A 1 70 ? 27.725 0.921 12.352 1.00 0.00 70 GLY A CA 11
ATOM 18059 C C . GLY A 1 70 ? 28.007 -0.079 13.475 1.00 0.00 70 GLY A C 11
ATOM 18060 O O . GLY A 1 70 ? 29.062 0.013 14.104 1.00 0.00 70 GLY A O 11
ATOM 18064 N N . SER A 1 71 ? 27.069 -0.987 13.771 1.00 0.00 71 SER A N 11
ATOM 18065 C CA . SER A 1 71 ? 27.126 -1.843 14.952 1.00 0.00 71 SER A CA 11
ATOM 18066 C C . SER A 1 71 ? 26.882 -3.315 14.610 1.00 0.00 71 SER A C 11
ATOM 18067 O O . SER A 1 71 ? 26.297 -3.641 13.575 1.00 0.00 71 SER A O 11
ATOM 18075 N N . GLN A 1 72 ? 27.329 -4.210 15.491 1.00 0.00 72 GLN A N 11
ATOM 18076 C CA . GLN A 1 72 ? 27.230 -5.653 15.323 1.00 0.00 72 GLN A CA 11
ATOM 18077 C C . GLN A 1 72 ? 26.273 -6.183 16.381 1.00 0.00 72 GLN A C 11
ATOM 18078 O O . GLN A 1 72 ? 26.530 -6.000 17.570 1.00 0.00 72 GLN A O 11
ATOM 18092 N N . TYR A 1 73 ? 25.232 -6.903 15.974 1.00 0.00 73 TYR A N 11
ATOM 18093 C CA . TYR A 1 73 ? 24.362 -7.650 16.871 1.00 0.00 73 TYR A CA 11
ATOM 18094 C C . TYR A 1 73 ? 24.658 -9.120 16.594 1.00 0.00 73 TYR A C 11
ATOM 18095 O O . TYR A 1 73 ? 24.739 -9.510 15.429 1.00 0.00 73 TYR A O 11
ATOM 18113 N N . ASN A 1 74 ? 24.859 -9.923 17.635 1.00 0.00 74 ASN A N 11
ATOM 18114 C CA . ASN A 1 74 ? 25.220 -11.330 17.496 1.00 0.00 74 ASN A CA 11
ATOM 18115 C C . ASN A 1 74 ? 24.456 -12.158 18.533 1.00 0.00 74 ASN A C 11
ATOM 18116 O O . ASN A 1 74 ? 24.808 -12.164 19.715 1.00 0.00 74 ASN A O 11
ATOM 18127 N N . GLY A 1 75 ? 23.412 -12.861 18.099 1.00 0.00 75 GLY A N 11
ATOM 18128 C CA . GLY A 1 75 ? 22.597 -13.710 18.952 1.00 0.00 75 GLY A CA 11
ATOM 18129 C C . GLY A 1 75 ? 21.801 -12.911 19.980 1.00 0.00 75 GLY A C 11
ATOM 18130 O O . GLY A 1 75 ? 21.767 -13.317 21.144 1.00 0.00 75 GLY A O 11
ATOM 18134 N N . ILE A 1 76 ? 21.200 -11.776 19.599 1.00 0.00 76 ILE A N 11
ATOM 18135 C CA . ILE A 1 76 ? 20.499 -10.914 20.552 1.00 0.00 76 ILE A CA 11
ATOM 18136 C C . ILE A 1 76 ? 19.063 -10.636 20.101 1.00 0.00 76 ILE A C 11
ATOM 18137 O O . ILE A 1 76 ? 18.779 -10.513 18.909 1.00 0.00 76 ILE A O 11
ATOM 18153 N N . TYR A 1 77 ? 18.168 -10.500 21.070 1.00 0.00 77 TYR A N 11
ATOM 18154 C CA . TYR A 1 77 ? 16.818 -10.001 20.892 1.00 0.00 77 TYR A CA 11
ATOM 18155 C C . TYR A 1 77 ? 16.911 -8.538 21.322 1.00 0.00 77 TYR A C 11
ATOM 18156 O O . TYR A 1 77 ? 17.464 -8.255 22.387 1.00 0.00 77 TYR A O 11
ATOM 18174 N N . ILE A 1 78 ? 16.413 -7.603 20.516 1.00 0.00 78 ILE A N 11
ATOM 18175 C CA . ILE A 1 78 ? 16.500 -6.184 20.829 1.00 0.00 78 ILE A CA 11
ATOM 18176 C C . ILE A 1 78 ? 15.236 -5.475 20.350 1.00 0.00 78 ILE A C 11
ATOM 18177 O O . ILE A 1 78 ? 14.792 -5.673 19.213 1.00 0.00 78 ILE A O 11
ATOM 18193 N N . ARG A 1 79 ? 14.643 -4.667 21.235 1.00 0.00 79 ARG A N 11
ATOM 18194 C CA . ARG A 1 79 ? 13.345 -4.049 21.019 1.00 0.00 79 ARG A CA 11
ATOM 18195 C C . ARG A 1 79 ? 13.418 -2.569 21.359 1.00 0.00 79 ARG A C 11
ATOM 18196 O O . ARG A 1 79 ? 13.985 -2.213 22.395 1.00 0.00 79 ARG A O 11
ATOM 18217 N N . SER A 1 80 ? 12.793 -1.715 20.548 1.00 0.00 80 SER A N 11
ATOM 18218 C CA . SER A 1 80 ? 12.600 -0.291 20.820 1.00 0.00 80 SER A CA 11
ATOM 18219 C C . SER A 1 80 ? 13.893 0.459 21.203 1.00 0.00 80 SER A C 11
ATOM 18220 O O . SER A 1 80 ? 13.829 1.428 21.963 1.00 0.00 80 SER A O 11
ATOM 18228 N N . SER A 1 81 ? 15.062 0.024 20.720 1.00 0.00 81 SER A N 11
ATOM 18229 C CA . SER A 1 81 ? 16.355 0.521 21.191 1.00 0.00 81 SER A CA 11
ATOM 18230 C C . SER A 1 81 ? 17.113 1.292 20.101 1.00 0.00 81 SER A C 11
ATOM 18231 O O . SER A 1 81 ? 16.693 1.326 18.944 1.00 0.00 81 SER A O 11
ATOM 18239 N N . THR A 1 82 ? 18.241 1.907 20.458 1.00 0.00 82 THR A N 11
ATOM 18240 C CA . THR A 1 82 ? 19.108 2.654 19.552 1.00 0.00 82 THR A CA 11
ATOM 18241 C C . THR A 1 82 ? 20.556 2.283 19.875 1.00 0.00 82 THR A C 11
ATOM 18242 O O . THR A 1 82 ? 20.934 2.266 21.051 1.00 0.00 82 THR A O 11
ATOM 18253 N N . THR A 1 83 ? 21.372 2.014 18.855 1.00 0.00 83 THR A N 11
ATOM 18254 C CA . THR A 1 83 ? 22.777 1.662 19.019 1.00 0.00 83 THR A CA 11
ATOM 18255 C C . THR A 1 83 ? 23.623 2.460 18.018 1.00 0.00 83 THR A C 11
ATOM 18256 O O . THR A 1 83 ? 23.122 2.891 16.971 1.00 0.00 83 THR A O 11
ATOM 18267 N N . THR A 1 84 ? 24.903 2.691 18.322 1.00 0.00 84 THR A N 11
ATOM 18268 C CA . THR A 1 84 ? 25.843 3.343 17.417 1.00 0.00 84 THR A CA 11
ATOM 18269 C C . THR A 1 84 ? 27.261 2.852 17.733 1.00 0.00 84 THR A C 11
ATOM 18270 O O . THR A 1 84 ? 27.660 2.826 18.901 1.00 0.00 84 THR A O 11
ATOM 18281 N N . GLY A 1 85 ? 28.033 2.505 16.700 1.00 0.00 85 GLY A N 11
ATOM 18282 C CA . GLY A 1 85 ? 29.452 2.181 16.790 1.00 0.00 85 GLY A CA 11
ATOM 18283 C C . GLY A 1 85 ? 29.792 1.169 17.885 1.00 0.00 85 GLY A C 11
ATOM 18284 O O . GLY A 1 85 ? 30.733 1.408 18.641 1.00 0.00 85 GLY A O 11
ATOM 18288 N N . THR A 1 86 ? 29.044 0.072 18.023 1.00 0.00 86 THR A N 11
ATOM 18289 C CA . THR A 1 86 ? 29.205 -0.851 19.145 1.00 0.00 86 THR A CA 11
ATOM 18290 C C . THR A 1 86 ? 29.018 -2.302 18.678 1.00 0.00 86 THR A C 11
ATOM 18291 O O . THR A 1 86 ? 28.440 -2.561 17.623 1.00 0.00 86 THR A O 11
ATOM 18302 N N . SER A 1 87 ? 29.492 -3.261 19.468 1.00 0.00 87 SER A N 11
ATOM 18303 C CA . SER A 1 87 ? 29.332 -4.683 19.219 1.00 0.00 87 SER A CA 11
ATOM 18304 C C . SER A 1 87 ? 28.624 -5.254 20.439 1.00 0.00 87 SER A C 11
ATOM 18305 O O . SER A 1 87 ? 29.006 -4.967 21.575 1.00 0.00 87 SER A O 11
ATOM 18313 N N . ILE A 1 88 ? 27.566 -6.021 20.199 1.00 0.00 88 ILE A N 11
ATOM 18314 C CA . ILE A 1 88 ? 26.633 -6.485 21.206 1.00 0.00 88 ILE A CA 11
ATOM 18315 C C . ILE A 1 88 ? 26.381 -7.955 20.887 1.00 0.00 88 ILE A C 11
ATOM 18316 O O . ILE A 1 88 ? 25.949 -8.294 19.778 1.00 0.00 88 ILE A O 11
ATOM 18332 N N . SER A 1 89 ? 26.669 -8.823 21.851 1.00 0.00 89 SER A N 11
ATOM 18333 C CA . SER A 1 89 ? 26.688 -10.261 21.666 1.00 0.00 89 SER A CA 11
ATOM 18334 C C . SER A 1 89 ? 26.050 -10.946 22.874 1.00 0.00 89 SER A C 11
ATOM 18335 O O . SER A 1 89 ? 26.068 -10.402 23.982 1.00 0.00 89 SER A O 11
ATOM 18343 N N . GLY A 1 90 ? 25.525 -12.155 22.671 1.00 0.00 90 GLY A N 11
ATOM 18344 C CA . GLY A 1 90 ? 25.071 -13.035 23.742 1.00 0.00 90 GLY A CA 11
ATOM 18345 C C . GLY A 1 90 ? 25.849 -14.351 23.646 1.00 0.00 90 GLY A C 11
ATOM 18346 O O . GLY A 1 90 ? 26.964 -14.405 24.171 1.00 0.00 90 GLY A O 11
ATOM 18350 N N . PRO A 1 91 ? 25.350 -15.378 22.932 1.00 0.00 91 PRO A N 11
ATOM 18351 C CA . PRO A 1 91 ? 24.009 -15.457 22.363 1.00 0.00 91 PRO A CA 11
ATOM 18352 C C . PRO A 1 91 ? 22.946 -15.618 23.464 1.00 0.00 91 PRO A C 11
ATOM 18353 O O . PRO A 1 91 ? 23.260 -15.969 24.605 1.00 0.00 91 PRO A O 11
ATOM 18364 N N . GLY A 1 92 ? 21.683 -15.356 23.121 1.00 0.00 92 GLY A N 11
ATOM 18365 C CA . GLY A 1 92 ? 20.564 -15.381 24.059 1.00 0.00 92 GLY A CA 11
ATOM 18366 C C . GLY A 1 92 ? 20.460 -14.076 24.855 1.00 0.00 92 GLY A C 11
ATOM 18367 O O . GLY A 1 92 ? 19.836 -14.053 25.917 1.00 0.00 92 GLY A O 11
ATOM 18371 N N . CYS A 1 93 ? 21.094 -13.002 24.371 1.00 0.00 93 CYS A N 11
ATOM 18372 C CA . CYS A 1 93 ? 20.975 -11.671 24.952 1.00 0.00 93 CYS A CA 11
ATOM 18373 C C . CYS A 1 93 ? 19.588 -11.107 24.646 1.00 0.00 93 CYS A C 11
ATOM 18374 O O . CYS A 1 93 ? 18.993 -11.431 23.616 1.00 0.00 93 CYS A O 11
ATOM 18381 N N . SER A 1 94 ? 19.120 -10.211 25.510 1.00 0.00 94 SER A N 11
ATOM 18382 C CA . SER A 1 94 ? 17.837 -9.539 25.416 1.00 0.00 94 SER A CA 11
ATOM 18383 C C . SER A 1 94 ? 18.049 -8.076 25.808 1.00 0.00 94 SER A C 11
ATOM 18384 O O . SER A 1 94 ? 18.688 -7.808 26.829 1.00 0.00 94 SER A O 11
ATOM 18392 N N . ILE A 1 95 ? 17.535 -7.136 25.015 1.00 0.00 95 ILE A N 11
ATOM 18393 C CA . ILE A 1 95 ? 17.652 -5.697 25.238 1.00 0.00 95 ILE A CA 11
ATOM 18394 C C . ILE A 1 95 ? 16.292 -5.069 24.921 1.00 0.00 95 ILE A C 11
ATOM 18395 O O . ILE A 1 95 ? 15.663 -5.422 23.919 1.00 0.00 95 ILE A O 11
ATOM 18411 N N . SER A 1 96 ? 15.867 -4.100 25.730 1.00 0.00 96 SER A N 11
ATOM 18412 C CA . SER A 1 96 ? 14.624 -3.376 25.517 1.00 0.00 96 SER A CA 11
ATOM 18413 C C . SER A 1 96 ? 14.833 -1.901 25.842 1.00 0.00 96 SER A C 11
ATOM 18414 O O . SER A 1 96 ? 15.533 -1.569 26.806 1.00 0.00 96 SER A O 11
ATOM 18422 N N . THR A 1 97 ? 14.177 -1.043 25.053 1.00 0.00 97 THR A N 11
ATOM 18423 C CA . THR A 1 97 ? 14.036 0.399 25.268 1.00 0.00 97 THR A CA 11
ATOM 18424 C C . 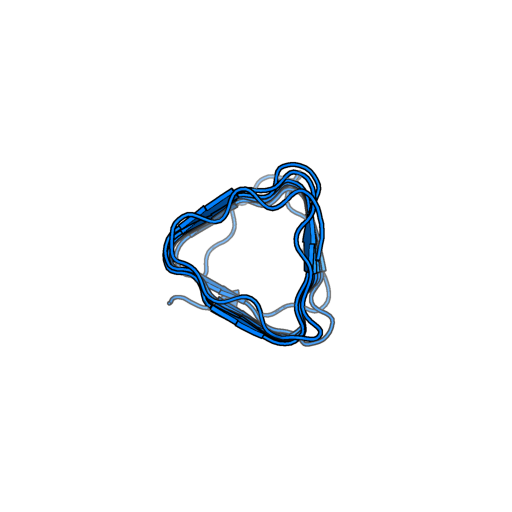THR A 1 97 ? 15.363 1.095 25.629 1.00 0.00 97 THR A C 11
ATOM 18425 O O . THR A 1 97 ? 15.385 2.021 26.441 1.00 0.00 97 THR A O 11
ATOM 18436 N N . CYS A 1 98 ? 16.481 0.639 25.054 1.00 0.00 98 CYS A N 11
ATOM 18437 C CA . CYS A 1 98 ? 17.816 1.050 25.457 1.00 0.00 98 CYS A CA 11
ATOM 18438 C C . CYS A 1 98 ? 18.432 2.034 24.461 1.00 0.00 98 CYS A C 11
ATOM 18439 O O . CYS A 1 98 ? 18.025 2.119 23.303 1.00 0.00 98 CYS A O 11
ATOM 18446 N N . THR A 1 99 ? 19.472 2.732 24.908 1.00 0.00 99 THR A N 11
ATOM 18447 C CA . THR A 1 99 ? 20.315 3.591 24.099 1.00 0.00 99 THR A CA 11
ATOM 18448 C C . THR A 1 99 ? 21.743 3.158 24.414 1.00 0.00 99 THR A C 11
ATOM 18449 O O . THR A 1 99 ? 22.087 3.000 25.591 1.00 0.00 99 THR A O 11
ATOM 18460 N N . ILE A 1 100 ? 22.549 2.924 23.380 1.00 0.00 100 ILE A N 11
ATOM 18461 C CA . ILE A 1 100 ? 23.899 2.392 23.499 1.00 0.00 100 ILE A CA 11
ATOM 18462 C C . ILE A 1 100 ? 24.750 3.141 22.475 1.00 0.00 100 ILE A C 11
ATOM 18463 O O . ILE A 1 100 ? 24.290 3.424 21.366 1.00 0.00 100 ILE A O 11
ATOM 18479 N N . THR A 1 101 ? 25.994 3.463 22.805 1.00 0.00 101 THR A N 11
ATOM 18480 C CA . THR A 1 101 ? 26.965 4.007 21.869 1.00 0.00 101 THR A CA 11
ATOM 18481 C C . THR A 1 101 ? 28.351 3.560 22.335 1.00 0.00 101 THR A C 11
ATOM 18482 O O . THR A 1 101 ? 28.655 3.655 23.524 1.00 0.00 101 THR A O 11
ATOM 18493 N N . ARG A 1 102 ? 29.195 3.083 21.407 1.00 0.00 102 ARG A N 11
ATOM 18494 C CA . ARG A 1 102 ? 30.604 2.728 21.644 1.00 0.00 102 ARG A CA 11
ATOM 18495 C C . ARG A 1 102 ? 30.820 1.940 22.947 1.00 0.00 102 ARG A C 11
ATOM 18496 O O . ARG A 1 102 ? 31.724 2.243 23.726 1.00 0.00 102 ARG A O 11
ATOM 18517 N N . GLY A 1 103 ? 29.986 0.924 23.193 1.00 0.00 103 GLY A N 11
ATOM 18518 C CA . GLY A 1 103 ? 30.157 0.005 24.315 1.00 0.00 103 GLY A CA 11
ATOM 18519 C C . GLY A 1 103 ? 29.686 0.573 25.655 1.00 0.00 103 GLY A C 11
ATOM 18520 O O . GLY A 1 103 ? 29.938 -0.052 26.687 1.00 0.00 103 GLY A O 11
ATOM 18524 N N . VAL A 1 104 ? 29.001 1.719 25.666 1.00 0.00 104 VAL A N 11
ATOM 18525 C CA . VAL A 1 104 ? 28.427 2.335 26.858 1.00 0.00 104 VAL A CA 11
ATOM 18526 C C . VAL A 1 104 ? 26.917 2.403 26.623 1.00 0.00 104 VAL A C 11
ATOM 18527 O O . VAL A 1 104 ? 26.474 2.728 25.521 1.00 0.00 104 VAL A O 11
ATOM 18540 N N . ALA A 1 105 ? 26.127 2.077 27.646 1.00 0.00 105 ALA A N 11
ATOM 18541 C CA . ALA A 1 105 ? 24.676 1.946 27.587 1.00 0.00 105 ALA A CA 11
ATOM 18542 C C . ALA A 1 105 ? 24.030 2.637 28.793 1.00 0.00 105 ALA A C 11
ATOM 18543 O O . ALA A 1 105 ? 24.718 3.068 29.721 1.00 0.00 105 ALA A O 11
ATOM 18550 N N . THR A 1 106 ? 22.695 2.663 28.806 1.00 0.00 106 THR A N 11
ATOM 18551 C CA . THR A 1 106 ? 21.890 3.096 29.950 1.00 0.00 106 THR A CA 11
ATOM 18552 C C . THR A 1 106 ? 22.053 4.600 30.283 1.00 0.00 106 THR A C 11
ATOM 18553 O O . THR A 1 106 ? 22.227 4.952 31.450 1.00 0.00 106 THR A O 11
ATOM 18564 N N . PRO A 1 107 ? 21.975 5.532 29.305 1.00 0.00 107 PRO A N 11
ATOM 18565 C CA . PRO A 1 107 ? 21.884 6.962 29.602 1.00 0.00 107 PRO A CA 11
ATOM 18566 C C . PRO A 1 107 ? 20.458 7.364 30.041 1.00 0.00 107 PRO A C 11
ATOM 18567 O O . PRO A 1 107 ? 20.163 8.546 30.225 1.00 0.00 107 PRO A O 11
ATOM 18578 N N . ALA A 1 108 ? 19.577 6.373 30.185 1.00 0.00 108 ALA A N 11
ATOM 18579 C CA . ALA A 1 108 ? 18.172 6.465 30.540 1.00 0.00 108 ALA A CA 11
ATOM 18580 C C . ALA A 1 108 ? 17.813 5.191 31.301 1.00 0.00 108 ALA A C 11
ATOM 18581 O O . ALA A 1 108 ? 18.259 4.103 30.919 1.00 0.00 108 ALA A O 11
ATOM 18588 N N . ALA A 1 109 ? 16.962 5.310 32.323 1.00 0.00 109 ALA A N 11
ATOM 18589 C CA . ALA A 1 109 ? 16.479 4.174 33.106 1.00 0.00 109 ALA A CA 11
ATOM 18590 C C . ALA A 1 109 ? 15.574 3.237 32.287 1.00 0.00 109 ALA A C 11
ATOM 18591 O O . ALA A 1 109 ? 15.333 2.105 32.709 1.00 0.00 109 ALA A O 11
ATOM 18598 N N . ALA A 1 110 ? 15.072 3.690 31.129 1.00 0.00 110 ALA A N 11
ATOM 18599 C CA . ALA A 1 110 ? 14.283 2.866 30.218 1.00 0.00 110 ALA A CA 11
ATOM 18600 C C . ALA A 1 110 ? 15.096 1.686 29.674 1.00 0.00 110 ALA A C 11
ATOM 18601 O O . ALA A 1 110 ? 14.510 0.637 29.393 1.00 0.00 110 ALA A O 11
ATOM 18608 N N . CYS A 1 111 ? 16.422 1.822 29.550 1.00 0.00 111 CYS A N 11
ATOM 18609 C CA . CYS A 1 111 ? 17.261 0.731 29.073 1.00 0.00 111 CYS A CA 11
ATOM 18610 C C . CYS A 1 111 ? 17.147 -0.471 30.012 1.00 0.00 111 CYS A C 11
ATOM 18611 O O . CYS A 1 111 ? 17.298 -0.333 31.229 1.00 0.00 111 CYS A O 11
ATOM 18618 N N . LYS A 1 112 ? 16.962 -1.658 29.430 1.00 0.00 112 LYS A N 11
ATOM 18619 C CA . LYS A 1 112 ? 17.035 -2.945 30.112 1.00 0.00 112 LYS A CA 11
ATOM 18620 C C . LYS A 1 112 ? 17.891 -3.850 29.233 1.00 0.00 112 LYS A C 11
ATOM 18621 O O . LYS A 1 112 ? 17.722 -3.840 28.012 1.00 0.00 112 LYS A O 11
ATOM 18640 N N . ILE A 1 113 ? 18.800 -4.611 29.840 1.00 0.00 113 ILE A N 11
ATOM 18641 C CA . ILE A 1 113 ? 19.714 -5.545 29.184 1.00 0.00 113 ILE A CA 11
ATOM 18642 C C . ILE A 1 113 ? 19.745 -6.786 30.081 1.00 0.00 113 ILE A C 11
ATOM 18643 O O . ILE A 1 113 ? 19.807 -6.654 31.309 1.00 0.00 113 ILE A O 11
ATOM 18659 N N . SER A 1 114 ? 19.768 -7.971 29.470 1.00 0.00 114 SER A N 11
ATOM 18660 C CA . SER A 1 114 ? 19.943 -9.252 30.139 1.00 0.00 114 SER A CA 11
ATOM 18661 C C . SER A 1 114 ? 20.797 -10.157 29.246 1.00 0.00 114 SER A C 11
ATOM 18662 O O . SER A 1 114 ? 20.674 -10.121 28.019 1.00 0.00 114 SER A O 11
ATOM 18670 N N . GLY A 1 115 ? 21.646 -10.983 29.869 1.00 0.00 115 GLY A N 11
ATOM 18671 C CA . GLY A 1 115 ? 22.397 -12.046 29.207 1.00 0.00 115 GLY A CA 11
ATOM 18672 C C . GLY A 1 115 ? 23.332 -11.562 28.097 1.00 0.00 115 GLY A C 11
ATOM 18673 O O . GLY A 1 115 ? 23.545 -12.304 27.137 1.00 0.00 115 GLY A O 11
ATOM 18677 N N . CYS A 1 116 ? 23.861 -10.335 28.188 1.00 0.00 116 CYS A N 11
ATOM 18678 C CA . CYS A 1 116 ? 24.587 -9.697 27.094 1.00 0.00 116 CYS A CA 11
ATOM 18679 C C . CYS A 1 116 ? 26.028 -9.349 27.463 1.00 0.00 116 CYS A C 11
ATOM 18680 O O . CYS A 1 116 ? 26.381 -9.255 28.643 1.00 0.00 116 CYS A O 11
ATOM 18687 N N . SER A 1 117 ? 26.824 -9.075 26.431 1.00 0.00 117 SER A N 11
ATOM 18688 C CA . SER A 1 117 ? 28.182 -8.561 26.491 1.00 0.00 117 SER A CA 11
ATOM 18689 C C . SER A 1 117 ? 28.269 -7.456 25.438 1.00 0.00 117 SER A C 11
ATOM 18690 O O . SER A 1 117 ? 27.747 -7.617 24.330 1.00 0.00 117 SER A O 11
ATOM 18698 N N . LEU A 1 118 ? 28.870 -6.319 25.794 1.00 0.00 118 LEU A N 11
ATOM 18699 C CA . LEU A 1 118 ? 28.892 -5.104 24.982 1.00 0.00 118 LEU A CA 11
ATOM 18700 C C . LEU A 1 118 ? 30.342 -4.635 24.860 1.00 0.00 118 LEU A C 11
ATOM 18701 O O . LEU A 1 118 ? 31.104 -4.732 25.828 1.00 0.00 118 LEU A O 11
ATOM 18717 N N . SER A 1 119 ? 30.699 -4.078 23.704 1.00 0.00 119 SER A N 11
ATOM 18718 C CA . SER A 1 119 ? 32.030 -3.563 23.396 1.00 0.00 119 SER A CA 11
ATOM 18719 C C . SER A 1 119 ? 31.907 -2.372 22.440 1.00 0.00 119 SER A C 11
ATOM 18720 O O . SER A 1 119 ? 30.886 -2.204 21.764 1.00 0.00 119 SER A O 11
ATOM 18728 N N . ALA A 1 120 ? 32.941 -1.533 22.373 1.00 0.00 120 ALA A N 11
ATOM 18729 C CA . ALA A 1 120 ? 33.035 -0.496 21.354 1.00 0.00 120 ALA A CA 11
ATOM 18730 C C . ALA A 1 120 ? 33.403 -1.127 20.006 1.00 0.00 120 ALA A C 11
ATOM 18731 O O . ALA A 1 120 ? 34.037 -2.186 19.959 1.00 0.00 120 ALA A O 11
ATOM 18738 N N . MET A 1 121 ? 33.026 -0.454 18.917 1.00 0.00 121 MET A N 11
ATOM 18739 C CA . MET A 1 121 ? 33.473 -0.777 17.567 1.00 0.00 121 MET A CA 11
ATOM 18740 C C . MET A 1 121 ? 35.001 -0.727 17.529 1.00 0.00 121 MET A C 11
ATOM 18741 O O . MET A 1 121 ? 35.589 0.265 18.014 1.00 0.00 121 MET A O 11
ATOM 18756 N N . ASP A 1 1 ? 8.689 -11.911 -1.107 1.00 0.00 1 ASP A N 12
ATOM 18757 C CA . ASP A 1 1 ? 8.690 -10.795 -2.077 1.00 0.00 1 ASP A CA 12
ATOM 18758 C C . ASP A 1 1 ? 7.459 -9.915 -1.862 1.00 0.00 1 ASP A C 12
ATOM 18759 O O . ASP A 1 1 ? 6.473 -10.342 -1.256 1.00 0.00 1 ASP A O 12
ATOM 18770 N N . GLY A 1 2 ? 7.508 -8.675 -2.354 1.00 0.00 2 GLY A N 12
ATOM 18771 C CA . GLY A 1 2 ? 6.451 -7.692 -2.192 1.00 0.00 2 GLY A CA 12
ATOM 18772 C C . GLY A 1 2 ? 6.995 -6.313 -2.543 1.00 0.00 2 GLY A C 12
ATOM 18773 O O . GLY A 1 2 ? 7.883 -6.193 -3.392 1.00 0.00 2 GLY A O 12
ATOM 18777 N N . THR A 1 3 ? 6.494 -5.278 -1.872 1.00 0.00 3 THR A N 12
ATOM 18778 C CA . THR A 1 3 ? 6.990 -3.909 -1.965 1.00 0.00 3 THR A CA 12
ATOM 18779 C C . THR A 1 3 ? 8.295 -3.813 -1.152 1.00 0.00 3 THR A C 12
ATOM 18780 O O . THR A 1 3 ? 8.347 -3.191 -0.092 1.00 0.00 3 THR A O 12
ATOM 18791 N N . CYS A 1 4 ? 9.345 -4.506 -1.606 1.00 0.00 4 CYS A N 12
ATOM 18792 C CA . CYS A 1 4 ? 10.624 -4.576 -0.904 1.00 0.00 4 CYS A CA 12
ATOM 18793 C C . CYS A 1 4 ? 11.449 -3.285 -1.020 1.00 0.00 4 CYS A C 12
ATOM 18794 O O . CYS A 1 4 ? 12.411 -3.132 -0.268 1.00 0.00 4 CYS A O 12
ATOM 18801 N N . VAL A 1 5 ? 11.103 -2.397 -1.966 1.00 0.00 5 VAL A N 12
ATOM 18802 C CA . VAL A 1 5 ? 11.862 -1.205 -2.372 1.00 0.00 5 VAL A CA 12
ATOM 18803 C C . VAL A 1 5 ? 13.374 -1.505 -2.360 1.00 0.00 5 VAL A C 12
ATOM 18804 O O . VAL A 1 5 ? 14.163 -0.906 -1.622 1.00 0.00 5 VAL A O 12
ATOM 18817 N N . ASN A 1 6 ? 13.755 -2.511 -3.156 1.00 0.00 6 ASN A N 12
ATOM 18818 C CA . ASN A 1 6 ? 15.140 -2.926 -3.348 1.00 0.00 6 ASN A CA 12
ATOM 18819 C C . ASN A 1 6 ? 15.856 -1.875 -4.201 1.00 0.00 6 ASN A C 12
ATOM 18820 O O . ASN A 1 6 ? 15.393 -1.549 -5.298 1.00 0.00 6 ASN A O 12
ATOM 18831 N N . THR A 1 7 ? 17.001 -1.400 -3.721 1.00 0.00 7 THR A N 12
ATOM 18832 C CA . THR A 1 7 ? 17.942 -0.565 -4.446 1.00 0.00 7 THR A CA 12
ATOM 18833 C C . THR A 1 7 ? 19.295 -1.276 -4.330 1.00 0.00 7 THR A C 12
ATOM 18834 O O . THR A 1 7 ? 19.877 -1.319 -3.245 1.00 0.00 7 THR A O 12
ATOM 18845 N N . ASN A 1 8 ? 19.761 -1.880 -5.429 1.00 0.00 8 ASN A N 12
ATOM 18846 C CA . ASN A 1 8 ? 20.993 -2.675 -5.563 1.00 0.00 8 ASN A CA 12
ATOM 18847 C C . ASN A 1 8 ? 21.275 -3.654 -4.406 1.00 0.00 8 ASN A C 12
ATOM 18848 O O . ASN A 1 8 ? 22.432 -3.906 -4.068 1.00 0.00 8 ASN A O 12
ATOM 18859 N N . SER A 1 9 ? 20.234 -4.186 -3.766 1.00 0.00 9 SER A N 12
ATOM 18860 C CA . SER A 1 9 ? 20.340 -5.028 -2.581 1.00 0.00 9 SER A CA 12
ATOM 18861 C C . SER A 1 9 ? 20.169 -6.501 -2.935 1.00 0.00 9 SER A C 12
ATOM 18862 O O . SER A 1 9 ? 19.593 -6.847 -3.972 1.00 0.00 9 SER A O 12
ATOM 18870 N N . GLN A 1 10 ? 20.619 -7.366 -2.028 1.00 0.00 10 GLN A N 12
ATOM 18871 C CA . GLN A 1 10 ? 20.562 -8.805 -2.152 1.00 0.00 10 GLN A CA 12
ATOM 18872 C C . GLN A 1 10 ? 19.719 -9.327 -0.996 1.00 0.00 10 GLN A C 12
ATOM 18873 O O . GLN A 1 10 ? 19.961 -8.999 0.166 1.00 0.00 10 GLN A O 12
ATOM 18887 N N . ILE A 1 11 ? 18.753 -10.165 -1.352 1.00 0.00 11 ILE A N 12
ATOM 18888 C CA . ILE A 1 11 ? 17.849 -10.898 -0.483 1.00 0.00 11 ILE A CA 12
ATOM 18889 C C . ILE A 1 11 ? 17.821 -12.302 -1.080 1.00 0.00 11 ILE A C 12
ATOM 18890 O O . ILE A 1 11 ? 17.417 -12.466 -2.236 1.00 0.00 11 ILE A O 12
ATOM 18906 N N . THR A 1 12 ? 18.318 -13.292 -0.340 1.00 0.00 12 THR A N 12
ATOM 18907 C CA . THR A 1 12 ? 18.421 -14.657 -0.859 1.00 0.00 12 THR A CA 12
ATOM 18908 C C . THR A 1 12 ? 17.026 -15.278 -1.050 1.00 0.00 12 THR A C 12
ATOM 18909 O O . THR A 1 12 ? 16.029 -14.794 -0.505 1.00 0.00 12 THR A O 12
ATOM 18920 N N . ALA A 1 13 ? 16.954 -16.400 -1.774 1.00 0.00 13 ALA A N 12
ATOM 18921 C CA . ALA A 1 13 ? 15.718 -17.151 -1.997 1.00 0.00 13 ALA A CA 12
ATOM 18922 C C . ALA A 1 13 ? 15.057 -17.627 -0.693 1.00 0.00 13 ALA A C 12
ATOM 18923 O O . ALA A 1 13 ? 13.848 -17.861 -0.664 1.00 0.00 13 ALA A O 12
ATOM 18930 N N . ASN A 1 14 ? 15.848 -17.783 0.374 1.00 0.00 14 ASN A N 12
ATOM 18931 C CA . ASN A 1 14 ? 15.408 -18.243 1.694 1.00 0.00 14 ASN A CA 12
ATOM 18932 C C . ASN A 1 14 ? 15.280 -17.083 2.694 1.00 0.00 14 ASN A C 12
ATOM 18933 O O . ASN A 1 14 ? 14.912 -17.303 3.848 1.00 0.00 14 ASN A O 12
ATOM 18944 N N . SER A 1 15 ? 15.557 -15.852 2.259 1.00 0.00 15 SER A N 12
ATOM 18945 C CA . SER A 1 15 ? 15.279 -14.631 2.999 1.00 0.00 15 SER A CA 12
ATOM 18946 C C . SER A 1 15 ? 13.886 -14.111 2.606 1.00 0.00 15 SER A C 12
ATOM 18947 O O . SER A 1 15 ? 13.221 -14.709 1.752 1.00 0.00 15 SER A O 12
ATOM 18955 N N . GLN A 1 16 ? 13.420 -13.011 3.212 1.00 0.00 16 GLN A N 12
ATOM 18956 C CA . GLN A 1 16 ? 12.076 -12.500 2.983 1.00 0.00 16 GLN A CA 12
ATOM 18957 C C . GLN A 1 16 ? 12.053 -10.975 3.081 1.00 0.00 16 GLN A C 12
ATOM 18958 O O . GLN A 1 16 ? 12.643 -10.399 3.996 1.00 0.00 16 GLN A O 12
ATOM 18972 N N . CYS A 1 17 ? 11.334 -10.345 2.152 1.00 0.00 17 CYS A N 12
ATOM 18973 C CA . CYS A 1 17 ? 10.971 -8.935 2.149 1.00 0.00 17 CYS A CA 12
ATOM 18974 C C . CYS A 1 17 ? 9.542 -8.847 1.598 1.00 0.00 17 CYS A C 12
ATOM 18975 O O . CYS A 1 17 ? 9.175 -9.655 0.738 1.00 0.00 17 CYS A O 12
ATOM 18982 N N . VAL A 1 18 ? 8.718 -7.917 2.097 1.00 0.00 18 VAL A N 12
ATOM 18983 C CA . VAL A 1 18 ? 7.270 -7.889 1.801 1.00 0.00 18 VAL A CA 12
ATOM 18984 C C . VAL A 1 18 ? 6.723 -6.467 1.703 1.00 0.00 18 VAL A C 12
ATOM 18985 O O . VAL A 1 18 ? 5.974 -6.108 0.795 1.00 0.00 18 VAL A O 12
ATOM 18998 N N . LYS A 1 19 ? 7.150 -5.665 2.653 1.00 0.00 19 LYS A N 12
ATOM 18999 C CA . LYS A 1 19 ? 6.911 -4.241 2.816 1.00 0.00 19 LYS A CA 12
ATOM 19000 C C . LYS A 1 19 ? 8.205 -3.829 3.488 1.00 0.00 19 LYS A C 12
ATOM 19001 O O . LYS A 1 19 ? 8.385 -4.088 4.677 1.00 0.00 19 LYS A O 12
ATOM 19020 N N . SER A 1 20 ? 9.148 -3.318 2.710 1.00 0.00 20 SER A N 12
ATOM 19021 C CA . SER A 1 20 ? 10.511 -3.126 3.173 1.00 0.00 20 SER A CA 12
ATOM 19022 C C . SER A 1 20 ? 11.184 -1.980 2.414 1.00 0.00 20 SER A C 12
ATOM 19023 O O . SER A 1 20 ? 10.571 -1.349 1.551 1.00 0.00 20 SER A O 12
ATOM 19031 N N . THR A 1 21 ? 12.446 -1.691 2.727 1.00 0.00 21 THR A N 12
ATOM 19032 C CA . THR A 1 21 ? 13.302 -0.797 1.960 1.00 0.00 21 THR A CA 12
ATOM 19033 C C . THR A 1 21 ? 14.729 -1.315 2.145 1.00 0.00 21 THR A C 12
ATOM 19034 O O . THR A 1 21 ? 15.125 -1.640 3.265 1.00 0.00 21 THR A O 12
ATOM 19045 N N . ALA A 1 22 ? 15.507 -1.426 1.070 1.00 0.00 22 ALA A N 12
ATOM 19046 C CA . ALA A 1 22 ? 16.865 -1.938 1.142 1.00 0.00 22 ALA A CA 12
ATOM 19047 C C . ALA A 1 22 ? 17.733 -1.139 0.181 1.00 0.00 22 ALA A C 12
ATOM 19048 O O . ALA A 1 22 ? 17.375 -0.991 -0.987 1.00 0.00 22 ALA A O 12
ATOM 19055 N N . THR A 1 23 ? 18.874 -0.659 0.668 1.00 0.00 23 THR A N 12
ATOM 19056 C CA . THR A 1 23 ? 19.844 0.094 -0.111 1.00 0.00 23 THR A CA 12
ATOM 19057 C C . THR A 1 23 ? 21.193 -0.610 0.042 1.00 0.00 23 THR A C 12
ATOM 19058 O O . THR A 1 23 ? 21.770 -0.621 1.129 1.00 0.00 23 THR A O 12
ATOM 19069 N N . ASN A 1 24 ? 21.671 -1.222 -1.047 1.00 0.00 24 ASN A N 12
ATOM 19070 C CA . ASN A 1 24 ? 22.838 -2.101 -1.120 1.00 0.00 24 ASN A CA 12
ATOM 19071 C C . ASN A 1 24 ? 22.965 -3.038 0.095 1.00 0.00 24 ASN A C 12
ATOM 19072 O O . ASN A 1 24 ? 24.043 -3.182 0.675 1.00 0.00 24 ASN A O 12
ATOM 19083 N N . CYS A 1 25 ? 21.850 -3.624 0.535 1.00 0.00 25 CYS A N 12
ATOM 19084 C CA . CYS A 1 25 ? 21.816 -4.516 1.685 1.00 0.00 25 CYS A CA 12
ATOM 19085 C C . CYS A 1 25 ? 22.284 -5.906 1.251 1.00 0.00 25 CYS A C 12
ATOM 19086 O O . CYS A 1 25 ? 22.222 -6.237 0.063 1.00 0.00 25 CYS A O 12
ATOM 19093 N N . TYR A 1 26 ? 22.639 -6.750 2.216 1.00 0.00 26 TYR A N 12
ATOM 19094 C CA . TYR A 1 26 ? 22.942 -8.157 2.004 1.00 0.00 26 TYR A CA 12
ATOM 19095 C C . TYR A 1 26 ? 22.172 -8.935 3.066 1.00 0.00 26 TYR A C 12
ATOM 19096 O O . TYR A 1 26 ? 22.332 -8.667 4.257 1.00 0.00 26 TYR A O 12
ATOM 19114 N N . ILE A 1 27 ? 21.316 -9.866 2.652 1.00 0.00 27 ILE A N 12
ATOM 19115 C CA . ILE A 1 27 ? 20.361 -10.533 3.529 1.00 0.00 27 ILE A CA 12
ATOM 19116 C C . ILE A 1 27 ? 20.404 -12.018 3.168 1.00 0.00 27 ILE A C 12
ATOM 19117 O O . ILE A 1 27 ? 20.095 -12.374 2.028 1.00 0.00 27 ILE A O 12
ATOM 19133 N N . ASP A 1 28 ? 20.815 -12.857 4.126 1.00 0.00 28 ASP A N 12
ATOM 19134 C CA . ASP A 1 28 ? 20.971 -14.303 3.971 1.00 0.00 28 ASP A CA 12
ATOM 19135 C C . ASP A 1 28 ? 20.163 -15.022 5.051 1.00 0.00 28 ASP A C 12
ATOM 19136 O O . ASP A 1 28 ? 20.320 -14.720 6.236 1.00 0.00 28 ASP A O 12
ATOM 19145 N N . ASN A 1 29 ? 19.304 -15.963 4.647 1.00 0.00 29 ASN A N 12
ATOM 19146 C CA . ASN A 1 29 ? 18.283 -16.636 5.458 1.00 0.00 29 ASN A CA 12
ATOM 19147 C C . ASN A 1 29 ? 17.603 -15.719 6.491 1.00 0.00 29 ASN A C 12
ATOM 19148 O O . ASN A 1 29 ? 17.385 -16.131 7.633 1.00 0.00 29 ASN A O 12
ATOM 19159 N N . SER A 1 30 ? 17.304 -14.469 6.127 1.00 0.00 30 SER A N 12
ATOM 19160 C CA . SER A 1 30 ? 16.863 -13.446 7.068 1.00 0.00 30 SER A CA 12
ATOM 19161 C C . SER A 1 30 ? 15.605 -12.726 6.588 1.00 0.00 30 SER A C 12
ATOM 19162 O O . SER A 1 30 ? 15.273 -12.751 5.404 1.00 0.00 30 SER A O 12
ATOM 19170 N N . GLN A 1 31 ? 14.912 -12.041 7.500 1.00 0.00 31 GLN A N 12
ATOM 19171 C CA . GLN A 1 31 ? 13.666 -11.348 7.204 1.00 0.00 31 GLN A CA 12
ATOM 19172 C C . GLN A 1 31 ? 13.855 -9.850 7.425 1.00 0.00 31 GLN A C 12
ATOM 19173 O O . GLN A 1 31 ? 14.358 -9.433 8.471 1.00 0.00 31 GLN A O 12
ATOM 19187 N N . LEU A 1 32 ? 13.394 -9.064 6.454 1.00 0.00 32 LEU A N 12
ATOM 19188 C CA . LEU A 1 32 ? 13.361 -7.606 6.452 1.00 0.00 32 LEU A CA 12
ATOM 19189 C C . LEU A 1 32 ? 11.901 -7.237 6.226 1.00 0.00 32 LEU A C 12
ATOM 19190 O O . LEU A 1 32 ? 11.452 -7.227 5.078 1.00 0.00 32 LEU A O 12
ATOM 19206 N N . VAL A 1 33 ? 11.143 -6.953 7.284 1.00 0.00 33 VAL A N 12
ATOM 19207 C CA . VAL A 1 33 ? 9.691 -6.822 7.162 1.00 0.00 33 VAL A CA 12
ATOM 19208 C C . VAL A 1 33 ? 9.142 -5.619 7.934 1.00 0.00 33 VAL A C 12
ATOM 19209 O O . VAL A 1 33 ? 9.868 -4.938 8.665 1.00 0.00 33 VAL A O 12
ATOM 19222 N N . ASP A 1 34 ? 7.841 -5.377 7.759 1.00 0.00 34 ASP A N 12
ATOM 19223 C CA . ASP A 1 34 ? 7.057 -4.317 8.393 1.00 0.00 34 ASP A CA 12
ATOM 19224 C C . ASP A 1 34 ? 7.692 -2.930 8.238 1.00 0.00 34 ASP A C 12
ATOM 19225 O O . ASP A 1 34 ? 7.822 -2.164 9.187 1.00 0.00 34 ASP A O 12
ATOM 19234 N N . THR A 1 35 ? 8.115 -2.624 7.015 1.00 0.00 35 THR A N 12
ATOM 19235 C CA . THR A 1 35 ? 8.714 -1.380 6.592 1.00 0.00 35 THR A CA 12
ATOM 19236 C C . THR A 1 35 ? 10.012 -1.051 7.348 1.00 0.00 35 THR A C 12
ATOM 19237 O O . THR A 1 35 ? 10.258 0.092 7.745 1.00 0.00 35 THR A O 12
ATOM 19248 N N . SER A 1 36 ? 10.850 -2.072 7.567 1.00 0.00 36 SER A N 12
ATOM 19249 C CA . SER A 1 36 ? 12.207 -1.865 8.040 1.00 0.00 36 SER A CA 12
ATOM 19250 C C . SER A 1 36 ? 13.003 -1.246 6.890 1.00 0.00 36 SER A C 12
ATOM 19251 O O . SER A 1 36 ? 12.602 -1.351 5.723 1.00 0.00 36 SER A O 12
ATOM 19259 N N . ILE A 1 37 ? 14.166 -0.680 7.206 1.00 0.00 37 ILE A N 12
ATOM 19260 C CA . ILE A 1 37 ? 15.092 -0.178 6.204 1.00 0.00 37 ILE A CA 12
ATOM 19261 C C . ILE A 1 37 ? 16.510 -0.645 6.506 1.00 0.00 37 ILE A C 12
ATOM 19262 O O . ILE A 1 37 ? 16.918 -0.647 7.667 1.00 0.00 37 ILE A O 12
ATOM 19278 N N . CYS A 1 38 ? 17.262 -0.978 5.456 1.00 0.00 38 CYS A N 12
ATOM 19279 C CA . CYS A 1 38 ? 18.648 -1.390 5.530 1.00 0.00 38 CYS A CA 12
ATOM 19280 C C . CYS A 1 38 ? 19.446 -0.513 4.577 1.00 0.00 38 CYS A C 12
ATOM 19281 O O . CYS A 1 38 ? 19.006 -0.292 3.447 1.00 0.00 38 CYS A O 12
ATOM 19288 N N . THR A 1 39 ? 20.633 -0.084 4.998 1.00 0.00 39 THR A N 12
ATOM 19289 C CA . THR A 1 39 ? 21.561 0.689 4.194 1.00 0.00 39 THR A CA 12
ATOM 19290 C C . THR A 1 39 ? 22.948 0.083 4.404 1.00 0.00 39 THR A C 12
ATOM 19291 O O . THR A 1 39 ? 23.566 0.292 5.446 1.00 0.00 39 THR A O 12
ATOM 19302 N N . ARG A 1 40 ? 23.443 -0.690 3.432 1.00 0.00 40 ARG A N 12
ATOM 19303 C CA . ARG A 1 40 ? 24.767 -1.327 3.462 1.00 0.00 40 ARG A CA 12
ATOM 19304 C C . ARG A 1 40 ? 24.977 -2.270 4.660 1.00 0.00 40 ARG A C 12
ATOM 19305 O O . ARG A 1 40 ? 26.126 -2.566 4.995 1.00 0.00 40 ARG A O 12
ATOM 19326 N N . SER A 1 41 ? 23.914 -2.755 5.309 1.00 0.00 41 SER A N 12
ATOM 19327 C CA . SER A 1 41 ? 24.044 -3.697 6.414 1.00 0.00 41 SER A CA 12
ATOM 19328 C C . SER A 1 41 ? 24.045 -5.140 5.894 1.00 0.00 41 SER A C 12
ATOM 19329 O O . SER A 1 41 ? 23.673 -5.412 4.747 1.00 0.00 41 SER A O 12
ATOM 19337 N N . GLN A 1 42 ? 24.439 -6.060 6.773 1.00 0.00 42 GLN A N 12
ATOM 19338 C CA . GLN A 1 42 ? 24.440 -7.503 6.560 1.00 0.00 42 GLN A CA 12
ATOM 19339 C C . GLN A 1 42 ? 23.454 -8.110 7.554 1.00 0.00 42 GLN A C 12
ATOM 19340 O O . GLN A 1 42 ? 23.552 -7.829 8.749 1.00 0.00 42 GLN A O 12
ATOM 19354 N N . TYR A 1 43 ? 22.532 -8.952 7.087 1.00 0.00 43 TYR A N 12
ATOM 19355 C CA . TYR A 1 43 ? 21.669 -9.768 7.935 1.00 0.00 43 TYR A CA 12
ATOM 19356 C C . TYR A 1 43 ? 22.026 -11.219 7.626 1.00 0.00 43 TYR A C 12
ATOM 19357 O O . TYR A 1 43 ? 22.148 -11.576 6.449 1.00 0.00 43 TYR A O 12
ATOM 19375 N N . SER A 1 44 ? 22.166 -12.049 8.653 1.00 0.00 44 SER A N 12
ATOM 19376 C CA . SER A 1 44 ? 22.541 -13.443 8.509 1.00 0.00 44 SER A CA 12
ATOM 19377 C C . SER A 1 44 ? 21.761 -14.256 9.542 1.00 0.00 44 SER A C 12
ATOM 19378 O O . SER A 1 44 ? 21.951 -14.081 10.748 1.00 0.00 44 SER A O 12
ATOM 19386 N N . ASP A 1 45 ? 20.890 -15.147 9.066 1.00 0.00 45 ASP A N 12
ATOM 19387 C CA . ASP A 1 45 ? 19.980 -15.974 9.863 1.00 0.00 45 ASP A CA 12
ATOM 19388 C C . ASP A 1 45 ? 19.220 -15.176 10.941 1.00 0.00 45 ASP A C 12
ATOM 19389 O O . ASP A 1 45 ? 19.081 -15.621 12.081 1.00 0.00 45 ASP A O 12
ATOM 19398 N N . ALA A 1 46 ? 18.745 -13.972 10.597 1.00 0.00 46 ALA A N 12
ATOM 19399 C CA . ALA A 1 46 ? 18.202 -12.987 11.530 1.00 0.00 46 ALA A CA 12
ATOM 19400 C C . ALA A 1 46 ? 16.819 -12.464 11.118 1.00 0.00 46 ALA A C 12
ATOM 19401 O O . ALA A 1 46 ? 16.349 -12.699 10.007 1.00 0.00 46 ALA A O 12
ATOM 19408 N N . ASN A 1 47 ? 16.170 -11.699 11.999 1.00 0.00 47 ASN A N 12
ATOM 19409 C CA . ASN A 1 47 ? 14.867 -11.085 11.750 1.00 0.00 47 ASN A CA 12
ATOM 19410 C C . ASN A 1 47 ? 14.938 -9.615 12.108 1.00 0.00 47 ASN A C 12
ATOM 19411 O O . ASN A 1 47 ? 15.468 -9.263 13.161 1.00 0.00 47 ASN A O 12
ATOM 19422 N N . VAL A 1 48 ? 14.344 -8.779 11.274 1.00 0.00 48 VAL A N 12
ATOM 19423 C CA . VAL A 1 48 ? 14.289 -7.336 11.461 1.00 0.00 48 VAL A CA 12
ATOM 19424 C C . VAL A 1 48 ? 12.872 -6.872 11.119 1.00 0.00 48 VAL A C 12
ATOM 19425 O O . VAL A 1 48 ? 12.355 -7.188 10.040 1.00 0.00 48 VAL A O 12
ATOM 19438 N N . LYS A 1 49 ? 12.242 -6.139 12.048 1.00 0.00 49 LYS A N 12
ATOM 19439 C CA . LYS A 1 49 ? 10.852 -5.703 11.932 1.00 0.00 49 LYS A CA 12
ATOM 19440 C C . LYS A 1 49 ? 10.754 -4.232 12.319 1.00 0.00 49 LYS A C 12
ATOM 19441 O O . LYS A 1 49 ? 11.220 -3.836 13.394 1.00 0.00 49 LYS A O 12
ATOM 19460 N N . LYS A 1 50 ? 10.127 -3.441 11.444 1.00 0.00 50 LYS A N 12
ATOM 19461 C CA . LYS A 1 50 ? 9.978 -1.990 11.519 1.00 0.00 50 LYS A CA 12
ATOM 19462 C C . LYS A 1 50 ? 11.191 -1.296 12.151 1.00 0.00 50 LYS A C 12
ATOM 19463 O O . LYS A 1 50 ? 11.039 -0.517 13.090 1.00 0.00 50 LYS A O 12
ATOM 19482 N N . SER A 1 51 ? 12.399 -1.597 11.674 1.00 0.00 51 SER A N 12
ATOM 19483 C CA . SER A 1 51 ? 13.633 -1.108 12.274 1.00 0.00 51 SER A CA 12
ATOM 19484 C C . SER A 1 51 ? 14.465 -0.408 11.210 1.00 0.00 51 SER A C 12
ATOM 19485 O O . SER A 1 51 ? 14.263 -0.615 10.015 1.00 0.00 51 SER A O 12
ATOM 19493 N N . VAL A 1 52 ? 15.411 0.414 11.640 1.00 0.00 52 VAL A N 12
ATOM 19494 C CA . VAL A 1 52 ? 16.259 1.216 10.780 1.00 0.00 52 VAL A CA 12
ATOM 19495 C C . VAL A 1 52 ? 17.667 0.681 10.983 1.00 0.00 52 VAL A C 12
ATOM 19496 O O . VAL A 1 52 ? 18.091 0.485 12.124 1.00 0.00 52 VAL A O 12
ATOM 19509 N N . THR A 1 53 ? 18.404 0.429 9.907 1.00 0.00 53 THR A N 12
ATOM 19510 C CA . THR A 1 53 ? 19.775 -0.039 10.070 1.00 0.00 53 THR A CA 12
ATOM 19511 C C . THR A 1 53 ? 20.675 0.484 8.958 1.00 0.00 53 THR A C 12
ATOM 19512 O O . THR A 1 53 ? 20.291 0.508 7.785 1.00 0.00 53 THR A O 12
ATOM 19523 N N . THR A 1 54 ? 21.875 0.919 9.352 1.00 0.00 54 THR A N 12
ATOM 19524 C CA . THR A 1 54 ? 22.905 1.415 8.461 1.00 0.00 54 THR A CA 12
ATOM 19525 C C . THR A 1 54 ? 24.240 0.808 8.893 1.00 0.00 54 THR A C 12
ATOM 19526 O O . THR A 1 54 ? 24.604 0.889 10.071 1.00 0.00 54 THR A O 12
ATOM 19537 N N . ASP A 1 55 ? 24.978 0.257 7.924 1.00 0.00 55 ASP A N 12
ATOM 19538 C CA . ASP A 1 55 ? 26.313 -0.328 8.064 1.00 0.00 55 ASP A CA 12
ATOM 19539 C C . ASP A 1 55 ? 26.412 -1.256 9.283 1.00 0.00 55 ASP A C 12
ATOM 19540 O O . ASP A 1 55 ? 27.323 -1.148 10.106 1.00 0.00 55 ASP A O 12
ATOM 19549 N N . CYS A 1 56 ? 25.422 -2.140 9.435 1.00 0.00 56 CYS A N 12
ATOM 19550 C CA . CYS A 1 56 ? 25.267 -2.997 10.601 1.00 0.00 56 CYS A CA 12
ATOM 19551 C C . CYS A 1 56 ? 25.613 -4.434 10.212 1.00 0.00 56 CYS A C 12
ATOM 19552 O O . CYS A 1 56 ? 25.620 -4.768 9.024 1.00 0.00 56 CYS A O 12
ATOM 19559 N N . ASN A 1 57 ? 25.827 -5.318 11.188 1.00 0.00 57 ASN A N 12
ATOM 19560 C CA . ASN A 1 57 ? 25.944 -6.751 10.949 1.00 0.00 57 ASN A CA 12
ATOM 19561 C C . ASN A 1 57 ? 25.049 -7.415 11.974 1.00 0.00 57 ASN A C 12
ATOM 19562 O O . ASN A 1 57 ? 25.252 -7.206 13.165 1.00 0.00 57 ASN A O 12
ATOM 19573 N N . ILE A 1 58 ? 24.044 -8.157 11.529 1.00 0.00 58 ILE A N 12
ATOM 19574 C CA . ILE A 1 58 ? 22.982 -8.678 12.372 1.00 0.00 58 ILE A CA 12
ATOM 19575 C C . ILE A 1 58 ? 23.015 -10.186 12.169 1.00 0.00 58 ILE A C 12
ATOM 19576 O O . ILE A 1 58 ? 22.540 -10.685 11.148 1.00 0.00 58 ILE A O 12
ATOM 19592 N N . ASP A 1 59 ? 23.613 -10.907 13.115 1.00 0.00 59 ASP A N 12
ATOM 19593 C CA . ASP A 1 59 ? 23.856 -12.336 12.993 1.00 0.00 59 ASP A CA 12
ATOM 19594 C C . ASP A 1 59 ? 23.005 -13.058 14.026 1.00 0.00 59 ASP A C 12
ATOM 19595 O O . ASP A 1 59 ? 23.050 -12.710 15.207 1.00 0.00 59 ASP A O 12
ATOM 19604 N N . LYS A 1 60 ? 22.214 -14.047 13.602 1.00 0.00 60 LYS A N 12
ATOM 19605 C CA . LYS A 1 60 ? 21.421 -14.928 14.473 1.00 0.00 60 LYS A CA 12
ATOM 19606 C C . LYS A 1 60 ? 20.545 -14.163 15.481 1.00 0.00 60 LYS A C 12
ATOM 19607 O O . LYS A 1 60 ? 20.273 -14.675 16.569 1.00 0.00 60 LYS A O 12
ATOM 19626 N N . SER A 1 61 ? 20.114 -12.944 15.149 1.00 0.00 61 SER A N 12
ATOM 19627 C CA . SER A 1 61 ? 19.464 -12.030 16.084 1.00 0.00 61 SER A CA 12
ATOM 19628 C C . SER A 1 61 ? 18.042 -11.694 15.634 1.00 0.00 61 SER A C 12
ATOM 19629 O O . SER A 1 61 ? 17.665 -11.946 14.488 1.00 0.00 61 SER A O 12
ATOM 19637 N N . GLN A 1 62 ? 17.260 -11.083 16.523 1.00 0.00 62 GLN A N 12
ATOM 19638 C CA . GLN A 1 62 ? 15.929 -10.572 16.240 1.00 0.00 62 GLN A CA 12
ATOM 19639 C C . GLN A 1 62 ? 15.896 -9.109 16.673 1.00 0.00 62 GLN A C 12
ATOM 19640 O O . GLN A 1 62 ? 16.378 -8.769 17.756 1.00 0.00 62 GLN A O 12
ATOM 19654 N N . VAL A 1 63 ? 15.323 -8.256 15.831 1.00 0.00 63 VAL A N 12
ATOM 19655 C CA . VAL A 1 63 ? 15.384 -6.811 15.954 1.00 0.00 63 VAL A CA 12
ATOM 19656 C C . VAL A 1 63 ? 13.981 -6.267 15.690 1.00 0.00 63 VAL A C 12
ATOM 19657 O O . VAL A 1 63 ? 13.369 -6.623 14.678 1.00 0.00 63 VAL A O 12
ATOM 19670 N N . TYR A 1 64 ? 13.481 -5.403 16.576 1.00 0.00 64 TYR A N 12
ATOM 19671 C CA . TYR A 1 64 ? 12.135 -4.843 16.486 1.00 0.00 64 TYR A CA 12
ATOM 19672 C C . TYR A 1 64 ? 12.193 -3.358 16.832 1.00 0.00 64 TYR A C 12
ATOM 19673 O O . TYR A 1 64 ? 12.780 -3.015 17.858 1.00 0.00 64 TYR A O 12
ATOM 19691 N N . LEU A 1 65 ? 11.562 -2.472 16.051 1.00 0.00 65 LEU A N 12
ATOM 19692 C CA . LEU A 1 65 ? 11.461 -1.030 16.357 1.00 0.00 65 LEU A CA 12
ATOM 19693 C C . LEU A 1 65 ? 12.810 -0.378 16.746 1.00 0.00 65 LEU A C 12
ATOM 19694 O O . LEU A 1 65 ? 12.831 0.604 17.490 1.00 0.00 65 LEU A O 12
ATOM 19710 N N . THR A 1 66 ? 13.940 -0.899 16.262 1.00 0.00 66 THR A N 12
ATOM 19711 C CA . THR A 1 66 ? 15.278 -0.535 16.726 1.00 0.00 66 THR A CA 12
ATOM 19712 C C . THR A 1 66 ? 16.054 0.222 15.639 1.00 0.00 66 THR A C 12
ATOM 19713 O O . THR A 1 66 ? 15.671 0.206 14.467 1.00 0.00 66 THR A O 12
ATOM 19724 N N . THR A 1 67 ? 17.142 0.898 16.022 1.00 0.00 67 THR A N 12
ATOM 19725 C CA . THR A 1 67 ? 17.965 1.720 15.144 1.00 0.00 67 THR A CA 12
ATOM 19726 C C . THR A 1 67 ? 19.432 1.295 15.302 1.00 0.00 67 THR A C 12
ATOM 19727 O O . THR A 1 67 ? 20.048 1.588 16.329 1.00 0.00 67 THR A O 12
ATOM 19738 N N . CYS A 1 68 ? 19.995 0.603 14.303 1.00 0.00 68 CYS A N 12
ATOM 19739 C CA . CYS A 1 68 ? 21.408 0.233 14.280 1.00 0.00 68 CYS A CA 12
ATOM 19740 C C . CYS A 1 68 ? 22.179 1.229 13.413 1.00 0.00 68 CYS A C 12
ATOM 19741 O O . CYS A 1 68 ? 21.801 1.460 12.261 1.00 0.00 68 CYS A O 12
ATOM 19748 N N . THR A 1 69 ? 23.296 1.749 13.918 1.00 0.00 69 THR A N 12
ATOM 19749 C CA . THR A 1 69 ? 24.190 2.612 13.162 1.00 0.00 69 THR A CA 12
ATOM 19750 C C . THR A 1 69 ? 25.619 2.125 13.406 1.00 0.00 69 THR A C 12
ATOM 19751 O O . THR A 1 69 ? 26.114 2.196 14.534 1.00 0.00 69 THR A O 12
ATOM 19762 N N . GLY A 1 70 ? 26.282 1.612 12.366 1.00 0.00 70 GLY A N 12
ATOM 19763 C CA . GLY A 1 70 ? 27.699 1.260 12.416 1.00 0.00 70 GLY A CA 12
ATOM 19764 C C . GLY A 1 70 ? 28.026 0.284 13.549 1.00 0.00 70 GLY A C 12
ATOM 19765 O O . GLY A 1 70 ? 29.057 0.446 14.203 1.00 0.00 70 GLY A O 12
ATOM 19769 N N . SER A 1 71 ? 27.135 -0.670 13.827 1.00 0.00 71 SER A N 12
ATOM 19770 C CA . SER A 1 71 ? 27.194 -1.540 14.997 1.00 0.00 71 SER A CA 12
ATOM 19771 C C . SER A 1 71 ? 26.986 -3.002 14.585 1.00 0.00 71 SER A C 12
ATOM 19772 O O . SER A 1 71 ? 26.785 -3.303 13.408 1.00 0.00 71 SER A O 12
ATOM 19780 N N . GLN A 1 72 ? 27.043 -3.931 15.536 1.00 0.00 72 GLN A N 12
ATOM 19781 C CA . GLN A 1 72 ? 26.953 -5.358 15.268 1.00 0.00 72 GLN A CA 12
ATOM 19782 C C . GLN A 1 72 ? 26.116 -6.026 16.350 1.00 0.00 72 GLN A C 12
ATOM 19783 O O . GLN A 1 72 ? 26.257 -5.700 17.529 1.00 0.00 72 GLN A O 12
ATOM 19797 N N . TYR A 1 73 ? 25.286 -6.990 15.951 1.00 0.00 73 TYR A N 12
ATOM 19798 C CA . TYR A 1 73 ? 24.486 -7.830 16.825 1.00 0.00 73 TYR A CA 12
ATOM 19799 C C . TYR A 1 73 ? 24.853 -9.272 16.488 1.00 0.00 73 TYR A C 12
ATOM 19800 O O . TYR A 1 73 ? 24.911 -9.624 15.307 1.00 0.00 73 TYR A O 12
ATOM 19818 N N . ASN A 1 74 ? 25.078 -10.112 17.494 1.00 0.00 74 ASN A N 12
ATOM 19819 C CA . ASN A 1 74 ? 25.270 -11.548 17.323 1.00 0.00 74 ASN A CA 12
ATOM 19820 C C . ASN A 1 74 ? 24.467 -12.269 18.407 1.00 0.00 74 ASN A C 12
ATOM 19821 O O . ASN A 1 74 ? 24.757 -12.103 19.592 1.00 0.00 74 ASN A O 12
ATOM 19832 N N . GLY A 1 75 ? 23.492 -13.089 18.018 1.00 0.00 75 GLY A N 12
ATOM 19833 C CA . GLY A 1 75 ? 22.712 -13.905 18.939 1.00 0.00 75 GLY A CA 12
ATOM 19834 C C . GLY A 1 75 ? 21.951 -13.084 19.985 1.00 0.00 75 GLY A C 12
ATOM 19835 O O . GLY A 1 75 ? 22.013 -13.428 21.170 1.00 0.00 75 GLY A O 12
ATOM 19839 N N . ILE A 1 76 ? 21.259 -12.006 19.587 1.00 0.00 76 ILE A N 12
ATOM 19840 C CA . ILE A 1 76 ? 20.536 -11.134 20.518 1.00 0.00 76 ILE A CA 12
ATOM 19841 C C . ILE A 1 76 ? 19.062 -10.987 20.130 1.00 0.00 76 ILE A C 12
ATOM 19842 O O . ILE A 1 76 ? 18.668 -11.245 18.994 1.00 0.00 76 ILE A O 12
ATOM 19858 N N . TYR A 1 77 ? 18.265 -10.490 21.067 1.00 0.00 77 TYR A N 12
ATOM 19859 C CA . TYR A 1 77 ? 16.895 -10.053 20.884 1.00 0.00 77 TYR A CA 12
ATOM 19860 C C . TYR A 1 77 ? 16.907 -8.600 21.352 1.00 0.00 77 TYR A C 12
ATOM 19861 O O . TYR A 1 77 ? 17.317 -8.331 22.485 1.00 0.00 77 TYR A O 12
ATOM 19879 N N . ILE A 1 78 ? 16.510 -7.659 20.499 1.00 0.00 78 ILE A N 12
ATOM 19880 C CA . ILE A 1 78 ? 16.569 -6.237 20.812 1.00 0.00 78 ILE A CA 12
ATOM 19881 C C . ILE A 1 78 ? 15.290 -5.567 20.319 1.00 0.00 78 ILE A C 12
ATOM 19882 O O . ILE A 1 78 ? 14.859 -5.791 19.180 1.00 0.00 78 ILE A O 12
ATOM 19898 N N . ARG A 1 79 ? 14.669 -4.758 21.184 1.00 0.00 79 ARG A N 12
ATOM 19899 C CA . ARG A 1 79 ? 13.437 -4.057 20.854 1.00 0.00 79 ARG A CA 12
ATOM 19900 C C . ARG A 1 79 ? 13.489 -2.600 21.293 1.00 0.00 79 ARG A C 12
ATOM 19901 O O . ARG A 1 79 ? 14.008 -2.277 22.369 1.00 0.00 79 ARG A O 12
ATOM 19922 N N . SER A 1 80 ? 12.912 -1.734 20.464 1.00 0.00 80 SER A N 12
ATOM 19923 C CA . SER A 1 80 ? 12.697 -0.319 20.736 1.00 0.00 80 SER A CA 12
ATOM 19924 C C . SER A 1 80 ? 13.973 0.427 21.169 1.00 0.00 80 SER A C 12
ATOM 19925 O O . SER A 1 80 ? 13.889 1.373 21.955 1.00 0.00 80 SER A O 12
ATOM 19933 N N . SER A 1 81 ? 15.151 0.014 20.685 1.00 0.00 81 SER A N 12
ATOM 19934 C CA . SER A 1 81 ? 16.447 0.487 21.176 1.00 0.00 81 SER A CA 12
ATOM 19935 C C . SER A 1 81 ? 17.267 1.164 20.069 1.00 0.00 81 SER A C 12
ATOM 19936 O O . SER A 1 81 ? 16.874 1.166 18.901 1.00 0.00 81 SER A O 12
ATOM 19944 N N . THR A 1 82 ? 18.423 1.732 20.418 1.00 0.00 82 THR A N 12
ATOM 19945 C CA . THR A 1 82 ? 19.338 2.375 19.479 1.00 0.00 82 THR A CA 12
ATOM 19946 C C . THR A 1 82 ? 20.768 1.962 19.836 1.00 0.00 82 THR A C 12
ATOM 19947 O O . THR A 1 82 ? 21.119 1.913 21.018 1.00 0.00 82 THR A O 12
ATOM 19958 N N . THR A 1 83 ? 21.605 1.688 18.837 1.00 0.00 83 THR A N 12
ATOM 19959 C CA . THR A 1 83 ? 22.980 1.255 19.042 1.00 0.00 83 THR A CA 12
ATOM 19960 C C . THR A 1 83 ? 23.874 1.968 18.025 1.00 0.00 83 THR A C 12
ATOM 19961 O O . THR A 1 83 ? 23.568 1.964 16.827 1.00 0.00 83 THR A O 12
ATOM 19972 N N . THR A 1 84 ? 24.972 2.563 18.494 1.00 0.00 84 THR A N 12
ATOM 19973 C CA . THR A 1 84 ? 25.877 3.359 17.682 1.00 0.00 84 THR A CA 12
ATOM 19974 C C . THR A 1 84 ? 27.313 2.917 17.975 1.00 0.00 84 THR A C 12
ATOM 19975 O O . THR A 1 84 ? 27.726 2.874 19.137 1.00 0.00 84 THR A O 12
ATOM 19986 N N . GLY A 1 85 ? 28.084 2.606 16.932 1.00 0.00 85 GLY A N 12
ATOM 19987 C CA . GLY A 1 85 ? 29.495 2.253 17.036 1.00 0.00 85 GLY A CA 12
ATOM 19988 C C . GLY A 1 85 ? 29.795 1.134 18.036 1.00 0.00 85 GLY A C 12
ATOM 19989 O O . GLY A 1 85 ? 30.862 1.170 18.648 1.00 0.00 85 GLY A O 12
ATOM 19993 N N . THR A 1 86 ? 28.908 0.155 18.239 1.00 0.00 86 THR A N 12
ATOM 19994 C CA . THR A 1 86 ? 29.042 -0.849 19.301 1.00 0.00 86 THR A CA 12
ATOM 19995 C C . THR A 1 86 ? 28.872 -2.268 18.740 1.00 0.00 86 THR A C 12
ATOM 19996 O O . THR A 1 86 ? 28.385 -2.452 17.628 1.00 0.00 86 THR A O 12
ATOM 20007 N N . SER A 1 87 ? 29.258 -3.291 19.501 1.00 0.00 87 SER A N 12
ATOM 20008 C CA . SER A 1 87 ? 29.072 -4.687 19.146 1.00 0.00 87 SER A CA 12
ATOM 20009 C C . SER A 1 87 ? 28.433 -5.352 20.360 1.00 0.00 87 SER A C 12
ATOM 20010 O O . SER A 1 87 ? 28.893 -5.152 21.486 1.00 0.00 87 SER A O 12
ATOM 20018 N N . ILE A 1 88 ? 27.366 -6.113 20.127 1.00 0.00 88 ILE A N 12
ATOM 20019 C CA . ILE A 1 88 ? 26.512 -6.705 21.143 1.00 0.00 88 ILE A CA 12
ATOM 20020 C C . ILE A 1 88 ? 26.430 -8.199 20.818 1.00 0.00 88 ILE A C 12
ATOM 20021 O O . ILE A 1 88 ? 26.222 -8.579 19.660 1.00 0.00 88 ILE A O 12
ATOM 20037 N N . SER A 1 89 ? 26.558 -9.037 21.840 1.00 0.00 89 SER A N 12
ATOM 20038 C CA . SER A 1 89 ? 26.697 -10.479 21.727 1.00 0.00 89 SER A CA 12
ATOM 20039 C C . SER A 1 89 ? 25.812 -11.171 22.770 1.00 0.00 89 SER A C 12
ATOM 20040 O O . SER A 1 89 ? 25.319 -10.524 23.700 1.00 0.00 89 SER A O 12
ATOM 20048 N N . GLY A 1 90 ? 25.622 -12.485 22.596 1.00 0.00 90 GLY A N 12
ATOM 20049 C CA . GLY A 1 90 ? 24.846 -13.378 23.454 1.00 0.00 90 GLY A CA 12
ATOM 20050 C C . GLY A 1 90 ? 25.468 -13.601 24.847 1.00 0.00 90 GLY A C 12
ATOM 20051 O O . GLY A 1 90 ? 26.154 -12.712 25.358 1.00 0.00 90 GLY A O 12
ATOM 20055 N N . PRO A 1 91 ? 25.279 -14.778 25.481 1.00 0.00 91 PRO A N 12
ATOM 20056 C CA . PRO A 1 91 ? 24.706 -16.009 24.924 1.00 0.00 91 PRO A CA 12
ATOM 20057 C C . PRO A 1 91 ? 23.171 -16.036 24.831 1.00 0.00 91 PRO A C 12
ATOM 20058 O O . PRO A 1 91 ? 22.630 -16.895 24.132 1.00 0.00 91 PRO A O 12
ATOM 20069 N N . GLY A 1 92 ? 22.464 -15.124 25.503 1.00 0.00 92 GLY A N 12
ATOM 20070 C CA . GLY A 1 92 ? 21.000 -15.100 25.558 1.00 0.00 92 GLY A CA 12
ATOM 20071 C C . GLY A 1 92 ? 20.520 -13.660 25.676 1.00 0.00 92 GLY A C 12
ATOM 20072 O O . GLY A 1 92 ? 19.638 -13.345 26.477 1.00 0.00 92 GLY A O 12
ATOM 20076 N N . CYS A 1 93 ? 21.178 -12.778 24.923 1.00 0.00 93 CYS A N 12
ATOM 20077 C CA . CYS A 1 93 ? 21.033 -11.346 25.052 1.00 0.00 93 CYS A CA 12
ATOM 20078 C C . CYS A 1 93 ? 19.623 -10.897 24.710 1.00 0.00 93 CYS A C 12
ATOM 20079 O O . CYS A 1 93 ? 19.076 -11.266 23.672 1.00 0.00 93 CYS A O 12
ATOM 20086 N N . SER A 1 94 ? 19.080 -10.061 25.583 1.00 0.00 94 SER A N 12
ATOM 20087 C CA . SER A 1 94 ? 17.739 -9.528 25.548 1.00 0.00 94 SER A CA 12
ATOM 20088 C C . SER A 1 94 ? 17.866 -8.059 25.948 1.00 0.00 94 SER A C 12
ATOM 20089 O O . SER A 1 94 ? 18.444 -7.765 26.996 1.00 0.00 94 SER A O 12
ATOM 20097 N N . ILE A 1 95 ? 17.371 -7.143 25.112 1.00 0.00 95 ILE A N 12
ATOM 20098 C CA . ILE A 1 95 ? 17.509 -5.699 25.282 1.00 0.00 95 ILE A CA 12
ATOM 20099 C C . ILE A 1 95 ? 16.154 -5.075 24.959 1.00 0.00 95 ILE A C 12
ATOM 20100 O O . ILE A 1 95 ? 15.548 -5.401 23.935 1.00 0.00 95 ILE A O 12
ATOM 20116 N N . SER A 1 96 ? 15.714 -4.138 25.797 1.00 0.00 96 SER A N 12
ATOM 20117 C CA . SER A 1 96 ? 14.542 -3.316 25.560 1.00 0.00 96 SER A CA 12
ATOM 20118 C C . SER A 1 96 ? 14.862 -1.867 25.904 1.00 0.00 96 SER A C 12
ATOM 20119 O O . SER A 1 96 ? 15.466 -1.592 26.948 1.00 0.00 96 SER A O 12
ATOM 20127 N N . THR A 1 97 ? 14.392 -0.960 25.044 1.00 0.00 97 THR A N 12
ATOM 20128 C CA . THR A 1 97 ? 14.376 0.488 25.256 1.00 0.00 97 THR A CA 12
ATOM 20129 C C . THR A 1 97 ? 15.714 1.073 25.757 1.00 0.00 97 THR A C 12
ATOM 20130 O O . THR A 1 97 ? 15.729 1.995 26.576 1.00 0.00 97 THR A O 12
ATOM 20141 N N . CYS A 1 98 ? 16.845 0.552 25.267 1.00 0.00 98 CYS A N 12
ATOM 20142 C CA . CYS A 1 98 ? 18.181 1.039 25.598 1.00 0.00 98 CYS A CA 12
ATOM 20143 C C . CYS A 1 98 ? 18.726 1.930 24.483 1.00 0.00 98 CYS A C 12
ATOM 20144 O O . CYS A 1 98 ? 18.296 1.850 23.331 1.00 0.00 98 CYS A O 12
ATOM 20151 N N . THR A 1 99 ? 19.742 2.722 24.813 1.00 0.00 99 THR A N 12
ATOM 20152 C CA . THR A 1 99 ? 20.545 3.470 23.860 1.00 0.00 99 THR A CA 12
ATOM 20153 C C . THR A 1 99 ? 21.985 3.115 24.229 1.00 0.00 99 THR A C 12
ATOM 20154 O O . THR A 1 99 ? 22.326 3.117 25.413 1.00 0.00 99 THR A O 12
ATOM 20165 N N . ILE A 1 100 ? 22.812 2.734 23.256 1.00 0.00 100 ILE A N 12
ATOM 20166 C CA . ILE A 1 100 ? 24.149 2.205 23.512 1.00 0.00 100 ILE A CA 12
ATOM 20167 C C . ILE A 1 100 ? 25.091 2.871 22.516 1.00 0.00 100 ILE A C 12
ATOM 20168 O O . ILE A 1 100 ? 24.801 2.900 21.319 1.00 0.00 100 ILE A O 12
ATOM 20184 N N . THR A 1 101 ? 26.224 3.376 23.000 1.00 0.00 101 THR A N 12
ATOM 20185 C CA . THR A 1 101 ? 27.236 4.021 22.179 1.00 0.00 101 THR A CA 12
ATOM 20186 C C . THR A 1 101 ? 28.582 3.404 22.556 1.00 0.00 101 THR A C 12
ATOM 20187 O O . THR A 1 101 ? 28.952 3.429 23.729 1.00 0.00 101 THR A O 12
ATOM 20198 N N . ARG A 1 102 ? 29.305 2.836 21.581 1.00 0.00 102 ARG A N 12
ATOM 20199 C CA . ARG A 1 102 ? 30.648 2.251 21.741 1.00 0.00 102 ARG A CA 12
ATOM 20200 C C . ARG A 1 102 ? 30.795 1.384 23.009 1.00 0.00 102 ARG A C 12
ATOM 20201 O O . ARG A 1 102 ? 31.809 1.458 23.704 1.00 0.00 102 ARG A O 12
ATOM 20222 N N . GLY A 1 103 ? 29.789 0.563 23.328 1.00 0.00 103 GLY A N 12
ATOM 20223 C CA . GLY A 1 103 ? 29.851 -0.377 24.443 1.00 0.00 103 GLY A CA 12
ATOM 20224 C C . GLY A 1 103 ? 29.458 0.246 25.784 1.00 0.00 103 GLY A C 12
ATOM 20225 O O . GLY A 1 103 ? 29.709 -0.365 26.822 1.00 0.00 103 GLY A O 12
ATOM 20229 N N . VAL A 1 104 ? 28.842 1.431 25.788 1.00 0.00 104 VAL A N 12
ATOM 20230 C CA . VAL A 1 104 ? 28.353 2.101 26.987 1.00 0.00 104 VAL A CA 12
ATOM 20231 C C . VAL A 1 104 ? 26.856 2.339 26.776 1.00 0.00 104 VAL A C 12
ATOM 20232 O O . VAL A 1 104 ? 26.464 3.105 25.893 1.00 0.00 104 VAL A O 12
ATOM 20245 N N . ALA A 1 105 ? 26.015 1.633 27.541 1.00 0.00 105 ALA A N 12
ATOM 20246 C CA . ALA A 1 105 ? 24.579 1.885 27.575 1.00 0.00 105 ALA A CA 12
ATOM 20247 C C . ALA A 1 105 ? 24.306 3.178 28.351 1.00 0.00 105 ALA A C 12
ATOM 20248 O O . ALA A 1 105 ? 25.052 3.521 29.274 1.00 0.00 105 ALA A O 12
ATOM 20255 N N . THR A 1 106 ? 23.226 3.882 28.013 1.00 0.00 106 THR A N 12
ATOM 20256 C CA . THR A 1 106 ? 22.765 5.042 28.761 1.00 0.00 106 THR A CA 12
ATOM 20257 C C . THR A 1 106 ? 22.320 4.627 30.178 1.00 0.00 106 THR A C 12
ATOM 20258 O O . THR A 1 106 ? 21.856 3.498 30.375 1.00 0.00 106 THR A O 12
ATOM 20269 N N . PRO A 1 107 ? 22.404 5.529 31.174 1.00 0.00 107 PRO A N 12
ATOM 20270 C CA . PRO A 1 107 ? 21.963 5.268 32.542 1.00 0.00 107 PRO A CA 12
ATOM 20271 C C . PRO A 1 107 ? 20.446 5.444 32.734 1.00 0.00 107 PRO A C 12
ATOM 20272 O O . PRO A 1 107 ? 19.965 5.521 33.868 1.00 0.00 107 PRO A O 12
ATOM 20283 N N . ALA A 1 108 ? 19.687 5.556 31.640 1.00 0.00 108 ALA A N 12
ATOM 20284 C CA . ALA A 1 108 ? 18.253 5.791 31.667 1.00 0.00 108 ALA A CA 12
ATOM 20285 C C . ALA A 1 108 ? 17.552 4.551 32.216 1.00 0.00 108 ALA A C 12
ATOM 20286 O O . ALA A 1 108 ? 17.845 3.431 31.787 1.00 0.00 108 ALA A O 12
ATOM 20293 N N . ALA A 1 109 ? 16.573 4.753 33.101 1.00 0.00 109 ALA A N 12
ATOM 20294 C CA . ALA A 1 109 ? 15.786 3.672 33.691 1.00 0.00 109 ALA A CA 12
ATOM 20295 C C . ALA A 1 109 ? 14.970 2.901 32.641 1.00 0.00 109 ALA A C 12
ATOM 20296 O O . ALA A 1 109 ? 14.523 1.786 32.914 1.00 0.00 109 ALA A O 12
ATOM 20303 N N . ALA A 1 110 ? 14.770 3.477 31.447 1.00 0.00 110 ALA A N 12
ATOM 20304 C CA . ALA A 1 110 ? 14.094 2.804 30.345 1.00 0.00 110 ALA A CA 12
ATOM 20305 C C . ALA A 1 110 ? 14.916 1.619 29.828 1.00 0.00 110 ALA A C 12
ATOM 20306 O O . ALA A 1 110 ? 14.328 0.629 29.387 1.00 0.00 110 ALA A O 12
ATOM 20313 N N . CYS A 1 111 ? 16.249 1.685 29.894 1.00 0.00 111 CYS A N 12
ATOM 20314 C CA . CYS A 1 111 ? 17.097 0.613 29.402 1.00 0.00 111 CYS A CA 12
ATOM 20315 C C . CYS A 1 111 ? 16.925 -0.607 30.305 1.00 0.00 111 CYS A C 12
ATOM 20316 O O . CYS A 1 111 ? 17.083 -0.510 31.526 1.00 0.00 111 CYS A O 12
ATOM 20323 N N . LYS A 1 112 ? 16.634 -1.760 29.701 1.00 0.00 112 LYS A N 12
ATOM 20324 C CA . LYS A 1 112 ? 16.509 -3.048 30.373 1.00 0.00 112 LYS A CA 12
ATOM 20325 C C . LYS A 1 112 ? 17.312 -4.043 29.544 1.00 0.00 112 LYS A C 12
ATOM 20326 O O . LYS A 1 112 ? 17.162 -4.078 28.321 1.00 0.00 112 LYS A O 12
ATOM 20345 N N . ILE A 1 113 ? 18.171 -4.826 30.195 1.00 0.00 113 ILE A N 12
ATOM 20346 C CA . ILE A 1 113 ? 19.114 -5.725 29.548 1.00 0.00 113 ILE A CA 12
ATOM 20347 C C . ILE A 1 113 ? 19.252 -6.997 30.387 1.00 0.00 113 ILE A C 12
ATOM 20348 O O . ILE A 1 113 ? 19.142 -6.942 31.616 1.00 0.00 113 ILE A O 12
ATOM 20364 N N . SER A 1 114 ? 19.490 -8.144 29.752 1.00 0.00 114 SER A N 12
ATOM 20365 C CA . SER A 1 114 ? 19.826 -9.407 30.408 1.00 0.00 114 SER A CA 12
ATOM 20366 C C . SER A 1 114 ? 20.551 -10.315 29.409 1.00 0.00 114 SER A C 12
ATOM 20367 O O . SER A 1 114 ? 20.279 -10.248 28.209 1.00 0.00 114 SER A O 12
ATOM 20375 N N . GLY A 1 115 ? 21.443 -11.180 29.904 1.00 0.00 115 GLY A N 12
ATOM 20376 C CA . GLY A 1 115 ? 22.065 -12.254 29.130 1.00 0.00 115 GLY A CA 12
ATOM 20377 C C . GLY A 1 115 ? 23.018 -11.780 28.030 1.00 0.00 115 GLY A C 12
ATOM 20378 O O . GLY A 1 115 ? 23.280 -12.547 27.101 1.00 0.00 115 GLY A O 12
ATOM 20382 N N . CYS A 1 116 ? 23.507 -10.536 28.100 1.00 0.00 116 CYS A N 12
ATOM 20383 C CA . CYS A 1 116 ? 24.286 -9.902 27.041 1.00 0.00 116 CYS A CA 12
ATOM 20384 C C . CYS A 1 116 ? 25.746 -9.700 27.440 1.00 0.00 116 CYS A C 12
ATOM 20385 O O . CYS A 1 116 ? 26.093 -9.664 28.625 1.00 0.00 116 CYS A O 12
ATOM 20392 N N . SER A 1 117 ? 26.560 -9.456 26.419 1.00 0.00 117 SER A N 12
ATOM 20393 C CA . SER A 1 117 ? 27.938 -8.999 26.488 1.00 0.00 117 SER A CA 12
ATOM 20394 C C . SER A 1 117 ? 28.034 -7.914 25.411 1.00 0.00 117 SER A C 12
ATOM 20395 O O . SER A 1 117 ? 27.431 -8.066 24.344 1.00 0.00 117 SER A O 12
ATOM 20403 N N . LEU A 1 118 ? 28.722 -6.803 25.676 1.00 0.00 118 LEU A N 12
ATOM 20404 C CA . LEU A 1 118 ? 28.816 -5.694 24.728 1.00 0.00 118 LEU A CA 12
ATOM 20405 C C . LEU A 1 118 ? 30.163 -4.984 24.832 1.00 0.00 118 LEU A C 12
ATOM 20406 O O . LEU A 1 118 ? 30.824 -5.036 25.873 1.00 0.00 118 LEU A O 12
ATOM 20422 N N . SER A 1 119 ? 30.558 -4.337 23.735 1.00 0.00 119 SER A N 12
ATOM 20423 C CA . SER A 1 119 ? 31.880 -3.766 23.520 1.00 0.00 119 SER A CA 12
ATOM 20424 C C . SER A 1 119 ? 31.796 -2.628 22.497 1.00 0.00 119 SER A C 12
ATOM 20425 O O . SER A 1 119 ? 30.757 -2.416 21.858 1.00 0.00 119 SER A O 12
ATOM 20433 N N . ALA A 1 120 ? 32.890 -1.881 22.334 1.00 0.00 120 ALA A N 12
ATOM 20434 C CA . ALA A 1 120 ? 33.016 -0.937 21.233 1.00 0.00 120 ALA A CA 12
ATOM 20435 C C . ALA A 1 120 ? 33.140 -1.748 19.935 1.00 0.00 120 ALA A C 12
ATOM 20436 O O . ALA A 1 120 ? 33.682 -2.858 19.935 1.00 0.00 120 ALA A O 12
ATOM 20443 N N . MET A 1 121 ? 32.634 -1.194 18.835 1.00 0.00 121 MET A N 12
ATOM 20444 C CA . MET A 1 121 ? 32.741 -1.792 17.512 1.00 0.00 121 MET A CA 12
ATOM 20445 C C . MET A 1 121 ? 34.212 -1.848 17.102 1.00 0.00 121 MET A C 12
ATOM 20446 O O . MET A 1 121 ? 34.678 -2.925 16.679 1.00 0.00 121 MET A O 12
ATOM 20461 N N . ASP A 1 1 ? 0.220 -3.483 1.932 1.00 0.00 1 ASP A N 13
ATOM 20462 C CA . ASP A 1 1 ? 0.951 -4.218 0.875 1.00 0.00 1 ASP A CA 13
ATOM 20463 C C . ASP A 1 1 ? 2.126 -3.386 0.356 1.00 0.00 1 ASP A C 13
ATOM 20464 O O . ASP A 1 1 ? 1.965 -2.196 0.072 1.00 0.00 1 ASP A O 13
ATOM 20475 N N . GLY A 1 2 ? 3.309 -3.992 0.227 1.00 0.00 2 GLY A N 13
ATOM 20476 C CA . GLY A 1 2 ? 4.497 -3.351 -0.321 1.00 0.00 2 GLY A CA 13
ATOM 20477 C C . GLY A 1 2 ? 5.595 -4.386 -0.546 1.00 0.00 2 GLY A C 13
ATOM 20478 O O . GLY A 1 2 ? 5.530 -5.499 -0.013 1.00 0.00 2 GLY A O 13
ATOM 20482 N N . THR A 1 3 ? 6.604 -4.023 -1.330 1.00 0.00 3 THR A N 13
ATOM 20483 C CA . THR A 1 3 ? 7.626 -4.935 -1.826 1.00 0.00 3 THR A CA 13
ATOM 20484 C C . THR A 1 3 ? 8.878 -4.880 -0.933 1.00 0.00 3 THR A C 13
ATOM 20485 O O . THR A 1 3 ? 8.851 -4.350 0.181 1.00 0.00 3 THR A O 13
ATOM 20496 N N . CYS A 1 4 ? 9.986 -5.438 -1.429 1.00 0.00 4 CYS A N 13
ATOM 20497 C CA . CYS A 1 4 ? 11.310 -5.302 -0.838 1.00 0.00 4 CYS A CA 13
ATOM 20498 C C . CYS A 1 4 ? 11.904 -3.895 -0.990 1.00 0.00 4 CYS A C 13
ATOM 20499 O O . CYS A 1 4 ? 12.926 -3.634 -0.355 1.00 0.00 4 CYS A O 13
ATOM 20506 N N . VAL A 1 5 ? 11.319 -3.046 -1.858 1.00 0.00 5 VAL A N 13
ATOM 20507 C CA . VAL A 1 5 ? 11.854 -1.756 -2.314 1.00 0.00 5 VAL A CA 13
ATOM 20508 C C . VAL A 1 5 ? 13.389 -1.849 -2.408 1.00 0.00 5 VAL A C 13
ATOM 20509 O O . VAL A 1 5 ? 14.146 -1.183 -1.696 1.00 0.00 5 VAL A O 13
ATOM 20522 N N . ASN A 1 6 ? 13.827 -2.802 -3.240 1.00 0.00 6 ASN A N 13
ATOM 20523 C CA . ASN A 1 6 ? 15.226 -3.148 -3.448 1.00 0.00 6 ASN A CA 13
ATOM 20524 C C . ASN A 1 6 ? 15.838 -2.071 -4.342 1.00 0.00 6 ASN A C 13
ATOM 20525 O O . ASN A 1 6 ? 15.583 -2.052 -5.549 1.00 0.00 6 ASN A O 13
ATOM 20536 N N . THR A 1 7 ? 16.604 -1.154 -3.753 1.00 0.00 7 THR A N 13
ATOM 20537 C CA . THR A 1 7 ? 17.335 -0.136 -4.496 1.00 0.00 7 THR A CA 13
ATOM 20538 C C . THR A 1 7 ? 18.457 -0.817 -5.297 1.00 0.00 7 THR A C 13
ATOM 20539 O O . THR A 1 7 ? 18.522 -0.665 -6.518 1.00 0.00 7 THR A O 13
ATOM 20550 N N . ASN A 1 8 ? 19.319 -1.582 -4.612 1.00 0.00 8 ASN A N 13
ATOM 20551 C CA . ASN A 1 8 ? 20.413 -2.370 -5.179 1.00 0.00 8 ASN A CA 13
ATOM 20552 C C . ASN A 1 8 ? 20.963 -3.264 -4.064 1.00 0.00 8 ASN A C 13
ATOM 20553 O O . ASN A 1 8 ? 21.925 -2.888 -3.397 1.00 0.00 8 ASN A O 13
ATOM 20564 N N . SER A 1 9 ? 20.309 -4.390 -3.800 1.00 0.00 9 SER A N 13
ATOM 20565 C CA . SER A 1 9 ? 20.551 -5.260 -2.652 1.00 0.00 9 SER A CA 13
ATOM 20566 C C . SER A 1 9 ? 20.360 -6.727 -3.032 1.00 0.00 9 SER A C 13
ATOM 20567 O O . SER A 1 9 ? 19.805 -7.037 -4.093 1.00 0.00 9 SER A O 13
ATOM 20575 N N . GLN A 1 10 ? 20.778 -7.626 -2.140 1.00 0.00 10 GLN A N 13
ATOM 20576 C CA . GLN A 1 10 ? 20.794 -9.067 -2.350 1.00 0.00 10 GLN A CA 13
ATOM 20577 C C . GLN A 1 10 ? 20.086 -9.737 -1.172 1.00 0.00 10 GLN A C 13
ATOM 20578 O O . GLN A 1 10 ? 20.312 -9.391 -0.011 1.00 0.00 10 GLN A O 13
ATOM 20592 N N . ILE A 1 11 ? 19.219 -10.695 -1.493 1.00 0.00 11 ILE A N 13
ATOM 20593 C CA . ILE A 1 11 ? 18.311 -11.387 -0.587 1.00 0.00 11 ILE A CA 13
ATOM 20594 C C . ILE A 1 11 ? 18.333 -12.853 -1.023 1.00 0.00 11 ILE A C 13
ATOM 20595 O O . ILE A 1 11 ? 18.084 -13.132 -2.200 1.00 0.00 11 ILE A O 13
ATOM 20611 N N . THR A 1 12 ? 18.677 -13.780 -0.122 1.00 0.00 12 THR A N 13
ATOM 20612 C CA . THR A 1 12 ? 18.819 -15.188 -0.511 1.00 0.00 12 THR A CA 13
ATOM 20613 C C . THR A 1 12 ? 17.456 -15.839 -0.800 1.00 0.00 12 THR A C 13
ATOM 20614 O O . THR A 1 12 ? 16.401 -15.294 -0.464 1.00 0.00 12 THR A O 13
ATOM 20625 N N . ALA A 1 13 ? 17.477 -17.045 -1.382 1.00 0.00 13 ALA A N 13
ATOM 20626 C CA . ALA A 1 13 ? 16.287 -17.798 -1.773 1.00 0.00 13 ALA A CA 13
ATOM 20627 C C . ALA A 1 13 ? 15.321 -18.078 -0.613 1.00 0.00 13 ALA A C 13
ATOM 20628 O O . ALA A 1 13 ? 14.122 -18.236 -0.858 1.00 0.00 13 ALA A O 13
ATOM 20635 N N . ASN A 1 14 ? 15.821 -18.152 0.629 1.00 0.00 14 ASN A N 13
ATOM 20636 C CA . ASN A 1 14 ? 14.997 -18.436 1.817 1.00 0.00 14 ASN A CA 13
ATOM 20637 C C . ASN A 1 14 ? 14.855 -17.210 2.728 1.00 0.00 14 ASN A C 13
ATOM 20638 O O . ASN A 1 14 ? 14.209 -17.264 3.777 1.00 0.00 14 ASN A O 13
ATOM 20649 N N . SER A 1 15 ? 15.478 -16.096 2.347 1.00 0.00 15 SER A N 13
ATOM 20650 C CA . SER A 1 15 ? 15.240 -14.814 2.978 1.00 0.00 15 SER A CA 13
ATOM 20651 C C . SER A 1 15 ? 13.925 -14.249 2.430 1.00 0.00 15 SER A C 13
ATOM 20652 O O . SER A 1 15 ? 13.431 -14.712 1.394 1.00 0.00 15 SER A O 13
ATOM 20660 N N . GLN A 1 16 ? 13.368 -13.225 3.078 1.00 0.00 16 GLN A N 13
ATOM 20661 C CA . GLN A 1 16 ? 12.188 -12.521 2.587 1.00 0.00 16 GLN A CA 13
ATOM 20662 C C . GLN A 1 16 ? 12.335 -11.044 2.920 1.00 0.00 16 GLN A C 13
ATOM 20663 O O . GLN A 1 16 ? 12.915 -10.688 3.948 1.00 0.00 16 GLN A O 13
ATOM 20677 N N . CYS A 1 17 ? 11.749 -10.199 2.078 1.00 0.00 17 CYS A N 13
ATOM 20678 C CA . CYS A 1 17 ? 11.592 -8.778 2.323 1.00 0.00 17 CYS A CA 13
ATOM 20679 C C . CYS A 1 17 ? 10.170 -8.382 1.920 1.00 0.00 17 CYS A C 13
ATOM 20680 O O . CYS A 1 17 ? 9.716 -8.748 0.834 1.00 0.00 17 CYS A O 13
ATOM 20687 N N . VAL A 1 18 ? 9.438 -7.691 2.801 1.00 0.00 18 VAL A N 13
ATOM 20688 C CA . VAL A 1 18 ? 8.020 -7.377 2.602 1.00 0.00 18 VAL A CA 13
ATOM 20689 C C . VAL A 1 18 ? 7.748 -6.004 3.218 1.00 0.00 18 VAL A C 13
ATOM 20690 O O . VAL A 1 18 ? 8.181 -5.746 4.345 1.00 0.00 18 VAL A O 13
ATOM 20703 N N . LYS A 1 19 ? 7.022 -5.140 2.493 1.00 0.00 19 LYS A N 13
ATOM 20704 C CA . LYS A 1 19 ? 6.741 -3.734 2.826 1.00 0.00 19 LYS A CA 13
ATOM 20705 C C . LYS A 1 19 ? 7.904 -3.040 3.544 1.00 0.00 19 LYS A C 13
ATOM 20706 O O . LYS A 1 19 ? 7.699 -2.374 4.556 1.00 0.00 19 LYS A O 13
ATOM 20725 N N . SER A 1 20 ? 9.120 -3.219 3.040 1.00 0.00 20 SER A N 13
ATOM 20726 C CA . SER A 1 20 ? 10.374 -2.790 3.653 1.00 0.00 20 SER A CA 13
ATOM 20727 C C . SER A 1 20 ? 11.289 -2.251 2.546 1.00 0.00 20 SER A C 13
ATOM 20728 O O . SER A 1 20 ? 10.899 -2.279 1.379 1.00 0.00 20 SER A O 13
ATOM 20736 N N . THR A 1 21 ? 12.488 -1.769 2.883 1.00 0.00 21 THR A N 13
ATOM 20737 C CA . THR A 1 21 ? 13.387 -1.115 1.930 1.00 0.00 21 THR A CA 13
ATOM 20738 C C . THR A 1 21 ? 14.806 -1.633 2.147 1.00 0.00 21 THR A C 13
ATOM 20739 O O . THR A 1 21 ? 15.222 -1.836 3.291 1.00 0.00 21 THR A O 13
ATOM 20750 N N . ALA A 1 22 ? 15.563 -1.829 1.066 1.00 0.00 22 ALA A N 13
ATOM 20751 C CA . ALA A 1 22 ? 16.908 -2.374 1.132 1.00 0.00 22 ALA A CA 13
ATOM 20752 C C . ALA A 1 22 ? 17.800 -1.668 0.119 1.00 0.00 22 ALA A C 13
ATOM 20753 O O . ALA A 1 22 ? 17.568 -1.782 -1.089 1.00 0.00 22 ALA A O 13
ATOM 20760 N N . THR A 1 23 ? 18.867 -1.030 0.597 1.00 0.00 23 THR A N 13
ATOM 20761 C CA . THR A 1 23 ? 19.877 -0.392 -0.244 1.00 0.00 23 THR A CA 13
ATOM 20762 C C . THR A 1 23 ? 21.255 -0.941 0.137 1.00 0.00 23 THR A C 13
ATOM 20763 O O . THR A 1 23 ? 21.645 -0.869 1.302 1.00 0.00 23 THR A O 13
ATOM 20774 N N . ASN A 1 24 ? 22.001 -1.481 -0.837 1.00 0.00 24 ASN A N 13
ATOM 20775 C CA . ASN A 1 24 ? 23.279 -2.179 -0.652 1.00 0.00 24 ASN A CA 13
ATOM 20776 C C . ASN A 1 24 ? 23.225 -3.182 0.510 1.00 0.00 24 ASN A C 13
ATOM 20777 O O . ASN A 1 24 ? 24.165 -3.296 1.297 1.00 0.00 24 ASN A O 13
ATOM 20788 N N . CYS A 1 25 ? 22.089 -3.863 0.671 1.00 0.00 25 CYS A N 13
ATOM 20789 C CA . CYS A 1 25 ? 21.860 -4.754 1.793 1.00 0.00 25 CYS A CA 13
ATOM 20790 C C . CYS A 1 25 ? 22.230 -6.163 1.353 1.00 0.00 25 CYS A C 13
ATOM 20791 O O . CYS A 1 25 ? 22.089 -6.499 0.172 1.00 0.00 25 CYS A O 13
ATOM 20798 N N . TYR A 1 26 ? 22.628 -7.002 2.304 1.00 0.00 26 TYR A N 13
ATOM 20799 C CA . TYR A 1 26 ? 22.801 -8.426 2.091 1.00 0.00 26 TYR A CA 13
ATOM 20800 C C . TYR A 1 26 ? 21.963 -9.098 3.166 1.00 0.00 26 TYR A C 13
ATOM 20801 O O . TYR A 1 26 ? 22.117 -8.798 4.351 1.00 0.00 26 TYR A O 13
ATOM 20819 N N . ILE A 1 27 ? 21.066 -9.982 2.748 1.00 0.00 27 ILE A N 13
ATOM 20820 C CA . ILE A 1 27 ? 20.070 -10.611 3.592 1.00 0.00 27 ILE A CA 13
ATOM 20821 C C . ILE A 1 27 ? 20.241 -12.106 3.336 1.00 0.00 27 ILE A C 13
ATOM 20822 O O . ILE A 1 27 ? 19.917 -12.587 2.249 1.00 0.00 27 ILE A O 13
ATOM 20838 N N . ASP A 1 28 ? 20.813 -12.813 4.311 1.00 0.00 28 ASP A N 13
ATOM 20839 C CA . ASP A 1 28 ? 21.142 -14.233 4.243 1.00 0.00 28 ASP A CA 13
ATOM 20840 C C . ASP A 1 28 ? 20.299 -14.967 5.272 1.00 0.00 28 ASP A C 13
ATOM 20841 O O . ASP A 1 28 ? 20.376 -14.659 6.459 1.00 0.00 28 ASP A O 13
ATOM 20850 N N . ASN A 1 29 ? 19.478 -15.914 4.819 1.00 0.00 29 ASN A N 13
ATOM 20851 C CA . ASN A 1 29 ? 18.430 -16.606 5.580 1.00 0.00 29 ASN A CA 13
ATOM 20852 C C . ASN A 1 29 ? 17.641 -15.682 6.531 1.00 0.00 29 ASN A C 13
ATOM 20853 O O . ASN A 1 29 ? 17.204 -16.117 7.599 1.00 0.00 29 ASN A O 13
ATOM 20864 N N . SER A 1 30 ? 17.462 -14.409 6.171 1.00 0.00 30 SER A N 13
ATOM 20865 C CA . SER A 1 30 ? 16.941 -13.381 7.059 1.00 0.00 30 SER A CA 13
ATOM 20866 C C . SER A 1 30 ? 15.620 -12.814 6.549 1.00 0.00 30 SER A C 13
ATOM 20867 O O . SER A 1 30 ? 15.302 -12.881 5.362 1.00 0.00 30 SER A O 13
ATOM 20875 N N . GLN A 1 31 ? 14.836 -12.251 7.465 1.00 0.00 31 GLN A N 13
ATOM 20876 C CA . GLN A 1 31 ? 13.458 -11.860 7.215 1.00 0.00 31 GLN A CA 13
ATOM 20877 C C . GLN A 1 31 ? 13.317 -10.379 7.582 1.00 0.00 31 GLN A C 13
ATOM 20878 O O . GLN A 1 31 ? 13.534 -10.002 8.736 1.00 0.00 31 GLN A O 13
ATOM 20892 N N . LEU A 1 32 ? 12.996 -9.537 6.598 1.00 0.00 32 LEU A N 13
ATOM 20893 C CA . LEU A 1 32 ? 12.985 -8.078 6.707 1.00 0.00 32 LEU A CA 13
ATOM 20894 C C . LEU A 1 32 ? 11.551 -7.610 6.465 1.00 0.00 32 LEU A C 13
ATOM 20895 O O . LEU A 1 32 ? 11.102 -7.630 5.318 1.00 0.00 32 LEU A O 13
ATOM 20911 N N . VAL A 1 33 ? 10.812 -7.217 7.506 1.00 0.00 33 VAL A N 13
ATOM 20912 C CA . VAL A 1 33 ? 9.378 -6.976 7.349 1.00 0.00 33 VAL A CA 13
ATOM 20913 C C . VAL A 1 33 ? 8.916 -5.684 8.025 1.00 0.00 33 VAL A C 13
ATOM 20914 O O . VAL A 1 33 ? 9.589 -5.132 8.898 1.00 0.00 33 VAL A O 13
ATOM 20927 N N . ASP A 1 34 ? 7.718 -5.245 7.626 1.00 0.00 34 ASP A N 13
ATOM 20928 C CA . ASP A 1 34 ? 6.943 -4.173 8.243 1.00 0.00 34 ASP A CA 13
ATOM 20929 C C . ASP A 1 34 ? 7.726 -2.868 8.409 1.00 0.00 34 ASP A C 13
ATOM 20930 O O . ASP A 1 34 ? 7.987 -2.415 9.517 1.00 0.00 34 ASP A O 13
ATOM 20939 N N . THR A 1 35 ? 8.082 -2.230 7.300 1.00 0.00 35 THR A N 13
ATOM 20940 C CA . THR A 1 35 ? 8.807 -0.978 7.234 1.00 0.00 35 THR A CA 13
ATOM 20941 C C . THR A 1 35 ? 10.200 -1.050 7.874 1.00 0.00 35 THR A C 13
ATOM 20942 O O . THR A 1 35 ? 10.673 -0.084 8.478 1.00 0.00 35 THR A O 13
ATOM 20953 N N . SER A 1 36 ? 10.854 -2.207 7.790 1.00 0.00 36 SER A N 13
ATOM 20954 C CA . SER A 1 36 ? 12.256 -2.291 8.139 1.00 0.00 36 SER A CA 13
ATOM 20955 C C . SER A 1 36 ? 13.021 -1.672 6.971 1.00 0.00 36 SER A C 13
ATOM 20956 O O . SER A 1 36 ? 12.565 -1.702 5.823 1.00 0.00 36 SER A O 13
ATOM 20964 N N . ILE A 1 37 ? 14.173 -1.077 7.249 1.00 0.00 37 ILE A N 13
ATOM 20965 C CA . ILE A 1 37 ? 14.934 -0.323 6.268 1.00 0.00 37 ILE A CA 13
ATOM 20966 C C . ILE A 1 37 ? 16.403 -0.704 6.482 1.00 0.00 37 ILE A C 13
ATOM 20967 O O . ILE A 1 37 ? 16.874 -0.722 7.623 1.00 0.00 37 ILE A O 13
ATOM 20983 N N . CYS A 1 38 ? 17.132 -1.009 5.405 1.00 0.00 38 CYS A N 13
ATOM 20984 C CA . CYS A 1 38 ? 18.505 -1.484 5.459 1.00 0.00 38 CYS A CA 13
ATOM 20985 C C . CYS A 1 38 ? 19.330 -0.633 4.506 1.00 0.00 38 CYS A C 13
ATOM 20986 O O . CYS A 1 38 ? 18.909 -0.412 3.368 1.00 0.00 38 CYS A O 13
ATOM 20993 N N . THR A 1 39 ? 20.511 -0.210 4.949 1.00 0.00 39 THR A N 13
ATOM 20994 C CA . THR A 1 39 ? 21.415 0.630 4.189 1.00 0.00 39 THR A CA 13
ATOM 20995 C C . THR A 1 39 ? 22.821 0.090 4.442 1.00 0.00 39 THR A C 13
ATOM 20996 O O . THR A 1 39 ? 23.278 0.066 5.587 1.00 0.00 39 THR A O 13
ATOM 21007 N N . ARG A 1 40 ? 23.509 -0.364 3.392 1.00 0.00 40 ARG A N 13
ATOM 21008 C CA . ARG A 1 40 ? 24.888 -0.875 3.416 1.00 0.00 40 ARG A CA 13
ATOM 21009 C C . ARG A 1 40 ? 25.183 -1.840 4.578 1.00 0.00 40 ARG A C 13
ATOM 21010 O O . ARG A 1 40 ? 26.253 -1.764 5.181 1.00 0.00 40 ARG A O 13
ATOM 21031 N N . SER A 1 41 ? 24.241 -2.728 4.909 1.00 0.00 41 SER A N 13
ATOM 21032 C CA . SER A 1 41 ? 24.324 -3.596 6.082 1.00 0.00 41 SER A CA 13
ATOM 21033 C C . SER A 1 41 ? 24.159 -5.069 5.713 1.00 0.00 41 SER A C 13
ATOM 21034 O O . SER A 1 41 ? 23.731 -5.415 4.608 1.00 0.00 41 SER A O 13
ATOM 21042 N N . GLN A 1 42 ? 24.474 -5.929 6.679 1.00 0.00 42 GLN A N 13
ATOM 21043 C CA . GLN A 1 42 ? 24.429 -7.380 6.572 1.00 0.00 42 GLN A CA 13
ATOM 21044 C C . GLN A 1 42 ? 23.438 -7.901 7.612 1.00 0.00 42 GLN A C 13
ATOM 21045 O O . GLN A 1 42 ? 23.524 -7.538 8.788 1.00 0.00 42 GLN A O 13
ATOM 21059 N N . TYR A 1 43 ? 22.556 -8.799 7.184 1.00 0.00 43 TYR A N 13
ATOM 21060 C CA . TYR A 1 43 ? 21.671 -9.580 8.030 1.00 0.00 43 TYR A CA 13
ATOM 21061 C C . TYR A 1 43 ? 21.956 -11.043 7.721 1.00 0.00 43 TYR A C 13
ATOM 21062 O O . TYR A 1 43 ? 22.045 -11.414 6.546 1.00 0.00 43 TYR A O 13
ATOM 21080 N N . SER A 1 44 ? 22.098 -11.858 8.762 1.00 0.00 44 SER A N 13
ATOM 21081 C CA . SER A 1 44 ? 22.469 -13.256 8.648 1.00 0.00 44 SER A CA 13
ATOM 21082 C C . SER A 1 44 ? 21.670 -14.052 9.679 1.00 0.00 44 SER A C 13
ATOM 21083 O O . SER A 1 44 ? 21.791 -13.812 10.881 1.00 0.00 44 SER A O 13
ATOM 21091 N N . ASP A 1 45 ? 20.850 -14.994 9.210 1.00 0.00 45 ASP A N 13
ATOM 21092 C CA . ASP A 1 45 ? 19.898 -15.789 9.990 1.00 0.00 45 ASP A CA 13
ATOM 21093 C C . ASP A 1 45 ? 19.116 -14.953 11.021 1.00 0.00 45 ASP A C 13
ATOM 21094 O O . ASP A 1 45 ? 18.947 -15.353 12.175 1.00 0.00 45 ASP A O 13
ATOM 21103 N N . ALA A 1 46 ? 18.668 -13.759 10.617 1.00 0.00 46 ALA A N 13
ATOM 21104 C CA . ALA A 1 46 ? 18.105 -12.739 11.492 1.00 0.00 46 ALA A CA 13
ATOM 21105 C C . ALA A 1 46 ? 16.660 -12.386 11.114 1.00 0.00 46 ALA A C 13
ATOM 21106 O O . ALA A 1 46 ? 16.185 -12.712 10.025 1.00 0.00 46 ALA A O 13
ATOM 21113 N N . ASN A 1 47 ? 15.962 -11.670 11.997 1.00 0.00 47 ASN A N 13
ATOM 21114 C CA . ASN A 1 47 ? 14.605 -11.174 11.767 1.00 0.00 47 ASN A CA 13
ATOM 21115 C C . ASN A 1 47 ? 14.542 -9.706 12.153 1.00 0.00 47 ASN A C 13
ATOM 21116 O O . ASN A 1 47 ? 15.175 -9.293 13.126 1.00 0.00 47 ASN A O 13
ATOM 21127 N N . VAL A 1 48 ? 13.771 -8.930 11.405 1.00 0.00 48 VAL A N 13
ATOM 21128 C CA . VAL A 1 48 ? 13.742 -7.478 11.499 1.00 0.00 48 VAL A CA 13
ATOM 21129 C C . VAL A 1 48 ? 12.293 -7.022 11.361 1.00 0.00 48 VAL A C 13
ATOM 21130 O O . VAL A 1 48 ? 11.618 -7.425 10.407 1.00 0.00 48 VAL A O 13
ATOM 21143 N N . LYS A 1 49 ? 11.831 -6.163 12.275 1.00 0.00 49 LYS A N 13
ATOM 21144 C CA . LYS A 1 49 ? 10.501 -5.568 12.204 1.00 0.00 49 LYS A CA 13
ATOM 21145 C C . LYS A 1 49 ? 10.620 -4.079 12.475 1.00 0.00 49 LYS A C 13
ATOM 21146 O O . LYS A 1 49 ? 11.132 -3.682 13.526 1.00 0.00 49 LYS A O 13
ATOM 21165 N N . LYS A 1 50 ? 10.118 -3.266 11.545 1.00 0.00 50 LYS A N 13
ATOM 21166 C CA . LYS A 1 50 ? 10.079 -1.807 11.598 1.00 0.00 50 LYS A CA 13
ATOM 21167 C C . LYS A 1 50 ? 11.348 -1.189 12.194 1.00 0.00 50 LYS A C 13
ATOM 21168 O O . LYS A 1 50 ? 11.268 -0.351 13.091 1.00 0.00 50 LYS A O 13
ATOM 21187 N N . SER A 1 51 ? 12.523 -1.622 11.738 1.00 0.00 51 SER A N 13
ATOM 21188 C CA . SER A 1 51 ? 13.792 -1.182 12.302 1.00 0.00 51 SER A CA 13
ATOM 21189 C C . SER A 1 51 ? 14.679 -0.651 11.186 1.00 0.00 51 SER A C 13
ATOM 21190 O O . SER A 1 51 ? 14.559 -1.087 10.042 1.00 0.00 51 SER A O 13
ATOM 21198 N N . VAL A 1 52 ? 15.554 0.299 11.508 1.00 0.00 52 VAL A N 13
ATOM 21199 C CA . VAL A 1 52 ? 16.321 1.056 10.525 1.00 0.00 52 VAL A CA 13
ATOM 21200 C C . VAL A 1 52 ? 17.788 0.771 10.819 1.00 0.00 52 VAL A C 13
ATOM 21201 O O . VAL A 1 52 ? 18.246 0.992 11.941 1.00 0.00 52 VAL A O 13
ATOM 21214 N N . THR A 1 53 ? 18.528 0.288 9.827 1.00 0.00 53 THR A N 13
ATOM 21215 C CA . THR A 1 53 ? 19.855 -0.237 10.011 1.00 0.00 53 THR A CA 13
ATOM 21216 C C . THR A 1 53 ? 20.757 0.382 8.943 1.00 0.00 53 THR A C 13
ATOM 21217 O O . THR A 1 53 ? 20.415 0.383 7.754 1.00 0.00 53 THR A O 13
ATOM 21228 N N . THR A 1 54 ? 21.905 0.898 9.378 1.00 0.00 54 THR A N 13
ATOM 21229 C CA . THR A 1 54 ? 22.872 1.580 8.542 1.00 0.00 54 THR A CA 13
ATOM 21230 C C . THR A 1 54 ? 24.264 1.089 8.945 1.00 0.00 54 THR A C 13
ATOM 21231 O O . THR A 1 54 ? 24.660 1.232 10.102 1.00 0.00 54 THR A O 13
ATOM 21242 N N . ASP A 1 55 ? 25.016 0.560 7.979 1.00 0.00 55 ASP A N 13
ATOM 21243 C CA . ASP A 1 55 ? 26.373 0.039 8.146 1.00 0.00 55 ASP A CA 13
ATOM 21244 C C . ASP A 1 55 ? 26.509 -0.952 9.318 1.00 0.00 55 ASP A C 13
ATOM 21245 O O . ASP A 1 55 ? 27.427 -0.830 10.130 1.00 0.00 55 ASP A O 13
ATOM 21254 N N . CYS A 1 56 ? 25.593 -1.924 9.439 1.00 0.00 56 CYS A N 13
ATOM 21255 C CA . CYS A 1 56 ? 25.547 -2.846 10.572 1.00 0.00 56 CYS A CA 13
ATOM 21256 C C . CYS A 1 56 ? 25.784 -4.291 10.132 1.00 0.00 56 CYS A C 13
ATOM 21257 O O . CYS A 1 56 ? 25.668 -4.611 8.946 1.00 0.00 56 CYS A O 13
ATOM 21264 N N . ASN A 1 57 ? 26.070 -5.181 11.090 1.00 0.00 57 ASN A N 13
ATOM 21265 C CA . ASN A 1 57 ? 26.242 -6.611 10.858 1.00 0.00 57 ASN A CA 13
ATOM 21266 C C . ASN A 1 57 ? 25.414 -7.290 11.929 1.00 0.00 57 ASN A C 13
ATOM 21267 O O . ASN A 1 57 ? 25.742 -7.174 13.106 1.00 0.00 57 ASN A O 13
ATOM 21278 N N . ILE A 1 58 ? 24.329 -7.948 11.548 1.00 0.00 58 ILE A N 13
ATOM 21279 C CA . ILE A 1 58 ? 23.333 -8.440 12.482 1.00 0.00 58 ILE A CA 13
ATOM 21280 C C . ILE A 1 58 ? 23.195 -9.932 12.213 1.00 0.00 58 ILE A C 13
ATOM 21281 O O . ILE A 1 58 ? 22.707 -10.332 11.154 1.00 0.00 58 ILE A O 13
ATOM 21297 N N . ASP A 1 59 ? 23.653 -10.756 13.157 1.00 0.00 59 ASP A N 13
ATOM 21298 C CA . ASP A 1 59 ? 23.791 -12.193 12.962 1.00 0.00 59 ASP A CA 13
ATOM 21299 C C . ASP A 1 59 ? 22.999 -12.924 14.040 1.00 0.00 59 ASP A C 13
ATOM 21300 O O . ASP A 1 59 ? 23.053 -12.525 15.202 1.00 0.00 59 ASP A O 13
ATOM 21309 N N . LYS A 1 60 ? 22.235 -13.958 13.673 1.00 0.00 60 LYS A N 13
ATOM 21310 C CA . LYS A 1 60 ? 21.368 -14.757 14.556 1.00 0.00 60 LYS A CA 13
ATOM 21311 C C . LYS A 1 60 ? 20.430 -13.924 15.449 1.00 0.00 60 LYS A C 13
ATOM 21312 O O . LYS A 1 60 ? 19.956 -14.428 16.471 1.00 0.00 60 LYS A O 13
ATOM 21331 N N . SER A 1 61 ? 20.143 -12.672 15.093 1.00 0.00 61 SER A N 13
ATOM 21332 C CA . SER A 1 61 ? 19.463 -11.731 15.978 1.00 0.00 61 SER A CA 13
ATOM 21333 C C . SER A 1 61 ? 18.036 -11.416 15.526 1.00 0.00 61 SER A C 13
ATOM 21334 O O . SER A 1 61 ? 17.646 -11.697 14.394 1.00 0.00 61 SER A O 13
ATOM 21342 N N . GLN A 1 62 ? 17.244 -10.837 16.427 1.00 0.00 62 GLN A N 13
ATOM 21343 C CA . GLN A 1 62 ? 15.849 -10.480 16.234 1.00 0.00 62 GLN A CA 13
ATOM 21344 C C . GLN A 1 62 ? 15.746 -9.013 16.645 1.00 0.00 62 GLN A C 13
ATOM 21345 O O . GLN A 1 62 ? 16.159 -8.649 17.749 1.00 0.00 62 GLN A O 13
ATOM 21359 N N . VAL A 1 63 ? 15.211 -8.173 15.766 1.00 0.00 63 VAL A N 13
ATOM 21360 C CA . VAL A 1 63 ? 15.257 -6.723 15.896 1.00 0.00 63 VAL A CA 13
ATOM 21361 C C . VAL A 1 63 ? 13.844 -6.164 15.706 1.00 0.00 63 VAL A C 13
ATOM 21362 O O . VAL A 1 63 ? 13.155 -6.562 14.765 1.00 0.00 63 VAL A O 13
ATOM 21375 N N . TYR A 1 64 ? 13.408 -5.252 16.583 1.00 0.00 64 TYR A N 13
ATOM 21376 C CA . TYR A 1 64 ? 12.036 -4.740 16.608 1.00 0.00 64 TYR A CA 13
ATOM 21377 C C . TYR A 1 64 ? 12.048 -3.249 16.967 1.00 0.00 64 TYR A C 13
ATOM 21378 O O . TYR A 1 64 ? 12.627 -2.895 17.993 1.00 0.00 64 TYR A O 13
ATOM 21396 N N . LEU A 1 65 ? 11.405 -2.368 16.184 1.00 0.00 65 LEU A N 13
ATOM 21397 C CA . LEU A 1 65 ? 11.345 -0.912 16.433 1.00 0.00 65 LEU A CA 13
ATOM 21398 C C . LEU A 1 65 ? 12.700 -0.288 16.844 1.00 0.00 65 LEU A C 13
ATOM 21399 O O . LEU A 1 65 ? 12.742 0.632 17.664 1.00 0.00 65 LEU A O 13
ATOM 21415 N N . THR A 1 66 ? 13.816 -0.775 16.303 1.00 0.00 66 THR A N 13
ATOM 21416 C CA . THR A 1 66 ? 15.164 -0.439 16.754 1.00 0.00 66 THR A CA 13
ATOM 21417 C C . THR A 1 66 ? 15.923 0.314 15.651 1.00 0.00 66 THR A C 13
ATOM 21418 O O . THR A 1 66 ? 15.575 0.243 14.469 1.00 0.00 66 THR A O 13
ATOM 21429 N N . THR A 1 67 ? 16.968 1.047 16.037 1.00 0.00 67 THR A N 13
ATOM 21430 C CA . THR A 1 67 ? 17.798 1.824 15.128 1.00 0.00 67 THR A CA 13
ATOM 21431 C C . THR A 1 67 ? 19.252 1.393 15.333 1.00 0.00 67 THR A C 13
ATOM 21432 O O . THR A 1 67 ? 19.745 1.410 16.463 1.00 0.00 67 THR A O 13
ATOM 21443 N N . CYS A 1 68 ? 19.934 1.019 14.250 1.00 0.00 68 CYS A N 13
ATOM 21444 C CA . CYS A 1 68 ? 21.300 0.524 14.259 1.00 0.00 68 CYS A CA 13
ATOM 21445 C C . CYS A 1 68 ? 22.129 1.405 13.335 1.00 0.00 68 CYS A C 13
ATOM 21446 O O . CYS A 1 68 ? 21.773 1.570 12.166 1.00 0.00 68 CYS A O 13
ATOM 21453 N N . THR A 1 69 ? 23.240 1.940 13.840 1.00 0.00 69 THR A N 13
ATOM 21454 C CA . THR A 1 69 ? 24.168 2.751 13.068 1.00 0.00 69 THR A CA 13
ATOM 21455 C C . THR A 1 69 ? 25.577 2.262 13.397 1.00 0.00 69 THR A C 13
ATOM 21456 O O . THR A 1 69 ? 25.987 2.308 14.559 1.00 0.00 69 THR A O 13
ATOM 21467 N N . GLY A 1 70 ? 26.317 1.770 12.401 1.00 0.00 70 GLY A N 13
ATOM 21468 C CA . GLY A 1 70 ? 27.715 1.380 12.559 1.00 0.00 70 GLY A CA 13
ATOM 21469 C C . GLY A 1 70 ? 27.926 0.346 13.669 1.00 0.00 70 GLY A C 13
ATOM 21470 O O . GLY A 1 70 ? 28.962 0.380 14.330 1.00 0.00 70 GLY A O 13
ATOM 21474 N N . SER A 1 71 ? 26.946 -0.528 13.914 1.00 0.00 71 SER A N 13
ATOM 21475 C CA . SER A 1 71 ? 26.914 -1.415 15.071 1.00 0.00 71 SER A CA 13
ATOM 21476 C C . SER A 1 71 ? 26.752 -2.873 14.642 1.00 0.00 71 SER A C 13
ATOM 21477 O O . SER A 1 71 ? 26.503 -3.173 13.475 1.00 0.00 71 SER A O 13
ATOM 21485 N N . GLN A 1 72 ? 26.917 -3.802 15.577 1.00 0.00 72 GLN A N 13
ATOM 21486 C CA . GLN A 1 72 ? 27.013 -5.215 15.283 1.00 0.00 72 GLN A CA 13
ATOM 21487 C C . GLN A 1 72 ? 26.244 -5.994 16.339 1.00 0.00 72 GLN A C 13
ATOM 21488 O O . GLN A 1 72 ? 26.457 -5.777 17.533 1.00 0.00 72 GLN A O 13
ATOM 21502 N N . TYR A 1 73 ? 25.369 -6.903 15.908 1.00 0.00 73 TYR A N 13
ATOM 21503 C CA . TYR A 1 73 ? 24.574 -7.744 16.800 1.00 0.00 73 TYR A CA 13
ATOM 21504 C C . TYR A 1 73 ? 24.925 -9.196 16.498 1.00 0.00 73 TYR A C 13
ATOM 21505 O O . TYR A 1 73 ? 25.059 -9.561 15.329 1.00 0.00 73 TYR A O 13
ATOM 21523 N N . ASN A 1 74 ? 25.039 -10.029 17.529 1.00 0.00 74 ASN A N 13
ATOM 21524 C CA . ASN A 1 74 ? 25.315 -11.453 17.388 1.00 0.00 74 ASN A CA 13
ATOM 21525 C C . ASN A 1 74 ? 24.484 -12.231 18.417 1.00 0.00 74 ASN A C 13
ATOM 21526 O O . ASN A 1 74 ? 24.798 -12.224 19.607 1.00 0.00 74 ASN A O 13
ATOM 21537 N N . GLY A 1 75 ? 23.430 -12.911 17.968 1.00 0.00 75 GLY A N 13
ATOM 21538 C CA . GLY A 1 75 ? 22.584 -13.747 18.810 1.00 0.00 75 GLY A CA 13
ATOM 21539 C C . GLY A 1 75 ? 21.811 -12.944 19.854 1.00 0.00 75 GLY A C 13
ATOM 21540 O O . GLY A 1 75 ? 21.801 -13.342 21.023 1.00 0.00 75 GLY A O 13
ATOM 21544 N N . ILE A 1 76 ? 21.196 -11.818 19.476 1.00 0.00 76 ILE A N 13
ATOM 21545 C CA . ILE A 1 76 ? 20.501 -10.943 20.423 1.00 0.00 76 ILE A CA 13
ATOM 21546 C C . ILE A 1 76 ? 19.045 -10.732 20.004 1.00 0.00 76 ILE A C 13
ATOM 21547 O O . ILE A 1 76 ? 18.708 -10.801 18.826 1.00 0.00 76 ILE A O 13
ATOM 21563 N N . TYR A 1 77 ? 18.199 -10.395 20.969 1.00 0.00 77 TYR A N 13
ATOM 21564 C CA . TYR A 1 77 ? 16.846 -9.922 20.770 1.00 0.00 77 TYR A CA 13
ATOM 21565 C C . TYR A 1 77 ? 16.889 -8.485 21.271 1.00 0.00 77 TYR A C 13
ATOM 21566 O O . TYR A 1 77 ? 17.334 -8.242 22.396 1.00 0.00 77 TYR A O 13
ATOM 21584 N N . ILE A 1 78 ? 16.475 -7.529 20.447 1.00 0.00 78 ILE A N 13
ATOM 21585 C CA . ILE A 1 78 ? 16.550 -6.118 20.783 1.00 0.00 78 ILE A CA 13
ATOM 21586 C C . ILE A 1 78 ? 15.266 -5.438 20.323 1.00 0.00 78 ILE A C 13
ATOM 21587 O O . ILE A 1 78 ? 14.849 -5.590 19.166 1.00 0.00 78 ILE A O 13
ATOM 21603 N N . ARG A 1 79 ? 14.630 -4.700 21.241 1.00 0.00 79 ARG A N 13
ATOM 21604 C CA . ARG A 1 79 ? 13.411 -3.966 20.940 1.00 0.00 79 ARG A CA 13
ATOM 21605 C C . ARG A 1 79 ? 13.514 -2.512 21.367 1.00 0.00 79 ARG A C 13
ATOM 21606 O O . ARG A 1 79 ? 14.080 -2.199 22.420 1.00 0.00 79 ARG A O 13
ATOM 21627 N N . SER A 1 80 ? 12.900 -1.634 20.578 1.00 0.00 80 SER A N 13
ATOM 21628 C CA . SER A 1 80 ? 12.686 -0.228 20.901 1.00 0.00 80 SER A CA 13
ATOM 21629 C C . SER A 1 80 ? 13.978 0.520 21.286 1.00 0.00 80 SER A C 13
ATOM 21630 O O . SER A 1 80 ? 13.915 1.487 22.047 1.00 0.00 80 SER A O 13
ATOM 21638 N N . SER A 1 81 ? 15.146 0.087 20.795 1.00 0.00 81 SER A N 13
ATOM 21639 C CA . SER A 1 81 ? 16.449 0.567 21.258 1.00 0.00 81 SER A CA 13
ATOM 21640 C C . SER A 1 81 ? 17.231 1.279 20.145 1.00 0.00 81 SER A C 13
ATOM 21641 O O . SER A 1 81 ? 16.822 1.280 18.982 1.00 0.00 81 SER A O 13
ATOM 21649 N N . THR A 1 82 ? 18.374 1.871 20.499 1.00 0.00 82 THR A N 13
ATOM 21650 C CA . THR A 1 82 ? 19.261 2.568 19.574 1.00 0.00 82 THR A CA 13
ATOM 21651 C C . THR A 1 82 ? 20.697 2.126 19.864 1.00 0.00 82 THR A C 13
ATOM 21652 O O . THR A 1 82 ? 21.111 2.068 21.025 1.00 0.00 82 THR A O 13
ATOM 21663 N N . THR A 1 83 ? 21.473 1.824 18.825 1.00 0.00 83 THR A N 13
ATOM 21664 C CA . THR A 1 83 ? 22.834 1.331 18.971 1.00 0.00 83 THR A CA 13
ATOM 21665 C C . THR A 1 83 ? 23.714 2.075 17.965 1.00 0.00 83 THR A C 13
ATOM 21666 O O . THR A 1 83 ? 23.396 2.092 16.769 1.00 0.00 83 THR A O 13
ATOM 21677 N N . THR A 1 84 ? 24.794 2.697 18.440 1.00 0.00 84 THR A N 13
ATOM 21678 C CA . THR A 1 84 ? 25.651 3.546 17.623 1.00 0.00 84 THR A CA 13
ATOM 21679 C C . THR A 1 84 ? 27.105 3.147 17.874 1.00 0.00 84 THR A C 13
ATOM 21680 O O . THR A 1 84 ? 27.578 3.224 19.007 1.00 0.00 84 THR A O 13
ATOM 21691 N N . GLY A 1 85 ? 27.831 2.731 16.835 1.00 0.00 85 GLY A N 13
ATOM 21692 C CA . GLY A 1 85 ? 29.233 2.360 16.955 1.00 0.00 85 GLY A CA 13
ATOM 21693 C C . GLY A 1 85 ? 29.481 1.301 18.028 1.00 0.00 85 GLY A C 13
ATOM 21694 O O . GLY A 1 85 ? 30.400 1.499 18.814 1.00 0.00 85 GLY A O 13
ATOM 21698 N N . THR A 1 86 ? 28.690 0.229 18.137 1.00 0.00 86 THR A N 13
ATOM 21699 C CA . THR A 1 86 ? 28.813 -0.714 19.253 1.00 0.00 86 THR A CA 13
ATOM 21700 C C . THR A 1 86 ? 28.637 -2.162 18.778 1.00 0.00 86 THR A C 13
ATOM 21701 O O . THR A 1 86 ? 27.913 -2.414 17.817 1.00 0.00 86 THR A O 13
ATOM 21712 N N . SER A 1 87 ? 29.264 -3.120 19.459 1.00 0.00 87 SER A N 13
ATOM 21713 C CA . SER A 1 87 ? 29.063 -4.548 19.246 1.00 0.00 87 SER A CA 13
ATOM 21714 C C . SER A 1 87 ? 28.316 -5.116 20.451 1.00 0.00 87 SER A C 13
ATOM 21715 O O . SER A 1 87 ? 28.524 -4.673 21.586 1.00 0.00 87 SER A O 13
ATOM 21723 N N . ILE A 1 88 ? 27.447 -6.098 20.203 1.00 0.00 88 ILE A N 13
ATOM 21724 C CA . ILE A 1 88 ? 26.574 -6.709 21.191 1.00 0.00 88 ILE A CA 13
ATOM 21725 C C . ILE A 1 88 ? 26.508 -8.201 20.852 1.00 0.00 88 ILE A C 13
ATOM 21726 O O . ILE A 1 88 ? 26.252 -8.566 19.700 1.00 0.00 88 ILE A O 13
ATOM 21742 N N . SER A 1 89 ? 26.709 -9.053 21.854 1.00 0.00 89 SER A N 13
ATOM 21743 C CA . SER A 1 89 ? 26.675 -10.505 21.731 1.00 0.00 89 SER A CA 13
ATOM 21744 C C . SER A 1 89 ? 25.927 -11.113 22.920 1.00 0.00 89 SER A C 13
ATOM 21745 O O . SER A 1 89 ? 25.684 -10.435 23.920 1.00 0.00 89 SER A O 13
ATOM 21753 N N . GLY A 1 90 ? 25.587 -12.400 22.823 1.00 0.00 90 GLY A N 13
ATOM 21754 C CA . GLY A 1 90 ? 25.072 -13.195 23.932 1.00 0.00 90 GLY A CA 13
ATOM 21755 C C . GLY A 1 90 ? 25.728 -14.577 23.876 1.00 0.00 90 GLY A C 13
ATOM 21756 O O . GLY A 1 90 ? 26.793 -14.739 24.477 1.00 0.00 90 GLY A O 13
ATOM 21760 N N . PRO A 1 91 ? 25.190 -15.546 23.111 1.00 0.00 91 PRO A N 13
ATOM 21761 C CA . PRO A 1 91 ? 23.888 -15.501 22.453 1.00 0.00 91 PRO A CA 13
ATOM 21762 C C . PRO A 1 91 ? 22.749 -15.620 23.484 1.00 0.00 91 PRO A C 13
ATOM 21763 O O . PRO A 1 91 ? 22.977 -15.961 24.647 1.00 0.00 91 PRO A O 13
ATOM 21774 N N . GLY A 1 92 ? 21.519 -15.325 23.057 1.00 0.00 92 GLY A N 13
ATOM 21775 C CA . GLY A 1 92 ? 20.354 -15.257 23.939 1.00 0.00 92 GLY A CA 13
ATOM 21776 C C . GLY A 1 92 ? 20.302 -13.929 24.701 1.00 0.00 92 GLY A C 13
ATOM 21777 O O . GLY A 1 92 ? 19.588 -13.813 25.700 1.00 0.00 92 GLY A O 13
ATOM 21781 N N . CYS A 1 93 ? 21.073 -12.934 24.249 1.00 0.00 93 CYS A N 13
ATOM 21782 C CA . CYS A 1 93 ? 21.049 -11.581 24.780 1.00 0.00 93 CYS A CA 13
ATOM 21783 C C . CYS A 1 93 ? 19.674 -10.973 24.510 1.00 0.00 93 CYS A C 13
ATOM 21784 O O . CYS A 1 93 ? 19.075 -11.236 23.468 1.00 0.00 93 CYS A O 13
ATOM 21791 N N . SER A 1 94 ? 19.189 -10.152 25.433 1.00 0.00 94 SER A N 13
ATOM 21792 C CA . SER A 1 94 ? 17.866 -9.558 25.415 1.00 0.00 94 SER A CA 13
ATOM 21793 C C . SER A 1 94 ? 18.013 -8.104 25.858 1.00 0.00 94 SER A C 13
ATOM 21794 O O . SER A 1 94 ? 18.607 -7.845 26.907 1.00 0.00 94 SER A O 13
ATOM 21802 N N . ILE A 1 95 ? 17.510 -7.162 25.055 1.00 0.00 95 ILE A N 13
ATOM 21803 C CA . ILE A 1 95 ? 17.661 -5.726 25.267 1.00 0.00 95 ILE A CA 13
ATOM 21804 C C . ILE A 1 95 ? 16.321 -5.058 24.958 1.00 0.00 95 ILE A C 13
ATOM 21805 O O . ILE A 1 95 ? 15.694 -5.368 23.938 1.00 0.00 95 ILE A O 13
ATOM 21821 N N . SER A 1 96 ? 15.923 -4.096 25.791 1.00 0.00 96 SER A N 13
ATOM 21822 C CA . SER A 1 96 ? 14.725 -3.303 25.575 1.00 0.00 96 SER A CA 13
ATOM 21823 C C . SER A 1 96 ? 14.992 -1.844 25.925 1.00 0.00 96 SER A C 13
ATOM 21824 O O . SER A 1 96 ? 15.663 -1.558 26.923 1.00 0.00 96 SER A O 13
ATOM 21832 N N . THR A 1 97 ? 14.418 -0.949 25.112 1.00 0.00 97 THR A N 13
ATOM 21833 C CA . THR A 1 97 ? 14.339 0.498 25.333 1.00 0.00 97 THR A CA 13
ATOM 21834 C C . THR A 1 97 ? 15.678 1.143 25.752 1.00 0.00 97 THR A C 13
ATOM 21835 O O . THR A 1 97 ? 15.703 2.103 26.527 1.00 0.00 97 THR A O 13
ATOM 21846 N N . CYS A 1 98 ? 16.801 0.628 25.241 1.00 0.00 98 CYS A N 13
ATOM 21847 C CA . CYS A 1 98 ? 18.140 1.037 25.644 1.00 0.00 98 CYS A CA 13
ATOM 21848 C C . CYS A 1 98 ? 18.783 1.924 24.571 1.00 0.00 98 CYS A C 13
ATOM 21849 O O . CYS A 1 98 ? 18.349 1.947 23.417 1.00 0.00 98 CYS A O 13
ATOM 21856 N N . THR A 1 99 ? 19.871 2.604 24.936 1.00 0.00 99 THR A N 13
ATOM 21857 C CA . THR A 1 99 ? 20.740 3.329 24.021 1.00 0.00 99 THR A CA 13
ATOM 21858 C C . THR A 1 99 ? 22.155 2.845 24.341 1.00 0.00 99 THR A C 13
ATOM 21859 O O . THR A 1 99 ? 22.524 2.817 25.519 1.00 0.00 99 THR A O 13
ATOM 21870 N N . ILE A 1 100 ? 22.930 2.413 23.345 1.00 0.00 100 ILE A N 13
ATOM 21871 C CA . ILE A 1 100 ? 24.211 1.737 23.571 1.00 0.00 100 ILE A CA 13
ATOM 21872 C C . ILE A 1 100 ? 25.229 2.316 22.586 1.00 0.00 100 ILE A C 13
ATOM 21873 O O . ILE A 1 100 ? 24.922 2.467 21.399 1.00 0.00 100 ILE A O 13
ATOM 21889 N N . THR A 1 101 ? 26.433 2.627 23.073 1.00 0.00 101 THR A N 13
ATOM 21890 C CA . THR A 1 101 ? 27.480 3.268 22.289 1.00 0.00 101 THR A CA 13
ATOM 21891 C C . THR A 1 101 ? 28.836 2.668 22.670 1.00 0.00 101 THR A C 13
ATOM 21892 O O . THR A 1 101 ? 29.138 2.553 23.857 1.00 0.00 101 THR A O 13
ATOM 21903 N N . ARG A 1 102 ? 29.673 2.327 21.679 1.00 0.00 102 ARG A N 13
ATOM 21904 C CA . ARG A 1 102 ? 31.070 1.907 21.830 1.00 0.00 102 ARG A CA 13
ATOM 21905 C C . ARG A 1 102 ? 31.328 0.904 22.968 1.00 0.00 102 ARG A C 13
ATOM 21906 O O . ARG A 1 102 ? 32.352 0.977 23.648 1.00 0.00 102 ARG A O 13
ATOM 21927 N N . GLY A 1 103 ? 30.411 -0.040 23.176 1.00 0.00 103 GLY A N 13
ATOM 21928 C CA . GLY A 1 103 ? 30.556 -1.110 24.152 1.00 0.00 103 GLY A CA 13
ATOM 21929 C C . GLY A 1 103 ? 30.020 -0.744 25.535 1.00 0.00 103 GLY A C 13
ATOM 21930 O O . GLY A 1 103 ? 30.282 -1.481 26.486 1.00 0.00 103 GLY A O 13
ATOM 21934 N N . VAL A 1 104 ? 29.280 0.361 25.673 1.00 0.00 104 VAL A N 13
ATOM 21935 C CA . VAL A 1 104 ? 28.745 0.840 26.944 1.00 0.00 104 VAL A CA 13
ATOM 21936 C C . VAL A 1 104 ? 27.250 1.123 26.747 1.00 0.00 104 VAL A C 13
ATOM 21937 O O . VAL A 1 104 ? 26.865 1.892 25.862 1.00 0.00 104 VAL A O 13
ATOM 21950 N N . ALA A 1 105 ? 26.398 0.483 27.555 1.00 0.00 105 ALA A N 13
ATOM 21951 C CA . ALA A 1 105 ? 24.978 0.807 27.619 1.00 0.00 105 ALA A CA 13
ATOM 21952 C C . ALA A 1 105 ? 24.793 2.086 28.440 1.00 0.00 105 ALA A C 13
ATOM 21953 O O . ALA A 1 105 ? 25.475 2.284 29.449 1.00 0.00 105 ALA A O 13
ATOM 21960 N N . THR A 1 106 ? 23.856 2.939 28.029 1.00 0.00 106 THR A N 13
ATOM 21961 C CA . THR A 1 106 ? 23.506 4.151 28.764 1.00 0.00 106 THR A CA 13
ATOM 21962 C C . THR A 1 106 ? 22.800 3.729 30.067 1.00 0.00 106 THR A C 13
ATOM 21963 O O . THR A 1 106 ? 21.883 2.906 30.005 1.00 0.00 106 THR A O 13
ATOM 21974 N N . PRO A 1 107 ? 23.159 4.285 31.240 1.00 0.00 107 PRO A N 13
ATOM 21975 C CA . PRO A 1 107 ? 22.602 3.886 32.535 1.00 0.00 107 PRO A CA 13
ATOM 21976 C C . PRO A 1 107 ? 21.190 4.445 32.805 1.00 0.00 107 PRO A C 13
ATOM 21977 O O . PRO A 1 107 ? 20.759 4.525 33.958 1.00 0.00 107 PRO A O 13
ATOM 21988 N N . ALA A 1 108 ? 20.474 4.869 31.761 1.00 0.00 108 ALA A N 13
ATOM 21989 C CA . ALA A 1 108 ? 19.109 5.368 31.860 1.00 0.00 108 ALA A CA 13
ATOM 21990 C C . ALA A 1 108 ? 18.199 4.233 32.332 1.00 0.00 108 ALA A C 13
ATOM 21991 O O . ALA A 1 108 ? 18.348 3.096 31.881 1.00 0.00 108 ALA A O 13
ATOM 21998 N N . ALA A 1 109 ? 17.215 4.550 33.177 1.00 0.00 109 ALA A N 13
ATOM 21999 C CA . ALA A 1 109 ? 16.277 3.568 33.718 1.00 0.00 109 ALA A CA 13
ATOM 22000 C C . ALA A 1 109 ? 15.440 2.883 32.626 1.00 0.00 109 ALA A C 13
ATOM 22001 O O . ALA A 1 109 ? 14.900 1.801 32.862 1.00 0.00 109 ALA A O 13
ATOM 22008 N N . ALA A 1 110 ? 15.324 3.497 31.440 1.00 0.00 110 ALA A N 13
ATOM 22009 C CA . ALA A 1 110 ? 14.621 2.903 30.308 1.00 0.00 110 ALA A CA 13
ATOM 22010 C C . ALA A 1 110 ? 15.384 1.702 29.735 1.00 0.00 110 ALA A C 13
ATOM 22011 O O . ALA A 1 110 ? 14.753 0.797 29.189 1.00 0.00 110 ALA A O 13
ATOM 22018 N N . CYS A 1 111 ? 16.714 1.664 29.863 1.00 0.00 111 CYS A N 13
ATOM 22019 C CA . CYS A 1 111 ? 17.500 0.545 29.373 1.00 0.00 111 CYS A CA 13
ATOM 22020 C C . CYS A 1 111 ? 17.226 -0.681 30.245 1.00 0.00 111 CYS A C 13
ATOM 22021 O O . CYS A 1 111 ? 17.305 -0.604 31.475 1.00 0.00 111 CYS A O 13
ATOM 22028 N N . LYS A 1 112 ? 16.979 -1.822 29.604 1.00 0.00 112 LYS A N 13
ATOM 22029 C CA . LYS A 1 112 ? 16.907 -3.139 30.230 1.00 0.00 112 LYS A CA 13
ATOM 22030 C C . LYS A 1 112 ? 17.774 -4.049 29.374 1.00 0.00 112 LYS A C 13
ATOM 22031 O O . LYS A 1 112 ? 17.702 -3.978 28.145 1.00 0.00 112 LYS A O 13
ATOM 22050 N N . ILE A 1 113 ? 18.598 -4.875 30.011 1.00 0.00 113 ILE A N 13
ATOM 22051 C CA . ILE A 1 113 ? 19.576 -5.742 29.374 1.00 0.00 113 ILE A CA 13
ATOM 22052 C C . ILE A 1 113 ? 19.659 -7.033 30.193 1.00 0.00 113 ILE A C 13
ATOM 22053 O O . ILE A 1 113 ? 19.559 -6.987 31.424 1.00 0.00 113 ILE A O 13
ATOM 22069 N N . SER A 1 114 ? 19.816 -8.191 29.548 1.00 0.00 114 SER A N 13
ATOM 22070 C CA . SER A 1 114 ? 20.013 -9.480 30.210 1.00 0.00 114 SER A CA 13
ATOM 22071 C C . SER A 1 114 ? 20.691 -10.451 29.242 1.00 0.00 114 SER A C 13
ATOM 22072 O O . SER A 1 114 ? 20.369 -10.463 28.053 1.00 0.00 114 SER A O 13
ATOM 22080 N N . GLY A 1 115 ? 21.606 -11.280 29.753 1.00 0.00 115 GLY A N 13
ATOM 22081 C CA . GLY A 1 115 ? 22.268 -12.331 28.983 1.00 0.00 115 GLY A CA 13
ATOM 22082 C C . GLY A 1 115 ? 23.193 -11.792 27.890 1.00 0.00 115 GLY A C 13
ATOM 22083 O O . GLY A 1 115 ? 23.396 -12.475 26.885 1.00 0.00 115 GLY A O 13
ATOM 22087 N N . CYS A 1 116 ? 23.727 -10.575 28.051 1.00 0.00 116 CYS A N 13
ATOM 22088 C CA . CYS A 1 116 ? 24.460 -9.870 27.005 1.00 0.00 116 CYS A CA 13
ATOM 22089 C C . CYS A 1 116 ? 25.918 -9.634 27.388 1.00 0.00 116 CYS A C 13
ATOM 22090 O O . CYS A 1 116 ? 26.274 -9.586 28.570 1.00 0.00 116 CYS A O 13
ATOM 22097 N N . SER A 1 117 ? 26.725 -9.396 26.359 1.00 0.00 117 SER A N 13
ATOM 22098 C CA . SER A 1 117 ? 28.102 -8.934 26.413 1.00 0.00 117 SER A CA 13
ATOM 22099 C C . SER A 1 117 ? 28.212 -7.791 25.398 1.00 0.00 117 SER A C 13
ATOM 22100 O O . SER A 1 117 ? 27.489 -7.782 24.396 1.00 0.00 117 SER A O 13
ATOM 22108 N N . LEU A 1 118 ? 29.096 -6.825 25.652 1.00 0.00 118 LEU A N 13
ATOM 22109 C CA . LEU A 1 118 ? 29.236 -5.611 24.850 1.00 0.00 118 LEU A CA 13
ATOM 22110 C C . LEU A 1 118 ? 30.704 -5.432 24.471 1.00 0.00 118 LEU A C 13
ATOM 22111 O O . LEU A 1 118 ? 31.596 -5.837 25.222 1.00 0.00 118 LEU A O 13
ATOM 22127 N N . SER A 1 119 ? 30.948 -4.789 23.333 1.00 0.00 119 SER A N 13
ATOM 22128 C CA . SER A 1 119 ? 32.282 -4.538 22.800 1.00 0.00 119 SER A CA 13
ATOM 22129 C C . SER A 1 119 ? 32.242 -3.315 21.873 1.00 0.00 119 SER A C 13
ATOM 22130 O O . SER A 1 119 ? 31.169 -2.815 21.529 1.00 0.00 119 SER A O 13
ATOM 22138 N N . ALA A 1 120 ? 33.414 -2.790 21.510 1.00 0.00 120 ALA A N 13
ATOM 22139 C CA . ALA A 1 120 ? 33.537 -1.617 20.652 1.00 0.00 120 ALA A CA 13
ATOM 22140 C C . ALA A 1 120 ? 33.243 -1.953 19.179 1.00 0.00 120 ALA A C 13
ATOM 22141 O O . ALA A 1 120 ? 32.954 -3.098 18.815 1.00 0.00 120 ALA A O 13
ATOM 22148 N N . MET A 1 121 ? 33.361 -0.933 18.330 1.00 0.00 121 MET A N 13
ATOM 22149 C CA . MET A 1 121 ? 33.349 -0.974 16.874 1.00 0.00 121 MET A CA 13
ATOM 22150 C C . MET A 1 121 ? 34.355 0.087 16.448 1.00 0.00 121 MET A C 13
ATOM 22151 O O . MET A 1 121 ? 35.120 -0.154 15.493 1.00 0.00 121 MET A O 13
ATOM 22166 N N . ASP A 1 1 ? 0.412 -2.357 -5.519 1.00 0.00 1 ASP A N 14
ATOM 22167 C CA . ASP A 1 1 ? 1.162 -3.563 -5.935 1.00 0.00 1 ASP A CA 14
ATOM 22168 C C . ASP A 1 1 ? 2.654 -3.387 -5.647 1.00 0.00 1 ASP A C 14
ATOM 22169 O O . ASP A 1 1 ? 3.270 -2.422 -6.108 1.00 0.00 1 ASP A O 14
ATOM 22180 N N . GLY A 1 2 ? 3.243 -4.304 -4.876 1.00 0.00 2 GLY A N 14
ATOM 22181 C CA . GLY A 1 2 ? 4.651 -4.285 -4.498 1.00 0.00 2 GLY A CA 14
ATOM 22182 C C . GLY A 1 2 ? 4.970 -5.471 -3.591 1.00 0.00 2 GLY A C 14
ATOM 22183 O O . GLY A 1 2 ? 4.081 -6.267 -3.267 1.00 0.00 2 GLY A O 14
ATOM 22187 N N . THR A 1 3 ? 6.230 -5.581 -3.175 1.00 0.00 3 THR A N 14
ATOM 22188 C CA . THR A 1 3 ? 6.740 -6.664 -2.338 1.00 0.00 3 THR A CA 14
ATOM 22189 C C . THR A 1 3 ? 7.755 -6.065 -1.365 1.00 0.00 3 THR A C 14
ATOM 22190 O O . THR A 1 3 ? 7.521 -6.076 -0.157 1.00 0.00 3 THR A O 14
ATOM 22201 N N . CYS A 1 4 ? 8.821 -5.450 -1.883 1.00 0.00 4 CYS A N 14
ATOM 22202 C CA . CYS A 1 4 ? 9.822 -4.723 -1.118 1.00 0.00 4 CYS A CA 14
ATOM 22203 C C . CYS A 1 4 ? 10.394 -3.621 -2.010 1.00 0.00 4 CYS A C 14
ATOM 22204 O O . CYS A 1 4 ? 10.464 -3.788 -3.231 1.00 0.00 4 CYS A O 14
ATOM 22211 N N . VAL A 1 5 ? 10.849 -2.522 -1.413 1.00 0.00 5 VAL A N 14
ATOM 22212 C CA . VAL A 1 5 ? 11.475 -1.414 -2.125 1.00 0.00 5 VAL A CA 14
ATOM 22213 C C . VAL A 1 5 ? 12.983 -1.702 -2.145 1.00 0.00 5 VAL A C 14
ATOM 22214 O O . VAL A 1 5 ? 13.768 -1.101 -1.406 1.00 0.00 5 VAL A O 14
ATOM 22227 N N . ASN A 1 6 ? 13.381 -2.709 -2.929 1.00 0.00 6 ASN A N 14
ATOM 22228 C CA . ASN A 1 6 ? 14.785 -3.073 -3.085 1.00 0.00 6 ASN A CA 14
ATOM 22229 C C . ASN A 1 6 ? 15.472 -2.084 -4.033 1.00 0.00 6 ASN A C 14
ATOM 22230 O O . ASN A 1 6 ? 14.944 -1.783 -5.107 1.00 0.00 6 ASN A O 14
ATOM 22241 N N . THR A 1 7 ? 16.668 -1.641 -3.662 1.00 0.00 7 THR A N 14
ATOM 22242 C CA . THR A 1 7 ? 17.595 -0.855 -4.453 1.00 0.00 7 THR A CA 14
ATOM 22243 C C . THR A 1 7 ? 18.957 -1.554 -4.342 1.00 0.00 7 THR A C 14
ATOM 22244 O O . THR A 1 7 ? 19.718 -1.324 -3.401 1.00 0.00 7 THR A O 14
ATOM 22255 N N . ASN A 1 8 ? 19.246 -2.437 -5.302 1.00 0.00 8 ASN A N 14
ATOM 22256 C CA . ASN A 1 8 ? 20.486 -3.212 -5.460 1.00 0.00 8 ASN A CA 14
ATOM 22257 C C . ASN A 1 8 ? 20.933 -4.032 -4.234 1.00 0.00 8 ASN A C 14
ATOM 22258 O O . ASN A 1 8 ? 22.099 -4.419 -4.148 1.00 0.00 8 ASN A O 14
ATOM 22269 N N . SER A 1 9 ? 20.055 -4.307 -3.268 1.00 0.00 9 SER A N 14
ATOM 22270 C CA . SER A 1 9 ? 20.357 -5.238 -2.185 1.00 0.00 9 SER A CA 14
ATOM 22271 C C . SER A 1 9 ? 20.318 -6.673 -2.692 1.00 0.00 9 SER A C 14
ATOM 22272 O O . SER A 1 9 ? 19.660 -6.983 -3.693 1.00 0.00 9 SER A O 14
ATOM 22280 N N . GLN A 1 10 ? 20.978 -7.548 -1.938 1.00 0.00 10 GLN A N 14
ATOM 22281 C CA . GLN A 1 10 ? 20.941 -8.985 -2.115 1.00 0.00 10 GLN A CA 14
ATOM 22282 C C . GLN A 1 10 ? 20.034 -9.541 -1.024 1.00 0.00 10 GLN A C 14
ATOM 22283 O O . GLN A 1 10 ? 20.170 -9.186 0.148 1.00 0.00 10 GLN A O 14
ATOM 22297 N N . ILE A 1 11 ? 19.147 -10.444 -1.429 1.00 0.00 11 ILE A N 14
ATOM 22298 C CA . ILE A 1 11 ? 18.208 -11.171 -0.586 1.00 0.00 11 ILE A CA 14
ATOM 22299 C C . ILE A 1 11 ? 18.286 -12.611 -1.091 1.00 0.00 11 ILE A C 14
ATOM 22300 O O . ILE A 1 11 ? 18.070 -12.836 -2.287 1.00 0.00 11 ILE A O 14
ATOM 22316 N N . THR A 1 12 ? 18.668 -13.565 -0.237 1.00 0.00 12 THR A N 14
ATOM 22317 C CA . THR A 1 12 ? 18.800 -14.954 -0.693 1.00 0.00 12 THR A CA 14
ATOM 22318 C C . THR A 1 12 ? 17.428 -15.555 -1.037 1.00 0.00 12 THR A C 14
ATOM 22319 O O . THR A 1 12 ? 16.383 -15.006 -0.676 1.00 0.00 12 THR A O 14
ATOM 22330 N N . ALA A 1 13 ? 17.427 -16.721 -1.695 1.00 0.00 13 ALA A N 14
ATOM 22331 C CA . ALA A 1 13 ? 16.220 -17.417 -2.136 1.00 0.00 13 ALA A CA 14
ATOM 22332 C C . ALA A 1 13 ? 15.239 -17.726 -0.995 1.00 0.00 13 ALA A C 14
ATOM 22333 O O . ALA A 1 13 ? 14.038 -17.822 -1.249 1.00 0.00 13 ALA A O 14
ATOM 22340 N N . ASN A 1 14 ? 15.734 -17.889 0.241 1.00 0.00 14 ASN A N 14
ATOM 22341 C CA . ASN A 1 14 ? 14.891 -18.210 1.402 1.00 0.00 14 ASN A CA 14
ATOM 22342 C C . ASN A 1 14 ? 14.721 -17.016 2.345 1.00 0.00 14 ASN A C 14
ATOM 22343 O O . ASN A 1 14 ? 13.836 -17.032 3.204 1.00 0.00 14 ASN A O 14
ATOM 22354 N N . SER A 1 15 ? 15.538 -15.972 2.186 1.00 0.00 15 SER A N 14
ATOM 22355 C CA . SER A 1 15 ? 15.332 -14.705 2.868 1.00 0.00 15 SER A CA 14
ATOM 22356 C C . SER A 1 15 ? 14.017 -14.068 2.406 1.00 0.00 15 SER A C 14
ATOM 22357 O O . SER A 1 15 ? 13.469 -14.423 1.358 1.00 0.00 15 SER A O 14
ATOM 22365 N N . GLN A 1 16 ? 13.524 -13.094 3.171 1.00 0.00 16 GLN A N 14
ATOM 22366 C CA . GLN A 1 16 ? 12.258 -12.424 2.928 1.00 0.00 16 GLN A CA 14
ATOM 22367 C C . GLN A 1 16 ? 12.497 -10.920 3.041 1.00 0.00 16 GLN A C 14
ATOM 22368 O O . GLN A 1 16 ? 13.233 -10.469 3.922 1.00 0.00 16 GLN A O 14
ATOM 22382 N N . CYS A 1 17 ? 11.844 -10.151 2.175 1.00 0.00 17 CYS A N 14
ATOM 22383 C CA . CYS A 1 17 ? 11.824 -8.698 2.198 1.00 0.00 17 CYS A CA 14
ATOM 22384 C C . CYS A 1 17 ? 10.366 -8.330 1.918 1.00 0.00 17 CYS A C 14
ATOM 22385 O O . CYS A 1 17 ? 9.855 -8.685 0.853 1.00 0.00 17 CYS A O 14
ATOM 22392 N N . VAL A 1 18 ? 9.676 -7.693 2.872 1.00 0.00 18 VAL A N 14
ATOM 22393 C CA . VAL A 1 18 ? 8.226 -7.484 2.797 1.00 0.00 18 VAL A CA 14
ATOM 22394 C C . VAL A 1 18 ? 7.904 -6.096 3.358 1.00 0.00 18 VAL A C 14
ATOM 22395 O O . VAL A 1 18 ? 8.181 -5.835 4.527 1.00 0.00 18 VAL A O 14
ATOM 22408 N N . LYS A 1 19 ? 7.344 -5.203 2.528 1.00 0.00 19 LYS A N 14
ATOM 22409 C CA . LYS A 1 19 ? 7.055 -3.777 2.783 1.00 0.00 19 LYS A CA 14
ATOM 22410 C C . LYS A 1 19 ? 8.296 -2.908 3.027 1.00 0.00 19 LYS A C 14
ATOM 22411 O O . LYS A 1 19 ? 8.240 -1.699 2.797 1.00 0.00 19 LYS A O 14
ATOM 22430 N N . SER A 1 20 ? 9.383 -3.499 3.503 1.00 0.00 20 SER A N 14
ATOM 22431 C CA . SER A 1 20 ? 10.645 -2.864 3.817 1.00 0.00 20 SER A CA 14
ATOM 22432 C C . SER A 1 20 ? 11.284 -2.150 2.621 1.00 0.00 20 SER A C 14
ATOM 22433 O O . SER A 1 20 ? 10.886 -2.332 1.466 1.00 0.00 20 SER A O 14
ATOM 22441 N N . THR A 1 21 ? 12.334 -1.385 2.910 1.00 0.00 21 THR A N 14
ATOM 22442 C CA . THR A 1 21 ? 13.167 -0.712 1.925 1.00 0.00 21 THR A CA 14
ATOM 22443 C C . THR A 1 21 ? 14.594 -1.193 2.171 1.00 0.00 21 THR A C 14
ATOM 22444 O O . THR A 1 21 ? 15.016 -1.305 3.324 1.00 0.00 21 THR A O 14
ATOM 22455 N N . ALA A 1 22 ? 15.338 -1.499 1.112 1.00 0.00 22 ALA A N 14
ATOM 22456 C CA . ALA A 1 22 ? 16.649 -2.105 1.238 1.00 0.00 22 ALA A CA 14
ATOM 22457 C C . ALA A 1 22 ? 17.579 -1.457 0.230 1.00 0.00 22 ALA A C 14
ATOM 22458 O O . ALA A 1 22 ? 17.348 -1.578 -0.972 1.00 0.00 22 ALA A O 14
ATOM 22465 N N . THR A 1 23 ? 18.624 -0.792 0.713 1.00 0.00 23 THR A N 14
ATOM 22466 C CA . THR A 1 23 ? 19.583 -0.082 -0.122 1.00 0.00 23 THR A CA 14
ATOM 22467 C C . THR A 1 23 ? 20.943 -0.779 -0.011 1.00 0.00 23 THR A C 14
ATOM 22468 O O . THR A 1 23 ? 21.641 -0.639 0.994 1.00 0.00 23 THR A O 14
ATOM 22479 N N . ASN A 1 24 ? 21.316 -1.525 -1.057 1.00 0.00 24 ASN A N 14
ATOM 22480 C CA . ASN A 1 24 ? 22.536 -2.324 -1.182 1.00 0.00 24 ASN A CA 14
ATOM 22481 C C . ASN A 1 24 ? 22.862 -3.125 0.094 1.00 0.00 24 ASN A C 14
ATOM 22482 O O . ASN A 1 24 ? 24.008 -3.157 0.544 1.00 0.00 24 ASN A O 14
ATOM 22493 N N . CYS A 1 25 ? 21.849 -3.728 0.718 1.00 0.00 25 CYS A N 14
ATOM 22494 C CA . CYS A 1 25 ? 22.004 -4.556 1.907 1.00 0.00 25 CYS A CA 14
ATOM 22495 C C . CYS A 1 25 ? 22.381 -5.970 1.461 1.00 0.00 25 CYS A C 14
ATOM 22496 O O . CYS A 1 25 ? 22.290 -6.297 0.273 1.00 0.00 25 CYS A O 14
ATOM 22503 N N . TYR A 1 26 ? 22.715 -6.834 2.414 1.00 0.00 26 TYR A N 14
ATOM 22504 C CA . TYR A 1 26 ? 23.020 -8.234 2.168 1.00 0.00 26 TYR A CA 14
ATOM 22505 C C . TYR A 1 26 ? 22.225 -9.019 3.202 1.00 0.00 26 TYR A C 14
ATOM 22506 O O . TYR A 1 26 ? 22.410 -8.823 4.403 1.00 0.00 26 TYR A O 14
ATOM 22524 N N . ILE A 1 27 ? 21.305 -9.860 2.740 1.00 0.00 27 ILE A N 14
ATOM 22525 C CA . ILE A 1 27 ? 20.305 -10.518 3.566 1.00 0.00 27 ILE A CA 14
ATOM 22526 C C . ILE A 1 27 ? 20.413 -12.009 3.253 1.00 0.00 27 ILE A C 14
ATOM 22527 O O . ILE A 1 27 ? 20.095 -12.427 2.136 1.00 0.00 27 ILE A O 14
ATOM 22543 N N . ASP A 1 28 ? 20.905 -12.788 4.218 1.00 0.00 28 ASP A N 14
ATOM 22544 C CA . ASP A 1 28 ? 21.155 -14.221 4.108 1.00 0.00 28 ASP A CA 14
ATOM 22545 C C . ASP A 1 28 ? 20.318 -14.944 5.156 1.00 0.00 28 ASP A C 14
ATOM 22546 O O . ASP A 1 28 ? 20.420 -14.638 6.344 1.00 0.00 28 ASP A O 14
ATOM 22555 N N . ASN A 1 29 ? 19.483 -15.883 4.712 1.00 0.00 29 ASN A N 14
ATOM 22556 C CA . ASN A 1 29 ? 18.431 -16.569 5.473 1.00 0.00 29 ASN A CA 14
ATOM 22557 C C . ASN A 1 29 ? 17.674 -15.656 6.457 1.00 0.00 29 ASN A C 14
ATOM 22558 O O . ASN A 1 29 ? 17.265 -16.099 7.533 1.00 0.00 29 ASN A O 14
ATOM 22569 N N . SER A 1 30 ? 17.497 -14.378 6.111 1.00 0.00 30 SER A N 14
ATOM 22570 C CA . SER A 1 30 ? 17.003 -13.353 7.019 1.00 0.00 30 SER A CA 14
ATOM 22571 C C . SER A 1 30 ? 15.687 -12.758 6.525 1.00 0.00 30 SER A C 14
ATOM 22572 O O . SER A 1 30 ? 15.360 -12.842 5.343 1.00 0.00 30 SER A O 14
ATOM 22580 N N . GLN A 1 31 ? 14.921 -12.152 7.433 1.00 0.00 31 GLN A N 14
ATOM 22581 C CA . GLN A 1 31 ? 13.570 -11.672 7.169 1.00 0.00 31 GLN A CA 14
ATOM 22582 C C . GLN A 1 31 ? 13.518 -10.196 7.560 1.00 0.00 31 GLN A C 14
ATOM 22583 O O . GLN A 1 31 ? 13.462 -9.866 8.745 1.00 0.00 31 GLN A O 14
ATOM 22597 N N . LEU A 1 32 ? 13.593 -9.318 6.558 1.00 0.00 32 LEU A N 14
ATOM 22598 C CA . LEU A 1 32 ? 13.511 -7.868 6.704 1.00 0.00 32 LEU A CA 14
ATOM 22599 C C . LEU A 1 32 ? 12.062 -7.478 6.424 1.00 0.00 32 LEU A C 14
ATOM 22600 O O . LEU A 1 32 ? 11.698 -7.270 5.262 1.00 0.00 32 LEU A O 14
ATOM 22616 N N . VAL A 1 33 ? 11.212 -7.373 7.446 1.00 0.00 33 VAL A N 14
ATOM 22617 C CA . VAL A 1 33 ? 9.772 -7.234 7.221 1.00 0.00 33 VAL A CA 14
ATOM 22618 C C . VAL A 1 33 ? 9.181 -6.052 7.995 1.00 0.00 33 VAL A C 14
ATOM 22619 O O . VAL A 1 33 ? 9.880 -5.378 8.760 1.00 0.00 33 VAL A O 14
ATOM 22632 N N . ASP A 1 34 ? 7.877 -5.820 7.801 1.00 0.00 34 ASP A N 14
ATOM 22633 C CA . ASP A 1 34 ? 7.070 -4.865 8.561 1.00 0.00 34 ASP A CA 14
ATOM 22634 C C . ASP A 1 34 ? 7.652 -3.451 8.462 1.00 0.00 34 ASP A C 14
ATOM 22635 O O . ASP A 1 34 ? 7.914 -2.795 9.463 1.00 0.00 34 ASP A O 14
ATOM 22644 N N . THR A 1 35 ? 7.906 -2.998 7.233 1.00 0.00 35 THR A N 14
ATOM 22645 C CA . THR A 1 35 ? 8.559 -1.746 6.904 1.00 0.00 35 THR A CA 14
ATOM 22646 C C . THR A 1 35 ? 9.853 -1.460 7.688 1.00 0.00 35 THR A C 14
ATOM 22647 O O . THR A 1 35 ? 10.040 -0.380 8.258 1.00 0.00 35 THR A O 14
ATOM 22658 N N . SER A 1 36 ? 10.746 -2.445 7.760 1.00 0.00 36 SER A N 14
ATOM 22659 C CA . SER A 1 36 ? 12.096 -2.208 8.229 1.00 0.00 36 SER A CA 14
ATOM 22660 C C . SER A 1 36 ? 12.823 -1.495 7.080 1.00 0.00 36 SER A C 14
ATOM 22661 O O . SER A 1 36 ? 12.358 -1.492 5.935 1.00 0.00 36 SER A O 14
ATOM 22669 N N . ILE A 1 37 ? 13.955 -0.860 7.348 1.00 0.00 37 ILE A N 14
ATOM 22670 C CA . ILE A 1 37 ? 14.676 -0.084 6.351 1.00 0.00 37 ILE A CA 14
ATOM 22671 C C . ILE A 1 37 ? 16.170 -0.352 6.574 1.00 0.00 37 ILE A C 14
ATOM 22672 O O . ILE A 1 37 ? 16.635 -0.273 7.712 1.00 0.00 37 ILE A O 14
ATOM 22688 N N . CYS A 1 38 ? 16.936 -0.667 5.524 1.00 0.00 38 CYS A N 14
ATOM 22689 C CA . CYS A 1 38 ? 18.361 -0.950 5.662 1.00 0.00 38 CYS A CA 14
ATOM 22690 C C . CYS A 1 38 ? 19.162 -0.218 4.594 1.00 0.00 38 CYS A C 14
ATOM 22691 O O . CYS A 1 38 ? 18.677 0.006 3.481 1.00 0.00 38 CYS A O 14
ATOM 22698 N N . THR A 1 39 ? 20.412 0.101 4.933 1.00 0.00 39 THR A N 14
ATOM 22699 C CA . THR A 1 39 ? 21.388 0.704 4.046 1.00 0.00 39 THR A CA 14
ATOM 22700 C C . THR A 1 39 ? 22.718 0.007 4.329 1.00 0.00 39 THR A C 14
ATOM 22701 O O . THR A 1 39 ? 23.257 0.140 5.425 1.00 0.00 39 THR A O 14
ATOM 22712 N N . ARG A 1 40 ? 23.242 -0.747 3.358 1.00 0.00 40 ARG A N 14
ATOM 22713 C CA . ARG A 1 40 ? 24.548 -1.421 3.401 1.00 0.00 40 ARG A CA 14
ATOM 22714 C C . ARG A 1 40 ? 24.759 -2.381 4.584 1.00 0.00 40 ARG A C 14
ATOM 22715 O O . ARG A 1 40 ? 25.896 -2.789 4.824 1.00 0.00 40 ARG A O 14
ATOM 22736 N N . SER A 1 41 ? 23.716 -2.770 5.318 1.00 0.00 41 SER A N 14
ATOM 22737 C CA . SER A 1 41 ? 23.866 -3.674 6.454 1.00 0.00 41 SER A CA 14
ATOM 22738 C C . SER A 1 41 ? 23.867 -5.127 5.979 1.00 0.00 41 SER A C 14
ATOM 22739 O O . SER A 1 41 ? 23.294 -5.460 4.935 1.00 0.00 41 SER A O 14
ATOM 22747 N N . GLN A 1 42 ? 24.489 -5.989 6.780 1.00 0.00 42 GLN A N 14
ATOM 22748 C CA . GLN A 1 42 ? 24.467 -7.435 6.640 1.00 0.00 42 GLN A CA 14
ATOM 22749 C C . GLN A 1 42 ? 23.466 -7.971 7.665 1.00 0.00 42 GLN A C 14
ATOM 22750 O O . GLN A 1 42 ? 23.529 -7.604 8.842 1.00 0.00 42 GLN A O 14
ATOM 22764 N N . TYR A 1 43 ? 22.603 -8.883 7.231 1.00 0.00 43 TYR A N 14
ATOM 22765 C CA . TYR A 1 43 ? 21.716 -9.668 8.071 1.00 0.00 43 TYR A CA 14
ATOM 22766 C C . TYR A 1 43 ? 21.984 -11.129 7.737 1.00 0.00 43 TYR A C 14
ATOM 22767 O O . TYR A 1 43 ? 22.029 -11.487 6.556 1.00 0.00 43 TYR A O 14
ATOM 22785 N N . SER A 1 44 ? 22.160 -11.957 8.761 1.00 0.00 44 SER A N 14
ATOM 22786 C CA . SER A 1 44 ? 22.520 -13.354 8.613 1.00 0.00 44 SER A CA 14
ATOM 22787 C C . SER A 1 44 ? 21.703 -14.163 9.621 1.00 0.00 44 SER A C 14
ATOM 22788 O O . SER A 1 44 ? 21.845 -13.975 10.829 1.00 0.00 44 SER A O 14
ATOM 22796 N N . ASP A 1 45 ? 20.850 -15.059 9.121 1.00 0.00 45 ASP A N 14
ATOM 22797 C CA . ASP A 1 45 ? 19.892 -15.865 9.882 1.00 0.00 45 ASP A CA 14
ATOM 22798 C C . ASP A 1 45 ? 19.108 -15.052 10.931 1.00 0.00 45 ASP A C 14
ATOM 22799 O O . ASP A 1 45 ? 18.886 -15.507 12.056 1.00 0.00 45 ASP A O 14
ATOM 22808 N N . ALA A 1 46 ? 18.713 -13.823 10.580 1.00 0.00 46 ALA A N 14
ATOM 22809 C CA . ALA A 1 46 ? 18.155 -12.826 11.492 1.00 0.00 46 ALA A CA 14
ATOM 22810 C C . ALA A 1 46 ? 16.710 -12.463 11.129 1.00 0.00 46 ALA A C 14
ATOM 22811 O O . ALA A 1 46 ? 16.199 -12.846 10.073 1.00 0.00 46 ALA A O 14
ATOM 22818 N N . ASN A 1 47 ? 16.037 -11.693 11.985 1.00 0.00 47 ASN A N 14
ATOM 22819 C CA . ASN A 1 47 ? 14.668 -11.221 11.771 1.00 0.00 47 ASN A CA 14
ATOM 22820 C C . ASN A 1 47 ? 14.569 -9.764 12.194 1.00 0.00 47 ASN A C 14
ATOM 22821 O O . ASN A 1 47 ? 15.198 -9.356 13.172 1.00 0.00 47 ASN A O 14
ATOM 22832 N N . VAL A 1 48 ? 13.784 -8.987 11.463 1.00 0.00 48 VAL A N 14
ATOM 22833 C CA . VAL A 1 48 ? 13.728 -7.539 11.579 1.00 0.00 48 VAL A CA 14
ATOM 22834 C C . VAL A 1 48 ? 12.279 -7.095 11.411 1.00 0.00 48 VAL A C 14
ATOM 22835 O O . VAL A 1 48 ? 11.627 -7.488 10.436 1.00 0.00 48 VAL A O 14
ATOM 22848 N N . LYS A 1 49 ? 11.798 -6.247 12.326 1.00 0.00 49 LYS A N 14
ATOM 22849 C CA . LYS A 1 49 ? 10.462 -5.667 12.265 1.00 0.00 49 LYS A CA 14
ATOM 22850 C C . LYS A 1 49 ? 10.557 -4.176 12.518 1.00 0.00 49 LYS A C 14
ATOM 22851 O O . LYS A 1 49 ? 11.094 -3.753 13.546 1.00 0.00 49 LYS A O 14
ATOM 22870 N N . LYS A 1 50 ? 9.994 -3.401 11.596 1.00 0.00 50 LYS A N 14
ATOM 22871 C CA . LYS A 1 50 ? 9.959 -1.941 11.575 1.00 0.00 50 LYS A CA 14
ATOM 22872 C C . LYS A 1 50 ? 11.202 -1.289 12.198 1.00 0.00 50 LYS A C 14
ATOM 22873 O O . LYS A 1 50 ? 11.078 -0.434 13.076 1.00 0.00 50 LYS A O 14
ATOM 22892 N N . SER A 1 51 ? 12.401 -1.707 11.792 1.00 0.00 51 SER A N 14
ATOM 22893 C CA . SER A 1 51 ? 13.650 -1.219 12.370 1.00 0.00 51 SER A CA 14
ATOM 22894 C C . SER A 1 51 ? 14.510 -0.624 11.267 1.00 0.00 51 SER A C 14
ATOM 22895 O O . SER A 1 51 ? 14.303 -0.934 10.096 1.00 0.00 51 SER A O 14
ATOM 22903 N N . VAL A 1 52 ? 15.470 0.221 11.630 1.00 0.00 52 VAL A N 14
ATOM 22904 C CA . VAL A 1 52 ? 16.266 0.995 10.691 1.00 0.00 52 VAL A CA 14
ATOM 22905 C C . VAL A 1 52 ? 17.725 0.615 10.927 1.00 0.00 52 VAL A C 14
ATOM 22906 O O . VAL A 1 52 ? 18.152 0.523 12.080 1.00 0.00 52 VAL A O 14
ATOM 22919 N N . THR A 1 53 ? 18.505 0.397 9.871 1.00 0.00 53 THR A N 14
ATOM 22920 C CA . THR A 1 53 ? 19.909 0.038 10.015 1.00 0.00 53 THR A CA 14
ATOM 22921 C C . THR A 1 53 ? 20.760 0.733 8.952 1.00 0.00 53 THR A C 14
ATOM 22922 O O . THR A 1 53 ? 20.323 0.923 7.811 1.00 0.00 53 THR A O 14
ATOM 22933 N N . THR A 1 54 ? 21.986 1.088 9.334 1.00 0.00 54 THR A N 14
ATOM 22934 C CA . THR A 1 54 ? 22.990 1.668 8.465 1.00 0.00 54 THR A CA 14
ATOM 22935 C C . THR A 1 54 ? 24.320 0.978 8.778 1.00 0.00 54 THR A C 14
ATOM 22936 O O . THR A 1 54 ? 24.886 1.170 9.858 1.00 0.00 54 THR A O 14
ATOM 22947 N N . ASP A 1 55 ? 24.813 0.210 7.805 1.00 0.00 55 ASP A N 14
ATOM 22948 C CA . ASP A 1 55 ? 26.099 -0.482 7.790 1.00 0.00 55 ASP A CA 14
ATOM 22949 C C . ASP A 1 55 ? 26.387 -1.223 9.102 1.00 0.00 55 ASP A C 14
ATOM 22950 O O . ASP A 1 55 ? 27.393 -0.977 9.774 1.00 0.00 55 ASP A O 14
ATOM 22959 N N . CYS A 1 56 ? 25.466 -2.112 9.483 1.00 0.00 56 CYS A N 14
ATOM 22960 C CA . CYS A 1 56 ? 25.593 -2.976 10.651 1.00 0.00 56 CYS A CA 14
ATOM 22961 C C . CYS A 1 56 ? 25.840 -4.425 10.218 1.00 0.00 56 CYS A C 14
ATOM 22962 O O . CYS A 1 56 ? 25.699 -4.748 9.036 1.00 0.00 56 CYS A O 14
ATOM 22969 N N . ASN A 1 57 ? 26.156 -5.319 11.163 1.00 0.00 57 ASN A N 14
ATOM 22970 C CA . ASN A 1 57 ? 26.308 -6.748 10.908 1.00 0.00 57 ASN A CA 14
ATOM 22971 C C . ASN A 1 57 ? 25.482 -7.450 11.966 1.00 0.00 57 ASN A C 14
ATOM 22972 O O . ASN A 1 57 ? 25.834 -7.391 13.140 1.00 0.00 57 ASN A O 14
ATOM 22983 N N . ILE A 1 58 ? 24.378 -8.075 11.579 1.00 0.00 58 ILE A N 14
ATOM 22984 C CA . ILE A 1 58 ? 23.390 -8.582 12.513 1.00 0.00 58 ILE A CA 14
ATOM 22985 C C . ILE A 1 58 ? 23.252 -10.072 12.238 1.00 0.00 58 ILE A C 14
ATOM 22986 O O . ILE A 1 58 ? 22.811 -10.474 11.160 1.00 0.00 58 ILE A O 14
ATOM 23002 N N . ASP A 1 59 ? 23.652 -10.891 13.210 1.00 0.00 59 ASP A N 14
ATOM 23003 C CA . ASP A 1 59 ? 23.794 -12.329 13.050 1.00 0.00 59 ASP A CA 14
ATOM 23004 C C . ASP A 1 59 ? 22.916 -13.029 14.078 1.00 0.00 59 ASP A C 14
ATOM 23005 O O . ASP A 1 59 ? 22.953 -12.674 15.256 1.00 0.00 59 ASP A O 14
ATOM 23014 N N . LYS A 1 60 ? 22.115 -14.007 13.647 1.00 0.00 60 LYS A N 14
ATOM 23015 C CA . LYS A 1 60 ? 21.278 -14.872 14.493 1.00 0.00 60 LYS A CA 14
ATOM 23016 C C . LYS A 1 60 ? 20.392 -14.097 15.483 1.00 0.00 60 LYS A C 14
ATOM 23017 O O . LYS A 1 60 ? 20.053 -14.624 16.544 1.00 0.00 60 LYS A O 14
ATOM 23036 N N . SER A 1 61 ? 20.022 -12.854 15.165 1.00 0.00 61 SER A N 14
ATOM 23037 C CA . SER A 1 61 ? 19.368 -11.943 16.098 1.00 0.00 61 SER A CA 14
ATOM 23038 C C . SER A 1 61 ? 17.950 -11.605 15.637 1.00 0.00 61 SER A C 14
ATOM 23039 O O . SER A 1 61 ? 17.607 -11.782 14.465 1.00 0.00 61 SER A O 14
ATOM 23047 N N . GLN A 1 62 ? 17.140 -11.066 16.549 1.00 0.00 62 GLN A N 14
ATOM 23048 C CA . GLN A 1 62 ? 15.819 -10.533 16.265 1.00 0.00 62 GLN A CA 14
ATOM 23049 C C . GLN A 1 62 ? 15.808 -9.067 16.687 1.00 0.00 62 GLN A C 14
ATOM 23050 O O . GLN A 1 62 ? 16.324 -8.706 17.748 1.00 0.00 62 GLN A O 14
ATOM 23064 N N . VAL A 1 63 ? 15.215 -8.226 15.848 1.00 0.00 63 VAL A N 14
ATOM 23065 C CA . VAL A 1 63 ? 15.292 -6.781 15.947 1.00 0.00 63 VAL A CA 14
ATOM 23066 C C . VAL A 1 63 ? 13.878 -6.236 15.736 1.00 0.00 63 VAL A C 14
ATOM 23067 O O . VAL A 1 63 ? 13.206 -6.639 14.784 1.00 0.00 63 VAL A O 14
ATOM 23080 N N . TYR A 1 64 ? 13.417 -5.331 16.604 1.00 0.00 64 TYR A N 14
ATOM 23081 C CA . TYR A 1 64 ? 12.074 -4.763 16.541 1.00 0.00 64 TYR A CA 14
ATOM 23082 C C . TYR A 1 64 ? 12.133 -3.289 16.939 1.00 0.00 64 TYR A C 14
ATOM 23083 O O . TYR A 1 64 ? 12.748 -2.975 17.959 1.00 0.00 64 TYR A O 14
ATOM 23101 N N . LEU A 1 65 ? 11.498 -2.385 16.176 1.00 0.00 65 LEU A N 14
ATOM 23102 C CA . LEU A 1 65 ? 11.433 -0.936 16.445 1.00 0.00 65 LEU A CA 14
ATOM 23103 C C . LEU A 1 65 ? 12.797 -0.285 16.771 1.00 0.00 65 LEU A C 14
ATOM 23104 O O . LEU A 1 65 ? 12.844 0.766 17.414 1.00 0.00 65 LEU A O 14
ATOM 23120 N N . THR A 1 66 ? 13.910 -0.876 16.342 1.00 0.00 66 THR A N 14
ATOM 23121 C CA . THR A 1 66 ? 15.253 -0.496 16.765 1.00 0.00 66 THR A CA 14
ATOM 23122 C C . THR A 1 66 ? 15.969 0.289 15.655 1.00 0.00 66 THR A C 14
ATOM 23123 O O . THR A 1 66 ? 15.567 0.249 14.491 1.00 0.00 66 THR A O 14
ATOM 23134 N N . THR A 1 6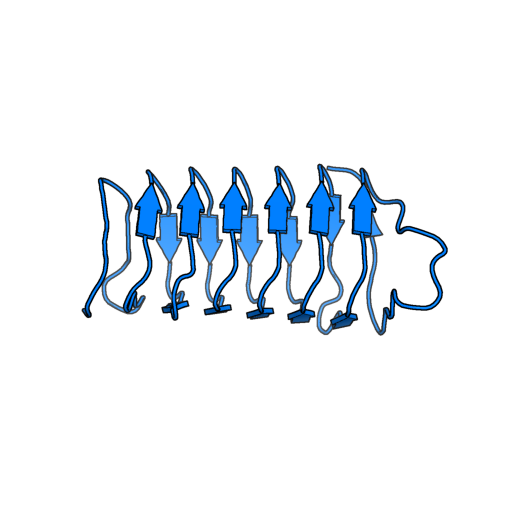7 ? 17.033 1.009 16.012 1.00 0.00 67 THR A N 14
ATOM 23135 C CA . THR A 1 67 ? 17.847 1.801 15.102 1.00 0.00 67 THR A CA 14
ATOM 23136 C C . THR A 1 67 ? 19.308 1.377 15.294 1.00 0.00 67 THR A C 14
ATOM 23137 O O . THR A 1 67 ? 19.800 1.363 16.423 1.00 0.00 67 THR A O 14
ATOM 23148 N N . CYS A 1 68 ? 20.004 1.042 14.206 1.00 0.00 68 CYS A N 14
ATOM 23149 C CA . CYS A 1 68 ? 21.368 0.528 14.232 1.00 0.00 68 CYS A CA 14
ATOM 23150 C C . CYS A 1 68 ? 22.240 1.393 13.325 1.00 0.00 68 CYS A C 14
ATOM 23151 O O . CYS A 1 68 ? 21.891 1.611 12.164 1.00 0.00 68 CYS A O 14
ATOM 23158 N N . THR A 1 69 ? 23.381 1.854 13.835 1.00 0.00 69 THR A N 14
ATOM 23159 C CA . THR A 1 69 ? 24.338 2.644 13.073 1.00 0.00 69 THR A CA 14
ATOM 23160 C C . THR A 1 69 ? 25.728 2.089 13.371 1.00 0.00 69 THR A C 14
ATOM 23161 O O . THR A 1 69 ? 26.172 2.122 14.523 1.00 0.00 69 THR A O 14
ATOM 23172 N N . GLY A 1 70 ? 26.413 1.565 12.350 1.00 0.00 70 GLY A N 14
ATOM 23173 C CA . GLY A 1 70 ? 27.806 1.137 12.450 1.00 0.00 70 GLY A CA 14
ATOM 23174 C C . GLY A 1 70 ? 28.052 0.155 13.596 1.00 0.00 70 GLY A C 14
ATOM 23175 O O . GLY A 1 70 ? 29.084 0.250 14.255 1.00 0.00 70 GLY A O 14
ATOM 23179 N N . SER A 1 71 ? 27.099 -0.736 13.876 1.00 0.00 71 SER A N 14
ATOM 23180 C CA . SER A 1 71 ? 27.089 -1.601 15.049 1.00 0.00 71 SER A CA 14
ATOM 23181 C C . SER A 1 71 ? 26.922 -3.060 14.621 1.00 0.00 71 SER A C 14
ATOM 23182 O O . SER A 1 71 ? 26.736 -3.361 13.442 1.00 0.00 71 SER A O 14
ATOM 23190 N N . GLN A 1 72 ? 27.014 -3.989 15.564 1.00 0.00 72 GLN A N 14
ATOM 23191 C CA . GLN A 1 72 ? 27.088 -5.405 15.275 1.00 0.00 72 GLN A CA 14
ATOM 23192 C C . GLN A 1 72 ? 26.303 -6.155 16.340 1.00 0.00 72 GLN A C 14
ATOM 23193 O O . GLN A 1 72 ? 26.502 -5.912 17.530 1.00 0.00 72 GLN A O 14
ATOM 23207 N N . TYR A 1 73 ? 25.430 -7.072 15.925 1.00 0.00 73 TYR A N 14
ATOM 23208 C CA . TYR A 1 73 ? 24.642 -7.901 16.832 1.00 0.00 73 TYR A CA 14
ATOM 23209 C C . TYR A 1 73 ? 24.985 -9.360 16.543 1.00 0.00 73 TYR A C 14
ATOM 23210 O O . TYR A 1 73 ? 25.106 -9.733 15.375 1.00 0.00 73 TYR A O 14
ATOM 23228 N N . ASN A 1 74 ? 25.091 -10.196 17.575 1.00 0.00 74 ASN A N 14
ATOM 23229 C CA . ASN A 1 74 ? 25.219 -11.644 17.428 1.00 0.00 74 ASN A CA 14
ATOM 23230 C C . ASN A 1 74 ? 24.353 -12.334 18.485 1.00 0.00 74 ASN A C 14
ATOM 23231 O O . ASN A 1 74 ? 24.629 -12.221 19.679 1.00 0.00 74 ASN A O 14
ATOM 23242 N N . GLY A 1 75 ? 23.336 -13.080 18.056 1.00 0.00 75 GLY A N 14
ATOM 23243 C CA . GLY A 1 75 ? 22.498 -13.885 18.933 1.00 0.00 75 GLY A CA 14
ATOM 23244 C C . GLY A 1 75 ? 21.730 -13.059 19.965 1.00 0.00 75 GLY A C 14
ATOM 23245 O O . GLY A 1 75 ? 21.696 -13.454 21.133 1.00 0.00 75 GLY A O 14
ATOM 23249 N N . ILE A 1 76 ? 21.144 -11.919 19.578 1.00 0.00 76 ILE A N 14
ATOM 23250 C CA . ILE A 1 76 ? 20.450 -11.028 20.514 1.00 0.00 76 ILE A CA 14
ATOM 23251 C C . ILE A 1 76 ? 18.982 -10.841 20.120 1.00 0.00 76 ILE A C 14
ATOM 23252 O O . ILE A 1 76 ? 18.583 -11.098 18.986 1.00 0.00 76 ILE A O 14
ATOM 23268 N N . TYR A 1 77 ? 18.191 -10.330 21.054 1.00 0.00 77 TYR A N 14
ATOM 23269 C CA . TYR A 1 77 ? 16.839 -9.849 20.862 1.00 0.00 77 TYR A CA 14
ATOM 23270 C C . TYR A 1 77 ? 16.921 -8.389 21.285 1.00 0.00 77 TYR A C 14
ATOM 23271 O O . TYR A 1 77 ? 17.392 -8.106 22.391 1.00 0.00 77 TYR A O 14
ATOM 23289 N N . ILE A 1 78 ? 16.506 -7.458 20.431 1.00 0.00 78 ILE A N 14
ATOM 23290 C CA . ILE A 1 78 ? 16.587 -6.038 20.742 1.00 0.00 78 ILE A CA 14
ATOM 23291 C C . ILE A 1 78 ? 15.306 -5.344 20.288 1.00 0.00 78 ILE A C 14
ATOM 23292 O O . ILE A 1 78 ? 14.821 -5.570 19.174 1.00 0.00 78 ILE A O 14
ATOM 23308 N N . ARG A 1 79 ? 14.739 -4.527 21.181 1.00 0.00 79 ARG A N 14
ATOM 23309 C CA . ARG A 1 79 ? 13.421 -3.938 21.023 1.00 0.00 79 ARG A CA 14
ATOM 23310 C C . ARG A 1 79 ? 13.508 -2.448 21.317 1.00 0.00 79 ARG A C 14
ATOM 23311 O O . ARG A 1 79 ? 14.046 -2.061 22.355 1.00 0.00 79 ARG A O 14
ATOM 23332 N N . SER A 1 80 ? 12.938 -1.622 20.445 1.00 0.00 80 SER A N 14
ATOM 23333 C CA . SER A 1 80 ? 12.733 -0.195 20.660 1.00 0.00 80 SER A CA 14
ATOM 23334 C C . SER A 1 80 ? 14.004 0.561 21.088 1.00 0.00 80 SER A C 14
ATOM 23335 O O . SER A 1 80 ? 13.914 1.532 21.843 1.00 0.00 80 SER A O 14
ATOM 23343 N N . SER A 1 81 ? 15.187 0.120 20.646 1.00 0.00 81 SER A N 14
ATOM 23344 C CA . SER A 1 81 ? 16.472 0.611 21.144 1.00 0.00 81 SER A CA 14
ATOM 23345 C C . SER A 1 81 ? 17.282 1.302 20.039 1.00 0.00 81 SER A C 14
ATOM 23346 O O . SER A 1 81 ? 16.889 1.298 18.871 1.00 0.00 81 SER A O 14
ATOM 23354 N N . THR A 1 82 ? 18.427 1.885 20.395 1.00 0.00 82 THR A N 14
ATOM 23355 C CA . THR A 1 82 ? 19.339 2.544 19.469 1.00 0.00 82 THR A CA 14
ATOM 23356 C C . THR A 1 82 ? 20.763 2.087 19.797 1.00 0.00 82 THR A C 14
ATOM 23357 O O . THR A 1 82 ? 21.141 2.054 20.971 1.00 0.00 82 THR A O 14
ATOM 23368 N N . THR A 1 83 ? 21.563 1.753 18.785 1.00 0.00 83 THR A N 14
ATOM 23369 C CA . THR A 1 83 ? 22.927 1.272 18.972 1.00 0.00 83 THR A CA 14
ATOM 23370 C C . THR A 1 83 ? 23.844 1.990 17.982 1.00 0.00 83 THR A C 14
ATOM 23371 O O . THR A 1 83 ? 23.533 2.048 16.785 1.00 0.00 83 THR A O 14
ATOM 23382 N N . THR A 1 84 ? 24.966 2.521 18.471 1.00 0.00 84 THR A N 14
ATOM 23383 C CA . THR A 1 84 ? 25.906 3.294 17.674 1.00 0.00 84 THR A CA 14
ATOM 23384 C C . THR A 1 84 ? 27.322 2.783 17.953 1.00 0.00 84 THR A C 14
ATOM 23385 O O . THR A 1 84 ? 27.752 2.730 19.108 1.00 0.00 84 THR A O 14
ATOM 23396 N N . GLY A 1 85 ? 28.059 2.430 16.898 1.00 0.00 85 GLY A N 14
ATOM 23397 C CA . GLY A 1 85 ? 29.463 2.055 16.977 1.00 0.00 85 GLY A CA 14
ATOM 23398 C C . GLY A 1 85 ? 29.763 0.933 17.970 1.00 0.00 85 GLY A C 14
ATOM 23399 O O . GLY A 1 85 ? 30.818 0.994 18.600 1.00 0.00 85 GLY A O 14
ATOM 23403 N N . THR A 1 86 ? 28.889 -0.060 18.161 1.00 0.00 86 THR A N 14
ATOM 23404 C CA . THR A 1 86 ? 29.028 -1.033 19.252 1.00 0.00 86 THR A CA 14
ATOM 23405 C C . THR A 1 86 ? 28.790 -2.464 18.760 1.00 0.00 86 THR A C 14
ATOM 23406 O O . THR A 1 86 ? 28.010 -2.680 17.835 1.00 0.00 86 THR A O 14
ATOM 23417 N N . SER A 1 87 ? 29.448 -3.444 19.383 1.00 0.00 87 SER A N 14
ATOM 23418 C CA . SER A 1 87 ? 29.164 -4.858 19.184 1.00 0.00 87 SER A CA 14
ATOM 23419 C C . SER A 1 87 ? 28.404 -5.350 20.413 1.00 0.00 87 SER A C 14
ATOM 23420 O O . SER A 1 87 ? 28.742 -4.975 21.539 1.00 0.00 87 SER A O 14
ATOM 23428 N N . ILE A 1 88 ? 27.394 -6.192 20.207 1.00 0.00 88 ILE A N 14
ATOM 23429 C CA . ILE A 1 88 ? 26.533 -6.715 21.255 1.00 0.00 88 ILE A CA 14
ATOM 23430 C C . ILE A 1 88 ? 26.329 -8.198 20.948 1.00 0.00 88 ILE A C 14
ATOM 23431 O O . ILE A 1 88 ? 25.949 -8.564 19.831 1.00 0.00 88 ILE A O 14
ATOM 23447 N N . SER A 1 89 ? 26.571 -9.041 21.946 1.00 0.00 89 SER A N 14
ATOM 23448 C CA . SER A 1 89 ? 26.569 -10.490 21.821 1.00 0.00 89 SER A CA 14
ATOM 23449 C C . SER A 1 89 ? 25.885 -11.109 23.043 1.00 0.00 89 SER A C 14
ATOM 23450 O O . SER A 1 89 ? 25.645 -10.419 24.038 1.00 0.00 89 SER A O 14
ATOM 23458 N N . GLY A 1 90 ? 25.593 -12.409 22.987 1.00 0.00 90 GLY A N 14
ATOM 23459 C CA . GLY A 1 90 ? 25.142 -13.186 24.136 1.00 0.00 90 GLY A CA 14
ATOM 23460 C C . GLY A 1 90 ? 25.753 -14.588 24.055 1.00 0.00 90 GLY A C 14
ATOM 23461 O O . GLY A 1 90 ? 26.831 -14.786 24.621 1.00 0.00 90 GLY A O 14
ATOM 23465 N N . PRO A 1 91 ? 25.158 -15.536 23.306 1.00 0.00 91 PRO A N 14
ATOM 23466 C CA . PRO A 1 91 ? 23.837 -15.450 22.691 1.00 0.00 91 PRO A CA 14
ATOM 23467 C C . PRO A 1 91 ? 22.726 -15.532 23.754 1.00 0.00 91 PRO A C 14
ATOM 23468 O O . PRO A 1 91 ? 22.983 -15.844 24.920 1.00 0.00 91 PRO A O 14
ATOM 23479 N N . GLY A 1 92 ? 21.487 -15.238 23.354 1.00 0.00 92 GLY A N 14
ATOM 23480 C CA . GLY A 1 92 ? 20.342 -15.149 24.259 1.00 0.00 92 GLY A CA 14
ATOM 23481 C C . GLY A 1 92 ? 20.272 -13.783 24.951 1.00 0.00 92 GLY A C 14
ATOM 23482 O O . GLY A 1 92 ? 19.530 -13.616 25.922 1.00 0.00 92 GLY A O 14
ATOM 23486 N N . CYS A 1 93 ? 21.054 -12.814 24.468 1.00 0.00 93 CYS A N 14
ATOM 23487 C CA . CYS A 1 93 ? 21.022 -11.433 24.924 1.00 0.00 93 CYS A CA 14
ATOM 23488 C C . CYS A 1 93 ? 19.653 -10.839 24.612 1.00 0.00 93 CYS A C 14
ATOM 23489 O O . CYS A 1 93 ? 19.070 -11.133 23.570 1.00 0.00 93 CYS A O 14
ATOM 23496 N N . SER A 1 94 ? 19.163 -9.983 25.500 1.00 0.00 94 SER A N 14
ATOM 23497 C CA . SER A 1 94 ? 17.849 -9.373 25.439 1.00 0.00 94 SER A CA 14
ATOM 23498 C C . SER A 1 94 ? 18.008 -7.914 25.862 1.00 0.00 94 SER A C 14
ATOM 23499 O O . SER A 1 94 ? 18.566 -7.648 26.929 1.00 0.00 94 SER A O 14
ATOM 23507 N N . ILE A 1 95 ? 17.542 -6.973 25.036 1.00 0.00 95 ILE A N 14
ATOM 23508 C CA . ILE A 1 95 ? 17.665 -5.536 25.267 1.00 0.00 95 ILE A CA 14
ATOM 23509 C C . ILE A 1 95 ? 16.328 -4.893 24.899 1.00 0.00 95 ILE A C 14
ATOM 23510 O O . ILE A 1 95 ? 15.722 -5.251 23.884 1.00 0.00 95 ILE A O 14
ATOM 23526 N N . SER A 1 96 ? 15.875 -3.932 25.702 1.00 0.00 96 SER A N 14
ATOM 23527 C CA . SER A 1 96 ? 14.683 -3.146 25.420 1.00 0.00 96 SER A CA 14
ATOM 23528 C C . SER A 1 96 ? 14.922 -1.684 25.790 1.00 0.00 96 SER A C 14
ATOM 23529 O O . SER A 1 96 ? 15.582 -1.394 26.794 1.00 0.00 96 SER A O 14
ATOM 23537 N N . THR A 1 97 ? 14.336 -0.794 24.983 1.00 0.00 97 THR A N 14
ATOM 23538 C CA . THR A 1 97 ? 14.222 0.649 25.205 1.00 0.00 97 THR A CA 14
ATOM 23539 C C . THR A 1 97 ? 15.533 1.309 25.672 1.00 0.00 97 THR A C 14
ATOM 23540 O O . THR A 1 97 ? 15.523 2.196 26.528 1.00 0.00 97 THR A O 14
ATOM 23551 N N . CYS A 1 98 ? 16.672 0.881 25.116 1.00 0.00 98 CYS A N 14
ATOM 23552 C CA . CYS A 1 98 ? 17.996 1.326 25.528 1.00 0.00 98 CYS A CA 14
ATOM 23553 C C . CYS A 1 98 ? 18.653 2.159 24.421 1.00 0.00 98 CYS A C 14
ATOM 23554 O O . CYS A 1 98 ? 18.273 2.068 23.253 1.00 0.00 98 CYS A O 14
ATOM 23561 N N . THR A 1 99 ? 19.698 2.905 24.773 1.00 0.00 99 THR A N 14
ATOM 23562 C CA . THR A 1 99 ? 20.555 3.620 23.839 1.00 0.00 99 THR A CA 14
ATOM 23563 C C . THR A 1 99 ? 21.979 3.231 24.230 1.00 0.00 99 THR A C 14
ATOM 23564 O O . THR A 1 99 ? 22.318 3.285 25.416 1.00 0.00 99 THR A O 14
ATOM 23575 N N . ILE A 1 100 ? 22.796 2.791 23.273 1.00 0.00 100 ILE A N 14
ATOM 23576 C CA . ILE A 1 100 ? 24.099 2.187 23.541 1.00 0.00 100 ILE A CA 14
ATOM 23577 C C . ILE A 1 100 ? 25.085 2.780 22.536 1.00 0.00 100 ILE A C 14
ATOM 23578 O O . ILE A 1 100 ? 24.792 2.828 21.339 1.00 0.00 100 ILE A O 14
ATOM 23594 N N . THR A 1 101 ? 26.257 3.202 23.011 1.00 0.00 101 THR A N 14
ATOM 23595 C CA . THR A 1 101 ? 27.284 3.836 22.195 1.00 0.00 101 THR A CA 14
ATOM 23596 C C . THR A 1 101 ? 28.630 3.206 22.557 1.00 0.00 101 THR A C 14
ATOM 23597 O O . THR A 1 101 ? 29.013 3.213 23.726 1.00 0.00 101 THR A O 14
ATOM 23608 N N . ARG A 1 102 ? 29.344 2.653 21.566 1.00 0.00 102 ARG A N 14
ATOM 23609 C CA . ARG A 1 102 ? 30.682 2.045 21.696 1.00 0.00 102 ARG A CA 14
ATOM 23610 C C . ARG A 1 102 ? 30.854 1.178 22.957 1.00 0.00 102 ARG A C 14
ATOM 23611 O O . ARG A 1 102 ? 31.882 1.245 23.631 1.00 0.00 102 ARG A O 14
ATOM 23632 N N . GLY A 1 103 ? 29.850 0.361 23.287 1.00 0.00 103 GLY A N 14
ATOM 23633 C CA . GLY A 1 103 ? 29.919 -0.612 24.374 1.00 0.00 103 GLY A CA 14
ATOM 23634 C C . GLY A 1 103 ? 29.403 -0.072 25.707 1.00 0.00 103 GLY A C 14
ATOM 23635 O O . GLY A 1 103 ? 29.399 -0.814 26.690 1.00 0.00 103 GLY A O 14
ATOM 23639 N N . VAL A 1 104 ? 28.954 1.185 25.760 1.00 0.00 104 VAL A N 14
ATOM 23640 C CA . VAL A 1 104 ? 28.470 1.836 26.969 1.00 0.00 104 VAL A CA 14
ATOM 23641 C C . VAL A 1 104 ? 26.971 2.056 26.777 1.00 0.00 104 VAL A C 14
ATOM 23642 O O . VAL A 1 104 ? 26.553 2.811 25.896 1.00 0.00 104 VAL A O 14
ATOM 23655 N N . ALA A 1 105 ? 26.153 1.357 27.569 1.00 0.00 105 ALA A N 14
ATOM 23656 C CA . ALA A 1 105 ? 24.723 1.618 27.646 1.00 0.00 105 ALA A CA 14
ATOM 23657 C C . ALA A 1 105 ? 24.499 2.940 28.388 1.00 0.00 105 ALA A C 14
ATOM 23658 O O . ALA A 1 105 ? 25.219 3.255 29.340 1.00 0.00 105 ALA A O 14
ATOM 23665 N N . THR A 1 106 ? 23.494 3.702 27.967 1.00 0.00 106 THR A N 14
ATOM 23666 C CA . THR A 1 106 ? 23.134 4.969 28.593 1.00 0.00 106 THR A CA 14
ATOM 23667 C C . THR A 1 106 ? 22.573 4.684 30.000 1.00 0.00 106 THR A C 14
ATOM 23668 O O . THR A 1 106 ? 21.737 3.784 30.139 1.00 0.00 106 THR A O 14
ATOM 23679 N N . PRO A 1 107 ? 22.986 5.429 31.044 1.00 0.00 107 PRO A N 14
ATOM 23680 C CA . PRO A 1 107 ? 22.441 5.312 32.389 1.00 0.00 107 PRO A CA 14
ATOM 23681 C C . PRO A 1 107 ? 21.043 5.953 32.451 1.00 0.00 107 PRO A C 14
ATOM 23682 O O . PRO A 1 107 ? 20.881 7.086 32.911 1.00 0.00 107 PRO A O 14
ATOM 23693 N N . ALA A 1 108 ? 20.031 5.237 31.957 1.00 0.00 108 ALA A N 14
ATOM 23694 C CA . ALA A 1 108 ? 18.637 5.662 31.935 1.00 0.00 108 ALA A CA 14
ATOM 23695 C C . ALA A 1 108 ? 17.767 4.472 32.327 1.00 0.00 108 ALA A C 14
ATOM 23696 O O . ALA A 1 108 ? 17.984 3.362 31.837 1.00 0.00 108 ALA A O 14
ATOM 23703 N N . ALA A 1 109 ? 16.757 4.709 33.169 1.00 0.00 109 ALA A N 14
ATOM 23704 C CA . ALA A 1 109 ? 15.871 3.664 33.680 1.00 0.00 109 ALA A CA 14
ATOM 23705 C C . ALA A 1 109 ? 15.061 2.980 32.567 1.00 0.00 109 ALA A C 14
ATOM 23706 O O . ALA A 1 109 ? 14.604 1.850 32.753 1.00 0.00 109 ALA A O 14
ATOM 23713 N N . ALA A 1 110 ? 14.880 3.645 31.418 1.00 0.00 110 ALA A N 14
ATOM 23714 C CA . ALA A 1 110 ? 14.222 3.059 30.258 1.00 0.00 110 ALA A CA 14
ATOM 23715 C C . ALA A 1 110 ? 15.004 1.857 29.715 1.00 0.00 110 ALA A C 14
ATOM 23716 O O . ALA A 1 110 ? 14.383 0.913 29.225 1.00 0.00 110 ALA A O 14
ATOM 23723 N N . CYS A 1 111 ? 16.336 1.862 29.816 1.00 0.00 111 CYS A N 14
ATOM 23724 C CA . CYS A 1 111 ? 17.165 0.783 29.302 1.00 0.00 111 CYS A CA 14
ATOM 23725 C C . CYS A 1 111 ? 16.977 -0.480 30.148 1.00 0.00 111 CYS A C 14
ATOM 23726 O O . CYS A 1 111 ? 17.082 -0.428 31.377 1.00 0.00 111 CYS A O 14
ATOM 23733 N N . LYS A 1 112 ? 16.762 -1.624 29.491 1.00 0.00 112 LYS A N 14
ATOM 23734 C CA . LYS A 1 112 ? 16.792 -2.953 30.101 1.00 0.00 112 LYS A CA 14
ATOM 23735 C C . LYS A 1 112 ? 17.761 -3.774 29.258 1.00 0.00 112 LYS A C 14
ATOM 23736 O O . LYS A 1 112 ? 17.719 -3.685 28.030 1.00 0.00 112 LYS A O 14
ATOM 23755 N N . ILE A 1 113 ? 18.605 -4.569 29.911 1.00 0.00 113 ILE A N 14
ATOM 23756 C CA . ILE A 1 113 ? 19.593 -5.461 29.308 1.00 0.00 113 ILE A CA 14
ATOM 23757 C C . ILE A 1 113 ? 19.570 -6.723 30.178 1.00 0.00 113 ILE A C 14
ATOM 23758 O O . ILE A 1 113 ? 19.456 -6.623 31.405 1.00 0.00 113 ILE A O 14
ATOM 23774 N N . SER A 1 114 ? 19.687 -7.906 29.578 1.00 0.00 114 SER A N 14
ATOM 23775 C CA . SER A 1 114 ? 19.890 -9.172 30.276 1.00 0.00 114 SER A CA 14
ATOM 23776 C C . SER A 1 114 ? 20.597 -10.153 29.337 1.00 0.00 114 SER A C 14
ATOM 23777 O O . SER A 1 114 ? 20.291 -10.197 28.144 1.00 0.00 114 SER A O 14
ATOM 23785 N N . GLY A 1 115 ? 21.529 -10.946 29.874 1.00 0.00 115 GLY A N 14
ATOM 23786 C CA . GLY A 1 115 ? 22.208 -12.012 29.140 1.00 0.00 115 GLY A CA 14
ATOM 23787 C C . GLY A 1 115 ? 23.145 -11.510 28.038 1.00 0.00 115 GLY A C 14
ATOM 23788 O O . GLY A 1 115 ? 23.425 -12.265 27.106 1.00 0.00 115 GLY A O 14
ATOM 23792 N N . CYS A 1 116 ? 23.607 -10.255 28.107 1.00 0.00 116 CYS A N 14
ATOM 23793 C CA . CYS A 1 116 ? 24.378 -9.624 27.042 1.00 0.00 116 CYS A CA 14
ATOM 23794 C C . CYS A 1 116 ? 25.836 -9.396 27.438 1.00 0.00 116 CYS A C 14
ATOM 23795 O O . CYS A 1 116 ? 26.182 -9.349 28.622 1.00 0.00 116 CYS A O 14
ATOM 23802 N N . SER A 1 117 ? 26.656 -9.165 26.416 1.00 0.00 117 SER A N 14
ATOM 23803 C CA . SER A 1 117 ? 28.034 -8.714 26.485 1.00 0.00 117 SER A CA 14
ATOM 23804 C C . SER A 1 117 ? 28.133 -7.587 25.455 1.00 0.00 117 SER A C 14
ATOM 23805 O O . SER A 1 117 ? 27.591 -7.719 24.353 1.00 0.00 117 SER A O 14
ATOM 23813 N N . LEU A 1 118 ? 28.752 -6.465 25.823 1.00 0.00 118 LEU A N 14
ATOM 23814 C CA . LEU A 1 118 ? 28.747 -5.229 25.042 1.00 0.00 118 LEU A CA 14
ATOM 23815 C C . LEU A 1 118 ? 30.196 -4.782 24.863 1.00 0.00 118 LEU A C 14
ATOM 23816 O O . LEU A 1 118 ? 30.988 -4.866 25.808 1.00 0.00 118 LEU A O 14
ATOM 23832 N N . SER A 1 119 ? 30.527 -4.271 23.678 1.00 0.00 119 SER A N 14
ATOM 23833 C CA . SER A 1 119 ? 31.872 -3.851 23.305 1.00 0.00 119 SER A CA 14
ATOM 23834 C C . SER A 1 119 ? 31.800 -2.690 22.307 1.00 0.00 119 SER A C 14
ATOM 23835 O O . SER A 1 119 ? 30.736 -2.389 21.753 1.00 0.00 119 SER A O 14
ATOM 23843 N N . ALA A 1 120 ? 32.934 -2.031 22.073 1.00 0.00 120 ALA A N 14
ATOM 23844 C CA . ALA A 1 120 ? 33.082 -1.054 21.002 1.00 0.00 120 ALA A CA 14
ATOM 23845 C C . ALA A 1 120 ? 33.078 -1.754 19.631 1.00 0.00 120 ALA A C 14
ATOM 23846 O O . ALA A 1 120 ? 32.953 -2.980 19.537 1.00 0.00 120 ALA A O 14
ATOM 23853 N N . MET A 1 121 ? 33.238 -0.970 18.566 1.00 0.00 121 MET A N 14
ATOM 23854 C CA . MET A 1 121 ? 33.271 -1.435 17.185 1.00 0.00 121 MET A CA 14
ATOM 23855 C C . MET A 1 121 ? 34.401 -0.709 16.469 1.00 0.00 121 MET A C 14
ATOM 23856 O O . MET A 1 121 ? 35.245 -1.381 15.843 1.00 0.00 121 MET A O 14
ATOM 23871 N N . ASP A 1 1 ? -0.601 -4.841 0.066 1.00 0.00 1 ASP A N 15
ATOM 23872 C CA . ASP A 1 1 ? 0.705 -4.471 0.664 1.00 0.00 1 ASP A CA 15
ATOM 23873 C C . ASP A 1 1 ? 1.554 -5.718 0.910 1.00 0.00 1 ASP A C 15
ATOM 23874 O O . ASP A 1 1 ? 1.040 -6.755 1.338 1.00 0.00 1 ASP A O 15
ATOM 23885 N N . GLY A 1 2 ? 2.861 -5.636 0.627 1.00 0.00 2 GLY A N 15
ATOM 23886 C CA . GLY A 1 2 ? 3.807 -6.725 0.872 1.00 0.00 2 GLY A CA 15
ATOM 23887 C C . GLY A 1 2 ? 5.063 -6.622 0.007 1.00 0.00 2 GLY A C 15
ATOM 23888 O O . GLY A 1 2 ? 6.138 -7.020 0.457 1.00 0.00 2 GLY A O 15
ATOM 23892 N N . THR A 1 3 ? 4.954 -6.069 -1.202 1.00 0.00 3 THR A N 15
ATOM 23893 C CA . THR A 1 3 ? 6.057 -5.921 -2.147 1.00 0.00 3 THR A CA 15
ATOM 23894 C C . THR A 1 3 ? 7.218 -5.150 -1.498 1.00 0.00 3 THR A C 15
ATOM 23895 O O . THR A 1 3 ? 6.998 -4.128 -0.841 1.00 0.00 3 THR A O 15
ATOM 23906 N N . CYS A 1 4 ? 8.450 -5.642 -1.668 1.00 0.00 4 CYS A N 15
ATOM 23907 C CA . CYS A 1 4 ? 9.649 -4.989 -1.152 1.00 0.00 4 CYS A CA 15
ATOM 23908 C C . CYS A 1 4 ? 9.885 -3.636 -1.836 1.00 0.00 4 CYS A C 15
ATOM 23909 O O . CYS A 1 4 ? 9.353 -3.368 -2.917 1.00 0.00 4 CYS A O 15
ATOM 23916 N N . VAL A 1 5 ? 10.784 -2.834 -1.262 1.00 0.00 5 VAL A N 15
ATOM 23917 C CA . VAL A 1 5 ? 11.309 -1.603 -1.848 1.00 0.00 5 VAL A CA 15
ATOM 23918 C C . VAL A 1 5 ? 12.838 -1.773 -1.882 1.00 0.00 5 VAL A C 15
ATOM 23919 O O . VAL A 1 5 ? 13.599 -1.030 -1.259 1.00 0.00 5 VAL A O 15
ATOM 23932 N N . ASN A 1 6 ? 13.290 -2.847 -2.540 1.00 0.00 6 ASN A N 15
ATOM 23933 C CA . ASN A 1 6 ? 14.710 -3.155 -2.672 1.00 0.00 6 ASN A CA 15
ATOM 23934 C C . ASN A 1 6 ? 15.311 -2.307 -3.797 1.00 0.00 6 ASN A C 15
ATOM 23935 O O . ASN A 1 6 ? 14.784 -2.292 -4.913 1.00 0.00 6 ASN A O 15
ATOM 23946 N N . THR A 1 7 ? 16.412 -1.619 -3.505 1.00 0.00 7 THR A N 15
ATOM 23947 C CA . THR A 1 7 ? 17.128 -0.761 -4.440 1.00 0.00 7 THR A CA 15
ATOM 23948 C C . THR A 1 7 ? 18.107 -1.606 -5.276 1.00 0.00 7 THR A C 15
ATOM 23949 O O . THR A 1 7 ? 18.029 -1.598 -6.506 1.00 0.00 7 THR A O 15
ATOM 23960 N N . ASN A 1 8 ? 19.020 -2.338 -4.618 1.00 0.00 8 ASN A N 15
ATOM 23961 C CA . ASN A 1 8 ? 20.096 -3.116 -5.257 1.00 0.00 8 ASN A CA 15
ATOM 23962 C C . ASN A 1 8 ? 20.646 -4.214 -4.325 1.00 0.00 8 ASN A C 15
ATOM 23963 O O . ASN A 1 8 ? 21.726 -4.759 -4.553 1.00 0.00 8 ASN A O 15
ATOM 23974 N N . SER A 1 9 ? 19.962 -4.486 -3.213 1.00 0.00 9 SER A N 15
ATOM 23975 C CA . SER A 1 9 ? 20.407 -5.414 -2.181 1.00 0.00 9 SER A CA 15
ATOM 23976 C C . SER A 1 9 ? 20.325 -6.849 -2.674 1.00 0.00 9 SER A C 15
ATOM 23977 O O . SER A 1 9 ? 19.510 -7.164 -3.549 1.00 0.00 9 SER A O 15
ATOM 23985 N N . GLN A 1 10 ? 21.111 -7.720 -2.044 1.00 0.00 10 GLN A N 15
ATOM 23986 C CA . GLN A 1 10 ? 21.031 -9.153 -2.277 1.00 0.00 10 GLN A CA 15
ATOM 23987 C C . GLN A 1 10 ? 20.222 -9.782 -1.145 1.00 0.00 10 GLN A C 15
ATOM 23988 O O . GLN A 1 10 ? 20.543 -9.605 0.031 1.00 0.00 10 GLN A O 15
ATOM 24002 N N . ILE A 1 11 ? 19.159 -10.492 -1.516 1.00 0.00 11 ILE A N 15
ATOM 24003 C CA . ILE A 1 11 ? 18.196 -11.135 -0.636 1.00 0.00 11 ILE A CA 15
ATOM 24004 C C . ILE A 1 11 ? 18.206 -12.596 -1.085 1.00 0.00 11 ILE A C 15
ATOM 24005 O O . ILE A 1 11 ? 17.965 -12.860 -2.268 1.00 0.00 11 ILE A O 15
ATOM 24021 N N . THR A 1 12 ? 18.549 -13.532 -0.199 1.00 0.00 12 THR A N 15
ATOM 24022 C CA . THR A 1 12 ? 18.620 -14.940 -0.617 1.00 0.00 12 THR A CA 15
ATOM 24023 C C . THR A 1 12 ? 17.222 -15.501 -0.930 1.00 0.00 12 THR A C 15
ATOM 24024 O O . THR A 1 12 ? 16.201 -14.910 -0.563 1.00 0.00 12 THR A O 15
ATOM 24035 N N . ALA A 1 13 ? 17.171 -16.675 -1.570 1.00 0.00 13 ALA A N 15
ATOM 24036 C CA . ALA A 1 13 ? 15.939 -17.336 -1.995 1.00 0.00 13 ALA A CA 15
ATOM 24037 C C . ALA A 1 13 ? 14.947 -17.592 -0.852 1.00 0.00 13 ALA A C 15
ATOM 24038 O O . ALA A 1 13 ? 13.743 -17.670 -1.107 1.00 0.00 13 ALA A O 15
ATOM 24045 N N . ASN A 1 14 ? 15.434 -17.729 0.389 1.00 0.00 14 ASN A N 15
ATOM 24046 C CA . ASN A 1 14 ? 14.591 -17.980 1.569 1.00 0.00 14 ASN A CA 15
ATOM 24047 C C . ASN A 1 14 ? 14.537 -16.771 2.509 1.00 0.00 14 ASN A C 15
ATOM 24048 O O . ASN A 1 14 ? 13.857 -16.803 3.537 1.00 0.00 14 ASN A O 15
ATOM 24059 N N . SER A 1 15 ? 15.260 -15.701 2.180 1.00 0.00 15 SER A N 15
ATOM 24060 C CA . SER A 1 15 ? 15.123 -14.424 2.855 1.00 0.00 15 SER A CA 15
ATOM 24061 C C . SER A 1 15 ? 13.886 -13.705 2.311 1.00 0.00 15 SER A C 15
ATOM 24062 O O . SER A 1 15 ? 13.351 -14.080 1.262 1.00 0.00 15 SER A O 15
ATOM 24070 N N . GLN A 1 16 ? 13.451 -12.642 2.990 1.00 0.00 16 GLN A N 15
ATOM 24071 C CA . GLN A 1 16 ? 12.361 -11.784 2.536 1.00 0.00 16 GLN A CA 15
ATOM 24072 C C . GLN A 1 16 ? 12.657 -10.335 2.927 1.00 0.00 16 GLN A C 15
ATOM 24073 O O . GLN A 1 16 ? 13.457 -10.082 3.829 1.00 0.00 16 GLN A O 15
ATOM 24087 N N . CYS A 1 17 ? 11.968 -9.407 2.254 1.00 0.00 17 CYS A N 15
ATOM 24088 C CA . CYS A 1 17 ? 12.068 -7.956 2.415 1.00 0.00 17 CYS A CA 15
ATOM 24089 C C . CYS A 1 17 ? 10.671 -7.305 2.492 1.00 0.00 17 CYS A C 15
ATOM 24090 O O . CYS A 1 17 ? 10.466 -6.190 2.006 1.00 0.00 17 CYS A O 15
ATOM 24097 N N . VAL A 1 18 ? 9.701 -8.025 3.068 1.00 0.00 18 VAL A N 15
ATOM 24098 C CA . VAL A 1 18 ? 8.270 -7.710 3.060 1.00 0.00 18 VAL A CA 15
ATOM 24099 C C . VAL A 1 18 ? 8.018 -6.246 3.440 1.00 0.00 18 VAL A C 15
ATOM 24100 O O . VAL A 1 18 ? 8.360 -5.820 4.547 1.00 0.00 18 VAL A O 15
ATOM 24113 N N . LYS A 1 19 ? 7.410 -5.496 2.511 1.00 0.00 19 LYS A N 15
ATOM 24114 C CA . LYS A 1 19 ? 7.115 -4.059 2.574 1.00 0.00 19 LYS A CA 15
ATOM 24115 C C . LYS A 1 19 ? 8.184 -3.228 3.284 1.00 0.00 19 LYS A C 15
ATOM 24116 O O . LYS A 1 19 ? 7.855 -2.306 4.028 1.00 0.00 19 LYS A O 15
ATOM 24135 N N . SER A 1 20 ? 9.455 -3.541 3.054 1.00 0.00 20 SER A N 15
ATOM 24136 C CA . SER A 1 20 ? 10.576 -2.884 3.697 1.00 0.00 20 SER A CA 15
ATOM 24137 C C . SER A 1 20 ? 11.545 -2.398 2.628 1.00 0.00 20 SER A C 15
ATOM 24138 O O . SER A 1 20 ? 11.567 -2.912 1.505 1.00 0.00 20 SER A O 15
ATOM 24146 N N . THR A 1 21 ? 12.338 -1.391 2.979 1.00 0.00 21 THR A N 15
ATOM 24147 C CA . THR A 1 21 ? 13.286 -0.770 2.074 1.00 0.00 21 THR A CA 15
ATOM 24148 C C . THR A 1 21 ? 14.635 -1.457 2.276 1.00 0.00 21 THR A C 15
ATOM 24149 O O . THR A 1 21 ? 14.996 -1.804 3.402 1.00 0.00 21 THR A O 15
ATOM 24160 N N . ALA A 1 22 ? 15.395 -1.655 1.203 1.00 0.00 22 ALA A N 15
ATOM 24161 C CA . ALA A 1 22 ? 16.716 -2.248 1.293 1.00 0.00 22 ALA A CA 15
ATOM 24162 C C . ALA A 1 22 ? 17.623 -1.507 0.327 1.00 0.00 22 ALA A C 15
ATOM 24163 O O . ALA A 1 22 ? 17.268 -1.323 -0.839 1.00 0.00 22 ALA A O 15
ATOM 24170 N N . THR A 1 23 ? 18.788 -1.092 0.809 1.00 0.00 23 THR A N 15
ATOM 24171 C CA . THR A 1 23 ? 19.678 -0.191 0.095 1.00 0.00 23 THR A CA 15
ATOM 24172 C C . THR A 1 23 ? 21.072 -0.829 0.049 1.00 0.00 23 THR A C 15
ATOM 24173 O O . THR A 1 23 ? 21.916 -0.584 0.912 1.00 0.00 23 THR A O 15
ATOM 24184 N N . ASN A 1 24 ? 21.290 -1.689 -0.953 1.00 0.00 24 ASN A N 15
ATOM 24185 C CA . ASN A 1 24 ? 22.528 -2.438 -1.194 1.00 0.00 24 ASN A CA 15
ATOM 24186 C C . ASN A 1 24 ? 22.953 -3.255 0.039 1.00 0.00 24 ASN A C 15
ATOM 24187 O O . ASN A 1 24 ? 24.116 -3.235 0.447 1.00 0.00 24 ASN A O 15
ATOM 24198 N N . CYS A 1 25 ? 21.992 -3.932 0.671 1.00 0.00 25 CYS A N 15
ATOM 24199 C CA . CYS A 1 25 ? 22.202 -4.755 1.856 1.00 0.00 25 CYS A CA 15
ATOM 24200 C C . CYS A 1 25 ? 22.592 -6.172 1.417 1.00 0.00 25 CYS A C 15
ATOM 24201 O O . CYS A 1 25 ? 22.507 -6.514 0.232 1.00 0.00 25 CYS A O 15
ATOM 24208 N N . TYR A 1 26 ? 22.918 -7.020 2.386 1.00 0.00 26 TYR A N 15
ATOM 24209 C CA . TYR A 1 26 ? 23.152 -8.445 2.212 1.00 0.00 26 TYR A CA 15
ATOM 24210 C C . TYR A 1 26 ? 22.232 -9.130 3.211 1.00 0.00 26 TYR A C 15
ATOM 24211 O O . TYR A 1 26 ? 22.341 -8.854 4.403 1.00 0.00 26 TYR A O 15
ATOM 24229 N N . ILE A 1 27 ? 21.321 -9.987 2.758 1.00 0.00 27 ILE A N 15
ATOM 24230 C CA . ILE A 1 27 ? 20.320 -10.612 3.611 1.00 0.00 27 ILE A CA 15
ATOM 24231 C C . ILE A 1 27 ? 20.341 -12.103 3.282 1.00 0.00 27 ILE A C 15
ATOM 24232 O O . ILE A 1 27 ? 19.948 -12.492 2.180 1.00 0.00 27 ILE A O 15
ATOM 24248 N N . ASP A 1 28 ? 20.832 -12.916 4.224 1.00 0.00 28 ASP A N 15
ATOM 24249 C CA . ASP A 1 28 ? 21.006 -14.360 4.075 1.00 0.00 28 ASP A CA 15
ATOM 24250 C C . ASP A 1 28 ? 20.169 -15.081 5.122 1.00 0.00 28 ASP A C 15
ATOM 24251 O O . ASP A 1 28 ? 20.298 -14.809 6.316 1.00 0.00 28 ASP A O 15
ATOM 24260 N N . ASN A 1 29 ? 19.306 -15.991 4.669 1.00 0.00 29 ASN A N 15
ATOM 24261 C CA . ASN A 1 29 ? 18.251 -16.670 5.429 1.00 0.00 29 ASN A CA 15
ATOM 24262 C C . ASN A 1 29 ? 17.544 -15.761 6.449 1.00 0.00 29 ASN A C 15
ATOM 24263 O O . ASN A 1 29 ? 17.195 -16.209 7.544 1.00 0.00 29 ASN A O 15
ATOM 24274 N N . SER A 1 30 ? 17.345 -14.482 6.122 1.00 0.00 30 SER A N 15
ATOM 24275 C CA . SER A 1 30 ? 16.897 -13.469 7.067 1.00 0.00 30 SER A CA 15
ATOM 24276 C C . SER A 1 30 ? 15.613 -12.791 6.601 1.00 0.00 30 SER A C 15
ATOM 24277 O O . SER A 1 30 ? 15.321 -12.701 5.408 1.00 0.00 30 SER A O 15
ATOM 24285 N N . GLN A 1 31 ? 14.839 -12.296 7.564 1.00 0.00 31 GLN A N 15
ATOM 24286 C CA . GLN A 1 31 ? 13.484 -11.818 7.346 1.00 0.00 31 GLN A CA 15
ATOM 24287 C C . GLN A 1 31 ? 13.419 -10.339 7.722 1.00 0.00 31 GLN A C 15
ATOM 24288 O O . GLN A 1 31 ? 13.220 -9.998 8.892 1.00 0.00 31 GLN A O 15
ATOM 24302 N N . LEU A 1 32 ? 13.639 -9.468 6.738 1.00 0.00 32 LEU A N 15
ATOM 24303 C CA . LEU A 1 32 ? 13.411 -8.031 6.843 1.00 0.00 32 LEU A CA 15
ATOM 24304 C C . LEU A 1 32 ? 11.913 -7.845 6.588 1.00 0.00 32 LEU A C 15
ATOM 24305 O O . LEU A 1 32 ? 11.436 -8.246 5.524 1.00 0.00 32 LEU A O 15
ATOM 24321 N N . VAL A 1 33 ? 11.163 -7.293 7.541 1.00 0.00 33 VAL A N 15
ATOM 24322 C CA . VAL A 1 33 ? 9.704 -7.237 7.457 1.00 0.00 33 VAL A CA 15
ATOM 24323 C C . VAL A 1 33 ? 9.158 -5.910 8.001 1.00 0.00 33 VAL A C 15
ATOM 24324 O O . VAL A 1 33 ? 9.834 -5.208 8.758 1.00 0.00 33 VAL A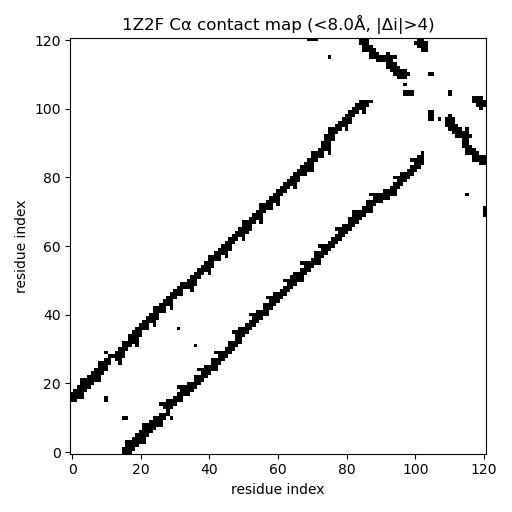 O 15
ATOM 24337 N N . ASP A 1 34 ? 7.905 -5.631 7.627 1.00 0.00 34 ASP A N 15
ATOM 24338 C CA . ASP A 1 34 ? 7.080 -4.477 7.980 1.00 0.00 34 ASP A CA 15
ATOM 24339 C C . ASP A 1 34 ? 7.844 -3.162 8.094 1.00 0.00 34 ASP A C 15
ATOM 24340 O O . ASP A 1 34 ? 8.251 -2.769 9.185 1.00 0.00 34 ASP A O 15
ATOM 24349 N N . THR A 1 35 ? 7.976 -2.451 6.972 1.00 0.00 35 THR A N 15
ATOM 24350 C CA . THR A 1 35 ? 8.479 -1.091 6.922 1.00 0.00 35 THR A CA 15
ATOM 24351 C C . THR A 1 35 ? 9.828 -0.893 7.643 1.00 0.00 35 THR A C 15
ATOM 24352 O O . THR A 1 35 ? 10.097 0.170 8.210 1.00 0.00 35 THR A O 15
ATOM 24363 N N . SER A 1 36 ? 10.687 -1.915 7.643 1.00 0.00 36 SER A N 15
ATOM 24364 C CA . SER A 1 36 ? 12.059 -1.767 8.080 1.00 0.00 36 SER A CA 15
ATOM 24365 C C . SER A 1 36 ? 12.838 -1.070 6.961 1.00 0.00 36 SER A C 15
ATOM 24366 O O . SER A 1 36 ? 12.356 -0.948 5.827 1.00 0.00 36 SER A O 15
ATOM 24374 N N . ILE A 1 37 ? 14.067 -0.655 7.255 1.00 0.00 37 ILE A N 15
ATOM 24375 C CA . ILE A 1 37 ? 14.997 -0.176 6.249 1.00 0.00 37 ILE A CA 15
ATOM 24376 C C . ILE A 1 37 ? 16.402 -0.646 6.593 1.00 0.00 37 ILE A C 15
ATOM 24377 O O . ILE A 1 37 ? 16.785 -0.590 7.763 1.00 0.00 37 ILE A O 15
ATOM 24393 N N . CYS A 1 38 ? 17.183 -1.042 5.587 1.00 0.00 38 CYS A N 15
ATOM 24394 C CA . CYS A 1 38 ? 18.600 -1.312 5.741 1.00 0.00 38 CYS A CA 15
ATOM 24395 C C . CYS A 1 38 ? 19.365 -0.534 4.677 1.00 0.00 38 CYS A C 15
ATOM 24396 O O . CYS A 1 38 ? 18.842 -0.282 3.585 1.00 0.00 38 CYS A O 15
ATOM 24403 N N . THR A 1 39 ? 20.614 -0.197 4.983 1.00 0.00 39 THR A N 15
ATOM 24404 C CA . THR A 1 39 ? 21.525 0.500 4.095 1.00 0.00 39 THR A CA 15
ATOM 24405 C C . THR A 1 39 ? 22.899 -0.122 4.317 1.00 0.00 39 THR A C 15
ATOM 24406 O O . THR A 1 39 ? 23.483 0.056 5.383 1.00 0.00 39 THR A O 15
ATOM 24417 N N . ARG A 1 40 ? 23.405 -0.883 3.340 1.00 0.00 40 ARG A N 15
ATOM 24418 C CA . ARG A 1 40 ? 24.699 -1.575 3.396 1.00 0.00 40 ARG A CA 15
ATOM 24419 C C . ARG A 1 40 ? 24.862 -2.506 4.616 1.00 0.00 40 ARG A C 15
ATOM 24420 O O . ARG A 1 40 ? 25.980 -2.932 4.907 1.00 0.00 40 ARG A O 15
ATOM 24441 N N . SER A 1 41 ? 23.785 -2.873 5.310 1.00 0.00 41 SER A N 15
ATOM 24442 C CA . SER A 1 41 ? 23.870 -3.774 6.453 1.00 0.00 41 SER A CA 15
ATOM 24443 C C . SER A 1 41 ? 23.889 -5.227 5.965 1.00 0.00 41 SER A C 15
ATOM 24444 O O . SER A 1 41 ? 23.472 -5.529 4.842 1.00 0.00 41 SER A O 15
ATOM 24452 N N . GLN A 1 42 ? 24.354 -6.123 6.830 1.00 0.00 42 GLN A N 15
ATOM 24453 C CA . GLN A 1 42 ? 24.468 -7.554 6.597 1.00 0.00 42 GLN A CA 15
ATOM 24454 C C . GLN A 1 42 ? 23.575 -8.250 7.615 1.00 0.00 42 GLN A C 15
ATOM 24455 O O . GLN A 1 42 ? 23.743 -8.023 8.812 1.00 0.00 42 GLN A O 15
ATOM 24469 N N . TYR A 1 43 ? 22.644 -9.089 7.166 1.00 0.00 43 TYR A N 15
ATOM 24470 C CA . TYR A 1 43 ? 21.833 -9.943 8.022 1.00 0.00 43 TYR A CA 15
ATOM 24471 C C . TYR A 1 43 ? 22.227 -11.382 7.708 1.00 0.00 43 TYR A C 15
ATOM 24472 O O . TYR A 1 43 ? 22.498 -11.716 6.549 1.00 0.00 43 TYR A O 15
ATOM 24490 N N . SER A 1 44 ? 22.244 -12.246 8.717 1.00 0.00 44 SER A N 15
ATOM 24491 C CA . SER A 1 44 ? 22.504 -13.665 8.555 1.00 0.00 44 SER A CA 15
ATOM 24492 C C . SER A 1 44 ? 21.685 -14.427 9.598 1.00 0.00 44 SER A C 15
ATOM 24493 O O . SER A 1 44 ? 21.865 -14.231 10.802 1.00 0.00 44 SER A O 15
ATOM 24501 N N . ASP A 1 45 ? 20.787 -15.291 9.119 1.00 0.00 45 ASP A N 15
ATOM 24502 C CA . ASP A 1 45 ? 19.824 -16.071 9.898 1.00 0.00 45 ASP A CA 15
ATOM 24503 C C . ASP A 1 45 ? 19.097 -15.245 10.977 1.00 0.00 45 ASP A C 15
ATOM 24504 O O . ASP A 1 45 ? 18.942 -15.683 12.118 1.00 0.00 45 ASP A O 15
ATOM 24513 N N . ALA A 1 46 ? 18.676 -14.023 10.629 1.00 0.00 46 ALA A N 15
ATOM 24514 C CA . ALA A 1 46 ? 18.166 -13.010 11.551 1.00 0.00 46 ALA A CA 15
ATOM 24515 C C . ALA A 1 46 ? 16.790 -12.482 11.121 1.00 0.00 46 ALA A C 15
ATOM 24516 O O . ALA A 1 46 ? 16.308 -12.775 10.026 1.00 0.00 46 ALA A O 15
ATOM 24523 N N . ASN A 1 47 ? 16.154 -11.660 11.959 1.00 0.00 47 ASN A N 15
ATOM 24524 C CA . ASN A 1 47 ? 14.879 -11.010 11.651 1.00 0.00 47 ASN A CA 15
ATOM 24525 C C . ASN A 1 47 ? 14.908 -9.572 12.140 1.00 0.00 47 ASN A C 15
ATOM 24526 O O . ASN A 1 47 ? 15.408 -9.289 13.227 1.00 0.00 47 ASN A O 15
ATOM 24537 N N . VAL A 1 48 ? 14.352 -8.672 11.336 1.00 0.00 48 VAL A N 15
ATOM 24538 C CA . VAL A 1 48 ? 14.318 -7.245 11.611 1.00 0.00 48 VAL A CA 15
ATOM 24539 C C . VAL A 1 48 ? 12.921 -6.742 11.250 1.00 0.00 48 VAL A C 15
ATOM 24540 O O . VAL A 1 48 ? 12.435 -7.037 10.155 1.00 0.00 48 VAL A O 15
ATOM 24553 N N . LYS A 1 49 ? 12.274 -6.012 12.166 1.00 0.00 49 LYS A N 15
ATOM 24554 C CA . LYS A 1 49 ? 10.876 -5.603 12.044 1.00 0.00 49 LYS A CA 15
ATOM 24555 C C . LYS A 1 49 ? 10.735 -4.133 12.425 1.00 0.00 49 LYS A C 15
ATOM 24556 O O . LYS A 1 49 ? 11.189 -3.727 13.501 1.00 0.00 49 LYS A O 15
ATOM 24575 N N . LYS A 1 50 ? 10.093 -3.353 11.552 1.00 0.00 50 LYS A N 15
ATOM 24576 C CA . LYS A 1 50 ? 9.972 -1.897 11.586 1.00 0.00 50 LYS A CA 15
ATOM 24577 C C . LYS A 1 50 ? 11.184 -1.208 12.222 1.00 0.00 50 LYS A C 15
ATOM 24578 O O . LYS A 1 50 ? 11.034 -0.421 13.157 1.00 0.00 50 LYS A O 15
ATOM 24597 N N . SER A 1 51 ? 12.390 -1.523 11.752 1.00 0.00 51 SER A N 15
ATOM 24598 C CA . SER A 1 51 ? 13.630 -1.028 12.337 1.00 0.00 51 SER A CA 15
ATOM 24599 C C . SER A 1 51 ? 14.477 -0.385 11.247 1.00 0.00 51 SER A C 15
ATOM 24600 O O . SER A 1 51 ? 14.234 -0.593 10.058 1.00 0.00 51 SER A O 15
ATOM 24608 N N . VAL A 1 52 ? 15.472 0.396 11.647 1.00 0.00 52 VAL A N 15
ATOM 24609 C CA . VAL A 1 52 ? 16.270 1.233 10.767 1.00 0.00 52 VAL A CA 15
ATOM 24610 C C . VAL A 1 52 ? 17.710 0.773 10.942 1.00 0.00 52 VAL A C 15
ATOM 24611 O O . VAL A 1 52 ? 18.172 0.663 12.080 1.00 0.00 52 VAL A O 15
ATOM 24624 N N . THR A 1 53 ? 18.436 0.507 9.857 1.00 0.00 53 THR A N 15
ATOM 24625 C CA . THR A 1 53 ? 19.837 0.112 10.009 1.00 0.00 53 THR A CA 15
ATOM 24626 C C . THR A 1 53 ? 20.721 0.653 8.892 1.00 0.00 53 THR A C 15
ATOM 24627 O O . THR A 1 53 ? 20.306 0.734 7.732 1.00 0.00 53 THR A O 15
ATOM 24638 N N . THR A 1 54 ? 21.943 1.034 9.266 1.00 0.00 54 THR A N 15
ATOM 24639 C CA . THR A 1 54 ? 22.973 1.525 8.374 1.00 0.00 54 THR A CA 15
ATOM 24640 C C . THR A 1 54 ? 24.296 0.867 8.777 1.00 0.00 54 THR A C 15
ATOM 24641 O O . THR A 1 54 ? 24.784 1.076 9.893 1.00 0.00 54 THR A O 15
ATOM 24652 N N . ASP A 1 55 ? 24.882 0.116 7.842 1.00 0.00 55 ASP A N 15
ATOM 24653 C CA . ASP A 1 55 ? 26.162 -0.580 7.946 1.00 0.00 55 ASP A CA 15
ATOM 24654 C C . ASP A 1 55 ? 26.323 -1.301 9.290 1.00 0.00 55 ASP A C 15
ATOM 24655 O O . ASP A 1 55 ? 27.237 -1.014 10.068 1.00 0.00 55 ASP A O 15
ATOM 24664 N N . CYS A 1 56 ? 25.401 -2.228 9.569 1.00 0.00 56 CYS A N 15
ATOM 24665 C CA . CYS A 1 56 ? 25.472 -3.109 10.728 1.00 0.00 56 CYS A CA 15
ATOM 24666 C C . CYS A 1 56 ? 25.653 -4.559 10.281 1.00 0.00 56 CYS A C 15
ATOM 24667 O O . CYS A 1 56 ? 25.476 -4.872 9.102 1.00 0.00 56 CYS A O 15
ATOM 24674 N N . ASN A 1 57 ? 25.962 -5.458 11.219 1.00 0.00 57 ASN A N 15
ATOM 24675 C CA . ASN A 1 57 ? 26.121 -6.887 10.971 1.00 0.00 57 ASN A CA 15
ATOM 24676 C C . ASN A 1 57 ? 25.249 -7.570 12.007 1.00 0.00 57 ASN A C 15
ATOM 24677 O O . ASN A 1 57 ? 25.505 -7.428 13.199 1.00 0.00 57 ASN A O 15
ATOM 24688 N N . ILE A 1 58 ? 24.199 -8.248 11.567 1.00 0.00 58 ILE A N 15
ATOM 24689 C CA . ILE A 1 58 ? 23.141 -8.762 12.420 1.00 0.00 58 ILE A CA 15
ATOM 24690 C C . ILE A 1 58 ? 23.092 -10.267 12.191 1.00 0.00 58 ILE A C 15
ATOM 24691 O O . ILE A 1 58 ? 22.669 -10.728 11.130 1.00 0.00 58 ILE A O 15
ATOM 24707 N N . ASP A 1 59 ? 23.545 -11.038 13.176 1.00 0.00 59 ASP A N 15
ATOM 24708 C CA . ASP A 1 59 ? 23.752 -12.471 13.050 1.00 0.00 59 ASP A CA 15
ATOM 24709 C C . ASP A 1 59 ? 22.906 -13.176 14.100 1.00 0.00 59 ASP A C 15
ATOM 24710 O O . ASP A 1 59 ? 22.981 -12.834 15.281 1.00 0.00 59 ASP A O 15
ATOM 24719 N N . LYS A 1 60 ? 22.084 -14.144 13.682 1.00 0.00 60 LYS A N 15
ATOM 24720 C CA . LYS A 1 60 ? 21.270 -14.994 14.562 1.00 0.00 60 LYS A CA 15
ATOM 24721 C C . LYS A 1 60 ? 20.444 -14.187 15.581 1.00 0.00 60 LYS A C 15
ATOM 24722 O O . LYS A 1 60 ? 20.223 -14.653 16.700 1.00 0.00 60 LYS A O 15
ATOM 24741 N N . SER A 1 61 ? 20.018 -12.974 15.218 1.00 0.00 61 SER A N 15
ATOM 24742 C CA . SER A 1 61 ? 19.414 -12.014 16.134 1.00 0.00 61 SER A CA 15
ATOM 24743 C C . SER A 1 61 ? 18.015 -11.624 15.659 1.00 0.00 61 SER A C 15
ATOM 24744 O O . SER A 1 61 ? 17.665 -11.815 14.492 1.00 0.00 61 SER A O 15
ATOM 24752 N N . GLN A 1 62 ? 17.229 -11.030 16.557 1.00 0.00 62 GLN A N 15
ATOM 24753 C CA . GLN A 1 62 ? 15.906 -10.503 16.267 1.00 0.00 62 GLN A CA 15
ATOM 24754 C C . GLN A 1 62 ? 15.894 -9.037 16.689 1.00 0.00 62 GLN A C 15
ATOM 24755 O O . GLN A 1 62 ? 16.456 -8.680 17.727 1.00 0.00 62 GLN A O 15
ATOM 24769 N N . VAL A 1 63 ? 15.263 -8.186 15.891 1.00 0.00 63 VAL A N 15
ATOM 24770 C CA . VAL A 1 63 ? 15.321 -6.741 16.045 1.00 0.00 63 VAL A CA 15
ATOM 24771 C C . VAL A 1 63 ? 13.909 -6.216 15.809 1.00 0.00 63 VAL A C 15
ATOM 24772 O O . VAL A 1 63 ? 13.294 -6.562 14.796 1.00 0.00 63 VAL A O 15
ATOM 24785 N N . TYR A 1 64 ? 13.394 -5.381 16.712 1.00 0.00 64 TYR A N 15
ATOM 24786 C CA . TYR A 1 64 ? 12.080 -4.766 16.558 1.00 0.00 64 TYR A CA 15
ATOM 24787 C C . TYR A 1 64 ? 12.149 -3.297 16.951 1.00 0.00 64 TYR A C 15
ATOM 24788 O O . TYR A 1 64 ? 12.735 -2.968 17.983 1.00 0.00 64 TYR A O 15
ATOM 24806 N N . LEU A 1 65 ? 11.515 -2.415 16.169 1.00 0.00 65 LEU A N 15
ATOM 24807 C CA . LEU A 1 65 ? 11.358 -0.997 16.464 1.00 0.00 65 LEU A CA 15
ATOM 24808 C C . LEU A 1 65 ? 12.664 -0.290 16.880 1.00 0.00 65 LEU A C 15
ATOM 24809 O O . LEU A 1 65 ? 12.636 0.650 17.677 1.00 0.00 65 LEU A O 15
ATOM 24825 N N . THR A 1 66 ? 13.809 -0.738 16.362 1.00 0.00 66 THR A N 15
ATOM 24826 C CA . THR A 1 66 ? 15.141 -0.344 16.814 1.00 0.00 66 THR A CA 15
ATOM 24827 C C . THR A 1 66 ? 15.902 0.398 15.702 1.00 0.00 66 THR A C 15
ATOM 24828 O O . THR A 1 66 ? 15.519 0.342 14.531 1.00 0.00 66 THR A O 15
ATOM 24839 N N . THR A 1 67 ? 16.985 1.093 16.059 1.00 0.00 67 THR A N 15
ATOM 24840 C CA . THR A 1 67 ? 17.850 1.812 15.127 1.00 0.00 67 THR A CA 15
ATOM 24841 C C . THR A 1 67 ? 19.294 1.331 15.326 1.00 0.00 67 THR A C 15
ATOM 24842 O O . THR A 1 67 ? 19.748 1.208 16.463 1.00 0.00 67 THR A O 15
ATOM 24853 N N . CYS A 1 68 ? 20.025 1.075 14.238 1.00 0.00 68 CYS A N 15
ATOM 24854 C CA . CYS A 1 68 ? 21.375 0.524 14.268 1.00 0.00 68 CYS A CA 15
ATOM 24855 C C . CYS A 1 68 ? 22.271 1.336 13.337 1.00 0.00 68 CYS A C 15
ATOM 24856 O O . CYS A 1 68 ? 21.936 1.518 12.164 1.00 0.00 68 CYS A O 15
ATOM 24863 N N . THR A 1 69 ? 23.419 1.794 13.838 1.00 0.00 69 THR A N 15
ATOM 24864 C CA . THR A 1 69 ? 24.408 2.510 13.044 1.00 0.00 69 THR A CA 15
ATOM 24865 C C . THR A 1 69 ? 25.790 1.987 13.435 1.00 0.00 69 THR A C 15
ATOM 24866 O O . THR A 1 69 ? 26.148 2.032 14.616 1.00 0.00 69 THR A O 15
ATOM 24877 N N . GLY A 1 70 ? 26.566 1.493 12.464 1.00 0.00 70 GLY A N 15
ATOM 24878 C CA . GLY A 1 70 ? 27.961 1.095 12.666 1.00 0.00 70 GLY A CA 15
ATOM 24879 C C . GLY A 1 70 ? 28.138 0.128 13.840 1.00 0.00 70 GLY A C 15
ATOM 24880 O O . GLY A 1 70 ? 29.095 0.252 14.604 1.00 0.00 70 GLY A O 15
ATOM 24884 N N . SER A 1 71 ? 27.191 -0.792 14.019 1.00 0.00 71 SER A N 15
ATOM 24885 C CA . SER A 1 71 ? 27.068 -1.652 15.186 1.00 0.00 71 SER A CA 15
ATOM 24886 C C . SER A 1 71 ? 26.896 -3.101 14.730 1.00 0.00 71 SER A C 15
ATOM 24887 O O . SER A 1 71 ? 26.702 -3.368 13.544 1.00 0.00 71 SER A O 15
ATOM 24895 N N . GLN A 1 72 ? 26.975 -4.059 15.650 1.00 0.00 72 GLN A N 15
ATOM 24896 C CA . GLN A 1 72 ? 26.815 -5.468 15.324 1.00 0.00 72 GLN A CA 15
ATOM 24897 C C . GLN A 1 72 ? 25.932 -6.109 16.377 1.00 0.00 72 GLN A C 15
ATOM 24898 O O . GLN A 1 72 ? 26.035 -5.753 17.551 1.00 0.00 72 GLN A O 15
ATOM 24912 N N . TYR A 1 73 ? 25.126 -7.083 15.968 1.00 0.00 73 TYR A N 15
ATOM 24913 C CA . TYR A 1 73 ? 24.307 -7.897 16.851 1.00 0.00 73 TYR A CA 15
ATOM 24914 C C . TYR A 1 73 ? 24.678 -9.346 16.557 1.00 0.00 73 TYR A C 15
ATOM 24915 O O . TYR A 1 73 ? 24.690 -9.735 15.389 1.00 0.00 73 TYR A O 15
ATOM 24933 N N . ASN A 1 74 ? 24.963 -10.152 17.578 1.00 0.00 74 ASN A N 15
ATOM 24934 C CA . ASN A 1 74 ? 25.157 -11.593 17.430 1.00 0.00 74 ASN A CA 15
ATOM 24935 C C . ASN A 1 74 ? 24.373 -12.306 18.529 1.00 0.00 74 ASN A C 15
ATOM 24936 O O . ASN A 1 74 ? 24.693 -12.156 19.708 1.00 0.00 74 ASN A O 15
ATOM 24947 N N . GLY A 1 75 ? 23.371 -13.102 18.160 1.00 0.00 75 GLY A N 15
ATOM 24948 C CA . GLY A 1 75 ? 22.574 -13.870 19.106 1.00 0.00 75 GLY A CA 15
ATOM 24949 C C . GLY A 1 75 ? 21.870 -13.000 20.148 1.00 0.00 75 GLY A C 15
ATOM 24950 O O . GLY A 1 75 ? 21.926 -13.332 21.336 1.00 0.00 75 GLY A O 15
ATOM 24954 N N . ILE A 1 76 ? 21.232 -11.893 19.753 1.00 0.00 76 ILE A N 15
ATOM 24955 C CA . ILE A 1 76 ? 20.499 -11.029 20.685 1.00 0.00 76 ILE A CA 15
ATOM 24956 C C . ILE A 1 76 ? 19.059 -10.839 20.194 1.00 0.00 76 ILE A C 15
ATOM 24957 O O . ILE A 1 76 ? 18.773 -11.004 19.008 1.00 0.00 76 ILE A O 15
ATOM 24973 N N . TYR A 1 77 ? 18.160 -10.426 21.085 1.00 0.00 77 TYR A N 15
ATOM 24974 C CA . TYR A 1 77 ? 16.813 -9.997 20.743 1.00 0.00 77 TYR A CA 15
ATOM 24975 C C . TYR A 1 77 ? 16.668 -8.587 21.310 1.00 0.00 77 TYR A C 15
ATOM 24976 O O . TYR A 1 77 ? 16.639 -8.410 22.527 1.00 0.00 77 TYR A O 15
ATOM 24994 N N . ILE A 1 78 ? 16.645 -7.582 20.437 1.00 0.00 78 ILE A N 15
ATOM 24995 C CA . ILE A 1 78 ? 16.691 -6.174 20.815 1.00 0.00 78 ILE A CA 15
ATOM 24996 C C . ILE A 1 78 ? 15.399 -5.492 20.361 1.00 0.00 78 ILE A C 15
ATOM 24997 O O . ILE A 1 78 ? 14.937 -5.713 19.235 1.00 0.00 78 ILE A O 15
ATOM 25013 N N . ARG A 1 79 ? 14.795 -4.682 21.239 1.00 0.00 79 ARG A N 15
ATOM 25014 C CA . ARG A 1 79 ? 13.498 -4.066 20.976 1.00 0.00 79 ARG A CA 15
ATOM 25015 C C . ARG A 1 79 ? 13.463 -2.617 21.443 1.00 0.00 79 ARG A C 15
ATOM 25016 O O . ARG A 1 79 ? 13.971 -2.292 22.523 1.00 0.00 79 ARG A O 15
ATOM 25037 N N . SER A 1 80 ? 12.833 -1.760 20.642 1.00 0.00 80 SER A N 15
ATOM 25038 C CA . SER A 1 80 ? 12.589 -0.353 20.941 1.00 0.00 80 SER A CA 15
ATOM 25039 C C . SER A 1 80 ? 13.862 0.404 21.365 1.00 0.00 80 SER A C 15
ATOM 25040 O O . SER A 1 80 ? 13.791 1.297 22.212 1.00 0.00 80 SER A O 15
ATOM 25048 N N . SER A 1 81 ? 15.024 0.054 20.803 1.00 0.00 81 SER A N 15
ATOM 25049 C CA . SER A 1 81 ? 16.328 0.525 21.262 1.00 0.00 81 SER A CA 15
ATOM 25050 C C . SER A 1 81 ? 17.110 1.238 20.149 1.00 0.00 81 SER A C 15
ATOM 25051 O O . SER A 1 81 ? 16.628 1.389 19.026 1.00 0.00 81 SER A O 15
ATOM 25059 N N . THR A 1 82 ? 18.315 1.727 20.441 1.00 0.00 82 THR A N 15
ATOM 25060 C CA . THR A 1 82 ? 19.199 2.364 19.473 1.00 0.00 82 THR A CA 15
ATOM 25061 C C . THR A 1 82 ? 20.649 2.036 19.842 1.00 0.00 82 THR A C 15
ATOM 25062 O O . THR A 1 82 ? 21.014 2.079 21.018 1.00 0.00 82 THR A O 15
ATOM 25073 N N . THR A 1 83 ? 21.483 1.720 18.853 1.00 0.00 83 THR A N 15
ATOM 25074 C CA . THR A 1 83 ? 22.865 1.301 19.063 1.00 0.00 83 THR A CA 15
ATOM 25075 C C . THR A 1 83 ? 23.744 1.981 18.011 1.00 0.00 83 THR A C 15
ATOM 25076 O O . THR A 1 83 ? 23.423 1.942 16.816 1.00 0.00 83 THR A O 15
ATOM 25087 N N . THR A 1 84 ? 24.824 2.625 18.454 1.00 0.00 84 THR A N 15
ATOM 25088 C CA . THR A 1 84 ? 25.683 3.451 17.622 1.00 0.00 84 THR A CA 15
ATOM 25089 C C . THR A 1 84 ? 27.138 3.132 17.974 1.00 0.00 84 THR A C 15
ATOM 25090 O O . THR A 1 84 ? 27.574 3.371 19.104 1.00 0.00 84 THR A O 15
ATOM 25101 N N . GLY A 1 85 ? 27.907 2.624 17.008 1.00 0.00 85 GLY A N 15
ATOM 25102 C CA . GLY A 1 85 ? 29.311 2.291 17.212 1.00 0.00 85 GLY A CA 15
ATOM 25103 C C . GLY A 1 85 ? 29.489 1.200 18.269 1.00 0.00 85 GLY A C 15
ATOM 25104 O O . GLY A 1 85 ? 30.330 1.357 19.156 1.00 0.00 85 GLY A O 15
ATOM 25108 N N . THR A 1 86 ? 28.695 0.129 18.224 1.00 0.00 86 THR A N 15
ATOM 25109 C CA . THR A 1 86 ? 28.629 -0.860 19.298 1.00 0.00 86 THR A CA 15
ATOM 25110 C C . THR A 1 86 ? 28.506 -2.280 18.738 1.00 0.00 86 THR A C 15
ATOM 25111 O O . THR A 1 86 ? 27.504 -2.613 18.111 1.00 0.00 86 THR A O 15
ATOM 25122 N N . SER A 1 87 ? 29.507 -3.133 18.954 1.00 0.00 87 SER A N 15
ATOM 25123 C CA . SER A 1 87 ? 29.384 -4.557 18.660 1.00 0.00 87 SER A CA 15
ATOM 25124 C C . SER A 1 87 ? 28.813 -5.223 19.911 1.00 0.00 87 SER A C 15
ATOM 25125 O O . SER A 1 87 ? 29.311 -4.963 21.006 1.00 0.00 87 SER A O 15
ATOM 25133 N N . ILE A 1 88 ? 27.770 -6.043 19.774 1.00 0.00 88 ILE A N 15
ATOM 25134 C CA . ILE A 1 88 ? 26.990 -6.583 20.882 1.00 0.00 88 ILE A CA 15
ATOM 25135 C C . ILE A 1 88 ? 26.718 -8.059 20.569 1.00 0.00 88 ILE A C 15
ATOM 25136 O O . ILE A 1 88 ? 26.272 -8.401 19.468 1.00 0.00 88 ILE A O 15
ATOM 25152 N N . SER A 1 89 ? 26.949 -8.927 21.551 1.00 0.00 89 SER A N 15
ATOM 25153 C CA . SER A 1 89 ? 26.857 -10.370 21.411 1.00 0.00 89 SER A CA 15
ATOM 25154 C C . SER A 1 89 ? 26.177 -10.963 22.647 1.00 0.00 89 SER A C 15
ATOM 25155 O O . SER A 1 89 ? 26.307 -10.420 23.745 1.00 0.00 89 SER A O 15
ATOM 25163 N N . GLY A 1 90 ? 25.486 -12.091 22.478 1.00 0.00 90 GLY A N 15
ATOM 25164 C CA . GLY A 1 90 ? 24.948 -12.892 23.570 1.00 0.00 90 GLY A CA 15
ATOM 25165 C C . GLY A 1 90 ? 25.808 -14.152 23.714 1.00 0.00 90 GLY A C 15
ATOM 25166 O O . GLY A 1 90 ? 26.897 -14.050 24.285 1.00 0.00 90 GLY A O 15
ATOM 25170 N N . PRO A 1 91 ? 25.403 -15.310 23.158 1.00 0.00 91 PRO A N 15
ATOM 25171 C CA . PRO A 1 91 ? 24.114 -15.561 22.525 1.00 0.00 91 PRO A CA 15
ATOM 25172 C C . PRO A 1 91 ? 22.985 -15.665 23.567 1.00 0.00 91 PRO A C 15
ATOM 25173 O O . PRO A 1 91 ? 23.233 -15.888 24.754 1.00 0.00 91 PRO A O 15
ATOM 25184 N N . GLY A 1 92 ? 21.740 -15.515 23.112 1.00 0.00 92 GLY A N 15
ATOM 25185 C CA . GLY A 1 92 ? 20.547 -15.571 23.949 1.00 0.00 92 GLY A CA 15
ATOM 25186 C C . GLY A 1 92 ? 20.340 -14.277 24.742 1.00 0.00 92 GLY A C 15
ATOM 25187 O O . GLY A 1 92 ? 19.648 -14.294 25.762 1.00 0.00 92 GLY A O 15
ATOM 25191 N N . CYS A 1 93 ? 20.965 -13.172 24.317 1.00 0.00 93 CYS A N 15
ATOM 25192 C CA . CYS A 1 93 ? 20.831 -11.887 24.990 1.00 0.00 93 CYS A CA 15
ATOM 25193 C C . CYS A 1 93 ? 19.455 -11.273 24.697 1.00 0.00 93 CYS A C 15
ATOM 25194 O O . CYS A 1 93 ? 18.858 -11.545 23.652 1.00 0.00 93 CYS A O 15
ATOM 25201 N N . SER A 1 94 ? 19.000 -10.372 25.566 1.00 0.00 94 SER A N 15
ATOM 25202 C CA . SER A 1 94 ? 17.822 -9.547 25.370 1.00 0.00 94 SER A CA 15
ATOM 25203 C C . SER A 1 94 ? 18.196 -8.097 25.707 1.00 0.00 94 SER A C 15
ATOM 25204 O O . SER A 1 94 ? 18.938 -7.864 26.665 1.00 0.00 94 SER A O 15
ATOM 25212 N N . ILE A 1 95 ? 17.694 -7.123 24.942 1.00 0.00 95 ILE A N 15
ATOM 25213 C CA . ILE A 1 95 ? 17.871 -5.690 25.189 1.00 0.00 95 ILE A CA 15
ATOM 25214 C C . ILE A 1 95 ? 16.518 -5.028 24.924 1.00 0.00 95 ILE A C 15
ATOM 25215 O O . ILE A 1 95 ? 15.881 -5.330 23.913 1.00 0.00 95 ILE A O 15
ATOM 25231 N N . SER A 1 96 ? 16.107 -4.093 25.777 1.00 0.00 96 SER A N 15
ATOM 25232 C CA . SER A 1 96 ? 14.867 -3.354 25.606 1.00 0.00 96 SER A CA 15
ATOM 25233 C C . SER A 1 96 ? 15.056 -1.886 25.960 1.00 0.00 96 SER A C 15
ATOM 25234 O O . SER A 1 96 ? 15.775 -1.557 26.911 1.00 0.00 96 SER A O 15
ATOM 25242 N N . THR A 1 97 ? 14.333 -1.041 25.217 1.00 0.00 97 THR A N 15
ATOM 25243 C CA . THR A 1 97 ? 14.143 0.382 25.483 1.00 0.00 97 THR A CA 15
ATOM 25244 C C . THR A 1 97 ? 15.427 1.123 25.896 1.00 0.00 97 THR A C 15
ATOM 25245 O O . THR A 1 97 ? 15.411 1.906 26.847 1.00 0.00 97 THR A O 15
ATOM 25256 N N . CYS A 1 98 ? 16.547 0.879 25.205 1.00 0.00 98 CYS A N 15
ATOM 25257 C CA . CYS A 1 98 ? 17.845 1.423 25.587 1.00 0.00 98 CYS A CA 15
ATOM 25258 C C . CYS A 1 98 ? 18.489 2.171 24.425 1.00 0.00 98 CYS A C 15
ATOM 25259 O O . CYS A 1 98 ? 18.218 1.869 23.265 1.00 0.00 98 CYS A O 15
ATOM 25266 N N . THR A 1 99 ? 19.390 3.101 24.727 1.00 0.00 99 THR A N 15
ATOM 25267 C CA . THR A 1 99 ? 20.239 3.741 23.737 1.00 0.00 99 THR A CA 15
ATOM 25268 C C . THR A 1 99 ? 21.671 3.490 24.197 1.00 0.00 99 THR A C 15
ATOM 25269 O O . THR A 1 99 ? 21.967 3.606 25.389 1.00 0.00 99 THR A O 15
ATOM 25280 N N . ILE A 1 100 ? 22.557 3.110 23.276 1.00 0.00 100 ILE A N 15
ATOM 25281 C CA . ILE A 1 100 ? 23.941 2.779 23.580 1.00 0.00 100 ILE A CA 15
ATOM 25282 C C . ILE A 1 100 ? 24.788 3.436 22.493 1.00 0.00 100 ILE A C 15
ATOM 25283 O O . ILE A 1 100 ? 24.506 3.269 21.305 1.00 0.00 100 ILE A O 15
ATOM 25299 N N . THR A 1 101 ? 25.827 4.168 22.896 1.00 0.00 101 THR A N 15
ATOM 25300 C CA . THR A 1 101 ? 26.750 4.831 21.986 1.00 0.00 101 THR A CA 15
ATOM 25301 C C . THR A 1 101 ? 28.161 4.492 22.459 1.00 0.00 101 THR A C 15
ATOM 25302 O O . THR A 1 101 ? 28.490 4.738 23.619 1.00 0.00 101 THR A O 15
ATOM 25313 N N . ARG A 1 102 ? 28.978 3.897 21.579 1.00 0.00 102 ARG A N 15
ATOM 25314 C CA . ARG A 1 102 ? 30.348 3.439 21.852 1.00 0.00 102 ARG A CA 15
ATOM 25315 C C . ARG A 1 102 ? 30.492 2.814 23.249 1.00 0.00 102 ARG A C 15
ATOM 25316 O O . ARG A 1 102 ? 31.355 3.203 24.036 1.00 0.00 102 ARG A O 15
ATOM 25337 N N . GLY A 1 103 ? 29.617 1.853 23.563 1.00 0.00 103 GLY A N 15
ATOM 25338 C CA . GLY A 1 103 ? 29.678 1.055 24.785 1.00 0.00 103 GLY A CA 15
ATOM 25339 C C . GLY A 1 103 ? 29.040 1.722 26.007 1.00 0.00 103 GLY A C 15
ATOM 25340 O O . GLY A 1 103 ? 28.905 1.064 27.039 1.00 0.00 103 GLY A O 15
ATOM 25344 N N . VAL A 1 104 ? 28.621 2.988 25.919 1.00 0.00 104 VAL A N 15
ATOM 25345 C CA . VAL A 1 104 ? 28.007 3.720 27.019 1.00 0.00 104 VAL A CA 15
ATOM 25346 C C . VAL A 1 104 ? 26.493 3.665 26.805 1.00 0.00 104 VAL A C 15
ATOM 25347 O O . VAL A 1 104 ? 25.977 4.268 25.860 1.00 0.00 104 VAL A O 15
ATOM 25360 N N . ALA A 1 105 ? 25.785 2.904 27.646 1.00 0.00 105 ALA A N 15
ATOM 25361 C CA . ALA A 1 105 ? 24.326 2.935 27.694 1.00 0.00 105 ALA A CA 15
ATOM 25362 C C . ALA A 1 105 ? 23.889 4.261 28.325 1.00 0.00 105 ALA A C 15
ATOM 25363 O O . ALA A 1 105 ? 24.559 4.767 29.231 1.00 0.00 105 ALA A O 15
ATOM 25370 N N . THR A 1 106 ? 22.775 4.828 27.869 1.00 0.00 106 THR A N 15
ATOM 25371 C CA . THR A 1 106 ? 22.241 6.070 28.413 1.00 0.00 106 THR A CA 15
ATOM 25372 C C . THR A 1 106 ? 21.744 5.869 29.859 1.00 0.00 106 THR A C 15
ATOM 25373 O O . THR A 1 106 ? 21.331 4.764 30.226 1.00 0.00 106 THR A O 15
ATOM 25384 N N . PRO A 1 107 ? 21.698 6.932 30.686 1.00 0.00 107 PRO A N 15
ATOM 25385 C CA . PRO A 1 107 ? 21.119 6.909 32.030 1.00 0.00 107 PRO A CA 15
ATOM 25386 C C . PRO A 1 107 ? 19.576 6.970 31.998 1.00 0.00 107 PRO A C 15
ATOM 25387 O O . PRO A 1 107 ? 18.939 7.531 32.893 1.00 0.00 107 PRO A O 15
ATOM 25398 N N . ALA A 1 108 ? 18.964 6.434 30.939 1.00 0.00 108 ALA A N 15
ATOM 25399 C CA . ALA A 1 108 ? 17.543 6.581 30.624 1.00 0.00 108 ALA A CA 15
ATOM 25400 C C . ALA A 1 108 ? 16.589 5.872 31.585 1.00 0.00 108 ALA A C 15
ATOM 25401 O O . ALA A 1 108 ? 15.381 6.108 31.543 1.00 0.00 108 ALA A O 15
ATOM 25408 N N . ALA A 1 109 ? 17.137 4.979 32.402 1.00 0.00 109 ALA A N 15
ATOM 25409 C CA . ALA A 1 109 ? 16.491 4.007 33.295 1.00 0.00 109 ALA A CA 15
ATOM 25410 C C . ALA A 1 109 ? 15.567 2.994 32.590 1.00 0.00 109 ALA A C 15
ATOM 25411 O O . ALA A 1 109 ? 15.420 1.873 33.077 1.00 0.00 109 ALA A O 15
ATOM 25418 N N . ALA A 1 110 ? 14.992 3.339 31.433 1.00 0.00 110 ALA A N 15
ATOM 25419 C CA . ALA A 1 110 ? 14.274 2.421 30.556 1.00 0.00 110 ALA A CA 15
ATOM 25420 C C . ALA A 1 110 ? 15.208 1.342 29.989 1.00 0.00 110 ALA A C 15
ATOM 25421 O O . ALA A 1 110 ? 14.730 0.259 29.648 1.00 0.00 110 ALA A O 15
ATOM 25428 N N . CYS A 1 111 ? 16.517 1.613 29.917 1.00 0.00 111 CYS A N 15
ATOM 25429 C CA . CYS A 1 111 ? 17.526 0.650 29.495 1.00 0.00 111 CYS A CA 15
ATOM 25430 C C . CYS A 1 111 ? 17.408 -0.639 30.308 1.00 0.00 111 CYS A C 15
ATOM 25431 O O . CYS A 1 111 ? 17.579 -0.618 31.530 1.00 0.00 111 CYS A O 15
ATOM 25438 N N . LYS A 1 112 ? 17.187 -1.764 29.623 1.00 0.00 112 LYS A N 15
ATOM 25439 C CA . LYS A 1 112 ? 17.254 -3.104 30.196 1.00 0.00 112 LYS A CA 15
ATOM 25440 C C . LYS A 1 112 ? 18.109 -3.937 29.251 1.00 0.00 112 LYS A C 15
ATOM 25441 O O . LYS A 1 112 ? 17.926 -3.861 28.035 1.00 0.00 112 LYS A O 15
ATOM 25460 N N . ILE A 1 113 ? 19.047 -4.705 29.801 1.00 0.00 113 ILE A N 15
ATOM 25461 C CA . ILE A 1 113 ? 19.993 -5.544 29.075 1.00 0.00 113 ILE A CA 15
ATOM 25462 C C . ILE A 1 113 ? 20.118 -6.816 29.918 1.00 0.00 113 ILE A C 15
ATOM 25463 O O . ILE A 1 113 ? 20.246 -6.728 31.145 1.00 0.00 113 ILE A O 15
ATOM 25479 N N . SER A 1 114 ? 20.112 -7.979 29.268 1.00 0.00 114 SER A N 15
ATOM 25480 C CA . SER A 1 114 ? 20.179 -9.283 29.911 1.00 0.00 114 SER A CA 15
ATOM 25481 C C . SER A 1 114 ? 21.051 -10.199 29.053 1.00 0.00 114 SER A C 15
ATOM 25482 O O . SER A 1 114 ? 20.756 -10.397 27.874 1.00 0.00 114 SER A O 15
ATOM 25490 N N . GLY A 1 115 ? 22.112 -10.760 29.635 1.00 0.00 115 GLY A N 15
ATOM 25491 C CA . GLY A 1 115 ? 22.909 -11.815 29.013 1.00 0.00 115 GLY A CA 15
ATOM 25492 C C . GLY A 1 115 ? 23.800 -11.353 27.857 1.00 0.00 115 GLY A C 15
ATOM 25493 O O . GLY A 1 115 ? 24.232 -12.199 27.071 1.00 0.00 115 GLY A O 15
ATOM 25497 N N . CYS A 1 116 ? 24.073 -10.049 27.721 1.00 0.00 116 CYS A N 15
ATOM 25498 C CA . CYS A 1 116 ? 24.930 -9.521 26.661 1.00 0.00 116 CYS A CA 15
ATOM 25499 C C . CYS A 1 116 ? 26.363 -9.272 27.137 1.00 0.00 116 CYS A C 15
ATOM 25500 O O . CYS A 1 116 ? 26.640 -9.131 28.330 1.00 0.00 116 CYS A O 15
ATOM 25507 N N . SER A 1 117 ? 27.235 -9.122 26.144 1.00 0.00 117 SER A N 15
ATOM 25508 C CA . SER A 1 117 ? 28.612 -8.665 26.209 1.00 0.00 117 SER A CA 15
ATOM 25509 C C . SER A 1 117 ? 28.759 -7.714 25.016 1.00 0.00 117 SER A C 15
ATOM 25510 O O . SER A 1 117 ? 28.144 -7.949 23.971 1.00 0.00 117 SER A O 15
ATOM 25518 N N . LEU A 1 118 ? 29.520 -6.625 25.147 1.00 0.00 118 LEU A N 15
ATOM 25519 C CA . LEU A 1 118 ? 29.653 -5.642 24.074 1.00 0.00 118 LEU A CA 15
ATOM 25520 C C . LEU A 1 118 ? 31.030 -4.987 24.067 1.00 0.00 118 LEU A C 15
ATOM 25521 O O . LEU A 1 118 ? 31.782 -5.091 25.040 1.00 0.00 118 LEU A O 15
ATOM 25537 N N . SER A 1 119 ? 31.332 -4.302 22.964 1.00 0.00 119 SER A N 15
ATOM 25538 C CA . SER A 1 119 ? 32.586 -3.613 22.702 1.00 0.00 119 SER A CA 15
ATOM 25539 C C . SER A 1 119 ? 32.278 -2.344 21.905 1.00 0.00 119 SER A C 15
ATOM 25540 O O . SER A 1 119 ? 31.409 -2.348 21.027 1.00 0.00 119 SER A O 15
ATOM 25548 N N . ALA A 1 120 ? 32.983 -1.256 22.213 1.00 0.00 120 ALA A N 15
ATOM 25549 C CA . ALA A 1 120 ? 32.873 -0.004 21.479 1.00 0.00 120 ALA A CA 15
ATOM 25550 C C . ALA A 1 120 ? 33.608 -0.106 20.139 1.00 0.00 120 ALA A C 15
ATOM 25551 O O . ALA A 1 120 ? 34.652 -0.760 20.042 1.00 0.00 120 ALA A O 15
ATOM 25558 N N . MET A 1 121 ? 33.072 0.568 19.121 1.00 0.00 121 MET A N 15
ATOM 25559 C CA . MET A 1 121 ? 33.734 0.779 17.842 1.00 0.00 121 MET A CA 15
ATOM 25560 C C . MET A 1 121 ? 34.982 1.619 18.103 1.00 0.00 121 MET A C 15
ATOM 25561 O O . MET A 1 121 ? 36.075 1.235 17.637 1.00 0.00 121 MET A O 15
ATOM 25576 N N . ASP A 1 1 ? 8.327 -13.573 -3.074 1.00 0.00 1 ASP A N 16
ATOM 25577 C CA . ASP A 1 1 ? 8.326 -13.104 -1.669 1.00 0.00 1 ASP A CA 16
ATOM 25578 C C . ASP A 1 1 ? 7.093 -12.240 -1.384 1.00 0.00 1 ASP A C 16
ATOM 25579 O O . ASP A 1 1 ? 6.099 -12.745 -0.859 1.00 0.00 1 ASP A O 16
ATOM 25590 N N . GLY A 1 2 ? 7.120 -10.956 -1.753 1.00 0.00 2 GLY A N 16
ATOM 25591 C CA . GLY A 1 2 ? 6.022 -10.013 -1.578 1.00 0.00 2 GLY A CA 16
ATOM 25592 C C . GLY A 1 2 ? 6.428 -8.658 -2.152 1.00 0.00 2 GLY A C 16
ATOM 25593 O O . GLY A 1 2 ? 7.504 -8.535 -2.751 1.00 0.00 2 GLY A O 16
ATOM 25597 N N . THR A 1 3 ? 5.581 -7.645 -1.978 1.00 0.00 3 THR A N 16
ATOM 25598 C CA . THR A 1 3 ? 5.922 -6.260 -2.279 1.00 0.00 3 THR A CA 16
ATOM 25599 C C . THR A 1 3 ? 7.161 -5.875 -1.459 1.00 0.00 3 THR A C 16
ATOM 25600 O O . THR A 1 3 ? 7.268 -6.239 -0.288 1.00 0.00 3 THR A O 16
ATOM 25611 N N . CYS A 1 4 ? 8.121 -5.184 -2.072 1.00 0.00 4 CYS A N 16
ATOM 25612 C CA . CYS A 1 4 ? 9.428 -4.873 -1.502 1.00 0.00 4 CYS A CA 16
ATOM 25613 C C . CYS A 1 4 ? 10.028 -3.742 -2.343 1.00 0.00 4 CYS A C 16
ATOM 25614 O O . CYS A 1 4 ? 9.648 -3.572 -3.508 1.00 0.00 4 CYS A O 16
ATOM 25621 N N . VAL A 1 5 ? 10.970 -2.987 -1.779 1.00 0.00 5 VAL A N 16
ATOM 25622 C CA . VAL A 1 5 ? 11.677 -1.911 -2.464 1.00 0.00 5 VAL A CA 16
ATOM 25623 C C . VAL A 1 5 ? 13.166 -2.224 -2.312 1.00 0.00 5 VAL A C 16
ATOM 25624 O O . VAL A 1 5 ? 13.651 -2.393 -1.193 1.00 0.00 5 VAL A O 16
ATOM 25637 N N . ASN A 1 6 ? 13.888 -2.343 -3.429 1.00 0.00 6 ASN A N 16
ATOM 25638 C CA . ASN A 1 6 ? 15.290 -2.749 -3.437 1.00 0.00 6 ASN A CA 16
ATOM 25639 C C . ASN A 1 6 ? 16.054 -1.938 -4.481 1.00 0.00 6 ASN A C 16
ATOM 25640 O O . ASN A 1 6 ? 15.610 -1.872 -5.630 1.00 0.00 6 ASN A O 16
ATOM 25651 N N . THR A 1 7 ? 17.183 -1.331 -4.108 1.00 0.00 7 THR A N 16
ATOM 25652 C CA . THR A 1 7 ? 18.048 -0.630 -5.051 1.00 0.00 7 THR A CA 16
ATOM 25653 C C . THR A 1 7 ? 18.911 -1.660 -5.798 1.00 0.00 7 THR A C 16
ATOM 25654 O O . THR A 1 7 ? 18.736 -1.887 -6.998 1.00 0.00 7 THR A O 16
ATOM 25665 N N . ASN A 1 8 ? 19.821 -2.299 -5.059 1.00 0.00 8 ASN A N 16
ATOM 25666 C CA . ASN A 1 8 ? 20.832 -3.249 -5.526 1.00 0.00 8 ASN A CA 16
ATOM 25667 C C . ASN A 1 8 ? 21.310 -4.122 -4.353 1.00 0.00 8 ASN A C 16
ATOM 25668 O O . ASN A 1 8 ? 22.497 -4.420 -4.207 1.00 0.00 8 ASN A O 16
ATOM 25679 N N . SER A 1 9 ? 20.411 -4.432 -3.423 1.00 0.00 9 SER A N 16
ATOM 25680 C CA . SER A 1 9 ? 20.665 -5.327 -2.302 1.00 0.00 9 SER A CA 16
ATOM 25681 C C . SER A 1 9 ? 20.573 -6.775 -2.750 1.00 0.00 9 SER A C 16
ATOM 25682 O O . SER A 1 9 ? 19.923 -7.093 -3.753 1.00 0.00 9 SER A O 16
ATOM 25690 N N . GLN A 1 10 ? 21.166 -7.644 -1.940 1.00 0.00 10 GLN A N 16
ATOM 25691 C CA . GLN A 1 10 ? 21.022 -9.079 -2.043 1.00 0.00 10 GLN A CA 16
ATOM 25692 C C . GLN A 1 10 ? 19.957 -9.465 -1.025 1.00 0.00 10 GLN A C 16
ATOM 25693 O O . GLN A 1 10 ? 20.036 -9.075 0.141 1.00 0.00 10 GLN A O 16
ATOM 25707 N N . ILE A 1 11 ? 19.015 -10.285 -1.475 1.00 0.00 11 ILE A N 16
ATOM 25708 C CA . ILE A 1 11 ? 18.014 -10.960 -0.665 1.00 0.00 11 ILE A CA 16
ATOM 25709 C C . ILE A 1 11 ? 18.049 -12.397 -1.177 1.00 0.00 11 ILE A C 16
ATOM 25710 O O . ILE A 1 11 ? 17.753 -12.647 -2.349 1.00 0.00 11 ILE A O 16
ATOM 25726 N N . THR A 1 12 ? 18.523 -13.314 -0.336 1.00 0.00 12 THR A N 16
ATOM 25727 C CA . THR A 1 12 ? 18.723 -14.712 -0.726 1.00 0.00 12 THR A CA 16
ATOM 25728 C C . THR A 1 12 ? 17.380 -15.437 -0.914 1.00 0.00 12 THR A C 16
ATOM 25729 O O . THR A 1 12 ? 16.322 -14.928 -0.534 1.00 0.00 12 THR A O 16
ATOM 25740 N N . ALA A 1 13 ? 17.424 -16.647 -1.485 1.00 0.00 13 ALA A N 16
ATOM 25741 C CA . ALA A 1 13 ? 16.257 -17.428 -1.891 1.00 0.00 13 ALA A CA 16
ATOM 25742 C C . ALA A 1 13 ? 15.243 -17.685 -0.767 1.00 0.00 13 ALA A C 16
ATOM 25743 O O . ALA A 1 13 ? 14.060 -17.874 -1.059 1.00 0.00 13 ALA A O 16
ATOM 25750 N N . ASN A 1 14 ? 15.688 -17.701 0.496 1.00 0.00 14 ASN A N 16
ATOM 25751 C CA . ASN A 1 14 ? 14.826 -17.949 1.662 1.00 0.00 14 ASN A CA 16
ATOM 25752 C C . ASN A 1 14 ? 14.775 -16.740 2.607 1.00 0.00 14 ASN A C 16
ATOM 25753 O O . ASN A 1 14 ? 14.214 -16.811 3.702 1.00 0.00 14 ASN A O 16
ATOM 25764 N N . SER A 1 15 ? 15.373 -15.623 2.197 1.00 0.00 15 SER A N 16
ATOM 25765 C CA . SER A 1 15 ? 15.219 -14.350 2.875 1.00 0.00 15 SER A CA 16
ATOM 25766 C C . SER A 1 15 ? 13.922 -13.677 2.417 1.00 0.00 15 SER A C 16
ATOM 25767 O O . SER A 1 15 ? 13.269 -14.136 1.474 1.00 0.00 15 SER A O 16
ATOM 25775 N N . GLN A 1 16 ? 13.556 -12.573 3.072 1.00 0.00 16 GLN A N 16
ATOM 25776 C CA . GLN A 1 16 ? 12.362 -11.799 2.761 1.00 0.00 16 GLN A CA 16
ATOM 25777 C C . GLN A 1 16 ? 12.670 -10.309 2.900 1.00 0.00 16 GLN A C 16
ATOM 25778 O O . GLN A 1 16 ? 13.543 -9.940 3.691 1.00 0.00 16 GLN A O 16
ATOM 25792 N N . CYS A 1 17 ? 11.923 -9.473 2.174 1.00 0.00 17 CYS A N 16
ATOM 25793 C CA . CYS A 1 17 ? 11.947 -8.014 2.269 1.00 0.00 17 CYS A CA 16
ATOM 25794 C C . CYS A 1 17 ? 10.524 -7.417 2.216 1.00 0.00 17 CYS A C 16
ATOM 25795 O O . CYS A 1 17 ? 10.337 -6.296 1.738 1.00 0.00 17 CYS A O 16
ATOM 25802 N N . VAL A 1 18 ? 9.510 -8.166 2.677 1.00 0.00 18 VAL A N 16
ATOM 25803 C CA . VAL A 1 18 ? 8.096 -7.801 2.551 1.00 0.00 18 VAL A CA 16
ATOM 25804 C C . VAL A 1 18 ? 7.828 -6.425 3.175 1.00 0.00 18 VAL A C 16
ATOM 25805 O O . VAL A 1 18 ? 8.208 -6.168 4.323 1.00 0.00 18 VAL A O 16
ATOM 25818 N N . LYS A 1 19 ? 7.145 -5.562 2.412 1.00 0.00 19 LYS A N 16
ATOM 25819 C CA . LYS A 1 19 ? 6.839 -4.158 2.700 1.00 0.00 19 LYS A CA 16
ATOM 25820 C C . LYS A 1 19 ? 7.985 -3.430 3.410 1.00 0.00 19 LYS A C 16
ATOM 25821 O O . LYS A 1 19 ? 7.745 -2.648 4.328 1.00 0.00 19 LYS A O 16
ATOM 25840 N N . SER A 1 20 ? 9.222 -3.694 2.996 1.00 0.00 20 SER A N 16
ATOM 25841 C CA . SER A 1 20 ? 10.436 -3.154 3.587 1.00 0.00 20 SER A CA 16
ATOM 25842 C C . SER A 1 20 ? 11.341 -2.639 2.464 1.00 0.00 20 SER A C 16
ATOM 25843 O O . SER A 1 20 ? 11.099 -2.916 1.281 1.00 0.00 20 SER A O 16
ATOM 25851 N N . THR A 1 21 ? 12.373 -1.876 2.827 1.00 0.00 21 THR A N 16
ATOM 25852 C CA . THR A 1 21 ? 13.213 -1.158 1.876 1.00 0.00 21 THR A CA 16
ATOM 25853 C C . THR A 1 21 ? 14.667 -1.556 2.112 1.00 0.00 21 THR A C 16
ATOM 25854 O O . THR A 1 21 ? 15.126 -1.587 3.255 1.00 0.00 21 THR A O 16
ATOM 25865 N N . ALA A 1 22 ? 15.399 -1.844 1.036 1.00 0.00 22 ALA A N 16
ATOM 25866 C CA . ALA A 1 22 ? 16.766 -2.320 1.105 1.00 0.00 22 ALA A CA 16
ATOM 25867 C C . ALA A 1 22 ? 17.632 -1.511 0.145 1.00 0.00 22 ALA A C 16
ATOM 25868 O O . ALA A 1 22 ? 17.362 -1.465 -1.058 1.00 0.00 22 ALA A O 16
ATOM 25875 N N . THR A 1 23 ? 18.673 -0.883 0.689 1.00 0.00 23 THR A N 16
ATOM 25876 C CA . THR A 1 23 ? 19.600 -0.039 -0.047 1.00 0.00 23 THR A CA 16
ATOM 25877 C C . THR A 1 23 ? 20.979 -0.716 -0.022 1.00 0.00 23 THR A C 16
ATOM 25878 O O . THR A 1 23 ? 21.723 -0.581 0.952 1.00 0.00 23 THR A O 16
ATOM 25889 N N . ASN A 1 24 ? 21.306 -1.466 -1.082 1.00 0.00 24 ASN A N 16
ATOM 25890 C CA . ASN A 1 24 ? 22.498 -2.315 -1.220 1.00 0.00 24 ASN A CA 16
ATOM 25891 C C . ASN A 1 24 ? 22.850 -3.087 0.068 1.00 0.00 24 ASN A C 16
ATOM 25892 O O . ASN A 1 24 ? 23.986 -3.064 0.534 1.00 0.00 24 ASN A O 16
ATOM 25903 N N . CYS A 1 25 ? 21.858 -3.739 0.680 1.00 0.00 25 CYS A N 16
ATOM 25904 C CA . CYS A 1 25 ? 22.041 -4.567 1.870 1.00 0.00 25 CYS A CA 16
ATOM 25905 C C . CYS A 1 25 ? 22.464 -5.970 1.429 1.00 0.00 25 CYS A C 16
ATOM 25906 O O . CYS A 1 25 ? 22.412 -6.295 0.240 1.00 0.00 25 CYS A O 16
ATOM 25913 N N . TYR A 1 26 ? 22.789 -6.834 2.387 1.00 0.00 26 TYR A N 16
ATOM 25914 C CA . TYR A 1 26 ? 23.140 -8.222 2.137 1.00 0.00 26 TYR A CA 16
ATOM 25915 C C . TYR A 1 26 ? 22.359 -9.037 3.159 1.00 0.00 26 TYR A C 16
ATOM 25916 O O . TYR A 1 26 ? 22.587 -8.907 4.361 1.00 0.00 26 TYR A O 16
ATOM 25934 N N . ILE A 1 27 ? 21.389 -9.819 2.689 1.00 0.00 27 ILE A N 16
ATOM 25935 C CA . ILE A 1 27 ? 20.403 -10.483 3.528 1.00 0.00 27 ILE A CA 16
ATOM 25936 C C . ILE A 1 27 ? 20.511 -11.983 3.240 1.00 0.00 27 ILE A C 16
ATOM 25937 O O . ILE A 1 27 ? 20.193 -12.443 2.137 1.00 0.00 27 ILE A O 16
ATOM 25953 N N . ASP A 1 28 ? 21.002 -12.734 4.228 1.00 0.00 28 ASP A N 16
ATOM 25954 C CA . ASP A 1 28 ? 21.300 -14.160 4.161 1.00 0.00 28 ASP A CA 16
ATOM 25955 C C . ASP A 1 28 ? 20.371 -14.894 5.122 1.00 0.00 28 ASP A C 16
ATOM 25956 O O . ASP A 1 28 ? 20.425 -14.653 6.328 1.00 0.00 28 ASP A O 16
ATOM 25965 N N . ASN A 1 29 ? 19.503 -15.763 4.597 1.00 0.00 29 ASN A N 16
ATOM 25966 C CA . ASN A 1 29 ? 18.435 -16.470 5.318 1.00 0.00 29 ASN A CA 16
ATOM 25967 C C . ASN A 1 29 ? 17.665 -15.597 6.330 1.00 0.00 29 ASN A C 16
ATOM 25968 O O . ASN A 1 29 ? 17.249 -16.091 7.381 1.00 0.00 29 ASN A O 16
ATOM 25979 N N . SER A 1 30 ? 17.472 -14.306 6.046 1.00 0.00 30 SER A N 16
ATOM 25980 C CA . SER A 1 30 ? 16.961 -13.332 7.005 1.00 0.00 30 SER A CA 16
ATOM 25981 C C . SER A 1 30 ? 15.679 -12.664 6.515 1.00 0.00 30 SER A C 16
ATOM 25982 O O . SER A 1 30 ? 15.440 -12.522 5.317 1.00 0.00 30 SER A O 16
ATOM 25990 N N . GLN A 1 31 ? 14.835 -12.245 7.455 1.00 0.00 31 GLN A N 16
ATOM 25991 C CA . GLN A 1 31 ? 13.484 -11.782 7.191 1.00 0.00 31 GLN A CA 16
ATOM 25992 C C . GLN A 1 31 ? 13.405 -10.311 7.592 1.00 0.00 31 GLN A C 16
ATOM 25993 O O . GLN A 1 31 ? 13.186 -9.979 8.757 1.00 0.00 31 GLN A O 16
ATOM 26007 N N . LEU A 1 32 ? 13.638 -9.428 6.620 1.00 0.00 32 LEU A N 16
ATOM 26008 C CA . LEU A 1 32 ? 13.449 -7.992 6.759 1.00 0.00 32 LEU A CA 16
ATOM 26009 C C . LEU A 1 32 ? 11.962 -7.742 6.492 1.00 0.00 32 LEU A C 16
ATOM 26010 O O . LEU A 1 32 ? 11.542 -7.911 5.349 1.00 0.00 32 LEU A O 16
ATOM 26026 N N . VAL A 1 33 ? 11.141 -7.413 7.496 1.00 0.00 33 VAL A N 16
ATOM 26027 C CA . VAL A 1 33 ? 9.700 -7.271 7.265 1.00 0.00 33 VAL A CA 16
ATOM 26028 C C . VAL A 1 33 ? 9.121 -6.034 7.963 1.00 0.00 33 VAL A C 16
ATOM 26029 O O . VAL A 1 33 ? 9.748 -5.443 8.848 1.00 0.00 33 VAL A O 16
ATOM 26042 N N . ASP A 1 34 ? 7.898 -5.673 7.560 1.00 0.00 34 ASP A N 16
ATOM 26043 C CA . ASP A 1 34 ? 7.054 -4.643 8.163 1.00 0.00 34 ASP A CA 16
ATOM 26044 C C . ASP A 1 34 ? 7.758 -3.293 8.309 1.00 0.00 34 ASP A C 16
ATOM 26045 O O . ASP A 1 34 ? 8.111 -2.880 9.407 1.00 0.00 34 ASP A O 16
ATOM 26054 N N . THR A 1 35 ? 7.964 -2.598 7.190 1.00 0.00 35 THR A N 16
ATOM 26055 C CA . THR A 1 35 ? 8.618 -1.307 7.088 1.00 0.00 35 THR A CA 16
ATOM 26056 C C . THR A 1 35 ? 9.981 -1.240 7.792 1.00 0.00 35 THR A C 16
ATOM 26057 O O . THR A 1 35 ? 10.338 -0.231 8.407 1.00 0.00 35 THR A O 16
ATOM 26068 N N . SER A 1 36 ? 10.745 -2.330 7.736 1.00 0.00 36 SER A N 16
ATOM 26069 C CA . SER A 1 36 ? 12.134 -2.290 8.138 1.00 0.00 36 SER A CA 16
ATOM 26070 C C . SER A 1 36 ? 12.885 -1.663 6.962 1.00 0.00 36 SER A C 16
ATOM 26071 O O . SER A 1 36 ? 12.453 -1.754 5.806 1.00 0.00 36 SER A O 16
ATOM 26079 N N . ILE A 1 37 ? 13.995 -0.993 7.242 1.00 0.00 37 ILE A N 16
ATOM 26080 C CA . ILE A 1 37 ? 14.723 -0.215 6.253 1.00 0.00 37 ILE A CA 16
ATOM 26081 C C . ILE A 1 37 ? 16.210 -0.476 6.510 1.00 0.00 37 ILE A C 16
ATOM 26082 O O . ILE A 1 37 ? 16.660 -0.366 7.654 1.00 0.00 37 ILE A O 16
ATOM 26098 N N . CYS A 1 38 ? 16.989 -0.814 5.479 1.00 0.00 38 CYS A N 16
ATOM 26099 C CA . CYS A 1 38 ? 18.411 -1.085 5.639 1.00 0.00 38 CYS A CA 16
ATOM 26100 C C . CYS A 1 38 ? 19.213 -0.340 4.581 1.00 0.00 38 CYS A C 16
ATOM 26101 O O . CYS A 1 38 ? 18.734 -0.126 3.464 1.00 0.00 38 CYS A O 16
ATOM 26108 N N . THR A 1 39 ? 20.452 0.003 4.933 1.00 0.00 39 THR A N 16
ATOM 26109 C CA . THR A 1 39 ? 21.417 0.636 4.056 1.00 0.00 39 THR A CA 16
ATOM 26110 C C . THR A 1 39 ? 22.762 -0.031 4.329 1.00 0.00 39 THR A C 16
ATOM 26111 O O . THR A 1 39 ? 23.325 0.135 5.408 1.00 0.00 39 THR A O 16
ATOM 26122 N N . ARG A 1 40 ? 23.274 -0.797 3.362 1.00 0.00 40 ARG A N 16
ATOM 26123 C CA . ARG A 1 40 ? 24.589 -1.451 3.404 1.00 0.00 40 ARG A CA 16
ATOM 26124 C C . ARG A 1 40 ? 24.819 -2.370 4.614 1.00 0.00 40 ARG A C 16
ATOM 26125 O O . ARG A 1 40 ? 25.964 -2.739 4.880 1.00 0.00 40 ARG A O 16
ATOM 26146 N N . SER A 1 41 ? 23.772 -2.775 5.336 1.00 0.00 41 SER A N 16
ATOM 26147 C CA . SER A 1 41 ? 23.913 -3.680 6.469 1.00 0.00 41 SER A CA 16
ATOM 26148 C C . SER A 1 41 ? 23.915 -5.130 5.983 1.00 0.00 41 SER A C 16
ATOM 26149 O O . SER A 1 41 ? 23.345 -5.456 4.935 1.00 0.00 41 SER A O 16
ATOM 26157 N N . GLN A 1 42 ? 24.535 -5.993 6.782 1.00 0.00 42 GLN A N 16
ATOM 26158 C CA . GLN A 1 42 ? 24.499 -7.439 6.647 1.00 0.00 42 GLN A CA 16
ATOM 26159 C C . GLN A 1 42 ? 23.485 -7.961 7.667 1.00 0.00 42 GLN A C 16
ATOM 26160 O O . GLN A 1 42 ? 23.538 -7.585 8.841 1.00 0.00 42 GLN A O 16
ATOM 26174 N N . TYR A 1 43 ? 22.615 -8.868 7.230 1.00 0.00 43 TYR A N 16
ATOM 26175 C CA . TYR A 1 43 ? 21.716 -9.641 8.071 1.00 0.00 43 TYR A CA 16
ATOM 26176 C C . TYR A 1 43 ? 21.986 -11.104 7.753 1.00 0.00 43 TYR A C 16
ATOM 26177 O O . TYR A 1 43 ? 22.055 -11.464 6.574 1.00 0.00 43 TYR A O 16
ATOM 26195 N N . SER A 1 44 ? 22.133 -11.933 8.781 1.00 0.00 44 SER A N 16
ATOM 26196 C CA . SER A 1 44 ? 22.484 -13.333 8.640 1.00 0.00 44 SER A CA 16
ATOM 26197 C C . SER A 1 44 ? 21.652 -14.142 9.636 1.00 0.00 44 SER A C 16
ATOM 26198 O O . SER A 1 44 ? 21.774 -13.954 10.846 1.00 0.00 44 SER A O 16
ATOM 26206 N N . ASP A 1 45 ? 20.814 -15.043 9.123 1.00 0.00 45 ASP A N 16
ATOM 26207 C CA . ASP A 1 45 ? 19.844 -15.854 9.863 1.00 0.00 45 ASP A CA 16
ATOM 26208 C C . ASP A 1 45 ? 19.063 -15.055 10.927 1.00 0.00 45 ASP A C 16
ATOM 26209 O O . ASP A 1 45 ? 18.868 -15.515 12.054 1.00 0.00 45 ASP A O 16
ATOM 26218 N N . ALA A 1 46 ? 18.642 -13.831 10.585 1.00 0.00 46 ALA A N 16
ATOM 26219 C CA . ALA A 1 46 ? 18.081 -12.843 11.504 1.00 0.00 46 ALA A CA 16
ATOM 26220 C C . ALA A 1 46 ? 16.673 -12.403 11.081 1.00 0.00 46 ALA A C 16
ATOM 26221 O O . ALA A 1 46 ? 16.251 -12.625 9.947 1.00 0.00 46 ALA A O 16
ATOM 26228 N N . ASN A 1 47 ? 15.945 -11.732 11.978 1.00 0.00 47 ASN A N 16
ATOM 26229 C CA . ASN A 1 47 ? 14.576 -11.260 11.745 1.00 0.00 47 ASN A CA 16
ATOM 26230 C C . ASN A 1 47 ? 14.469 -9.804 12.175 1.00 0.00 47 ASN A C 16
ATOM 26231 O O . ASN A 1 47 ? 15.102 -9.398 13.152 1.00 0.00 47 ASN A O 16
ATOM 26242 N N . VAL A 1 48 ? 13.674 -9.023 11.455 1.00 0.00 48 VAL A N 16
ATOM 26243 C CA . VAL A 1 48 ? 13.618 -7.572 11.589 1.00 0.00 48 VAL A CA 16
ATOM 26244 C C . VAL A 1 48 ? 12.168 -7.113 11.447 1.00 0.00 48 VAL A C 16
ATOM 26245 O O . VAL A 1 48 ? 11.500 -7.501 10.486 1.00 0.00 48 VAL A O 16
ATOM 26258 N N . LYS A 1 49 ? 11.711 -6.248 12.358 1.00 0.00 49 LYS A N 16
ATOM 26259 C CA . LYS A 1 49 ? 10.388 -5.631 12.305 1.00 0.00 49 LYS A CA 16
ATOM 26260 C C . LYS A 1 49 ? 10.564 -4.135 12.501 1.00 0.00 49 LYS A C 16
ATOM 26261 O O . LYS A 1 49 ? 11.134 -3.718 13.513 1.00 0.00 49 LYS A O 16
ATOM 26280 N N . LYS A 1 50 ? 10.033 -3.344 11.569 1.00 0.00 50 LYS A N 16
ATOM 26281 C CA . LYS A 1 50 ? 9.995 -1.885 11.566 1.00 0.00 50 LYS A CA 16
ATOM 26282 C C . LYS A 1 50 ? 11.243 -1.238 12.178 1.00 0.00 50 LYS A C 16
ATOM 26283 O O . LYS A 1 50 ? 11.131 -0.384 13.058 1.00 0.00 50 LYS A O 16
ATOM 26302 N N . SER A 1 51 ? 12.433 -1.662 11.753 1.00 0.00 51 SER A N 16
ATOM 26303 C CA . SER A 1 51 ? 13.693 -1.188 12.315 1.00 0.00 51 SER A CA 16
ATOM 26304 C C . SER A 1 51 ? 14.549 -0.606 11.201 1.00 0.00 51 SER A C 16
ATOM 26305 O O . SER A 1 51 ? 14.345 -0.932 10.031 1.00 0.00 51 SER A O 16
ATOM 26313 N N . VAL A 1 52 ? 15.503 0.248 11.554 1.00 0.00 52 VAL A N 16
ATOM 26314 C CA . VAL A 1 52 ? 16.299 1.010 10.604 1.00 0.00 52 VAL A CA 16
ATOM 26315 C C . VAL A 1 52 ? 17.758 0.646 10.864 1.00 0.00 52 VAL A C 16
ATOM 26316 O O . VAL A 1 52 ? 18.186 0.631 12.019 1.00 0.00 52 VAL A O 16
ATOM 26329 N N . THR A 1 53 ? 18.531 0.351 9.820 1.00 0.00 53 THR A N 16
ATOM 26330 C CA . THR A 1 53 ? 19.927 -0.030 9.988 1.00 0.00 53 THR A CA 16
ATOM 26331 C C . THR A 1 53 ? 20.800 0.622 8.916 1.00 0.00 53 THR A C 16
ATOM 26332 O O . THR A 1 53 ? 20.381 0.773 7.762 1.00 0.00 53 THR A O 16
ATOM 26343 N N . THR A 1 54 ? 22.018 0.996 9.308 1.00 0.00 54 THR A N 16
ATOM 26344 C CA . THR A 1 54 ? 23.021 1.585 8.443 1.00 0.00 54 THR A CA 16
ATOM 26345 C C . THR A 1 54 ? 24.363 0.923 8.765 1.00 0.00 54 THR A C 16
ATOM 26346 O O . THR A 1 54 ? 24.899 1.107 9.862 1.00 0.00 54 THR A O 16
ATOM 26357 N N . ASP A 1 55 ? 24.908 0.191 7.791 1.00 0.00 55 ASP A N 16
ATOM 26358 C CA . ASP A 1 55 ? 26.213 -0.471 7.823 1.00 0.00 55 ASP A CA 16
ATOM 26359 C C . ASP A 1 55 ? 26.446 -1.260 9.121 1.00 0.00 55 ASP A C 16
ATOM 26360 O O . ASP A 1 55 ? 27.452 -1.075 9.811 1.00 0.00 55 ASP A O 16
ATOM 26369 N N . CYS A 1 56 ? 25.492 -2.127 9.474 1.00 0.00 56 CYS A N 16
ATOM 26370 C CA . CYS A 1 56 ? 25.586 -3.001 10.640 1.00 0.00 56 CYS A CA 16
ATOM 26371 C C . CYS A 1 56 ? 25.825 -4.452 10.212 1.00 0.00 56 CYS A C 16
ATOM 26372 O O . CYS A 1 56 ? 25.745 -4.769 9.024 1.00 0.00 56 CYS A O 16
ATOM 26379 N N . ASN A 1 57 ? 26.086 -5.349 11.169 1.00 0.00 57 ASN A N 16
ATOM 26380 C CA . ASN A 1 57 ? 26.325 -6.768 10.924 1.00 0.00 57 ASN A CA 16
ATOM 26381 C C . ASN A 1 57 ? 25.523 -7.506 11.979 1.00 0.00 57 ASN A C 16
ATOM 26382 O O . ASN A 1 57 ? 25.919 -7.530 13.141 1.00 0.00 57 ASN A O 16
ATOM 26393 N N . ILE A 1 58 ? 24.372 -8.048 11.598 1.00 0.00 58 ILE A N 16
ATOM 26394 C CA . ILE A 1 58 ? 23.391 -8.579 12.528 1.00 0.00 58 ILE A CA 16
ATOM 26395 C C . ILE A 1 58 ? 23.255 -10.067 12.234 1.00 0.00 58 ILE A C 16
ATOM 26396 O O . ILE A 1 58 ? 22.869 -10.453 11.130 1.00 0.00 58 ILE A O 16
ATOM 26412 N N . ASP A 1 59 ? 23.579 -10.901 13.220 1.00 0.00 59 ASP A N 16
ATOM 26413 C CA . ASP A 1 59 ? 23.713 -12.339 13.055 1.00 0.00 59 ASP A CA 16
ATOM 26414 C C . ASP A 1 59 ? 22.847 -13.043 14.092 1.00 0.00 59 ASP A C 16
ATOM 26415 O O . ASP A 1 59 ? 22.889 -12.685 15.269 1.00 0.00 59 ASP A O 16
ATOM 26424 N N . LYS A 1 60 ? 22.052 -14.029 13.668 1.00 0.00 60 LYS A N 16
ATOM 26425 C CA . LYS A 1 60 ? 21.233 -14.903 14.520 1.00 0.00 60 LYS A CA 16
ATOM 26426 C C . LYS A 1 60 ? 20.354 -14.138 15.524 1.00 0.00 60 LYS A C 16
ATOM 26427 O O . LYS A 1 60 ? 20.065 -14.655 16.604 1.00 0.00 60 LYS A O 16
ATOM 26446 N N . SER A 1 61 ? 19.937 -12.913 15.195 1.00 0.00 61 SER A N 16
ATOM 26447 C CA . SER A 1 61 ? 19.278 -12.006 16.127 1.00 0.00 61 SER A CA 16
ATOM 26448 C C . SER A 1 61 ? 17.862 -11.674 15.657 1.00 0.00 61 SER A C 16
ATOM 26449 O O . SER A 1 61 ? 17.531 -11.856 14.482 1.00 0.00 61 SER A O 16
ATOM 26457 N N . GLN A 1 62 ? 17.036 -11.143 16.559 1.00 0.00 62 GLN A N 16
ATOM 26458 C CA . GLN A 1 62 ? 15.715 -10.623 16.243 1.00 0.00 62 GLN A CA 16
ATOM 26459 C C . GLN A 1 62 ? 15.666 -9.170 16.706 1.00 0.00 62 GLN A C 16
ATOM 26460 O O . GLN A 1 62 ? 16.113 -8.839 17.808 1.00 0.00 62 GLN A O 16
ATOM 26474 N N . VAL A 1 63 ? 15.132 -8.310 15.846 1.00 0.00 63 VAL A N 16
ATOM 26475 C CA . VAL A 1 63 ? 15.198 -6.866 15.976 1.00 0.00 63 VAL A CA 16
ATOM 26476 C C . VAL A 1 63 ? 13.790 -6.302 15.770 1.00 0.00 63 VAL A C 16
ATOM 26477 O O . VAL A 1 63 ? 13.116 -6.685 14.811 1.00 0.00 63 VAL A O 16
ATOM 26490 N N . TYR A 1 64 ? 13.354 -5.381 16.635 1.00 0.00 64 TYR A N 16
ATOM 26491 C CA . TYR A 1 64 ? 12.019 -4.789 16.578 1.00 0.00 64 TYR A CA 16
ATOM 26492 C C . TYR A 1 64 ? 12.124 -3.297 16.904 1.00 0.00 64 TYR A C 16
ATOM 26493 O O . TYR A 1 64 ? 12.757 -2.954 17.902 1.00 0.00 64 TYR A O 16
ATOM 26511 N N . LEU A 1 65 ? 11.482 -2.406 16.136 1.00 0.00 65 LEU A N 16
ATOM 26512 C CA . LEU A 1 65 ? 11.405 -0.956 16.404 1.00 0.00 65 LEU A CA 16
ATOM 26513 C C . LEU A 1 65 ? 12.761 -0.302 16.765 1.00 0.00 65 LEU A C 16
ATOM 26514 O O . LEU A 1 65 ? 12.797 0.707 17.472 1.00 0.00 65 LEU A O 16
ATOM 26530 N N . THR A 1 66 ? 13.882 -0.847 16.292 1.00 0.00 66 THR A N 16
ATOM 26531 C CA . THR A 1 66 ? 15.228 -0.484 16.729 1.00 0.00 66 THR A CA 16
ATOM 26532 C C . THR A 1 66 ? 15.973 0.288 15.629 1.00 0.00 66 THR A C 16
ATOM 26533 O O . THR A 1 66 ? 15.585 0.258 14.458 1.00 0.00 66 THR A O 16
ATOM 26544 N N . THR A 1 67 ? 17.047 0.986 16.003 1.00 0.00 67 THR A N 16
ATOM 26545 C CA . THR A 1 67 ? 17.876 1.775 15.100 1.00 0.00 67 THR A CA 16
ATOM 26546 C C . THR A 1 67 ? 19.333 1.337 15.288 1.00 0.00 67 THR A C 16
ATOM 26547 O O . THR A 1 67 ? 19.828 1.312 16.415 1.00 0.00 67 THR A O 16
ATOM 26558 N N . CYS A 1 68 ? 20.027 1.006 14.196 1.00 0.00 68 CYS A N 16
ATOM 26559 C CA . CYS A 1 68 ? 21.394 0.501 14.219 1.00 0.00 68 CYS A CA 16
ATOM 26560 C C . CYS A 1 68 ? 22.257 1.355 13.297 1.00 0.00 68 CYS A C 16
ATOM 26561 O O . CYS A 1 68 ? 21.895 1.568 12.137 1.00 0.00 68 CYS A O 16
ATOM 26568 N N . THR A 1 69 ? 23.408 1.812 13.790 1.00 0.00 69 THR A N 16
ATOM 26569 C CA . THR A 1 69 ? 24.368 2.572 13.007 1.00 0.00 69 THR A CA 16
ATOM 26570 C C . THR A 1 69 ? 25.757 2.019 13.318 1.00 0.00 69 THR A C 16
ATOM 26571 O O . THR A 1 69 ? 26.182 2.038 14.477 1.00 0.00 69 THR A O 16
ATOM 26582 N N . GLY A 1 70 ? 26.463 1.528 12.295 1.00 0.00 70 GLY A N 16
ATOM 26583 C CA . GLY A 1 70 ? 27.863 1.129 12.392 1.00 0.00 70 GLY A CA 16
ATOM 26584 C C . GLY A 1 70 ? 28.126 0.174 13.555 1.00 0.00 70 GLY A C 16
ATOM 26585 O O . GLY A 1 70 ? 29.084 0.386 14.298 1.00 0.00 70 GLY A O 16
ATOM 26589 N N . SER A 1 71 ? 27.252 -0.816 13.761 1.00 0.00 71 SER A N 16
ATOM 26590 C CA . SER A 1 71 ? 27.248 -1.673 14.940 1.00 0.00 71 SER A CA 16
ATOM 26591 C C . SER A 1 71 ? 27.031 -3.137 14.555 1.00 0.00 71 SER A C 16
ATOM 26592 O O . SER A 1 71 ? 26.729 -3.446 13.402 1.00 0.00 71 SER A O 16
ATOM 26600 N N . GLN A 1 72 ? 27.178 -4.062 15.502 1.00 0.00 72 GLN A N 16
ATOM 26601 C CA . GLN A 1 72 ? 27.073 -5.488 15.243 1.00 0.00 72 GLN A CA 16
ATOM 26602 C C . GLN A 1 72 ? 26.198 -6.136 16.303 1.00 0.00 72 GLN A C 16
ATOM 26603 O O . GLN A 1 72 ? 26.340 -5.809 17.481 1.00 0.00 72 GLN A O 16
ATOM 26617 N N . TYR A 1 73 ? 25.358 -7.091 15.908 1.00 0.00 73 TYR A N 16
ATOM 26618 C CA . TYR A 1 73 ? 24.596 -7.927 16.836 1.00 0.00 73 TYR A CA 16
ATOM 26619 C C . TYR A 1 73 ? 24.942 -9.383 16.544 1.00 0.00 73 TYR A C 16
ATOM 26620 O O . TYR A 1 73 ? 25.030 -9.759 15.374 1.00 0.00 73 TYR A O 16
ATOM 26638 N N . ASN A 1 74 ? 25.080 -10.218 17.574 1.00 0.00 74 ASN A N 16
ATOM 26639 C CA . ASN A 1 74 ? 25.192 -11.667 17.420 1.00 0.00 74 ASN A CA 16
ATOM 26640 C C . ASN A 1 74 ? 24.339 -12.350 18.492 1.00 0.00 74 ASN A C 16
ATOM 26641 O O . ASN A 1 74 ? 24.633 -12.227 19.681 1.00 0.00 74 ASN A O 16
ATOM 26652 N N . GLY A 1 75 ? 23.313 -13.094 18.080 1.00 0.00 75 GLY A N 16
ATOM 26653 C CA . GLY A 1 75 ? 22.495 -13.903 18.973 1.00 0.00 75 GLY A CA 16
ATOM 26654 C C . GLY A 1 75 ? 21.721 -13.077 20.001 1.00 0.00 75 GLY A C 16
ATOM 26655 O O . GLY A 1 75 ? 21.739 -13.437 21.183 1.00 0.00 75 GLY A O 16
ATOM 26659 N N . ILE A 1 76 ? 21.077 -11.975 19.599 1.00 0.00 76 ILE A N 16
ATOM 26660 C CA . ILE A 1 76 ? 20.386 -11.076 20.529 1.00 0.00 76 ILE A CA 16
ATOM 26661 C C . ILE A 1 76 ? 18.902 -10.929 20.169 1.00 0.00 76 ILE A C 16
ATOM 26662 O O . ILE A 1 76 ? 18.482 -11.211 19.047 1.00 0.00 76 ILE A O 16
ATOM 26678 N N . TYR A 1 77 ? 18.127 -10.405 21.112 1.00 0.00 77 TYR A N 16
ATOM 26679 C CA . TYR A 1 77 ? 16.753 -9.972 20.951 1.00 0.00 77 TYR A CA 16
ATOM 26680 C C . TYR A 1 77 ? 16.764 -8.513 21.391 1.00 0.00 77 TYR A C 16
ATOM 26681 O O . TYR A 1 77 ? 17.144 -8.226 22.529 1.00 0.00 77 TYR A O 16
ATOM 26699 N N . ILE A 1 78 ? 16.407 -7.583 20.508 1.00 0.00 78 ILE A N 16
ATOM 26700 C CA . ILE A 1 78 ? 16.513 -6.156 20.793 1.00 0.00 78 ILE A CA 16
ATOM 26701 C C . ILE A 1 78 ? 15.242 -5.458 20.326 1.00 0.00 78 ILE A C 16
ATOM 26702 O O . ILE A 1 78 ? 14.812 -5.643 19.183 1.00 0.00 78 ILE A O 16
ATOM 26718 N N . ARG A 1 79 ? 14.625 -4.675 21.218 1.00 0.00 79 ARG A N 16
ATOM 26719 C CA . ARG A 1 79 ? 13.373 -3.987 20.931 1.00 0.00 79 ARG A CA 16
ATOM 26720 C C . ARG A 1 79 ? 13.466 -2.523 21.329 1.00 0.00 79 ARG A C 16
ATOM 26721 O O . ARG A 1 79 ? 13.994 -2.194 22.399 1.00 0.00 79 ARG A O 16
ATOM 26742 N N . SER A 1 80 ? 12.916 -1.659 20.479 1.00 0.00 80 SER A N 16
ATOM 26743 C CA . SER A 1 80 ? 12.729 -0.235 20.723 1.00 0.00 80 SER A CA 16
ATOM 26744 C C . SER A 1 80 ? 14.018 0.493 21.149 1.00 0.00 80 SER A C 16
ATOM 26745 O O . SER A 1 80 ? 13.946 1.465 21.903 1.00 0.00 80 SER A O 16
ATOM 26753 N N . SER A 1 81 ? 15.191 0.037 20.693 1.00 0.00 81 SER A N 16
ATOM 26754 C CA . SER A 1 81 ? 16.489 0.497 21.186 1.00 0.00 81 SER A CA 16
ATOM 26755 C C . SER A 1 81 ? 17.316 1.172 20.082 1.00 0.00 81 SER A C 16
ATOM 26756 O O . SER A 1 81 ? 16.914 1.193 18.916 1.00 0.00 81 SER A O 16
ATOM 26764 N N . THR A 1 82 ? 18.480 1.718 20.438 1.00 0.00 82 THR A N 16
ATOM 26765 C CA . THR A 1 82 ? 19.401 2.372 19.515 1.00 0.00 82 THR A CA 16
ATOM 26766 C C . THR A 1 82 ? 20.830 1.923 19.844 1.00 0.00 82 THR A C 16
ATOM 26767 O O . THR A 1 82 ? 21.196 1.858 21.021 1.00 0.00 82 THR A O 16
ATOM 26778 N N . THR A 1 83 ? 21.642 1.642 18.826 1.00 0.00 83 THR A N 16
ATOM 26779 C CA . THR A 1 83 ? 23.014 1.161 18.975 1.00 0.00 83 THR A CA 16
ATOM 26780 C C . THR A 1 83 ? 23.900 1.881 17.948 1.00 0.00 83 THR A C 16
ATOM 26781 O O . THR A 1 83 ? 23.566 1.896 16.756 1.00 0.00 83 THR A O 16
ATOM 26792 N N . THR A 1 84 ? 24.999 2.490 18.403 1.00 0.00 84 THR A N 16
ATOM 26793 C CA . THR A 1 84 ? 25.867 3.332 17.589 1.00 0.00 84 THR A CA 16
ATOM 26794 C C . THR A 1 84 ? 27.332 3.025 17.925 1.00 0.00 84 THR A C 16
ATOM 26795 O O . THR A 1 84 ? 27.778 3.261 19.050 1.00 0.00 84 THR A O 16
ATOM 26806 N N . GLY A 1 85 ? 28.109 2.540 16.952 1.00 0.00 85 GLY A N 16
ATOM 26807 C CA . GLY A 1 85 ? 29.514 2.205 17.165 1.00 0.00 85 GLY A CA 16
ATOM 26808 C C . GLY A 1 85 ? 29.679 1.120 18.229 1.00 0.00 85 GLY A C 16
ATOM 26809 O O . GLY A 1 85 ? 30.555 1.226 19.090 1.00 0.00 85 GLY A O 16
ATOM 26813 N N . THR A 1 86 ? 28.848 0.084 18.196 1.00 0.00 86 THR A N 16
ATOM 26814 C CA . THR A 1 86 ? 28.745 -0.906 19.265 1.00 0.00 86 THR A CA 16
ATOM 26815 C C . THR A 1 86 ? 28.764 -2.326 18.704 1.00 0.00 86 THR A C 16
ATOM 26816 O O . THR A 1 86 ? 28.353 -2.552 17.573 1.00 0.00 86 THR A O 16
ATOM 26827 N N . SER A 1 87 ? 29.199 -3.303 19.494 1.00 0.00 87 SER A N 16
ATOM 26828 C CA . SER A 1 87 ? 29.058 -4.715 19.175 1.00 0.00 87 SER A CA 16
ATOM 26829 C C . SER A 1 87 ? 28.369 -5.347 20.379 1.00 0.00 87 SER A C 16
ATOM 26830 O O . SER A 1 87 ? 28.745 -5.075 21.524 1.00 0.00 87 SER A O 16
ATOM 26838 N N . ILE A 1 88 ? 27.337 -6.142 20.112 1.00 0.00 88 ILE A N 16
ATOM 26839 C CA . ILE A 1 88 ? 26.412 -6.677 21.095 1.00 0.00 88 ILE A CA 16
ATOM 26840 C C . ILE A 1 88 ? 26.385 -8.187 20.867 1.00 0.00 88 ILE A C 16
ATOM 26841 O O . ILE A 1 88 ? 26.238 -8.648 19.728 1.00 0.00 88 ILE A O 16
ATOM 26857 N N . SER A 1 89 ? 26.536 -8.975 21.925 1.00 0.00 89 SER A N 16
ATOM 26858 C CA . SER A 1 89 ? 26.517 -10.430 21.838 1.00 0.00 89 SER A CA 16
ATOM 26859 C C . SER A 1 89 ? 25.911 -11.027 23.109 1.00 0.00 89 SER A C 16
ATOM 26860 O O . SER A 1 89 ? 25.712 -10.312 24.093 1.00 0.00 89 SER A O 16
ATOM 26868 N N . GLY A 1 90 ? 25.632 -12.332 23.099 1.00 0.00 90 GLY A N 16
ATOM 26869 C CA . GLY A 1 90 ? 25.254 -13.088 24.287 1.00 0.00 90 GLY A CA 16
ATOM 26870 C C . GLY A 1 90 ? 25.870 -14.487 24.194 1.00 0.00 90 GLY A C 16
ATOM 26871 O O . GLY A 1 90 ? 26.940 -14.691 24.775 1.00 0.00 90 GLY A O 16
ATOM 26875 N N . PRO A 1 91 ? 25.291 -15.425 23.421 1.00 0.00 91 PRO A N 16
ATOM 26876 C CA . PRO A 1 91 ? 23.978 -15.335 22.787 1.00 0.00 91 PRO A CA 16
ATOM 26877 C C . PRO A 1 91 ? 22.854 -15.448 23.833 1.00 0.00 91 PRO A C 16
ATOM 26878 O O . PRO A 1 91 ? 23.103 -15.746 25.005 1.00 0.00 91 PRO A O 16
ATOM 26889 N N . GLY A 1 92 ? 21.612 -15.197 23.414 1.00 0.00 92 GLY A N 16
ATOM 26890 C CA . GLY A 1 92 ? 20.464 -15.106 24.314 1.00 0.00 92 GLY A CA 16
ATOM 26891 C C . GLY A 1 92 ? 20.437 -13.757 25.042 1.00 0.00 92 GLY A C 16
ATOM 26892 O O . GLY A 1 92 ? 19.831 -13.640 26.107 1.00 0.00 92 GLY A O 16
ATOM 26896 N N . CYS A 1 93 ? 21.127 -12.756 24.487 1.00 0.00 93 CYS A N 16
ATOM 26897 C CA . CYS A 1 93 ? 21.109 -11.384 24.971 1.00 0.00 93 CYS A CA 16
ATOM 26898 C C . CYS A 1 93 ? 19.736 -10.782 24.688 1.00 0.00 93 CYS A C 16
ATOM 26899 O O . CYS A 1 93 ? 19.152 -11.043 23.635 1.00 0.00 93 CYS A O 16
ATOM 26906 N N . SER A 1 94 ? 19.255 -9.946 25.599 1.00 0.00 94 SER A N 16
ATOM 26907 C CA . SER A 1 94 ? 17.934 -9.352 25.578 1.00 0.00 94 SER A CA 16
ATOM 26908 C C . SER A 1 94 ? 18.085 -7.880 25.953 1.00 0.00 94 SER A C 16
ATOM 26909 O O . SER A 1 94 ? 18.704 -7.571 26.973 1.00 0.00 94 SER A O 16
ATOM 26917 N N . ILE A 1 95 ? 17.549 -6.978 25.124 1.00 0.00 95 ILE A N 16
ATOM 26918 C CA . ILE A 1 95 ? 17.701 -5.532 25.256 1.00 0.00 95 ILE A CA 16
ATOM 26919 C C . ILE A 1 95 ? 16.339 -4.900 24.965 1.00 0.00 95 ILE A C 16
ATOM 26920 O O . ILE A 1 95 ? 15.715 -5.209 23.946 1.00 0.00 95 ILE A O 16
ATOM 26936 N N . SER A 1 96 ? 15.906 -3.983 25.830 1.00 0.00 96 SER A N 16
ATOM 26937 C CA . SER A 1 96 ? 14.663 -3.243 25.673 1.00 0.00 96 SER A CA 16
ATOM 26938 C C . SER A 1 96 ? 14.924 -1.767 25.965 1.00 0.00 96 SER A C 16
ATOM 26939 O O . SER A 1 96 ? 15.518 -1.440 26.998 1.00 0.00 96 SER A O 16
ATOM 26947 N N . THR A 1 97 ? 14.442 -0.899 25.070 1.00 0.00 97 THR A N 16
ATOM 26948 C CA . THR A 1 97 ? 14.433 0.559 25.208 1.00 0.00 97 THR A CA 16
ATOM 26949 C C . THR A 1 97 ? 15.782 1.173 25.647 1.00 0.00 97 THR A C 16
ATOM 26950 O O . THR A 1 97 ? 15.814 2.201 26.330 1.00 0.00 97 THR A O 16
ATOM 26961 N N . CYS A 1 98 ? 16.907 0.566 25.252 1.00 0.00 98 CYS A N 16
ATOM 26962 C CA . CYS A 1 98 ? 18.246 1.061 25.560 1.00 0.00 98 CYS A CA 16
ATOM 26963 C C . CYS A 1 98 ? 18.761 1.981 24.454 1.00 0.00 98 CYS A C 16
ATOM 26964 O O . CYS A 1 98 ? 18.325 1.908 23.305 1.00 0.00 98 CYS A O 16
ATOM 26971 N N . THR A 1 99 ? 19.762 2.791 24.789 1.00 0.00 99 THR A N 16
ATOM 26972 C CA . THR A 1 99 ? 20.542 3.579 23.847 1.00 0.00 99 THR A CA 16
ATOM 26973 C C . THR A 1 99 ? 21.986 3.266 24.222 1.00 0.00 99 THR A C 16
ATOM 26974 O O . THR A 1 99 ? 22.352 3.417 25.390 1.00 0.00 99 THR A O 16
ATOM 26985 N N . ILE A 1 100 ? 22.790 2.774 23.283 1.00 0.00 100 ILE A N 16
ATOM 26986 C CA . ILE A 1 100 ? 24.125 2.253 23.554 1.00 0.00 100 ILE A CA 16
ATOM 26987 C C . ILE A 1 100 ? 25.042 2.890 22.513 1.00 0.00 100 ILE A C 16
ATOM 26988 O O . ILE A 1 100 ? 24.718 2.896 21.323 1.00 0.00 100 ILE A O 16
ATOM 27004 N N . THR A 1 101 ? 26.174 3.435 22.957 1.00 0.00 101 THR A N 16
ATOM 27005 C CA . THR A 1 101 ? 27.099 4.172 22.108 1.00 0.00 101 THR A CA 16
ATOM 27006 C C . THR A 1 101 ? 28.516 3.748 22.488 1.00 0.00 101 THR A C 16
ATOM 27007 O O . THR A 1 101 ? 28.810 3.622 23.676 1.00 0.00 101 THR A O 16
ATOM 27018 N N . ARG A 1 102 ? 29.397 3.535 21.502 1.00 0.00 102 ARG A N 16
ATOM 27019 C CA . ARG A 1 102 ? 30.814 3.231 21.666 1.00 0.00 102 ARG A CA 16
ATOM 27020 C C . ARG A 1 102 ? 31.108 2.264 22.827 1.00 0.00 102 ARG A C 16
ATOM 27021 O O . ARG A 1 102 ? 31.999 2.496 23.643 1.00 0.00 102 ARG A O 16
ATOM 27042 N N . GLY A 1 103 ? 30.332 1.180 22.912 1.00 0.00 103 GLY A N 16
ATOM 27043 C CA . GLY A 1 103 ? 30.559 0.089 23.852 1.00 0.00 103 GLY A CA 16
ATOM 27044 C C . GLY A 1 103 ? 29.937 0.285 25.236 1.00 0.00 103 GLY A C 16
ATOM 27045 O O . GLY A 1 103 ? 30.113 -0.603 26.069 1.00 0.00 103 GLY A O 16
ATOM 27049 N N . VAL A 1 104 ? 29.212 1.377 25.505 1.00 0.00 104 VAL A N 16
ATOM 27050 C CA . VAL A 1 104 ? 28.615 1.628 26.817 1.00 0.00 104 VAL A CA 16
ATOM 27051 C C . VAL A 1 104 ? 27.141 2.028 26.670 1.00 0.00 104 VAL A C 16
ATOM 27052 O O . VAL A 1 104 ? 26.768 2.765 25.754 1.00 0.00 104 VAL A O 16
ATOM 27065 N N . ALA A 1 105 ? 26.287 1.497 27.550 1.00 0.00 105 ALA A N 16
ATOM 27066 C CA . ALA A 1 105 ? 24.870 1.834 27.594 1.00 0.00 105 ALA A CA 16
ATOM 27067 C C . ALA A 1 105 ? 24.681 3.193 28.271 1.00 0.00 105 ALA A C 16
ATOM 27068 O O . ALA A 1 105 ? 25.403 3.539 29.210 1.00 0.00 105 ALA A O 16
ATOM 27075 N N . THR A 1 106 ? 23.674 3.939 27.827 1.00 0.00 106 THR A N 16
ATOM 27076 C CA . THR A 1 106 ? 23.219 5.156 28.488 1.00 0.00 106 THR A CA 16
ATOM 27077 C C . THR A 1 106 ? 22.579 4.739 29.828 1.00 0.00 106 THR A C 16
ATOM 27078 O O . THR A 1 106 ? 21.794 3.787 29.839 1.00 0.00 106 THR A O 16
ATOM 27089 N N . PRO A 1 107 ? 22.849 5.429 30.952 1.00 0.00 107 PRO A N 16
ATOM 27090 C CA . PRO A 1 107 ? 22.344 5.056 32.276 1.00 0.00 107 PRO A CA 16
ATOM 27091 C C . PRO A 1 107 ? 20.856 5.401 32.499 1.00 0.00 107 PRO A C 16
ATOM 27092 O O . PRO A 1 107 ? 20.401 5.504 33.641 1.00 0.00 107 PRO A O 16
ATOM 27103 N N . ALA A 1 108 ? 20.096 5.618 31.423 1.00 0.00 108 ALA A N 16
ATOM 27104 C CA . ALA A 1 108 ? 18.676 5.932 31.476 1.00 0.00 108 ALA A CA 16
ATOM 27105 C C . ALA A 1 108 ? 17.917 4.731 32.041 1.00 0.00 108 ALA A C 16
ATOM 27106 O O . ALA A 1 108 ? 18.160 3.594 31.627 1.00 0.00 108 ALA A O 16
ATOM 27113 N N . ALA A 1 109 ? 16.941 4.987 32.916 1.00 0.00 109 ALA A N 16
ATOM 27114 C CA . ALA A 1 109 ? 16.089 3.949 33.495 1.00 0.00 109 ALA A CA 16
ATOM 27115 C C . ALA A 1 109 ? 15.257 3.214 32.431 1.00 0.00 109 ALA A C 16
ATOM 27116 O O . ALA A 1 109 ? 14.764 2.116 32.694 1.00 0.00 109 ALA A O 16
ATOM 27123 N N . ALA A 1 110 ? 15.096 3.803 31.237 1.00 0.00 110 ALA A N 16
ATOM 27124 C CA . ALA A 1 110 ? 14.413 3.163 30.119 1.00 0.00 110 ALA A CA 16
ATOM 27125 C C . ALA A 1 110 ? 15.192 1.950 29.596 1.00 0.00 110 ALA A C 16
ATOM 27126 O O . ALA A 1 110 ? 14.575 1.038 29.050 1.00 0.00 110 ALA A O 16
ATOM 27133 N N . CYS A 1 111 ? 16.517 1.906 29.758 1.00 0.00 111 CYS A N 16
ATOM 27134 C CA . CYS A 1 111 ? 17.300 0.765 29.313 1.00 0.00 111 CYS A CA 16
ATOM 27135 C C . CYS A 1 111 ? 17.064 -0.411 30.263 1.00 0.00 111 CYS A C 16
ATOM 27136 O O . CYS A 1 111 ? 17.215 -0.267 31.480 1.00 0.00 111 CYS A O 16
ATOM 27143 N N . LYS A 1 112 ? 16.754 -1.582 29.705 1.00 0.00 112 LYS A N 16
ATOM 27144 C CA . LYS A 1 112 ? 16.697 -2.862 30.410 1.00 0.00 112 LYS A CA 16
ATOM 27145 C C . LYS A 1 112 ? 17.501 -3.844 29.566 1.00 0.00 112 LYS A C 16
ATOM 27146 O O . LYS A 1 112 ? 17.315 -3.896 28.349 1.00 0.00 112 LYS A O 16
ATOM 27165 N N . ILE A 1 113 ? 18.393 -4.603 30.195 1.00 0.00 113 ILE A N 16
ATOM 27166 C CA . ILE A 1 113 ? 19.333 -5.486 29.525 1.00 0.00 113 ILE A CA 16
ATOM 27167 C C . ILE A 1 113 ? 19.516 -6.748 30.371 1.00 0.00 113 ILE A C 16
ATOM 27168 O O . ILE A 1 113 ? 19.453 -6.679 31.602 1.00 0.00 113 ILE A O 16
ATOM 27184 N N . SER A 1 114 ? 19.727 -7.906 29.741 1.00 0.00 114 SER A N 16
ATOM 27185 C CA . SER A 1 114 ? 20.040 -9.165 30.415 1.00 0.00 114 SER A CA 16
ATOM 27186 C C . SER A 1 114 ? 20.748 -10.108 29.438 1.00 0.00 114 SER A C 16
ATOM 27187 O O . SER A 1 114 ? 20.433 -10.119 28.247 1.00 0.00 114 SER A O 16
ATOM 27195 N N . GLY A 1 115 ? 21.679 -10.921 29.948 1.00 0.00 115 GLY A N 16
ATOM 27196 C CA . GLY A 1 115 ? 22.344 -11.977 29.187 1.00 0.00 115 GLY A CA 16
ATOM 27197 C C . GLY A 1 115 ? 23.256 -11.454 28.074 1.00 0.00 115 GLY A C 16
ATOM 27198 O O . GLY A 1 115 ? 23.482 -12.174 27.101 1.00 0.00 115 GLY A O 16
ATOM 27202 N N . CYS A 1 116 ? 23.754 -10.217 28.183 1.00 0.00 116 CYS A N 16
ATOM 27203 C CA . CYS A 1 116 ? 24.476 -9.543 27.109 1.00 0.00 116 CYS A CA 16
ATOM 27204 C C . CYS A 1 116 ? 25.934 -9.281 27.475 1.00 0.00 116 CYS A C 16
ATOM 27205 O O . CYS A 1 116 ? 26.297 -9.184 28.652 1.00 0.00 116 CYS A O 16
ATOM 27212 N N . SER A 1 117 ? 26.733 -9.074 26.433 1.00 0.00 117 SER A N 16
ATOM 27213 C CA . SER A 1 117 ? 28.104 -8.600 26.460 1.00 0.00 117 SER A CA 16
ATOM 27214 C C . SER A 1 117 ? 28.182 -7.455 25.445 1.00 0.00 117 SER A C 16
ATOM 27215 O O . SER A 1 117 ? 27.498 -7.492 24.416 1.00 0.00 117 SER A O 16
ATOM 27223 N N . LEU A 1 118 ? 28.991 -6.435 25.742 1.00 0.00 118 LEU A N 16
ATOM 27224 C CA . LEU A 1 118 ? 29.099 -5.205 24.959 1.00 0.00 118 LEU A CA 16
ATOM 27225 C C . LEU A 1 118 ? 30.575 -4.946 24.666 1.00 0.00 118 LEU A C 16
ATOM 27226 O O . LEU A 1 118 ? 31.418 -5.154 25.546 1.00 0.00 118 LEU A O 16
ATOM 27242 N N . SER A 1 119 ? 30.869 -4.425 23.476 1.00 0.00 119 SER A N 16
ATOM 27243 C CA . SER A 1 119 ? 32.200 -3.987 23.070 1.00 0.00 119 SER A CA 16
ATOM 27244 C C . SER A 1 119 ? 32.067 -2.721 22.221 1.00 0.00 119 SER A C 16
ATOM 27245 O O . SER A 1 119 ? 31.036 -2.502 21.574 1.00 0.00 119 SER A O 16
ATOM 27253 N N . ALA A 1 120 ? 33.097 -1.873 22.238 1.00 0.00 120 ALA A N 16
ATOM 27254 C CA . ALA A 1 120 ? 33.156 -0.665 21.427 1.00 0.00 120 ALA A CA 16
ATOM 27255 C C . ALA A 1 120 ? 33.686 -1.000 20.033 1.00 0.00 120 ALA A C 16
ATOM 27256 O O . ALA A 1 120 ? 34.609 -1.809 19.893 1.00 0.00 120 ALA A O 16
ATOM 27263 N N . MET A 1 121 ? 33.121 -0.359 19.011 1.00 0.00 121 MET A N 16
ATOM 27264 C CA . MET A 1 121 ? 33.656 -0.392 17.656 1.00 0.00 121 MET A CA 16
ATOM 27265 C C . MET A 1 121 ? 34.872 0.525 17.628 1.00 0.00 121 MET A C 16
ATOM 27266 O O . MET A 1 121 ? 34.735 1.697 18.043 1.00 0.00 121 MET A O 16
ATOM 27281 N N . ASP A 1 1 ? 13.333 -11.445 -5.995 1.00 0.00 1 ASP A N 17
ATOM 27282 C CA . ASP A 1 1 ? 13.682 -10.139 -5.394 1.00 0.00 1 ASP A CA 17
ATOM 27283 C C . ASP A 1 1 ? 13.031 -9.985 -4.018 1.00 0.00 1 ASP A C 17
ATOM 27284 O O . ASP A 1 1 ? 13.668 -10.293 -3.009 1.00 0.00 1 ASP A O 17
ATOM 27295 N N . GLY A 1 2 ? 11.771 -9.541 -3.946 1.00 0.00 2 GLY A N 17
ATOM 27296 C CA . GLY A 1 2 ? 11.047 -9.320 -2.701 1.00 0.00 2 GLY A CA 17
ATOM 27297 C C . GLY A 1 2 ? 9.781 -8.513 -2.974 1.00 0.00 2 GLY A C 17
ATOM 27298 O O . GLY A 1 2 ? 9.411 -8.297 -4.132 1.00 0.00 2 GLY A O 17
ATOM 27302 N N . THR A 1 3 ? 9.144 -8.035 -1.905 1.00 0.00 3 THR A N 17
ATOM 27303 C CA . THR A 1 3 ? 7.960 -7.181 -1.944 1.00 0.00 3 THR A CA 17
ATOM 27304 C C . THR A 1 3 ? 8.341 -5.896 -1.196 1.00 0.00 3 THR A C 17
ATOM 27305 O O . THR A 1 3 ? 7.775 -5.569 -0.153 1.00 0.00 3 THR A O 17
ATOM 27316 N N . CYS A 1 4 ? 9.381 -5.218 -1.691 1.00 0.00 4 CYS A N 17
ATOM 27317 C CA . CYS A 1 4 ? 10.045 -4.102 -1.030 1.00 0.00 4 CYS A CA 17
ATOM 27318 C C . CYS A 1 4 ? 10.546 -3.079 -2.040 1.00 0.00 4 CYS A C 17
ATOM 27319 O O . CYS A 1 4 ? 10.690 -3.372 -3.230 1.00 0.00 4 CYS A O 17
ATOM 27326 N N . VAL A 1 5 ? 10.889 -1.897 -1.528 1.00 0.00 5 VAL A N 17
ATOM 27327 C CA . VAL A 1 5 ? 11.602 -0.860 -2.258 1.00 0.00 5 VAL A CA 17
ATOM 27328 C C . VAL A 1 5 ? 13.082 -1.269 -2.169 1.00 0.00 5 VAL A C 17
ATOM 27329 O O . VAL A 1 5 ? 13.852 -0.730 -1.369 1.00 0.00 5 VAL A O 17
ATOM 27342 N N . ASN A 1 6 ? 13.459 -2.321 -2.901 1.00 0.00 6 ASN A N 17
ATOM 27343 C CA . ASN A 1 6 ? 14.843 -2.773 -2.958 1.00 0.00 6 ASN A CA 17
ATOM 27344 C C . ASN A 1 6 ? 15.599 -1.889 -3.950 1.00 0.00 6 ASN A C 17
ATOM 27345 O O . ASN A 1 6 ? 15.222 -1.810 -5.121 1.00 0.00 6 ASN A O 17
ATOM 27356 N N . THR A 1 7 ? 16.654 -1.226 -3.483 1.00 0.00 7 THR A N 17
ATOM 27357 C CA . THR A 1 7 ? 17.481 -0.344 -4.294 1.00 0.00 7 THR A CA 17
ATOM 27358 C C . THR A 1 7 ? 18.453 -1.184 -5.140 1.00 0.00 7 THR A C 17
ATOM 27359 O O . THR A 1 7 ? 18.459 -1.068 -6.367 1.00 0.00 7 THR A O 17
ATOM 27370 N N . ASN A 1 8 ? 19.268 -2.033 -4.493 1.00 0.00 8 ASN A N 17
ATOM 27371 C CA . ASN A 1 8 ? 20.310 -2.856 -5.130 1.00 0.00 8 ASN A CA 17
ATOM 27372 C C . ASN A 1 8 ? 20.761 -4.011 -4.211 1.00 0.00 8 ASN A C 17
ATOM 27373 O O . ASN A 1 8 ? 21.846 -4.570 -4.372 1.00 0.00 8 ASN A O 17
ATOM 27384 N N . SER A 1 9 ? 19.982 -4.310 -3.172 1.00 0.00 9 SER A N 17
ATOM 27385 C CA . SER A 1 9 ? 20.313 -5.284 -2.142 1.00 0.00 9 SER A CA 17
ATOM 27386 C C . SER A 1 9 ? 20.196 -6.707 -2.676 1.00 0.00 9 SER A C 17
ATOM 27387 O O . SER A 1 9 ? 19.502 -6.961 -3.666 1.00 0.00 9 SER A O 17
ATOM 27395 N N . GLN A 1 10 ? 20.825 -7.632 -1.957 1.00 0.00 10 GLN A N 17
ATOM 27396 C CA . GLN A 1 10 ? 20.789 -9.057 -2.207 1.00 0.00 10 GLN A CA 17
ATOM 27397 C C . GLN A 1 10 ? 19.935 -9.686 -1.112 1.00 0.00 10 GLN A C 17
ATOM 27398 O O . GLN A 1 10 ? 20.100 -9.382 0.071 1.00 0.00 10 GLN A O 17
ATOM 27412 N N . ILE A 1 11 ? 19.050 -10.588 -1.526 1.00 0.00 11 ILE A N 17
ATOM 27413 C CA . ILE A 1 11 ? 18.102 -11.313 -0.695 1.00 0.00 11 ILE A CA 17
ATOM 27414 C C . ILE A 1 11 ? 18.172 -12.760 -1.178 1.00 0.00 11 ILE A C 17
ATOM 27415 O O . ILE A 1 11 ? 17.889 -13.039 -2.347 1.00 0.00 11 ILE A O 17
ATOM 27431 N N . THR A 1 12 ? 18.624 -13.660 -0.305 1.00 0.00 12 THR A N 17
ATOM 27432 C CA . THR A 1 12 ? 18.820 -15.070 -0.653 1.00 0.00 12 THR A CA 17
ATOM 27433 C C . THR A 1 12 ? 17.478 -15.796 -0.850 1.00 0.00 12 THR A C 17
ATOM 27434 O O . THR A 1 12 ? 16.415 -15.286 -0.487 1.00 0.00 12 THR A O 17
ATOM 27445 N N . ALA A 1 13 ? 17.530 -17.014 -1.405 1.00 0.00 13 ALA A N 17
ATOM 27446 C CA . ALA A 1 13 ? 16.365 -17.796 -1.820 1.00 0.00 13 ALA A CA 17
ATOM 27447 C C . ALA A 1 13 ? 15.348 -18.062 -0.701 1.00 0.00 13 ALA A C 17
ATOM 27448 O O . ALA A 1 13 ? 14.166 -18.243 -0.999 1.00 0.00 13 ALA A O 17
ATOM 27455 N N . ASN A 1 14 ? 15.787 -18.095 0.563 1.00 0.00 14 ASN A N 17
ATOM 27456 C CA . ASN A 1 14 ? 14.918 -18.369 1.719 1.00 0.00 14 ASN A CA 17
ATOM 27457 C C . ASN A 1 14 ? 14.793 -17.151 2.645 1.00 0.00 14 ASN A C 17
ATOM 27458 O O . ASN A 1 14 ? 14.178 -17.215 3.713 1.00 0.00 14 ASN A O 17
ATOM 27469 N N . SER A 1 15 ? 15.390 -16.029 2.250 1.00 0.00 15 SER A N 17
ATOM 27470 C CA . SER A 1 15 ? 15.174 -14.750 2.894 1.00 0.00 15 SER A CA 17
ATOM 27471 C C . SER A 1 15 ? 13.879 -14.138 2.355 1.00 0.00 15 SER A C 17
ATOM 27472 O O . SER A 1 15 ? 13.368 -14.577 1.317 1.00 0.00 15 SER A O 17
ATOM 27480 N N . GLN A 1 16 ? 13.359 -13.106 3.018 1.00 0.00 16 GLN A N 17
ATOM 27481 C CA . GLN A 1 16 ? 12.187 -12.374 2.553 1.00 0.00 16 GLN A CA 17
ATOM 27482 C C . GLN A 1 16 ? 12.371 -10.902 2.886 1.00 0.00 16 GLN A C 17
ATOM 27483 O O . GLN A 1 16 ? 12.993 -10.558 3.895 1.00 0.00 16 GLN A O 17
ATOM 27497 N N . CYS A 1 17 ? 11.767 -10.049 2.063 1.00 0.00 17 CYS A N 17
ATOM 27498 C CA . CYS A 1 17 ? 11.631 -8.628 2.311 1.00 0.00 17 CYS A CA 17
ATOM 27499 C C . CYS A 1 17 ? 10.177 -8.296 1.989 1.00 0.00 17 CYS A C 17
ATOM 27500 O O . CYS A 1 17 ? 9.734 -8.593 0.875 1.00 0.00 17 CYS A O 17
ATOM 27507 N N . VAL A 1 18 ? 9.439 -7.701 2.931 1.00 0.00 18 VAL A N 17
ATOM 27508 C CA . VAL A 1 18 ? 8.028 -7.366 2.744 1.00 0.00 18 VAL A CA 17
ATOM 27509 C C . VAL A 1 18 ? 7.771 -5.962 3.306 1.00 0.00 18 VAL A C 17
ATOM 27510 O O . VAL A 1 18 ? 8.204 -5.646 4.418 1.00 0.00 18 VAL A O 17
ATOM 27523 N N . LYS A 1 19 ? 7.053 -5.134 2.533 1.00 0.00 19 LYS A N 17
ATOM 27524 C CA . LYS A 1 19 ? 6.667 -3.747 2.820 1.00 0.00 19 LYS A CA 17
ATOM 27525 C C . LYS A 1 19 ? 7.758 -2.942 3.531 1.00 0.00 19 LYS A C 17
ATOM 27526 O O . LYS A 1 19 ? 7.477 -2.230 4.493 1.00 0.00 19 LYS A O 17
ATOM 27545 N N . SER A 1 20 ? 9.000 -3.062 3.070 1.00 0.00 20 SER A N 17
ATOM 27546 C CA . SER A 1 20 ? 10.178 -2.448 3.667 1.00 0.00 20 SER A CA 17
ATOM 27547 C C . SER A 1 20 ? 11.056 -1.865 2.551 1.00 0.00 20 SER A C 17
ATOM 27548 O O . SER A 1 20 ? 10.738 -1.997 1.365 1.00 0.00 20 SER A O 17
ATOM 27556 N N . THR A 1 21 ? 12.159 -1.221 2.921 1.00 0.00 21 THR A N 17
ATOM 27557 C CA . THR A 1 21 ? 13.118 -0.625 1.999 1.00 0.00 21 THR A CA 17
ATOM 27558 C C . THR A 1 21 ? 14.472 -1.269 2.290 1.00 0.00 21 THR A C 17
ATOM 27559 O O . THR A 1 21 ? 14.795 -1.537 3.452 1.00 0.00 21 THR A O 17
ATOM 27570 N N . ALA A 1 22 ? 15.271 -1.519 1.252 1.00 0.00 22 ALA A N 17
ATOM 27571 C CA . ALA A 1 22 ? 16.574 -2.141 1.395 1.00 0.00 22 ALA A CA 17
ATOM 27572 C C . ALA A 1 22 ? 17.552 -1.408 0.492 1.00 0.00 22 ALA A C 17
ATOM 27573 O O . ALA A 1 22 ? 17.340 -1.334 -0.722 1.00 0.00 22 ALA A O 17
ATOM 27580 N N . THR A 1 23 ? 18.618 -0.877 1.082 1.00 0.00 23 THR A N 17
ATOM 27581 C CA . THR A 1 23 ? 19.538 0.019 0.394 1.00 0.00 23 THR A CA 17
ATOM 27582 C C . THR A 1 23 ? 20.922 -0.638 0.341 1.00 0.00 23 THR A C 17
ATOM 27583 O O . THR A 1 23 ? 21.744 -0.450 1.239 1.00 0.00 23 THR A O 17
ATOM 27594 N N . ASN A 1 24 ? 21.156 -1.429 -0.714 1.00 0.00 24 ASN A N 17
ATOM 27595 C CA . ASN A 1 24 ? 22.388 -2.180 -0.985 1.00 0.00 24 ASN A CA 17
ATOM 27596 C C . ASN A 1 24 ? 22.813 -3.025 0.226 1.00 0.00 24 ASN A C 17
ATOM 27597 O O . ASN A 1 24 ? 23.944 -2.931 0.706 1.00 0.00 24 ASN A O 17
ATOM 27608 N N . CYS A 1 25 ? 21.882 -3.822 0.748 1.00 0.00 25 CYS A N 17
ATOM 27609 C CA . CYS A 1 25 ? 22.102 -4.698 1.890 1.00 0.00 25 CYS A CA 17
ATOM 27610 C C . CYS A 1 25 ? 22.334 -6.128 1.410 1.00 0.00 25 CYS A C 17
ATOM 27611 O O . CYS A 1 25 ? 22.188 -6.427 0.223 1.00 0.00 25 CYS A O 17
ATOM 27618 N N . TYR A 1 26 ? 22.649 -7.021 2.342 1.00 0.00 26 TYR A N 17
ATOM 27619 C CA . TYR A 1 26 ? 22.923 -8.423 2.082 1.00 0.00 26 TYR A CA 17
ATOM 27620 C C . TYR A 1 26 ? 22.134 -9.199 3.128 1.00 0.00 26 TYR A C 17
ATOM 27621 O O . TYR A 1 26 ? 22.289 -8.951 4.326 1.00 0.00 26 TYR A O 17
ATOM 27639 N N . ILE A 1 27 ? 21.261 -10.100 2.686 1.00 0.00 27 ILE A N 17
ATOM 27640 C CA . ILE A 1 27 ? 20.280 -10.756 3.535 1.00 0.00 27 ILE A CA 17
ATOM 27641 C C . ILE A 1 27 ? 20.433 -12.258 3.282 1.00 0.00 27 ILE A C 17
ATOM 27642 O O . ILE A 1 27 ? 20.066 -12.759 2.212 1.00 0.00 27 ILE A O 17
ATOM 27658 N N . ASP A 1 28 ? 21.030 -12.963 4.247 1.00 0.00 28 ASP A N 17
ATOM 27659 C CA . ASP A 1 28 ? 21.358 -14.383 4.186 1.00 0.00 28 ASP A CA 17
ATOM 27660 C C . ASP A 1 28 ? 20.454 -15.127 5.163 1.00 0.00 28 ASP A C 17
ATOM 27661 O O . ASP A 1 28 ? 20.524 -14.876 6.366 1.00 0.00 28 ASP A O 17
ATOM 27670 N N . ASN A 1 29 ? 19.586 -16.005 4.657 1.00 0.00 29 ASN A N 17
ATOM 27671 C CA . ASN A 1 29 ? 18.518 -16.698 5.397 1.00 0.00 29 ASN A CA 17
ATOM 27672 C C . ASN A 1 29 ? 17.768 -15.800 6.402 1.00 0.00 29 ASN A C 17
ATOM 27673 O O . ASN A 1 29 ? 17.377 -16.260 7.476 1.00 0.00 29 ASN A O 17
ATOM 27684 N N . SER A 1 30 ? 17.581 -14.517 6.087 1.00 0.00 30 SER A N 17
ATOM 27685 C CA . SER A 1 30 ? 17.092 -13.512 7.018 1.00 0.00 30 SER A CA 17
ATOM 27686 C C . SER A 1 30 ? 15.796 -12.878 6.517 1.00 0.00 30 SER A C 17
ATOM 27687 O O . SER A 1 30 ? 15.473 -12.915 5.331 1.00 0.00 30 SER A O 17
ATOM 27695 N N . GLN A 1 31 ? 15.034 -12.291 7.434 1.00 0.00 31 GLN A N 17
ATOM 27696 C CA . GLN A 1 31 ? 13.678 -11.837 7.174 1.00 0.00 31 GLN A CA 17
ATOM 27697 C C . GLN A 1 31 ? 13.596 -10.355 7.542 1.00 0.00 31 GLN A C 17
ATOM 27698 O O . GLN A 1 31 ? 14.040 -9.966 8.625 1.00 0.00 31 GLN A O 17
ATOM 27712 N N . LEU A 1 32 ? 13.052 -9.532 6.644 1.00 0.00 32 LEU A N 17
ATOM 27713 C CA . LEU A 1 32 ? 12.995 -8.076 6.779 1.00 0.00 32 LEU A CA 17
ATOM 27714 C C . LEU A 1 32 ? 11.558 -7.633 6.520 1.00 0.00 32 LEU A C 17
ATOM 27715 O O . LEU A 1 32 ? 11.059 -7.836 5.413 1.00 0.00 32 LEU A O 17
ATOM 27731 N N . VAL A 1 33 ? 10.872 -7.063 7.513 1.00 0.00 33 VAL A N 17
ATOM 27732 C CA . VAL A 1 33 ? 9.432 -6.827 7.402 1.00 0.00 33 VAL A CA 17
ATOM 27733 C C . VAL A 1 33 ? 8.973 -5.505 8.036 1.00 0.00 33 VAL A C 17
ATOM 27734 O O . VAL A 1 33 ? 9.672 -4.909 8.861 1.00 0.00 33 VAL A O 17
ATOM 27747 N N . ASP A 1 34 ? 7.748 -5.113 7.670 1.00 0.00 34 ASP A N 17
ATOM 27748 C CA . ASP A 1 34 ? 6.943 -4.034 8.246 1.00 0.00 34 ASP A CA 17
ATOM 27749 C C . ASP A 1 34 ? 7.668 -2.694 8.375 1.00 0.00 34 ASP A C 17
ATOM 27750 O O . ASP A 1 34 ? 8.026 -2.271 9.465 1.00 0.00 34 ASP A O 17
ATOM 27759 N N . THR A 1 35 ? 7.858 -1.992 7.260 1.00 0.00 35 THR A N 17
ATOM 27760 C CA . THR A 1 35 ? 8.536 -0.716 7.156 1.00 0.00 35 THR A CA 17
ATOM 27761 C C . THR A 1 35 ? 9.913 -0.675 7.834 1.00 0.00 35 THR A C 17
ATOM 27762 O O . THR A 1 35 ? 10.263 0.287 8.525 1.00 0.00 35 THR A O 17
ATOM 27773 N N . SER A 1 36 ? 10.698 -1.740 7.677 1.00 0.00 36 SER A N 17
ATOM 27774 C CA . SER A 1 36 ? 12.095 -1.679 8.049 1.00 0.00 36 SER A CA 17
ATOM 27775 C C . SER A 1 36 ? 12.803 -0.938 6.912 1.00 0.00 36 SER A C 17
ATOM 27776 O O . SER A 1 36 ? 12.305 -0.889 5.782 1.00 0.00 36 SER A O 17
ATOM 27784 N N . ILE A 1 37 ? 13.960 -0.349 7.195 1.00 0.00 37 ILE A N 17
ATOM 27785 C CA . ILE A 1 37 ? 14.695 0.457 6.227 1.00 0.00 37 ILE A CA 17
ATOM 27786 C C . ILE A 1 37 ? 16.180 0.104 6.404 1.00 0.00 37 ILE A C 17
ATOM 27787 O O . ILE A 1 37 ? 16.844 0.599 7.317 1.00 0.00 37 ILE A O 17
ATOM 27803 N N . CYS A 1 38 ? 16.687 -0.816 5.579 1.00 0.00 38 CYS A N 17
ATOM 27804 C CA . CYS A 1 38 ? 18.054 -1.302 5.698 1.00 0.00 38 CYS A CA 17
ATOM 27805 C C . CYS A 1 38 ? 18.967 -0.382 4.893 1.00 0.00 38 CYS A C 17
ATOM 27806 O O . CYS A 1 38 ? 18.586 0.014 3.785 1.00 0.00 38 CYS A O 17
ATOM 27813 N N . THR A 1 39 ? 20.190 -0.129 5.370 1.00 0.00 39 THR A N 17
ATOM 27814 C CA . THR A 1 39 ? 21.209 0.569 4.601 1.00 0.00 39 THR A CA 17
ATOM 27815 C C . THR A 1 39 ? 22.543 -0.144 4.823 1.00 0.00 39 THR A C 17
ATOM 27816 O O . THR A 1 39 ? 22.992 -0.298 5.961 1.00 0.00 39 THR A O 17
ATOM 27827 N N . ARG A 1 40 ? 23.167 -0.587 3.730 1.00 0.00 40 ARG A N 17
ATOM 27828 C CA . ARG A 1 40 ? 24.489 -1.218 3.629 1.00 0.00 40 ARG A CA 17
ATOM 27829 C C . ARG A 1 40 ? 24.800 -2.311 4.666 1.00 0.00 40 ARG A C 17
ATOM 27830 O O . ARG A 1 40 ? 25.971 -2.550 4.963 1.00 0.00 40 ARG A O 17
ATOM 27851 N N . SER A 1 41 ? 23.789 -2.955 5.247 1.00 0.00 41 SER A N 17
ATOM 27852 C CA . SER A 1 41 ? 23.982 -3.878 6.358 1.00 0.00 41 SER A CA 17
ATOM 27853 C C . SER A 1 41 ? 23.976 -5.328 5.873 1.00 0.00 41 SER A C 17
ATOM 27854 O O . SER A 1 41 ? 23.488 -5.637 4.782 1.00 0.00 41 SER A O 17
ATOM 27862 N N . GLN A 1 42 ? 24.500 -6.211 6.720 1.00 0.00 42 GLN A N 17
ATOM 27863 C CA . GLN A 1 42 ? 24.487 -7.656 6.542 1.00 0.00 42 GLN A CA 17
ATOM 27864 C C . GLN A 1 42 ? 23.544 -8.228 7.594 1.00 0.00 42 GLN A C 17
ATOM 27865 O O . GLN A 1 42 ? 23.715 -7.953 8.783 1.00 0.00 42 GLN A O 17
ATOM 27879 N N . TYR A 1 43 ? 22.608 -9.071 7.172 1.00 0.00 43 TYR A N 17
ATOM 27880 C CA . TYR A 1 43 ? 21.772 -9.869 8.053 1.00 0.00 43 TYR A CA 17
ATOM 27881 C C . TYR A 1 43 ? 22.097 -11.323 7.742 1.00 0.00 43 TYR A C 17
ATOM 27882 O O . TYR A 1 43 ? 22.221 -11.674 6.563 1.00 0.00 43 TYR A O 17
ATOM 27900 N N . SER A 1 44 ? 22.237 -12.152 8.771 1.00 0.00 44 SER A N 17
ATOM 27901 C CA . SER A 1 44 ? 22.623 -13.541 8.630 1.00 0.00 44 SER A CA 17
ATOM 27902 C C . SER A 1 44 ? 21.825 -14.362 9.642 1.00 0.00 44 SER A C 17
ATOM 27903 O O . SER A 1 44 ? 21.978 -14.186 10.853 1.00 0.00 44 SER A O 17
ATOM 27911 N N . ASP A 1 45 ? 20.968 -15.250 9.137 1.00 0.00 45 ASP A N 17
ATOM 27912 C CA . ASP A 1 45 ? 19.997 -16.054 9.881 1.00 0.00 45 ASP A CA 17
ATOM 27913 C C . ASP A 1 45 ? 19.234 -15.247 10.948 1.00 0.00 45 ASP A C 17
ATOM 27914 O O . ASP A 1 45 ? 19.065 -15.691 12.086 1.00 0.00 45 ASP A O 17
ATOM 27923 N N . ALA A 1 46 ? 18.796 -14.033 10.594 1.00 0.00 46 ALA A N 17
ATOM 27924 C CA . ALA A 1 46 ? 18.249 -13.038 11.513 1.00 0.00 46 ALA A CA 17
ATOM 27925 C C . ALA A 1 46 ? 16.846 -12.575 11.099 1.00 0.00 46 ALA A C 17
ATOM 27926 O O . ALA A 1 46 ? 16.391 -12.834 9.984 1.00 0.00 46 ALA A O 17
ATOM 27933 N N . ASN A 1 47 ? 16.166 -11.838 11.980 1.00 0.00 47 ASN A N 17
ATOM 27934 C CA . ASN A 1 47 ? 14.865 -11.228 11.708 1.00 0.00 47 ASN A CA 17
ATOM 27935 C C . ASN A 1 47 ? 14.902 -9.767 12.121 1.00 0.00 47 ASN A C 17
ATOM 27936 O O . ASN A 1 47 ? 15.467 -9.427 13.159 1.00 0.00 47 ASN A O 17
ATOM 27947 N N . VAL A 1 48 ? 14.276 -8.919 11.319 1.00 0.00 48 VAL A N 17
ATOM 27948 C CA . VAL A 1 48 ? 14.274 -7.475 11.484 1.00 0.00 48 VAL A CA 17
ATOM 27949 C C . VAL A 1 48 ? 12.861 -6.977 11.173 1.00 0.00 48 VAL A C 17
ATOM 27950 O O . VAL A 1 48 ? 12.308 -7.303 10.119 1.00 0.00 48 VAL A O 17
ATOM 27963 N N . LYS A 1 49 ? 12.279 -6.188 12.083 1.00 0.00 49 LYS A N 17
ATOM 27964 C CA . LYS A 1 49 ? 10.914 -5.684 11.958 1.00 0.00 49 LYS A CA 17
ATOM 27965 C C . LYS A 1 49 ? 10.879 -4.212 12.340 1.00 0.00 49 LYS A C 17
ATOM 27966 O O . LYS A 1 49 ? 11.379 -3.837 13.405 1.00 0.00 49 LYS A O 17
ATOM 27985 N N . LYS A 1 50 ? 10.257 -3.395 11.489 1.00 0.00 50 LYS A N 17
ATOM 27986 C CA . LYS A 1 50 ? 10.160 -1.940 11.589 1.00 0.00 50 LYS A CA 17
ATOM 27987 C C . LYS A 1 50 ? 11.421 -1.293 12.162 1.00 0.00 50 LYS A C 17
ATOM 27988 O O . LYS A 1 50 ? 11.342 -0.499 13.097 1.00 0.00 50 LYS A O 17
ATOM 28007 N N . SER A 1 51 ? 12.592 -1.652 11.641 1.00 0.00 51 SER A N 17
ATOM 28008 C CA . SER A 1 51 ? 13.865 -1.222 12.201 1.00 0.00 51 SER A CA 17
ATOM 28009 C C . SER A 1 51 ? 14.709 -0.620 11.092 1.00 0.00 51 SER A C 17
ATOM 28010 O O . SER A 1 51 ? 14.505 -0.920 9.914 1.00 0.00 51 SER A O 17
ATOM 28018 N N . VAL A 1 52 ? 15.647 0.245 11.459 1.00 0.00 52 VAL A N 17
ATOM 28019 C CA . VAL A 1 52 ? 16.395 1.066 10.522 1.00 0.00 52 VAL A CA 17
ATOM 28020 C C . VAL A 1 52 ? 17.869 0.768 10.755 1.00 0.00 52 VAL A C 17
ATOM 28021 O O . VAL A 1 52 ? 18.295 0.689 11.911 1.00 0.00 52 VAL A O 17
ATOM 28034 N N . THR A 1 53 ? 18.657 0.596 9.695 1.00 0.00 53 THR A N 17
ATOM 28035 C CA . THR A 1 53 ? 20.065 0.256 9.852 1.00 0.00 53 THR A CA 17
ATOM 28036 C C . THR A 1 53 ? 20.939 1.134 8.970 1.00 0.00 53 THR A C 17
ATOM 28037 O O . THR A 1 53 ? 20.476 1.720 7.985 1.00 0.00 53 THR A O 17
ATOM 28048 N N . THR A 1 54 ? 22.212 1.240 9.334 1.00 0.00 54 THR A N 17
ATOM 28049 C CA . THR A 1 54 ? 23.255 1.834 8.530 1.00 0.00 54 THR A CA 17
ATOM 28050 C C . THR A 1 54 ? 24.538 1.080 8.874 1.00 0.00 54 THR A C 17
ATOM 28051 O O . THR A 1 54 ? 25.041 1.196 9.993 1.00 0.00 54 THR A O 17
ATOM 28062 N N . ASP A 1 55 ? 25.059 0.330 7.898 1.00 0.00 55 ASP A N 17
ATOM 28063 C CA . ASP A 1 55 ? 26.330 -0.392 7.957 1.00 0.00 55 ASP A CA 17
ATOM 28064 C C . ASP A 1 55 ? 26.464 -1.247 9.226 1.00 0.00 55 ASP A C 17
ATOM 28065 O O . ASP A 1 55 ? 27.362 -1.037 10.045 1.00 0.00 55 ASP A O 17
ATOM 28074 N N . CYS A 1 56 ? 25.544 -2.201 9.411 1.00 0.00 56 CYS A N 17
ATOM 28075 C CA . CYS A 1 56 ? 25.504 -3.074 10.579 1.00 0.00 56 CYS A CA 17
ATOM 28076 C C . CYS A 1 56 ? 25.703 -4.532 10.167 1.00 0.00 56 CYS A C 17
ATOM 28077 O O . CYS A 1 56 ? 25.594 -4.869 8.987 1.00 0.00 56 CYS A O 17
ATOM 28084 N N . ASN A 1 57 ? 25.961 -5.410 11.138 1.00 0.00 57 ASN A N 17
ATOM 28085 C CA . ASN A 1 57 ? 26.106 -6.845 10.928 1.00 0.00 57 ASN A CA 17
ATOM 28086 C C . ASN A 1 57 ? 25.226 -7.497 11.976 1.00 0.00 57 ASN A C 17
ATOM 28087 O O . ASN A 1 57 ? 25.393 -7.208 13.156 1.00 0.00 57 ASN A O 17
ATOM 28098 N N . ILE A 1 58 ? 24.266 -8.315 11.568 1.00 0.00 58 ILE A N 17
ATOM 28099 C CA . ILE A 1 58 ? 23.229 -8.817 12.459 1.00 0.00 58 ILE A CA 17
ATOM 28100 C C . ILE A 1 58 ? 23.202 -10.324 12.264 1.00 0.00 58 ILE A C 17
ATOM 28101 O O . ILE A 1 58 ? 22.682 -10.806 11.257 1.00 0.00 58 ILE A O 17
ATOM 28117 N N . ASP A 1 59 ? 23.805 -11.062 13.197 1.00 0.00 59 ASP A N 17
ATOM 28118 C CA . ASP A 1 59 ? 23.981 -12.502 13.076 1.00 0.00 59 ASP A CA 17
ATOM 28119 C C . ASP A 1 59 ? 23.114 -13.195 14.117 1.00 0.00 59 ASP A C 17
ATOM 28120 O O . ASP A 1 59 ? 23.162 -12.830 15.293 1.00 0.00 59 ASP A O 17
ATOM 28129 N N . LYS A 1 60 ? 22.310 -14.174 13.689 1.00 0.00 60 LYS A N 17
ATOM 28130 C CA . LYS A 1 60 ? 21.440 -15.001 14.533 1.00 0.00 60 LYS A CA 17
ATOM 28131 C C . LYS A 1 60 ? 20.617 -14.184 15.543 1.00 0.00 60 LYS A C 17
ATOM 28132 O O . LYS A 1 60 ? 20.408 -14.631 16.673 1.00 0.00 60 LYS A O 17
ATOM 28151 N N . SER A 1 61 ? 20.162 -12.989 15.160 1.00 0.00 61 SER A N 17
ATOM 28152 C CA . SER A 1 61 ? 19.522 -12.041 16.068 1.00 0.00 61 SER A CA 17
ATOM 28153 C C . SER A 1 61 ? 18.110 -11.689 15.598 1.00 0.00 61 SER A C 17
ATOM 28154 O O . SER A 1 61 ? 17.729 -11.965 14.458 1.00 0.00 61 SER A O 17
ATOM 28162 N N . GLN A 1 62 ? 17.337 -11.056 16.476 1.00 0.00 62 GLN A N 17
ATOM 28163 C CA . GLN A 1 62 ? 15.971 -10.618 16.244 1.00 0.00 62 GLN A CA 17
ATOM 28164 C C . GLN A 1 62 ? 15.913 -9.145 16.650 1.00 0.00 62 GLN A C 17
ATOM 28165 O O . GLN A 1 62 ? 16.399 -8.778 17.722 1.00 0.00 62 GLN A O 17
ATOM 28179 N N . VAL A 1 63 ? 15.330 -8.304 15.801 1.00 0.00 63 VAL A N 17
ATOM 28180 C CA . VAL A 1 63 ? 15.391 -6.855 15.922 1.00 0.00 63 VAL A CA 17
ATOM 28181 C C . VAL A 1 63 ? 13.988 -6.300 15.676 1.00 0.00 63 VAL A C 17
ATOM 28182 O O . VAL A 1 63 ? 13.356 -6.671 14.683 1.00 0.00 63 VAL A O 17
ATOM 28195 N N . TYR A 1 64 ? 13.509 -5.411 16.550 1.00 0.00 64 TYR A N 17
ATOM 28196 C CA . TYR A 1 64 ? 12.160 -4.854 16.484 1.00 0.00 64 TYR A CA 17
ATOM 28197 C C . TYR A 1 64 ? 12.223 -3.370 16.829 1.00 0.00 64 TYR A C 17
ATOM 28198 O O . TYR A 1 64 ? 12.816 -3.031 17.853 1.00 0.00 64 TYR A O 17
ATOM 28216 N N . LEU A 1 65 ? 11.583 -2.490 16.048 1.00 0.00 65 LEU A N 17
ATOM 28217 C CA . LEU A 1 65 ? 11.461 -1.050 16.344 1.00 0.00 65 LEU A CA 17
ATOM 28218 C C . LEU A 1 65 ? 12.805 -0.380 16.712 1.00 0.00 65 LEU A C 17
ATOM 28219 O O . LEU A 1 65 ? 12.823 0.616 17.439 1.00 0.00 65 LEU A O 17
ATOM 28235 N N . THR A 1 66 ? 13.933 -0.900 16.225 1.00 0.00 66 THR A N 17
ATOM 28236 C CA . THR A 1 66 ? 15.272 -0.524 16.666 1.00 0.00 66 THR A CA 17
ATOM 28237 C C . THR A 1 66 ? 16.032 0.222 15.561 1.00 0.00 66 THR A C 17
ATOM 28238 O O . THR A 1 66 ? 15.687 0.136 14.380 1.00 0.00 66 THR A O 17
ATOM 28249 N N . THR A 1 67 ? 17.078 0.958 15.941 1.00 0.00 67 THR A N 17
ATOM 28250 C CA . THR A 1 67 ? 17.927 1.717 15.033 1.00 0.00 67 THR A CA 17
ATOM 28251 C C . THR A 1 67 ? 19.378 1.276 15.257 1.00 0.00 67 THR A C 17
ATOM 28252 O O . THR A 1 67 ? 19.845 1.253 16.397 1.00 0.00 67 THR A O 17
ATOM 28263 N N . CYS A 1 68 ? 20.093 0.936 14.182 1.00 0.00 68 CYS A N 17
ATOM 28264 C CA . CYS A 1 68 ? 21.443 0.394 14.239 1.00 0.00 68 CYS A CA 17
ATOM 28265 C C . CYS A 1 68 ? 22.351 1.237 13.351 1.00 0.00 68 CYS A C 17
ATOM 28266 O O . CYS A 1 68 ? 22.067 1.389 12.162 1.00 0.00 68 CYS A O 17
ATOM 28273 N N . THR A 1 69 ? 23.455 1.744 13.896 1.00 0.00 69 THR A N 17
ATOM 28274 C CA . THR A 1 69 ? 24.419 2.543 13.155 1.00 0.00 69 THR A CA 17
ATOM 28275 C C . THR A 1 69 ? 25.811 2.003 13.470 1.00 0.00 69 THR A C 17
ATOM 28276 O O . THR A 1 69 ? 26.229 2.009 14.631 1.00 0.00 69 THR A O 17
ATOM 28287 N N . GLY A 1 70 ? 26.531 1.529 12.448 1.00 0.00 70 GLY A N 17
ATOM 28288 C CA . GLY A 1 70 ? 27.923 1.111 12.559 1.00 0.00 70 GLY A CA 17
ATOM 28289 C C . GLY A 1 70 ? 28.142 0.084 13.670 1.00 0.00 70 GLY A C 17
ATOM 28290 O O . GLY A 1 70 ? 29.122 0.203 14.407 1.00 0.00 70 GLY A O 17
ATOM 28294 N N . SER A 1 71 ? 27.218 -0.870 13.840 1.00 0.00 71 SER A N 17
ATOM 28295 C CA . SER A 1 71 ? 27.206 -1.763 14.990 1.00 0.00 71 SER A CA 17
ATOM 28296 C C . SER A 1 71 ? 26.989 -3.225 14.595 1.00 0.00 71 SER A C 17
ATOM 28297 O O . SER A 1 71 ? 26.535 -3.527 13.490 1.00 0.00 71 SER A O 17
ATOM 28305 N N . GLN A 1 72 ? 27.300 -4.142 15.513 1.00 0.00 72 GLN A N 17
ATOM 28306 C CA . GLN A 1 72 ? 27.158 -5.575 15.317 1.00 0.00 72 GLN A CA 17
ATOM 28307 C C . GLN A 1 72 ? 26.201 -6.125 16.370 1.00 0.00 72 GLN A C 17
ATOM 28308 O O . GLN A 1 72 ? 26.334 -5.796 17.551 1.00 0.00 72 GLN A O 17
ATOM 28322 N N . TYR A 1 73 ? 25.294 -7.005 15.950 1.00 0.00 73 TYR A N 17
ATOM 28323 C CA . TYR A 1 73 ? 24.429 -7.790 16.819 1.00 0.00 73 TYR A CA 17
ATOM 28324 C C . TYR A 1 73 ? 24.776 -9.251 16.563 1.00 0.00 73 TYR A C 17
ATOM 28325 O O . TYR A 1 73 ? 24.909 -9.651 15.405 1.00 0.00 73 TYR A O 17
ATOM 28343 N N . ASN A 1 74 ? 24.937 -10.044 17.619 1.00 0.00 74 ASN A N 17
ATOM 28344 C CA . ASN A 1 74 ? 25.350 -11.437 17.514 1.00 0.00 74 ASN A CA 17
ATOM 28345 C C . ASN A 1 74 ? 24.598 -12.276 18.556 1.00 0.00 74 ASN A C 17
ATOM 28346 O O . ASN A 1 74 ? 24.948 -12.265 19.736 1.00 0.00 74 ASN A O 17
ATOM 28357 N N . GLY A 1 75 ? 23.564 -13.006 18.142 1.00 0.00 75 GLY A N 17
ATOM 28358 C CA . GLY A 1 75 ? 22.787 -13.864 19.029 1.00 0.00 75 GLY A CA 17
ATOM 28359 C C . GLY A 1 75 ? 21.945 -13.075 20.033 1.00 0.00 75 GLY A C 17
ATOM 28360 O O . GLY A 1 75 ? 21.945 -13.423 21.220 1.00 0.00 75 GLY A O 17
ATOM 28364 N N . ILE A 1 76 ? 21.264 -12.003 19.606 1.00 0.00 76 ILE A N 17
ATOM 28365 C CA . ILE A 1 76 ? 20.543 -11.110 20.517 1.00 0.00 76 ILE A CA 17
ATOM 28366 C C . ILE A 1 76 ? 19.081 -10.926 20.096 1.00 0.00 76 ILE A C 17
ATOM 28367 O O . ILE A 1 76 ? 18.708 -11.163 18.949 1.00 0.00 76 ILE A O 17
ATOM 28383 N N . TYR A 1 77 ? 18.274 -10.422 21.022 1.00 0.00 77 TYR A N 17
ATOM 28384 C CA . TYR A 1 77 ? 16.919 -9.945 20.827 1.00 0.00 77 TYR A CA 17
ATOM 28385 C C . TYR A 1 77 ? 16.998 -8.484 21.255 1.00 0.00 77 TYR A C 17
ATOM 28386 O O . TYR A 1 77 ? 17.443 -8.204 22.371 1.00 0.00 77 TYR A O 17
ATOM 28404 N N . ILE A 1 78 ? 16.618 -7.546 20.393 1.00 0.00 78 ILE A N 17
ATOM 28405 C CA . ILE A 1 78 ? 16.703 -6.126 20.703 1.00 0.00 78 ILE A CA 17
ATOM 28406 C C . ILE A 1 78 ? 15.423 -5.443 20.230 1.00 0.00 78 ILE A C 17
ATOM 28407 O O . ILE A 1 78 ? 14.955 -5.687 19.112 1.00 0.00 78 ILE A O 17
ATOM 28423 N N . ARG A 1 79 ? 14.833 -4.625 21.105 1.00 0.00 79 ARG A N 17
ATOM 28424 C CA . ARG A 1 79 ? 13.507 -4.073 20.895 1.00 0.00 79 ARG A CA 17
ATOM 28425 C C . ARG A 1 79 ? 13.494 -2.603 21.278 1.00 0.00 79 ARG A C 17
ATOM 28426 O O . ARG A 1 79 ? 13.979 -2.237 22.352 1.00 0.00 79 ARG A O 17
ATOM 28447 N N . SER A 1 80 ? 12.911 -1.771 20.418 1.00 0.00 80 SER A N 17
ATOM 28448 C CA . SER A 1 80 ? 12.672 -0.354 20.660 1.00 0.00 80 SER A CA 17
ATOM 28449 C C . SER A 1 80 ? 13.935 0.410 21.101 1.00 0.00 80 SER A C 17
ATOM 28450 O O . SER A 1 80 ? 13.834 1.351 21.892 1.00 0.00 80 SER A O 17
ATOM 28458 N N . SER A 1 81 ? 15.121 0.014 20.623 1.00 0.00 81 SER A N 17
ATOM 28459 C CA . SER A 1 81 ? 16.405 0.503 21.123 1.00 0.00 81 SER A CA 17
ATOM 28460 C C . SER A 1 81 ? 17.235 1.175 20.020 1.00 0.00 81 SER A C 17
ATOM 28461 O O . SER A 1 81 ? 16.847 1.180 18.851 1.00 0.00 81 SER A O 17
ATOM 28469 N N . THR A 1 82 ? 18.387 1.746 20.379 1.00 0.00 82 THR A N 17
ATOM 28470 C CA . THR A 1 82 ? 19.309 2.390 19.448 1.00 0.00 82 THR A CA 17
ATOM 28471 C C . THR A 1 82 ? 20.742 1.992 19.816 1.00 0.00 82 THR A C 17
ATOM 28472 O O . THR A 1 82 ? 21.089 1.976 20.999 1.00 0.00 82 THR A O 17
ATOM 28483 N N . THR A 1 83 ? 21.584 1.704 18.825 1.00 0.00 83 THR A N 17
ATOM 28484 C CA . THR A 1 83 ? 22.975 1.312 19.030 1.00 0.00 83 THR A CA 17
ATOM 28485 C C . THR A 1 83 ? 23.846 2.036 17.998 1.00 0.00 83 THR A C 17
ATOM 28486 O O . THR A 1 83 ? 23.510 2.048 16.808 1.00 0.00 83 THR A O 17
ATOM 28497 N N . THR A 1 84 ? 24.945 2.643 18.448 1.00 0.00 84 THR A N 17
ATOM 28498 C CA . THR A 1 84 ? 25.806 3.485 17.635 1.00 0.00 84 THR A CA 17
ATOM 28499 C C . THR A 1 84 ? 27.266 3.152 17.959 1.00 0.00 84 THR A C 17
ATOM 28500 O O . THR A 1 84 ? 27.725 3.383 19.082 1.00 0.00 84 THR A O 17
ATOM 28511 N N . GLY A 1 85 ? 28.008 2.646 16.970 1.00 0.00 85 GLY A N 17
ATOM 28512 C CA . GLY A 1 85 ? 29.416 2.305 17.128 1.00 0.00 85 GLY A CA 17
ATOM 28513 C C . GLY A 1 85 ? 29.606 1.267 18.230 1.00 0.00 85 GLY A C 17
ATOM 28514 O O . GLY A 1 85 ? 30.385 1.497 19.157 1.00 0.00 85 GLY A O 17
ATOM 28518 N N . THR A 1 86 ? 28.898 0.143 18.155 1.00 0.00 86 THR A N 17
ATOM 28519 C CA . THR A 1 86 ? 28.810 -0.828 19.242 1.00 0.00 86 THR A CA 17
ATOM 28520 C C . THR A 1 86 ? 28.861 -2.268 18.726 1.00 0.00 86 THR A C 17
ATOM 28521 O O . THR A 1 86 ? 28.523 -2.539 17.577 1.00 0.00 86 THR A O 17
ATOM 28532 N N . SER A 1 87 ? 29.207 -3.214 19.593 1.00 0.00 87 SER A N 17
ATOM 28533 C CA . SER A 1 87 ? 29.131 -4.640 19.311 1.00 0.00 87 SER A CA 17
ATOM 28534 C C . SER A 1 87 ? 28.406 -5.264 20.492 1.00 0.00 87 SER A C 17
ATOM 28535 O O . SER A 1 87 ? 28.780 -4.994 21.634 1.00 0.00 87 SER A O 17
ATOM 28543 N N . ILE A 1 88 ? 27.366 -6.052 20.228 1.00 0.00 88 ILE A N 17
ATOM 28544 C CA . ILE A 1 88 ? 26.474 -6.613 21.232 1.00 0.00 88 ILE A CA 17
ATOM 28545 C C . ILE A 1 88 ? 26.362 -8.109 20.926 1.00 0.00 88 ILE A C 17
ATOM 28546 O O . ILE A 1 88 ? 26.076 -8.491 19.785 1.00 0.00 88 ILE A O 17
ATOM 28562 N N . SER A 1 89 ? 26.542 -8.942 21.947 1.00 0.00 89 SER A N 17
ATOM 28563 C CA . SER A 1 89 ? 26.598 -10.386 21.827 1.00 0.00 89 SER A CA 17
ATOM 28564 C C . SER A 1 89 ? 25.797 -11.056 22.943 1.00 0.00 89 SER A C 17
ATOM 28565 O O . SER A 1 89 ? 25.642 -10.509 24.038 1.00 0.00 89 SER A O 17
ATOM 28573 N N . GLY A 1 90 ? 25.327 -12.270 22.655 1.00 0.00 90 GLY A N 17
ATOM 28574 C CA . GLY A 1 90 ? 24.723 -13.193 23.604 1.00 0.00 90 GLY A CA 17
ATOM 28575 C C . GLY A 1 90 ? 25.579 -14.466 23.612 1.00 0.00 90 GLY A C 17
ATOM 28576 O O . GLY A 1 90 ? 26.726 -14.383 24.059 1.00 0.00 90 GLY A O 17
ATOM 28580 N N . PRO A 1 91 ? 25.114 -15.609 23.069 1.00 0.00 91 PRO A N 17
ATOM 28581 C CA . PRO A 1 91 ? 23.752 -15.879 22.612 1.00 0.00 91 PRO A CA 17
ATOM 28582 C C . PRO A 1 91 ? 22.707 -15.712 23.723 1.00 0.00 91 PRO A C 17
ATOM 28583 O O . PRO A 1 91 ? 23.017 -15.865 24.908 1.00 0.00 91 PRO A O 17
ATOM 28594 N N . GLY A 1 92 ? 21.462 -15.418 23.339 1.00 0.00 92 GLY A N 17
ATOM 28595 C CA . GLY A 1 92 ? 20.341 -15.287 24.265 1.00 0.00 92 GLY A CA 17
ATOM 28596 C C . GLY A 1 92 ? 20.331 -13.925 24.961 1.00 0.00 92 GLY A C 17
ATOM 28597 O O . GLY A 1 92 ? 19.713 -13.780 26.017 1.00 0.00 92 GLY A O 17
ATOM 28601 N N . CYS A 1 93 ? 21.036 -12.938 24.396 1.00 0.00 93 CYS A N 17
ATOM 28602 C CA . CYS A 1 93 ? 21.002 -11.567 24.876 1.00 0.00 93 CYS A CA 17
ATOM 28603 C C . CYS A 1 93 ? 19.631 -10.966 24.579 1.00 0.00 93 CYS A C 17
ATOM 28604 O O . CYS A 1 93 ? 19.019 -11.293 23.563 1.00 0.00 93 CYS A O 17
ATOM 28611 N N . SER A 1 94 ? 19.189 -10.056 25.442 1.00 0.00 94 SER A N 17
ATOM 28612 C CA . SER A 1 94 ? 17.890 -9.416 25.388 1.00 0.00 94 SER A CA 17
ATOM 28613 C C . SER A 1 94 ? 18.083 -7.967 25.832 1.00 0.00 94 SER A C 17
ATOM 28614 O O . SER A 1 94 ? 18.664 -7.728 26.897 1.00 0.00 94 SER A O 17
ATOM 28622 N N . ILE A 1 95 ? 17.623 -7.016 25.017 1.00 0.00 95 ILE A N 17
ATOM 28623 C CA . ILE A 1 95 ? 17.745 -5.579 25.241 1.00 0.00 95 ILE A CA 17
ATOM 28624 C C . ILE A 1 95 ? 16.403 -4.949 24.872 1.00 0.00 95 ILE A C 17
ATOM 28625 O O . ILE A 1 95 ? 15.834 -5.270 23.821 1.00 0.00 95 ILE A O 17
ATOM 28641 N N . SER A 1 96 ? 15.935 -4.014 25.697 1.00 0.00 96 SER A N 17
ATOM 28642 C CA . SER A 1 96 ? 14.692 -3.299 25.463 1.00 0.00 96 SER A CA 17
ATOM 28643 C C . SER A 1 96 ? 14.874 -1.825 25.816 1.00 0.00 96 SER A C 17
ATOM 28644 O O . SER A 1 96 ? 15.528 -1.502 26.815 1.00 0.00 96 SER A O 17
ATOM 28652 N N . THR A 1 97 ? 14.254 -0.963 25.005 1.00 0.00 97 THR A N 17
ATOM 28653 C CA . THR A 1 97 ? 14.091 0.476 25.222 1.00 0.00 97 THR A CA 17
ATOM 28654 C C . THR A 1 97 ? 15.378 1.195 25.679 1.00 0.00 97 THR A C 17
ATOM 28655 O O . THR A 1 97 ? 15.329 2.122 26.491 1.00 0.00 97 THR A O 17
ATOM 28666 N N . CYS A 1 98 ? 16.539 0.784 25.155 1.00 0.00 98 CYS A N 17
ATOM 28667 C CA . CYS A 1 98 ? 17.846 1.285 25.564 1.00 0.00 98 CYS A CA 17
ATOM 28668 C C . CYS A 1 98 ? 18.485 2.093 24.431 1.00 0.00 98 CYS A C 17
ATOM 28669 O O . CYS A 1 98 ? 18.140 1.920 23.263 1.00 0.00 98 CYS A O 17
ATOM 28676 N N . THR A 1 99 ? 19.470 2.928 24.754 1.00 0.00 99 THR A N 17
ATOM 28677 C CA . THR A 1 99 ? 20.316 3.597 23.779 1.00 0.00 99 THR A CA 17
ATOM 28678 C C . THR A 1 99 ? 21.751 3.307 24.209 1.00 0.00 99 THR A C 17
ATOM 28679 O O . THR A 1 99 ? 22.057 3.360 25.401 1.00 0.00 99 THR A O 17
ATOM 28690 N N . ILE A 1 100 ? 22.628 2.961 23.266 1.00 0.00 100 ILE A N 17
ATOM 28691 C CA . ILE A 1 100 ? 24.002 2.571 23.554 1.00 0.00 100 ILE A CA 17
ATOM 28692 C C . ILE A 1 100 ? 24.879 3.253 22.506 1.00 0.00 100 ILE A C 17
ATOM 28693 O O . ILE A 1 100 ? 24.604 3.148 21.310 1.00 0.00 100 ILE A O 17
ATOM 28709 N N . THR A 1 101 ? 25.935 3.937 22.944 1.00 0.00 101 THR A N 17
ATOM 28710 C CA . THR A 1 101 ? 26.884 4.608 22.064 1.00 0.00 101 THR A CA 17
ATOM 28711 C C . THR A 1 101 ? 28.283 4.252 22.554 1.00 0.00 101 THR A C 17
ATOM 28712 O O . THR A 1 101 ? 28.574 4.435 23.737 1.00 0.00 101 THR A O 17
ATOM 28723 N N . ARG A 1 102 ? 29.137 3.713 21.672 1.00 0.00 102 ARG A N 17
ATOM 28724 C CA . ARG A 1 102 ? 30.486 3.224 22.003 1.00 0.00 102 ARG A CA 17
ATOM 28725 C C . ARG A 1 102 ? 30.513 2.449 23.333 1.00 0.00 102 ARG A C 17
ATOM 28726 O O . ARG A 1 102 ? 31.328 2.719 24.212 1.00 0.00 102 ARG A O 17
ATOM 28747 N N . GLY A 1 103 ? 29.580 1.506 23.502 1.00 0.00 103 GLY A N 17
ATOM 28748 C CA . GLY A 1 103 ? 29.500 0.626 24.667 1.00 0.00 103 GLY A CA 17
ATOM 28749 C C . GLY A 1 103 ? 28.829 1.261 25.891 1.00 0.00 103 GLY A C 17
ATOM 28750 O O . GLY A 1 103 ? 28.424 0.529 26.794 1.00 0.00 103 GLY A O 17
ATOM 28754 N N . VAL A 1 104 ? 28.677 2.586 25.942 1.00 0.00 104 VAL A N 17
ATOM 28755 C CA . VAL A 1 104 ? 28.036 3.284 27.050 1.00 0.00 104 VAL A CA 17
ATOM 28756 C C . VAL A 1 104 ? 26.524 3.205 26.826 1.00 0.00 104 VAL A C 17
ATOM 28757 O O . VAL A 1 104 ? 25.992 3.884 25.945 1.00 0.00 104 VAL A O 17
ATOM 28770 N N . ALA A 1 105 ? 25.838 2.341 27.581 1.00 0.00 105 ALA A N 17
ATOM 28771 C CA . ALA A 1 105 ? 24.380 2.315 27.629 1.00 0.00 105 ALA A CA 17
ATOM 28772 C C . ALA A 1 105 ? 23.886 3.530 28.421 1.00 0.00 105 ALA A C 17
ATOM 28773 O O . ALA A 1 105 ? 24.564 3.982 29.349 1.00 0.00 105 ALA A O 17
ATOM 28780 N N . THR A 1 106 ? 22.704 4.049 28.091 1.00 0.00 106 THR A N 17
ATOM 28781 C CA . THR A 1 106 ? 22.077 5.128 28.842 1.00 0.00 106 THR A CA 17
ATOM 28782 C C . THR A 1 106 ? 21.749 4.661 30.276 1.00 0.00 106 THR A C 17
ATOM 28783 O O . THR A 1 106 ? 21.365 3.503 30.471 1.00 0.00 106 THR A O 17
ATOM 28794 N N . PRO A 1 107 ? 21.863 5.541 31.291 1.00 0.00 107 PRO A N 17
ATOM 28795 C CA . PRO A 1 107 ? 21.577 5.204 32.684 1.00 0.00 107 PRO A CA 17
ATOM 28796 C C . PRO A 1 107 ? 20.084 5.271 33.042 1.00 0.00 107 PRO A C 17
ATOM 28797 O O . PRO A 1 107 ? 19.711 5.111 34.207 1.00 0.00 107 PRO A O 17
ATOM 28808 N N . ALA A 1 108 ? 19.234 5.540 32.052 1.00 0.00 108 ALA A N 17
ATOM 28809 C CA . ALA A 1 108 ? 17.794 5.661 32.215 1.00 0.00 108 ALA A CA 17
ATOM 28810 C C . ALA A 1 108 ? 17.206 4.294 32.567 1.00 0.00 108 ALA A C 17
ATOM 28811 O O . ALA A 1 108 ? 17.597 3.284 31.977 1.00 0.00 108 ALA A O 17
ATOM 28818 N N . ALA A 1 109 ? 16.208 4.271 33.456 1.00 0.00 109 ALA A N 17
ATOM 28819 C CA . ALA A 1 109 ? 15.498 3.050 33.832 1.00 0.00 109 ALA A CA 17
ATOM 28820 C C . ALA A 1 109 ? 14.769 2.405 32.642 1.00 0.00 109 ALA A C 17
ATOM 28821 O O . ALA A 1 109 ? 14.425 1.223 32.702 1.00 0.00 109 ALA A O 17
ATOM 28828 N N . ALA A 1 110 ? 14.533 3.162 31.560 1.00 0.00 110 ALA A N 17
ATOM 28829 C CA . ALA A 1 110 ? 13.966 2.631 30.329 1.00 0.00 110 ALA A CA 17
ATOM 28830 C C . ALA A 1 110 ? 14.895 1.600 29.679 1.00 0.00 110 ALA A C 17
ATOM 28831 O O . ALA A 1 110 ? 14.401 0.661 29.060 1.00 0.00 110 ALA A O 17
ATOM 28838 N N . CYS A 1 111 ? 16.217 1.727 29.829 1.00 0.00 111 CYS A N 17
ATOM 28839 C CA . CYS A 1 111 ? 17.144 0.742 29.298 1.00 0.00 111 CYS A CA 17
ATOM 28840 C C . CYS A 1 111 ? 17.038 -0.535 30.134 1.00 0.00 111 CYS A C 17
ATOM 28841 O O . CYS A 1 111 ? 17.261 -0.493 31.348 1.00 0.00 111 CYS A O 17
ATOM 28848 N N . LYS A 1 112 ? 16.753 -1.674 29.493 1.00 0.00 112 LYS A N 17
ATOM 28849 C CA . LYS A 1 112 ? 16.845 -2.995 30.117 1.00 0.00 112 LYS A CA 17
ATOM 28850 C C . LYS A 1 112 ? 17.852 -3.816 29.320 1.00 0.00 112 LYS A C 17
ATOM 28851 O O . LYS A 1 112 ? 17.841 -3.765 28.089 1.00 0.00 112 LYS A O 17
ATOM 28870 N N . ILE A 1 113 ? 18.675 -4.585 30.028 1.00 0.00 113 ILE A N 17
ATOM 28871 C CA . ILE A 1 113 ? 19.665 -5.523 29.507 1.00 0.00 113 ILE A CA 17
ATOM 28872 C C . ILE A 1 113 ? 19.460 -6.771 30.373 1.00 0.00 113 ILE A C 17
ATOM 28873 O O . ILE A 1 113 ? 19.398 -6.636 31.602 1.00 0.00 113 ILE A O 17
ATOM 28889 N N . SER A 1 114 ? 19.354 -7.963 29.775 1.00 0.00 114 SER A N 17
ATOM 28890 C CA . SER A 1 114 ? 18.933 -9.162 30.512 1.00 0.00 114 SER A CA 17
ATOM 28891 C C . SER A 1 114 ? 19.723 -10.437 30.163 1.00 0.00 114 SER A C 17
ATOM 28892 O O . SER A 1 114 ? 19.227 -11.544 30.388 1.00 0.00 114 SER A O 17
ATOM 28900 N N . GLY A 1 115 ? 20.945 -10.311 29.632 1.00 0.00 115 GLY A N 17
ATOM 28901 C CA . GLY A 1 115 ? 21.840 -11.456 29.429 1.00 0.00 115 GLY A CA 17
ATOM 28902 C C . GLY A 1 115 ? 22.849 -11.218 28.313 1.00 0.00 115 GLY A C 17
ATOM 28903 O O . GLY A 1 115 ? 22.976 -12.062 27.427 1.00 0.00 115 GLY A O 17
ATOM 28907 N N . CYS A 1 116 ? 23.524 -10.065 28.312 1.00 0.00 116 CYS A N 17
ATOM 28908 C CA . CYS A 1 116 ? 24.340 -9.619 27.188 1.00 0.00 116 CYS A CA 17
ATOM 28909 C C . CYS A 1 116 ? 25.788 -9.356 27.583 1.00 0.00 116 CYS A C 17
ATOM 28910 O O . CYS A 1 116 ? 26.109 -9.140 28.755 1.00 0.00 116 CYS A O 17
ATOM 28917 N N . SER A 1 117 ? 26.629 -9.297 26.556 1.00 0.00 117 SER A N 17
ATOM 28918 C CA . SER A 1 117 ? 28.010 -8.853 26.590 1.00 0.00 117 SER A CA 17
ATOM 28919 C C . SER A 1 117 ? 28.113 -7.805 25.482 1.00 0.00 117 SER A C 17
ATOM 28920 O O . SER A 1 117 ? 27.469 -7.955 24.440 1.00 0.00 117 SER A O 17
ATOM 28928 N N . LEU A 1 118 ? 28.867 -6.728 25.693 1.00 0.00 118 LEU A N 17
ATOM 28929 C CA . LEU A 1 118 ? 28.988 -5.661 24.706 1.00 0.00 118 LEU A CA 17
ATOM 28930 C C . LEU A 1 118 ? 30.365 -5.013 24.758 1.00 0.00 118 LEU A C 17
ATOM 28931 O O . LEU A 1 118 ? 31.138 -5.240 25.692 1.00 0.00 118 LEU A O 17
ATOM 28947 N N . SER A 1 119 ? 30.686 -4.221 23.737 1.00 0.00 119 SER A N 17
ATOM 28948 C CA . SER A 1 119 ? 31.912 -3.441 23.621 1.00 0.00 119 SER A CA 17
ATOM 28949 C C . SER A 1 119 ? 31.672 -2.277 22.653 1.00 0.00 119 SER A C 17
ATOM 28950 O O . SER A 1 119 ? 30.690 -2.269 21.900 1.00 0.00 119 SER A O 17
ATOM 28958 N N . ALA A 1 120 ? 32.568 -1.289 22.673 1.00 0.00 120 ALA A N 17
ATOM 28959 C CA . ALA A 1 120 ? 32.596 -0.231 21.674 1.00 0.00 120 ALA A CA 17
ATOM 28960 C C . ALA A 1 120 ? 33.146 -0.772 20.348 1.00 0.00 120 ALA A C 17
ATOM 28961 O O . ALA A 1 120 ? 33.913 -1.740 20.330 1.00 0.00 120 ALA A O 17
ATOM 28968 N N . MET A 1 121 ? 32.780 -0.109 19.251 1.00 0.00 121 MET A N 17
ATOM 28969 C CA . MET A 1 121 ? 33.362 -0.321 17.932 1.00 0.00 121 MET A CA 17
ATOM 28970 C C . MET A 1 121 ? 34.857 -0.016 18.008 1.00 0.00 121 MET A C 17
ATOM 28971 O O . MET A 1 121 ? 35.209 1.102 18.445 1.00 0.00 121 MET A O 17
ATOM 28986 N N . ASP A 1 1 ? 9.106 -14.607 -2.840 1.00 0.00 1 ASP A N 18
ATOM 28987 C CA . ASP A 1 1 ? 7.894 -13.845 -2.465 1.00 0.00 1 ASP A CA 18
ATOM 28988 C C . ASP A 1 1 ? 8.251 -12.727 -1.487 1.00 0.00 1 ASP A C 18
ATOM 28989 O O . ASP A 1 1 ? 8.948 -12.965 -0.497 1.00 0.00 1 ASP A O 18
ATOM 29000 N N . GLY A 1 2 ? 7.798 -11.500 -1.757 1.00 0.00 2 GLY A N 18
ATOM 29001 C CA . GLY A 1 2 ? 8.069 -10.332 -0.932 1.00 0.00 2 GLY A CA 18
ATOM 29002 C C . GLY A 1 2 ? 7.432 -9.086 -1.542 1.00 0.00 2 GLY A C 18
ATOM 29003 O O . GLY A 1 2 ? 6.777 -9.159 -2.585 1.00 0.00 2 GLY A O 18
ATOM 29007 N N . THR A 1 3 ? 7.646 -7.943 -0.892 1.00 0.00 3 THR A N 18
ATOM 29008 C CA . THR A 1 3 ? 7.167 -6.620 -1.310 1.00 0.00 3 THR A CA 18
ATOM 29009 C C . THR A 1 3 ? 8.282 -5.596 -1.035 1.00 0.00 3 THR A C 18
ATOM 29010 O O . THR A 1 3 ? 8.062 -4.527 -0.461 1.00 0.00 3 THR A O 18
ATOM 29021 N N . CYS A 1 4 ? 9.518 -5.984 -1.362 1.00 0.00 4 CYS A N 18
ATOM 29022 C CA . CYS A 1 4 ? 10.714 -5.206 -1.081 1.00 0.00 4 CYS A CA 18
ATOM 29023 C C . CYS A 1 4 ? 10.784 -3.943 -1.942 1.00 0.00 4 CYS A C 18
ATOM 29024 O O . CYS A 1 4 ? 10.188 -3.866 -3.021 1.00 0.00 4 CYS A O 18
ATOM 29031 N N . VAL A 1 5 ? 11.621 -3.007 -1.507 1.00 0.00 5 VAL A N 18
ATOM 29032 C CA . VAL A 1 5 ? 12.041 -1.825 -2.243 1.00 0.00 5 VAL A CA 18
ATOM 29033 C C . VAL A 1 5 ? 13.565 -1.980 -2.317 1.00 0.00 5 VAL A C 18
ATOM 29034 O O . VAL A 1 5 ? 14.325 -1.399 -1.539 1.00 0.00 5 VAL A O 18
ATOM 29047 N N . ASN A 1 6 ? 13.992 -2.911 -3.175 1.00 0.00 6 ASN A N 18
ATOM 29048 C CA . ASN A 1 6 ? 15.393 -3.263 -3.380 1.00 0.00 6 ASN A CA 18
ATOM 29049 C C . ASN A 1 6 ? 16.046 -2.149 -4.199 1.00 0.00 6 ASN A C 18
ATOM 29050 O O . ASN A 1 6 ? 15.642 -1.910 -5.341 1.00 0.00 6 ASN A O 18
ATOM 29061 N N . THR A 1 7 ? 17.035 -1.462 -3.624 1.00 0.00 7 THR A N 18
ATOM 29062 C CA . THR A 1 7 ? 17.767 -0.404 -4.313 1.00 0.00 7 THR A CA 18
ATOM 29063 C C . THR A 1 7 ? 18.891 -1.026 -5.159 1.00 0.00 7 THR A C 18
ATOM 29064 O O . THR A 1 7 ? 18.939 -0.815 -6.373 1.00 0.00 7 THR A O 18
ATOM 29075 N N . ASN A 1 8 ? 19.788 -1.797 -4.527 1.00 0.00 8 ASN A N 18
ATOM 29076 C CA . ASN A 1 8 ? 20.943 -2.458 -5.143 1.00 0.00 8 ASN A CA 18
ATOM 29077 C C . ASN A 1 8 ? 21.436 -3.525 -4.161 1.00 0.00 8 ASN A C 18
ATOM 29078 O O . ASN A 1 8 ? 22.583 -3.507 -3.712 1.00 0.00 8 ASN A O 18
ATOM 29089 N N . SER A 1 9 ? 20.526 -4.404 -3.757 1.00 0.00 9 SER A N 18
ATOM 29090 C CA . SER A 1 9 ? 20.694 -5.343 -2.659 1.00 0.00 9 SER A CA 18
ATOM 29091 C C . SER A 1 9 ? 20.476 -6.787 -3.099 1.00 0.00 9 SER A C 18
ATOM 29092 O O . SER A 1 9 ? 19.962 -7.047 -4.192 1.00 0.00 9 SER A O 18
ATOM 29100 N N . GLN A 1 10 ? 20.828 -7.725 -2.220 1.00 0.00 10 GLN A N 18
ATOM 29101 C CA . GLN A 1 10 ? 20.759 -9.152 -2.457 1.00 0.00 10 GLN A CA 18
ATOM 29102 C C . GLN A 1 10 ? 19.952 -9.772 -1.321 1.00 0.00 10 GLN A C 18
ATOM 29103 O O . GLN A 1 10 ? 20.189 -9.494 -0.145 1.00 0.00 10 GLN A O 18
ATOM 29117 N N . ILE A 1 11 ? 19.024 -10.641 -1.707 1.00 0.00 11 ILE A N 18
ATOM 29118 C CA . ILE A 1 11 ? 18.057 -11.333 -0.867 1.00 0.00 11 ILE A CA 18
ATOM 29119 C C . ILE A 1 11 ? 18.186 -12.805 -1.264 1.00 0.00 11 ILE A C 18
ATOM 29120 O O . ILE A 1 11 ? 17.996 -13.147 -2.436 1.00 0.00 11 ILE A O 18
ATOM 29136 N N . THR A 1 12 ? 18.571 -13.664 -0.322 1.00 0.00 12 THR A N 18
ATOM 29137 C CA . THR A 1 12 ? 18.774 -15.086 -0.615 1.00 0.00 12 THR A CA 18
ATOM 29138 C C . THR A 1 12 ? 17.432 -15.807 -0.826 1.00 0.00 12 THR A C 18
ATOM 29139 O O . THR A 1 12 ? 16.367 -15.290 -0.477 1.00 0.00 12 THR A O 18
ATOM 29150 N N . ALA A 1 13 ? 17.487 -17.026 -1.377 1.00 0.00 13 ALA A N 18
ATOM 29151 C CA . ALA A 1 13 ? 16.327 -17.807 -1.804 1.00 0.00 13 ALA A CA 18
ATOM 29152 C C . ALA A 1 13 ? 15.297 -18.069 -0.697 1.00 0.00 13 ALA A C 18
ATOM 29153 O O . ALA A 1 13 ? 14.121 -18.269 -1.007 1.00 0.00 13 ALA A O 18
ATOM 29160 N N . ASN A 1 14 ? 15.723 -18.085 0.573 1.00 0.00 14 ASN A N 18
ATOM 29161 C CA . ASN A 1 14 ? 14.852 -18.372 1.722 1.00 0.00 14 ASN A CA 18
ATOM 29162 C C . ASN A 1 14 ? 14.713 -17.161 2.653 1.00 0.00 14 ASN A C 18
ATOM 29163 O O . ASN A 1 14 ? 14.089 -17.242 3.714 1.00 0.00 14 ASN A O 18
ATOM 29174 N N . SER A 1 15 ? 15.308 -16.031 2.277 1.00 0.00 15 SER A N 18
ATOM 29175 C CA . SER A 1 15 ? 15.069 -14.763 2.940 1.00 0.00 15 SER A CA 18
ATOM 29176 C C . SER A 1 15 ? 13.736 -14.189 2.457 1.00 0.00 15 SER A C 18
ATOM 29177 O O . SER A 1 15 ? 13.175 -14.643 1.453 1.00 0.00 15 SER A O 18
ATOM 29185 N N . GLN A 1 16 ? 13.256 -13.147 3.134 1.00 0.00 16 GLN A N 18
ATOM 29186 C CA . GLN A 1 16 ? 12.116 -12.354 2.703 1.00 0.00 16 GLN A CA 18
ATOM 29187 C C . GLN A 1 16 ? 12.419 -10.889 2.999 1.00 0.00 16 GLN A C 18
ATOM 29188 O O . GLN A 1 16 ? 13.125 -10.573 3.959 1.00 0.00 16 GLN A O 18
ATOM 29202 N N . CYS A 1 17 ? 11.835 -10.009 2.189 1.00 0.00 17 CYS A N 18
ATOM 29203 C CA . CYS A 1 17 ? 11.805 -8.574 2.395 1.00 0.00 17 CYS A CA 18
ATOM 29204 C C . CYS A 1 17 ? 10.360 -8.163 2.116 1.00 0.00 17 CYS A C 18
ATOM 29205 O O . CYS A 1 17 ? 9.865 -8.368 1.003 1.00 0.00 17 CYS A O 18
ATOM 29212 N N . VAL A 1 18 ? 9.667 -7.617 3.116 1.00 0.00 18 VAL A N 18
ATOM 29213 C CA . VAL A 1 18 ? 8.222 -7.382 3.071 1.00 0.00 18 VAL A CA 18
ATOM 29214 C C . VAL A 1 18 ? 7.971 -5.940 3.502 1.00 0.00 18 VAL A C 18
ATOM 29215 O O . VAL A 1 18 ? 8.378 -5.547 4.598 1.00 0.00 18 VAL A O 18
ATOM 29228 N N . LYS A 1 19 ? 7.362 -5.140 2.616 1.00 0.00 19 LYS A N 18
ATOM 29229 C CA . LYS A 1 19 ? 7.181 -3.678 2.702 1.00 0.00 19 LYS A CA 18
ATOM 29230 C C . LYS A 1 19 ? 8.453 -2.877 3.011 1.00 0.00 19 LYS A C 18
ATOM 29231 O O . LYS A 1 19 ? 8.378 -1.661 3.174 1.00 0.00 19 LYS A O 18
ATOM 29250 N N . SER A 1 20 ? 9.610 -3.524 3.096 1.00 0.00 20 SER A N 18
ATOM 29251 C CA . SER A 1 20 ? 10.832 -2.935 3.603 1.00 0.00 20 SER A CA 18
ATOM 29252 C C . SER A 1 20 ? 11.729 -2.475 2.462 1.00 0.00 20 SER A C 18
ATOM 29253 O O . SER A 1 20 ? 11.617 -2.956 1.332 1.00 0.00 20 SER A O 18
ATOM 29261 N N . THR A 1 21 ? 12.641 -1.561 2.770 1.00 0.00 21 THR A N 18
ATOM 29262 C CA . THR A 1 21 ? 13.581 -0.996 1.817 1.00 0.00 21 THR A CA 18
ATOM 29263 C C . THR A 1 21 ? 14.945 -1.608 2.109 1.00 0.00 21 THR A C 18
ATOM 29264 O O . THR A 1 21 ? 15.304 -1.806 3.273 1.00 0.00 21 THR A O 18
ATOM 29275 N N . ALA A 1 22 ? 15.708 -1.896 1.056 1.00 0.00 22 ALA A N 18
ATOM 29276 C CA . ALA A 1 22 ? 17.034 -2.469 1.160 1.00 0.00 22 ALA A CA 18
ATOM 29277 C C . ALA A 1 22 ? 17.961 -1.579 0.351 1.00 0.00 22 ALA A C 18
ATOM 29278 O O . ALA A 1 22 ? 17.961 -1.634 -0.882 1.00 0.00 22 ALA A O 18
ATOM 29285 N N . THR A 1 23 ? 18.723 -0.745 1.045 1.00 0.00 23 THR A N 18
ATOM 29286 C CA . THR A 1 23 ? 19.567 0.280 0.448 1.00 0.00 23 THR A CA 18
ATOM 29287 C C . THR A 1 23 ? 21.002 -0.264 0.397 1.00 0.00 23 THR A C 18
ATOM 29288 O O . THR A 1 23 ? 21.810 0.003 1.288 1.00 0.00 23 THR A O 18
ATOM 29299 N N . ASN A 1 24 ? 21.289 -1.073 -0.631 1.00 0.00 24 ASN A N 18
ATOM 29300 C CA . ASN A 1 24 ? 22.503 -1.876 -0.782 1.00 0.00 24 ASN A CA 18
ATOM 29301 C C . ASN A 1 24 ? 22.793 -2.712 0.463 1.00 0.00 24 ASN A C 18
ATOM 29302 O O . ASN A 1 24 ? 23.647 -2.371 1.278 1.00 0.00 24 ASN A O 18
ATOM 29313 N N . CYS A 1 25 ? 22.060 -3.813 0.612 1.00 0.00 25 CYS A N 18
ATOM 29314 C CA . CYS A 1 25 ? 22.154 -4.719 1.744 1.00 0.00 25 CYS A CA 18
ATOM 29315 C C . CYS A 1 25 ? 22.274 -6.155 1.251 1.00 0.00 25 CYS A C 18
ATOM 29316 O O . CYS A 1 25 ? 22.028 -6.446 0.078 1.00 0.00 25 CYS A O 18
ATOM 29323 N N . TYR A 1 26 ? 22.619 -7.055 2.165 1.00 0.00 26 TYR A N 18
ATOM 29324 C CA . TYR A 1 26 ? 22.895 -8.450 1.877 1.00 0.00 26 TYR A CA 18
ATOM 29325 C C . TYR A 1 26 ? 22.151 -9.238 2.945 1.00 0.00 26 TYR A C 18
ATOM 29326 O O . TYR A 1 26 ? 22.439 -9.090 4.136 1.00 0.00 26 TYR A O 18
ATOM 29344 N N . ILE A 1 27 ? 21.155 -10.018 2.528 1.00 0.00 27 ILE A N 18
ATOM 29345 C CA . ILE A 1 27 ? 20.203 -10.656 3.423 1.00 0.00 27 ILE A CA 18
ATOM 29346 C C . ILE A 1 27 ? 20.314 -12.167 3.199 1.00 0.00 27 ILE A C 18
ATOM 29347 O O . ILE A 1 27 ? 19.935 -12.685 2.144 1.00 0.00 27 ILE A O 18
ATOM 29363 N N . ASP A 1 28 ? 20.884 -12.860 4.188 1.00 0.00 28 ASP A N 18
ATOM 29364 C CA . ASP A 1 28 ? 21.199 -14.285 4.177 1.00 0.00 28 ASP A CA 18
ATOM 29365 C C . ASP A 1 28 ? 20.277 -14.994 5.165 1.00 0.00 28 ASP A C 18
ATOM 29366 O O . ASP A 1 28 ? 20.318 -14.695 6.356 1.00 0.00 28 ASP A O 18
ATOM 29375 N N . ASN A 1 29 ? 19.435 -15.908 4.676 1.00 0.00 29 ASN A N 18
ATOM 29376 C CA . ASN A 1 29 ? 18.382 -16.619 5.416 1.00 0.00 29 ASN A CA 18
ATOM 29377 C C . ASN A 1 29 ? 17.602 -15.747 6.422 1.00 0.00 29 ASN A C 18
ATOM 29378 O O . ASN A 1 29 ? 17.204 -16.229 7.485 1.00 0.00 29 ASN A O 18
ATOM 29389 N N . SER A 1 30 ? 17.389 -14.463 6.121 1.00 0.00 30 SER A N 18
ATOM 29390 C CA . SER A 1 30 ? 16.864 -13.486 7.068 1.00 0.00 30 SER A CA 18
ATOM 29391 C C . SER A 1 30 ? 15.515 -12.932 6.614 1.00 0.00 30 SER A C 18
ATOM 29392 O O . SER A 1 30 ? 15.187 -12.914 5.427 1.00 0.00 30 SER A O 18
ATOM 29400 N N . GLN A 1 31 ? 14.723 -12.471 7.579 1.00 0.00 31 GLN A N 18
ATOM 29401 C CA . GLN A 1 31 ? 13.327 -12.113 7.387 1.00 0.00 31 GLN A CA 18
ATOM 29402 C C . GLN A 1 31 ? 13.160 -10.640 7.770 1.00 0.00 31 GLN A C 18
ATOM 29403 O O . GLN A 1 31 ? 13.041 -10.308 8.955 1.00 0.00 31 GLN A O 18
ATOM 29417 N N . LEU A 1 32 ? 13.225 -9.759 6.772 1.00 0.00 32 LEU A N 18
ATOM 29418 C CA . LEU A 1 32 ? 13.098 -8.313 6.921 1.00 0.00 32 LEU A CA 18
ATOM 29419 C C . LEU A 1 32 ? 11.643 -7.944 6.642 1.00 0.00 32 LEU A C 18
ATOM 29420 O O . LEU A 1 32 ? 11.144 -8.247 5.557 1.00 0.00 32 LEU A O 18
ATOM 29436 N N . VAL A 1 33 ? 10.942 -7.319 7.587 1.00 0.00 33 VAL A N 18
ATOM 29437 C CA . VAL A 1 33 ? 9.498 -7.135 7.477 1.00 0.00 33 VAL A CA 18
ATOM 29438 C C . VAL A 1 33 ? 9.035 -5.779 8.029 1.00 0.00 33 VAL A C 18
ATOM 29439 O O . VAL A 1 33 ? 9.765 -5.099 8.759 1.00 0.00 33 VAL A O 18
ATOM 29452 N N . ASP A 1 34 ? 7.777 -5.445 7.716 1.00 0.00 34 ASP A N 18
ATOM 29453 C CA . ASP A 1 34 ? 7.002 -4.334 8.269 1.00 0.00 34 ASP A CA 18
ATOM 29454 C C . ASP A 1 34 ? 7.720 -2.989 8.146 1.00 0.00 34 ASP A C 18
ATOM 29455 O O . ASP A 1 34 ? 8.047 -2.350 9.141 1.00 0.00 34 ASP A O 18
ATOM 29464 N N . THR A 1 35 ? 7.989 -2.566 6.911 1.00 0.00 35 THR A N 18
ATOM 29465 C CA . THR A 1 35 ? 8.644 -1.309 6.592 1.00 0.00 35 THR A CA 18
ATOM 29466 C C . THR A 1 35 ? 9.934 -1.040 7.386 1.00 0.00 35 THR A C 18
ATOM 29467 O O . THR A 1 35 ? 10.143 0.044 7.940 1.00 0.00 35 THR A O 18
ATOM 29478 N N . SER A 1 36 ? 10.797 -2.049 7.483 1.00 0.00 36 SER A N 18
ATOM 29479 C CA . SER A 1 36 ? 12.144 -1.844 7.964 1.00 0.00 36 SER A CA 18
ATOM 29480 C C . SER A 1 36 ? 12.894 -1.146 6.822 1.00 0.00 36 SER A C 18
ATOM 29481 O O . SER A 1 36 ? 12.480 -1.209 5.658 1.00 0.00 36 SER A O 18
ATOM 29489 N N . ILE A 1 37 ? 13.999 -0.477 7.126 1.00 0.00 37 ILE A N 18
ATOM 29490 C CA . ILE A 1 37 ? 14.752 0.284 6.135 1.00 0.00 37 ILE A CA 18
ATOM 29491 C C . ILE A 1 37 ? 16.234 -0.023 6.377 1.00 0.00 37 ILE A C 18
ATOM 29492 O O . ILE A 1 37 ? 16.862 0.509 7.296 1.00 0.00 37 ILE A O 18
ATOM 29508 N N . CYS A 1 38 ? 16.778 -0.945 5.584 1.00 0.00 38 CYS A N 18
ATOM 29509 C CA . CYS A 1 38 ? 18.156 -1.378 5.699 1.00 0.00 38 CYS A CA 18
ATOM 29510 C C . CYS A 1 38 ? 19.026 -0.429 4.886 1.00 0.00 38 CYS A C 18
ATOM 29511 O O . CYS A 1 38 ? 18.615 -0.039 3.787 1.00 0.00 38 CYS A O 18
ATOM 29518 N N . THR A 1 39 ? 20.239 -0.135 5.355 1.00 0.00 39 THR A N 18
ATOM 29519 C CA . THR A 1 39 ? 21.237 0.577 4.568 1.00 0.00 39 THR A CA 18
ATOM 29520 C C . THR A 1 39 ? 22.595 -0.051 4.858 1.00 0.00 39 THR A C 18
ATOM 29521 O O . THR A 1 39 ? 22.974 -0.194 6.020 1.00 0.00 39 THR A O 18
ATOM 29532 N N . ARG A 1 40 ? 23.339 -0.417 3.812 1.00 0.00 40 ARG A N 18
ATOM 29533 C CA . ARG A 1 40 ? 24.724 -0.917 3.871 1.00 0.00 40 ARG A CA 18
ATOM 29534 C C . ARG A 1 40 ? 24.938 -2.099 4.831 1.00 0.00 40 ARG A C 18
ATOM 29535 O O . ARG A 1 40 ? 26.075 -2.343 5.239 1.00 0.00 40 ARG A O 18
ATOM 29556 N N . SER A 1 41 ? 23.894 -2.838 5.215 1.00 0.00 41 SER A N 18
ATOM 29557 C CA . SER A 1 41 ? 24.000 -3.814 6.294 1.00 0.00 41 SER A CA 18
ATOM 29558 C C . SER A 1 41 ? 23.985 -5.260 5.804 1.00 0.00 41 SER A C 18
ATOM 29559 O O . SER A 1 41 ? 23.503 -5.575 4.710 1.00 0.00 41 SER A O 18
ATOM 29567 N N . GLN A 1 42 ? 24.506 -6.130 6.666 1.00 0.00 42 GLN A N 18
ATOM 29568 C CA . GLN A 1 42 ? 24.496 -7.579 6.528 1.00 0.00 42 GLN A CA 18
ATOM 29569 C C . GLN A 1 42 ? 23.474 -8.111 7.523 1.00 0.00 42 GLN A C 18
ATOM 29570 O O . GLN A 1 42 ? 23.598 -7.829 8.716 1.00 0.00 42 GLN A O 18
ATOM 29584 N N . TYR A 1 43 ? 22.519 -8.919 7.070 1.00 0.00 43 TYR A N 18
ATOM 29585 C CA . TYR A 1 43 ? 21.614 -9.660 7.942 1.00 0.00 43 TYR A CA 18
ATOM 29586 C C . TYR A 1 43 ? 21.861 -11.136 7.656 1.00 0.00 43 TYR A C 18
ATOM 29587 O O . TYR A 1 43 ? 21.928 -11.521 6.486 1.00 0.00 43 TYR A O 18
ATOM 29605 N N . SER A 1 44 ? 22.017 -11.945 8.701 1.00 0.00 44 SER A N 18
ATOM 29606 C CA . SER A 1 44 ? 22.405 -13.340 8.584 1.00 0.00 44 SER A CA 18
ATOM 29607 C C . SER A 1 44 ? 21.616 -14.160 9.604 1.00 0.00 44 SER A C 18
ATOM 29608 O O . SER A 1 44 ? 21.764 -13.961 10.811 1.00 0.00 44 SER A O 18
ATOM 29616 N N . ASP A 1 45 ? 20.794 -15.087 9.113 1.00 0.00 45 ASP A N 18
ATOM 29617 C CA . ASP A 1 45 ? 19.878 -15.943 9.872 1.00 0.00 45 ASP A CA 18
ATOM 29618 C C . ASP A 1 45 ? 19.085 -15.176 10.947 1.00 0.00 45 ASP A C 18
ATOM 29619 O O . ASP A 1 45 ? 18.919 -15.646 12.075 1.00 0.00 45 ASP A O 18
ATOM 29628 N N . ALA A 1 46 ? 18.619 -13.969 10.609 1.00 0.00 46 ALA A N 18
ATOM 29629 C CA . ALA A 1 46 ? 18.042 -13.003 11.538 1.00 0.00 46 ALA A CA 18
ATOM 29630 C C . ALA A 1 46 ? 16.608 -12.613 11.157 1.00 0.00 46 ALA A C 18
ATOM 29631 O O . ALA A 1 46 ? 16.131 -12.924 10.065 1.00 0.00 46 ALA A O 18
ATOM 29638 N N . ASN A 1 47 ? 15.930 -11.868 12.031 1.00 0.00 47 ASN A N 18
ATOM 29639 C CA . ASN A 1 47 ? 14.641 -11.243 11.741 1.00 0.00 47 ASN A CA 18
ATOM 29640 C C . ASN A 1 47 ? 14.682 -9.799 12.208 1.00 0.00 47 ASN A C 18
ATOM 29641 O O . ASN A 1 47 ? 15.229 -9.494 13.267 1.00 0.00 47 ASN A O 18
ATOM 29652 N N . VAL A 1 48 ? 14.112 -8.916 11.399 1.00 0.00 48 VAL A N 18
ATOM 29653 C CA . VAL A 1 48 ? 14.163 -7.476 11.594 1.00 0.00 48 VAL A CA 18
ATOM 29654 C C . VAL A 1 48 ? 12.768 -6.941 11.263 1.00 0.00 48 VAL A C 18
ATOM 29655 O O . VAL A 1 48 ? 12.240 -7.254 10.193 1.00 0.00 48 VAL A O 18
ATOM 29668 N N . LYS A 1 49 ? 12.164 -6.163 12.169 1.00 0.00 49 LYS A N 18
ATOM 29669 C CA . LYS A 1 49 ? 10.790 -5.677 12.038 1.00 0.00 49 LYS A CA 18
ATOM 29670 C C . LYS A 1 49 ? 10.763 -4.186 12.334 1.00 0.00 49 LYS A C 18
ATOM 29671 O O . LYS A 1 49 ? 11.231 -3.763 13.396 1.00 0.00 49 LYS A O 18
ATOM 29690 N N . LYS A 1 50 ? 10.184 -3.412 11.414 1.00 0.00 50 LYS A N 18
ATOM 29691 C CA . LYS A 1 50 ? 10.093 -1.954 11.428 1.00 0.00 50 LYS A CA 18
ATOM 29692 C C . LYS A 1 50 ? 11.323 -1.292 12.057 1.00 0.00 50 LYS A C 18
ATOM 29693 O O . LYS A 1 50 ? 11.198 -0.500 12.991 1.00 0.00 50 LYS A O 18
ATOM 29712 N N . SER A 1 51 ? 12.516 -1.647 11.588 1.00 0.00 51 SER A N 18
ATOM 29713 C CA . SER A 1 51 ? 13.774 -1.206 12.175 1.00 0.00 51 SER A CA 18
ATOM 29714 C C . SER A 1 51 ? 14.638 -0.614 11.071 1.00 0.00 51 SER A C 18
ATOM 29715 O O . SER A 1 51 ? 14.401 -0.874 9.891 1.00 0.00 51 SER A O 18
ATOM 29723 N N . VAL A 1 52 ? 15.627 0.197 11.434 1.00 0.00 52 VAL A N 18
ATOM 29724 C CA . VAL A 1 52 ? 16.388 0.994 10.484 1.00 0.00 52 VAL A CA 18
ATOM 29725 C C . VAL A 1 52 ? 17.865 0.724 10.742 1.00 0.00 52 VAL A C 18
ATOM 29726 O O . VAL A 1 52 ? 18.285 0.698 11.901 1.00 0.00 52 VAL A O 18
ATOM 29739 N N . THR A 1 53 ? 18.665 0.529 9.695 1.00 0.00 53 THR A N 18
ATOM 29740 C CA . THR A 1 53 ? 20.087 0.256 9.872 1.00 0.00 53 THR A CA 18
ATOM 29741 C C . THR A 1 53 ? 20.914 1.115 8.928 1.00 0.00 53 THR A C 18
ATOM 29742 O O . THR A 1 53 ? 20.445 1.485 7.850 1.00 0.00 53 THR A O 18
ATOM 29753 N N . THR A 1 54 ? 22.144 1.415 9.340 1.00 0.00 54 THR A N 18
ATOM 29754 C CA . THR A 1 54 ? 23.167 2.032 8.523 1.00 0.00 54 THR A CA 18
ATOM 29755 C C . THR A 1 54 ? 24.472 1.313 8.864 1.00 0.00 54 THR A C 18
ATOM 29756 O O . THR A 1 54 ? 24.969 1.436 9.985 1.00 0.00 54 THR A O 18
ATOM 29767 N N . ASP A 1 55 ? 25.010 0.577 7.888 1.00 0.00 55 ASP A N 18
ATOM 29768 C CA . ASP A 1 55 ? 26.287 -0.139 7.943 1.00 0.00 55 ASP A CA 18
ATOM 29769 C C . ASP A 1 55 ? 26.381 -0.998 9.211 1.00 0.00 55 ASP A C 18
ATOM 29770 O O . ASP A 1 55 ? 27.154 -0.718 10.130 1.00 0.00 55 ASP A O 18
ATOM 29779 N N . CYS A 1 56 ? 25.517 -2.015 9.290 1.00 0.00 56 CYS A N 18
ATOM 29780 C CA . CYS A 1 56 ? 25.286 -2.814 10.485 1.00 0.00 56 CYS A CA 18
ATOM 29781 C C . CYS A 1 56 ? 25.514 -4.293 10.166 1.00 0.00 56 CYS A C 18
ATOM 29782 O O . CYS A 1 56 ? 25.503 -4.688 8.996 1.00 0.00 56 CYS A O 18
ATOM 29789 N N . ASN A 1 57 ? 25.658 -5.133 11.192 1.00 0.00 57 ASN A N 18
ATOM 29790 C CA . ASN A 1 57 ? 25.672 -6.582 11.047 1.00 0.00 57 ASN A CA 18
ATOM 29791 C C . ASN A 1 57 ? 24.638 -7.114 12.016 1.00 0.00 57 ASN A C 18
ATOM 29792 O O . ASN A 1 57 ? 24.705 -6.774 13.193 1.00 0.00 57 ASN A O 18
ATOM 29803 N N . ILE A 1 58 ? 23.729 -7.964 11.558 1.00 0.00 58 ILE A N 18
ATOM 29804 C CA . ILE A 1 58 ? 22.698 -8.563 12.394 1.00 0.00 58 ILE A CA 18
ATOM 29805 C C . ILE A 1 58 ? 22.877 -10.067 12.211 1.00 0.00 58 ILE A C 18
ATOM 29806 O O . ILE A 1 58 ? 22.454 -10.600 11.184 1.00 0.00 58 ILE A O 18
ATOM 29822 N N . ASP A 1 59 ? 23.528 -10.756 13.153 1.00 0.00 59 ASP A N 18
ATOM 29823 C CA . ASP A 1 59 ? 23.769 -12.191 13.026 1.00 0.00 59 ASP A CA 18
ATOM 29824 C C . ASP A 1 59 ? 22.902 -12.911 14.046 1.00 0.00 59 ASP A C 18
ATOM 29825 O O . ASP A 1 59 ? 22.925 -12.550 15.220 1.00 0.00 59 ASP A O 18
ATOM 29834 N N . LYS A 1 60 ? 22.123 -13.905 13.614 1.00 0.00 60 LYS A N 18
ATOM 29835 C CA . LYS A 1 60 ? 21.307 -14.788 14.460 1.00 0.00 60 LYS A CA 18
ATOM 29836 C C . LYS A 1 60 ? 20.405 -14.033 15.453 1.00 0.00 60 LYS A C 18
ATOM 29837 O O . LYS A 1 60 ? 20.074 -14.573 16.510 1.00 0.00 60 LYS A O 18
ATOM 29856 N N . SER A 1 61 ? 20.018 -12.794 15.142 1.00 0.00 61 SER A N 18
ATOM 29857 C CA . SER A 1 61 ? 19.350 -11.900 16.081 1.00 0.00 61 SER A CA 18
ATOM 29858 C C . SER A 1 61 ? 17.913 -11.603 15.647 1.00 0.00 61 SER A C 18
ATOM 29859 O O . SER A 1 61 ? 17.518 -11.873 14.511 1.00 0.00 61 SER A O 18
ATOM 29867 N N . GLN A 1 62 ? 17.138 -11.020 16.559 1.00 0.00 62 GLN A N 18
ATOM 29868 C CA . GLN A 1 62 ? 15.757 -10.609 16.370 1.00 0.00 62 GLN A CA 18
ATOM 29869 C C . GLN A 1 62 ? 15.698 -9.138 16.777 1.00 0.00 62 GLN A C 18
ATOM 29870 O O . GLN A 1 62 ? 16.147 -8.782 17.869 1.00 0.00 62 GLN A O 18
ATOM 29884 N N . VAL A 1 63 ? 15.169 -8.289 15.903 1.00 0.00 63 VAL A N 18
ATOM 29885 C CA . VAL A 1 63 ? 15.243 -6.840 16.027 1.00 0.00 63 VAL A CA 18
ATOM 29886 C C . VAL A 1 63 ? 13.855 -6.260 15.765 1.00 0.00 63 VAL A C 18
ATOM 29887 O O . VAL A 1 63 ? 13.229 -6.618 14.764 1.00 0.00 63 VAL A O 18
ATOM 29900 N N . TYR A 1 64 ? 13.383 -5.357 16.629 1.00 0.00 64 TYR A N 18
ATOM 29901 C CA . TYR A 1 64 ? 12.045 -4.776 16.532 1.00 0.00 64 TYR A CA 18
ATOM 29902 C C . TYR A 1 64 ? 12.121 -3.287 16.851 1.00 0.00 64 TYR A C 18
ATOM 29903 O O . TYR A 1 64 ? 12.695 -2.932 17.881 1.00 0.00 64 TYR A O 18
ATOM 29921 N N . LEU A 1 65 ? 11.508 -2.410 16.042 1.00 0.00 65 LEU A N 18
ATOM 29922 C CA . LEU A 1 65 ? 11.409 -0.965 16.319 1.00 0.00 65 LEU A CA 18
ATOM 29923 C C . LEU A 1 65 ? 12.757 -0.330 16.729 1.00 0.00 65 LEU A C 18
ATOM 29924 O O . LEU A 1 65 ? 12.786 0.603 17.535 1.00 0.00 65 LEU A O 18
ATOM 29940 N N . THR A 1 66 ? 13.878 -0.827 16.203 1.00 0.00 66 THR A N 18
ATOM 29941 C CA . THR A 1 66 ? 15.222 -0.487 16.663 1.00 0.00 66 THR A CA 18
ATOM 29942 C C . THR A 1 66 ? 16.012 0.213 15.548 1.00 0.00 66 THR A C 18
ATOM 29943 O O . THR A 1 66 ? 15.671 0.111 14.367 1.00 0.00 66 THR A O 18
ATOM 29954 N N . THR A 1 67 ? 17.071 0.934 15.920 1.00 0.00 67 THR A N 18
ATOM 29955 C CA . THR A 1 67 ? 17.912 1.690 15.003 1.00 0.00 67 THR A CA 18
ATOM 29956 C C . THR A 1 67 ? 19.372 1.283 15.234 1.00 0.00 67 THR A C 18
ATOM 29957 O O . THR A 1 67 ? 19.823 1.255 16.380 1.00 0.00 67 THR A O 18
ATOM 29968 N N . CYS A 1 68 ? 20.116 0.997 14.162 1.00 0.00 68 CYS A N 18
ATOM 29969 C CA . CYS A 1 68 ? 21.516 0.590 14.226 1.00 0.00 68 CYS A CA 18
ATOM 29970 C C . CYS A 1 68 ? 22.355 1.517 13.354 1.00 0.00 68 CYS A C 18
ATOM 29971 O O . CYS A 1 68 ? 22.024 1.717 12.184 1.00 0.00 68 CYS A O 18
ATOM 29978 N N . THR A 1 69 ? 23.472 2.009 13.888 1.00 0.00 69 THR A N 18
ATOM 29979 C CA . THR A 1 69 ? 24.451 2.795 13.152 1.00 0.00 69 THR A CA 18
ATOM 29980 C C . THR A 1 69 ? 25.831 2.224 13.478 1.00 0.00 69 THR A C 18
ATOM 29981 O O . THR A 1 69 ? 26.244 2.227 14.641 1.00 0.00 69 THR A O 18
ATOM 29992 N N . GLY A 1 70 ? 26.544 1.717 12.470 1.00 0.00 70 GLY A N 18
ATOM 29993 C CA . GLY A 1 70 ? 27.936 1.293 12.608 1.00 0.00 70 GLY A CA 18
ATOM 29994 C C . GLY A 1 70 ? 28.145 0.229 13.689 1.00 0.00 70 GLY A C 18
ATOM 29995 O O . GLY A 1 70 ? 29.190 0.240 14.342 1.00 0.00 70 GLY A O 18
ATOM 29999 N N . SER A 1 71 ? 27.159 -0.643 13.922 1.00 0.00 71 SER A N 18
ATOM 30000 C CA . SER A 1 71 ? 27.142 -1.569 15.050 1.00 0.00 71 SER A CA 18
ATOM 30001 C C . SER A 1 71 ? 26.903 -3.007 14.580 1.00 0.00 71 SER A C 18
ATOM 30002 O O . SER A 1 71 ? 26.618 -3.259 13.407 1.00 0.00 71 SER A O 18
ATOM 30010 N N . GLN A 1 72 ? 27.046 -3.966 15.490 1.00 0.00 72 GLN A N 18
ATOM 30011 C CA . GLN A 1 72 ? 27.068 -5.386 15.193 1.00 0.00 72 GLN A CA 18
ATOM 30012 C C . GLN A 1 72 ? 26.293 -6.107 16.289 1.00 0.00 72 GLN A C 18
ATOM 30013 O O . GLN A 1 72 ? 26.596 -5.933 17.469 1.00 0.00 72 GLN A O 18
ATOM 30027 N N . TYR A 1 73 ? 25.321 -6.935 15.911 1.00 0.00 73 TYR A N 18
ATOM 30028 C CA . TYR A 1 73 ? 24.599 -7.804 16.828 1.00 0.00 73 TYR A CA 18
ATOM 30029 C C . TYR A 1 73 ? 24.979 -9.237 16.480 1.00 0.00 73 TYR A C 18
ATOM 30030 O O . TYR A 1 73 ? 25.118 -9.561 15.295 1.00 0.00 73 TYR A O 18
ATOM 30048 N N . ASN A 1 74 ? 25.100 -10.095 17.491 1.00 0.00 74 ASN A N 18
ATOM 30049 C CA . ASN A 1 74 ? 25.247 -11.534 17.318 1.00 0.00 74 ASN A CA 18
ATOM 30050 C C . ASN A 1 74 ? 24.403 -12.240 18.383 1.00 0.00 74 ASN A C 18
ATOM 30051 O O . ASN A 1 74 ? 24.692 -12.129 19.575 1.00 0.00 74 ASN A O 18
ATOM 30062 N N . GLY A 1 75 ? 23.388 -12.994 17.965 1.00 0.00 75 GLY A N 18
ATOM 30063 C CA . GLY A 1 75 ? 22.574 -13.820 18.843 1.00 0.00 75 GLY A CA 18
ATOM 30064 C C . GLY A 1 75 ? 21.804 -13.018 19.893 1.00 0.00 75 GLY A C 18
ATOM 30065 O O . GLY A 1 75 ? 21.790 -13.434 21.054 1.00 0.00 75 GLY A O 18
ATOM 30069 N N . ILE A 1 76 ? 21.193 -11.881 19.535 1.00 0.00 76 ILE A N 18
ATOM 30070 C CA . ILE A 1 76 ? 20.500 -11.018 20.495 1.00 0.00 76 ILE A CA 18
ATOM 30071 C C . ILE A 1 76 ? 19.017 -10.871 20.138 1.00 0.00 76 ILE A C 18
ATOM 30072 O O . ILE A 1 76 ? 18.609 -11.092 18.999 1.00 0.00 76 ILE A O 18
ATOM 30088 N N . TYR A 1 77 ? 18.221 -10.431 21.106 1.00 0.00 77 TYR A N 18
ATOM 30089 C CA . TYR A 1 77 ? 16.841 -10.015 20.947 1.00 0.00 77 TYR A CA 18
ATOM 30090 C C . TYR A 1 77 ? 16.830 -8.560 21.403 1.00 0.00 77 TYR A C 18
ATOM 30091 O O . TYR A 1 77 ? 17.252 -8.273 22.526 1.00 0.00 77 TYR A O 18
ATOM 30109 N N . ILE A 1 78 ? 16.398 -7.631 20.553 1.00 0.00 78 ILE A N 18
ATOM 30110 C CA . ILE A 1 78 ? 16.460 -6.209 20.861 1.00 0.00 78 ILE A CA 18
ATOM 30111 C C . ILE A 1 78 ? 15.184 -5.527 20.379 1.00 0.00 78 ILE A C 18
ATOM 30112 O O . ILE A 1 78 ? 14.764 -5.725 19.232 1.00 0.00 78 ILE A O 18
ATOM 30128 N N . ARG A 1 79 ? 14.561 -4.727 21.254 1.00 0.00 79 ARG A N 18
ATOM 30129 C CA . ARG A 1 79 ? 13.361 -3.978 20.894 1.00 0.00 79 ARG A CA 18
ATOM 30130 C C . ARG A 1 79 ? 13.452 -2.514 21.300 1.00 0.00 79 ARG A C 18
ATOM 30131 O O . ARG A 1 79 ? 13.997 -2.184 22.359 1.00 0.00 79 ARG A O 18
ATOM 30152 N N . SER A 1 80 ? 12.841 -1.649 20.493 1.00 0.00 80 SER A N 18
ATOM 30153 C CA . SER A 1 80 ? 12.622 -0.239 20.795 1.00 0.00 80 SER A CA 18
ATOM 30154 C C . SER A 1 80 ? 13.913 0.504 21.191 1.00 0.00 80 SER A C 18
ATOM 30155 O O . SER A 1 80 ? 13.856 1.428 22.006 1.00 0.00 80 SER A O 18
ATOM 30163 N N . SER A 1 81 ? 15.073 0.109 20.653 1.00 0.00 81 SER A N 18
ATOM 30164 C CA . SER A 1 81 ? 16.378 0.578 21.119 1.00 0.00 81 SER A CA 18
ATOM 30165 C C . SER A 1 81 ? 17.206 1.232 20.004 1.00 0.00 81 SER A C 18
ATOM 30166 O O . SER A 1 81 ? 16.804 1.242 18.838 1.00 0.00 81 SER A O 18
ATOM 30174 N N . THR A 1 82 ? 18.371 1.781 20.352 1.00 0.00 82 THR A N 18
ATOM 30175 C CA . THR A 1 82 ? 19.288 2.428 19.419 1.00 0.00 82 THR A CA 18
ATOM 30176 C C . THR A 1 82 ? 20.713 1.975 19.748 1.00 0.00 82 THR A C 18
ATOM 30177 O O . THR A 1 82 ? 21.073 1.886 20.924 1.00 0.00 82 THR A O 18
ATOM 30188 N N . THR A 1 83 ? 21.542 1.709 18.738 1.00 0.00 83 THR A N 18
ATOM 30189 C CA . THR A 1 83 ? 22.908 1.239 18.937 1.00 0.00 83 THR A CA 18
ATOM 30190 C C . THR A 1 83 ? 23.843 2.003 18.000 1.00 0.00 83 THR A C 18
ATOM 30191 O O . THR A 1 83 ? 23.555 2.115 16.802 1.00 0.00 83 THR A O 18
ATOM 30202 N N . THR A 1 84 ? 24.953 2.515 18.533 1.00 0.00 84 THR A N 18
ATOM 30203 C CA . THR A 1 84 ? 25.898 3.336 17.792 1.00 0.00 84 THR A CA 18
ATOM 30204 C C . THR A 1 84 ? 27.320 2.852 18.094 1.00 0.00 84 THR A C 18
ATOM 30205 O O . THR A 1 84 ? 27.724 2.782 19.258 1.00 0.00 84 THR A O 18
ATOM 30216 N N . GLY A 1 85 ? 28.086 2.545 17.043 1.00 0.00 85 GLY A N 18
ATOM 30217 C CA . GLY A 1 85 ? 29.493 2.181 17.127 1.00 0.00 85 GLY A CA 18
ATOM 30218 C C . GLY A 1 85 ? 29.788 1.068 18.131 1.00 0.00 85 GLY A C 18
ATOM 30219 O O . GLY A 1 85 ? 30.762 1.195 18.873 1.00 0.00 85 GLY A O 18
ATOM 30223 N N . THR A 1 86 ? 28.985 0.004 18.214 1.00 0.00 86 THR A N 18
ATOM 30224 C CA . THR A 1 86 ? 29.127 -0.998 19.272 1.00 0.00 86 THR A CA 18
ATOM 30225 C C . THR A 1 86 ? 28.928 -2.419 18.732 1.00 0.00 86 THR A C 18
ATOM 30226 O O . THR A 1 86 ? 28.275 -2.618 17.708 1.00 0.00 86 THR A O 18
ATOM 30237 N N . SER A 1 87 ? 29.472 -3.418 19.428 1.00 0.00 87 SER A N 18
ATOM 30238 C CA . SER A 1 87 ? 29.197 -4.825 19.175 1.00 0.00 87 SER A CA 18
ATOM 30239 C C . SER A 1 87 ? 28.475 -5.372 20.402 1.00 0.00 87 SER A C 18
ATOM 30240 O O . SER A 1 87 ? 28.841 -5.034 21.531 1.00 0.00 87 SER A O 18
ATOM 30248 N N . ILE A 1 88 ? 27.445 -6.187 20.188 1.00 0.00 88 ILE A N 18
ATOM 30249 C CA . ILE A 1 88 ? 26.530 -6.655 21.218 1.00 0.00 88 ILE A CA 18
ATOM 30250 C C . ILE A 1 88 ? 26.305 -8.143 20.939 1.00 0.00 88 ILE A C 18
ATOM 30251 O O . ILE A 1 88 ? 25.884 -8.517 19.838 1.00 0.00 88 ILE A O 18
ATOM 30267 N N . SER A 1 89 ? 26.594 -8.984 21.930 1.00 0.00 89 SER A N 18
ATOM 30268 C CA . SER A 1 89 ? 26.649 -10.430 21.775 1.00 0.00 89 SER A CA 18
ATOM 30269 C C . SER A 1 89 ? 26.083 -11.138 23.008 1.00 0.00 89 SER A C 18
ATOM 30270 O O . SER A 1 89 ? 25.912 -10.532 24.070 1.00 0.00 89 SER A O 18
ATOM 30278 N N . GLY A 1 90 ? 25.826 -12.439 22.876 1.00 0.00 90 GLY A N 18
ATOM 30279 C CA . GLY A 1 90 ? 25.493 -13.324 23.986 1.00 0.00 90 GLY A CA 18
ATOM 30280 C C . GLY A 1 90 ? 26.078 -14.704 23.671 1.00 0.00 90 GLY A C 18
ATOM 30281 O O . GLY A 1 90 ? 27.224 -14.947 24.062 1.00 0.00 90 GLY A O 18
ATOM 30285 N N . PRO A 1 91 ? 25.390 -15.576 22.907 1.00 0.00 91 PRO A N 18
ATOM 30286 C CA . PRO A 1 91 ? 23.998 -15.456 22.479 1.00 0.00 91 PRO A CA 18
ATOM 30287 C C . PRO A 1 91 ? 23.020 -15.438 23.665 1.00 0.00 91 PRO A C 18
ATOM 30288 O O . PRO A 1 91 ? 23.383 -15.795 24.789 1.00 0.00 91 PRO A O 18
ATOM 30299 N N . GLY A 1 92 ? 21.775 -15.034 23.410 1.00 0.00 92 GLY A N 18
ATOM 30300 C CA . GLY A 1 92 ? 20.722 -14.940 24.418 1.00 0.00 92 GLY A CA 18
ATOM 30301 C C . GLY A 1 92 ? 20.660 -13.552 25.061 1.00 0.00 92 GLY A C 18
ATOM 30302 O O . GLY A 1 92 ? 19.917 -13.360 26.026 1.00 0.00 92 GLY A O 18
ATOM 30306 N N . CYS A 1 93 ? 21.426 -12.586 24.538 1.00 0.00 93 CYS A N 18
ATOM 30307 C CA . CYS A 1 93 ? 21.338 -11.195 24.955 1.00 0.00 93 CYS A CA 18
ATOM 30308 C C . CYS A 1 93 ? 19.931 -10.688 24.667 1.00 0.00 93 CYS A C 18
ATOM 30309 O O . CYS A 1 93 ? 19.362 -10.979 23.616 1.00 0.00 93 CYS A O 18
ATOM 30316 N N . SER A 1 94 ? 19.399 -9.899 25.590 1.00 0.00 94 SER A N 18
ATOM 30317 C CA . SER A 1 94 ? 18.063 -9.345 25.543 1.00 0.00 94 SER A CA 18
ATOM 30318 C C . SER A 1 94 ? 18.196 -7.872 25.913 1.00 0.00 94 SER A C 18
ATOM 30319 O O . SER A 1 94 ? 18.819 -7.570 26.930 1.00 0.00 94 SER A O 18
ATOM 30327 N N . ILE A 1 95 ? 17.656 -6.963 25.097 1.00 0.00 95 ILE A N 18
ATOM 30328 C CA . ILE A 1 95 ? 17.720 -5.515 25.297 1.00 0.00 95 ILE A CA 18
ATOM 30329 C C . ILE A 1 95 ? 16.339 -4.940 24.965 1.00 0.00 95 ILE A C 18
ATOM 30330 O O . ILE A 1 95 ? 15.738 -5.307 23.949 1.00 0.00 95 ILE A O 18
ATOM 30346 N N . SER A 1 96 ? 15.873 -3.985 25.769 1.00 0.00 96 SER A N 18
ATOM 30347 C CA . SER A 1 96 ? 14.642 -3.260 25.495 1.00 0.00 96 SER A CA 18
ATOM 30348 C C . SER A 1 96 ? 14.809 -1.789 25.854 1.00 0.00 96 SER A C 18
ATOM 30349 O O . SER A 1 96 ? 15.465 -1.468 26.851 1.00 0.00 96 SER A O 18
ATOM 30357 N N . THR A 1 97 ? 14.172 -0.925 25.057 1.00 0.00 97 THR A N 18
ATOM 30358 C CA . THR A 1 97 ? 14.003 0.506 25.327 1.00 0.00 97 THR A CA 18
ATOM 30359 C C . THR A 1 97 ? 15.300 1.211 25.780 1.00 0.00 97 THR A C 18
ATOM 30360 O O . THR A 1 97 ? 15.281 2.042 26.691 1.00 0.00 97 THR A O 18
ATOM 30371 N N . CYS A 1 98 ? 16.436 0.886 25.152 1.00 0.00 98 CYS A N 18
ATOM 30372 C CA . CYS A 1 98 ? 17.764 1.301 25.590 1.00 0.00 98 CYS A CA 18
ATOM 30373 C C . CYS A 1 98 ? 18.511 2.015 24.460 1.00 0.00 98 CYS A C 18
ATOM 30374 O O . CYS A 1 98 ? 18.159 1.885 23.287 1.00 0.00 98 CYS A O 18
ATOM 30381 N N . THR A 1 99 ? 19.585 2.726 24.795 1.00 0.00 99 THR A N 18
ATOM 30382 C CA . THR A 1 99 ? 20.523 3.275 23.830 1.00 0.00 99 THR A CA 18
ATOM 30383 C C . THR A 1 99 ? 21.902 2.775 24.257 1.00 0.00 99 THR A C 18
ATOM 30384 O O . THR A 1 99 ? 22.208 2.755 25.450 1.00 0.00 99 THR A O 18
ATOM 30395 N N . ILE A 1 100 ? 22.731 2.341 23.307 1.00 0.00 100 ILE A N 18
ATOM 30396 C CA . ILE A 1 100 ? 24.065 1.828 23.580 1.00 0.00 100 ILE A CA 18
ATOM 30397 C C . ILE A 1 100 ? 25.009 2.529 22.608 1.00 0.00 100 ILE A C 18
ATOM 30398 O O . ILE A 1 100 ? 24.766 2.525 21.399 1.00 0.00 100 ILE A O 18
ATOM 30414 N N . THR A 1 101 ? 26.095 3.089 23.130 1.00 0.00 101 THR A N 18
ATOM 30415 C CA . THR A 1 101 ? 27.071 3.839 22.357 1.00 0.00 101 THR A CA 18
ATOM 30416 C C . THR A 1 101 ? 28.445 3.307 22.755 1.00 0.00 101 THR A C 18
ATOM 30417 O O . THR A 1 101 ? 28.793 3.334 23.936 1.00 0.00 101 THR A O 18
ATOM 30428 N N . ARG A 1 102 ? 29.205 2.783 21.786 1.00 0.00 102 ARG A N 18
ATOM 30429 C CA . ARG A 1 102 ? 30.531 2.174 21.978 1.00 0.00 102 ARG A CA 18
ATOM 30430 C C . ARG A 1 102 ? 30.617 1.295 23.239 1.00 0.00 102 ARG A C 18
ATOM 30431 O O . ARG A 1 102 ? 31.560 1.406 24.022 1.00 0.00 102 ARG A O 18
ATOM 30452 N N . GLY A 1 103 ? 29.625 0.424 23.449 1.00 0.00 103 GLY A N 18
ATOM 30453 C CA . GLY A 1 103 ? 29.631 -0.567 24.521 1.00 0.00 103 GLY A CA 18
ATOM 30454 C C . GLY A 1 103 ? 29.080 -0.042 25.848 1.00 0.00 103 GLY A C 18
ATOM 30455 O O . GLY A 1 103 ? 29.010 -0.808 26.808 1.00 0.00 103 GLY A O 18
ATOM 30459 N N . VAL A 1 104 ? 28.668 1.228 25.919 1.00 0.00 104 VAL A N 18
ATOM 30460 C CA . VAL A 1 104 ? 28.143 1.855 27.127 1.00 0.00 104 VAL A CA 18
ATOM 30461 C C . VAL A 1 104 ? 26.641 2.031 26.907 1.00 0.00 104 VAL A C 18
ATOM 30462 O O . VAL A 1 104 ? 26.220 2.822 26.059 1.00 0.00 104 VAL A O 18
ATOM 30475 N N . ALA A 1 105 ? 25.832 1.251 27.629 1.00 0.00 105 ALA A N 18
ATOM 30476 C CA . ALA A 1 105 ? 24.387 1.428 27.668 1.00 0.00 105 ALA A CA 18
ATOM 30477 C C . ALA A 1 105 ? 24.047 2.674 28.493 1.00 0.00 105 ALA A C 18
ATOM 30478 O O . ALA A 1 105 ? 24.738 2.978 29.471 1.00 0.00 105 ALA A O 18
ATOM 30485 N N . THR A 1 106 ? 22.982 3.385 28.126 1.00 0.00 106 THR A N 18
ATOM 30486 C CA . THR A 1 106 ? 22.500 4.544 28.867 1.00 0.00 106 THR A CA 18
ATOM 30487 C C . THR A 1 106 ? 22.023 4.125 30.272 1.00 0.00 106 THR A C 18
ATOM 30488 O O . THR A 1 106 ? 21.416 3.059 30.413 1.00 0.00 106 THR A O 18
ATOM 30499 N N . PRO A 1 107 ? 22.232 4.955 31.313 1.00 0.00 107 PRO A N 18
ATOM 30500 C CA . PRO A 1 107 ? 21.843 4.641 32.687 1.00 0.00 107 PRO A CA 18
ATOM 30501 C C . PRO A 1 107 ? 20.361 4.923 32.994 1.00 0.00 107 PRO A C 18
ATOM 30502 O O . PRO A 1 107 ? 19.946 4.880 34.155 1.00 0.00 107 PRO A O 18
ATOM 30513 N N . ALA A 1 108 ? 19.567 5.243 31.971 1.00 0.00 108 ALA A N 18
ATOM 30514 C CA . ALA A 1 108 ? 18.148 5.535 32.098 1.00 0.00 108 ALA A CA 18
ATOM 30515 C C . ALA A 1 108 ? 17.411 4.267 32.527 1.00 0.00 108 ALA A C 18
ATOM 30516 O O . ALA A 1 108 ? 17.682 3.188 31.994 1.00 0.00 108 ALA A O 18
ATOM 30523 N N . ALA A 1 109 ? 16.429 4.402 33.422 1.00 0.00 109 ALA A N 18
ATOM 30524 C CA . ALA A 1 109 ? 15.618 3.282 33.898 1.00 0.00 109 ALA A CA 18
ATOM 30525 C C . ALA A 1 109 ? 14.812 2.618 32.773 1.00 0.00 109 ALA A C 18
ATOM 30526 O O . ALA A 1 109 ? 14.359 1.483 32.938 1.00 0.00 109 ALA A O 18
ATOM 30533 N N . ALA A 1 110 ? 14.621 3.301 31.637 1.00 0.00 110 ALA A N 18
ATOM 30534 C CA . ALA A 1 110 ? 13.960 2.725 30.471 1.00 0.00 110 ALA A CA 18
ATOM 30535 C C . ALA A 1 110 ? 14.793 1.594 29.854 1.00 0.00 110 ALA A C 18
ATOM 30536 O O . ALA A 1 110 ? 14.215 0.656 29.305 1.00 0.00 110 ALA A O 18
ATOM 30543 N N . CYS A 1 111 ? 16.126 1.651 29.962 1.00 0.00 111 CYS A N 18
ATOM 30544 C CA . CYS A 1 111 ? 16.993 0.620 29.418 1.00 0.00 111 CYS A CA 18
ATOM 30545 C C . CYS A 1 111 ? 16.810 -0.661 30.229 1.00 0.00 111 CYS A C 18
ATOM 30546 O O . CYS A 1 111 ? 17.077 -0.671 31.435 1.00 0.00 111 CYS A O 18
ATOM 30553 N N . LYS A 1 112 ? 16.397 -1.746 29.572 1.00 0.00 112 LYS A N 18
ATOM 30554 C CA . LYS A 1 112 ? 16.391 -3.088 30.150 1.00 0.00 112 LYS A CA 18
ATOM 30555 C C . LYS A 1 112 ? 17.436 -3.890 29.397 1.00 0.00 112 LYS A C 18
ATOM 30556 O O . LYS A 1 112 ? 17.588 -3.727 28.183 1.00 0.00 112 LYS A O 18
ATOM 30575 N N . ILE A 1 113 ? 18.117 -4.775 30.110 1.00 0.00 113 ILE A N 18
ATOM 30576 C CA . ILE A 1 113 ? 19.108 -5.680 29.556 1.00 0.00 113 ILE A CA 18
ATOM 30577 C C . ILE A 1 113 ? 19.146 -6.979 30.361 1.00 0.00 113 ILE A C 18
ATOM 30578 O O . ILE A 1 113 ? 18.839 -6.971 31.557 1.00 0.00 113 ILE A O 18
ATOM 30594 N N . SER A 1 114 ? 19.526 -8.094 29.734 1.00 0.00 114 SER A N 18
ATOM 30595 C CA . SER A 1 114 ? 19.820 -9.365 30.392 1.00 0.00 114 SER A CA 18
ATOM 30596 C C . SER A 1 114 ? 20.713 -10.218 29.481 1.00 0.00 114 SER A C 18
ATOM 30597 O O . SER A 1 114 ? 20.648 -10.091 28.255 1.00 0.00 114 SER A O 18
ATOM 30605 N N . GLY A 1 115 ? 21.516 -11.099 30.092 1.00 0.00 115 GLY A N 18
ATOM 30606 C CA . GLY A 1 115 ? 22.291 -12.151 29.432 1.00 0.00 115 GLY A CA 18
ATOM 30607 C C . GLY A 1 115 ? 23.175 -11.655 28.291 1.00 0.00 115 GLY A C 18
ATOM 30608 O O . GLY A 1 115 ? 23.300 -12.351 27.281 1.00 0.00 115 GLY A O 18
ATOM 30612 N N . CYS A 1 116 ? 23.765 -10.463 28.424 1.00 0.00 116 CYS A N 18
ATOM 30613 C CA . CYS A 1 116 ? 24.442 -9.783 27.327 1.00 0.00 116 CYS A CA 18
ATOM 30614 C C . CYS A 1 116 ? 25.895 -9.436 27.653 1.00 0.00 116 CYS A C 18
ATOM 30615 O O . CYS A 1 116 ? 26.255 -9.255 28.821 1.00 0.00 116 CYS A O 18
ATOM 30622 N N . SER A 1 117 ? 26.695 -9.266 26.600 1.00 0.00 117 SER A N 18
ATOM 30623 C CA . SER A 1 117 ? 28.053 -8.738 26.621 1.00 0.00 117 SER A CA 18
ATOM 30624 C C . SER A 1 117 ? 28.139 -7.688 25.509 1.00 0.00 117 SER A C 18
ATOM 30625 O O . SER A 1 117 ? 27.558 -7.879 24.436 1.00 0.00 117 SER A O 18
ATOM 30633 N N . LEU A 1 118 ? 28.818 -6.564 25.760 1.00 0.00 118 LEU A N 18
ATOM 30634 C CA . LEU A 1 118 ? 28.827 -5.404 24.868 1.00 0.00 118 LEU A CA 18
ATOM 30635 C C . LEU A 1 118 ? 30.246 -4.848 24.794 1.00 0.00 118 LEU A C 18
ATOM 30636 O O . LEU A 1 118 ? 30.983 -4.913 25.785 1.00 0.00 118 LEU A O 18
ATOM 30652 N N . SER A 1 119 ? 30.608 -4.262 23.652 1.00 0.00 119 SER A N 18
ATOM 30653 C CA . SER A 1 119 ? 31.957 -3.793 23.361 1.00 0.00 119 SER A CA 18
ATOM 30654 C C . SER A 1 119 ? 31.905 -2.547 22.473 1.00 0.00 119 SER A C 18
ATOM 30655 O O . SER A 1 119 ? 30.921 -2.312 21.761 1.00 0.00 119 SER A O 18
ATOM 30663 N N . ALA A 1 120 ? 32.973 -1.748 22.506 1.00 0.00 120 ALA A N 18
ATOM 30664 C CA . ALA A 1 120 ? 33.168 -0.654 21.567 1.00 0.00 120 ALA A CA 18
ATOM 30665 C C . ALA A 1 120 ? 33.568 -1.229 20.207 1.00 0.00 120 ALA A C 18
ATOM 30666 O O . ALA A 1 120 ? 34.377 -2.159 20.136 1.00 0.00 120 ALA A O 18
ATOM 30673 N N . MET A 1 121 ? 33.013 -0.664 19.134 1.00 0.00 121 MET A N 18
ATOM 30674 C CA . MET A 1 121 ? 33.452 -0.942 17.775 1.00 0.00 121 MET A CA 18
ATOM 30675 C C . MET A 1 121 ? 34.836 -0.320 17.611 1.00 0.00 121 MET A C 18
ATOM 30676 O O . MET A 1 121 ? 35.759 -1.013 17.139 1.00 0.00 121 MET A O 18
ATOM 30691 N N . ASP A 1 1 ? 5.030 -11.402 -1.441 1.00 0.00 1 ASP A N 19
ATOM 30692 C CA . ASP A 1 1 ? 5.545 -10.013 -1.441 1.00 0.00 1 ASP A CA 19
ATOM 30693 C C . ASP A 1 1 ? 5.165 -9.292 -2.735 1.00 0.00 1 ASP A C 19
ATOM 30694 O O . ASP A 1 1 ? 5.288 -9.846 -3.829 1.00 0.00 1 ASP A O 19
ATOM 30705 N N . GLY A 1 2 ? 4.733 -8.035 -2.603 1.00 0.00 2 GLY A N 19
ATOM 30706 C CA . GLY A 1 2 ? 4.526 -7.106 -3.706 1.00 0.00 2 GLY A CA 19
ATOM 30707 C C . GLY A 1 2 ? 4.727 -5.663 -3.236 1.00 0.00 2 GLY A C 19
ATOM 30708 O O . GLY A 1 2 ? 4.167 -4.748 -3.843 1.00 0.00 2 GLY A O 19
ATOM 30712 N N . THR A 1 3 ? 5.480 -5.452 -2.149 1.00 0.00 3 THR A N 19
ATOM 30713 C CA . THR A 1 3 ? 5.583 -4.167 -1.460 1.00 0.00 3 THR A CA 19
ATOM 30714 C C . THR A 1 3 ? 7.012 -3.865 -0.985 1.00 0.00 3 THR A C 19
ATOM 30715 O O . THR A 1 3 ? 7.309 -2.707 -0.681 1.00 0.00 3 THR A O 19
ATOM 30726 N N . CYS A 1 4 ? 7.911 -4.856 -0.916 1.00 0.00 4 CYS A N 19
ATOM 30727 C CA . CYS A 1 4 ? 9.325 -4.619 -0.649 1.00 0.00 4 CYS A CA 19
ATOM 30728 C C . CYS A 1 4 ? 9.937 -3.750 -1.759 1.00 0.00 4 CYS A C 19
ATOM 30729 O O . CYS A 1 4 ? 9.507 -3.801 -2.916 1.00 0.00 4 CYS A O 19
ATOM 30736 N N . VAL A 1 5 ? 10.975 -2.991 -1.411 1.00 0.00 5 VAL A N 19
ATOM 30737 C CA . VAL A 1 5 ? 11.675 -2.054 -2.276 1.00 0.00 5 VAL A CA 19
ATOM 30738 C C . VAL A 1 5 ? 13.155 -2.437 -2.205 1.00 0.00 5 VAL A C 19
ATOM 30739 O O . VAL A 1 5 ? 13.932 -1.889 -1.419 1.00 0.00 5 VAL A O 19
ATOM 30752 N N . ASN A 1 6 ? 13.533 -3.448 -2.992 1.00 0.00 6 ASN A N 19
ATOM 30753 C CA . ASN A 1 6 ? 14.934 -3.789 -3.199 1.00 0.00 6 ASN A CA 19
ATOM 30754 C C . ASN A 1 6 ? 15.536 -2.737 -4.138 1.00 0.00 6 ASN A C 19
ATOM 30755 O O . ASN A 1 6 ? 15.195 -2.711 -5.324 1.00 0.00 6 ASN A O 19
ATOM 30766 N N . THR A 1 7 ? 16.397 -1.862 -3.616 1.00 0.00 7 THR A N 19
ATOM 30767 C CA . THR A 1 7 ? 17.039 -0.818 -4.407 1.00 0.00 7 THR A CA 19
ATOM 30768 C C . THR A 1 7 ? 18.162 -1.425 -5.267 1.00 0.00 7 THR A C 19
ATOM 30769 O O . THR A 1 7 ? 18.135 -1.304 -6.493 1.00 0.00 7 THR A O 19
ATOM 30780 N N . ASN A 1 8 ? 19.144 -2.078 -4.629 1.00 0.00 8 ASN A N 19
ATOM 30781 C CA . ASN A 1 8 ? 20.353 -2.633 -5.259 1.00 0.00 8 ASN A CA 19
ATOM 30782 C C . ASN A 1 8 ? 20.998 -3.655 -4.309 1.00 0.00 8 ASN A C 19
ATOM 30783 O O . ASN A 1 8 ? 22.211 -3.658 -4.086 1.00 0.00 8 ASN A O 19
ATOM 30794 N N . SER A 1 9 ? 20.168 -4.463 -3.659 1.00 0.00 9 SER A N 19
ATOM 30795 C CA . SER A 1 9 ? 20.511 -5.354 -2.560 1.00 0.00 9 SER A CA 19
ATOM 30796 C C . SER A 1 9 ? 20.352 -6.816 -2.965 1.00 0.00 9 SER A C 19
ATOM 30797 O O . SER A 1 9 ? 19.760 -7.139 -4.002 1.00 0.00 9 SER A O 19
ATOM 30805 N N . GLN A 1 10 ? 20.836 -7.701 -2.095 1.00 0.00 10 GLN A N 19
ATOM 30806 C CA . GLN A 1 10 ? 20.675 -9.135 -2.198 1.00 0.00 10 GLN A CA 19
ATOM 30807 C C . GLN A 1 10 ? 19.770 -9.560 -1.049 1.00 0.00 10 GLN A C 19
ATOM 30808 O O . GLN A 1 10 ? 19.990 -9.185 0.104 1.00 0.00 10 GLN A O 19
ATOM 30822 N N . ILE A 1 11 ? 18.794 -10.391 -1.388 1.00 0.00 11 ILE A N 19
ATOM 30823 C CA . ILE A 1 11 ? 17.882 -11.079 -0.490 1.00 0.00 11 ILE A CA 19
ATOM 30824 C C . ILE A 1 11 ? 17.854 -12.501 -1.044 1.00 0.00 11 ILE A C 19
ATOM 30825 O O . ILE A 1 11 ? 17.501 -12.686 -2.213 1.00 0.00 11 ILE A O 19
ATOM 30841 N N . THR A 1 12 ? 18.323 -13.480 -0.266 1.00 0.00 12 THR A N 19
ATOM 30842 C CA . THR A 1 12 ? 18.475 -14.843 -0.789 1.00 0.00 12 THR A CA 19
ATOM 30843 C C . THR A 1 12 ? 17.110 -15.494 -1.063 1.00 0.00 12 THR A C 19
ATOM 30844 O O . THR A 1 12 ? 16.067 -15.009 -0.617 1.00 0.00 12 THR A O 19
ATOM 30855 N N . ALA A 1 13 ? 17.121 -16.639 -1.758 1.00 0.00 13 ALA A N 19
ATOM 30856 C CA . ALA A 1 13 ? 15.926 -17.388 -2.141 1.00 0.00 13 ALA A CA 19
ATOM 30857 C C . ALA A 1 13 ? 15.031 -17.773 -0.954 1.00 0.00 13 ALA A C 19
ATOM 30858 O O . ALA A 1 13 ? 13.825 -17.941 -1.146 1.00 0.00 13 ALA A O 19
ATOM 30865 N N . ASN A 1 14 ? 15.601 -17.920 0.250 1.00 0.00 14 ASN A N 19
ATOM 30866 C CA . ASN A 1 14 ? 14.849 -18.300 1.455 1.00 0.00 14 ASN A CA 19
ATOM 30867 C C . ASN A 1 14 ? 14.707 -17.137 2.444 1.00 0.00 14 ASN A C 19
ATOM 30868 O O . ASN A 1 14 ? 14.017 -17.267 3.457 1.00 0.00 14 ASN A O 19
ATOM 30879 N N . SER A 1 15 ? 15.356 -16.004 2.168 1.00 0.00 15 SER A N 19
ATOM 30880 C CA . SER A 1 15 ? 15.127 -14.759 2.889 1.00 0.00 15 SER A CA 19
ATOM 30881 C C . SER A 1 15 ? 13.775 -14.175 2.445 1.00 0.00 15 SER A C 19
ATOM 30882 O O . SER A 1 15 ? 13.185 -14.661 1.472 1.00 0.00 15 SER A O 19
ATOM 30890 N N . GLN A 1 16 ? 13.262 -13.131 3.110 1.00 0.00 16 GLN A N 19
ATOM 30891 C CA . GLN A 1 16 ? 11.974 -12.553 2.749 1.00 0.00 16 GLN A CA 19
ATOM 30892 C C . GLN A 1 16 ? 11.978 -11.082 3.129 1.00 0.00 16 GLN A C 19
ATOM 30893 O O . GLN A 1 16 ? 12.502 -10.714 4.181 1.00 0.00 16 GLN A O 19
ATOM 30907 N N . CYS A 1 17 ? 11.367 -10.241 2.300 1.00 0.00 17 CYS A N 19
ATOM 30908 C CA . CYS A 1 17 ? 11.104 -8.864 2.660 1.00 0.00 17 CYS A CA 19
ATOM 30909 C C . CYS A 1 17 ? 9.714 -8.478 2.179 1.00 0.00 17 CYS A C 19
ATOM 30910 O O . CYS A 1 17 ? 9.258 -8.981 1.152 1.00 0.00 17 CYS A O 19
ATOM 30917 N N . VAL A 1 18 ? 9.038 -7.615 2.938 1.00 0.00 18 VAL A N 19
ATOM 30918 C CA . VAL A 1 18 ? 7.668 -7.179 2.681 1.00 0.00 18 VAL A CA 19
ATOM 30919 C C . VAL A 1 18 ? 7.574 -5.748 3.206 1.00 0.00 18 VAL A C 19
ATOM 30920 O O . VAL A 1 18 ? 8.095 -5.466 4.289 1.00 0.00 18 VAL A O 19
ATOM 30933 N N . LYS A 1 19 ? 6.907 -4.858 2.460 1.00 0.00 19 LYS A N 19
ATOM 30934 C CA . LYS A 1 19 ? 6.674 -3.441 2.782 1.00 0.00 19 LYS A CA 19
ATOM 30935 C C . LYS A 1 19 ? 7.866 -2.705 3.409 1.00 0.00 19 LYS A C 19
ATOM 30936 O O . LYS A 1 19 ? 7.657 -1.834 4.252 1.00 0.00 19 LYS A O 19
ATOM 30955 N N . SER A 1 20 ? 9.094 -3.048 3.021 1.00 0.00 20 SER A N 19
ATOM 30956 C CA . SER A 1 20 ? 10.348 -2.601 3.626 1.00 0.00 20 SER A CA 19
ATOM 30957 C C . SER A 1 20 ? 11.352 -2.275 2.519 1.00 0.00 20 SER A C 19
ATOM 30958 O O . SER A 1 20 ? 11.145 -2.682 1.374 1.00 0.00 20 SER A O 19
ATOM 30966 N N . THR A 1 21 ? 12.447 -1.589 2.844 1.00 0.00 21 THR A N 19
ATOM 30967 C CA . THR A 1 21 ? 13.364 -1.038 1.849 1.00 0.00 21 THR A CA 19
ATOM 30968 C C . THR A 1 21 ? 14.781 -1.520 2.148 1.00 0.00 21 THR A C 19
ATOM 30969 O O . THR A 1 21 ? 15.211 -1.508 3.303 1.00 0.00 21 THR A O 19
ATOM 30980 N N . ALA A 1 22 ? 15.515 -1.925 1.111 1.00 0.00 22 ALA A N 19
ATOM 30981 C CA . ALA A 1 22 ? 16.874 -2.425 1.229 1.00 0.00 22 ALA A CA 19
ATOM 30982 C C . ALA A 1 22 ? 17.749 -1.632 0.273 1.00 0.00 22 ALA A C 19
ATOM 30983 O O . ALA A 1 22 ? 17.460 -1.579 -0.928 1.00 0.00 22 ALA A O 19
ATOM 30990 N N . THR A 1 23 ? 18.826 -1.055 0.794 1.00 0.00 23 THR A N 19
ATOM 30991 C CA . THR A 1 23 ? 19.665 -0.096 0.090 1.00 0.00 23 THR A CA 19
ATOM 30992 C C . THR A 1 23 ? 21.097 -0.645 0.076 1.00 0.00 23 THR A C 19
ATOM 30993 O O . THR A 1 23 ? 21.899 -0.379 0.973 1.00 0.00 23 THR A O 19
ATOM 31004 N N . ASN A 1 24 ? 21.387 -1.467 -0.937 1.00 0.00 24 ASN A N 19
ATOM 31005 C CA . ASN A 1 24 ? 22.591 -2.283 -1.076 1.00 0.00 24 ASN A CA 19
ATOM 31006 C C . ASN A 1 24 ? 22.920 -3.051 0.206 1.00 0.00 24 ASN A C 19
ATOM 31007 O O . ASN A 1 24 ? 24.009 -2.929 0.763 1.00 0.00 24 ASN A O 19
ATOM 31018 N N . CYS A 1 25 ? 21.950 -3.830 0.689 1.00 0.00 25 CYS A N 19
ATOM 31019 C CA . CYS A 1 25 ? 22.142 -4.738 1.810 1.00 0.00 25 CYS A CA 19
ATOM 31020 C C . CYS A 1 25 ? 22.336 -6.156 1.286 1.00 0.00 25 CYS A C 19
ATOM 31021 O O . CYS A 1 25 ? 22.125 -6.430 0.102 1.00 0.00 25 CYS A O 19
ATOM 31028 N N . TYR A 1 26 ? 22.708 -7.061 2.184 1.00 0.00 26 TYR A N 19
ATOM 31029 C CA . TYR A 1 26 ? 22.976 -8.454 1.888 1.00 0.00 26 TYR A CA 19
ATOM 31030 C C . TYR A 1 26 ? 22.251 -9.229 2.978 1.00 0.00 26 TYR A C 19
ATOM 31031 O O . TYR A 1 26 ? 22.573 -9.091 4.158 1.00 0.00 26 TYR A O 19
ATOM 31049 N N . ILE A 1 27 ? 21.224 -9.980 2.594 1.00 0.00 27 ILE A N 19
ATOM 31050 C CA . ILE A 1 27 ? 20.275 -10.607 3.500 1.00 0.00 27 ILE A CA 19
ATOM 31051 C C . ILE A 1 27 ? 20.298 -12.094 3.164 1.00 0.00 27 ILE A C 19
ATOM 31052 O O . ILE A 1 27 ? 19.866 -12.480 2.076 1.00 0.00 27 ILE A O 19
ATOM 31068 N N . ASP A 1 28 ? 20.845 -12.905 4.073 1.00 0.00 28 ASP A N 19
ATOM 31069 C CA . ASP A 1 28 ? 21.068 -14.335 3.890 1.00 0.00 28 ASP A CA 19
ATOM 31070 C C . ASP A 1 28 ? 20.295 -15.098 4.956 1.00 0.00 28 ASP A C 19
ATOM 31071 O O . ASP A 1 28 ? 20.484 -14.857 6.150 1.00 0.00 28 ASP A O 19
ATOM 31080 N N . ASN A 1 29 ? 19.415 -16.001 4.524 1.00 0.00 29 ASN A N 19
ATOM 31081 C CA . ASN A 1 29 ? 18.414 -16.708 5.331 1.00 0.00 29 ASN A CA 19
ATOM 31082 C C . ASN A 1 29 ? 17.725 -15.802 6.367 1.00 0.00 29 ASN A C 19
ATOM 31083 O O . ASN A 1 29 ? 17.453 -16.234 7.488 1.00 0.00 29 ASN A O 19
ATOM 31094 N N . SER A 1 30 ? 17.468 -14.540 6.017 1.00 0.00 30 SER A N 19
ATOM 31095 C CA . SER A 1 30 ? 17.035 -13.510 6.951 1.00 0.00 30 SER A CA 19
ATOM 31096 C C . SER A 1 30 ? 15.769 -12.801 6.479 1.00 0.00 30 SER A C 19
ATOM 31097 O O . SER A 1 30 ? 15.330 -12.981 5.343 1.00 0.00 30 SER A O 19
ATOM 31105 N N . GLN A 1 31 ? 15.167 -11.983 7.345 1.00 0.00 31 GLN A N 19
ATOM 31106 C CA . GLN A 1 31 ? 13.901 -11.328 7.049 1.00 0.00 31 GLN A CA 19
ATOM 31107 C C . GLN A 1 31 ? 13.947 -9.840 7.371 1.00 0.00 31 GLN A C 19
ATOM 31108 O O . GLN A 1 31 ? 14.513 -9.432 8.388 1.00 0.00 31 GLN A O 19
ATOM 31122 N N . LEU A 1 32 ? 13.324 -9.054 6.491 1.00 0.00 32 LEU A N 19
ATOM 31123 C CA . LEU A 1 32 ? 13.262 -7.589 6.542 1.00 0.00 32 LEU A CA 19
ATOM 31124 C C . LEU A 1 32 ? 11.805 -7.178 6.312 1.00 0.00 32 LEU A C 19
ATOM 31125 O O . LEU A 1 32 ? 11.371 -7.095 5.163 1.00 0.00 32 LEU A O 19
ATOM 31141 N N . VAL A 1 33 ? 11.036 -6.929 7.373 1.00 0.00 33 VAL A N 19
ATOM 31142 C CA . VAL A 1 33 ? 9.586 -6.763 7.249 1.00 0.00 33 VAL A CA 19
ATOM 31143 C C . VAL A 1 33 ? 9.052 -5.542 8.008 1.00 0.00 33 VAL A C 19
ATOM 31144 O O . VAL A 1 33 ? 9.752 -4.946 8.832 1.00 0.00 33 VAL A O 19
ATOM 31157 N N . ASP A 1 34 ? 7.781 -5.216 7.745 1.00 0.00 34 ASP A N 19
ATOM 31158 C CA . ASP A 1 34 ? 6.988 -4.207 8.451 1.00 0.00 34 ASP A CA 19
ATOM 31159 C C . ASP A 1 34 ? 7.642 -2.822 8.415 1.00 0.00 34 ASP A C 19
ATOM 31160 O O . ASP A 1 34 ? 7.876 -2.200 9.444 1.00 0.00 34 ASP A O 19
ATOM 31169 N N . THR A 1 35 ? 7.978 -2.339 7.219 1.00 0.00 35 THR A N 19
ATOM 31170 C CA . THR A 1 35 ? 8.701 -1.108 6.987 1.00 0.00 35 THR A CA 19
ATOM 31171 C C . THR A 1 35 ? 10.010 -0.970 7.762 1.00 0.00 35 THR A C 19
ATOM 31172 O O . THR A 1 35 ? 10.282 0.028 8.437 1.00 0.00 35 THR A O 19
ATOM 31183 N N . SER A 1 36 ? 10.820 -2.020 7.672 1.00 0.00 36 SER A N 19
ATOM 31184 C CA . SER A 1 36 ? 12.200 -1.950 8.093 1.00 0.00 36 SER A CA 19
ATOM 31185 C C . SER A 1 36 ? 12.919 -1.239 6.942 1.00 0.00 36 SER A C 19
ATOM 31186 O O . SER A 1 36 ? 12.458 -1.241 5.793 1.00 0.00 36 SER A O 19
ATOM 31194 N N . ILE A 1 37 ? 14.058 -0.631 7.233 1.00 0.00 37 ILE A N 19
ATOM 31195 C CA . ILE A 1 37 ? 14.850 0.090 6.253 1.00 0.00 37 ILE A CA 19
ATOM 31196 C C . ILE A 1 37 ? 16.299 -0.325 6.517 1.00 0.00 37 ILE A C 19
ATOM 31197 O O . ILE A 1 37 ? 16.747 -0.328 7.665 1.00 0.00 37 ILE A O 19
ATOM 31213 N N . CYS A 1 38 ? 17.026 -0.694 5.465 1.00 0.00 38 CYS A N 19
ATOM 31214 C CA . CYS A 1 38 ? 18.367 -1.240 5.560 1.00 0.00 38 CYS A CA 19
ATOM 31215 C C . CYS A 1 38 ? 19.239 -0.462 4.588 1.00 0.00 38 CYS A C 19
ATOM 31216 O O . CYS A 1 38 ? 18.813 -0.212 3.458 1.00 0.00 38 CYS A O 19
ATOM 31223 N N . THR A 1 39 ? 20.461 -0.127 5.000 1.00 0.00 39 THR A N 19
ATOM 31224 C CA . THR A 1 39 ? 21.445 0.551 4.182 1.00 0.00 39 THR A CA 19
ATOM 31225 C C . THR A 1 39 ? 22.792 -0.108 4.475 1.00 0.00 39 THR A C 19
ATOM 31226 O O . THR A 1 39 ? 23.199 -0.203 5.635 1.00 0.00 39 THR A O 19
ATOM 31237 N N . ARG A 1 40 ? 23.482 -0.559 3.427 1.00 0.00 40 ARG A N 19
ATOM 31238 C CA . ARG A 1 40 ? 24.851 -1.096 3.443 1.00 0.00 40 ARG A CA 19
ATOM 31239 C C . ARG A 1 40 ? 25.153 -2.077 4.590 1.00 0.00 40 ARG A C 19
ATOM 31240 O O . ARG A 1 40 ? 26.249 -2.053 5.148 1.00 0.00 40 ARG A O 19
ATOM 31261 N N . SER A 1 41 ? 24.196 -2.938 4.947 1.00 0.00 41 SER A N 19
ATOM 31262 C CA . SER A 1 41 ? 24.293 -3.834 6.097 1.00 0.00 41 SER A CA 19
ATOM 31263 C C . SER A 1 41 ? 24.186 -5.302 5.675 1.00 0.00 41 SER A C 19
ATOM 31264 O O . SER A 1 41 ? 23.767 -5.622 4.558 1.00 0.00 41 SER A O 19
ATOM 31272 N N . GLN A 1 42 ? 24.549 -6.188 6.603 1.00 0.00 42 GLN A N 19
ATOM 31273 C CA . GLN A 1 42 ? 24.563 -7.638 6.437 1.00 0.00 42 GLN A CA 19
ATOM 31274 C C . GLN A 1 42 ? 23.598 -8.230 7.461 1.00 0.00 42 GLN A C 19
ATOM 31275 O O . GLN A 1 42 ? 23.751 -7.965 8.656 1.00 0.00 42 GLN A O 19
ATOM 31289 N N . TYR A 1 43 ? 22.639 -9.041 7.016 1.00 0.00 43 TYR A N 19
ATOM 31290 C CA . TYR A 1 43 ? 21.783 -9.847 7.881 1.00 0.00 43 TYR A CA 19
ATOM 31291 C C . TYR A 1 43 ? 22.111 -11.301 7.557 1.00 0.00 43 TYR A C 19
ATOM 31292 O O . TYR A 1 43 ? 22.184 -11.661 6.376 1.00 0.00 43 TYR A O 19
ATOM 31310 N N . SER A 1 44 ? 22.277 -12.131 8.581 1.00 0.00 44 SER A N 19
ATOM 31311 C CA . SER A 1 44 ? 22.646 -13.525 8.430 1.00 0.00 44 SER A CA 19
ATOM 31312 C C . SER A 1 44 ? 21.849 -14.340 9.450 1.00 0.00 44 SER A C 19
ATOM 31313 O O . SER A 1 44 ? 22.014 -14.166 10.659 1.00 0.00 44 SER A O 19
ATOM 31321 N N . ASP A 1 45 ? 20.984 -15.227 8.954 1.00 0.00 45 ASP A N 19
ATOM 31322 C CA . ASP A 1 45 ? 20.045 -16.043 9.727 1.00 0.00 45 ASP A CA 19
ATOM 31323 C C . ASP A 1 45 ? 19.282 -15.243 10.804 1.00 0.00 45 ASP A C 19
ATOM 31324 O O . ASP A 1 45 ? 19.073 -15.719 11.921 1.00 0.00 45 ASP A O 19
ATOM 31333 N N . ALA A 1 46 ? 18.881 -14.006 10.486 1.00 0.00 46 ALA A N 19
ATOM 31334 C CA . ALA A 1 46 ? 18.344 -13.018 11.422 1.00 0.00 46 ALA A CA 19
ATOM 31335 C C . ALA A 1 46 ? 16.989 -12.462 10.961 1.00 0.00 46 ALA A C 19
ATOM 31336 O O . ALA A 1 46 ? 16.563 -12.689 9.830 1.00 0.00 46 ALA A O 19
ATOM 31343 N N . ASN A 1 47 ? 16.304 -11.695 11.811 1.00 0.00 47 ASN A N 19
ATOM 31344 C CA . ASN A 1 47 ? 15.003 -11.100 11.489 1.00 0.00 47 ASN A CA 19
ATOM 31345 C C . ASN A 1 47 ? 14.953 -9.670 11.993 1.00 0.00 47 ASN A C 19
ATOM 31346 O O . ASN A 1 47 ? 15.420 -9.372 13.091 1.00 0.00 47 ASN A O 19
ATOM 31357 N N . VAL A 1 48 ? 14.375 -8.794 11.188 1.00 0.00 48 VAL A N 19
ATOM 31358 C CA . VAL A 1 48 ? 14.321 -7.363 11.430 1.00 0.00 48 VAL A CA 19
ATOM 31359 C C . VAL A 1 48 ? 12.904 -6.888 11.106 1.00 0.00 48 VAL A C 19
ATOM 31360 O O . VAL A 1 48 ? 12.367 -7.203 10.038 1.00 0.00 48 VAL A O 19
ATOM 31373 N N . LYS A 1 49 ? 12.301 -6.141 12.038 1.00 0.00 49 LYS A N 19
ATOM 31374 C CA . LYS A 1 49 ? 10.913 -5.693 11.961 1.00 0.00 49 LYS A CA 19
ATOM 31375 C C . LYS A 1 49 ? 10.866 -4.212 12.310 1.00 0.00 49 LYS A C 19
ATOM 31376 O O . LYS A 1 49 ? 11.372 -3.821 13.365 1.00 0.00 49 LYS A O 19
ATOM 31395 N N . LYS A 1 50 ? 10.243 -3.404 11.451 1.00 0.00 50 LYS A N 19
ATOM 31396 C CA . LYS A 1 50 ? 10.119 -1.947 11.546 1.00 0.00 50 LYS A CA 19
ATOM 31397 C C . LYS A 1 50 ? 11.364 -1.250 12.111 1.00 0.00 50 LYS A C 19
ATOM 31398 O O . LYS A 1 50 ? 11.242 -0.374 12.966 1.00 0.00 50 LYS A O 19
ATOM 31417 N N . SER A 1 51 ? 12.566 -1.634 11.678 1.00 0.00 51 SER A N 19
ATOM 31418 C CA . SER A 1 51 ? 13.807 -1.125 12.254 1.00 0.00 51 SER A CA 19
ATOM 31419 C C . SER A 1 51 ? 14.641 -0.475 11.160 1.00 0.00 51 SER A C 19
ATOM 31420 O O . SER A 1 51 ? 14.483 -0.815 9.988 1.00 0.00 51 SER A O 19
ATOM 31428 N N . VAL A 1 52 ? 15.519 0.457 11.525 1.00 0.00 52 VAL A N 19
ATOM 31429 C CA . VAL A 1 52 ? 16.253 1.296 10.583 1.00 0.00 52 VAL A CA 19
ATOM 31430 C C . VAL A 1 52 ? 17.731 1.052 10.863 1.00 0.00 52 VAL A C 19
ATOM 31431 O O . VAL A 1 52 ? 18.227 1.403 11.935 1.00 0.00 52 VAL A O 19
ATOM 31444 N N . THR A 1 53 ? 18.447 0.453 9.917 1.00 0.00 53 THR A N 19
ATOM 31445 C CA . THR A 1 53 ? 19.774 -0.042 10.126 1.00 0.00 53 THR A CA 19
ATOM 31446 C C . THR A 1 53 ? 20.678 0.503 9.016 1.00 0.00 53 THR A C 19
ATOM 31447 O O . THR A 1 53 ? 20.318 0.455 7.836 1.00 0.00 53 THR A O 19
ATOM 31458 N N . THR A 1 54 ? 21.856 0.996 9.398 1.00 0.00 54 THR A N 19
ATOM 31459 C CA . THR A 1 54 ? 22.860 1.539 8.499 1.00 0.00 54 THR A CA 19
ATOM 31460 C C . THR A 1 54 ? 24.222 0.996 8.936 1.00 0.00 54 THR A C 19
ATOM 31461 O O . THR A 1 54 ? 24.617 1.171 10.091 1.00 0.00 54 THR A O 19
ATOM 31472 N N . ASP A 1 55 ? 24.947 0.388 7.994 1.00 0.00 55 ASP A N 19
ATOM 31473 C CA . ASP A 1 55 ? 26.269 -0.209 8.191 1.00 0.00 55 ASP A CA 19
ATOM 31474 C C . ASP A 1 55 ? 26.334 -1.099 9.439 1.00 0.00 55 ASP A C 19
ATOM 31475 O O . ASP A 1 55 ? 27.079 -0.814 10.378 1.00 0.00 55 ASP A O 19
ATOM 31484 N N . CYS A 1 56 ? 25.532 -2.169 9.474 1.00 0.00 56 CYS A N 19
ATOM 31485 C CA . CYS A 1 56 ? 25.501 -3.100 10.595 1.00 0.00 56 CYS A CA 19
ATOM 31486 C C . CYS A 1 56 ? 25.697 -4.539 10.127 1.00 0.00 56 CYS A C 19
ATOM 31487 O O . CYS A 1 56 ? 25.567 -4.843 8.939 1.00 0.00 56 CYS A O 19
ATOM 31494 N N . ASN A 1 57 ? 25.989 -5.435 11.073 1.00 0.00 57 ASN A N 19
ATOM 31495 C CA . ASN A 1 57 ? 26.223 -6.852 10.836 1.00 0.00 57 ASN A CA 19
ATOM 31496 C C . ASN A 1 57 ? 25.373 -7.557 11.876 1.00 0.00 57 ASN A C 19
ATOM 31497 O O . ASN A 1 57 ? 25.633 -7.410 13.069 1.00 0.00 57 ASN A O 19
ATOM 31508 N N . ILE A 1 58 ? 24.334 -8.254 11.440 1.00 0.00 58 ILE A N 19
ATOM 31509 C CA . ILE A 1 58 ? 23.299 -8.790 12.306 1.00 0.00 58 ILE A CA 19
ATOM 31510 C C . ILE A 1 58 ? 23.279 -10.294 12.067 1.00 0.00 58 ILE A C 19
ATOM 31511 O O . ILE A 1 58 ? 22.841 -10.743 11.008 1.00 0.00 58 ILE A O 19
ATOM 31527 N N . ASP A 1 59 ? 23.769 -11.068 13.036 1.00 0.00 59 ASP A N 19
ATOM 31528 C CA . ASP A 1 59 ? 23.926 -12.512 12.908 1.00 0.00 59 ASP A CA 19
ATOM 31529 C C . ASP A 1 59 ? 23.057 -13.198 13.952 1.00 0.00 59 ASP A C 19
ATOM 31530 O O . ASP A 1 59 ? 23.105 -12.826 15.126 1.00 0.00 59 ASP A O 19
ATOM 31539 N N . LYS A 1 60 ? 22.249 -14.175 13.530 1.00 0.00 60 LYS A N 19
ATOM 31540 C CA . LYS A 1 60 ? 21.369 -15.001 14.371 1.00 0.00 60 LYS A CA 19
ATOM 31541 C C . LYS A 1 60 ? 20.571 -14.207 15.419 1.00 0.00 60 LYS A C 19
ATOM 31542 O O . LYS A 1 60 ? 20.346 -14.701 16.525 1.00 0.00 60 LYS A O 19
ATOM 31561 N N . SER A 1 61 ? 20.141 -12.987 15.091 1.00 0.00 61 SER A N 19
ATOM 31562 C CA . SER A 1 61 ? 19.495 -12.077 16.032 1.00 0.00 61 SER A CA 19
ATOM 31563 C C . SER A 1 61 ? 18.083 -11.726 15.563 1.00 0.00 61 SER A C 19
ATOM 31564 O O . SER A 1 61 ? 17.747 -11.928 14.392 1.00 0.00 61 SER A O 19
ATOM 31572 N N . GLN A 1 62 ? 17.267 -11.158 16.455 1.00 0.00 62 GLN A N 19
ATOM 31573 C CA . GLN A 1 62 ? 15.981 -10.575 16.098 1.00 0.00 62 GLN A CA 19
ATOM 31574 C C . GLN A 1 62 ? 15.944 -9.131 16.584 1.00 0.00 62 GLN A C 19
ATOM 31575 O O . GLN A 1 62 ? 16.431 -8.813 17.673 1.00 0.00 62 GLN A O 19
ATOM 31589 N N . VAL A 1 63 ? 15.363 -8.264 15.764 1.00 0.00 63 VAL A N 19
ATOM 31590 C CA . VAL A 1 63 ? 15.414 -6.822 15.915 1.00 0.00 63 VAL A CA 19
ATOM 31591 C C . VAL A 1 63 ? 14.003 -6.291 15.672 1.00 0.00 63 VAL A C 19
ATOM 31592 O O . VAL A 1 63 ? 13.383 -6.644 14.665 1.00 0.00 63 VAL A O 19
ATOM 31605 N N . TYR A 1 64 ? 13.505 -5.439 16.568 1.00 0.00 64 TYR A N 19
ATOM 31606 C CA . TYR A 1 64 ? 12.150 -4.907 16.508 1.00 0.00 64 TYR A CA 19
ATOM 31607 C C . TYR A 1 64 ? 12.203 -3.421 16.847 1.00 0.00 64 TYR A C 19
ATOM 31608 O O . TYR A 1 64 ? 12.775 -3.064 17.875 1.00 0.00 64 TYR A O 19
ATOM 31626 N N . LEU A 1 65 ? 11.587 -2.561 16.032 1.00 0.00 65 LEU A N 19
ATOM 31627 C CA . LEU A 1 65 ? 11.422 -1.117 16.263 1.00 0.00 65 LEU A CA 19
ATOM 31628 C C . LEU A 1 65 ? 12.732 -0.404 16.677 1.00 0.00 65 LEU A C 19
ATOM 31629 O O . LEU A 1 65 ? 12.702 0.615 17.371 1.00 0.00 65 LEU A O 19
ATOM 31645 N N . THR A 1 66 ? 13.887 -0.922 16.263 1.00 0.00 66 THR A N 19
ATOM 31646 C CA . THR A 1 66 ? 15.204 -0.512 16.738 1.00 0.00 66 THR A CA 19
ATOM 31647 C C . THR A 1 66 ? 15.944 0.291 15.655 1.00 0.00 66 THR A C 19
ATOM 31648 O O . THR A 1 66 ? 15.570 0.276 14.479 1.00 0.00 66 THR A O 19
ATOM 31659 N N . THR A 1 67 ? 17.003 0.999 16.048 1.00 0.00 67 THR A N 19
ATOM 31660 C CA . THR A 1 67 ? 17.850 1.776 15.157 1.00 0.00 67 THR A CA 19
ATOM 31661 C C . THR A 1 67 ? 19.295 1.299 15.343 1.00 0.00 67 THR A C 19
ATOM 31662 O O . THR A 1 67 ? 19.775 1.236 16.477 1.00 0.00 67 THR A O 19
ATOM 31673 N N . CYS A 1 68 ? 19.987 0.978 14.247 1.00 0.00 68 CYS A N 19
ATOM 31674 C CA . CYS A 1 68 ? 21.344 0.443 14.260 1.00 0.00 68 CYS A CA 19
ATOM 31675 C C . CYS A 1 68 ? 22.214 1.323 13.372 1.00 0.00 68 CYS A C 19
ATOM 31676 O O . CYS A 1 68 ? 21.870 1.545 12.210 1.00 0.00 68 CYS A O 19
ATOM 31683 N N . THR A 1 69 ? 23.346 1.792 13.895 1.00 0.00 69 THR A N 19
ATOM 31684 C CA . THR A 1 69 ? 24.296 2.603 13.149 1.00 0.00 69 THR A CA 19
ATOM 31685 C C . THR A 1 69 ? 25.698 2.096 13.482 1.00 0.00 69 THR A C 19
ATOM 31686 O O . THR A 1 69 ? 26.092 2.117 14.651 1.00 0.00 69 THR A O 19
ATOM 31697 N N . GLY A 1 70 ? 26.454 1.641 12.477 1.00 0.00 70 GLY A N 19
ATOM 31698 C CA . GLY A 1 70 ? 27.858 1.269 12.645 1.00 0.00 70 GLY A CA 19
ATOM 31699 C C . GLY A 1 70 ? 28.057 0.253 13.773 1.00 0.00 70 GLY A C 19
ATOM 31700 O O . GLY A 1 70 ? 28.991 0.400 14.561 1.00 0.00 70 GLY A O 19
ATOM 31704 N N . SER A 1 71 ? 27.153 -0.724 13.899 1.00 0.00 71 SER A N 19
ATOM 31705 C CA . SER A 1 71 ? 27.083 -1.620 15.046 1.00 0.00 71 SER A CA 19
ATOM 31706 C C . SER A 1 71 ? 26.882 -3.075 14.620 1.00 0.00 71 SER A C 19
ATOM 31707 O O . SER A 1 71 ? 26.615 -3.360 13.454 1.00 0.00 71 SER A O 19
ATOM 31715 N N . GLN A 1 72 ? 27.012 -4.018 15.552 1.00 0.00 72 GLN A N 19
ATOM 31716 C CA . GLN A 1 72 ? 26.910 -5.441 15.267 1.00 0.00 72 GLN A CA 19
ATOM 31717 C C . GLN A 1 72 ? 26.021 -6.108 16.303 1.00 0.00 72 GLN A C 19
ATOM 31718 O O . GLN A 1 72 ? 26.120 -5.792 17.492 1.00 0.00 72 GLN A O 19
ATOM 31732 N N . TYR A 1 73 ? 25.209 -7.066 15.860 1.00 0.00 73 TYR A N 19
ATOM 31733 C CA . TYR A 1 73 ? 24.339 -7.870 16.706 1.00 0.00 73 TYR A CA 19
ATOM 31734 C C . TYR A 1 73 ? 24.700 -9.324 16.427 1.00 0.00 73 TYR A C 19
ATOM 31735 O O . TYR A 1 73 ? 24.820 -9.704 15.263 1.00 0.00 73 TYR A O 19
ATOM 31753 N N . ASN A 1 74 ? 24.898 -10.133 17.465 1.00 0.00 74 ASN A N 19
ATOM 31754 C CA . ASN A 1 74 ? 25.349 -11.513 17.326 1.00 0.00 74 ASN A CA 19
ATOM 31755 C C . ASN A 1 74 ? 24.630 -12.397 18.351 1.00 0.00 74 ASN A C 19
ATOM 31756 O O . ASN A 1 74 ? 25.027 -12.455 19.515 1.00 0.00 74 ASN A O 19
ATOM 31767 N N . GLY A 1 75 ? 23.566 -13.085 17.943 1.00 0.00 75 GLY A N 19
ATOM 31768 C CA . GLY A 1 75 ? 22.794 -13.948 18.824 1.00 0.00 75 GLY A CA 19
ATOM 31769 C C . GLY A 1 75 ? 22.035 -13.158 19.894 1.00 0.00 75 GLY A C 19
ATOM 31770 O O . GLY A 1 75 ? 22.112 -13.521 21.071 1.00 0.00 75 GLY A O 19
ATOM 31774 N N . ILE A 1 76 ? 21.339 -12.075 19.521 1.00 0.00 76 ILE A N 19
ATOM 31775 C CA . ILE A 1 76 ? 20.642 -11.203 20.474 1.00 0.00 76 ILE A CA 19
ATOM 31776 C C . ILE A 1 76 ? 19.172 -11.015 20.086 1.00 0.00 76 ILE A C 19
ATOM 31777 O O . ILE A 1 76 ? 18.771 -11.281 18.952 1.00 0.00 76 ILE A O 19
ATOM 31793 N N . TYR A 1 77 ? 18.389 -10.461 21.007 1.00 0.00 77 TYR A N 19
ATOM 31794 C CA . TYR A 1 77 ? 17.030 -10.004 20.784 1.00 0.00 77 TYR A CA 19
ATOM 31795 C C . TYR A 1 77 ? 17.005 -8.554 21.259 1.00 0.00 77 TYR A C 19
ATOM 31796 O O . TYR A 1 77 ? 17.380 -8.285 22.404 1.00 0.00 77 TYR A O 19
ATOM 31814 N N . ILE A 1 78 ? 16.617 -7.613 20.399 1.00 0.00 78 ILE A N 19
ATOM 31815 C CA . ILE A 1 78 ? 16.679 -6.186 20.716 1.00 0.00 78 ILE A CA 19
ATOM 31816 C C . ILE A 1 78 ? 15.398 -5.502 20.238 1.00 0.00 78 ILE A C 19
ATOM 31817 O O . ILE A 1 78 ? 14.942 -5.735 19.116 1.00 0.00 78 ILE A O 19
ATOM 31833 N N . ARG A 1 79 ? 14.802 -4.681 21.108 1.00 0.00 79 ARG A N 19
ATOM 31834 C CA . ARG A 1 79 ? 13.477 -4.114 20.918 1.00 0.00 79 ARG A CA 19
ATOM 31835 C C . ARG A 1 79 ? 13.511 -2.630 21.256 1.00 0.00 79 ARG A C 19
ATOM 31836 O O . ARG A 1 79 ? 14.018 -2.250 22.315 1.00 0.00 79 ARG A O 19
ATOM 31857 N N . SER A 1 80 ? 12.924 -1.805 20.395 1.00 0.00 80 SER A N 19
ATOM 31858 C CA . SER A 1 80 ? 12.676 -0.386 20.622 1.00 0.00 80 SER A CA 19
ATOM 31859 C C . SER A 1 80 ? 13.921 0.393 21.085 1.00 0.00 80 SER A C 19
ATOM 31860 O O . SER A 1 80 ? 13.795 1.352 21.850 1.00 0.00 80 SER A O 19
ATOM 31868 N N . SER A 1 81 ? 15.120 -0.012 20.651 1.00 0.00 81 SER A N 19
ATOM 31869 C CA . SER A 1 81 ? 16.390 0.492 21.172 1.00 0.00 81 SER A CA 19
ATOM 31870 C C . SER A 1 81 ? 17.198 1.215 20.085 1.00 0.00 81 SER A C 19
ATOM 31871 O O . SER A 1 81 ? 16.807 1.232 18.916 1.00 0.00 81 SER A O 19
ATOM 31879 N N . THR A 1 82 ? 18.334 1.807 20.456 1.00 0.00 82 THR A N 19
ATOM 31880 C CA . THR A 1 82 ? 19.244 2.484 19.539 1.00 0.00 82 THR A CA 19
ATOM 31881 C C . THR A 1 82 ? 20.674 2.064 19.891 1.00 0.00 82 THR A C 19
ATOM 31882 O O . THR A 1 82 ? 21.035 2.055 21.070 1.00 0.00 82 THR A O 19
ATOM 31893 N N . THR A 1 83 ? 21.489 1.733 18.890 1.00 0.00 83 THR A N 19
ATOM 31894 C CA . THR A 1 83 ? 22.852 1.249 19.079 1.00 0.00 83 THR A CA 19
ATOM 31895 C C . THR A 1 83 ? 23.758 1.939 18.054 1.00 0.00 83 THR A C 19
ATOM 31896 O O . THR A 1 83 ? 23.458 1.914 16.853 1.00 0.00 83 THR A O 19
ATOM 31907 N N . THR A 1 84 ? 24.835 2.572 18.522 1.00 0.00 84 THR A N 19
ATOM 31908 C CA . THR A 1 84 ? 25.703 3.415 17.716 1.00 0.00 84 THR A CA 19
ATOM 31909 C C . THR A 1 84 ? 27.160 3.106 18.073 1.00 0.00 84 THR A C 19
ATOM 31910 O O . THR A 1 84 ? 27.590 3.348 19.203 1.00 0.00 84 THR A O 19
ATOM 31921 N N . GLY A 1 85 ? 27.946 2.609 17.116 1.00 0.00 85 GLY A N 19
ATOM 31922 C CA . GLY A 1 85 ? 29.349 2.285 17.349 1.00 0.00 85 GLY A CA 19
ATOM 31923 C C . GLY A 1 85 ? 29.504 1.203 18.421 1.00 0.00 85 GLY A C 19
ATOM 31924 O O . GLY A 1 85 ? 30.306 1.364 19.344 1.00 0.00 85 GLY A O 19
ATOM 31928 N N . THR A 1 86 ? 28.730 0.123 18.334 1.00 0.00 86 THR A N 19
ATOM 31929 C CA . THR A 1 86 ? 28.614 -0.882 19.389 1.00 0.00 86 THR A CA 19
ATOM 31930 C C . THR A 1 86 ? 28.600 -2.287 18.780 1.00 0.00 86 THR A C 19
ATOM 31931 O O . THR A 1 86 ? 27.983 -2.497 17.743 1.00 0.00 86 THR A O 19
ATOM 31942 N N . SER A 1 87 ? 29.219 -3.274 19.423 1.00 0.00 87 SER A N 19
ATOM 31943 C CA . SER A 1 87 ? 29.092 -4.679 19.040 1.00 0.00 87 SER A CA 19
ATOM 31944 C C . SER A 1 87 ? 28.506 -5.404 20.243 1.00 0.00 87 SER A C 19
ATOM 31945 O O . SER A 1 87 ? 28.972 -5.195 21.363 1.00 0.00 87 SER A O 19
ATOM 31953 N N . ILE A 1 88 ? 27.473 -6.217 20.024 1.00 0.00 88 ILE A N 19
ATOM 31954 C CA . ILE A 1 88 ? 26.659 -6.812 21.076 1.00 0.00 88 ILE A CA 19
ATOM 31955 C C . ILE A 1 88 ? 26.473 -8.287 20.724 1.00 0.00 88 ILE A C 19
ATOM 31956 O O . ILE A 1 88 ? 26.106 -8.622 19.593 1.00 0.00 88 ILE A O 19
ATOM 31972 N N . SER A 1 89 ? 26.698 -9.154 21.706 1.00 0.00 89 SER A N 19
ATOM 31973 C CA . SER A 1 89 ? 26.647 -10.598 21.583 1.00 0.00 89 SER A CA 19
ATOM 31974 C C . SER A 1 89 ? 25.788 -11.209 22.698 1.00 0.00 89 SER A C 19
ATOM 31975 O O . SER A 1 89 ? 25.441 -10.528 23.669 1.00 0.00 89 SER A O 19
ATOM 31983 N N . GLY A 1 90 ? 25.447 -12.490 22.517 1.00 0.00 90 GLY A N 19
ATOM 31984 C CA . GLY A 1 90 ? 24.719 -13.363 23.436 1.00 0.00 90 GLY A CA 19
ATOM 31985 C C . GLY A 1 90 ? 25.438 -13.627 24.776 1.00 0.00 90 GLY A C 19
ATOM 31986 O O . GLY A 1 90 ? 26.201 -12.777 25.239 1.00 0.00 90 GLY A O 19
ATOM 31990 N N . PRO A 1 91 ? 25.248 -14.803 25.413 1.00 0.00 91 PRO A N 19
ATOM 31991 C CA . PRO A 1 91 ? 24.584 -16.003 24.893 1.00 0.00 91 PRO A CA 19
ATOM 31992 C C . PRO A 1 91 ? 23.047 -15.965 24.905 1.00 0.00 91 PRO A C 19
ATOM 31993 O O . PRO A 1 91 ? 22.425 -16.787 24.230 1.00 0.00 91 PRO A O 19
ATOM 32004 N N . GLY A 1 92 ? 22.426 -15.037 25.639 1.00 0.00 92 GLY A N 19
ATOM 32005 C CA . GLY A 1 92 ? 20.969 -14.944 25.781 1.00 0.00 92 GLY A CA 19
ATOM 32006 C C . GLY A 1 92 ? 20.538 -13.483 25.806 1.00 0.00 92 GLY A C 19
ATOM 32007 O O . GLY A 1 92 ? 19.641 -13.099 26.560 1.00 0.00 92 GLY A O 19
ATOM 32011 N N . CYS A 1 93 ? 21.243 -12.662 25.028 1.00 0.00 93 CYS A N 19
ATOM 32012 C CA . CYS A 1 93 ? 21.137 -11.220 25.078 1.00 0.00 93 CYS A CA 19
ATOM 32013 C C . CYS A 1 93 ? 19.740 -10.767 24.697 1.00 0.00 93 CYS A C 19
ATOM 32014 O O . CYS A 1 93 ? 19.225 -11.130 23.639 1.00 0.00 93 CYS A O 19
ATOM 32021 N N . SER A 1 94 ? 19.172 -9.944 25.561 1.00 0.00 94 SER A N 19
ATOM 32022 C CA . SER A 1 94 ? 17.818 -9.450 25.507 1.00 0.00 94 SER A CA 19
ATOM 32023 C C . SER A 1 94 ? 17.905 -7.978 25.901 1.00 0.00 94 SER A C 19
ATOM 32024 O O . SER A 1 94 ? 18.459 -7.663 26.957 1.00 0.00 94 SER A O 19
ATOM 32032 N N . ILE A 1 95 ? 17.417 -7.080 25.044 1.00 0.00 95 ILE A N 19
ATOM 32033 C CA . ILE A 1 95 ? 17.547 -5.635 25.193 1.00 0.00 95 ILE A CA 19
ATOM 32034 C C . ILE A 1 95 ? 16.183 -5.033 24.863 1.00 0.00 95 ILE A C 19
ATOM 32035 O O . ILE A 1 95 ? 15.591 -5.380 23.837 1.00 0.00 95 ILE A O 19
ATOM 32051 N N . SER A 1 96 ? 15.700 -4.114 25.698 1.00 0.00 96 SER A N 19
ATOM 32052 C CA . SER A 1 96 ? 14.500 -3.335 25.434 1.00 0.00 96 SER A CA 19
ATOM 32053 C C . SER A 1 96 ? 14.738 -1.882 25.842 1.00 0.00 96 SER A C 19
ATOM 32054 O O . SER A 1 96 ? 15.294 -1.617 26.912 1.00 0.00 96 SER A O 19
ATOM 32062 N N . THR A 1 97 ? 14.276 -0.968 24.984 1.00 0.00 97 THR A N 19
ATOM 32063 C CA . THR A 1 97 ? 14.247 0.483 25.183 1.00 0.00 97 THR A CA 19
ATOM 32064 C C . THR A 1 97 ? 15.573 1.089 25.691 1.00 0.00 97 THR A C 19
ATOM 32065 O O . THR A 1 97 ? 15.573 2.085 26.418 1.00 0.00 97 THR A O 19
ATOM 32076 N N . CYS A 1 98 ? 16.715 0.514 25.297 1.00 0.00 98 CYS A N 19
ATOM 32077 C CA . CYS A 1 98 ? 18.038 1.029 25.629 1.00 0.00 98 CYS A CA 19
ATOM 32078 C C . CYS A 1 98 ? 18.551 1.968 24.538 1.00 0.00 98 CYS A C 19
ATOM 32079 O O . CYS A 1 98 ? 18.130 1.901 23.382 1.00 0.00 98 CYS A O 19
ATOM 32086 N N . THR A 1 99 ? 19.536 2.787 24.892 1.00 0.00 99 THR A N 19
ATOM 32087 C CA . THR A 1 99 ? 20.314 3.590 23.966 1.00 0.00 99 THR A CA 19
ATOM 32088 C C . THR A 1 99 ? 21.760 3.278 24.343 1.00 0.00 99 THR A C 19
ATOM 32089 O O . THR A 1 99 ? 22.105 3.311 25.526 1.00 0.00 99 THR A O 19
ATOM 32100 N N . ILE A 1 100 ? 22.585 2.890 23.373 1.00 0.00 100 ILE A N 19
ATOM 32101 C CA . ILE A 1 100 ? 23.926 2.380 23.621 1.00 0.00 100 ILE A CA 19
ATOM 32102 C C . ILE A 1 100 ? 24.824 3.038 22.580 1.00 0.00 100 ILE A C 19
ATOM 32103 O O . ILE A 1 100 ? 24.517 3.010 21.387 1.00 0.00 100 ILE A O 19
ATOM 32119 N N . THR A 1 101 ? 25.917 3.648 23.030 1.00 0.00 101 THR A N 19
ATOM 32120 C CA . THR A 1 101 ? 26.824 4.407 22.184 1.00 0.00 101 THR A CA 19
ATOM 32121 C C . THR A 1 101 ? 28.246 4.044 22.603 1.00 0.00 101 THR A C 19
ATOM 32122 O O . THR A 1 101 ? 28.532 4.003 23.799 1.00 0.00 101 THR A O 19
ATOM 32133 N N . ARG A 1 102 ? 29.138 3.788 21.637 1.00 0.00 102 ARG A N 19
ATOM 32134 C CA . ARG A 1 102 ? 30.571 3.543 21.858 1.00 0.00 102 ARG A CA 19
ATOM 32135 C C . ARG A 1 102 ? 30.823 2.581 23.036 1.00 0.00 102 ARG A C 19
ATOM 32136 O O . ARG A 1 102 ? 31.671 2.831 23.892 1.00 0.00 102 ARG A O 19
ATOM 32157 N N . GLY A 1 103 ? 30.058 1.487 23.109 1.00 0.00 103 GLY A N 19
ATOM 32158 C CA . GLY A 1 103 ? 30.273 0.433 24.093 1.00 0.00 103 GLY A CA 19
ATOM 32159 C C . GLY A 1 103 ? 29.704 0.715 25.486 1.00 0.00 103 GLY A C 19
ATOM 32160 O O . GLY A 1 103 ? 30.021 -0.050 26.399 1.00 0.00 103 GLY A O 19
ATOM 32164 N N . VAL A 1 104 ? 28.878 1.750 25.690 1.00 0.00 104 VAL A N 19
ATOM 32165 C CA . VAL A 1 104 ? 28.240 2.007 26.982 1.00 0.00 104 VAL A CA 19
ATOM 32166 C C . VAL A 1 104 ? 26.765 2.382 26.784 1.00 0.00 104 VAL A C 19
ATOM 32167 O O . VAL A 1 104 ? 26.415 3.092 25.839 1.00 0.00 104 VAL A O 19
ATOM 32180 N N . ALA A 1 105 ? 25.888 1.862 27.650 1.00 0.00 105 ALA A N 19
ATOM 32181 C CA . ALA A 1 105 ? 24.461 2.173 27.644 1.00 0.00 105 ALA A CA 19
ATOM 32182 C C . ALA A 1 105 ? 24.201 3.479 28.401 1.00 0.00 105 ALA A C 19
ATOM 32183 O O . ALA A 1 105 ? 24.968 3.847 29.296 1.00 0.00 105 ALA A O 19
ATOM 32190 N N . THR A 1 106 ? 23.101 4.157 28.082 1.00 0.00 106 THR A N 19
ATOM 32191 C CA . THR A 1 106 ? 22.615 5.293 28.856 1.00 0.00 106 THR A CA 19
ATOM 32192 C C . THR A 1 106 ? 22.200 4.831 30.268 1.00 0.00 106 THR A C 19
ATOM 32193 O O . THR A 1 106 ? 21.797 3.676 30.449 1.00 0.00 106 THR A O 19
ATOM 32204 N N . PRO A 1 107 ? 22.236 5.720 31.280 1.00 0.00 107 PRO A N 19
ATOM 32205 C CA . PRO A 1 107 ? 21.793 5.415 32.638 1.00 0.00 107 PRO A CA 19
ATOM 32206 C C . PRO A 1 107 ? 20.263 5.497 32.807 1.00 0.00 107 PRO A C 19
ATOM 32207 O O . PRO A 1 107 ? 19.763 5.535 33.935 1.00 0.00 107 PRO A O 19
ATOM 32218 N N . ALA A 1 108 ? 19.517 5.578 31.704 1.00 0.00 108 ALA A N 19
ATOM 32219 C CA . ALA A 1 108 ? 18.075 5.757 31.707 1.00 0.00 108 ALA A CA 19
ATOM 32220 C C . ALA A 1 108 ? 17.403 4.487 32.229 1.00 0.00 108 ALA A C 19
ATOM 32221 O O . ALA A 1 108 ? 17.734 3.384 31.788 1.00 0.00 108 ALA A O 19
ATOM 32228 N N . ALA A 1 109 ? 16.400 4.650 33.096 1.00 0.00 109 ALA A N 19
ATOM 32229 C CA . ALA A 1 109 ? 15.602 3.543 33.616 1.00 0.00 109 ALA A CA 19
ATOM 32230 C C . ALA A 1 109 ? 14.814 2.824 32.509 1.00 0.00 109 ALA A C 19
ATOM 32231 O O . ALA A 1 109 ? 14.360 1.697 32.716 1.00 0.00 109 ALA A O 19
ATOM 32238 N N . ALA A 1 110 ? 14.647 3.458 31.340 1.00 0.00 110 ALA A N 19
ATOM 32239 C CA . ALA A 1 110 ? 14.010 2.843 30.184 1.00 0.00 110 ALA A CA 19
ATOM 32240 C C . ALA A 1 110 ? 14.847 1.687 29.624 1.00 0.00 110 ALA A C 19
ATOM 32241 O O . ALA A 1 110 ? 14.278 0.776 29.025 1.00 0.00 110 ALA A O 19
ATOM 32248 N N . CYS A 1 111 ? 16.169 1.688 29.814 1.00 0.00 111 CYS A N 19
ATOM 32249 C CA . CYS A 1 111 ? 17.004 0.596 29.344 1.00 0.00 111 CYS A CA 19
ATOM 32250 C C . CYS A 1 111 ? 16.778 -0.623 30.239 1.00 0.00 111 CYS A C 19
ATOM 32251 O O . CYS A 1 111 ? 16.894 -0.529 31.464 1.00 0.00 111 CYS A O 19
ATOM 32258 N N . LYS A 1 112 ? 16.510 -1.775 29.622 1.00 0.00 112 LYS A N 19
ATOM 32259 C CA . LYS A 1 112 ? 16.433 -3.081 30.270 1.00 0.00 112 LYS A CA 19
ATOM 32260 C C . LYS A 1 112 ? 17.324 -4.005 29.450 1.00 0.00 112 LYS A C 19
ATOM 32261 O O . LYS A 1 112 ? 17.151 -4.083 28.232 1.00 0.00 112 LYS A O 19
ATOM 32280 N N . ILE A 1 113 ? 18.271 -4.681 30.098 1.00 0.00 113 ILE A N 19
ATOM 32281 C CA . ILE A 1 113 ? 19.242 -5.546 29.448 1.00 0.00 113 ILE A CA 19
ATOM 32282 C C . ILE A 1 113 ? 19.480 -6.783 30.317 1.00 0.00 113 ILE A C 19
ATOM 32283 O O . ILE A 1 113 ? 19.584 -6.665 31.543 1.00 0.00 113 ILE A O 19
ATOM 32299 N N . SER A 1 114 ? 19.586 -7.953 29.684 1.00 0.00 114 SER A N 19
ATOM 32300 C CA . SER A 1 114 ? 19.836 -9.234 30.338 1.00 0.00 114 SER A CA 19
ATOM 32301 C C . SER A 1 114 ? 20.626 -10.133 29.384 1.00 0.00 114 SER A C 19
ATOM 32302 O O . SER A 1 114 ? 20.400 -10.088 28.175 1.00 0.00 114 SER A O 19
ATOM 32310 N N . GLY A 1 115 ? 21.522 -10.966 29.924 1.00 0.00 115 GLY A N 19
ATOM 32311 C CA . GLY A 1 115 ? 22.203 -12.033 29.192 1.00 0.00 115 GLY A CA 19
ATOM 32312 C C . GLY A 1 115 ? 23.130 -11.568 28.065 1.00 0.00 115 GLY A C 19
ATOM 32313 O O . GLY A 1 115 ? 23.415 -12.365 27.168 1.00 0.00 115 GLY A O 19
ATOM 32317 N N . CYS A 1 116 ? 23.572 -10.305 28.078 1.00 0.00 116 CYS A N 19
ATOM 32318 C CA . CYS A 1 116 ? 24.369 -9.714 27.004 1.00 0.00 116 CYS A CA 19
ATOM 32319 C C . CYS A 1 116 ? 25.836 -9.560 27.395 1.00 0.00 116 CYS A C 19
ATOM 32320 O O . CYS A 1 116 ? 26.180 -9.478 28.579 1.00 0.00 116 CYS A O 19
ATOM 32327 N N . SER A 1 117 ? 26.669 -9.413 26.368 1.00 0.00 117 SER A N 19
ATOM 32328 C CA . SER A 1 117 ? 28.070 -9.030 26.431 1.00 0.00 117 SER A CA 19
ATOM 32329 C C . SER A 1 117 ? 28.251 -8.047 25.275 1.00 0.00 117 SER A C 19
ATOM 32330 O O . SER A 1 117 ? 27.770 -8.323 24.173 1.00 0.00 117 SER A O 19
ATOM 32338 N N . LEU A 1 118 ? 28.870 -6.888 25.504 1.00 0.00 118 LEU A N 19
ATOM 32339 C CA . LEU A 1 118 ? 29.018 -5.868 24.468 1.00 0.00 118 LEU A CA 19
ATOM 32340 C C . LEU A 1 118 ? 30.326 -5.101 24.615 1.00 0.00 118 LEU A C 19
ATOM 32341 O O . LEU A 1 118 ? 30.958 -5.129 25.676 1.00 0.00 118 LEU A O 19
ATOM 32357 N N . SER A 1 119 ? 30.709 -4.416 23.540 1.00 0.00 119 SER A N 19
ATOM 32358 C CA . SER A 1 119 ? 31.963 -3.693 23.385 1.00 0.00 119 SER A CA 19
ATOM 32359 C C . SER A 1 119 ? 31.733 -2.488 22.465 1.00 0.00 119 SER A C 19
ATOM 32360 O O . SER A 1 119 ? 30.730 -2.423 21.745 1.00 0.00 119 SER A O 19
ATOM 32368 N N . ALA A 1 120 ? 32.663 -1.531 22.477 1.00 0.00 120 ALA A N 19
ATOM 32369 C CA . ALA A 1 120 ? 32.679 -0.446 21.507 1.00 0.00 120 ALA A CA 19
ATOM 32370 C C . ALA A 1 120 ? 33.111 -0.970 20.132 1.00 0.00 120 ALA A C 19
ATOM 32371 O O . ALA A 1 120 ? 33.801 -1.989 20.029 1.00 0.00 120 ALA A O 19
ATOM 32378 N N . MET A 1 121 ? 32.723 -0.240 19.084 1.00 0.00 121 MET A N 19
ATOM 32379 C CA . MET A 1 121 ? 33.207 -0.433 17.722 1.00 0.00 121 MET A CA 19
ATOM 32380 C C . MET A 1 121 ? 34.734 -0.346 17.723 1.00 0.00 121 MET A C 19
ATOM 32381 O O . MET A 1 121 ? 35.383 -1.246 17.152 1.00 0.00 121 MET A O 19
ATOM 32396 N N . ASP A 1 1 ? 0.612 -2.060 -0.442 1.00 0.00 1 ASP A N 20
ATOM 32397 C CA . ASP A 1 1 ? 1.730 -2.616 -1.237 1.00 0.00 1 ASP A CA 20
ATOM 32398 C C . ASP A 1 1 ? 2.710 -3.360 -0.329 1.00 0.00 1 ASP A C 20
ATOM 32399 O O . ASP A 1 1 ? 3.321 -2.756 0.556 1.00 0.00 1 ASP A O 20
ATOM 32410 N N . GLY A 1 2 ? 2.864 -4.672 -0.541 1.00 0.00 2 GLY A N 20
ATOM 32411 C CA . GLY A 1 2 ? 3.766 -5.523 0.229 1.00 0.00 2 GLY A CA 20
ATOM 32412 C C . GLY A 1 2 ? 5.150 -5.669 -0.407 1.00 0.00 2 GLY A C 20
ATOM 32413 O O . GLY A 1 2 ? 6.022 -6.287 0.203 1.00 0.00 2 GLY A O 20
ATOM 32417 N N . THR A 1 3 ? 5.377 -5.139 -1.612 1.00 0.00 3 THR A N 20
ATOM 32418 C CA . THR A 1 3 ? 6.627 -5.314 -2.345 1.00 0.00 3 THR A CA 20
ATOM 32419 C C . THR A 1 3 ? 7.801 -4.669 -1.582 1.00 0.00 3 THR A C 20
ATOM 32420 O O . THR A 1 3 ? 7.624 -3.689 -0.849 1.00 0.00 3 THR A O 20
ATOM 32431 N N . CYS A 1 4 ? 9.007 -5.222 -1.751 1.00 0.00 4 CYS A N 20
ATOM 32432 C CA . CYS A 1 4 ? 10.243 -4.605 -1.277 1.00 0.00 4 CYS A CA 20
ATOM 32433 C C . CYS A 1 4 ? 10.498 -3.305 -2.057 1.00 0.00 4 CYS A C 20
ATOM 32434 O O . CYS A 1 4 ? 9.996 -3.128 -3.171 1.00 0.00 4 CYS A O 20
ATOM 32441 N N . VAL A 1 5 ? 11.359 -2.445 -1.521 1.00 0.00 5 VAL A N 20
ATOM 32442 C CA . VAL A 1 5 ? 11.880 -1.256 -2.183 1.00 0.00 5 VAL A CA 20
ATOM 32443 C C . VAL A 1 5 ? 13.400 -1.439 -2.188 1.00 0.00 5 VAL A C 20
ATOM 32444 O O . VAL A 1 5 ? 14.099 -0.986 -1.281 1.00 0.00 5 VAL A O 20
ATOM 32457 N N . ASN A 1 6 ? 13.900 -2.208 -3.159 1.00 0.00 6 ASN A N 20
ATOM 32458 C CA . ASN A 1 6 ? 15.298 -2.631 -3.217 1.00 0.00 6 ASN A CA 20
ATOM 32459 C C . ASN A 1 6 ? 16.046 -1.812 -4.270 1.00 0.00 6 ASN A C 20
ATOM 32460 O O . ASN A 1 6 ? 15.576 -1.721 -5.406 1.00 0.00 6 ASN A O 20
ATOM 32471 N N . THR A 1 7 ? 17.201 -1.238 -3.922 1.00 0.00 7 THR A N 20
ATOM 32472 C CA . THR A 1 7 ? 18.058 -0.550 -4.880 1.00 0.00 7 THR A CA 20
ATOM 32473 C C . THR A 1 7 ? 18.895 -1.583 -5.647 1.00 0.00 7 THR A C 20
ATOM 32474 O O . THR A 1 7 ? 18.748 -1.743 -6.862 1.00 0.00 7 THR A O 20
ATOM 32485 N N . ASN A 1 8 ? 19.760 -2.296 -4.918 1.00 0.00 8 ASN A N 20
ATOM 32486 C CA . ASN A 1 8 ? 20.796 -3.193 -5.437 1.00 0.00 8 ASN A CA 20
ATOM 32487 C C . ASN A 1 8 ? 21.194 -4.269 -4.411 1.00 0.00 8 ASN A C 20
ATOM 32488 O O . ASN A 1 8 ? 22.237 -4.911 -4.535 1.00 0.00 8 ASN A O 20
ATOM 32499 N N . SER A 1 9 ? 20.404 -4.435 -3.352 1.00 0.00 9 SER A N 20
ATOM 32500 C CA . SER A 1 9 ? 20.626 -5.426 -2.307 1.00 0.00 9 SER A CA 20
ATOM 32501 C C . SER A 1 9 ? 20.477 -6.839 -2.854 1.00 0.00 9 SER A C 20
ATOM 32502 O O . SER A 1 9 ? 19.795 -7.056 -3.863 1.00 0.00 9 SER A O 20
ATOM 32510 N N . GLN A 1 10 ? 21.042 -7.796 -2.120 1.00 0.00 10 GLN A N 20
ATOM 32511 C CA . GLN A 1 10 ? 20.910 -9.219 -2.393 1.00 0.00 10 GLN A CA 20
ATOM 32512 C C . GLN A 1 10 ? 20.097 -9.874 -1.275 1.00 0.00 10 GLN A C 20
ATOM 32513 O O . GLN A 1 10 ? 20.321 -9.590 -0.097 1.00 0.00 10 GLN A O 20
ATOM 32527 N N . ILE A 1 11 ? 19.147 -10.729 -1.658 1.00 0.00 11 ILE A N 20
ATOM 32528 C CA . ILE A 1 11 ? 18.181 -11.374 -0.777 1.00 0.00 11 ILE A CA 20
ATOM 32529 C C . ILE A 1 11 ? 18.141 -12.833 -1.229 1.00 0.00 11 ILE A C 20
ATOM 32530 O O . ILE A 1 11 ? 17.876 -13.091 -2.408 1.00 0.00 11 ILE A O 20
ATOM 32546 N N . THR A 1 12 ? 18.468 -13.779 -0.342 1.00 0.00 12 THR A N 20
ATOM 32547 C CA . THR A 1 12 ? 18.516 -15.191 -0.740 1.00 0.00 12 THR A CA 20
ATOM 32548 C C . THR A 1 12 ? 17.108 -15.751 -1.008 1.00 0.00 12 THR A C 20
ATOM 32549 O O . THR A 1 12 ? 16.098 -15.144 -0.641 1.00 0.00 12 THR A O 20
ATOM 32560 N N . ALA A 1 13 ? 17.041 -16.948 -1.604 1.00 0.00 13 ALA A N 20
ATOM 32561 C CA . ALA A 1 13 ? 15.797 -17.623 -1.970 1.00 0.00 13 ALA A CA 20
ATOM 32562 C C . ALA A 1 13 ? 14.845 -17.851 -0.786 1.00 0.00 13 ALA A C 20
ATOM 32563 O O . ALA A 1 13 ? 13.635 -17.940 -1.000 1.00 0.00 13 ALA A O 20
ATOM 32570 N N . ASN A 1 14 ? 15.373 -17.954 0.442 1.00 0.00 14 ASN A N 20
ATOM 32571 C CA . ASN A 1 14 ? 14.572 -18.187 1.654 1.00 0.00 14 ASN A CA 20
ATOM 32572 C C . ASN A 1 14 ? 14.553 -16.963 2.578 1.00 0.00 14 ASN A C 20
ATOM 32573 O O . ASN A 1 14 ? 13.975 -16.999 3.666 1.00 0.00 14 ASN A O 20
ATOM 32584 N N . SER A 1 15 ? 15.208 -15.879 2.168 1.00 0.00 15 SER A N 20
ATOM 32585 C CA . SER A 1 15 ? 15.079 -14.589 2.819 1.00 0.00 15 SER A CA 20
ATOM 32586 C C . SER A 1 15 ? 13.805 -13.922 2.292 1.00 0.00 15 SER A C 20
ATOM 32587 O O . SER A 1 15 ? 13.255 -14.352 1.272 1.00 0.00 15 SER A O 20
ATOM 32595 N N . GLN A 1 16 ? 13.345 -12.847 2.935 1.00 0.00 16 GLN A N 20
ATOM 32596 C CA . GLN A 1 16 ? 12.214 -12.052 2.463 1.00 0.00 16 GLN A CA 20
ATOM 32597 C C . GLN A 1 16 ? 12.464 -10.581 2.781 1.00 0.00 16 GLN A C 20
ATOM 32598 O O . GLN A 1 16 ? 13.102 -10.251 3.782 1.00 0.00 16 GLN A O 20
ATOM 32612 N N . CYS A 1 17 ? 11.886 -9.713 1.951 1.00 0.00 17 CYS A N 20
ATOM 32613 C CA . CYS A 1 17 ? 11.791 -8.280 2.156 1.00 0.00 17 CYS A CA 20
ATOM 32614 C C . CYS A 1 17 ? 10.333 -7.929 1.857 1.00 0.00 17 CYS A C 20
ATOM 32615 O O . CYS A 1 17 ? 9.868 -8.209 0.750 1.00 0.00 17 CYS A O 20
ATOM 32622 N N . VAL A 1 18 ? 9.602 -7.368 2.824 1.00 0.00 18 VAL A N 20
ATOM 32623 C CA . VAL A 1 18 ? 8.158 -7.150 2.712 1.00 0.00 18 VAL A CA 20
ATOM 32624 C C . VAL A 1 18 ? 7.849 -5.760 3.261 1.00 0.00 18 VAL A C 20
ATOM 32625 O O . VAL A 1 18 ? 8.228 -5.451 4.392 1.00 0.00 18 VAL A O 20
ATOM 32638 N N . LYS A 1 19 ? 7.171 -4.929 2.459 1.00 0.00 19 LYS A N 20
ATOM 32639 C CA . LYS A 1 19 ? 6.881 -3.508 2.707 1.00 0.00 19 LYS A CA 20
ATOM 32640 C C . LYS A 1 19 ? 8.051 -2.763 3.367 1.00 0.00 19 LYS A C 20
ATOM 32641 O O . LYS A 1 19 ? 7.837 -1.943 4.255 1.00 0.00 19 LYS A O 20
ATOM 32660 N N . SER A 1 20 ? 9.282 -3.073 2.961 1.00 0.00 20 SER A N 20
ATOM 32661 C CA . SER A 1 20 ? 10.515 -2.633 3.600 1.00 0.00 20 SER A CA 20
ATOM 32662 C C . SER A 1 20 ? 11.494 -2.181 2.517 1.00 0.00 20 SER A C 20
ATOM 32663 O O . SER A 1 20 ? 11.316 -2.512 1.339 1.00 0.00 20 SER A O 20
ATOM 32671 N N . THR A 1 21 ? 12.521 -1.431 2.906 1.00 0.00 21 THR A N 20
ATOM 32672 C CA . THR A 1 21 ? 13.444 -0.783 1.982 1.00 0.00 21 THR A CA 20
ATOM 32673 C C . THR A 1 21 ? 14.836 -1.366 2.209 1.00 0.00 21 THR A C 20
ATOM 32674 O O . THR A 1 21 ? 15.244 -1.577 3.354 1.00 0.00 21 THR A O 20
ATOM 32685 N N . ALA A 1 22 ? 15.570 -1.618 1.125 1.00 0.00 22 ALA A N 20
ATOM 32686 C CA . ALA A 1 22 ? 16.875 -2.244 1.176 1.00 0.00 22 ALA A CA 20
ATOM 32687 C C . ALA A 1 22 ? 17.804 -1.498 0.229 1.00 0.00 22 ALA A C 20
ATOM 32688 O O . ALA A 1 22 ? 17.616 -1.532 -0.990 1.00 0.00 22 ALA A O 20
ATOM 32695 N N . THR A 1 23 ? 18.796 -0.818 0.797 1.00 0.00 23 THR A N 20
ATOM 32696 C CA . THR A 1 23 ? 19.731 0.013 0.066 1.00 0.00 23 THR A CA 20
ATOM 32697 C C . THR A 1 23 ? 21.086 -0.703 0.065 1.00 0.00 23 THR A C 20
ATOM 32698 O O . THR A 1 23 ? 21.857 -0.578 1.020 1.00 0.00 23 THR A O 20
ATOM 32709 N N . ASN A 1 24 ? 21.362 -1.465 -1.002 1.00 0.00 24 ASN A N 20
ATOM 32710 C CA . ASN A 1 24 ? 22.570 -2.276 -1.197 1.00 0.00 24 ASN A CA 20
ATOM 32711 C C . ASN A 1 24 ? 22.947 -3.084 0.060 1.00 0.00 24 ASN A C 20
ATOM 32712 O O . ASN A 1 24 ? 24.040 -2.928 0.609 1.00 0.00 24 ASN A O 20
ATOM 32723 N N . CYS A 1 25 ? 22.030 -3.924 0.543 1.00 0.00 25 CYS A N 20
ATOM 32724 C CA . CYS A 1 25 ? 22.207 -4.756 1.729 1.00 0.00 25 CYS A CA 20
ATOM 32725 C C . CYS A 1 25 ? 22.515 -6.195 1.305 1.00 0.00 25 CYS A C 20
ATOM 32726 O O . CYS A 1 25 ? 22.396 -6.553 0.130 1.00 0.00 25 CYS A O 20
ATOM 32733 N N . TYR A 1 26 ? 22.831 -7.041 2.280 1.00 0.00 26 TYR A N 20
ATOM 32734 C CA . TYR A 1 26 ? 23.029 -8.472 2.124 1.00 0.00 26 TYR A CA 20
ATOM 32735 C C . TYR A 1 26 ? 22.074 -9.131 3.110 1.00 0.00 26 TYR A C 20
ATOM 32736 O O . TYR A 1 26 ? 22.086 -8.785 4.293 1.00 0.00 26 TYR A O 20
ATOM 32754 N N . ILE A 1 27 ? 21.246 -10.057 2.636 1.00 0.00 27 ILE A N 20
ATOM 32755 C CA . ILE A 1 27 ? 20.185 -10.679 3.411 1.00 0.00 27 ILE A CA 20
ATOM 32756 C C . ILE A 1 27 ? 20.276 -12.174 3.097 1.00 0.00 27 ILE A C 20
ATOM 32757 O O . ILE A 1 27 ? 19.939 -12.590 1.986 1.00 0.00 27 ILE A O 20
ATOM 32773 N N . ASP A 1 28 ? 20.766 -12.965 4.055 1.00 0.00 28 ASP A N 20
ATOM 32774 C CA . ASP A 1 28 ? 20.941 -14.412 3.939 1.00 0.00 28 ASP A CA 20
ATOM 32775 C C . ASP A 1 28 ? 20.096 -15.084 5.010 1.00 0.00 28 ASP A C 20
ATOM 32776 O O . ASP A 1 28 ? 20.225 -14.759 6.189 1.00 0.00 28 ASP A O 20
ATOM 32785 N N . ASN A 1 29 ? 19.224 -16.001 4.594 1.00 0.00 29 ASN A N 20
ATOM 32786 C CA . ASN A 1 29 ? 18.160 -16.637 5.379 1.00 0.00 29 ASN A CA 20
ATOM 32787 C C . ASN A 1 29 ? 17.438 -15.679 6.346 1.00 0.00 29 ASN A C 20
ATOM 32788 O O . ASN A 1 29 ? 16.977 -16.103 7.408 1.00 0.00 29 ASN A O 20
ATOM 32799 N N . SER A 1 30 ? 17.340 -14.391 6.007 1.00 0.00 30 SER A N 20
ATOM 32800 C CA . SER A 1 30 ? 16.887 -13.347 6.917 1.00 0.00 30 SER A CA 20
ATOM 32801 C C . SER A 1 30 ? 15.607 -12.693 6.419 1.00 0.00 30 SER A C 20
ATOM 32802 O O . SER A 1 30 ? 15.304 -12.690 5.225 1.00 0.00 30 SER A O 20
ATOM 32810 N N . GLN A 1 31 ? 14.843 -12.130 7.350 1.00 0.00 31 GLN A N 20
ATOM 32811 C CA . GLN A 1 31 ? 13.493 -11.658 7.100 1.00 0.00 31 GLN A CA 20
ATOM 32812 C C . GLN A 1 31 ? 13.438 -10.184 7.506 1.00 0.00 31 GLN A C 20
ATOM 32813 O O . GLN A 1 31 ? 13.698 -9.850 8.665 1.00 0.00 31 GLN A O 20
ATOM 32827 N N . LEU A 1 32 ? 13.139 -9.312 6.544 1.00 0.00 32 LEU A N 20
ATOM 32828 C CA . LEU A 1 32 ? 13.153 -7.857 6.675 1.00 0.00 32 LEU A CA 20
ATOM 32829 C C . LEU A 1 32 ? 11.725 -7.400 6.396 1.00 0.00 32 LEU A C 20
ATOM 32830 O O . LEU A 1 32 ? 11.316 -7.377 5.233 1.00 0.00 32 LEU A O 20
ATOM 32846 N N . VAL A 1 33 ? 10.941 -7.083 7.428 1.00 0.00 33 VAL A N 20
ATOM 32847 C CA . VAL A 1 33 ? 9.507 -6.868 7.244 1.00 0.00 33 VAL A CA 20
ATOM 32848 C C . VAL A 1 33 ? 9.001 -5.596 7.927 1.00 0.00 33 VAL A C 20
ATOM 32849 O O . VAL A 1 33 ? 9.661 -5.031 8.804 1.00 0.00 33 VAL A O 20
ATOM 32862 N N . ASP A 1 34 ? 7.787 -5.197 7.541 1.00 0.00 34 ASP A N 20
ATOM 32863 C CA . ASP A 1 34 ? 6.985 -4.143 8.157 1.00 0.00 34 ASP A CA 20
ATOM 32864 C C . ASP A 1 34 ? 7.735 -2.816 8.286 1.00 0.00 34 ASP A C 20
ATOM 32865 O O . ASP A 1 34 ? 8.060 -2.383 9.385 1.00 0.00 34 ASP A O 20
ATOM 32874 N N . THR A 1 35 ? 8.028 -2.167 7.158 1.00 0.00 35 THR A N 20
ATOM 32875 C CA . THR A 1 35 ? 8.756 -0.917 7.078 1.00 0.00 35 THR A CA 20
ATOM 32876 C C . THR A 1 35 ? 10.110 -0.931 7.799 1.00 0.00 35 THR A C 20
ATOM 32877 O O . THR A 1 35 ? 10.500 0.036 8.462 1.00 0.00 35 THR A O 20
ATOM 32888 N N . SER A 1 36 ? 10.826 -2.051 7.709 1.00 0.00 36 SER A N 20
ATOM 32889 C CA . SER A 1 36 ? 12.213 -2.074 8.114 1.00 0.00 36 SER A CA 20
ATOM 32890 C C . SER A 1 36 ? 12.973 -1.396 6.973 1.00 0.00 36 SER A C 20
ATOM 32891 O O . SER A 1 36 ? 12.515 -1.358 5.824 1.00 0.00 36 SER A O 20
ATOM 32899 N N . ILE A 1 37 ? 14.133 -0.836 7.277 1.00 0.00 37 ILE A N 20
ATOM 32900 C CA . ILE A 1 37 ? 14.926 -0.079 6.327 1.00 0.00 37 ILE A CA 20
ATOM 32901 C C . ILE A 1 37 ? 16.380 -0.471 6.603 1.00 0.00 37 ILE A C 20
ATOM 32902 O O . ILE A 1 37 ? 16.814 -0.417 7.756 1.00 0.00 37 ILE A O 20
ATOM 32918 N N . CYS A 1 38 ? 17.142 -0.848 5.575 1.00 0.00 38 CYS A N 20
ATOM 32919 C CA . CYS A 1 38 ? 18.558 -1.156 5.718 1.00 0.00 38 CYS A CA 20
ATOM 32920 C C . CYS A 1 38 ? 19.360 -0.381 4.682 1.00 0.00 38 CYS A C 20
ATOM 32921 O O . CYS A 1 38 ? 18.871 -0.126 3.576 1.00 0.00 38 CYS A O 20
ATOM 32928 N N . THR A 1 39 ? 20.601 -0.051 5.032 1.00 0.00 39 THR A N 20
ATOM 32929 C CA . THR A 1 39 ? 21.551 0.631 4.176 1.00 0.00 39 THR A CA 20
ATOM 32930 C C . THR A 1 39 ? 22.910 -0.005 4.437 1.00 0.00 39 THR A C 20
ATOM 32931 O O . THR A 1 39 ? 23.370 -0.032 5.582 1.00 0.00 39 THR A O 20
ATOM 32942 N N . ARG A 1 40 ? 23.535 -0.528 3.379 1.00 0.00 40 ARG A N 20
ATOM 32943 C CA . ARG A 1 40 ? 24.884 -1.107 3.363 1.00 0.00 40 ARG A CA 20
ATOM 32944 C C . ARG A 1 40 ? 25.150 -2.031 4.561 1.00 0.00 40 ARG A C 20
ATOM 32945 O O . ARG A 1 40 ? 26.210 -1.962 5.183 1.00 0.00 40 ARG A O 20
ATOM 32966 N N . SER A 1 41 ? 24.176 -2.876 4.901 1.00 0.00 41 SER A N 20
ATOM 32967 C CA . SER A 1 41 ? 24.214 -3.729 6.084 1.00 0.00 41 SER A CA 20
ATOM 32968 C C . SER A 1 41 ? 24.060 -5.195 5.693 1.00 0.00 41 SER A C 20
ATOM 32969 O O . SER A 1 41 ? 23.628 -5.517 4.583 1.00 0.00 41 SER A O 20
ATOM 32977 N N . GLN A 1 42 ? 24.398 -6.075 6.629 1.00 0.00 42 GLN A N 20
ATOM 32978 C CA . GLN A 1 42 ? 24.437 -7.516 6.457 1.00 0.00 42 GLN A CA 20
ATOM 32979 C C . GLN A 1 42 ? 23.515 -8.147 7.495 1.00 0.00 42 GLN A C 20
ATOM 32980 O O . GLN A 1 42 ? 23.603 -7.815 8.678 1.00 0.00 42 GLN A O 20
ATOM 32994 N N . TYR A 1 43 ? 22.686 -9.089 7.055 1.00 0.00 43 TYR A N 20
ATOM 32995 C CA . TYR A 1 43 ? 21.832 -9.904 7.897 1.00 0.00 43 TYR A CA 20
ATOM 32996 C C . TYR A 1 43 ? 22.078 -11.361 7.530 1.00 0.00 43 TYR A C 20
ATOM 32997 O O . TYR A 1 43 ? 22.112 -11.697 6.341 1.00 0.00 43 TYR A O 20
ATOM 33015 N N . SER A 1 44 ? 22.213 -12.206 8.547 1.00 0.00 44 SER A N 20
ATOM 33016 C CA . SER A 1 44 ? 22.471 -13.622 8.406 1.00 0.00 44 SER A CA 20
ATOM 33017 C C . SER A 1 44 ? 21.599 -14.356 9.426 1.00 0.00 44 SER A C 20
ATOM 33018 O O . SER A 1 44 ? 21.746 -14.161 10.634 1.00 0.00 44 SER A O 20
ATOM 33026 N N . ASP A 1 45 ? 20.694 -15.202 8.931 1.00 0.00 45 ASP A N 20
ATOM 33027 C CA . ASP A 1 45 ? 19.728 -15.994 9.691 1.00 0.00 45 ASP A CA 20
ATOM 33028 C C . ASP A 1 45 ? 18.996 -15.191 10.784 1.00 0.00 45 ASP A C 20
ATOM 33029 O O . ASP A 1 45 ? 18.834 -15.657 11.913 1.00 0.00 45 ASP A O 20
ATOM 33038 N N . ALA A 1 46 ? 18.577 -13.958 10.464 1.00 0.00 46 ALA A N 20
ATOM 33039 C CA . ALA A 1 46 ? 18.059 -12.973 11.414 1.00 0.00 46 ALA A CA 20
ATOM 33040 C C . ALA A 1 46 ? 16.644 -12.504 11.047 1.00 0.00 46 ALA A C 20
ATOM 33041 O O . ALA A 1 46 ? 16.183 -12.700 9.921 1.00 0.00 46 ALA A O 20
ATOM 33048 N N . ASN A 1 47 ? 15.959 -11.833 11.979 1.00 0.00 47 ASN A N 20
ATOM 33049 C CA . ASN A 1 47 ? 14.620 -11.274 11.763 1.00 0.00 47 ASN A CA 20
ATOM 33050 C C . ASN A 1 47 ? 14.610 -9.807 12.162 1.00 0.00 47 ASN A C 20
ATOM 33051 O O . ASN A 1 47 ? 15.242 -9.426 13.147 1.00 0.00 47 ASN A O 20
ATOM 33062 N N . VAL A 1 48 ? 13.885 -8.997 11.404 1.00 0.00 48 VAL A N 20
ATOM 33063 C CA . VAL A 1 48 ? 13.899 -7.547 11.498 1.00 0.00 48 VAL A CA 20
ATOM 33064 C C . VAL A 1 48 ? 12.471 -7.053 11.274 1.00 0.00 48 VAL A C 20
ATOM 33065 O O . VAL A 1 48 ? 11.846 -7.430 10.277 1.00 0.00 48 VAL A O 20
ATOM 33078 N N . LYS A 1 49 ? 11.965 -6.199 12.169 1.00 0.00 49 LYS A N 20
ATOM 33079 C CA . LYS A 1 49 ? 10.625 -5.626 12.053 1.00 0.00 49 LYS A CA 20
ATOM 33080 C C . LYS A 1 49 ? 10.710 -4.140 12.354 1.00 0.00 49 LYS A C 20
ATOM 33081 O O . LYS A 1 49 ? 11.244 -3.766 13.401 1.00 0.00 49 LYS A O 20
ATOM 33100 N N . LYS A 1 50 ? 10.160 -3.310 11.467 1.00 0.00 50 LYS A N 20
ATOM 33101 C CA . LYS A 1 50 ? 10.105 -1.850 11.548 1.00 0.00 50 LYS A CA 20
ATOM 33102 C C . LYS A 1 50 ? 11.373 -1.209 12.125 1.00 0.00 50 LYS A C 20
ATOM 33103 O O . LYS A 1 50 ? 11.282 -0.313 12.964 1.00 0.00 50 LYS A O 20
ATOM 33122 N N . SER A 1 51 ? 12.556 -1.668 11.715 1.00 0.00 51 SER A N 20
ATOM 33123 C CA . SER A 1 51 ? 13.818 -1.222 12.296 1.00 0.00 51 SER A CA 20
ATOM 33124 C C . SER A 1 51 ? 14.676 -0.586 11.211 1.00 0.00 51 SER A C 20
ATOM 33125 O O . SER A 1 51 ? 14.524 -0.923 10.038 1.00 0.00 51 SER A O 20
ATOM 33133 N N . VAL A 1 52 ? 15.566 0.330 11.587 1.00 0.00 52 VAL A N 20
ATOM 33134 C CA . VAL A 1 52 ? 16.317 1.168 10.659 1.00 0.00 52 VAL A CA 20
ATOM 33135 C C . VAL A 1 52 ? 17.793 0.900 10.940 1.00 0.00 52 VAL A C 20
ATOM 33136 O O . VAL A 1 52 ? 18.261 1.126 12.055 1.00 0.00 52 VAL A O 20
ATOM 33149 N N . THR A 1 53 ? 18.532 0.400 9.956 1.00 0.00 53 THR A N 20
ATOM 33150 C CA . THR A 1 53 ? 19.863 -0.106 10.143 1.00 0.00 53 THR A CA 20
ATOM 33151 C C . THR A 1 53 ? 20.766 0.518 9.072 1.00 0.00 53 THR A C 20
ATOM 33152 O O . THR A 1 53 ? 20.410 0.554 7.891 1.00 0.00 53 THR A O 20
ATOM 33163 N N . THR A 1 54 ? 21.938 0.998 9.484 1.00 0.00 54 THR A N 20
ATOM 33164 C CA . THR A 1 54 ? 22.925 1.622 8.619 1.00 0.00 54 THR A CA 20
ATOM 33165 C C . THR A 1 54 ? 24.295 1.068 9.013 1.00 0.00 54 THR A C 20
ATOM 33166 O O . THR A 1 54 ? 24.713 1.205 10.166 1.00 0.00 54 THR A O 20
ATOM 33177 N N . ASP A 1 55 ? 24.986 0.471 8.041 1.00 0.00 55 ASP A N 20
ATOM 33178 C CA . ASP A 1 55 ? 26.271 -0.207 8.189 1.00 0.00 55 ASP A CA 20
ATOM 33179 C C . ASP A 1 55 ? 26.344 -1.085 9.446 1.00 0.00 55 ASP A C 20
ATOM 33180 O O . ASP A 1 55 ? 27.121 -0.810 10.365 1.00 0.00 55 ASP A O 20
ATOM 33189 N N . CYS A 1 56 ? 25.518 -2.137 9.501 1.00 0.00 56 CYS A N 20
ATOM 33190 C CA . CYS A 1 56 ? 25.519 -3.095 10.602 1.00 0.00 56 CYS A CA 20
ATOM 33191 C C . CYS A 1 56 ? 25.714 -4.525 10.096 1.00 0.00 56 CYS A C 20
ATOM 33192 O O . CYS A 1 56 ? 25.552 -4.796 8.904 1.00 0.00 56 CYS A O 20
ATOM 33199 N N . ASN A 1 57 ? 26.032 -5.447 11.009 1.00 0.00 57 ASN A N 20
ATOM 33200 C CA . ASN A 1 57 ? 26.238 -6.864 10.734 1.00 0.00 57 ASN A CA 20
ATOM 33201 C C . ASN A 1 57 ? 25.423 -7.577 11.795 1.00 0.00 57 ASN A C 20
ATOM 33202 O O . ASN A 1 57 ? 25.718 -7.440 12.980 1.00 0.00 57 ASN A O 20
ATOM 33213 N N . ILE A 1 58 ? 24.370 -8.270 11.386 1.00 0.00 58 ILE A N 20
ATOM 33214 C CA . ILE A 1 58 ? 23.357 -8.800 12.279 1.00 0.00 58 ILE A CA 20
ATOM 33215 C C . ILE A 1 58 ? 23.266 -10.300 12.013 1.00 0.00 58 ILE A C 20
ATOM 33216 O O . ILE A 1 58 ? 22.837 -10.716 10.938 1.00 0.00 58 ILE A O 20
ATOM 33232 N N . ASP A 1 59 ? 23.686 -11.115 12.981 1.00 0.00 59 ASP A N 20
ATOM 33233 C CA . ASP A 1 59 ? 23.777 -12.564 12.833 1.00 0.00 59 ASP A CA 20
ATOM 33234 C C . ASP A 1 59 ? 22.921 -13.234 13.898 1.00 0.00 59 ASP A C 20
ATOM 33235 O O . ASP A 1 59 ? 23.012 -12.870 15.073 1.00 0.00 59 ASP A O 20
ATOM 33244 N N . LYS A 1 60 ? 22.082 -14.192 13.489 1.00 0.00 60 LYS A N 20
ATOM 33245 C CA . LYS A 1 60 ? 21.210 -15.005 14.347 1.00 0.00 60 LYS A CA 20
ATOM 33246 C C . LYS A 1 60 ? 20.474 -14.194 15.423 1.00 0.00 60 LYS A C 20
ATOM 33247 O O . LYS A 1 60 ? 20.289 -14.671 16.545 1.00 0.00 60 LYS A O 20
ATOM 33266 N N . SER A 1 61 ? 20.049 -12.976 15.091 1.00 0.00 61 SER A N 20
ATOM 33267 C CA . SER A 1 61 ? 19.436 -12.051 16.035 1.00 0.00 61 SER A CA 20
ATOM 33268 C C . SER A 1 61 ? 18.014 -11.709 15.596 1.00 0.00 61 SER A C 20
ATOM 33269 O O . SER A 1 61 ? 17.635 -11.931 14.441 1.00 0.00 61 SER A O 20
ATOM 33277 N N . GLN A 1 62 ? 17.233 -11.136 16.509 1.00 0.00 62 GLN A N 20
ATOM 33278 C CA . GLN A 1 62 ? 15.895 -10.637 16.234 1.00 0.00 62 GLN A CA 20
ATOM 33279 C C . GLN A 1 62 ? 15.862 -9.170 16.649 1.00 0.00 62 GLN A C 20
ATOM 33280 O O . GLN A 1 62 ? 16.358 -8.809 17.718 1.00 0.00 62 GLN A O 20
ATOM 33294 N N . VAL A 1 63 ? 15.273 -8.337 15.799 1.00 0.00 63 VAL A N 20
ATOM 33295 C CA . VAL A 1 63 ? 15.334 -6.891 15.891 1.00 0.00 63 VAL A CA 20
ATOM 33296 C C . VAL A 1 63 ? 13.918 -6.355 15.677 1.00 0.00 63 VAL A C 20
ATOM 33297 O O . VAL A 1 63 ? 13.278 -6.701 14.680 1.00 0.00 63 VAL A O 20
ATOM 33310 N N . TYR A 1 64 ? 13.434 -5.505 16.585 1.00 0.00 64 TYR A N 20
ATOM 33311 C CA . TYR A 1 64 ? 12.080 -4.961 16.538 1.00 0.00 64 TYR A CA 20
ATOM 33312 C C . TYR A 1 64 ? 12.140 -3.476 16.881 1.00 0.00 64 TYR A C 20
ATOM 33313 O O . TYR A 1 64 ? 12.711 -3.124 17.912 1.00 0.00 64 TYR A O 20
ATOM 33331 N N . LEU A 1 65 ? 11.535 -2.611 16.061 1.00 0.00 65 LEU A N 20
ATOM 33332 C CA . LEU A 1 65 ? 11.401 -1.161 16.268 1.00 0.00 65 LEU A CA 20
ATOM 33333 C C . LEU A 1 65 ? 12.719 -0.472 16.695 1.00 0.00 65 LEU A C 20
ATOM 33334 O O . LEU A 1 65 ? 12.702 0.539 17.400 1.00 0.00 65 LEU A O 20
ATOM 33350 N N . THR A 1 66 ? 13.867 -1.002 16.276 1.00 0.00 66 THR A N 20
ATOM 33351 C CA . THR A 1 66 ? 15.187 -0.615 16.762 1.00 0.00 66 THR A CA 20
ATOM 33352 C C . THR A 1 66 ? 15.956 0.183 15.697 1.00 0.00 66 THR A C 20
ATOM 33353 O O . THR A 1 66 ? 15.616 0.160 14.510 1.00 0.00 66 THR A O 20
ATOM 33364 N N . THR A 1 67 ? 17.007 0.888 16.118 1.00 0.00 67 THR A N 20
ATOM 33365 C CA . THR A 1 67 ? 17.888 1.662 15.260 1.00 0.00 67 THR A CA 20
ATOM 33366 C C . THR A 1 67 ? 19.322 1.156 15.462 1.00 0.00 67 THR A C 20
ATOM 33367 O O . THR A 1 67 ? 19.779 1.029 16.602 1.00 0.00 67 THR A O 20
ATOM 33378 N N . CYS A 1 68 ? 20.031 0.886 14.362 1.00 0.00 68 CYS A N 20
ATOM 33379 C CA . CYS A 1 68 ? 21.382 0.339 14.352 1.00 0.00 68 CYS A CA 20
ATOM 33380 C C . CYS A 1 68 ? 22.247 1.234 13.472 1.00 0.00 68 CYS A C 20
ATOM 33381 O O . CYS A 1 68 ? 21.905 1.456 12.309 1.00 0.00 68 CYS A O 20
ATOM 33388 N N . THR A 1 69 ? 23.367 1.721 14.002 1.00 0.00 69 THR A N 20
ATOM 33389 C CA . THR A 1 69 ? 24.298 2.566 13.271 1.00 0.00 69 THR A CA 20
ATOM 33390 C C . THR A 1 69 ? 25.708 2.088 13.606 1.00 0.00 69 THR A C 20
ATOM 33391 O O . THR A 1 69 ? 26.092 2.113 14.778 1.00 0.00 69 THR A O 20
ATOM 33402 N N . GLY A 1 70 ? 26.479 1.643 12.608 1.00 0.00 70 GLY A N 20
ATOM 33403 C CA . GLY A 1 70 ? 27.877 1.251 12.794 1.00 0.00 70 GLY A CA 20
ATOM 33404 C C . GLY A 1 70 ? 28.039 0.262 13.948 1.00 0.00 70 GLY A C 20
ATOM 33405 O O . GLY A 1 70 ? 28.908 0.442 14.797 1.00 0.00 70 GLY A O 20
ATOM 33409 N N . SER A 1 71 ? 27.154 -0.729 14.032 1.00 0.00 71 SER A N 20
ATOM 33410 C CA . SER A 1 71 ? 27.010 -1.627 15.169 1.00 0.00 71 SER A CA 20
ATOM 33411 C C . SER A 1 71 ? 26.876 -3.063 14.665 1.00 0.00 71 SER A C 20
ATOM 33412 O O . SER A 1 71 ? 26.752 -3.294 13.462 1.00 0.00 71 SER A O 20
ATOM 33420 N N . GLN A 1 72 ? 26.917 -4.051 15.554 1.00 0.00 72 GLN A N 20
ATOM 33421 C CA . GLN A 1 72 ? 26.775 -5.449 15.169 1.00 0.00 72 GLN A CA 20
ATOM 33422 C C . GLN A 1 72 ? 25.903 -6.142 16.197 1.00 0.00 72 GLN A C 20
ATOM 33423 O O . GLN A 1 72 ? 25.999 -5.823 17.382 1.00 0.00 72 GLN A O 20
ATOM 33437 N N . TYR A 1 73 ? 25.114 -7.118 15.759 1.00 0.00 73 TYR A N 20
ATOM 33438 C CA . TYR A 1 73 ? 24.297 -7.941 16.636 1.00 0.00 73 TYR A CA 20
ATOM 33439 C C . TYR A 1 73 ? 24.683 -9.385 16.351 1.00 0.00 73 TYR A C 20
ATOM 33440 O O . TYR A 1 73 ? 24.778 -9.770 15.187 1.00 0.00 73 TYR A O 20
ATOM 33458 N N . ASN A 1 74 ? 24.922 -10.181 17.386 1.00 0.00 74 ASN A N 20
ATOM 33459 C CA . ASN A 1 74 ? 25.335 -11.569 17.246 1.00 0.00 74 ASN A CA 20
ATOM 33460 C C . ASN A 1 74 ? 24.609 -12.412 18.298 1.00 0.00 74 ASN A C 20
ATOM 33461 O O . ASN A 1 74 ? 25.005 -12.429 19.463 1.00 0.00 74 ASN A O 20
ATOM 33472 N N . GLY A 1 75 ? 23.540 -13.101 17.905 1.00 0.00 75 GLY A N 20
ATOM 33473 C CA . GLY A 1 75 ? 22.769 -13.949 18.803 1.00 0.00 75 GLY A CA 20
ATOM 33474 C C . GLY A 1 75 ? 22.028 -13.148 19.875 1.00 0.00 75 GLY A C 20
ATOM 33475 O O . GLY A 1 75 ? 22.116 -13.509 21.052 1.00 0.00 75 GLY A O 20
ATOM 33479 N N . ILE A 1 76 ? 21.333 -12.060 19.509 1.00 0.00 76 ILE A N 20
ATOM 33480 C CA . ILE A 1 76 ? 20.652 -11.187 20.473 1.00 0.00 76 ILE A CA 20
ATOM 33481 C C . ILE A 1 76 ? 19.174 -10.992 20.112 1.00 0.00 76 ILE A C 20
ATOM 33482 O O . ILE A 1 76 ? 18.755 -11.237 18.980 1.00 0.00 76 ILE A O 20
ATOM 33498 N N . TYR A 1 77 ? 18.405 -10.470 21.063 1.00 0.00 77 TYR A N 20
ATOM 33499 C CA . TYR A 1 77 ? 17.041 -10.003 20.877 1.00 0.00 77 TYR A CA 20
ATOM 33500 C C . TYR A 1 77 ? 17.064 -8.534 21.292 1.00 0.00 77 TYR A C 20
ATOM 33501 O O . TYR A 1 77 ? 17.509 -8.225 22.400 1.00 0.00 77 TYR A O 20
ATOM 33519 N N . ILE A 1 78 ? 16.626 -7.622 20.425 1.00 0.00 78 ILE A N 20
ATOM 33520 C CA . ILE A 1 78 ? 16.667 -6.190 20.702 1.00 0.00 78 ILE A CA 20
ATOM 33521 C C . ILE A 1 78 ? 15.357 -5.546 20.243 1.00 0.00 78 ILE A C 20
ATOM 33522 O O . ILE A 1 78 ? 14.861 -5.832 19.148 1.00 0.00 78 ILE A O 20
ATOM 33538 N N . ARG A 1 79 ? 14.779 -4.709 21.107 1.00 0.00 79 ARG A N 20
ATOM 33539 C CA . ARG A 1 79 ? 13.439 -4.168 20.948 1.00 0.00 79 ARG A CA 20
ATOM 33540 C C . ARG A 1 79 ? 13.455 -2.686 21.284 1.00 0.00 79 ARG A C 20
ATOM 33541 O O . ARG A 1 79 ? 13.959 -2.298 22.342 1.00 0.00 79 ARG A O 20
ATOM 33562 N N . SER A 1 80 ? 12.860 -1.867 20.421 1.00 0.00 80 SER A N 20
ATOM 33563 C CA . SER A 1 80 ? 12.601 -0.450 20.643 1.00 0.00 80 SER A CA 20
ATOM 33564 C C . SER A 1 80 ? 13.842 0.339 21.099 1.00 0.00 80 SER A C 20
ATOM 33565 O O . SER A 1 80 ? 13.709 1.306 21.853 1.00 0.00 80 SER A O 20
ATOM 33573 N N . SER A 1 81 ? 15.044 -0.065 20.672 1.00 0.00 81 SER A N 20
ATOM 33574 C CA . SER A 1 81 ? 16.308 0.454 21.193 1.00 0.00 81 SER A CA 20
ATOM 33575 C C . SER A 1 81 ? 17.113 1.182 20.109 1.00 0.00 81 SER A C 20
ATOM 33576 O O . SER A 1 81 ? 16.744 1.172 18.935 1.00 0.00 81 SER A O 20
ATOM 33584 N N . THR A 1 82 ? 18.228 1.803 20.492 1.00 0.00 82 THR A N 20
ATOM 33585 C CA . THR A 1 82 ? 19.136 2.512 19.599 1.00 0.00 82 THR A CA 20
ATOM 33586 C C . THR A 1 82 ? 20.561 2.074 19.945 1.00 0.00 82 THR A C 20
ATOM 33587 O O . THR A 1 82 ? 20.904 1.948 21.123 1.00 0.00 82 THR A O 20
ATOM 33598 N N . THR A 1 83 ? 21.391 1.844 18.928 1.00 0.00 83 THR A N 20
ATOM 33599 C CA . THR A 1 83 ? 22.741 1.312 19.068 1.00 0.00 83 THR A CA 20
ATOM 33600 C C . THR A 1 83 ? 23.643 2.041 18.068 1.00 0.00 83 THR A C 20
ATOM 33601 O O . THR A 1 83 ? 23.283 2.175 16.892 1.00 0.00 83 THR A O 20
ATOM 33612 N N . THR A 1 84 ? 24.775 2.563 18.545 1.00 0.00 84 THR A N 20
ATOM 33613 C CA . THR A 1 84 ? 25.676 3.420 17.790 1.00 0.00 84 THR A CA 20
ATOM 33614 C C . THR A 1 84 ? 27.115 3.043 18.156 1.00 0.00 84 THR A C 20
ATOM 33615 O O . THR A 1 84 ? 27.525 3.212 19.307 1.00 0.00 84 THR A O 20
ATOM 33626 N N . GLY A 1 85 ? 27.910 2.564 17.193 1.00 0.00 85 GLY A N 20
ATOM 33627 C CA . GLY A 1 85 ? 29.291 2.171 17.460 1.00 0.00 85 GLY A CA 20
ATOM 33628 C C . GLY A 1 85 ? 29.354 1.015 18.458 1.00 0.00 85 GLY A C 20
ATOM 33629 O O . GLY A 1 85 ? 30.176 1.046 19.376 1.00 0.00 85 GLY A O 20
ATOM 33633 N N . THR A 1 86 ? 28.479 0.016 18.327 1.00 0.00 86 THR A N 20
ATOM 33634 C CA . THR A 1 86 ? 28.292 -1.011 19.345 1.00 0.00 86 THR A CA 20
ATOM 33635 C C . THR A 1 86 ? 28.195 -2.415 18.744 1.00 0.00 86 THR A C 20
ATOM 33636 O O . THR A 1 86 ? 27.172 -2.783 18.174 1.00 0.00 86 THR A O 20
ATOM 33647 N N . SER A 1 87 ? 29.255 -3.216 18.863 1.00 0.00 87 SER A N 20
ATOM 33648 C CA . SER A 1 87 ? 29.192 -4.637 18.545 1.00 0.00 87 SER A CA 20
ATOM 33649 C C . SER A 1 87 ? 28.660 -5.340 19.798 1.00 0.00 87 SER A C 20
ATOM 33650 O O . SER A 1 87 ? 29.197 -5.109 20.885 1.00 0.00 87 SER A O 20
ATOM 33658 N N . ILE A 1 88 ? 27.616 -6.163 19.672 1.00 0.00 88 ILE A N 20
ATOM 33659 C CA . ILE A 1 88 ? 26.886 -6.762 20.786 1.00 0.00 88 ILE A CA 20
ATOM 33660 C C . ILE A 1 88 ? 26.661 -8.243 20.456 1.00 0.00 88 ILE A C 20
ATOM 33661 O O . ILE A 1 88 ? 26.315 -8.597 19.324 1.00 0.00 88 ILE A O 20
ATOM 33677 N N . SER A 1 89 ? 26.816 -9.092 21.466 1.00 0.00 89 SER A N 20
ATOM 33678 C CA . SER A 1 89 ? 26.805 -10.541 21.395 1.00 0.00 89 SER A CA 20
ATOM 33679 C C . SER A 1 89 ? 25.970 -11.120 22.546 1.00 0.00 89 SER A C 20
ATOM 33680 O O . SER A 1 89 ? 25.570 -10.395 23.461 1.00 0.00 89 SER A O 20
ATOM 33688 N N . GLY A 1 90 ? 25.710 -12.431 22.473 1.00 0.00 90 GLY A N 20
ATOM 33689 C CA . GLY A 1 90 ? 25.037 -13.254 23.477 1.00 0.00 90 GLY A CA 20
ATOM 33690 C C . GLY A 1 90 ? 25.794 -13.363 24.817 1.00 0.00 90 GLY A C 20
ATOM 33691 O O . GLY A 1 90 ? 26.492 -12.423 25.207 1.00 0.00 90 GLY A O 20
ATOM 33695 N N . PRO A 1 91 ? 25.704 -14.494 25.546 1.00 0.00 91 PRO A N 20
ATOM 33696 C CA . PRO A 1 91 ? 25.123 -15.776 25.137 1.00 0.00 91 PRO A CA 20
ATOM 33697 C C . PRO A 1 91 ? 23.586 -15.830 25.148 1.00 0.00 91 PRO A C 20
ATOM 33698 O O . PRO A 1 91 ? 23.017 -16.765 24.580 1.00 0.00 91 PRO A O 20
ATOM 33709 N N . GLY A 1 92 ? 22.907 -14.857 25.762 1.00 0.00 92 GLY A N 20
ATOM 33710 C CA . GLY A 1 92 ? 21.451 -14.843 25.898 1.00 0.00 92 GLY A CA 20
ATOM 33711 C C . GLY A 1 92 ? 20.963 -13.403 25.950 1.00 0.00 92 GLY A C 20
ATOM 33712 O O . GLY A 1 92 ? 20.183 -13.036 26.830 1.00 0.00 92 GLY A O 20
ATOM 33716 N N . CYS A 1 93 ? 21.508 -12.576 25.057 1.00 0.00 93 CYS A N 20
ATOM 33717 C CA . CYS A 1 93 ? 21.343 -11.137 25.089 1.00 0.00 93 CYS A CA 20
ATOM 33718 C C . CYS A 1 93 ? 19.921 -10.738 24.736 1.00 0.00 93 CYS A C 20
ATOM 33719 O O . CYS A 1 93 ? 19.397 -11.132 23.692 1.00 0.00 93 CYS A O 20
ATOM 33726 N N . SER A 1 94 ? 19.357 -9.885 25.578 1.00 0.00 94 SER A N 20
ATOM 33727 C CA . SER A 1 94 ? 18.020 -9.349 25.487 1.00 0.00 94 SER A CA 20
ATOM 33728 C C . SER A 1 94 ? 18.127 -7.875 25.863 1.00 0.00 94 SER A C 20
ATOM 33729 O O . SER A 1 94 ? 18.722 -7.549 26.894 1.00 0.00 94 SER A O 20
ATOM 33737 N N . ILE A 1 95 ? 17.587 -6.991 25.024 1.00 0.00 95 ILE A N 20
ATOM 33738 C CA . ILE A 1 95 ? 17.695 -5.543 25.155 1.00 0.00 95 ILE A CA 20
ATOM 33739 C C . ILE A 1 95 ? 16.311 -4.975 24.841 1.00 0.00 95 ILE A C 20
ATOM 33740 O O . ILE A 1 95 ? 15.717 -5.327 23.818 1.00 0.00 95 ILE A O 20
ATOM 33756 N N . SER A 1 96 ? 15.803 -4.082 25.691 1.00 0.00 96 SER A N 20
ATOM 33757 C CA . SER A 1 96 ? 14.563 -3.358 25.458 1.00 0.00 96 SER A CA 20
ATOM 33758 C C . SER A 1 96 ? 14.741 -1.897 25.863 1.00 0.00 96 SER A C 20
ATOM 33759 O O . SER A 1 96 ? 15.297 -1.609 26.928 1.00 0.00 96 SER A O 20
ATOM 33767 N N . THR A 1 97 ? 14.235 -1.003 25.008 1.00 0.00 97 THR A N 20
ATOM 33768 C CA . THR A 1 97 ? 14.175 0.449 25.193 1.00 0.00 97 THR A CA 20
ATOM 33769 C C . THR A 1 97 ? 15.494 1.090 25.675 1.00 0.00 97 THR A C 20
ATOM 33770 O O . THR A 1 97 ? 15.482 2.098 26.387 1.00 0.00 97 THR A O 20
ATOM 33781 N N . CYS A 1 98 ? 16.643 0.530 25.278 1.00 0.00 98 CYS A N 20
ATOM 33782 C CA . CYS A 1 98 ? 17.961 1.071 25.594 1.00 0.00 98 CYS A CA 20
ATOM 33783 C C . CYS A 1 98 ? 18.442 2.020 24.498 1.00 0.00 98 CYS A C 20
ATOM 33784 O O . CYS A 1 98 ? 18.016 1.937 23.348 1.00 0.00 98 CYS A O 20
ATOM 33791 N N . THR A 1 99 ? 19.400 2.874 24.844 1.00 0.00 99 THR A N 20
ATOM 33792 C CA . THR A 1 99 ? 20.151 3.701 23.913 1.00 0.00 99 THR A CA 20
ATOM 33793 C C . THR A 1 99 ? 21.601 3.453 24.311 1.00 0.00 99 THR A C 20
ATOM 33794 O O . THR A 1 99 ? 21.945 3.644 25.481 1.00 0.00 99 THR A O 20
ATOM 33805 N N . ILE A 1 100 ? 22.429 2.958 23.394 1.00 0.00 100 ILE A N 20
ATOM 33806 C CA . ILE A 1 100 ? 23.771 2.477 23.696 1.00 0.00 100 ILE A CA 20
ATOM 33807 C C . ILE A 1 100 ? 24.701 3.108 22.662 1.00 0.00 100 ILE A C 20
ATOM 33808 O O . ILE A 1 100 ? 24.414 3.066 21.463 1.00 0.00 100 ILE A O 20
ATOM 33824 N N . THR A 1 101 ? 25.810 3.685 23.121 1.00 0.00 101 THR A N 20
ATOM 33825 C CA . THR A 1 101 ? 26.776 4.372 22.276 1.00 0.00 101 THR A CA 20
ATOM 33826 C C . THR A 1 101 ? 28.171 3.930 22.716 1.00 0.00 101 THR A C 20
ATOM 33827 O O . THR A 1 101 ? 28.466 3.958 23.910 1.00 0.00 101 THR A O 20
ATOM 33838 N N . ARG A 1 102 ? 29.028 3.522 21.770 1.00 0.00 102 ARG A N 20
ATOM 33839 C CA . ARG A 1 102 ? 30.428 3.132 22.009 1.00 0.00 102 ARG A CA 20
ATOM 33840 C C . ARG A 1 102 ? 30.590 2.200 23.224 1.00 0.00 102 ARG A C 20
ATOM 33841 O O . ARG A 1 102 ? 31.508 2.364 24.028 1.00 0.00 102 ARG A O 20
ATOM 33862 N N . GLY A 1 103 ? 29.691 1.219 23.370 1.00 0.00 103 GLY A N 20
ATOM 33863 C CA . GLY A 1 103 ? 29.758 0.217 24.431 1.00 0.00 103 GLY A CA 20
ATOM 33864 C C . GLY A 1 103 ? 29.301 0.722 25.802 1.00 0.00 103 GLY A C 20
ATOM 33865 O O . GLY A 1 103 ? 29.571 0.052 26.800 1.00 0.00 103 GLY A O 20
ATOM 33869 N N . VAL A 1 104 ? 28.609 1.862 25.878 1.00 0.00 104 VAL A N 20
ATOM 33870 C CA . VAL A 1 104 ? 28.101 2.435 27.120 1.00 0.00 104 VAL A CA 20
ATOM 33871 C C . VAL A 1 104 ? 26.596 2.636 26.930 1.00 0.00 104 VAL A C 20
ATOM 33872 O O . VAL A 1 104 ? 26.168 3.341 26.013 1.00 0.00 104 VAL A O 20
ATOM 33885 N N . ALA A 1 105 ? 25.788 1.973 27.764 1.00 0.00 105 ALA A N 20
ATOM 33886 C CA . ALA A 1 105 ? 24.350 2.204 27.811 1.00 0.00 105 ALA A CA 20
ATOM 33887 C C . ALA A 1 105 ? 24.083 3.555 28.479 1.00 0.00 105 ALA A C 20
ATOM 33888 O O . ALA A 1 105 ? 24.777 3.939 29.423 1.00 0.00 105 ALA A O 20
ATOM 33895 N N . THR A 1 106 ? 23.055 4.258 28.010 1.00 0.00 106 THR A N 20
ATOM 33896 C CA . THR A 1 106 ? 22.596 5.506 28.606 1.00 0.00 106 THR A CA 20
ATOM 33897 C C . THR A 1 106 ? 22.068 5.202 30.022 1.00 0.00 106 THR A C 20
ATOM 33898 O O . THR A 1 106 ? 21.343 4.215 30.189 1.00 0.00 106 THR A O 20
ATOM 33909 N N . PRO A 1 107 ? 22.397 6.017 31.044 1.00 0.00 107 PRO A N 20
ATOM 33910 C CA . PRO A 1 107 ? 21.889 5.859 32.401 1.00 0.00 107 PRO A CA 20
ATOM 33911 C C . PRO A 1 107 ? 20.419 6.308 32.476 1.00 0.00 107 PRO A C 20
ATOM 33912 O O . PRO A 1 107 ? 20.112 7.408 32.945 1.00 0.00 107 PRO A O 20
ATOM 33923 N N . ALA A 1 108 ? 19.507 5.469 31.982 1.00 0.00 108 ALA A N 20
ATOM 33924 C CA . ALA A 1 108 ? 18.071 5.708 31.966 1.00 0.00 108 ALA A CA 20
ATOM 33925 C C . ALA A 1 108 ? 17.358 4.416 32.345 1.00 0.00 108 ALA A C 20
ATOM 33926 O O . ALA A 1 108 ? 17.690 3.348 31.824 1.00 0.00 108 ALA A O 20
ATOM 33933 N N . ALA A 1 109 ? 16.341 4.519 33.205 1.00 0.00 109 ALA A N 20
ATOM 33934 C CA . ALA A 1 109 ? 15.555 3.376 33.669 1.00 0.00 109 ALA A CA 20
ATOM 33935 C C . ALA A 1 109 ? 14.783 2.694 32.529 1.00 0.00 109 ALA A C 20
ATOM 33936 O O . ALA A 1 109 ? 14.388 1.536 32.668 1.00 0.00 109 ALA A O 20
ATOM 33943 N N . ALA A 1 110 ? 14.566 3.395 31.407 1.00 0.00 110 ALA A N 20
ATOM 33944 C CA . ALA A 1 110 ? 13.954 2.818 30.217 1.00 0.00 110 ALA A CA 20
ATOM 33945 C C . ALA A 1 110 ? 14.816 1.700 29.622 1.00 0.00 110 ALA A C 20
ATOM 33946 O O . ALA A 1 110 ? 14.264 0.776 29.025 1.00 0.00 110 ALA A O 20
ATOM 33953 N N . CYS A 1 111 ? 16.142 1.740 29.786 1.00 0.00 111 CYS A N 20
ATOM 33954 C CA . CYS A 1 111 ? 16.993 0.658 29.316 1.00 0.00 111 CYS A CA 20
ATOM 33955 C C . CYS A 1 111 ? 16.805 -0.559 30.223 1.00 0.00 111 CYS A C 20
ATOM 33956 O O . CYS A 1 111 ? 16.946 -0.456 31.444 1.00 0.00 111 CYS A O 20
ATOM 33963 N N . LYS A 1 112 ? 16.550 -1.721 29.618 1.00 0.00 112 LYS A N 20
ATOM 33964 C CA . LYS A 1 112 ? 16.527 -3.026 30.274 1.00 0.00 112 LYS A CA 20
ATOM 33965 C C . LYS A 1 112 ? 17.424 -3.928 29.438 1.00 0.00 112 LYS A C 20
ATOM 33966 O O . LYS A 1 112 ? 17.219 -4.029 28.227 1.00 0.00 112 LYS A O 20
ATOM 33985 N N . ILE A 1 113 ? 18.414 -4.563 30.063 1.00 0.00 113 ILE A N 20
ATOM 33986 C CA . ILE A 1 113 ? 19.390 -5.407 29.396 1.00 0.00 113 ILE A CA 20
ATOM 33987 C C . ILE A 1 113 ? 19.688 -6.627 30.271 1.00 0.00 113 ILE A C 20
ATOM 33988 O O . ILE A 1 113 ? 19.800 -6.494 31.494 1.00 0.00 113 ILE A O 20
ATOM 34004 N N . SER A 1 114 ? 19.832 -7.798 29.646 1.00 0.00 114 SER A N 20
ATOM 34005 C CA . SER A 1 114 ? 20.119 -9.063 30.315 1.00 0.00 114 SER A CA 20
ATOM 34006 C C . SER A 1 114 ? 20.937 -9.953 29.376 1.00 0.00 114 SER A C 20
ATOM 34007 O O . SER A 1 114 ? 20.711 -9.934 28.167 1.00 0.00 114 SER A O 20
ATOM 34015 N N . GLY A 1 115 ? 21.859 -10.745 29.936 1.00 0.00 115 GLY A N 20
ATOM 34016 C CA . GLY A 1 115 ? 22.584 -11.813 29.243 1.00 0.00 115 GLY A CA 20
ATOM 34017 C C . GLY A 1 115 ? 23.444 -11.376 28.054 1.00 0.00 115 GLY A C 20
ATOM 34018 O O . GLY A 1 115 ? 23.734 -12.214 27.196 1.00 0.00 115 GLY A O 20
ATOM 34022 N N . CYS A 1 116 ? 23.824 -10.097 27.969 1.00 0.00 116 CYS A N 20
ATOM 34023 C CA . CYS A 1 116 ? 24.581 -9.560 26.841 1.00 0.00 116 CYS A CA 20
ATOM 34024 C C . CYS A 1 116 ? 26.077 -9.491 27.129 1.00 0.00 116 CYS A C 20
ATOM 34025 O O . CYS A 1 116 ? 26.509 -9.415 28.283 1.00 0.00 116 CYS A O 20
ATOM 34032 N N . SER A 1 117 ? 26.841 -9.424 26.044 1.00 0.00 117 SER A N 20
ATOM 34033 C CA . SER A 1 117 ? 28.265 -9.131 25.994 1.00 0.00 117 SER A CA 20
ATOM 34034 C C . SER A 1 117 ? 28.419 -8.089 24.884 1.00 0.00 117 SER A C 20
ATOM 34035 O O . SER A 1 117 ? 27.618 -8.079 23.947 1.00 0.00 117 SER A O 20
ATOM 34043 N N . LEU A 1 118 ? 29.400 -7.192 24.959 1.00 0.00 118 LEU A N 20
ATOM 34044 C CA . LEU A 1 118 ? 29.603 -6.175 23.928 1.00 0.00 118 LEU A CA 20
ATOM 34045 C C . LEU A 1 118 ? 31.070 -5.770 23.849 1.00 0.00 118 LEU A C 20
ATOM 34046 O O . LEU A 1 118 ? 31.841 -6.026 24.778 1.00 0.00 118 LEU A O 20
ATOM 34062 N N . SER A 1 119 ? 31.437 -5.138 22.732 1.00 0.00 119 SER A N 20
ATOM 34063 C CA . SER A 1 119 ? 32.826 -4.862 22.366 1.00 0.00 119 SER A CA 20
ATOM 34064 C C . SER A 1 119 ? 33.010 -3.460 21.761 1.00 0.00 119 SER A C 20
ATOM 34065 O O . SER A 1 119 ? 34.083 -3.171 21.226 1.00 0.00 119 SER A O 20
ATOM 34073 N N . ALA A 1 120 ? 31.995 -2.583 21.867 1.00 0.00 120 ALA A N 20
ATOM 34074 C CA . ALA A 1 120 ? 31.993 -1.237 21.285 1.00 0.00 120 ALA A CA 20
ATOM 34075 C C . ALA A 1 120 ? 32.382 -1.281 19.794 1.00 0.00 120 ALA A C 20
ATOM 34076 O O . ALA A 1 120 ? 32.000 -2.217 19.082 1.00 0.00 120 ALA A O 20
ATOM 34083 N N . MET A 1 121 ? 33.109 -0.264 19.336 1.00 0.00 121 MET A N 20
ATOM 34084 C CA . MET A 1 121 ? 33.771 -0.160 18.044 1.00 0.00 121 MET A CA 20
ATOM 34085 C C . MET A 1 121 ? 35.083 0.572 18.296 1.00 0.00 121 MET A C 20
ATOM 34086 O O . MET A 1 121 ? 36.099 0.219 17.664 1.00 0.00 121 MET A O 20
#

Secondary structure (DSSP, 8-state):
--SEEESS-EE-TT-EEESEEEES-EEES-EEESS-EEES-EEES-EEES-EEES-EEES-EEES-EEES-EEEEEEEES-EEESEEEEEEEEEEES-EEETTEE---TT-EEES-EEEE-

InterPro domains:
  IPR007928 Choristoneura fumiferana antifreeze [PF05264] (1-138)
  IPR036668 Insect antifreeze protein superfamily [SSF51177] (19-138)

Sequence (121 aa):
DGTCVNTNSQITANSQCVKSTATNCYIDNSQLVDTSICTRSQYSDANVKKSVTTDCNIDKSQVYLTTCTGSQYNGIYIRSSTTTGTSISGPGCSISTCTITRGVATPAAACKISGCSLSAMDGTCVNTNSQITANSQCVKSTATNCYIDNSQLVDTSICTRSQYSDANVKKSVTTDCNIDKSQVYLTTCTGSQYNGIYIRSSTTTGTSISGPGCSISTCTITRGVATPAAACKISGCSLSAMDGTCVNTNSQITANSQCVKSTATNCYIDNSQLVDTSICTRSQYSDANVKKSVTTDCNIDKSQVYLTTCTGSQYNGIYIRSSTTTGTSISGPGCSISTCTITRGVATPAAACKISGCSLSAMDGTCVNTNSQITANSQCVKSTATNCYIDNSQLVDTSICTRSQYSDANVKKSVTTDCNIDKSQVYLTTCTGSQYNGIYIRSSTTTGTSISGPGCSISTCTITRGVATPAAACKISGCSLSAMDGTCVNTNSQITANSQCVKSTATNCYIDNSQLVDTSICTRSQYSDANVKKSVTTDCNIDKSQVYLTTCTGSQYNGIYIRSSTTTGTSISGPGCSISTCTITRGVATPAAACKISGCSLSAMDGTCVNTNSQITANSQCVKSTATNCYIDNSQLVDTSICTRSQYSDANVKKSVTTDCNIDKSQVYLTTCTGSQYNGIYIRSSTTTGTSISGPGCSISTCTITRGVATPAAACKISGCSLSAMDGTCVNTNSQITANSQCVKSTATNCYIDNSQLVDTSICTRSQYSDANVKKSVTTDCNIDKSQVYLTTCTGSQYNGIYIRSSTTTGTSISGPGCSISTCTITRGVATPAAACKISGCSLSAMDGTCVNTNSQITANSQCVKSTATNCYIDNSQLVDTSICTRSQYSDANVKKSVTTDCNIDKSQVYLTTCTGSQYNGIYIRSSTTTGTSISGPGCSISTCTITRGVATPAAACKISGCSLSAMDGTCVNTNSQITANSQCVKSTATNCYIDNSQLVDTSICTRSQYSDANVKKSVTTDCNIDKSQVYLTTCTGSQYNGIYIRSSTTTGTSISGPGCSISTCTITRGVATPAAACKISGCSLSAMDGTCVNTNSQITANSQCVKSTATNCYIDNSQLVDTSICTRSQYSDANVKKSVTTDCNIDKSQVYLTTCTGSQYNGIYIRSSTTTGTSISGPGCSISTCTITRGVATPAAACKISGCSLSAMDGTCVNTNSQITANSQCVKSTATNCYIDNSQLVDTSICTRSQYSDANVKKSVTTDCNIDKSQVYLTTCTGSQYNGIYIRSSTTTGTSISGPGCSISTCTITRGVATPAAACKISGCSLSAMDGTCVNTNSQITANSQCVKSTATNCYIDNSQLVDTSICTRSQYSDANVKKSVTTDCNIDKSQVYLTTCTGSQYNGIYIRSSTTTGTSISGPGCSISTCTITRGVATPAAACKISGCSLSAMDGTCVNTNSQITANSQCVKSTATNCYIDNSQLVDTSICTRSQYSDANVKKSVTTDCNIDKSQVYLTTCTGSQYNGIYIRSSTTTGTSISGPGCSISTCTITRGVATPAAACKISGCSLSAMDGTCVNTNSQITANSQCVKSTATNCYIDNSQLVDTSICTRSQYSDANVKKSVTTDCNIDKSQVYLTTCTGSQYNGIYIRSSTTTGTSISGPGCSISTCTITRGVATPAAACKISGCSLSAMDGTCVNTNSQITANSQCVKSTATNCYIDNSQLVDTSICTRSQYSDANVKKSVTTDCNIDKSQVYLTTCTGSQYNGIYIRSSTTTGTSISGPGCSISTCTITRGVATPAAACKISGCSLSAMDGTCVNTNSQITANSQCVKSTATNCYIDNSQLVDTSICTRSQYSDANVKKSVTTDCNIDKSQVYLTTCTGSQYNGIYIRSSTTTGTSISGPGCSISTCTITRGVATPAAACKISGCSLSAMDGTCVNTNSQITANSQCVKSTATNCYIDNSQLVDTSICTRSQYSDANVKKSVTTDCNIDKSQVYLTTCTGSQYNGIYIRSSTTTGTSISGPGCSISTCTITRGVATPAAACKISGCSLSAMDGTCVNTNSQITANSQCVKSTATNCYIDNSQLVDTSICTRSQYSDANVKKSVTTDCNIDKSQVYLTTCTGSQYNGIYIRSSTTTGTSISGPGCSISTCTITRGVATPAAACKISGCSLSAMDGTCVNTNSQITANSQCVKSTATNCYIDNSQLVDTSICTRSQYSDANVKKSVTTDCNIDKSQVYLTTCTGSQYNGIYIRSSTTTGTSISGPGCSISTCTITRGVATPAAACKISGCSLSAMDGTCVNTNSQITANSQCVKSTATNCYIDNSQLVDTSICTRSQYSDANVKKSVTTDCNIDKSQVYLTTCTGSQYNGIYIRSSTTTGTSISGPGCSISTCTITRGVATPAAACKISGCSLSAM

Radius of gyration: 13.27 Å; Cα contacts (8 Å, |Δi|>4): 413; chains: 1; bounding box: 26×24×39 Å